Protein 9GV3 (pdb70)

Foldseek 3Di:
DDDDDDDPCVDQVNQAFDAPQLVVLLVLLCLQQDALAHEAELADDLVVVCVLLVVLVDDSDLVLSLVLVLLALVQPDLVNHYQEYEYHPSQQQDDHPVGHRSLVSCVVSNHAYEYAQWDDWDFLVPWDGPATATHGPVCRLVVLLVSVVSRHQAYEYAHEFEDDPLETGVSNLQPNLLVLLSSQSSNVNNRHAYAREYEHALADQAALVSLLVHVLSSLLNSLVNNVSNNHPQSSYEYAYEQRGHRPNNPDDDALLRSLVSRQVSCVVHPDLSNAAYAYECHPHALLSSLSNLLNNLVDPDDDNHQYAHHYYCSQQVQLSVQLSSPPVSSVVSSQSNSLSSSSRSCSSNSNHDSVCSCVSNVD/DDDDDDDPCVDQVNQADDAPLLVVLLVLLCLQLDALAHEAELADDLVVVCVLLVVLVDDSDLVLSQVLVLLALVQPPLVNQYQEYEYHPSQQQDDHPVRHRSLVSCVVSNHAYEYAQWDDWDALVPWDPPATATHGPVCSLVVLLVSVVSRHQAYEYAHEFEDDPLETGVSNLQPNLLVLLSSQSSNVNNRHAYAREYEHALADQAALVSLLVHQLSSLLNSLVNNVSNNHPQSSYEYAYEQRGGRPNNPDHDDLLRSLVSRQVSCVVHPDLSNAAYAYEQHPHALLSSLSNLLSNLVDPDDDNHQYAHHYHCSLQVQLSVQLSSDPVSSVVSSVSNSLSSSSRSCSSNSNHDSVVND/DDDDDDDPCVDQVNLADDAPLLVVLLVLLCLQLDALAHEAELADDLVVVCVLLVVLVDDSDLVLSLVLVLLALVQPDLVSQYQEYEYHPSQQQDDHPVGHRSLVSCVVSNHAYEYAQWPDWDFLVPWDPPATATHGPVCSLVVLLVSVVSRHQAYEYAHEFEDDPLETGVSNLQPNLLVLLSSQSSNVNNRHAYAREYEHALADQAALVSLLVHVLSSLQNNLVNNVSNNHPQSSYEYAYEQRGHRPNNPDHDDLLRSLVSRQVSCVVHPDLSNAAYAYECHPPALLSSLSNLLNNLVDPDDDSHQYAHHYHCSQQVQLSVQLSSDPVSSVVSSVSNSLSSSSRSCSSNSNHDSVVNVPD/DDDDDDDPCVDQVSQAFDAPLLVVLLVLLPLQLPALAHEAELADDLVVVCVLCVVLVDDSDLVLSLVLVLLALVQPPLVNHYQEYEYHPSQQQDDHPVRHRSLVSCVVSNHAYEYAQWPDWDCLVPWDPPATATHGPVCSLVVLLVSVVSRHQAYEYAHEFEDDPLETGPSNLQPNLLVLLSNQSSNVNNRHAYAREYEHALADQAALVSLLVHQLSSLQNNLVSNVSNNHPQSSYEYAYEQRGGRPNNPDHDALLRSLVSRQVSCVVHPDLSNAAYAYECHPPALLSSLSNLLNNLVDPDDDSHQYAHHYHCSLQVQLSVQLSSPPVSSVVSSVSNSLSSSSRSCSSNSRHDSVVND/DAWDKEFADEEAQQAKTKIKTADDPDQLLQFKKWKWWAAPPGDIFTAKIWWRFDPPPGIEMDGDPVQPPFWDWAADRVRRMIMIIGGRDDQVVFTFMKMWTQPDRQADVVVGGRHDDSDCVRTDNIHPTYTHGYHDD/DAWDKDFADEEAQQAKTKIKIADDPDQLLQFKKFKWWAAPPGDIFTAKIWWRFDPPPGIEMDGDPVQPPFWDWDDDRVRRMIMIIGGRDDQVPWTFMWMWTFPDQQADVVVGGTHDDRGCVRTDNIHPTHTHGYHDD/DAWDKDFADEEAQQAKTKIKTADDPDQLLQFKKWKWWAAPPGDIFTAKIWWRFDPPPGIEMDGDPVQPPFWDWHADRVRRMIMIIGGRDDQVVWTFMWMWTQPDQQADVVVGGGHDDSDCVRTDRIHPTHGHGYHDD/DAWAKDFADEEAQQAKTKIKTADDPDQLLQWKKWKWWAAVPGDIFTAKIWWRDDPPPHIEMDGDPVQPPFWDWDADRVRRMIMIIGGRDDQVVFTFMKMWTFPDRQADVVVGGTYDDSDCVRTDSIHPTHTHGYHDD

Secondary structure (DSSP, 8-state):
--EEEEEGGGSGGG-----TTHHHHHHHHHHHT-TT-EEEEE---HHHHHHHHHTTT----HHHHHHHHHHHHTBTTGGGTEEEEEE-HHHHT-B-TTSSBHHHHHHHTTPEEEEE----EEE-SSSSTT-EEE---TTHHHHHHHHHHTT--EEEEEEEE--BTTB--HHHHHHHHHHHHHHHHHHHHTT-EEEEEEEE-S-SS--HHHHHHHHHHHHHHHHHHHHHHT--GGG-EE-PPP----TTS-----HHHHHHHHHHHHHHH--TTS-EEEE--TT--HHHHHHHHHHHTT--S---SEEEEEESHHHHHHHHHHHTTSGGGHHHHHHHHHHHHHHHHHHHTT---HHHHHHHHH-/--EEEEEGGGSGGG-----TTHHHHHHHHHHHT-TT-EEEEE---HHHHHHHHHTTT----HHHHHHHHHHHHTBTTGGGTEEEEEE-HHHHT-B-TTSSBHHHHHHHTTPEEEEE----EEE-SSSSTT-EEE---TTHHHHHHHHHHTT--EEEEEEEE--BTTB--HHHHHHHHHHHHHHHHHHHHTT-EEEEEEEE---SS--HHHHHHHHHHHHHHHHHHHHHHT--GGG-EE-PPP----TTS-----HHHHHHHHHHHHHHH--TTS-EEEE--TT--HHHHHHHHHHHTT--S---SEEEEEESHHHHHHHHHHHTTSGGGHHHHHHHHHHHHHHHHHHHTT---HHHH-/--EEEEEGGGSGGG-----TTHHHHHHHHHHHT-TT-EEEEE---HHHHHHHHHTTT----HHHHHHHHHHHHTBTTGGGTEEEEEE-HHHHT-B-TTSSBHHHHHHHTTPEEEEE----EEE-SSSSTT-EEE---TTHHHHHHHHHHTT--EEEEEEEE--BTTB--HHHHHHHHHHHHHHHHHHHHTT-EEEEEEEE---SS--HHHHHHHHHHHHHHHHHHHHHHT--GGG-EE-PPP----TTS-----HHHHHHHHHHHHHHH--TTS-EEEE--TT--HHHHHHHHHHHTT--S---SEEEEEESHHHHHHHHHHHTTSGGGHHHHHHHHHHHHHHHHHHHTT---HHHHTT-/--EEEEEGGGSGGG-----TTHHHHHHHHHHHT-TT-EEEEE---HHHHHHHTTTTT----HHHHHHHHHHHHTBTTGGGTEEEEEE-HHHHT-B-TTSSBHHHHHHHTTPEEEEE----EEE-SSSSTT-EEE---TTHHHHHHHHHHTT--EEEEEEEE--BTTB--HHHHHHHHHHHHHHHHHHHHTT-EEEEEEEE---SS--HHHHHHHHHHHHHHHHHHHHHHT--GGG-EE-PPP----TTS-----HHHHHHHHHHHHHHH--TTS-EEEE--TTS-HHHHHHHHHHHTT--S---SEEEEEESHHHHHHHHHHHTTSGGGHHHHHHHHHHHHHHHHHHHTT---HHHH-/---EEE--EEE-TT--EEEEEE-SSS-GGGS-EEEEEE-TTS--EEEEEEPSPPTTT---EEE-GGGTTTEEEEEETTTTEEEEEE-S--GGG-EEEEEEEE-B--EETTTTEE---S--TTEE---S-EEEEE---/---EEE--EEE-TT--EEEEEE-SSS-GGGS-EEEEEE-TTS--EEEEEEPSPPTTT---EEE-GGGTTTEEEEEETTTTEEEEEE-S--GGG-EEEEEEEE-B--EETTTTEE---S--TTEE---S-EEEEE---/---EEE--EEE-TT--EEEEEE-SSS-GGGS-EEEEEE-TTS--EEEEEEPSPPTTT---EEE-GGGTTTEEEEEETTTTEEEEEE-S--GGG-EEEEEEEE-B--EETTTTEE------TTEE---S-EEEEE---/---EEE--EEE-TT--EEEEEE-SSS-GGGS-EEEEEE-TTS--EEEEEE---BTTTB--EEE-GGGTTTEEEEEETTTTEEEEEE-S--GGG-EEEEEEEE-B--EETTTTEE------TTEE-----EEEEE---

Sequence (1987 aa):
SRRVEVLLTQLPAYNRLKTPYEEELIETAKKMTAPGKGLLAADESTGSCSKRFAGIGLSNTAEHRRQYRALMLECAGFEQYISGVILHDETVYQRASTGETFPQLLRRRGVVPGIKTDCGLEPLVEGADGEQMTAGLDGYVKRAKKYYAVGCRFCKWRNVYKIQNGTVSEAVVRFNAETLARYAVLSQLCGLVPIVEPEVMIDGTHDIETCQRVSQHVWAEVVSSALHRHGVVWEGCLLKPNMVVPGAESGQTATAEQVAEYTVKTLARVLPPALPGVTFLSGGGGLSEVMASEYLNAMNNSPLPRPWKLTFSYARALQSSAIKAWGGKSSGVAAGRRAFMHRAKMNSLAQLGRYNRGDDDKDSQSSRRVEVLLTQLPAYNRLKTPYEEELIETAKKMTAPGKGLLAADESTGSCSKRFAGIGLSNTAEHRRQYRALMLECAGFEQYISGVILHDETVYQRASTGETFPQLLRRRGVVPGIKTDCGLEPLVEGADGEQMTAGLDGYVKRAKKYYAVGCRFCKWRNVYKIQNGTVSEAVVRFNAETLARYAVVLSQLCGLVPIVEPEVMIDGTHDIETCQRVSQHVWAEVVSSALHRHGVVWEGCLLKPNMVVPGAESGQTATAEQVAEYTVKTLARVLPPALPGVTFLSGGGGLSEVMASEYLNAMNNSPLPRPWKLTFSYARALQSSAIKAWGGKSSGVAAGRRAFMHRAKMNSLAQLGRYNRGDDDSRRVEVLLTQLPAYNRLKTPYEEELIETAKKMTAPGKGLLAADESTGSCSKRFAGIGLSNTAEHRRQYRALMLECAGFEQYISGVILHDETVYQRASTGETFPQLLRRRGVVPGIKTDCGLEPLVEGADGEQMTAGLDGYVKRAKKYYAVGCRFCKWRNVYKIQNGTVSEAVVRFNAETLARYAVVLSQLCGLVPIVEPEVMIDGTHDIETCQRVSQHVWAEVVSSALHRHGVVWEGCLLKPNMVVPGAESGQTATAEQVAEYTVKTLARVLPPALPGVTFLSGGGGLSEVMASEYLNAMNNSPLPRPWKLTFSYARALQSSAIKAWGGKSSGVAAGRRAFMHRAKMNSLAQLGRYNRGDDDKDSRRVEVLLTQLPAYNRLKTPYEEELIETAKKMTAPGKGLLAADESTGSCSKRFAGIGLSNTAEHRRQYRALMLECAGFEQYISGVILHDETVYQRASTGETFPQLLRRRGVVPGIKTDCGLEPLVEGADGEQMTAGLDGYVKRAKKYYAVGCRFCKWRNVYKIQNGTVSEAVVRFNAETLARYAVVLSQLCGLVPIVEPEVMIDGTHDIETCQRVSQHVWAEVVSSALHRHGVVWEGCLLKPNMVVPGAESGQTATAEQVAEYTVKTLARVLPPALPGVTFLSGGGGLSEVMASEYLNAMNNSPLPRPWKLTFSYARALQSSAIKAWGGKSSGVAAGRRAFMHRAKMNSLAQLGRYNRGDDDVQLQESGGGLVQPGGSLRLSCAASETALTYYAIGWFRQAPGKEREGVSCISAINSGSGARTDYADSVKGRFTISRDDAKNTVTLQMNSLEPEDTARYYCALDTTDRYDSANGRYYCTIISSDTYAYWGQGTQVTVSSHVQLQESGGGLVQPGGSLRLSCAASETALTYYAIGWFRQAPGKEREGVSCISAINSGSGARTDYADSVKGRFTISRDDAKNTVTLQMNSLEPEDTARYYCALDTTDRYDSANGRYYCTIISSDTYAYWGQGTQVTVSSHVQLQESGGGLVQPGGSLRLSCAASETALTYYAIGWFRQAPGKEREGVSCISAINSGSGARTDYADSVKGRFTISRDDAKNTVTLQMNSLEPEDTARYYCALDTTDRYDSANGRYYCTISSDTYAYWGQGTQVTVSSHVQLQESGGGLVQPGGSLRLSCAASETALTYYAIGWFRQAPGKEREGVSCISAINSGSGARTDYADSVKGRFTISRDDAKNTVTLQMNSLEPEDTARYYCALDTTDDRYDSANGRYYCTISSDTYAYWGQGTQVTVSSH

InterPro domains:
  IPR000741 Fructose-bisphosphate aldolase, class-I [PF00274] (25-372)
  IPR000741 Fructose-bisphosphate aldolase, class-I [PTHR11627] (24-372)
  IPR013785 Aldolase-type TIM barrel [G3DSA:3.20.20.70] (2-371)
  IPR029768 Fructose-bisphosphate aldolase class-I active site [PS00158] (232-242)

Organism: Trypanosoma congolense (strain IL3000) (NCBI:txid1068625)

Nearest PDB structures (foldseek):
  5o0w-assembly1_H  TM=1.004E+00  e=4.105E-25  Vicugna pacos
  6jri-assembly1_B-2  TM=8.893E-01  e=5.917E-17  Vicugna pacos
  6jri-assembly1_G-2  TM=9.246E-01  e=2.988E-16  Vicugna pacos
  4pir-assembly1_F  TM=8.706E-01  e=1.054E-14  Lama glama
  3tje-assembly1_H  TM=7.914E-01  e=2.249E-11  Homo sapiens

Solvent-accessible surface area: 71215 Å² total; per-residue (Å²): 128,163,78,34,89,0,20,24,61,2,3,14,10,15,42,58,11,189,12,121,61,46,150,69,2,41,91,4,0,126,102,0,6,28,90,6,51,0,0,0,2,0,11,14,44,58,45,40,0,55,163,33,3,76,77,38,68,25,67,52,58,51,82,47,23,52,62,1,1,12,3,1,0,10,1,4,0,0,13,40,13,1,5,0,0,0,0,32,59,40,0,1,110,26,124,5,97,13,38,12,31,0,0,91,0,0,109,60,19,59,2,7,2,0,0,40,3,19,76,30,61,77,98,1,46,11,19,4,130,32,4,51,27,2,10,2,48,42,50,2,42,134,59,0,108,111,16,43,83,58,7,0,37,0,0,12,0,73,0,1,0,68,7,37,45,14,2,5,3,27,7,0,3,73,29,0,0,39,10,0,0,7,0,0,0,10,0,0,42,1,2,0,0,0,0,0,5,0,12,3,17,35,70,19,108,14,55,9,64,15,3,5,50,0,0,32,42,0,2,14,39,0,11,17,0,1,30,75,8,4,5,0,5,37,0,0,0,2,8,0,8,5,0,12,17,4,60,112,33,80,78,119,19,65,18,122,81,0,4,93,43,0,0,54,0,0,1,18,2,0,1,2,8,1,29,0,0,0,0,12,6,31,42,20,57,26,33,65,0,0,40,21,0,24,10,0,20,90,11,136,57,52,78,46,6,76,2,1,0,1,0,26,117,2,0,0,48,44,1,11,168,42,6,15,11,130,106,100,9,41,56,51,0,19,91,20,0,17,26,8,0,18,3,0,8,27,0,13,73,16,156,19,76,110,45,77,1,65,138,51,61,147,103,126,162,76,36,89,0,20,33,55,2,3,14,11,15,44,50,8,151,9,126,63,47,147,66,2,64,88,11,0,134,95,0,5,28,91,6,61,0,0,0,2,0,11,14,46,60,43,41,0,55,160,26,4,76,80,40,69,24,65,54,58,51,81,48,22,48,62,0,1,12,3,2,0,7,1,3,0,0,21,39,31,1,6,0,0,0,0,33,60,43,0,2,93,28,131,4,91,8,37,13,23,0,0,88,0,0,108,64,22,40,3,10,2,0,0,41,4,19,74,30,62,79,96,0,48,15,17,5,128,34,6,55,28,2,9,1,51,42,50,2,42,161,65,0,112,117,14,42,83,57,7,0,38,0,0,12,0,74,0,1,1,70,8,39,40,13,2,5,3,27,7,0,3,74,31,0,0,37,10,0,0,6,0,0,0,10,0,0,41,0,2,0,0,0,0,0,5,0,14,3,23,37,68,22,104,17,51,13,63,18,4,6,58,0,0,33,39,0,2,14,42,0,10,16,0,2,34,75,9,4,5,0,5,35,0,0,0,3,8,0,9,5,0,12,15,4,58,110,31,81,76,129,19,72,19,126,88,0,3,89,47,0,0,49,0,0,1,16,2,1,1,2,8,2,34,0,0,0,0,13,9,36,63,23,56,28,34,64,0,0,47,19,0,24,12,0,20,88,13,135,56,52,76,46,6,78,2,1,0,1,0,24,131,2,0,0,36,46,1,12,170,44,8,25,6,128,94,106,9,23,15,53,0,10,91,22,0,13,64,11,0,43,10,0,8,35,0,12,73,15,161,18,78,103,56,100,16,132,129,164,78,35,91,0,24,32,34,2,2,14,10,13,43,53,10,139,11,122,63,50,152,67,2,60,82,4,0,135,107,0,5,29,90,5,55,0,0,0,2,0,9,14,44,60,49,36,0,55,157,32,2,77,78,38,69,26,67,52,58,51,82,48,23,49,65,0,1,12,4,1,0,8,1,4,0,0,11,40,14,1,6,0,0,0,0,31,60,40,0,2,112,28,129,4,97,16,38,12,23,0,0,90,0,0,108,61,19,62,3,9,3,0,0,36,4,18,74,31,61,80,95,0,46,12,17,4,129,34,5,54,27,3,10,1,51,42,44,2,43,137,62,0,108,120,13,42,84,60,6,0,39,0,0,11,0,75,0,1,1,70,7,38,41,14,2,5,3,29,7,0,2,75,30,0,0,38,9,0,0,6,0,0,0,10,0,0,41,1,2,0,0,0,0,0,5,0,14,4,22,40,70,20,106,16,57,12,66,18,4,7,34,0,0,32,42,0,2,14,42,0,11,18,0,1,31,77,10,5,5,0,5,37,0,0,0,2,9,0,8,6,0,13,15,4,58,112,32,81,77,126,19,74,18,124,88,0,4,91,46,0,0,50,0,0,1,16,3,1,2,2,10,2,35,0,0,0,0,13,7,25,44,23,56,29,34,63,0,0,37,19,0,20,12,0,19,90,10,136,56,52,76,47,6,79,2,1,0,1,0,25,114,2,0,0,48,34,0,12,159,43,6,14,13,133,104,104,8,41,56,51,0,19,117,20,0,19,40,11,0,25,9,0,9,37,0,12,71,15,159,19,79,116,40,87,2,85,153,145,132,169,91,34,84,0,24,35,54,1,4,16,10,12,44,48,15,118,10,126,56,42,137,67,1,59,80,5,0,141,111,0,5,29,91,5,61,0,0,0,2,0,9,13,44,59,50,46,0,56,162,32,2,67,80,41,68,26,65,51,60,51,82,47,22,52,64,0,0,12,3,1,0,6,2,1,1,0,28,43,32,1,5,0,0,0,0,30,58,38,0,2,90,27,130,5,89,10,37,14,23,0,0,91,0,0,112,67,20,64,3,11,2,0,0,36,4,18,75,30,60,79,98,0,46,13,18,4,129,34,5,55,29,2,10,1,51,43,51,3,50,161,63,0,118,114,13,42,84,60,8,0,40,0,0,11,0,73,0,1,0,68,7,37,40,13,2,5,4,28,7,0,4,72,28,0,0,38,9,0,0,7,0,0,0,9,0,0,51,2,1,0,0,0,0,0,5,0,12,3,24,32,69,22,105,18,57,13,66,17,3,6,45,0,0,32,40,0,1,13,41,0,9,15,0,2,33,74,10,5,4,0,4,36,0,0,0,3,7,0,7,5,0,10,14,4,59,112,30,84,74,132,16,73,20,124,86,0,4,91,46,0,0,52,0,0,1,18,2,1,1,2,8,1,33,0,0,0,0,13,8,24,47,23,54,29,34,62,0,0,44,17,0,25,11,0,20,87,12,135,56,56,78,47,6,80,2,1,0,2,0,22,114,3,0,0,45,42,1,14,161,42,7,26,12,134,97,90,9,22,13,52,0,11,86,22,0,15,67,11,0,60,8,0,9,35,0,13,72,15,158,18,77,104,56,98,17,134,77,97,2,114,8,58,35,29,31,130,31,90,59,56,26,53,24,154,0,33,0,41,16,114,93,10,28,1,46,76,8,6,0,0,0,0,17,73,18,112,92,122,152,83,73,12,0,0,0,6,0,10,87,13,114,94,95,30,31,102,60,60,39,27,118,70,0,114,86,36,6,76,5,53,30,52,41,104,155,32,30,0,22,0,49,0,58,56,1,72,65,132,2,30,1,85,0,30,0,0,1,0,10,23,10,43,37,42,41,101,87,50,78,44,70,15,31,35,55,46,124,38,13,15,26,51,4,123,11,16,75,0,41,2,49,85,206,56,82,3,82,19,60,36,30,32,120,26,111,64,56,25,57,27,157,0,37,0,44,10,94,99,22,39,1,60,83,10,5,0,0,0,1,14,69,15,114,93,123,146,80,65,12,0,0,0,6,0,13,86,13,116,97,96,29,32,104,60,60,42,25,119,68,0,117,85,38,6,78,5,51,29,50,41,102,160,32,24,0,14,0,55,0,60,56,1,72,71,129,1,30,1,85,0,30,0,0,1,0,4,16,10,43,36,37,39,101,91,48,77,50,70,14,33,32,54,43,113,22,6,8,16,51,4,139,11,15,76,0,44,3,45,81,213,100,78,2,109,20,61,34,28,30,122,29,123,63,55,25,55,28,153,0,35,0,45,16,99,106,12,29,1,49,79,10,5,0,0,0,1,16,67,13,118,91,119,151,86,70,12,0,1,0,6,0,10,83,14,113,95,96,31,30,105,59,63,41,20,120,69,0,113,86,35,7,74,5,54,29,51,43,105,156,33,24,0,20,0,46,0,59,56,1,64,71,121,1,36,0,85,0,33,0,0,2,0,14,23,9,44,35,40,39,101,89,48,80,43,74,16,32,35,56,48,125,37,12,16,28,53,5,134,10,14,76,0,41,2,40,94,213,74,87,1,116,11,59,37,30,31,132,24,127,63,59,26,61,30,146,0,38,0,44,15,98,96,32,39,0,52,73,11,5,0,0,0,0,15,72,18,105,91,123,153,90,71,12,0,0,0,7,1,14,74,68,112,91,76,41,46,109,60,59,39,18,122,69,0,116,85,37,5,73,6,49,30,52,41,101,154,37,31,0,20,0,42,0,59,57,1,71,67,130,2,26,1,85,0,29,0,0,0,0,4,11,13,41,34,38,40,100,87,48,90,31,67,14,31,45,54,47,110,23,5,6,20,56,5,127,11,15,76,0,43,2,47,54,232

Structure (mmCIF, N/CA/C/O backbone):
data_9GV3
#
_entry.id   9GV3
#
_cell.length_a   203.495
_cell.length_b   111.166
_cell.length_c   123.244
_cell.angle_alpha   90
_cell.angle_beta   90
_cell.angle_gamma   90
#
_symmetry.space_group_name_H-M   'P 21 21 2'
#
loop_
_entity.id
_entity.type
_entity.pdbx_description
1 polymer 'Fructose-bisphosphate aldolase'
2 polymer 'Nb474 mutant R53A,D125A'
3 non-polymer 'ACETATE ION'
4 non-polymer GLYCEROL
5 water water
#
loop_
_atom_site.group_PDB
_atom_site.id
_atom_site.type_symbol
_atom_site.label_atom_id
_atom_site.label_alt_id
_atom_site.label_comp_id
_atom_site.label_asym_id
_atom_site.label_entity_id
_atom_site.label_seq_id
_atom_site.pdbx_PDB_ins_code
_atom_site.Cartn_x
_atom_site.Cartn_y
_atom_site.Cartn_z
_atom_site.occupancy
_atom_site.B_iso_or_equiv
_atom_site.auth_seq_id
_atom_site.auth_comp_id
_atom_site.auth_asym_id
_atom_site.auth_atom_id
_atom_site.pdbx_PDB_model_num
ATOM 1 N N . SER A 1 2 ? -48.981 78.815 -26.427 1 86.9 2 SER A N 1
ATOM 2 C CA . SER A 1 2 ? -48.057 78.959 -27.581 1 87.665 2 SER A CA 1
ATOM 3 C C . SER A 1 2 ? -46.812 79.743 -27.151 1 78.466 2 SER A C 1
ATOM 4 O O . SER A 1 2 ? -46.56 80.871 -27.606 1 94.148 2 SER A O 1
ATOM 7 N N . ARG A 1 3 ? -46.027 79.117 -26.269 1 64.212 3 ARG A N 1
ATOM 8 C CA . ARG A 1 3 ? -44.661 79.538 -25.992 1 55.897 3 ARG A CA 1
ATOM 9 C C . ARG A 1 3 ? -43.72 78.719 -26.909 1 46.722 3 ARG A C 1
ATOM 10 O O . ARG A 1 3 ? -43.777 77.486 -26.955 1 35.329 3 ARG A O 1
ATOM 18 N N . ARG A 1 4 ? -42.901 79.427 -27.714 1 41.061 4 ARG A N 1
ATOM 19 C CA . ARG A 1 4 ? -42.108 78.826 -28.786 1 43.012 4 ARG A CA 1
ATOM 20 C C . ARG A 1 4 ? -40.64 79.213 -28.601 1 38.023 4 ARG A C 1
ATOM 21 O O . ARG A 1 4 ? -40.364 80.16 -27.877 1 35.447 4 ARG A O 1
ATOM 29 N N . VAL A 1 5 ? -39.718 78.465 -29.226 1 34.741 5 VAL A N 1
ATOM 30 C CA . VAL A 1 5 ? -38.311 78.784 -29.073 1 33.392 5 VAL A CA 1
ATOM 31 C C . VAL A 1 5 ? -37.632 78.251 -30.325 1 31.313 5 VAL A C 1
ATOM 32 O O . VAL A 1 5 ? -37.973 77.182 -30.832 1 30.596 5 VAL A O 1
ATOM 36 N N . GLU A 1 6 ? -36.61 78.962 -30.782 1 29.792 6 GLU A N 1
ATOM 37 C CA . GLU A 1 6 ? -35.87 78.479 -31.919 1 29.252 6 GLU A CA 1
ATOM 38 C C . GLU A 1 6 ? -34.708 77.59 -31.472 1 32.007 6 GLU A C 1
ATOM 39 O O . GLU A 1 6 ? -33.843 78.047 -30.749 1 34.989 6 GLU A O 1
ATOM 45 N N . VAL A 1 7 ? -34.639 76.339 -31.934 1 26.676 7 VAL A N 1
ATOM 46 C CA . VAL A 1 7 ? -33.676 75.366 -31.437 1 25.095 7 VAL A CA 1
ATOM 47 C C . VAL A 1 7 ? -32.874 74.88 -32.638 1 26.495 7 VAL A C 1
ATOM 48 O O . VAL A 1 7 ? -33.278 75.091 -33.788 1 26.965 7 VAL A O 1
ATOM 52 N N . LEU A 1 8 ? -31.739 74.225 -32.359 1 25.389 8 LEU A N 1
ATOM 53 C CA . LEU A 1 8 ? -31.017 73.522 -33.42 1 25.706 8 LEU A CA 1
ATOM 54 C C . LEU A 1 8 ? -31.755 72.247 -33.783 1 25.426 8 LEU A C 1
ATOM 55 O O . LEU A 1 8 ? -32.217 71.523 -32.865 1 22.526 8 LEU A O 1
ATOM 60 N N . LEU A 1 9 ? -31.805 71.899 -35.098 1 25.579 9 LEU A N 1
ATOM 61 C CA . LEU A 1 9 ? -32.393 70.593 -35.431 1 26.234 9 LEU A CA 1
ATOM 62 C C . LEU A 1 9 ? -31.712 69.489 -34.628 1 24.796 9 LEU A C 1
ATOM 63 O O . LEU A 1 9 ? -32.359 68.541 -34.163 1 27.384 9 LEU A O 1
ATOM 68 N N . THR A 1 10 ? -30.378 69.566 -34.479 1 23.132 10 THR A N 1
ATOM 69 C CA . THR A 1 10 ? -29.63 68.487 -33.843 1 23.225 10 THR A CA 1
ATOM 70 C C . THR A 1 10 ? -29.948 68.408 -32.342 1 21.393 10 THR A C 1
ATOM 71 O O . THR A 1 10 ? -29.478 67.482 -31.703 1 22.938 10 THR A O 1
ATOM 75 N N . GLN A 1 11 ? -30.723 69.364 -31.785 1 22.429 11 GLN A N 1
ATOM 76 C CA . GLN A 1 11 ? -31.175 69.177 -30.403 1 23.634 11 GLN A CA 1
ATOM 77 C C . GLN A 1 11 ? -32.496 68.398 -30.32 1 23.639 11 GLN A C 1
ATOM 78 O O . GLN A 1 11 ? -32.95 68.1 -29.212 1 24.501 11 GLN A O 1
ATOM 84 N N . LEU A 1 12 ? -33.104 68.076 -31.469 1 22.94 12 LEU A N 1
ATOM 85 C CA . LEU A 1 12 ? -34.393 67.384 -31.483 1 22.26 12 LEU A CA 1
ATOM 86 C C . LEU A 1 12 ? -34.125 65.896 -31.622 1 20.507 12 LEU A C 1
ATOM 87 O O . LEU A 1 12 ? -33.255 65.452 -32.386 1 19.518 12 LEU A O 1
ATOM 92 N N . PRO A 1 13 ? -34.911 65.04 -30.912 1 22.665 13 PRO A N 1
ATOM 93 C CA . PRO A 1 13 ? -34.666 63.587 -30.947 1 20.407 13 PRO A CA 1
ATOM 94 C C . PRO A 1 13 ? -34.633 62.956 -32.326 1 22.275 13 PRO A C 1
ATOM 95 O O . PRO A 1 13 ? -33.859 62.03 -32.575 1 22.874 13 PRO A O 1
ATOM 99 N N . ALA A 1 14 ? -35.483 63.451 -33.26 1 20.124 14 ALA A N 1
ATOM 100 C CA . ALA A 1 14 ? -35.552 62.744 -34.541 1 20.418 14 ALA A CA 1
ATOM 101 C C . ALA A 1 14 ? -34.308 63.071 -35.393 1 23.647 14 ALA A C 1
ATOM 102 O O . ALA A 1 14 ? -34.091 62.483 -36.458 1 22.766 14 ALA A O 1
ATOM 104 N N . TYR A 1 15 ? -33.489 64.061 -34.966 1 22.589 15 TYR A N 1
ATOM 105 C CA . TYR A 1 15 ? -32.368 64.488 -35.807 1 20.497 15 TYR A CA 1
ATOM 106 C C . TYR A 1 15 ? -31.042 64.003 -35.233 1 23.555 15 TYR A C 1
ATOM 107 O O . TYR A 1 15 ? -30.041 64.712 -35.323 1 26.371 15 TYR A O 1
ATOM 116 N N . ASN A 1 16 ? -31.019 62.799 -34.662 1 21.349 16 ASN A N 1
ATOM 117 C CA . ASN A 1 16 ? -29.859 62.357 -33.892 1 23.004 16 ASN A CA 1
ATOM 118 C C . ASN A 1 16 ? -28.874 61.617 -34.816 1 23.989 16 ASN A C 1
ATOM 119 O O . ASN A 1 16 ? -27.81 61.224 -34.377 1 24.967 16 ASN A O 1
ATOM 124 N N . ARG A 1 17 ? -29.181 61.407 -36.108 1 23.972 17 ARG A N 1
ATOM 125 C CA . ARG A 1 17 ? -28.291 60.61 -36.949 1 21.622 17 ARG A CA 1
ATOM 126 C C . ARG A 1 17 ? -26.898 61.26 -37.032 1 22.371 17 ARG A C 1
ATOM 127 O O . ARG A 1 17 ? -26.742 62.448 -37.218 1 22.935 17 ARG A O 1
ATOM 135 N N . LEU A 1 18 ? -25.837 60.455 -36.974 1 21.821 18 LEU A N 1
ATOM 136 C CA . LEU A 1 18 ? -24.486 60.984 -37.068 1 22.685 18 LEU A CA 1
ATOM 137 C C . LEU A 1 18 ? -24.298 61.687 -38.414 1 29.232 18 LEU A C 1
ATOM 138 O O . LEU A 1 18 ? -24.718 61.185 -39.471 1 24.255 18 LEU A O 1
ATOM 143 N N . LYS A 1 19 ? -23.599 62.829 -38.374 1 28.116 19 LYS A N 1
ATOM 144 C CA . LYS A 1 19 ? -23.17 63.49 -39.604 1 31.972 19 LYS A CA 1
ATOM 145 C C . LYS A 1 19 ? -21.66 63.279 -39.729 1 31.316 19 LYS A C 1
ATOM 146 O O . LYS A 1 19 ? -20.888 63.631 -38.84 1 29.677 19 LYS A O 1
ATOM 152 N N . THR A 1 20 ? -21.25 62.532 -40.734 1 24.128 20 THR A N 1
ATOM 153 C CA . THR A 1 20 ? -19.844 62.186 -40.839 1 24.939 20 THR A CA 1
ATOM 154 C C . THR A 1 20 ? -19.451 62.506 -42.271 1 25.259 20 THR A C 1
ATOM 155 O O . THR A 1 20 ? -20.216 62.206 -43.211 1 26.926 20 THR A O 1
ATOM 159 N N . PRO A 1 21 ? -18.293 63.163 -42.48 1 25.656 21 PRO A N 1
ATOM 160 C CA . PRO A 1 21 ? -17.875 63.513 -43.834 1 27.03 21 PRO A CA 1
ATOM 161 C C . PRO A 1 21 ? -17.531 62.234 -44.61 1 26.739 21 PRO A C 1
ATOM 162 O O . PRO A 1 21 ? -17.514 62.226 -45.838 1 27.68 21 PRO A O 1
ATOM 166 N N . TYR A 1 22 ? -17.406 61.085 -43.92 1 21.93 22 TYR A N 1
ATOM 167 C CA . TYR A 1 22 ? -16.988 59.87 -44.607 1 22.31 22 TYR A CA 1
ATOM 168 C C . TYR A 1 22 ? -18.186 59.032 -45.058 1 25.18 22 TYR A C 1
ATOM 169 O O . TYR A 1 22 ? -18.022 57.9 -45.509 1 22.762 22 TYR A O 1
ATOM 178 N N . GLU A 1 23 ? -19.417 59.559 -44.944 1 24.935 23 GLU A N 1
ATOM 179 C CA . GLU A 1 23 ? -20.587 58.694 -45.17 1 25.066 23 GLU A CA 1
ATOM 180 C C . GLU A 1 23 ? -20.504 57.884 -46.478 1 23.848 23 GLU A C 1
ATOM 181 O O . GLU A 1 23 ? -20.699 56.671 -46.476 1 25.661 23 GLU A O 1
ATOM 187 N N . GLU A 1 24 ? -20.232 58.552 -47.614 1 22.772 24 GLU A N 1
ATOM 188 C CA . GLU A 1 24 ? -20.254 57.824 -48.878 1 25.664 24 GLU A CA 1
ATOM 189 C C . GLU A 1 24 ? -19.125 56.79 -48.942 1 26.003 24 GLU A C 1
ATOM 190 O O . GLU A 1 24 ? -19.332 55.676 -49.466 1 25.773 24 GLU A O 1
ATOM 196 N N . GLU A 1 25 ? -17.931 57.158 -48.446 1 23.174 25 GLU A N 1
ATOM 197 C CA . GLU A 1 25 ? -16.844 56.184 -48.427 1 22.147 25 GLU A CA 1
ATOM 198 C C . GLU A 1 25 ? -17.178 54.979 -47.543 1 20.709 25 GLU A C 1
ATOM 199 O O . GLU A 1 25 ? -16.896 53.833 -47.907 1 21.61 25 GLU A O 1
ATOM 205 N N . LEU A 1 26 ? -17.786 55.199 -46.361 1 20.389 26 LEU A N 1
ATOM 206 C CA . LEU A 1 26 ? -18.159 54.067 -45.497 1 19.477 26 LEU A CA 1
ATOM 207 C C . LEU A 1 26 ? -19.124 53.114 -46.221 1 20.951 26 LEU A C 1
ATOM 208 O O . LEU A 1 26 ? -19.01 51.869 -46.172 1 18.851 26 LEU A O 1
ATOM 213 N N . ILE A 1 27 ? -20.115 53.717 -46.903 1 20.875 27 ILE A N 1
ATOM 214 C CA . ILE A 1 27 ? -21.079 52.872 -47.612 1 23.651 27 ILE A CA 1
ATOM 215 C C . ILE A 1 27 ? -20.381 52.04 -48.695 1 23.371 27 ILE A C 1
ATOM 216 O O . ILE A 1 27 ? -20.681 50.853 -48.856 1 21.667 27 ILE A O 1
ATOM 221 N N . GLU A 1 28 ? -19.425 52.663 -49.422 1 21.367 28 GLU A N 1
ATOM 222 C CA . GLU A 1 28 ? -18.708 51.967 -50.488 1 25.124 28 GLU A CA 1
ATOM 223 C C . GLU A 1 28 ? -17.811 50.865 -49.886 1 23.277 28 GLU A C 1
ATOM 224 O O . GLU A 1 28 ? -17.739 49.738 -50.395 1 22.136 28 GLU A O 1
ATOM 230 N N . THR A 1 29 ? -17.128 51.161 -48.753 1 22.218 29 THR A N 1
ATOM 231 C CA . THR A 1 29 ? -16.326 50.135 -48.123 1 20.276 29 THR A CA 1
ATOM 232 C C . THR A 1 29 ? -17.199 48.94 -47.704 1 20.906 29 THR A C 1
ATOM 233 O O . THR A 1 29 ? -16.794 47.768 -47.853 1 22.003 29 THR A O 1
ATOM 237 N N . ALA A 1 30 ? -18.357 49.215 -47.08 1 21.529 30 ALA A N 1
ATOM 238 C CA . ALA A 1 30 ? -19.179 48.11 -46.59 1 22.749 30 ALA A CA 1
ATOM 239 C C . ALA A 1 30 ? -19.67 47.266 -47.776 1 26.111 30 ALA A C 1
ATOM 240 O O . ALA A 1 30 ? -19.748 46.047 -47.654 1 23.922 30 ALA A O 1
ATOM 242 N N . LYS A 1 31 ? -19.955 47.906 -48.92 1 24.105 31 LYS A N 1
ATOM 243 C CA . LYS A 1 31 ? -20.286 47.157 -50.141 1 30.047 31 LYS A CA 1
ATOM 244 C C . LYS A 1 31 ? -19.119 46.283 -50.631 1 27.284 31 LYS A C 1
ATOM 245 O O . LYS A 1 31 ? -19.316 45.103 -50.893 1 24.987 31 LYS A O 1
ATOM 251 N N . LYS A 1 32 ? -17.894 46.821 -50.654 1 24.612 32 LYS A N 1
ATOM 252 C CA . LYS A 1 32 ? -16.733 46.012 -51.017 1 26.026 32 LYS A CA 1
ATOM 253 C C . LYS A 1 32 ? -16.536 44.84 -50.072 1 22.329 32 LYS A C 1
ATOM 254 O O . LYS A 1 32 ? -16.155 43.746 -50.531 1 22.197 32 LYS A O 1
ATOM 260 N N . MET A 1 33 ? -16.727 45.058 -48.753 1 20.732 33 MET A N 1
ATOM 261 C CA . MET A 1 33 ? -16.474 44.021 -47.763 1 19.147 33 MET A CA 1
ATOM 262 C C . MET A 1 33 ? -17.487 42.894 -47.916 1 20.844 33 MET A C 1
ATOM 263 O O . MET A 1 33 ? -17.187 41.793 -47.465 1 24.544 33 MET A O 1
ATOM 268 N N . THR A 1 34 ? -18.657 43.187 -48.504 1 19.23 34 THR A N 1
ATOM 269 C CA . THR A 1 34 ? -19.697 42.158 -48.584 1 22.298 34 THR A CA 1
ATOM 270 C C . THR A 1 34 ? -19.896 41.728 -50.048 1 23.817 34 THR A C 1
ATOM 271 O O . THR A 1 34 ? -20.943 41.169 -50.38 1 25.617 34 THR A O 1
ATOM 275 N N . ALA A 1 35 ? -18.853 41.831 -50.863 1 23.597 35 ALA A N 1
ATOM 276 C CA . ALA A 1 35 ? -18.897 41.324 -52.236 1 25.504 35 ALA A CA 1
ATOM 277 C C . ALA A 1 35 ? -19.282 39.832 -52.264 1 25.28 35 ALA A C 1
ATOM 278 O O . ALA A 1 35 ? -18.875 39.034 -51.397 1 23.028 35 ALA A O 1
ATOM 280 N N . PRO A 1 36 ? -20.094 39.407 -53.263 1 26.624 36 PRO A N 1
ATOM 281 C CA . PRO A 1 36 ? -20.518 37.992 -53.348 1 27.431 36 PRO A CA 1
ATOM 282 C C . PRO A 1 36 ? -19.31 37.044 -53.356 1 25.173 36 PRO A C 1
ATOM 283 O O . PRO A 1 36 ? -18.348 37.294 -54.066 1 23.373 36 PRO A O 1
ATOM 287 N N . GLY A 1 37 ? -19.381 35.92 -52.626 1 21.625 37 GLY A N 1
ATOM 288 C CA . GLY A 1 37 ? -18.323 34.934 -52.69 1 21.131 37 GLY A CA 1
ATOM 289 C C . GLY A 1 37 ? -17.128 35.319 -51.833 1 25.472 37 GLY A C 1
ATOM 290 O O . GLY A 1 37 ? -16.105 34.639 -51.916 1 27.065 37 GLY A O 1
ATOM 291 N N . LYS A 1 38 ? -17.235 36.401 -51.03 1 20.635 38 LYS A N 1
ATOM 292 C CA . LYS A 1 38 ? -16.061 36.795 -50.27 1 20.403 38 LYS A CA 1
ATOM 293 C C . LYS A 1 38 ? -16.421 37.058 -48.81 1 21.189 38 LYS A C 1
ATOM 294 O O . LYS A 1 38 ? -17.588 37.344 -48.494 1 22.005 38 LYS A O 1
ATOM 300 N N . GLY A 1 39 ? -15.392 36.962 -47.941 1 20.221 39 GLY A N 1
ATOM 301 C CA . GLY A 1 39 ? -15.609 37.276 -46.525 1 18.817 39 GLY A CA 1
ATOM 302 C C . GLY A 1 39 ? -14.312 37.81 -45.932 1 19.879 39 GLY A C 1
ATOM 303 O O . GLY A 1 39 ? -13.334 38.04 -46.661 1 18.467 39 GLY A O 1
ATOM 304 N N . LEU A 1 40 ? -14.248 37.938 -44.588 1 17.482 40 LEU A N 1
ATOM 305 C CA . LEU A 1 40 ? -13.075 38.56 -43.959 1 18.455 40 LEU A CA 1
ATOM 306 C C . LEU A 1 40 ? -12.196 37.485 -43.331 1 19.26 40 LEU A C 1
ATOM 307 O O . LEU A 1 40 ? -12.664 36.464 -42.802 1 19.598 40 LEU A O 1
ATOM 312 N N . LEU A 1 41 ? -10.88 37.682 -43.456 1 20.054 41 LEU A N 1
ATOM 313 C CA . LEU A 1 41 ? -9.935 36.93 -42.661 1 21.731 41 LEU A CA 1
ATOM 314 C C . LEU A 1 41 ? -9.725 37.736 -41.365 1 21.175 41 LEU A C 1
ATOM 315 O O . LEU A 1 41 ? -9.324 38.909 -41.439 1 20.722 41 LEU A O 1
ATOM 320 N N . ALA A 1 42 ? -10.064 37.163 -40.202 1 21.52 42 ALA A N 1
ATOM 321 C CA . ALA A 1 42 ? -9.808 37.858 -38.925 1 22.733 42 ALA A CA 1
ATOM 322 C C . ALA A 1 42 ? -8.423 37.424 -38.441 1 24.305 42 ALA A C 1
ATOM 323 O O . ALA A 1 42 ? -8.241 36.282 -38.008 1 27.337 42 ALA A O 1
ATOM 325 N N . ALA A 1 43 ? -7.428 38.283 -38.581 1 22.243 43 ALA A N 1
ATOM 326 C CA . ALA A 1 43 ? -6.07 37.938 -38.19 1 26.386 43 ALA A CA 1
ATOM 327 C C . ALA A 1 43 ? -5.648 38.796 -36.985 1 23.257 43 ALA A C 1
ATOM 328 O O . ALA A 1 43 ? -4.486 39.137 -36.884 1 26.522 43 ALA A O 1
ATOM 330 N N . ASP A 1 44 ? -6.59 39.164 -36.117 1 23.959 44 ASP A N 1
ATOM 331 C CA . ASP A 1 44 ? -6.349 40.169 -35.093 1 25.142 44 ASP A CA 1
ATOM 332 C C . ASP A 1 44 ? -6.09 39.573 -33.701 1 29.503 44 ASP A C 1
ATOM 333 O O . ASP A 1 44 ? -6.329 40.25 -32.675 1 27.954 44 ASP A O 1
ATOM 338 N N . GLU A 1 45 ? -5.58 38.343 -33.615 1 30.716 45 GLU A N 1
ATOM 339 C CA . GLU A 1 45 ? -5.216 37.733 -32.32 1 32.63 45 GLU A CA 1
ATOM 340 C C . GLU A 1 45 ? -4.174 38.572 -31.57 1 37.246 45 GLU A C 1
ATOM 341 O O . GLU A 1 45 ? -3.154 39.036 -32.144 1 33.46 45 GLU A O 1
ATOM 347 N N . SER A 1 46 ? -4.425 38.733 -30.256 1 36.323 46 SER A N 1
ATOM 348 C CA . SER A 1 46 ? -3.482 39.41 -29.371 1 37.623 46 SER A CA 1
ATOM 349 C C . SER A 1 46 ? -2.237 38.532 -29.262 1 38.246 46 SER A C 1
ATOM 350 O O . SER A 1 46 ? -2.285 37.351 -29.607 1 36.662 46 SER A O 1
ATOM 353 N N . THR A 1 47 ? -1.151 39.083 -28.716 1 44.286 47 THR A N 1
ATOM 354 C CA . THR A 1 47 ? 0.074 38.334 -28.451 1 52.352 47 THR A CA 1
ATOM 355 C C . THR A 1 47 ? -0.196 37.127 -27.525 1 56.525 47 THR A C 1
ATOM 356 O O . THR A 1 47 ? 0.361 36.052 -27.755 1 50.428 47 THR A O 1
ATOM 360 N N . GLY A 1 48 ? -1.116 37.256 -26.542 1 49.314 48 GLY A N 1
ATOM 361 C CA . GLY A 1 48 ? -1.599 36.153 -25.709 1 44.323 48 GLY A CA 1
ATOM 362 C C . GLY A 1 48 ? -2.303 35.028 -26.482 1 48.604 48 GLY A C 1
ATOM 363 O O . GLY A 1 48 ? -2.071 33.848 -26.207 1 49.324 48 GLY A O 1
ATOM 364 N N . SER A 1 49 ? -3.186 35.373 -27.436 1 52.586 49 SER A N 1
ATOM 365 C CA . SER A 1 49 ? -3.761 34.373 -28.343 1 53.948 49 SER A CA 1
ATOM 366 C C . SER A 1 49 ? -2.675 33.676 -29.15 1 48.145 49 SER A C 1
ATOM 367 O O . SER A 1 49 ? -2.77 32.464 -29.368 1 49.288 49 SER A O 1
ATOM 370 N N . CYS A 1 50 ? -1.668 34.443 -29.606 1 44.192 50 CYS A N 1
ATOM 371 C CA . CYS A 1 50 ? -0.6 33.857 -30.409 1 52.488 50 CYS A CA 1
ATOM 372 C C . CYS A 1 50 ? 0.15 32.754 -29.648 1 52.048 50 CYS A C 1
ATOM 373 O O . CYS A 1 50 ? 0.583 31.792 -30.278 1 47.347 50 CYS A O 1
ATOM 376 N N . SER A 1 51 ? 0.298 32.868 -28.311 1 46.205 51 SER A N 1
ATOM 377 C CA . SER A 1 51 ? 0.931 31.807 -27.523 1 50.929 51 SER A CA 1
ATOM 378 C C . SER A 1 51 ? 0.179 30.496 -27.695 1 49.548 51 SER A C 1
ATOM 379 O O . SER A 1 51 ? 0.794 29.441 -27.829 1 53.083 51 SER A O 1
ATOM 382 N N . LYS A 1 52 ? -1.159 30.6 -27.641 1 51.47 52 LYS A N 1
ATOM 383 C CA . LYS A 1 52 ? -2.061 29.47 -27.824 1 57.596 52 LYS A CA 1
ATOM 384 C C . LYS A 1 52 ? -1.939 28.912 -29.248 1 53.361 52 LYS A C 1
ATOM 385 O O . LYS A 1 52 ? -1.727 27.712 -29.409 1 57.976 52 LYS A O 1
ATOM 391 N N . ARG A 1 53 ? -2.027 29.783 -30.268 1 50.1 53 ARG A N 1
ATOM 392 C CA . ARG A 1 53 ? -1.806 29.392 -31.664 1 49.943 53 ARG A CA 1
ATOM 393 C C . ARG A 1 53 ? -0.454 28.706 -31.864 1 43.287 53 ARG A C 1
ATOM 394 O O . ARG A 1 53 ? -0.358 27.864 -32.735 1 48.051 53 ARG A O 1
ATOM 402 N N . PHE A 1 54 ? 0.595 29.104 -31.12 1 41.115 54 PHE A N 1
ATOM 403 C CA . PHE A 1 54 ? 1.959 28.685 -31.422 1 43.54 54 PHE A CA 1
ATOM 404 C C . PHE A 1 54 ? 2.35 27.495 -30.555 1 50.371 54 PHE A C 1
ATOM 405 O O . PHE A 1 54 ? 3.426 26.925 -30.75 1 49.724 54 PHE A O 1
ATOM 413 N N . ALA A 1 55 ? 1.448 27.138 -29.615 1 62.048 55 ALA A N 1
ATOM 414 C CA . ALA A 1 55 ? 1.729 26.132 -28.592 1 59.084 55 ALA A CA 1
ATOM 415 C C . ALA A 1 55 ? 1.994 24.783 -29.266 1 52.878 55 ALA A C 1
ATOM 416 O O . ALA A 1 55 ? 3.011 24.131 -29.002 1 49.279 55 ALA A O 1
ATOM 418 N N . GLY A 1 56 ? 1.109 24.432 -30.224 1 49.158 56 GLY A N 1
ATOM 419 C CA . GLY A 1 56 ? 1.168 23.194 -30.982 1 44.946 56 GLY A CA 1
ATOM 420 C C . GLY A 1 56 ? 2.435 23.076 -31.81 1 47.744 56 GLY A C 1
ATOM 421 O O . GLY A 1 56 ? 2.975 21.991 -31.947 1 49.099 56 GLY A O 1
ATOM 422 N N . ILE A 1 57 ? 2.903 24.176 -32.409 1 44.985 57 ILE A N 1
ATOM 423 C CA . ILE A 1 57 ? 3.979 24.018 -33.374 1 44.1 57 ILE A CA 1
ATOM 424 C C . ILE A 1 57 ? 5.333 24.304 -32.719 1 47.714 57 ILE A C 1
ATOM 425 O O . ILE A 1 57 ? 6.358 24.202 -33.386 1 48.001 57 ILE A O 1
ATOM 430 N N . GLY A 1 58 ? 5.332 24.689 -31.428 1 48.891 58 GLY A N 1
ATOM 431 C CA . GLY A 1 58 ? 6.557 24.984 -30.694 1 44.223 58 GLY A CA 1
ATOM 432 C C . GLY A 1 58 ? 7.288 26.206 -31.257 1 45.216 58 GLY A C 1
ATOM 433 O O . GLY A 1 58 ? 8.502 26.217 -31.336 1 44.365 58 GLY A O 1
ATOM 434 N N . LEU A 1 59 ? 6.554 27.219 -31.715 1 45.093 59 LEU A N 1
ATOM 435 C CA . LEU A 1 59 ? 7.196 28.438 -32.184 1 47.046 59 LEU A CA 1
ATOM 436 C C . LEU A 1 59 ? 7.206 29.453 -31.034 1 43.844 59 LEU A C 1
ATOM 437 O O . LEU A 1 59 ? 6.164 29.73 -30.431 1 40.72 59 LEU A O 1
ATOM 442 N N . SER A 1 60 ? 8.366 30.056 -30.746 1 48.379 60 SER A N 1
ATOM 443 C CA . SER A 1 60 ? 8.388 31.072 -29.684 1 49.318 60 SER A CA 1
ATOM 444 C C . SER A 1 60 ? 7.586 32.305 -30.1 1 42.618 60 SER A C 1
ATOM 445 O O . SER A 1 60 ? 7.581 32.712 -31.267 1 36.679 60 SER A O 1
ATOM 448 N N . ASN A 1 61 ? 6.939 32.908 -29.106 1 41.174 61 ASN A N 1
ATOM 449 C CA . ASN A 1 61 ? 6.044 34.021 -29.345 1 42.561 61 ASN A CA 1
ATOM 450 C C . ASN A 1 61 ? 6.852 35.311 -29.454 1 40.859 61 ASN A C 1
ATOM 451 O O . ASN A 1 61 ? 6.96 36.025 -28.475 1 43.342 61 ASN A O 1
ATOM 456 N N . THR A 1 62 ? 7.444 35.61 -30.612 1 37.808 62 THR A N 1
ATOM 457 C CA . THR A 1 62 ? 8.119 36.892 -30.735 1 37.734 62 THR A CA 1
ATOM 458 C C . THR A 1 62 ? 7.362 37.75 -31.76 1 39.017 62 THR A C 1
ATOM 459 O O . THR A 1 62 ? 6.542 37.223 -32.523 1 39.278 62 THR A O 1
ATOM 463 N N . ALA A 1 63 ? 7.663 39.062 -31.776 1 36.07 63 ALA A N 1
ATOM 464 C CA . ALA A 1 63 ? 7.139 39.994 -32.773 1 36.364 63 ALA A CA 1
ATOM 465 C C . ALA A 1 63 ? 7.459 39.476 -34.186 1 36.704 63 ALA A C 1
ATOM 466 O O . ALA A 1 63 ? 6.564 39.455 -35.025 1 35.379 63 ALA A O 1
ATOM 468 N N . GLU A 1 64 ? 8.712 39.023 -34.428 1 36.749 64 GLU A N 1
ATOM 469 C CA . GLU A 1 64 ? 9.122 38.519 -35.738 1 36.755 64 GLU A CA 1
ATOM 470 C C . GLU A 1 64 ? 8.333 37.258 -36.126 1 36.728 64 GLU A C 1
ATOM 471 O O . GLU A 1 64 ? 7.882 37.13 -37.271 1 35.072 64 GLU A O 1
ATOM 477 N N . HIS A 1 65 ? 8.139 36.334 -35.159 1 34.504 65 HIS A N 1
ATOM 478 C CA . HIS A 1 65 ? 7.391 35.132 -35.46 1 34.617 65 HIS A CA 1
ATOM 479 C C . HIS A 1 65 ? 5.933 35.468 -35.744 1 31.332 65 HIS A C 1
ATOM 480 O O . HIS A 1 65 ? 5.302 34.814 -36.598 1 30.881 65 HIS A O 1
ATOM 487 N N . ARG A 1 66 ? 5.365 36.437 -34.994 1 29.059 66 ARG A N 1
ATOM 488 C CA . ARG A 1 66 ? 3.996 36.829 -35.26 1 28.757 66 ARG A CA 1
ATOM 489 C C . ARG A 1 66 ? 3.896 37.43 -36.677 1 30.955 66 ARG A C 1
ATOM 490 O O . ARG A 1 66 ? 2.885 37.236 -37.38 1 33.337 66 ARG A O 1
ATOM 498 N N . ARG A 1 67 ? 4.936 38.178 -37.08 1 31.716 67 ARG A N 1
ATOM 499 C CA . ARG A 1 67 ? 4.943 38.813 -38.383 1 31.886 67 ARG A CA 1
ATOM 500 C C . ARG A 1 67 ? 4.934 37.702 -39.454 1 33.055 67 ARG A C 1
ATOM 501 O O . ARG A 1 67 ? 4.18 37.778 -40.432 1 28.098 67 ARG A O 1
ATOM 509 N N . GLN A 1 68 ? 5.751 36.657 -39.231 1 29.744 68 GLN A N 1
ATOM 510 C CA . GLN A 1 68 ? 5.855 35.569 -40.215 1 33.515 68 GLN A CA 1
ATOM 511 C C . GLN A 1 68 ? 4.537 34.794 -40.289 1 29.677 68 GLN A C 1
ATOM 512 O O . GLN A 1 68 ? 4.122 34.396 -41.371 1 32.053 68 GLN A O 1
ATOM 518 N N . TYR A 1 69 ? 3.857 34.642 -39.149 1 25.477 69 TYR A N 1
ATOM 519 C CA . TYR A 1 69 ? 2.564 33.971 -39.145 1 26.972 69 TYR A CA 1
ATOM 520 C C . TYR A 1 69 ? 1.537 34.78 -39.962 1 29.054 69 TYR A C 1
ATOM 521 O O . TYR A 1 69 ? 0.793 34.214 -40.776 1 31.239 69 TYR A O 1
ATOM 530 N N . ARG A 1 70 ? 1.491 36.114 -39.769 1 27.167 70 ARG A N 1
ATOM 531 C CA . ARG A 1 70 ? 0.592 36.908 -40.602 1 28.465 70 ARG A CA 1
ATOM 532 C C . ARG A 1 70 ? 1.044 36.863 -42.081 1 26.981 70 ARG A C 1
ATOM 533 O O . ARG A 1 70 ? 0.202 36.746 -42.972 1 26.93 70 ARG A O 1
ATOM 541 N N . ALA A 1 71 ? 2.36 36.964 -42.335 1 26.386 71 ALA A N 1
ATOM 542 C CA . ALA A 1 71 ? 2.892 36.933 -43.7 1 25.487 71 ALA A CA 1
ATOM 543 C C . ALA A 1 71 ? 2.549 35.618 -44.428 1 29.65 71 ALA A C 1
ATOM 544 O O . ALA A 1 71 ? 2.393 35.618 -45.667 1 26.721 71 ALA A O 1
ATOM 546 N N . LEU A 1 72 ? 2.485 34.49 -43.677 1 26.826 72 LEU A N 1
ATOM 547 C CA . LEU A 1 72 ? 2.131 33.208 -44.288 1 28.306 72 LEU A CA 1
ATOM 548 C C . LEU A 1 72 ? 0.849 33.421 -45.092 1 25.868 72 LEU A C 1
ATOM 549 O O . LEU A 1 72 ? 0.727 32.938 -46.229 1 24.551 72 LEU A O 1
ATOM 554 N N . MET A 1 73 ? -0.122 34.092 -44.455 1 23.782 73 MET A N 1
ATOM 555 C CA . MET A 1 73 ? -1.412 34.308 -45.092 1 24.822 73 MET A CA 1
ATOM 556 C C . MET A 1 73 ? -1.394 35.542 -46.026 1 25.92 73 MET A C 1
ATOM 557 O O . MET A 1 73 ? -1.88 35.455 -47.148 1 24.247 73 MET A O 1
ATOM 562 N N . LEU A 1 74 ? -0.83 36.673 -45.586 1 23.545 74 LEU A N 1
ATOM 563 C CA . LEU A 1 74 ? -1.002 37.937 -46.288 1 24.38 74 LEU A CA 1
ATOM 564 C C . LEU A 1 74 ? -0.135 38 -47.552 1 23.357 74 LEU A C 1
ATOM 565 O O . LEU A 1 74 ? -0.511 38.718 -48.472 1 24.981 74 LEU A O 1
ATOM 570 N N . GLU A 1 75 ? 0.994 37.287 -47.584 1 21.642 75 GLU A N 1
ATOM 571 C CA . GLU A 1 75 ? 1.832 37.286 -48.765 1 24.242 75 GLU A CA 1
ATOM 572 C C . GLU A 1 75 ? 1.533 36.099 -49.684 1 24.777 75 GLU A C 1
ATOM 573 O O . GLU A 1 75 ? 2.27 35.87 -50.659 1 25.076 75 GLU A O 1
ATOM 579 N N . CYS A 1 76 ? 0.47 35.361 -49.346 1 25.557 76 CYS A N 1
ATOM 580 C CA . CYS A 1 76 ? -0.019 34.254 -50.166 1 25.831 76 CYS A CA 1
ATOM 581 C C . CYS A 1 76 ? -0.758 34.861 -51.378 1 25.501 76 CYS A C 1
ATOM 582 O O . CYS A 1 76 ? -1.707 35.62 -51.223 1 25.156 76 CYS A O 1
ATOM 585 N N . ALA A 1 77 ? -0.316 34.557 -52.598 1 22.603 77 ALA A N 1
ATOM 586 C CA . ALA A 1 77 ? -1.015 35.014 -53.807 1 24.229 77 ALA A CA 1
ATOM 587 C C . ALA A 1 77 ? -2.428 34.436 -53.869 1 25.288 77 ALA A C 1
ATOM 588 O O . ALA A 1 77 ? -2.677 33.271 -53.509 1 24.576 77 ALA A O 1
ATOM 590 N N . GLY A 1 78 ? -3.363 35.239 -54.372 1 24.646 78 GLY A N 1
ATOM 591 C CA . GLY A 1 78 ? -4.621 34.645 -54.792 1 22.728 78 GLY A CA 1
ATOM 592 C C . GLY A 1 78 ? -5.754 34.745 -53.771 1 24.134 78 GLY A C 1
ATOM 593 O O . GLY A 1 78 ? -6.922 34.516 -54.132 1 24.006 78 GLY A O 1
ATOM 594 N N . PHE A 1 79 ? -5.464 35.092 -52.505 1 23.003 79 PHE A N 1
ATOM 595 C CA . PHE A 1 79 ? -6.53 34.987 -51.505 1 23.53 79 PHE A CA 1
ATOM 596 C C . PHE A 1 79 ? -7.61 36.06 -51.753 1 23.695 79 PHE A C 1
ATOM 597 O O . PHE A 1 79 ? -8.749 35.921 -51.316 1 20.905 79 PHE A O 1
ATOM 605 N N . GLU A 1 80 ? -7.31 37.072 -52.552 1 22.169 80 GLU A N 1
ATOM 606 C CA . GLU A 1 80 ? -8.257 38.143 -52.846 1 25.526 80 GLU A CA 1
ATOM 607 C C . GLU A 1 80 ? -9.425 37.657 -53.722 1 26.653 80 GLU A C 1
ATOM 608 O O . GLU A 1 80 ? -10.471 38.33 -53.827 1 26.352 80 GLU A O 1
ATOM 614 N N . GLN A 1 81 ? -9.325 36.429 -54.255 1 23.445 81 GLN A N 1
ATOM 615 C CA . GLN A 1 81 ? -10.479 35.826 -54.904 1 24.473 81 GLN A CA 1
ATOM 616 C C . GLN A 1 81 ? -11.565 35.526 -53.877 1 24.077 81 GLN A C 1
ATOM 617 O O . GLN A 1 81 ? -12.735 35.48 -54.237 1 23.876 81 GLN A O 1
ATOM 623 N N . TYR A 1 82 ? -11.197 35.322 -52.608 1 20.476 82 TYR A N 1
ATOM 624 C CA . TYR A 1 82 ? -12.152 34.794 -51.62 1 20.288 82 TYR A CA 1
ATOM 625 C C . TYR A 1 82 ? -12.284 35.73 -50.416 1 20.211 82 TYR A C 1
ATOM 626 O O . TYR A 1 82 ? -13.208 35.576 -49.625 1 20.657 82 TYR A O 1
ATOM 635 N N . ILE A 1 83 ? -11.345 36.681 -50.248 1 21.19 83 ILE A N 1
ATOM 636 C CA . ILE A 1 83 ? -11.259 37.486 -49.028 1 20.4 83 ILE A CA 1
ATOM 637 C C . ILE A 1 83 ? -11.45 38.945 -49.446 1 21.719 83 ILE A C 1
ATOM 638 O O . ILE A 1 83 ? -10.699 39.469 -50.292 1 20.189 83 ILE A O 1
ATOM 643 N N . SER A 1 84 ? -12.455 39.605 -48.867 1 19.402 84 SER A N 1
ATOM 644 C CA . SER A 1 84 ? -12.724 41.008 -49.209 1 21.865 84 SER A CA 1
ATOM 645 C C . SER A 1 84 ? -12.002 41.972 -48.244 1 22.647 84 SER A C 1
ATOM 646 O O . SER A 1 84 ? -11.845 43.168 -48.545 1 21.697 84 SER A O 1
ATOM 649 N N . GLY A 1 85 ? -11.616 41.492 -47.054 1 19.344 85 GLY A N 1
ATOM 650 C CA . GLY A 1 85 ? -11.054 42.402 -46.046 1 18.178 85 GLY A CA 1
ATOM 651 C C . GLY A 1 85 ? -10.289 41.57 -45.006 1 19.967 85 GLY A C 1
ATOM 652 O O . GLY A 1 85 ? -10.564 40.365 -44.861 1 21.81 85 GLY A O 1
ATOM 653 N N . VAL A 1 86 ? -9.254 42.173 -44.374 1 19.814 86 VAL A N 1
ATOM 654 C CA . VAL A 1 86 ? -8.479 41.476 -43.341 1 19.628 86 VAL A CA 1
ATOM 655 C C . VAL A 1 86 ? -8.538 42.315 -42.067 1 19.873 86 VAL A C 1
ATOM 656 O O . VAL A 1 86 ? -8.194 43.505 -42.125 1 20.012 86 VAL A O 1
ATOM 660 N N . ILE A 1 87 ? -8.963 41.717 -40.938 1 18.517 87 ILE A N 1
ATOM 661 C CA . ILE A 1 87 ? -8.891 42.4 -39.649 1 19.875 87 ILE A CA 1
ATOM 662 C C . ILE A 1 87 ? -7.484 42.2 -39.095 1 20.155 87 ILE A C 1
ATOM 663 O O . ILE A 1 87 ? -7.091 41.09 -38.742 1 19.974 87 ILE A O 1
ATOM 668 N N . LEU A 1 88 ? -6.72 43.294 -39.021 1 18.743 88 LEU A N 1
ATOM 669 C CA . LEU A 1 88 ? -5.372 43.202 -38.487 1 19.688 88 LEU A CA 1
ATOM 670 C C . LEU A 1 88 ? -5.406 43.531 -36.986 1 19.131 88 LEU A C 1
ATOM 671 O O . LEU A 1 88 ? -6.27 44.26 -36.498 1 21.208 88 LEU A O 1
ATOM 676 N N . HIS A 1 89 ? -4.379 43.041 -36.317 1 21.242 89 HIS A N 1
ATOM 677 C CA . HIS A 1 89 ? -4.019 43.484 -34.979 1 22.119 89 HIS A CA 1
ATOM 678 C C . HIS A 1 89 ? -3.157 44.746 -35.16 1 22.609 89 HIS A C 1
ATOM 679 O O . HIS A 1 89 ? -2.422 44.893 -36.143 1 22.459 89 HIS A O 1
ATOM 686 N N . ASP A 1 90 ? -3.227 45.625 -34.185 1 20.411 90 ASP A N 1
ATOM 687 C CA . ASP A 1 90 ? -2.441 46.836 -34.086 1 24.245 90 ASP A CA 1
ATOM 688 C C . ASP A 1 90 ? -0.968 46.581 -34.446 1 25.422 90 ASP A C 1
ATOM 689 O O . ASP A 1 90 ? -0.36 47.337 -35.199 1 26.919 90 ASP A O 1
ATOM 694 N N . GLU A 1 91 ? -0.348 45.517 -33.927 1 23.287 91 GLU A N 1
ATOM 695 C CA . GLU A 1 91 ? 1.074 45.36 -34.168 1 24.751 91 GLU A CA 1
ATOM 696 C C . GLU A 1 91 ? 1.322 45.128 -35.67 1 25.92 91 GLU A C 1
ATOM 697 O O . GLU A 1 91 ? 2.299 45.68 -36.22 1 27.977 91 GLU A O 1
ATOM 703 N N . THR A 1 92 ? 0.425 44.349 -36.332 1 21.878 92 THR A N 1
ATOM 704 C CA . THR A 1 92 ? 0.661 43.965 -37.736 1 22.54 92 THR A CA 1
ATOM 705 C C . THR A 1 92 ? 0.475 45.163 -38.659 1 22.988 92 THR A C 1
ATOM 706 O O . THR A 1 92 ? 1.066 45.196 -39.726 1 24.496 92 THR A O 1
ATOM 710 N N . VAL A 1 93 ? -0.405 46.104 -38.285 1 20.817 93 VAL A N 1
ATOM 711 C CA . VAL A 1 93 ? -0.649 47.284 -39.111 1 24.546 93 VAL A CA 1
ATOM 712 C C . VAL A 1 93 ? 0.67 47.997 -39.416 1 24.052 93 VAL A C 1
ATOM 713 O O . VAL A 1 93 ? 0.817 48.575 -40.472 1 26.912 93 VAL A O 1
ATOM 717 N N . TYR A 1 94 ? 1.641 47.928 -38.493 1 26.556 94 TYR A N 1
ATOM 718 C CA . TYR A 1 94 ? 2.883 48.683 -38.584 1 29.612 94 TYR A CA 1
ATOM 719 C C . TYR A 1 94 ? 4.014 47.793 -39.1 1 33.524 94 TYR A C 1
ATOM 720 O O . TYR A 1 94 ? 5.086 48.295 -39.405 1 39.978 94 TYR A O 1
ATOM 729 N N . GLN A 1 95 ? 3.757 46.49 -39.285 1 26.62 95 GLN A N 1
ATOM 730 C CA . GLN A 1 95 ? 4.825 45.617 -39.752 1 26.459 95 GLN A CA 1
ATOM 731 C C . GLN A 1 95 ? 4.904 45.663 -41.295 1 29.656 95 GLN A C 1
ATOM 732 O O . GLN A 1 95 ? 3.95 46.095 -41.972 1 29.788 95 GLN A O 1
ATOM 738 N N . ARG A 1 96 ? 6.008 45.159 -41.835 1 29.448 96 ARG A N 1
ATOM 739 C CA . ARG A 1 96 ? 6.221 45.245 -43.284 1 31.726 96 ARG A CA 1
ATOM 740 C C . ARG A 1 96 ? 6.25 43.839 -43.888 1 32.16 96 ARG A C 1
ATOM 741 O O . ARG A 1 96 ? 6.801 42.879 -43.283 1 29.686 96 ARG A O 1
ATOM 749 N N . ALA A 1 97 ? 5.672 43.756 -45.091 1 31.097 97 ALA A N 1
ATOM 750 C CA . ALA A 1 97 ? 5.759 42.568 -45.909 1 30.883 97 ALA A CA 1
ATOM 751 C C . ALA A 1 97 ? 7.136 42.49 -46.546 1 29.307 97 ALA A C 1
ATOM 752 O O . ALA A 1 97 ? 7.824 43.505 -46.688 1 30.069 97 ALA A O 1
ATOM 754 N N . SER A 1 98 ? 7.462 41.298 -47.051 1 28.323 98 SER A N 1
ATOM 755 C CA . SER A 1 98 ? 8.737 41.157 -47.72 1 30.937 98 SER A CA 1
ATOM 756 C C . SER A 1 98 ? 8.7 41.879 -49.071 1 32.554 98 SER A C 1
ATOM 757 O O . SER A 1 98 ? 9.738 42.06 -49.662 1 33.485 98 SER A O 1
ATOM 760 N N . THR A 1 99 ? 7.525 42.346 -49.529 1 30.461 99 THR A N 1
ATOM 761 C CA . THR A 1 99 ? 7.423 43.141 -50.743 1 32.816 99 THR A CA 1
ATOM 762 C C . THR A 1 99 ? 7.965 44.547 -50.472 1 36.72 99 THR A C 1
ATOM 763 O O . THR A 1 99 ? 8.119 45.296 -51.425 1 37.367 99 THR A O 1
ATOM 767 N N . GLY A 1 100 ? 8.192 44.928 -49.203 1 32.614 100 GLY A N 1
ATOM 768 C CA . GLY A 1 100 ? 8.621 46.296 -48.951 1 33.942 100 GLY A CA 1
ATOM 769 C C . GLY A 1 100 ? 7.463 47.168 -48.467 1 36.79 100 GLY A C 1
ATOM 770 O O . GLY A 1 100 ? 7.669 48.251 -47.983 1 50.62 100 GLY A O 1
ATOM 771 N N . GLU A 1 101 ? 6.225 46.692 -48.531 1 33.035 101 GLU A N 1
ATOM 772 C CA . GLU A 1 101 ? 5.101 47.553 -48.154 1 31.892 101 GLU A CA 1
ATOM 773 C C . GLU A 1 101 ? 4.703 47.319 -46.69 1 30.46 101 GLU A C 1
ATOM 774 O O . GLU A 1 101 ? 5.002 46.262 -46.114 1 29.603 101 GLU A O 1
ATOM 780 N N . THR A 1 102 ? 3.91 48.249 -46.126 1 27.277 102 THR A N 1
ATOM 781 C CA . THR A 1 102 ? 3.197 47.896 -44.89 1 29.173 102 THR A CA 1
ATOM 782 C C . THR A 1 102 ? 2.09 46.912 -45.273 1 25.759 102 THR A C 1
ATOM 783 O O . THR A 1 102 ? 1.625 46.882 -46.413 1 25.735 102 THR A O 1
ATOM 787 N N . PHE A 1 103 ? 1.649 46.103 -44.312 1 25.798 103 PHE A N 1
ATOM 788 C CA . PHE A 1 103 ? 0.542 45.202 -44.584 1 24.588 103 PHE A CA 1
ATOM 789 C C . PHE A 1 103 ? -0.687 45.932 -45.143 1 25.013 103 PHE A C 1
ATOM 790 O O . PHE A 1 103 ? -1.263 45.467 -46.136 1 25.912 103 PHE A O 1
ATOM 798 N N . PRO A 1 104 ? -1.148 47.066 -44.572 1 22.625 104 PRO A N 1
ATOM 799 C CA . PRO A 1 104 ? -2.281 47.768 -45.174 1 23.208 104 PRO A CA 1
ATOM 800 C C . PRO A 1 104 ? -2.012 48.194 -46.63 1 28.653 104 PRO A C 1
ATOM 801 O O . PRO A 1 104 ? -2.904 48.117 -47.478 1 25.433 104 PRO A O 1
ATOM 805 N N . GLN A 1 105 ? -0.783 48.585 -46.965 1 26.194 105 GLN A N 1
ATOM 806 C CA . GLN A 1 105 ? -0.52 48.971 -48.348 1 28.932 105 GLN A CA 1
ATOM 807 C C . GLN A 1 105 ? -0.587 47.747 -49.268 1 25.543 105 GLN A C 1
ATOM 808 O O . GLN A 1 105 ? -1.094 47.838 -50.404 1 25.682 105 GLN A O 1
ATOM 814 N N . LEU A 1 106 ? -0.034 46.625 -48.798 1 22.685 106 LEU A N 1
ATOM 815 C CA . LEU A 1 106 ? -0.101 45.395 -49.59 1 24.19 106 LEU A CA 1
ATOM 816 C C . LEU A 1 106 ? -1.573 45.055 -49.859 1 23.967 106 LEU A C 1
ATOM 817 O O . LEU A 1 106 ? -1.956 44.742 -51.006 1 25.283 106 LEU A O 1
ATOM 822 N N . LEU A 1 107 ? -2.419 45.134 -48.81 1 21.771 107 LEU A N 1
ATOM 823 C CA . LEU A 1 107 ? -3.833 44.79 -48.972 1 21.026 107 LEU A CA 1
ATOM 824 C C . LEU A 1 107 ? -4.516 45.726 -49.984 1 22.852 107 LEU A C 1
ATOM 825 O O . LEU A 1 107 ? -5.218 45.26 -50.882 1 24.711 107 LEU A O 1
ATOM 830 N N . ARG A 1 108 ? -4.334 47.038 -49.833 1 23.708 108 ARG A N 1
ATOM 831 C CA . ARG A 1 108 ? -4.952 48.022 -50.752 1 25.311 108 ARG A CA 1
ATOM 832 C C . ARG A 1 108 ? -4.475 47.743 -52.179 1 23.438 108 ARG A C 1
ATOM 833 O O . ARG A 1 108 ? -5.294 47.75 -53.069 1 23.179 108 ARG A O 1
ATOM 841 N N . ARG A 1 109 ? -3.179 47.474 -52.397 1 23.193 109 ARG A N 1
ATOM 842 C CA . ARG A 1 109 ? -2.77 47.184 -53.771 1 24.403 109 ARG A CA 1
ATOM 843 C C . ARG A 1 109 ? -3.561 46.021 -54.368 1 25.885 109 ARG A C 1
ATOM 844 O O . ARG A 1 109 ? -3.87 46.024 -55.584 1 24.983 109 ARG A O 1
ATOM 852 N N . ARG A 1 110 ? -3.907 45.012 -53.542 1 23.476 110 ARG A N 1
ATOM 853 C CA . ARG A 1 110 ? -4.586 43.821 -54.032 1 23.681 110 ARG A CA 1
ATOM 854 C C . ARG A 1 110 ? -6.101 43.971 -53.982 1 23.538 110 ARG A C 1
ATOM 855 O O . ARG A 1 110 ? -6.819 42.998 -54.182 1 23.882 110 ARG A O 1
ATOM 863 N N . GLY A 1 111 ? -6.591 45.18 -53.693 1 23.936 111 GLY A N 1
ATOM 864 C CA . GLY A 1 111 ? -8.03 45.421 -53.645 1 24.433 111 GLY A CA 1
ATOM 865 C C . GLY A 1 111 ? -8.722 44.827 -52.421 1 25.882 111 GLY A C 1
ATOM 866 O O . GLY A 1 111 ? -9.935 44.618 -52.449 1 25.911 111 GLY A O 1
ATOM 867 N N . VAL A 1 112 ? -7.964 44.485 -51.362 1 22.149 112 VAL A N 1
ATOM 868 C CA . VAL A 1 112 ? -8.566 43.894 -50.159 1 22.394 112 VAL A CA 1
ATOM 869 C C . VAL A 1 112 ? -8.611 45.032 -49.117 1 22.772 112 VAL A C 1
ATOM 870 O O . VAL A 1 112 ? -7.7 45.836 -49.039 1 21.631 112 VAL A O 1
ATOM 874 N N . VAL A 1 113 ? -9.712 45.148 -48.384 1 23.179 113 VAL A N 1
ATOM 875 C CA . VAL A 1 113 ? -9.859 46.286 -47.468 1 20.36 113 VAL A CA 1
ATOM 876 C C . VAL A 1 113 ? -9.065 45.983 -46.182 1 20.623 113 VAL A C 1
ATOM 877 O O . VAL A 1 113 ? -9.293 44.973 -45.551 1 20.407 113 VAL A O 1
ATOM 881 N N . PRO A 1 114 ? -8.117 46.847 -45.727 1 19.92 114 PRO A N 1
ATOM 882 C CA . PRO A 1 114 ? -7.477 46.645 -44.445 1 19.913 114 PRO A CA 1
ATOM 883 C C . PRO A 1 114 ? -8.387 47.119 -43.299 1 20.979 114 PRO A C 1
ATOM 884 O O . PRO A 1 114 ? -8.987 48.194 -43.377 1 19.972 114 PRO A O 1
ATOM 888 N N . GLY A 1 115 ? -8.479 46.299 -42.238 1 22.509 115 GLY A N 1
ATOM 889 C CA . GLY A 1 115 ? -9.206 46.742 -41.041 1 20.423 115 GLY A CA 1
ATOM 890 C C . GLY A 1 115 ? -8.368 46.524 -39.786 1 21.166 115 GLY A C 1
ATOM 891 O O . GLY A 1 115 ? -7.299 45.932 -39.861 1 20.715 115 GLY A O 1
ATOM 892 N N . ILE A 1 116 ? -8.923 46.963 -38.638 1 17.02 116 ILE A N 1
ATOM 893 C CA . ILE A 1 116 ? -8.162 46.997 -37.405 1 18.528 116 ILE A CA 1
ATOM 894 C C . ILE A 1 116 ? -9.111 46.64 -36.263 1 16.327 116 ILE A C 1
ATOM 895 O O . ILE A 1 116 ? -10.211 47.187 -36.168 1 18.027 116 ILE A O 1
ATOM 900 N N . LYS A 1 117 ? -8.639 45.786 -35.355 1 18.723 117 LYS A N 1
ATOM 901 C CA . LYS A 1 117 ? -9.385 45.566 -34.127 1 17.51 117 LYS A CA 1
ATOM 902 C C . LYS A 1 117 ? -9.08 46.75 -33.185 1 18.07 117 LYS A C 1
ATOM 903 O O . LYS A 1 117 ? -7.947 46.934 -32.807 1 19.525 117 LYS A O 1
ATOM 909 N N . THR A 1 118 ? -10.094 47.501 -32.744 1 18.111 118 THR A N 1
ATOM 910 C CA . THR A 1 118 ? -9.824 48.712 -31.975 1 18.53 118 THR A CA 1
ATOM 911 C C . THR A 1 118 ? -10.249 48.599 -30.509 1 19.991 118 THR A C 1
ATOM 912 O O . THR A 1 118 ? -10.068 49.558 -29.769 1 21.165 118 THR A O 1
ATOM 916 N N . ASP A 1 119 ? -10.836 47.48 -30.053 1 19.962 119 ASP A N 1
ATOM 917 C CA . ASP A 1 119 ? -11.209 47.419 -28.644 1 21.093 119 ASP A CA 1
ATOM 918 C C . ASP A 1 119 ? -9.952 47.182 -27.816 1 22.12 119 ASP A C 1
ATOM 919 O O . ASP A 1 119 ? -8.94 46.739 -28.351 1 18.829 119 ASP A O 1
ATOM 924 N N . CYS A 1 120 ? -10.021 47.365 -26.479 1 20.1 120 CYS A N 1
ATOM 925 C CA . CYS A 1 120 ? -8.852 47.175 -25.622 1 23.022 120 CYS A CA 1
ATOM 926 C C . CYS A 1 120 ? -9.123 46.015 -24.653 1 23.48 120 CYS A C 1
ATOM 927 O O . CYS A 1 120 ? -8.545 45.985 -23.574 1 21.848 120 CYS A O 1
ATOM 930 N N . GLY A 1 121 ? -9.983 45.069 -25.039 1 22.092 121 GLY A N 1
ATOM 931 C CA . GLY A 1 121 ? -10.033 43.826 -24.284 1 23.851 121 GLY A CA 1
ATOM 932 C C . GLY A 1 121 ? -11.176 43.772 -23.242 1 25.629 121 GLY A C 1
ATOM 933 O O . GLY A 1 121 ? -11.799 44.786 -22.896 1 23.532 121 GLY A O 1
ATOM 934 N N . LEU A 1 122 ? -11.382 42.583 -22.68 1 19.203 122 LEU A N 1
ATOM 935 C CA . LEU A 1 122 ? -12.521 42.315 -21.82 1 22.509 122 LEU A CA 1
ATOM 936 C C . LEU A 1 122 ? -12.142 42.647 -20.369 1 22.51 122 LEU A C 1
ATOM 937 O O . LEU A 1 122 ? -11.02 42.431 -19.963 1 22.879 122 LEU A O 1
ATOM 942 N N . GLU A 1 123 ? -13.104 43.144 -19.576 1 21.649 123 GLU A N 1
ATOM 943 C CA . GLU A 1 123 ? -12.826 43.345 -18.171 1 23.783 123 GLU A CA 1
ATOM 944 C C . GLU A 1 123 ? -14.085 42.924 -17.396 1 21.2 123 GLU A C 1
ATOM 945 O O . GLU A 1 123 ? -15.151 42.878 -17.996 1 19.496 123 GLU A O 1
ATOM 951 N N . PRO A 1 124 ? -14.02 42.772 -16.047 1 21.932 124 PRO A N 1
ATOM 952 C CA . PRO A 1 124 ? -15.209 42.341 -15.298 1 21.181 124 PRO A CA 1
ATOM 953 C C . PRO A 1 124 ? -16.304 43.418 -15.44 1 20.656 124 PRO A C 1
ATOM 954 O O . PRO A 1 124 ? -16.031 44.615 -15.449 1 21.3 124 PRO A O 1
ATOM 958 N N . LEU A 1 125 ? -17.545 42.991 -15.625 1 20.256 125 LEU A N 1
ATOM 959 C CA . LEU A 1 125 ? -18.651 43.935 -15.803 1 20.335 125 LEU A CA 1
ATOM 960 C C . LEU A 1 125 ? -18.943 44.66 -14.485 1 21.114 125 LEU A C 1
ATOM 961 O O . LEU A 1 125 ? -19.462 45.798 -14.507 1 20.914 125 LEU A O 1
ATOM 966 N N . VAL A 1 126 ? -18.664 43.996 -13.351 1 19.808 126 VAL A N 1
ATOM 967 C CA . VAL A 1 126 ? -18.906 44.545 -11.991 1 23.725 126 VAL A CA 1
ATOM 968 C C . VAL A 1 126 ? -20.413 44.549 -11.664 1 25.825 126 VAL A C 1
ATOM 969 O O . VAL A 1 126 ? -20.809 43.938 -10.69 1 26.844 126 VAL A O 1
ATOM 973 N N . GLU A 1 127 ? -21.264 45.159 -12.492 1 24.059 127 GLU A N 1
ATOM 974 C CA . GLU A 1 127 ? -22.72 44.993 -12.358 1 23.016 127 GLU A CA 1
ATOM 975 C C . GLU A 1 127 ? -23.103 43.577 -12.831 1 25.305 127 GLU A C 1
ATOM 976 O O . GLU A 1 127 ? -22.288 42.869 -13.394 1 25.273 127 GLU A O 1
ATOM 982 N N . GLY A 1 128 ? -24.374 43.208 -12.704 1 23.954 128 GLY A N 1
ATOM 983 C CA . GLY A 1 128 ? -24.852 41.961 -13.293 1 23.219 128 GLY A CA 1
ATOM 984 C C . GLY A 1 128 ? -24.306 40.78 -12.5 1 25.782 128 GLY A C 1
ATOM 985 O O . GLY A 1 128 ? -24.212 40.842 -11.279 1 25.499 128 GLY A O 1
ATOM 986 N N . ALA A 1 129 ? -23.968 39.683 -13.179 1 24.833 129 ALA A N 1
ATOM 987 C CA . ALA A 1 129 ? -23.686 38.424 -12.478 1 25.742 129 ALA A CA 1
ATOM 988 C C . ALA A 1 129 ? -22.212 38.117 -12.67 1 24.237 129 ALA A C 1
ATOM 989 O O . ALA A 1 129 ? -21.601 38.461 -13.696 1 22.154 129 ALA A O 1
ATOM 991 N N . ASP A 1 130 ? -21.659 37.36 -11.734 1 25.461 130 ASP A N 1
ATOM 992 C CA . ASP A 1 130 ? -20.242 37.038 -11.789 1 27.497 130 ASP A CA 1
ATOM 993 C C . ASP A 1 130 ? -19.895 36.305 -13.091 1 25.063 130 ASP A C 1
ATOM 994 O O . ASP A 1 130 ? -20.664 35.459 -13.555 1 24.497 130 ASP A O 1
ATOM 999 N N . GLY A 1 131 ? -18.78 36.692 -13.719 1 23.181 131 GLY A N 1
ATOM 1000 C CA . GLY A 1 131 ? -18.317 36.097 -14.968 1 21.378 131 GLY A CA 1
ATOM 1001 C C . GLY A 1 131 ? -18.767 36.901 -16.196 1 23.157 131 GLY A C 1
ATOM 1002 O O . GLY A 1 131 ? -18.274 36.67 -17.292 1 20.768 131 GLY A O 1
ATOM 1003 N N . GLU A 1 132 ? -19.687 37.858 -16.036 1 20.502 132 GLU A N 1
ATOM 1004 C CA . GLU A 1 132 ? -20.05 38.701 -17.165 1 21.002 132 GLU A CA 1
ATOM 1005 C C . GLU A 1 132 ? -18.958 39.748 -17.364 1 19.178 132 GLU A C 1
ATOM 1006 O O . GLU A 1 132 ? -18.325 40.133 -16.415 1 18.293 132 GLU A O 1
ATOM 1012 N N . GLN A 1 133 ? -18.788 40.202 -18.617 1 20.215 133 GLN A N 1
ATOM 1013 C CA . GLN A 1 133 ? -17.646 41.054 -18.932 1 19.558 133 GLN A CA 1
ATOM 1014 C C . GLN A 1 133 ? -18.079 42.217 -19.817 1 18.521 133 GLN A C 1
ATOM 1015 O O . GLN A 1 133 ? -18.889 42.054 -20.725 1 21.025 133 GLN A O 1
ATOM 1021 N N . MET A 1 134 ? -17.465 43.389 -19.559 1 18.082 134 MET A N 1
ATOM 1022 C CA . MET A 1 134 ? -17.602 44.493 -20.509 1 20.426 134 MET A CA 1
ATOM 1023 C C . MET A 1 134 ? -16.328 44.549 -21.38 1 18.979 134 MET A C 1
ATOM 1024 O O . MET A 1 134 ? -15.378 43.792 -21.178 1 19.501 134 MET A O 1
ATOM 1029 N N . THR A 1 135 ? -16.295 45.477 -22.326 1 19.978 135 THR A N 1
ATOM 1030 C CA . THR A 1 135 ? -15.128 45.718 -23.168 1 17.613 135 THR A CA 1
ATOM 1031 C C . THR A 1 135 ? -14.653 47.152 -23 1 19.156 135 THR A C 1
ATOM 1032 O O . THR A 1 135 ? -15.474 48.069 -23.113 1 18.781 135 THR A O 1
ATOM 1036 N N . ALA A 1 136 ? -13.325 47.313 -22.76 1 18.574 136 ALA A N 1
ATOM 1037 C CA . ALA A 1 136 ? -12.65 48.592 -22.548 1 18.675 136 ALA A CA 1
ATOM 1038 C C . ALA A 1 136 ? -12.227 49.182 -23.895 1 20.155 136 ALA A C 1
ATOM 1039 O O . ALA A 1 136 ? -12.084 48.453 -24.865 1 21.715 136 ALA A O 1
ATOM 1041 N N . GLY A 1 137 ? -11.999 50.51 -23.944 1 19.879 137 GLY A N 1
ATOM 1042 C CA . GLY A 1 137 ? -11.282 51.12 -25.044 1 18.542 137 GLY A CA 1
ATOM 1043 C C . GLY A 1 137 ? -11.903 52.392 -25.611 1 20.153 137 GLY A C 1
ATOM 1044 O O . GLY A 1 137 ? -11.339 52.939 -26.575 1 19.446 137 GLY A O 1
ATOM 1045 N N . LEU A 1 138 ? -12.994 52.943 -25.014 1 21.751 138 LEU A N 1
ATOM 1046 C CA . LEU A 1 138 ? -13.585 54.13 -25.629 1 20.636 138 LEU A CA 1
ATOM 1047 C C . LEU A 1 138 ? -12.758 55.387 -25.337 1 19.202 138 LEU A C 1
ATOM 1048 O O . LEU A 1 138 ? -12.802 56.333 -26.114 1 21.03 138 LEU A O 1
ATOM 1053 N N . ASP A 1 139 ? -12.005 55.421 -24.233 1 20.164 139 ASP A N 1
ATOM 1054 C CA . ASP A 1 139 ? -11.155 56.578 -23.969 1 19.671 139 ASP A CA 1
ATOM 1055 C C . ASP A 1 139 ? -10.055 56.659 -25.039 1 22.585 139 ASP A C 1
ATOM 1056 O O . ASP A 1 139 ? -9.338 55.676 -25.295 1 22.397 139 ASP A O 1
ATOM 1061 N N . GLY A 1 140 ? -9.892 57.854 -25.611 1 21.439 140 GLY A N 1
ATOM 1062 C CA . GLY A 1 140 ? -8.899 58.099 -26.639 1 21.196 140 GLY A CA 1
ATOM 1063 C C . GLY A 1 140 ? -9.273 57.423 -27.97 1 22.555 140 GLY A C 1
ATOM 1064 O O . GLY A 1 140 ? -8.417 57.401 -28.879 1 21.638 140 GLY A O 1
ATOM 1065 N N . TYR A 1 141 ? -10.528 56.936 -28.101 1 18.479 141 TYR A N 1
ATOM 1066 C CA . TYR A 1 141 ? -10.923 56.179 -29.288 1 19.361 141 TYR A CA 1
ATOM 1067 C C . TYR A 1 141 ? -10.76 56.997 -30.576 1 20.669 141 TYR A C 1
ATOM 1068 O O . TYR A 1 141 ? -10.246 56.493 -31.571 1 20.106 141 TYR A O 1
ATOM 1077 N N . VAL A 1 142 ? -11.214 58.241 -30.575 1 19.757 142 VAL A N 1
ATOM 1078 C CA . VAL A 1 142 ? -11.244 59.024 -31.825 1 21.49 142 VAL A CA 1
ATOM 1079 C C . VAL A 1 142 ? -9.805 59.222 -32.318 1 21.76 142 VAL A C 1
ATOM 1080 O O . VAL A 1 142 ? -9.54 59.073 -33.505 1 21.38 142 VAL A O 1
ATOM 1084 N N . LYS A 1 143 ? -8.887 59.595 -31.437 1 20.794 143 LYS A N 1
ATOM 1085 C CA . LYS A 1 143 ? -7.491 59.737 -31.844 1 24.539 143 LYS A CA 1
ATOM 1086 C C . LYS A 1 143 ? -6.927 58.416 -32.406 1 24.053 143 LYS A C 1
ATOM 1087 O O . LYS A 1 143 ? -6.213 58.405 -33.401 1 23.152 143 LYS A O 1
ATOM 1093 N N . ARG A 1 144 ? -7.248 57.283 -31.783 1 23.039 144 ARG A N 1
ATOM 1094 C CA . ARG A 1 144 ? -6.731 55.998 -32.275 1 22.044 144 ARG A CA 1
ATOM 1095 C C . ARG A 1 144 ? -7.297 55.712 -33.66 1 21.07 144 ARG A C 1
ATOM 1096 O O . ARG A 1 144 ? -6.565 55.286 -34.581 1 20.414 144 ARG A O 1
ATOM 1104 N N . ALA A 1 145 ? -8.615 55.918 -33.791 1 19.335 145 ALA A N 1
ATOM 1105 C CA . ALA A 1 145 ? -9.263 55.551 -35.042 1 21.711 145 ALA A CA 1
ATOM 1106 C C . ALA A 1 145 ? -8.748 56.424 -36.197 1 22.05 145 ALA A C 1
ATOM 1107 O O . ALA A 1 145 ? -8.523 55.91 -37.303 1 22.856 145 ALA A O 1
ATOM 1109 N N . LYS A 1 146 ? -8.541 57.722 -35.943 1 21.567 146 LYS A N 1
ATOM 1110 C CA . LYS A 1 146 ? -7.93 58.62 -36.941 1 22.906 146 LYS A CA 1
ATOM 1111 C C . LYS A 1 146 ? -6.541 58.154 -37.376 1 22.951 146 LYS A C 1
ATOM 1112 O O . LYS A 1 146 ? -6.176 58.278 -38.543 1 20.718 146 LYS A O 1
ATOM 1118 N N . LYS A 1 147 ? -5.746 57.656 -36.427 1 20.736 147 LYS A N 1
ATOM 1119 C CA . LYS A 1 147 ? -4.395 57.183 -36.759 1 20.949 147 LYS A CA 1
ATOM 1120 C C . LYS A 1 147 ? -4.469 55.946 -37.653 1 19.359 147 LYS A C 1
ATOM 1121 O O . LYS A 1 147 ? -3.692 55.834 -38.622 1 20.127 147 LYS A O 1
ATOM 1127 N N . TYR A 1 148 ? -5.413 55.035 -37.348 1 18.429 148 TYR A N 1
ATOM 1128 C CA . TYR A 1 148 ? -5.552 53.859 -38.187 1 18.161 148 TYR A CA 1
ATOM 1129 C C . TYR A 1 148 ? -6.052 54.234 -39.591 1 19.793 148 TYR A C 1
ATOM 1130 O O . TYR A 1 148 ? -5.609 53.641 -40.569 1 21.215 148 TYR A O 1
ATOM 1139 N N . TYR A 1 149 ? -6.983 55.178 -39.685 1 18.544 149 TYR A N 1
ATOM 1140 C CA . TYR A 1 149 ? -7.477 55.613 -40.988 1 20.442 149 TYR A CA 1
ATOM 1141 C C . TYR A 1 149 ? -6.316 56.198 -41.795 1 21.025 149 TYR A C 1
ATOM 1142 O O . TYR A 1 149 ? -6.179 55.932 -42.985 1 18.15 149 TYR A O 1
ATOM 1151 N N . ALA A 1 150 ? -5.427 56.943 -41.117 1 21.371 150 ALA A N 1
ATOM 1152 C CA . ALA A 1 150 ? -4.302 57.577 -41.788 1 22.186 150 ALA A CA 1
ATOM 1153 C C . ALA A 1 150 ? -3.375 56.54 -42.429 1 23.424 150 ALA A C 1
ATOM 1154 O O . ALA A 1 150 ? -2.755 56.855 -43.446 1 22.728 150 ALA A O 1
ATOM 1156 N N . VAL A 1 151 ? -3.219 55.341 -41.841 1 22.92 151 VAL A N 1
ATOM 1157 C CA . VAL A 1 151 ? -2.296 54.395 -42.439 1 23.163 151 VAL A CA 1
ATOM 1158 C C . VAL A 1 151 ? -3.065 53.449 -43.37 1 26.345 151 VAL A C 1
ATOM 1159 O O . VAL A 1 151 ? -2.484 52.453 -43.815 1 29.304 151 VAL A O 1
ATOM 1163 N N . GLY A 1 152 ? -4.374 53.69 -43.629 1 22.92 152 GLY A N 1
ATOM 1164 C CA . GLY A 1 152 ? -4.994 52.967 -44.735 1 22.302 152 GLY A CA 1
ATOM 1165 C C . GLY A 1 152 ? -6.106 52.031 -44.246 1 22.395 152 GLY A C 1
ATOM 1166 O O . GLY A 1 152 ? -6.803 51.447 -45.059 1 21.949 152 GLY A O 1
ATOM 1167 N N . CYS A 1 153 ? -6.347 51.928 -42.926 1 19.372 153 CYS A N 1
ATOM 1168 C CA . CYS A 1 153 ? -7.471 51.089 -42.51 1 20.05 153 CYS A CA 1
ATOM 1169 C C . CYS A 1 153 ? -8.788 51.799 -42.867 1 19.804 153 CYS A C 1
ATOM 1170 O O . CYS A 1 153 ? -8.884 53.047 -42.8 1 20.146 153 CYS A O 1
ATOM 1173 N N . ARG A 1 154 ? -9.791 51.01 -43.278 1 18.769 154 ARG A N 1
ATOM 1174 C CA . ARG A 1 154 ? -11.087 51.556 -43.665 1 19.925 154 ARG A CA 1
ATOM 1175 C C . ARG A 1 154 ? -12.241 50.87 -42.927 1 19.5 154 ARG A C 1
ATOM 1176 O O . ARG A 1 154 ? -13.396 51.234 -43.148 1 19.435 154 ARG A O 1
ATOM 1184 N N . PHE A 1 155 ? -11.926 49.881 -42.075 1 16.398 155 PHE A N 1
ATOM 1185 C CA . PHE A 1 155 ? -12.939 49.312 -41.193 1 16.84 155 PHE A CA 1
ATOM 1186 C C . PHE A 1 155 ? -12.291 48.875 -39.896 1 18.443 155 PHE A C 1
ATOM 1187 O O . PHE A 1 155 ? -11.068 48.846 -39.776 1 19.018 155 PHE A O 1
ATOM 1195 N N . CYS A 1 156 ? -13.123 48.655 -38.858 1 17.862 156 CYS A N 1
ATOM 1196 C CA . CYS A 1 156 ? -12.562 48.25 -37.594 1 19.375 156 CYS A CA 1
ATOM 1197 C C . CYS A 1 156 ? -13.497 47.202 -36.972 1 18.619 156 CYS A C 1
ATOM 1198 O O . CYS A 1 156 ? -14.561 46.946 -37.481 1 17.755 156 CYS A O 1
ATOM 1201 N N . LYS A 1 157 ? -13.037 46.597 -35.872 1 18.116 157 LYS A N 1
ATOM 1202 C CA . LYS A 1 157 ? -13.807 45.559 -35.228 1 17.093 157 LYS A CA 1
ATOM 1203 C C . LYS A 1 157 ? -13.699 45.781 -33.721 1 17.406 157 LYS A C 1
ATOM 1204 O O . LYS A 1 157 ? -12.636 46.082 -33.211 1 18.405 157 LYS A O 1
ATOM 1210 N N . TRP A 1 158 ? -14.803 45.544 -33.005 1 18.477 158 TRP A N 1
ATOM 1211 C CA . TRP A 1 158 ? -14.832 45.673 -31.55 1 17.479 158 TRP A CA 1
ATOM 1212 C C . TRP A 1 158 ? -15.737 44.545 -31.044 1 18.54 158 TRP A C 1
ATOM 1213 O O . TRP A 1 158 ? -16.894 44.414 -31.491 1 17.315 158 TRP A O 1
ATOM 1224 N N . ARG A 1 159 ? -15.197 43.755 -30.13 1 18.181 159 ARG A N 1
ATOM 1225 C CA . ARG A 1 159 ? -15.867 42.565 -29.656 1 17.632 159 ARG A CA 1
ATOM 1226 C C . ARG A 1 159 ? -16.401 42.806 -28.235 1 17.455 159 ARG A C 1
ATOM 1227 O O . ARG A 1 159 ? -15.623 43.121 -27.322 1 18.35 159 ARG A O 1
ATOM 1235 N N . ASN A 1 160 ? -17.71 42.59 -28.051 1 17.033 160 ASN A N 1
ATOM 1236 C CA . ASN A 1 160 ? -18.264 42.412 -26.718 1 18.614 160 ASN A CA 1
ATOM 1237 C C . ASN A 1 160 ? -18.718 40.968 -26.578 1 19.042 160 ASN A C 1
ATOM 1238 O O . ASN A 1 160 ? -19.121 40.374 -27.579 1 19.559 160 ASN A O 1
ATOM 1243 N N . VAL A 1 161 ? -18.757 40.448 -25.353 1 18.311 161 VAL A N 1
ATOM 1244 C CA . VAL A 1 161 ? -19.19 39.073 -25.161 1 18.753 161 VAL A CA 1
ATOM 1245 C C . VAL A 1 161 ? -20.332 39.018 -24.139 1 20.622 161 VAL A C 1
ATOM 1246 O O . VAL A 1 161 ? -20.414 39.851 -23.245 1 16.595 161 VAL A O 1
ATOM 1250 N N . TYR A 1 162 ? -21.168 37.969 -24.278 1 17.758 162 TYR A N 1
ATOM 1251 C CA . TYR A 1 162 ? -22.277 37.728 -23.384 1 19.472 162 TYR A CA 1
ATOM 1252 C C . TYR A 1 162 ? -22.226 36.266 -22.992 1 20.519 162 TYR A C 1
ATOM 1253 O O . TYR A 1 162 ? -22.174 35.384 -23.859 1 22.139 162 TYR A O 1
ATOM 1262 N N . LYS A 1 163 ? -22.081 36.042 -21.684 1 20.168 163 LYS A N 1
ATOM 1263 C CA . LYS A 1 163 ? -21.855 34.691 -21.209 1 20.935 163 LYS A CA 1
ATOM 1264 C C . LYS A 1 163 ? -23.189 34.176 -20.678 1 20.305 163 LYS A C 1
ATOM 1265 O O . LYS A 1 163 ? -23.64 34.627 -19.607 1 19.31 163 LYS A O 1
ATOM 1271 N N . ILE A 1 164 ? -23.723 33.154 -21.339 1 18.792 164 ILE A N 1
ATOM 1272 C CA . ILE A 1 164 ? -24.939 32.531 -20.814 1 20.348 164 ILE A CA 1
ATOM 1273 C C . ILE A 1 164 ? -24.622 31.707 -19.578 1 21.082 164 ILE A C 1
ATOM 1274 O O . ILE A 1 164 ? -23.773 30.808 -19.635 1 22.182 164 ILE A O 1
ATOM 1279 N N . GLN A 1 165 ? -25.32 32.001 -18.452 1 20.484 165 GLN A N 1
ATOM 1280 C CA . GLN A 1 165 ? -25.185 31.136 -17.286 1 23.68 165 GLN A CA 1
ATOM 1281 C C . GLN A 1 165 ? -26.608 30.836 -16.8 1 23.447 165 GLN A C 1
ATOM 1282 O O . GLN A 1 165 ? -27.431 31.756 -16.734 1 23.525 165 GLN A O 1
ATOM 1288 N N . ASN A 1 166 ? -26.891 29.567 -16.49 1 24.844 166 ASN A N 1
ATOM 1289 C CA . ASN A 1 166 ? -28.175 29.152 -15.934 1 26.735 166 ASN A CA 1
ATOM 1290 C C . ASN A 1 166 ? -29.293 29.567 -16.894 1 28.703 166 ASN A C 1
ATOM 1291 O O . ASN A 1 166 ? -30.353 30.025 -16.468 1 28.298 166 ASN A O 1
ATOM 1296 N N . GLY A 1 167 ? -29.017 29.53 -18.204 1 26.451 167 GLY A N 1
ATOM 1297 C CA . GLY A 1 167 ? -30.072 29.748 -19.163 1 23.402 167 GLY A CA 1
ATOM 1298 C C . GLY A 1 167 ? -30.363 31.218 -19.416 1 23.617 167 GLY A C 1
ATOM 1299 O O . GLY A 1 167 ? -31.328 31.496 -20.135 1 21.808 167 GLY A O 1
ATOM 1300 N N . THR A 1 168 ? -29.537 32.151 -18.882 1 19.96 168 THR A N 1
ATOM 1301 C CA . THR A 1 168 ? -29.902 33.541 -19.085 1 19.103 168 THR A CA 1
ATOM 1302 C C . THR A 1 168 ? -28.64 34.414 -18.986 1 20.503 168 THR A C 1
ATOM 1303 O O . THR A 1 168 ? -27.535 33.898 -18.79 1 20.001 168 THR A O 1
ATOM 1307 N N . VAL A 1 169 ? -28.815 35.746 -19.133 1 20.774 169 VAL A N 1
ATOM 1308 C CA . VAL A 1 169 ? -27.79 36.75 -18.91 1 21.364 169 VAL A CA 1
ATOM 1309 C C . VAL A 1 169 ? -28.463 37.887 -18.156 1 23.065 169 VAL A C 1
ATOM 1310 O O . VAL A 1 169 ? -29.682 38.031 -18.256 1 21.246 169 VAL A O 1
ATOM 1314 N N . SER A 1 170 ? -27.681 38.706 -17.426 1 23.579 170 SER A N 1
ATOM 1315 C CA . SER A 1 170 ? -28.311 39.781 -16.676 1 20.937 170 SER A CA 1
ATOM 1316 C C . SER A 1 170 ? -28.784 40.874 -17.628 1 21.906 170 SER A C 1
ATOM 1317 O O . SER A 1 170 ? -28.192 41.081 -18.715 1 20.51 170 SER A O 1
ATOM 1320 N N . GLU A 1 171 ? -29.81 41.625 -17.209 1 20.835 171 GLU A N 1
ATOM 1321 C CA . GLU A 1 171 ? -30.178 42.821 -17.963 1 23.445 171 GLU A CA 1
ATOM 1322 C C . GLU A 1 171 ? -29.016 43.83 -17.969 1 22.534 171 GLU A C 1
ATOM 1323 O O . GLU A 1 171 ? -28.873 44.579 -18.92 1 20.704 171 GLU A O 1
ATOM 1329 N N . ALA A 1 172 ? -28.244 43.89 -16.878 1 19.237 172 ALA A N 1
ATOM 1330 C CA . ALA A 1 172 ? -27.086 44.784 -16.814 1 21.04 172 ALA A CA 1
ATOM 1331 C C . ALA A 1 172 ? -26.131 44.553 -17.996 1 21.541 172 ALA A C 1
ATOM 1332 O O . ALA A 1 172 ? -25.679 45.518 -18.599 1 19.397 172 ALA A O 1
ATOM 1334 N N . VAL A 1 173 ? -25.818 43.304 -18.332 1 17.118 173 VAL A N 1
ATOM 1335 C CA . VAL A 1 173 ? -24.854 43.098 -19.417 1 16.12 173 VAL A CA 1
ATOM 1336 C C . VAL A 1 173 ? -25.509 43.403 -20.762 1 18.857 173 VAL A C 1
ATOM 1337 O O . VAL A 1 173 ? -24.856 43.918 -21.69 1 18.835 173 VAL A O 1
ATOM 1341 N N . VAL A 1 174 ? -26.8 43.052 -20.918 1 18.709 174 VAL A N 1
ATOM 1342 C CA . VAL A 1 174 ? -27.519 43.274 -22.161 1 18.15 174 VAL A CA 1
ATOM 1343 C C . VAL A 1 174 ? -27.513 44.79 -22.457 1 20.36 174 VAL A C 1
ATOM 1344 O O . VAL A 1 174 ? -27.21 45.207 -23.567 1 20.157 174 VAL A O 1
ATOM 1348 N N . ARG A 1 175 ? -27.833 45.619 -21.451 1 18.956 175 ARG A N 1
ATOM 1349 C CA . ARG A 1 175 ? -27.901 47.07 -21.672 1 19.006 175 ARG A CA 1
ATOM 1350 C C . ARG A 1 175 ? -26.489 47.649 -21.844 1 19.121 175 ARG A C 1
ATOM 1351 O O . ARG A 1 175 ? -26.237 48.393 -22.769 1 18.89 175 ARG A O 1
ATOM 1359 N N . PHE A 1 176 ? -25.55 47.301 -20.954 1 17.661 176 PHE A N 1
ATOM 1360 C CA . PHE A 1 176 ? -24.283 47.995 -20.945 1 18.707 176 PHE A CA 1
ATOM 1361 C C . PHE A 1 176 ? -23.447 47.671 -22.186 1 19.31 176 PHE A C 1
ATOM 1362 O O . PHE A 1 176 ? -22.815 48.547 -22.777 1 17.878 176 PHE A O 1
ATOM 1370 N N . ASN A 1 177 ? -23.391 46.399 -22.567 1 18.293 177 ASN A N 1
ATOM 1371 C CA . ASN A 1 177 ? -22.603 46.032 -23.739 1 18.004 177 ASN A CA 1
ATOM 1372 C C . ASN A 1 177 ? -23.241 46.584 -25.032 1 22.234 177 ASN A C 1
ATOM 1373 O O . ASN A 1 177 ? -22.528 46.933 -25.967 1 18.93 177 ASN A O 1
ATOM 1378 N N . ALA A 1 178 ? -24.578 46.636 -25.118 1 17.583 178 ALA A N 1
ATOM 1379 C CA . ALA A 1 178 ? -25.217 47.268 -26.287 1 18.529 178 ALA A CA 1
ATOM 1380 C C . ALA A 1 178 ? -24.821 48.744 -26.381 1 19.11 178 ALA A C 1
ATOM 1381 O O . ALA A 1 178 ? -24.532 49.253 -27.455 1 19.448 178 ALA A O 1
ATOM 1383 N N . GLU A 1 179 ? -24.849 49.455 -25.227 1 17.204 179 GLU A N 1
ATOM 1384 C CA . GLU A 1 179 ? -24.491 50.867 -25.204 1 18.412 179 GLU A CA 1
ATOM 1385 C C . GLU A 1 179 ? -23.039 51.044 -25.648 1 19.215 179 GLU A C 1
ATOM 1386 O O . GLU A 1 179 ? -22.758 52.015 -26.374 1 21.381 179 GLU A O 1
ATOM 1392 N N . THR A 1 180 ? -22.132 50.178 -25.152 1 17.615 180 THR A N 1
ATOM 1393 C CA . THR A 1 180 ? -20.723 50.244 -25.509 1 17.887 180 THR A CA 1
ATOM 1394 C C . THR A 1 180 ? -20.57 50.076 -27.032 1 17.062 180 THR A C 1
ATOM 1395 O O . THR A 1 180 ? -19.875 50.875 -27.662 1 16.468 180 THR A O 1
ATOM 1399 N N . LEU A 1 181 ? -21.2 49.03 -27.595 1 16.731 181 LEU A N 1
ATOM 1400 C CA . LEU A 1 181 ? -21.088 48.771 -29.031 1 18.009 181 LEU A CA 1
ATOM 1401 C C . LEU A 1 181 ? -21.649 49.933 -29.823 1 19.72 181 LEU A C 1
ATOM 1402 O O . LEU A 1 181 ? -21.07 50.296 -30.856 1 16.411 181 LEU A O 1
ATOM 1407 N N . ALA A 1 182 ? -22.806 50.481 -29.393 1 18.264 182 ALA A N 1
ATOM 1408 C CA . ALA A 1 182 ? -23.382 51.551 -30.231 1 20.355 182 ALA A CA 1
ATOM 1409 C C . ALA A 1 182 ? -22.505 52.831 -30.228 1 19.142 182 ALA A C 1
ATOM 1410 O O . ALA A 1 182 ? -22.356 53.478 -31.271 1 19.226 182 ALA A O 1
ATOM 1412 N N . ARG A 1 183 ? -21.888 53.158 -29.076 1 16.286 183 ARG A N 1
ATOM 1413 C CA . ARG A 1 183 ? -20.998 54.303 -28.964 1 17.298 183 ARG A CA 1
ATOM 1414 C C . ARG A 1 183 ? -19.73 54.066 -29.818 1 17.295 183 ARG A C 1
ATOM 1415 O O . ARG A 1 183 ? -19.275 54.956 -30.579 1 20.267 183 ARG A O 1
ATOM 1423 N N . TYR A 1 184 ? -19.17 52.845 -29.745 1 16.157 184 TYR A N 1
ATOM 1424 C CA . TYR A 1 184 ? -18.03 52.482 -30.559 1 18.047 184 TYR A CA 1
ATOM 1425 C C . TYR A 1 184 ? -18.386 52.696 -32.041 1 18.72 184 TYR A C 1
ATOM 1426 O O . TYR A 1 184 ? -17.57 53.239 -32.796 1 20.318 184 TYR A O 1
ATOM 1435 N N . ALA A 1 185 ? -19.581 52.284 -32.456 1 17.87 185 ALA A N 1
ATOM 1436 C CA . ALA A 1 185 ? -19.899 52.299 -33.891 1 17.19 185 ALA A CA 1
ATOM 1437 C C . ALA A 1 185 ? -19.945 53.749 -34.416 1 20.274 185 ALA A C 1
ATOM 1438 O O . ALA A 1 185 ? -19.431 54.039 -35.502 1 18.95 185 ALA A O 1
ATOM 1440 N N . VAL A 1 186 ? -20.575 54.663 -33.688 1 17.238 186 VAL A N 1
ATOM 1441 C CA . VAL A 1 186 ? -20.661 56.039 -34.151 1 19.915 186 VAL A CA 1
ATOM 1442 C C . VAL A 1 186 ? -19.307 56.73 -34.11 1 19.435 186 VAL A C 1
ATOM 1443 O O . VAL A 1 186 ? -18.992 57.454 -35.05 1 20.213 186 VAL A O 1
ATOM 1447 N N . LEU A 1 187 ? -18.498 56.525 -33.057 1 18.644 187 LEU A N 1
ATOM 1448 C CA . LEU A 1 187 ? -17.153 57.122 -33.055 1 19.404 187 LEU A CA 1
ATOM 1449 C C . LEU A 1 187 ? -16.306 56.583 -34.236 1 20.415 187 LEU A C 1
ATOM 1450 O O . LEU A 1 187 ? -15.573 57.343 -34.858 1 19.124 187 LEU A O 1
ATOM 1455 N N . SER A 1 188 ? -16.418 55.285 -34.536 1 17.889 188 SER A N 1
ATOM 1456 C CA . SER A 1 188 ? -15.729 54.725 -35.701 1 21.069 188 SER A CA 1
ATOM 1457 C C . SER A 1 188 ? -16.128 55.421 -37.007 1 21.832 188 SER A C 1
ATOM 1458 O O . SER A 1 188 ? -15.27 55.782 -37.835 1 18.523 188 SER A O 1
ATOM 1461 N N . GLN A 1 189 ? -17.44 55.562 -37.208 1 19.458 189 GLN A N 1
ATOM 1462 C CA . GLN A 1 189 ? -17.925 56.16 -38.457 1 21.958 189 GLN A CA 1
ATOM 1463 C C . GLN A 1 189 ? -17.482 57.622 -38.568 1 20.564 189 GLN A C 1
ATOM 1464 O O . GLN A 1 189 ? -17.164 58.096 -39.665 1 20.405 189 GLN A O 1
ATOM 1470 N N . LEU A 1 190 ? -17.442 58.332 -37.428 1 20.471 190 LEU A N 1
ATOM 1471 C CA . LEU A 1 190 ? -16.942 59.699 -37.412 1 20.381 190 LEU A CA 1
ATOM 1472 C C . LEU A 1 190 ? -15.536 59.769 -38.004 1 21.612 190 LEU A C 1
ATOM 1473 O O . LEU A 1 190 ? -15.178 60.742 -38.657 1 20.744 190 LEU A O 1
ATOM 1478 N N . CYS A 1 191 ? -14.73 58.741 -37.756 1 20.005 191 CYS A N 1
ATOM 1479 C CA . CYS A 1 191 ? -13.337 58.739 -38.115 1 20.646 191 CYS A CA 1
ATOM 1480 C C . CYS A 1 191 ? -13.085 57.978 -39.416 1 21.507 191 CYS A C 1
ATOM 1481 O O . CYS A 1 191 ? -11.926 57.803 -39.798 1 20.824 191 CYS A O 1
ATOM 1484 N N . GLY A 1 192 ? -14.147 57.584 -40.131 1 19.789 192 GLY A N 1
ATOM 1485 C CA . GLY A 1 192 ? -13.977 56.995 -41.466 1 17.942 192 GLY A CA 1
ATOM 1486 C C . GLY A 1 192 ? -13.737 55.481 -41.453 1 18.877 192 GLY A C 1
ATOM 1487 O O . GLY A 1 192 ? -13.32 54.922 -42.462 1 20.882 192 GLY A O 1
ATOM 1488 N N . LEU A 1 193 ? -13.988 54.794 -40.326 1 19.552 193 LEU A N 1
ATOM 1489 C CA . LEU A 1 193 ? -13.869 53.35 -40.28 1 16.416 193 LEU A CA 1
ATOM 1490 C C . LEU A 1 193 ? -15.266 52.708 -40.232 1 18.628 193 LEU A C 1
ATOM 1491 O O . LEU A 1 193 ? -16.046 53.006 -39.324 1 18.399 193 LEU A O 1
ATOM 1496 N N . VAL A 1 194 ? -15.568 51.78 -41.16 1 16.422 194 VAL A N 1
ATOM 1497 C CA . VAL A 1 194 ? -16.775 50.973 -41.091 1 16.893 194 VAL A CA 1
ATOM 1498 C C . VAL A 1 194 ? -16.675 50.113 -39.84 1 18.87 194 VAL A C 1
ATOM 1499 O O . VAL A 1 194 ? -15.737 49.31 -39.71 1 20.67 194 VAL A O 1
ATOM 1503 N N . PRO A 1 195 ? -17.594 50.267 -38.865 1 19.531 195 PRO A N 1
ATOM 1504 C CA . PRO A 1 195 ? -17.512 49.454 -37.648 1 19.049 195 PRO A CA 1
ATOM 1505 C C . PRO A 1 195 ? -18.13 48.067 -37.914 1 22.286 195 PRO A C 1
ATOM 1506 O O . PRO A 1 195 ? -19.282 47.943 -38.347 1 20.005 195 PRO A O 1
ATOM 1510 N N . ILE A 1 196 ? -17.366 47.034 -37.565 1 17.461 196 ILE A N 1
ATOM 1511 C CA . ILE A 1 196 ? -17.936 45.725 -37.35 1 16.79 196 ILE A CA 1
ATOM 1512 C C . ILE A 1 196 ? -18.344 45.657 -35.876 1 17.384 196 ILE A C 1
ATOM 1513 O O . ILE A 1 196 ? -17.499 45.691 -35.007 1 21.123 196 ILE A O 1
ATOM 1518 N N . VAL A 1 197 ? -19.648 45.546 -35.637 1 18.057 197 VAL A N 1
ATOM 1519 C CA . VAL A 1 197 ? -20.227 45.452 -34.293 1 18.27 197 VAL A CA 1
ATOM 1520 C C . VAL A 1 197 ? -20.331 43.956 -33.966 1 17.627 197 VAL A C 1
ATOM 1521 O O . VAL A 1 197 ? -21.081 43.235 -34.602 1 18.343 197 VAL A O 1
ATOM 1525 N N . GLU A 1 198 ? -19.543 43.477 -32.991 1 16.607 198 GLU A N 1
ATOM 1526 C CA . GLU A 1 198 ? -19.507 42.064 -32.682 1 17.018 198 GLU A CA 1
ATOM 1527 C C . GLU A 1 198 ? -20.126 41.839 -31.288 1 16.096 198 GLU A C 1
ATOM 1528 O O . GLU A 1 198 ? -19.439 42.055 -30.28 1 17.756 198 GLU A O 1
ATOM 1534 N N . PRO A 1 199 ? -21.425 41.448 -31.182 1 17.288 199 PRO A N 1
ATOM 1535 C CA . PRO A 1 199 ? -22.02 41.084 -29.879 1 17.409 199 PRO A CA 1
ATOM 1536 C C . PRO A 1 199 ? -22.018 39.564 -29.83 1 18.705 199 PRO A C 1
ATOM 1537 O O . PRO A 1 199 ? -22.926 38.907 -30.339 1 22.226 199 PRO A O 1
ATOM 1541 N N . GLU A 1 200 ? -20.975 38.997 -29.252 1 18.139 200 GLU A N 1
ATOM 1542 C CA . GLU A 1 200 ? -20.824 37.551 -29.339 1 17.691 200 GLU A CA 1
ATOM 1543 C C . GLU A 1 200 ? -21.496 36.884 -28.122 1 20.044 200 GLU A C 1
ATOM 1544 O O . GLU A 1 200 ? -21.03 37.007 -26.973 1 19.449 200 GLU A O 1
ATOM 1550 N N . VAL A 1 201 ? -22.594 36.177 -28.374 1 20.009 201 VAL A N 1
ATOM 1551 C CA . VAL A 1 201 ? -23.141 35.29 -27.336 1 20.547 201 VAL A CA 1
ATOM 1552 C C . VAL A 1 201 ? -22.289 34.04 -27.363 1 19.327 201 VAL A C 1
ATOM 1553 O O . VAL A 1 201 ? -22.258 33.344 -28.386 1 20.476 201 VAL A O 1
ATOM 1557 N N . MET A 1 202 ? -21.585 33.759 -26.266 1 17.994 202 MET A N 1
ATOM 1558 C CA . MET A 1 202 ? -20.487 32.814 -26.374 1 20.206 202 MET A CA 1
ATOM 1559 C C . MET A 1 202 ? -21.025 31.383 -26.372 1 22.695 202 MET A C 1
ATOM 1560 O O . MET A 1 202 ? -22.054 31.06 -25.759 1 20.13 202 MET A O 1
ATOM 1565 N N . ILE A 1 203 ? -20.301 30.503 -27.073 1 21.291 203 ILE A N 1
ATOM 1566 C CA . ILE A 1 203 ? -20.653 29.086 -27.148 1 20.723 203 ILE A CA 1
ATOM 1567 C C . ILE A 1 203 ? -20.372 28.373 -25.828 1 22.884 203 ILE A C 1
ATOM 1568 O O . ILE A 1 203 ? -20.92 27.308 -25.533 1 25.929 203 ILE A O 1
ATOM 1573 N N . ASP A 1 204 ? -19.514 28.937 -24.97 1 23.758 204 ASP A N 1
ATOM 1574 C CA . ASP A 1 204 ? -19.146 28.246 -23.721 1 28.835 204 ASP A CA 1
ATOM 1575 C C . ASP A 1 204 ? -20.378 28.011 -22.845 1 29.22 204 ASP A C 1
ATOM 1576 O O . ASP A 1 204 ? -21.213 28.92 -22.663 1 28.774 204 ASP A O 1
ATOM 1581 N N . GLY A 1 205 ? -20.476 26.806 -22.291 1 24.853 205 GLY A N 1
ATOM 1582 C CA . GLY A 1 205 ? -21.571 26.574 -21.348 1 25.356 205 GLY A CA 1
ATOM 1583 C C . GLY A 1 205 ? -22.453 25.416 -21.792 1 23.318 205 GLY A C 1
ATOM 1584 O O . GLY A 1 205 ? -22.217 24.742 -22.813 1 23.308 205 GLY A O 1
ATOM 1585 N N . THR A 1 206 ? -23.455 25.162 -20.958 1 22.775 206 THR A N 1
ATOM 1586 C CA . THR A 1 206 ? -24.219 23.926 -21.041 1 25.147 206 THR A CA 1
ATOM 1587 C C . THR A 1 206 ? -25.588 24.27 -21.67 1 25.046 206 THR A C 1
ATOM 1588 O O . THR A 1 206 ? -26.425 23.405 -21.702 1 25.566 206 THR A O 1
ATOM 1592 N N . HIS A 1 207 ? -25.818 25.486 -22.17 1 22.075 207 HIS A N 1
ATOM 1593 C CA . HIS A 1 207 ? -27.14 25.863 -22.659 1 22.044 207 HIS A CA 1
ATOM 1594 C C . HIS A 1 207 ? -27.444 25.19 -24.002 1 25.018 207 HIS A C 1
ATOM 1595 O O . HIS A 1 207 ? -26.533 24.84 -24.757 1 23.793 207 HIS A O 1
ATOM 1602 N N . ASP A 1 208 ? -28.734 24.964 -24.288 1 23.266 208 ASP A N 1
ATOM 1603 C CA . ASP A 1 208 ? -29.127 24.351 -25.555 1 23.118 208 ASP A CA 1
ATOM 1604 C C . ASP A 1 208 ? -29.365 25.42 -26.636 1 22.758 208 ASP A C 1
ATOM 1605 O O . ASP A 1 208 ? -29.235 26.636 -26.4 1 21.513 208 ASP A O 1
ATOM 1610 N N . ILE A 1 209 ? -29.726 24.977 -27.855 1 21.652 209 ILE A N 1
ATOM 1611 C CA . ILE A 1 209 ? -29.806 25.919 -28.98 1 20.126 209 ILE A CA 1
ATOM 1612 C C . ILE A 1 209 ? -31.031 26.841 -28.812 1 21.691 209 ILE A C 1
ATOM 1613 O O . ILE A 1 209 ? -30.984 27.986 -29.22 1 22.666 209 ILE A O 1
ATOM 1618 N N . GLU A 1 210 ? -32.111 26.342 -28.179 1 22.612 210 GLU A N 1
ATOM 1619 C CA . GLU A 1 210 ? -33.261 27.168 -27.852 1 23.846 210 GLU A CA 1
ATOM 1620 C C . GLU A 1 210 ? -32.851 28.336 -26.946 1 22.088 210 GLU A C 1
ATOM 1621 O O . GLU A 1 210 ? -33.308 29.483 -27.137 1 22.091 210 GLU A O 1
ATOM 1627 N N . THR A 1 211 ? -32.044 28.054 -25.91 1 19.632 211 THR A N 1
ATOM 1628 C CA . THR A 1 211 ? -31.567 29.116 -25.026 1 21.148 211 THR A CA 1
ATOM 1629 C C . THR A 1 211 ? -30.678 30.087 -25.792 1 20.439 211 THR A C 1
ATOM 1630 O O . THR A 1 211 ? -30.814 31.316 -25.636 1 19.095 211 THR A O 1
ATOM 1634 N N . CYS A 1 212 ? -29.765 29.556 -26.619 1 18.852 212 CYS A N 1
ATOM 1635 C CA . CYS A 1 212 ? -28.908 30.464 -27.39 1 17.832 212 CYS A CA 1
ATOM 1636 C C . CYS A 1 212 ? -29.806 31.379 -28.254 1 20.34 212 CYS A C 1
ATOM 1637 O O . CYS A 1 212 ? -29.505 32.554 -28.401 1 19.955 212 CYS A O 1
ATOM 1640 N N . GLN A 1 213 ? -30.878 30.843 -28.884 1 19.368 213 GLN A N 1
ATOM 1641 C CA . GLN A 1 213 ? -31.759 31.618 -29.736 1 18.815 213 GLN A CA 1
ATOM 1642 C C . GLN A 1 213 ? -32.382 32.761 -28.923 1 17.265 213 GLN A C 1
ATOM 1643 O O . GLN A 1 213 ? -32.35 33.906 -29.377 1 19.144 213 GLN A O 1
ATOM 1649 N N . ARG A 1 214 ? -32.975 32.446 -27.751 1 18.445 214 ARG A N 1
ATOM 1650 C CA . ARG A 1 214 ? -33.697 33.453 -27.002 1 18.198 214 ARG A CA 1
ATOM 1651 C C . ARG A 1 214 ? -32.726 34.538 -26.536 1 19.911 214 ARG A C 1
ATOM 1652 O O . ARG A 1 214 ? -33.032 35.725 -26.624 1 20.361 214 ARG A O 1
ATOM 1660 N N . VAL A 1 215 ? -31.583 34.123 -25.959 1 19.267 215 VAL A N 1
ATOM 1661 C CA . VAL A 1 215 ? -30.602 35.1 -25.478 1 18.65 215 VAL A CA 1
ATOM 1662 C C . VAL A 1 215 ? -30.019 35.921 -26.636 1 20.293 215 VAL A C 1
ATOM 1663 O O . VAL A 1 215 ? -29.956 37.153 -26.532 1 18.236 215 VAL A O 1
ATOM 1667 N N . SER A 1 216 ? -29.717 35.278 -27.785 1 15.84 216 SER A N 1
ATOM 1668 C CA . SER A 1 216 ? -29.172 36.034 -28.924 1 16.845 216 SER A CA 1
ATOM 1669 C C . SER A 1 216 ? -30.168 37.048 -29.428 1 16.159 216 SER A C 1
ATOM 1670 O O . SER A 1 216 ? -29.82 38.199 -29.733 1 19.252 216 SER A O 1
ATOM 1673 N N . GLN A 1 217 ? -31.44 36.652 -29.507 1 18.567 217 GLN A N 1
ATOM 1674 C CA . GLN A 1 217 ? -32.426 37.573 -30.043 1 18.322 217 GLN A CA 1
ATOM 1675 C C . GLN A 1 217 ? -32.525 38.802 -29.116 1 20.395 217 GLN A C 1
ATOM 1676 O O . GLN A 1 217 ? -32.58 39.962 -29.537 1 17.835 217 GLN A O 1
ATOM 1682 N N . HIS A 1 218 ? -32.515 38.543 -27.818 1 19.128 218 HIS A N 1
ATOM 1683 C CA . HIS A 1 218 ? -32.697 39.602 -26.83 1 17.424 218 HIS A CA 1
ATOM 1684 C C . HIS A 1 218 ? -31.47 40.519 -26.825 1 18.148 218 HIS A C 1
ATOM 1685 O O . HIS A 1 218 ? -31.577 41.737 -26.785 1 17.881 218 HIS A O 1
ATOM 1692 N N . VAL A 1 219 ? -30.264 39.945 -26.83 1 18.915 219 VAL A N 1
ATOM 1693 C CA . VAL A 1 219 ? -29.024 40.725 -26.825 1 18.525 219 VAL A CA 1
ATOM 1694 C C . VAL A 1 219 ? -28.934 41.577 -28.107 1 19.59 219 VAL A C 1
ATOM 1695 O O . VAL A 1 219 ? -28.622 42.786 -28.057 1 18.876 219 VAL A O 1
ATOM 1699 N N . TRP A 1 220 ? -29.177 40.957 -29.266 1 17.648 220 TRP A N 1
ATOM 1700 C CA . TRP A 1 220 ? -29.029 41.665 -30.552 1 16.888 220 TRP A CA 1
ATOM 1701 C C . TRP A 1 220 ? -30.096 42.739 -30.728 1 17.355 220 TRP A C 1
ATOM 1702 O O . TRP A 1 220 ? -29.785 43.81 -31.281 1 17.209 220 TRP A O 1
ATOM 1713 N N . ALA A 1 221 ? -31.339 42.464 -30.289 1 16.664 221 ALA A N 1
ATOM 1714 C CA . ALA A 1 221 ? -32.37 43.514 -30.344 1 16.376 221 ALA A CA 1
ATOM 1715 C C . ALA A 1 221 ? -31.933 44.75 -29.544 1 16.977 221 ALA A C 1
ATOM 1716 O O . ALA A 1 221 ? -32.153 45.871 -30.024 1 16.455 221 ALA A O 1
ATOM 1718 N N . GLU A 1 222 ? -31.313 44.559 -28.386 1 16.782 222 GLU A N 1
ATOM 1719 C CA . GLU A 1 222 ? -30.866 45.697 -27.597 1 16.646 222 GLU A CA 1
ATOM 1720 C C . GLU A 1 222 ? -29.69 46.426 -28.286 1 16.509 222 GLU A C 1
ATOM 1721 O O . GLU A 1 222 ? -29.625 47.666 -28.273 1 16.978 222 GLU A O 1
ATOM 1727 N N . VAL A 1 223 ? -28.772 45.685 -28.908 1 17.195 223 VAL A N 1
ATOM 1728 C CA . VAL A 1 223 ? -27.713 46.321 -29.691 1 17.133 223 VAL A CA 1
ATOM 1729 C C . VAL A 1 223 ? -28.334 47.207 -30.79 1 19.265 223 VAL A C 1
ATOM 1730 O O . VAL A 1 223 ? -27.909 48.335 -30.999 1 18.131 223 VAL A O 1
ATOM 1734 N N . VAL A 1 224 ? -29.34 46.695 -31.508 1 18.989 224 VAL A N 1
ATOM 1735 C CA . VAL A 1 224 ? -29.987 47.461 -32.573 1 18.446 224 VAL A CA 1
ATOM 1736 C C . VAL A 1 224 ? -30.663 48.71 -31.993 1 18.226 224 VAL A C 1
ATOM 1737 O O . VAL A 1 224 ? -30.527 49.795 -32.551 1 15.228 224 VAL A O 1
ATOM 1741 N N . SER A 1 225 ? -31.395 48.565 -30.861 1 16.745 225 SER A N 1
ATOM 1742 C CA A SER A 1 225 ? -32.014 49.711 -30.211 0.5 18.097 225 SER A CA 1
ATOM 1743 C CA B SER A 1 225 ? -32.019 49.708 -30.212 0.5 17.564 225 SER A CA 1
ATOM 1744 C C . SER A 1 225 ? -30.976 50.779 -29.872 1 18.18 225 SER A C 1
ATOM 1745 O O . SER A 1 225 ? -31.195 51.973 -30.073 1 20.226 225 SER A O 1
ATOM 1750 N N . ALA A 1 226 ? -29.848 50.362 -29.301 1 16.799 226 ALA A N 1
ATOM 1751 C CA . ALA A 1 226 ? -28.79 51.298 -28.921 1 18.408 226 ALA A CA 1
ATOM 1752 C C . ALA A 1 226 ? -28.207 51.976 -30.167 1 17.322 226 ALA A C 1
ATOM 1753 O O . ALA A 1 226 ? -27.836 53.133 -30.122 1 19.219 226 ALA A O 1
ATOM 1755 N N . LEU A 1 227 ? -28.015 51.221 -31.259 1 17.864 227 LEU A N 1
ATOM 1756 C CA . LEU A 1 227 ? -27.546 51.797 -32.525 1 18.169 227 LEU A CA 1
ATOM 1757 C C . LEU A 1 227 ? -28.492 52.89 -33.009 1 18.221 227 LEU A C 1
ATOM 1758 O O . LEU A 1 227 ? -28.009 53.954 -33.425 1 18.1 227 LEU A O 1
ATOM 1763 N N . HIS A 1 228 ? -29.83 52.671 -32.913 1 17.358 228 HIS A N 1
ATOM 1764 C CA . HIS A 1 228 ? -30.759 53.744 -33.274 1 19.359 228 HIS A CA 1
ATOM 1765 C C . HIS A 1 228 ? -30.555 54.961 -32.37 1 18.888 228 HIS A C 1
ATOM 1766 O O . HIS A 1 228 ? -30.524 56.113 -32.84 1 21.448 228 HIS A O 1
ATOM 1773 N N . ARG A 1 229 ? -30.472 54.723 -31.058 1 17.256 229 ARG A N 1
ATOM 1774 C CA . ARG A 1 229 ? -30.364 55.837 -30.108 1 18.557 229 ARG A CA 1
ATOM 1775 C C . ARG A 1 229 ? -29.086 56.652 -30.363 1 20.439 229 ARG A C 1
ATOM 1776 O O . ARG A 1 229 ? -29.077 57.857 -30.171 1 20.715 229 ARG A O 1
ATOM 1784 N N . HIS A 1 230 ? -27.954 56.007 -30.685 1 19.09 230 HIS A N 1
ATOM 1785 C CA . HIS A 1 230 ? -26.697 56.738 -30.875 1 19.413 230 HIS A CA 1
ATOM 1786 C C . HIS A 1 230 ? -26.566 57.302 -32.292 1 21.174 230 HIS A C 1
ATOM 1787 O O . HIS A 1 230 ? -25.632 58.069 -32.542 1 22.859 230 HIS A O 1
ATOM 1794 N N . GLY A 1 231 ? -27.477 56.96 -33.199 1 19.502 231 GLY A N 1
ATOM 1795 C CA . GLY A 1 231 ? -27.506 57.619 -34.501 1 19.581 231 GLY A CA 1
ATOM 1796 C C . GLY A 1 231 ? -26.534 57.008 -35.531 1 19.679 231 GLY A C 1
ATOM 1797 O O . GLY A 1 231 ? -26.06 57.734 -36.406 1 21.563 231 GLY A O 1
ATOM 1798 N N . VAL A 1 232 ? -26.342 55.689 -35.531 1 18.449 232 VAL A N 1
ATOM 1799 C CA . VAL A 1 232 ? -25.446 55.028 -36.487 1 17.866 232 VAL A CA 1
ATOM 1800 C C . VAL A 1 232 ? -25.969 55.237 -37.928 1 20.038 232 VAL A C 1
ATOM 1801 O O . VAL A 1 232 ? -27.176 55.349 -38.174 1 19.115 232 VAL A O 1
ATOM 1805 N N . VAL A 1 233 ? -25.03 55.327 -38.885 1 17.19 233 VAL A N 1
ATOM 1806 C CA . VAL A 1 233 ? -25.336 55.234 -40.313 1 17.583 233 VAL A CA 1
ATOM 1807 C C . VAL A 1 233 ? -25.436 53.745 -40.636 1 20.596 233 VAL A C 1
ATOM 1808 O O . VAL A 1 233 ? -24.42 53.047 -40.752 1 20.245 233 VAL A O 1
ATOM 1812 N N . TRP A 1 234 ? -26.679 53.241 -40.715 1 19.422 234 TRP A N 1
ATOM 1813 C CA . TRP A 1 234 ? -26.941 51.813 -40.871 1 20.974 234 TRP A CA 1
ATOM 1814 C C . TRP A 1 234 ? -26.223 51.243 -42.081 1 21.178 234 TRP A C 1
ATOM 1815 O O . TRP A 1 234 ? -25.765 50.129 -42.052 1 20.904 234 TRP A O 1
ATOM 1826 N N . GLU A 1 235 ? -26.212 52.013 -43.167 1 20.412 235 GLU A N 1
ATOM 1827 C CA . GLU A 1 235 ? -25.746 51.537 -44.452 1 22.434 235 GLU A CA 1
ATOM 1828 C C . GLU A 1 235 ? -24.232 51.415 -44.447 1 21.82 235 GLU A C 1
ATOM 1829 O O . GLU A 1 235 ? -23.696 50.872 -45.41 1 20.18 235 GLU A O 1
ATOM 1835 N N . GLY A 1 236 ? -23.562 51.915 -43.399 1 20.89 236 GLY A N 1
ATOM 1836 C CA . GLY A 1 236 ? -22.102 51.878 -43.364 1 18.705 236 GLY A CA 1
ATOM 1837 C C . GLY A 1 236 ? -21.627 51.138 -42.105 1 19.522 236 GLY A C 1
ATOM 1838 O O . GLY A 1 236 ? -20.583 51.49 -41.555 1 19.741 236 GLY A O 1
ATOM 1839 N N . CYS A 1 237 ? -22.355 50.095 -41.702 1 18.443 237 CYS A N 1
ATOM 1840 C CA . CYS A 1 237 ? -22.107 49.369 -40.451 1 21.359 237 CYS A CA 1
ATOM 1841 C C . CYS A 1 237 ? -22.241 47.865 -40.79 1 21.946 237 CYS A C 1
ATOM 1842 O O . CYS A 1 237 ? -23.013 47.508 -41.702 1 24.643 237 CYS A O 1
ATOM 1845 N N . LEU A 1 238 ? -21.536 46.965 -40.096 1 17.669 238 LEU A N 1
ATOM 1846 C CA . LEU A 1 238 ? -21.706 45.533 -40.289 1 18.642 238 LEU A CA 1
ATOM 1847 C C . LEU A 1 238 ? -21.898 44.866 -38.921 1 19.045 238 LEU A C 1
ATOM 1848 O O . LEU A 1 238 ? -21.495 45.424 -37.886 1 20.915 238 LEU A O 1
ATOM 1853 N N . LEU A 1 239 ? -22.515 43.681 -38.919 1 16.874 239 LEU A N 1
ATOM 1854 C CA . LEU A 1 239 ? -22.678 42.941 -37.67 1 18.235 239 LEU A CA 1
ATOM 1855 C C . LEU A 1 239 ? -21.849 41.682 -37.77 1 18.286 239 LEU A C 1
ATOM 1856 O O . LEU A 1 239 ? -21.881 41.019 -38.813 1 18.86 239 LEU A O 1
ATOM 1861 N N . LYS A 1 240 ? -21.12 41.359 -36.694 1 18.216 240 LYS A N 1
ATOM 1862 C CA . LYS A 1 240 ? -20.394 40.095 -36.572 1 16.033 240 LYS A CA 1
ATOM 1863 C C . LYS A 1 240 ? -20.939 39.311 -35.375 1 17.049 240 LYS A C 1
ATOM 1864 O O . LYS A 1 240 ? -20.441 39.415 -34.241 1 18.935 240 LYS A O 1
ATOM 1870 N N . PRO A 1 241 ? -22.048 38.565 -35.547 1 20.277 241 PRO A N 1
ATOM 1871 C CA . PRO A 1 241 ? -22.654 37.807 -34.461 1 19.426 241 PRO A CA 1
ATOM 1872 C C . PRO A 1 241 ? -22.177 36.363 -34.423 1 21.714 241 PRO A C 1
ATOM 1873 O O . PRO A 1 241 ? -21.595 35.857 -35.391 1 20.861 241 PRO A O 1
ATOM 1877 N N . ASN A 1 242 ? -22.462 35.708 -33.291 1 18.529 242 ASN A N 1
ATOM 1878 C CA . ASN A 1 242 ? -22.404 34.249 -33.181 1 18.415 242 ASN A CA 1
ATOM 1879 C C . ASN A 1 242 ? -23.509 33.678 -34.083 1 19.244 242 ASN A C 1
ATOM 1880 O O . ASN A 1 242 ? -24.573 34.289 -34.306 1 19.329 242 ASN A O 1
ATOM 1885 N N . MET A 1 243 ? -23.254 32.472 -34.61 1 20.584 243 MET A N 1
ATOM 1886 C CA . MET A 1 243 ? -24.363 31.669 -35.112 1 20.057 243 MET A CA 1
ATOM 1887 C C . MET A 1 243 ? -25.132 31.165 -33.885 1 21.273 243 MET A C 1
ATOM 1888 O O . MET A 1 243 ? -24.574 31.126 -32.767 1 18.728 243 MET A O 1
ATOM 1893 N N . VAL A 1 244 ? -26.415 30.819 -34.066 1 17.488 244 VAL A N 1
ATOM 1894 C CA . VAL A 1 244 ? -27.19 30.281 -32.949 1 18.515 244 VAL A CA 1
ATOM 1895 C C . VAL A 1 244 ? -26.976 28.761 -32.942 1 20.054 244 VAL A C 1
ATOM 1896 O O . VAL A 1 244 ? -27.418 28.085 -33.85 1 20.902 244 VAL A O 1
ATOM 1900 N N . VAL A 1 245 ? -26.246 28.245 -31.942 1 21.484 245 VAL A N 1
ATOM 1901 C CA . VAL A 1 245 ? -25.836 26.845 -31.884 1 20.033 245 VAL A CA 1
ATOM 1902 C C . VAL A 1 245 ? -25.976 26.396 -30.424 1 23.509 245 VAL A C 1
ATOM 1903 O O . VAL A 1 245 ? -26.043 27.234 -29.515 1 21.756 245 VAL A O 1
ATOM 1907 N N . PRO A 1 246 ? -25.984 25.072 -30.149 1 23.304 246 PRO A N 1
ATOM 1908 C CA . PRO A 1 246 ? -25.961 24.579 -28.765 1 19.912 246 PRO A CA 1
ATOM 1909 C C . PRO A 1 246 ? -24.652 24.995 -28.115 1 20.395 246 PRO A C 1
ATOM 1910 O O . PRO A 1 246 ? -23.634 25.088 -28.784 1 21.477 246 PRO A O 1
ATOM 1914 N N . GLY A 1 247 ? -24.673 25.202 -26.79 1 20.354 247 GLY A N 1
ATOM 1915 C CA . GLY A 1 247 ? -23.466 25.434 -26.033 1 21.695 247 GLY A CA 1
ATOM 1916 C C . GLY A 1 247 ? -22.506 24.243 -26.143 1 23.939 247 GLY A C 1
ATOM 1917 O O . GLY A 1 247 ? -22.937 23.091 -26.29 1 23.013 247 GLY A O 1
ATOM 1918 N N . ALA A 1 248 ? -21.217 24.546 -25.982 1 20.472 248 ALA A N 1
ATOM 1919 C CA . ALA A 1 248 ? -20.134 23.602 -26.214 1 24.461 248 ALA A CA 1
ATOM 1920 C C . ALA A 1 248 ? -20.202 22.432 -25.244 1 24.92 248 ALA A C 1
ATOM 1921 O O . ALA A 1 248 ? -19.717 21.388 -25.585 1 26.234 248 ALA A O 1
ATOM 1923 N N . GLU A 1 249 ? -20.753 22.609 -24.043 1 23.177 249 GLU A N 1
ATOM 1924 C CA . GLU A 1 249 ? -20.813 21.505 -23.107 1 26.431 249 GLU A CA 1
ATOM 1925 C C . GLU A 1 249 ? -22.286 21.075 -22.951 1 23.226 249 GLU A C 1
ATOM 1926 O O . GLU A 1 249 ? -22.659 20.433 -21.974 1 24.881 249 GLU A O 1
ATOM 1932 N N . SER A 1 250 ? -23.169 21.431 -23.899 1 23.249 250 SER A N 1
ATOM 1933 C CA . SER A 1 250 ? -24.587 21.07 -23.724 1 22.095 250 SER A CA 1
ATOM 1934 C C . SER A 1 250 ? -24.805 19.604 -24.088 1 22.292 250 SER A C 1
ATOM 1935 O O . SER A 1 250 ? -25.757 19.01 -23.603 1 24.953 250 SER A O 1
ATOM 1938 N N . GLY A 1 251 ? -23.962 19.071 -24.966 1 22.693 251 GLY A N 1
ATOM 1939 C CA . GLY A 1 251 ? -24.144 17.714 -25.478 1 24.146 251 GLY A CA 1
ATOM 1940 C C . GLY A 1 251 ? -25.204 17.641 -26.586 1 24.662 251 GLY A C 1
ATOM 1941 O O . GLY A 1 251 ? -25.481 16.531 -27.063 1 24.441 251 GLY A O 1
ATOM 1942 N N . GLN A 1 252 ? -25.781 18.778 -27.025 1 24.168 252 GLN A N 1
ATOM 1943 C CA . GLN A 1 252 ? -26.96 18.678 -27.876 1 22.93 252 GLN A CA 1
ATOM 1944 C C . GLN A 1 252 ? -26.586 18.569 -29.36 1 22.876 252 GLN A C 1
ATOM 1945 O O . GLN A 1 252 ? -25.784 19.35 -29.845 1 23.167 252 GLN A O 1
ATOM 1951 N N . THR A 1 253 ? -27.243 17.664 -30.114 1 24.346 253 THR A N 1
ATOM 1952 C CA . THR A 1 253 ? -27.064 17.612 -31.568 1 24.329 253 THR A CA 1
ATOM 1953 C C . THR A 1 253 ? -27.733 18.798 -32.251 1 25.973 253 THR A C 1
ATOM 1954 O O . THR A 1 253 ? -28.848 19.198 -31.906 1 24.441 253 THR A O 1
ATOM 1958 N N . ALA A 1 254 ? -27.124 19.304 -33.299 1 23.443 254 ALA A N 1
ATOM 1959 C CA . ALA A 1 254 ? -27.832 20.257 -34.148 1 24.753 254 ALA A CA 1
ATOM 1960 C C . ALA A 1 254 ? -27.213 20.099 -35.52 1 28.228 254 ALA A C 1
ATOM 1961 O O . ALA A 1 254 ? -26.001 19.989 -35.621 1 35.579 254 ALA A O 1
ATOM 1963 N N . THR A 1 255 ? -28.041 20.035 -36.547 1 24.97 255 THR A N 1
ATOM 1964 C CA . THR A 1 255 ? -27.534 19.92 -37.915 1 24.342 255 THR A CA 1
ATOM 1965 C C . THR A 1 255 ? -27.287 21.326 -38.443 1 24.374 255 THR A C 1
ATOM 1966 O O . THR A 1 255 ? -27.786 22.325 -37.907 1 22.506 255 THR A O 1
ATOM 1970 N N . ALA A 1 256 ? -26.587 21.396 -39.587 1 22.346 256 ALA A N 1
ATOM 1971 C CA . ALA A 1 256 ? -26.335 22.661 -40.238 1 21.388 256 ALA A CA 1
ATOM 1972 C C . ALA A 1 256 ? -27.668 23.35 -40.578 1 21.653 256 ALA A C 1
ATOM 1973 O O . ALA A 1 256 ? -27.799 24.558 -40.46 1 22.294 256 ALA A O 1
ATOM 1975 N N . GLU A 1 257 ? -28.656 22.598 -41.025 1 23.188 257 GLU A N 1
ATOM 1976 C CA . GLU A 1 257 ? -29.935 23.173 -41.412 1 23.189 257 GLU A CA 1
ATOM 1977 C C . GLU A 1 257 ? -30.665 23.771 -40.214 1 22.234 257 GLU A C 1
ATOM 1978 O O . GLU A 1 257 ? -31.298 24.813 -40.335 1 23.174 257 GLU A O 1
ATOM 1984 N N . GLN A 1 258 ? -30.57 23.108 -39.044 1 22.608 258 GLN A N 1
ATOM 1985 C CA . GLN A 1 258 ? -31.193 23.659 -37.839 1 23.074 258 GLN A CA 1
ATOM 1986 C C . GLN A 1 258 ? -30.465 24.941 -37.412 1 21.775 258 GLN A C 1
ATOM 1987 O O . GLN A 1 258 ? -31.112 25.924 -37.044 1 21.398 258 GLN A O 1
ATOM 1993 N N . VAL A 1 259 ? -29.128 24.932 -37.414 1 21.263 259 VAL A N 1
ATOM 1994 C CA . VAL A 1 259 ? -28.368 26.145 -37.065 1 21.043 259 VAL A CA 1
ATOM 1995 C C . VAL A 1 259 ? -28.77 27.306 -37.969 1 21.233 259 VAL A C 1
ATOM 1996 O O . VAL A 1 259 ? -28.981 28.428 -37.48 1 18.79 259 VAL A O 1
ATOM 2000 N N . ALA A 1 260 ? -28.909 27.038 -39.283 1 21.244 260 ALA A N 1
ATOM 2001 C CA . ALA A 1 260 ? -29.224 28.096 -40.224 1 21.107 260 ALA A CA 1
ATOM 2002 C C . ALA A 1 260 ? -30.627 28.639 -39.913 1 21.305 260 ALA A C 1
ATOM 2003 O O . ALA A 1 260 ? -30.874 29.84 -39.935 1 21.748 260 ALA A O 1
ATOM 2005 N N . GLU A 1 261 ? -31.571 27.738 -39.667 1 21.367 261 GLU A N 1
ATOM 2006 C CA . GLU A 1 261 ? -32.93 28.147 -39.419 1 20.589 261 GLU A CA 1
ATOM 2007 C C . GLU A 1 261 ? -33.018 28.974 -38.106 1 23.196 261 GLU A C 1
ATOM 2008 O O . GLU A 1 261 ? -33.632 30.06 -38.096 1 22.459 261 GLU A O 1
ATOM 2014 N N . TYR A 1 262 ? -32.398 28.478 -37.011 1 19.524 262 TYR A N 1
ATOM 2015 C CA . TYR A 1 262 ? -32.418 29.253 -35.787 1 19.314 262 TYR A CA 1
ATOM 2016 C C . TYR A 1 262 ? -31.69 30.594 -35.954 1 21.072 262 TYR A C 1
ATOM 2017 O O . TYR A 1 262 ? -32.104 31.587 -35.342 1 24.087 262 TYR A O 1
ATOM 2026 N N . THR A 1 263 ? -30.56 30.626 -36.682 1 18.625 263 THR A N 1
ATOM 2027 C CA . THR A 1 263 ? -29.756 31.862 -36.78 1 17.521 263 THR A CA 1
ATOM 2028 C C . THR A 1 263 ? -30.489 32.884 -37.624 1 18.871 263 THR A C 1
ATOM 2029 O O . THR A 1 263 ? -30.614 34.059 -37.24 1 18.964 263 THR A O 1
ATOM 2033 N N . VAL A 1 264 ? -30.934 32.452 -38.812 1 17.928 264 VAL A N 1
ATOM 2034 C CA . VAL A 1 264 ? -31.532 33.383 -39.748 1 18.315 264 VAL A CA 1
ATOM 2035 C C . VAL A 1 264 ? -32.86 33.903 -39.209 1 18.944 264 VAL A C 1
ATOM 2036 O O . VAL A 1 264 ? -33.149 35.094 -39.337 1 23.166 264 VAL A O 1
ATOM 2040 N N . LYS A 1 265 ? -33.669 33.043 -38.585 1 19.928 265 LYS A N 1
ATOM 2041 C CA . LYS A 1 265 ? -34.914 33.532 -38.02 1 20.383 265 LYS A CA 1
ATOM 2042 C C . LYS A 1 265 ? -34.639 34.592 -36.955 1 19.622 265 LYS A C 1
ATOM 2043 O O . LYS A 1 265 ? -35.421 35.53 -36.807 1 21.047 265 LYS A O 1
ATOM 2049 N N . THR A 1 266 ? -33.562 34.425 -36.18 1 20.336 266 THR A N 1
ATOM 2050 C CA . THR A 1 266 ? -33.275 35.382 -35.092 1 18.369 266 THR A CA 1
ATOM 2051 C C . THR A 1 266 ? -32.831 36.724 -35.717 1 20.61 266 THR A C 1
ATOM 2052 O O . THR A 1 266 ? -33.314 37.798 -35.311 1 18.535 266 THR A O 1
ATOM 2056 N N . LEU A 1 267 ? -31.918 36.666 -36.7 1 18.519 267 LEU A N 1
ATOM 2057 C CA . LEU A 1 267 ? -31.441 37.888 -37.376 1 21.128 267 LEU A CA 1
ATOM 2058 C C . LEU A 1 267 ? -32.63 38.602 -38.029 1 19.312 267 LEU A C 1
ATOM 2059 O O . LEU A 1 267 ? -32.707 39.825 -37.989 1 19.093 267 LEU A O 1
ATOM 2064 N N . ALA A 1 268 ? -33.527 37.819 -38.661 1 19.375 268 ALA A N 1
ATOM 2065 C CA . ALA A 1 268 ? -34.639 38.415 -39.395 1 19.258 268 ALA A CA 1
ATOM 2066 C C . ALA A 1 268 ? -35.566 39.143 -38.414 1 18.515 268 ALA A C 1
ATOM 2067 O O . ALA A 1 268 ? -36.218 40.082 -38.831 1 21.554 268 ALA A O 1
ATOM 2069 N N . ARG A 1 269 ? -35.593 38.742 -37.127 1 19.117 269 ARG A N 1
ATOM 2070 C CA . ARG A 1 269 ? -36.492 39.406 -36.181 1 19.26 269 ARG A CA 1
ATOM 2071 C C . ARG A 1 269 ? -35.957 40.748 -35.711 1 18.756 269 ARG A C 1
ATOM 2072 O O . ARG A 1 269 ? -36.738 41.572 -35.186 1 21.478 269 ARG A O 1
ATOM 2080 N N . VAL A 1 270 ? -34.654 40.983 -35.857 1 19.096 270 VAL A N 1
ATOM 2081 C CA . VAL A 1 270 ? -34.056 42.124 -35.141 1 17.106 270 VAL A CA 1
ATOM 2082 C C . VAL A 1 270 ? -33.306 43.09 -36.054 1 19.081 270 VAL A C 1
ATOM 2083 O O . VAL A 1 270 ? -33.144 44.239 -35.673 1 19.351 270 VAL A O 1
ATOM 2087 N N . LEU A 1 271 ? -32.798 42.622 -37.214 1 19.187 271 LEU A N 1
ATOM 2088 C CA . LEU A 1 271 ? -31.683 43.363 -37.834 1 18.055 271 LEU A CA 1
ATOM 2089 C C . LEU A 1 271 ? -32.187 44.144 -39.034 1 17.704 271 LEU A C 1
ATOM 2090 O O . LEU A 1 271 ? -32.587 43.549 -40.027 1 21.464 271 LEU A O 1
ATOM 2095 N N . PRO A 1 272 ? -32.161 45.497 -39.029 1 17.928 272 PRO A N 1
ATOM 2096 C CA . PRO A 1 272 ? -32.667 46.274 -40.181 1 17.74 272 PRO A CA 1
ATOM 2097 C C . PRO A 1 272 ? -31.99 45.854 -41.51 1 17.577 272 PRO A C 1
ATOM 2098 O O . PRO A 1 272 ? -30.783 45.643 -41.604 1 18.894 272 PRO A O 1
ATOM 2102 N N . PRO A 1 273 ? -32.781 45.727 -42.575 1 18.831 273 PRO A N 1
ATOM 2103 C CA . PRO A 1 273 ? -32.241 45.369 -43.889 1 20.226 273 PRO A CA 1
ATOM 2104 C C . PRO A 1 273 ? -31.283 46.402 -44.466 1 21.316 273 PRO A C 1
ATOM 2105 O O . PRO A 1 273 ? -30.583 46.078 -45.427 1 22.134 273 PRO A O 1
ATOM 2109 N N . ALA A 1 274 ? -31.25 47.63 -43.921 1 19.67 274 ALA A N 1
ATOM 2110 C CA . ALA A 1 274 ? -30.317 48.635 -44.464 1 20.617 274 ALA A CA 1
ATOM 2111 C C . ALA A 1 274 ? -28.875 48.24 -44.131 1 23.177 274 ALA A C 1
ATOM 2112 O O . ALA A 1 274 ? -27.94 48.691 -44.805 1 20.708 274 ALA A O 1
ATOM 2114 N N . LEU A 1 275 ? -28.687 47.415 -43.073 1 21.544 275 LEU A N 1
ATOM 2115 C CA . LEU A 1 275 ? -27.357 47.003 -42.715 1 20.282 275 LEU A CA 1
ATOM 2116 C C . LEU A 1 275 ? -26.842 46.039 -43.788 1 22.428 275 LEU A C 1
ATOM 2117 O O . LEU A 1 275 ? -27.502 45.032 -44.08 1 25.345 275 LEU A O 1
ATOM 2122 N N . PRO A 1 276 ? -25.728 46.334 -44.476 1 21.741 276 PRO A N 1
ATOM 2123 C CA . PRO A 1 276 ? -25.378 45.584 -45.69 1 23.261 276 PRO A CA 1
ATOM 2124 C C . PRO A 1 276 ? -24.968 44.133 -45.488 1 24.014 276 PRO A C 1
ATOM 2125 O O . PRO A 1 276 ? -25.086 43.306 -46.396 1 24.447 276 PRO A O 1
ATOM 2129 N N . GLY A 1 277 ? -24.443 43.785 -44.297 1 22.499 277 GLY A N 1
ATOM 2130 C CA . GLY A 1 277 ? -23.938 42.426 -44.217 1 21.154 277 GLY A CA 1
ATOM 2131 C C . GLY A 1 277 ? -23.713 41.964 -42.788 1 22.393 277 GLY A C 1
ATOM 2132 O O . GLY A 1 277 ? -23.534 42.772 -41.873 1 21.254 277 GLY A O 1
ATOM 2133 N N . VAL A 1 278 ? -23.723 40.636 -42.643 1 19.254 278 VAL A N 1
ATOM 2134 C CA . VAL A 1 278 ? -23.454 39.951 -41.406 1 18.578 278 VAL A CA 1
ATOM 2135 C C . VAL A 1 278 ? -22.211 39.085 -41.713 1 21.711 278 VAL A C 1
ATOM 2136 O O . VAL A 1 278 ? -22.228 38.282 -42.642 1 21.035 278 VAL A O 1
ATOM 2140 N N . THR A 1 279 ? -21.166 39.202 -40.889 1 19.539 279 THR A N 1
ATOM 2141 C CA . THR A 1 279 ? -19.918 38.464 -41.083 1 20.305 279 THR A CA 1
ATOM 2142 C C . THR A 1 279 ? -19.762 37.608 -39.831 1 20.35 279 THR A C 1
ATOM 2143 O O . THR A 1 279 ? -19.319 38.128 -38.789 1 20.419 279 THR A O 1
ATOM 2147 N N . PHE A 1 280 ? -20.175 36.337 -39.923 1 18.577 280 PHE A N 1
ATOM 2148 C CA . PHE A 1 280 ? -20.256 35.478 -38.745 1 20.557 280 PHE A CA 1
ATOM 2149 C C . PHE A 1 280 ? -18.862 35.235 -38.182 1 22.175 280 PHE A C 1
ATOM 2150 O O . PHE A 1 280 ? -17.924 34.965 -38.914 1 19.773 280 PHE A O 1
ATOM 2158 N N . LEU A 1 281 ? -18.766 35.207 -36.847 1 20.502 281 LEU A N 1
ATOM 2159 C CA . LEU A 1 281 ? -17.57 34.69 -36.184 1 19.307 281 LEU A CA 1
ATOM 2160 C C . LEU A 1 281 ? -17.648 33.166 -36.126 1 20.641 281 LEU A C 1
ATOM 2161 O O . LEU A 1 281 ? -18.722 32.584 -36.143 1 21.059 281 LEU A O 1
ATOM 2166 N N . SER A 1 282 ? -16.49 32.512 -36.068 1 23.263 282 SER A N 1
ATOM 2167 C CA . SER A 1 282 ? -16.493 31.054 -36.1 1 26.193 282 SER A CA 1
ATOM 2168 C C . SER A 1 282 ? -16.315 30.493 -34.684 1 30.59 282 SER A C 1
ATOM 2169 O O . SER A 1 282 ? -16.528 29.322 -34.519 1 32.454 282 SER A O 1
ATOM 2172 N N A GLY A 1 283 ? -15.851 31.308 -33.724 0.5 28.481 283 GLY A N 1
ATOM 2173 N N B GLY A 1 283 ? -15.844 31.316 -33.727 0.5 26.311 283 GLY A N 1
ATOM 2174 C CA A GLY A 1 283 ? -15.824 31 -32.292 0.5 30.001 283 GLY A CA 1
ATOM 2175 C CA B GLY A 1 283 ? -15.887 30.983 -32.303 0.5 25.233 283 GLY A CA 1
ATOM 2176 C C A GLY A 1 283 ? -16.385 29.638 -31.869 0.5 27.605 283 GLY A C 1
ATOM 2177 C C B GLY A 1 283 ? -15.415 29.559 -32.05 0.5 21.682 283 GLY A C 1
ATOM 2178 O O A GLY A 1 283 ? -17.603 29.486 -31.647 0.5 32.423 283 GLY A O 1
ATOM 2179 O O B GLY A 1 283 ? -14.291 29.214 -32.372 0.5 22.673 283 GLY A O 1
ATOM 2180 N N A GLY A 1 284 ? -15.474 28.664 -31.729 0.5 27.772 284 GLY A N 1
ATOM 2181 N N B GLY A 1 284 ? -16.306 28.714 -31.537 0.5 22.387 284 GLY A N 1
ATOM 2182 C CA A GLY A 1 284 ? -15.793 27.365 -31.142 0.5 26.649 284 GLY A CA 1
ATOM 2183 C CA B GLY A 1 284 ? -15.898 27.375 -31.122 0.5 24.311 284 GLY A CA 1
ATOM 2184 C C . GLY A 1 284 ? -16.197 26.332 -32.196 1 27.946 284 GLY A C 1
ATOM 2185 O O . GLY A 1 284 ? -16.287 25.175 -31.921 1 29.592 284 GLY A O 1
ATOM 2186 N N . LEU A 1 285 ? -16.395 26.735 -33.455 1 25.779 285 LEU A N 1
ATOM 2187 C CA . LEU A 1 285 ? -16.746 25.732 -34.467 1 27.74 285 LEU A CA 1
ATOM 2188 C C . LEU A 1 285 ? -15.463 25.192 -35.066 1 25.736 285 LEU A C 1
ATOM 2189 O O . LEU A 1 285 ? -14.501 25.936 -35.122 1 27.844 285 LEU A O 1
ATOM 2194 N N . SER A 1 286 ? -15.436 23.95 -35.537 1 26.409 286 SER A N 1
ATOM 2195 C CA . SER A 1 286 ? -14.309 23.453 -36.326 1 23.01 286 SER A CA 1
ATOM 2196 C C . SER A 1 286 ? -14.246 24.167 -37.686 1 24.899 286 SER A C 1
ATOM 2197 O O . SER A 1 286 ? -15.22 24.787 -38.12 1 25.926 286 SER A O 1
ATOM 2200 N N . GLU A 1 287 ? -13.126 24.08 -38.385 1 23.189 287 GLU A N 1
ATOM 2201 C CA . GLU A 1 287 ? -12.984 24.615 -39.741 1 24.913 287 GLU A CA 1
ATOM 2202 C C . GLU A 1 287 ? -14.142 24.168 -40.651 1 25.995 287 GLU A C 1
ATOM 2203 O O . GLU A 1 287 ? -14.722 24.958 -41.368 1 24.767 287 GLU A O 1
ATOM 2209 N N . VAL A 1 288 ? -14.408 22.861 -40.689 1 23.761 288 VAL A N 1
ATOM 2210 C CA . VAL A 1 288 ? -15.417 22.307 -41.575 1 24.59 288 VAL A CA 1
ATOM 2211 C C . VAL A 1 288 ? -16.819 22.736 -41.16 1 23.154 288 VAL A C 1
ATOM 2212 O O . VAL A 1 288 ? -17.634 23.115 -41.999 1 23.344 288 VAL A O 1
ATOM 2216 N N . MET A 1 289 ? -17.095 22.755 -39.853 1 21.541 289 MET A N 1
ATOM 2217 C CA . MET A 1 289 ? -18.423 23.141 -39.401 1 23.847 289 MET A CA 1
ATOM 2218 C C . MET A 1 289 ? -18.666 24.598 -39.74 1 23.804 289 MET A C 1
ATOM 2219 O O . MET A 1 289 ? -19.786 24.983 -40.122 1 24.107 289 MET A O 1
ATOM 2224 N N . ALA A 1 290 ? -17.617 25.431 -39.623 1 21.704 290 ALA A N 1
ATOM 2225 C CA . ALA A 1 290 ? -17.838 26.836 -39.954 1 22.054 290 ALA A CA 1
ATOM 2226 C C . ALA A 1 290 ? -18.289 26.998 -41.418 1 22.693 290 ALA A C 1
ATOM 2227 O O . ALA A 1 290 ? -19.069 27.903 -41.757 1 21.23 290 ALA A O 1
ATOM 2229 N N . SER A 1 291 ? -17.717 26.183 -42.302 1 21.513 291 SER A N 1
ATOM 2230 C CA . SER A 1 291 ? -18.099 26.217 -43.724 1 23.923 291 SER A CA 1
ATOM 2231 C C . SER A 1 291 ? -19.502 25.609 -43.898 1 22.076 291 SER A C 1
ATOM 2232 O O . SER A 1 291 ? -20.335 26.188 -44.572 1 21.866 291 SER A O 1
ATOM 2235 N N . GLU A 1 292 ? -19.775 24.454 -43.299 1 23.088 292 GLU A N 1
ATOM 2236 C CA . GLU A 1 292 ? -21.085 23.811 -43.441 1 23.861 292 GLU A CA 1
ATOM 2237 C C . GLU A 1 292 ? -22.215 24.734 -42.959 1 22.178 292 GLU A C 1
ATOM 2238 O O . GLU A 1 292 ? -23.278 24.848 -43.606 1 21.043 292 GLU A O 1
ATOM 2244 N N . TYR A 1 293 ? -21.981 25.417 -41.83 1 20.203 293 TYR A N 1
ATOM 2245 C CA . TYR A 1 293 ? -23.045 26.207 -41.225 1 20.576 293 TYR A CA 1
ATOM 2246 C C . TYR A 1 293 ? -23.315 27.45 -42.082 1 22.464 293 TYR A C 1
ATOM 2247 O O . TYR A 1 293 ? -24.491 27.803 -42.312 1 20.531 293 TYR A O 1
ATOM 2256 N N . LEU A 1 294 ? -22.223 28.115 -42.545 1 20.487 294 LEU A N 1
ATOM 2257 C CA . LEU A 1 294 ? -22.427 29.302 -43.383 1 20.345 294 LEU A CA 1
ATOM 2258 C C . LEU A 1 294 ? -23.158 28.893 -44.663 1 21.04 294 LEU A C 1
ATOM 2259 O O . LEU A 1 294 ? -24.057 29.587 -45.148 1 20.921 294 LEU A O 1
ATOM 2264 N N . ASN A 1 295 ? -22.756 27.726 -45.208 1 17.822 295 ASN A N 1
ATOM 2265 C CA . ASN A 1 295 ? -23.396 27.273 -46.452 1 21.334 295 ASN A CA 1
ATOM 2266 C C . ASN A 1 295 ? -24.909 27.091 -46.229 1 22.205 295 ASN A C 1
ATOM 2267 O O . ASN A 1 295 ? -25.722 27.415 -47.108 1 22.907 295 ASN A O 1
ATOM 2272 N N . ALA A 1 296 ? -25.292 26.473 -45.088 1 21.845 296 ALA A N 1
ATOM 2273 C CA . ALA A 1 296 ? -26.72 26.282 -44.832 1 23.28 296 ALA A CA 1
ATOM 2274 C C . ALA A 1 296 ? -27.461 27.638 -44.681 1 21.576 296 ALA A C 1
ATOM 2275 O O . ALA A 1 296 ? -28.614 27.798 -45.112 1 23.236 296 ALA A O 1
ATOM 2277 N N . MET A 1 297 ? -26.821 28.665 -44.119 1 19.118 297 MET A N 1
ATOM 2278 C CA . MET A 1 297 ? -27.507 29.947 -44.056 1 21.723 297 MET A CA 1
ATOM 2279 C C . MET A 1 297 ? -27.799 30.493 -45.443 1 22.702 297 MET A C 1
ATOM 2280 O O . MET A 1 297 ? -28.857 31.097 -45.669 1 22.998 297 MET A O 1
ATOM 2285 N N . ASN A 1 298 ? -26.86 30.243 -46.369 1 20.403 298 ASN A N 1
ATOM 2286 C CA . ASN A 1 298 ? -26.998 30.708 -47.742 1 22.765 298 ASN A CA 1
ATOM 2287 C C . ASN A 1 298 ? -27.85 29.736 -48.556 1 23.278 298 ASN A C 1
ATOM 2288 O O . ASN A 1 298 ? -27.93 29.871 -49.78 1 22.706 298 ASN A O 1
ATOM 2293 N N . ASN A 1 299 ? -28.532 28.803 -47.882 1 20.751 299 ASN A N 1
ATOM 2294 C CA . ASN A 1 299 ? -29.546 27.992 -48.545 1 26.618 299 ASN A CA 1
ATOM 2295 C C . ASN A 1 299 ? -30.869 28.112 -47.8 1 25.759 299 ASN A C 1
ATOM 2296 O O . ASN A 1 299 ? -31.788 27.37 -48.086 1 24.652 299 ASN A O 1
ATOM 2301 N N . SER A 1 300 ? -30.959 29.007 -46.821 1 26.246 300 SER A N 1
ATOM 2302 C CA . SER A 1 300 ? -32.175 29.11 -46.013 1 25.745 300 SER A CA 1
ATOM 2303 C C . SER A 1 300 ? -33.291 29.756 -46.84 1 27.245 300 SER A C 1
ATOM 2304 O O . SER A 1 300 ? -33.067 30.747 -47.535 1 26.278 300 SER A O 1
ATOM 2307 N N . PRO A 1 301 ? -34.555 29.28 -46.749 1 28.023 301 PRO A N 1
ATOM 2308 C CA . PRO A 1 301 ? -35.674 29.991 -47.388 1 29.047 301 PRO A CA 1
ATOM 2309 C C . PRO A 1 301 ? -36.181 31.191 -46.562 1 28.603 301 PRO A C 1
ATOM 2310 O O . PRO A 1 301 ? -37.129 31.846 -46.999 1 29.548 301 PRO A O 1
ATOM 2314 N N . LEU A 1 302 ? -35.619 31.463 -45.346 1 24.746 302 LEU A N 1
ATOM 2315 C CA . LEU A 1 302 ? -36.118 32.563 -44.514 1 25.249 302 LEU A CA 1
ATOM 2316 C C . LEU A 1 302 ? -35.602 33.922 -45.048 1 27.839 302 LEU A C 1
ATOM 2317 O O . LEU A 1 302 ? -34.7 33.973 -45.904 1 25.32 302 LEU A O 1
ATOM 2322 N N . PRO A 1 303 ? -36.181 35.063 -44.593 1 26.923 303 PRO A N 1
ATOM 2323 C CA . PRO A 1 303 ? -35.758 36.383 -45.072 1 27.566 303 PRO A CA 1
ATOM 2324 C C . PRO A 1 303 ? -34.322 36.636 -44.672 1 26.629 303 PRO A C 1
ATOM 2325 O O . PRO A 1 303 ? -33.988 36.489 -43.507 1 26.495 303 PRO A O 1
ATOM 2329 N N . ARG A 1 304 ? -33.48 37.03 -45.629 1 21.484 304 ARG A N 1
ATOM 2330 C CA . ARG A 1 304 ? -32.096 37.33 -45.325 1 23.294 304 ARG A CA 1
ATOM 2331 C C . ARG A 1 304 ? -31.597 38.402 -46.293 1 24.554 304 ARG A C 1
ATOM 2332 O O . ARG A 1 304 ? -30.828 38.131 -47.202 1 23.575 304 ARG A O 1
ATOM 2340 N N . PRO A 1 305 ? -32.053 39.651 -46.16 1 23.207 305 PRO A N 1
ATOM 2341 C CA . PRO A 1 305 ? -31.709 40.677 -47.136 1 25.776 305 PRO A CA 1
ATOM 2342 C C . PRO A 1 305 ? -30.234 41.077 -47.104 1 23.654 305 PRO A C 1
ATOM 2343 O O . PRO A 1 305 ? -29.733 41.605 -48.073 1 26.683 305 PRO A O 1
ATOM 2347 N N . TRP A 1 306 ? -29.56 40.941 -45.972 1 22.103 306 TRP A N 1
ATOM 2348 C CA . TRP A 1 306 ? -28.176 41.372 -45.824 1 19.993 306 TRP A CA 1
ATOM 2349 C C . TRP A 1 306 ? -27.337 40.195 -46.363 1 22.736 306 TRP A C 1
ATOM 2350 O O . TRP A 1 306 ? -27.784 39.026 -46.345 1 22.753 306 TRP A O 1
ATOM 2361 N N . LYS A 1 307 ? -26.118 40.492 -46.828 1 21.84 307 LYS A N 1
ATOM 2362 C CA . LYS A 1 307 ? -25.201 39.404 -47.159 1 23.306 307 LYS A CA 1
ATOM 2363 C C . LYS A 1 307 ? -24.859 38.619 -45.898 1 20.616 307 LYS A C 1
ATOM 2364 O O . LYS A 1 307 ? -24.635 39.193 -44.834 1 21.045 307 LYS A O 1
ATOM 2370 N N . LEU A 1 308 ? -24.815 37.29 -46.031 1 17.79 308 LEU A N 1
ATOM 2371 C CA . LEU A 1 308 ? -24.403 36.431 -44.932 1 18.683 308 LEU A CA 1
ATOM 2372 C C . LEU A 1 308 ? -23.054 35.839 -45.322 1 21.792 308 LEU A C 1
ATOM 2373 O O . LEU A 1 308 ? -22.974 35.045 -46.271 1 21.002 308 LEU A O 1
ATOM 2378 N N . THR A 1 309 ? -21.992 36.254 -44.603 1 18.697 309 THR A N 1
ATOM 2379 C CA . THR A 1 309 ? -20.678 35.784 -44.986 1 21.14 309 THR A CA 1
ATOM 2380 C C . THR A 1 309 ? -19.918 35.487 -43.701 1 20.09 309 THR A C 1
ATOM 2381 O O . THR A 1 309 ? -20.527 35.31 -42.64 1 20.88 309 THR A O 1
ATOM 2385 N N . PHE A 1 310 ? -18.598 35.424 -43.79 1 19.38 310 PHE A N 1
ATOM 2386 C CA . PHE A 1 310 ? -17.757 34.958 -42.7 1 18.046 310 PHE A CA 1
ATOM 2387 C C . PHE A 1 310 ? -16.768 36.069 -42.339 1 20.147 310 PHE A C 1
ATOM 2388 O O . PHE A 1 310 ? -16.431 36.917 -43.165 1 19.657 310 PHE A O 1
ATOM 2396 N N . SER A 1 311 ? -16.373 36.089 -41.07 1 21.642 311 SER A N 1
ATOM 2397 C CA . SER A 1 311 ? -15.228 36.819 -40.574 1 21.082 311 SER A CA 1
ATOM 2398 C C . SER A 1 311 ? -14.501 35.861 -39.626 1 21.597 311 SER A C 1
ATOM 2399 O O . SER A 1 311 ? -14.789 35.808 -38.416 1 22.307 311 SER A O 1
ATOM 2402 N N . TYR A 1 312 ? -13.65 35.016 -40.204 1 22.771 312 TYR A N 1
ATOM 2403 C CA . TYR A 1 312 ? -13.193 33.798 -39.536 1 21.726 312 TYR A CA 1
ATOM 2404 C C . TYR A 1 312 ? -11.728 33.931 -39.177 1 21.166 312 TYR A C 1
ATOM 2405 O O . TYR A 1 312 ? -10.936 34.478 -39.974 1 21.687 312 TYR A O 1
ATOM 2414 N N . ALA A 1 313 ? -11.397 33.456 -37.962 1 22.253 313 ALA A N 1
ATOM 2415 C CA . ALA A 1 313 ? -10.017 33.453 -37.495 1 22.276 313 ALA A CA 1
ATOM 2416 C C . ALA A 1 313 ? -9.488 32.017 -37.575 1 22.723 313 ALA A C 1
ATOM 2417 O O . ALA A 1 313 ? -8.965 31.583 -38.618 1 22.685 313 ALA A O 1
ATOM 2419 N N . ARG A 1 314 ? -9.659 31.25 -36.489 1 24.45 314 ARG A N 1
ATOM 2420 C CA . ARG A 1 314 ? -9.192 29.862 -36.463 1 27.06 314 ARG A CA 1
ATOM 2421 C C . ARG A 1 314 ? -9.804 29.056 -37.614 1 24.33 314 ARG A C 1
ATOM 2422 O O . ARG A 1 314 ? -9.179 28.119 -38.1 1 25.596 314 ARG A O 1
ATOM 2430 N N . ALA A 1 315 ? -11.066 29.34 -37.971 1 18.978 315 ALA A N 1
ATOM 2431 C CA . ALA A 1 315 ? -11.702 28.524 -39.001 1 24.412 315 ALA A CA 1
ATOM 2432 C C . ALA A 1 315 ? -11.024 28.704 -40.369 1 25.95 315 ALA A C 1
ATOM 2433 O O . ALA A 1 315 ? -11.275 27.903 -41.293 1 27.813 315 ALA A O 1
ATOM 2435 N N . LEU A 1 316 ? -10.17 29.738 -40.527 1 23.865 316 LEU A N 1
ATOM 2436 C CA . LEU A 1 316 ? -9.412 29.91 -41.764 1 21.747 316 LEU A CA 1
ATOM 2437 C C . LEU A 1 316 ? -7.958 29.472 -41.568 1 25.294 316 LEU A C 1
ATOM 2438 O O . LEU A 1 316 ? -7.272 29.243 -42.561 1 24.845 316 LEU A O 1
ATOM 2443 N N . GLN A 1 317 ? -7.457 29.45 -40.319 1 23.923 317 GLN A N 1
ATOM 2444 C CA . GLN A 1 317 ? -6.026 29.374 -40.103 1 24.479 317 GLN A CA 1
ATOM 2445 C C . GLN A 1 317 ? -5.536 28.092 -39.411 1 26.667 317 GLN A C 1
ATOM 2446 O O . GLN A 1 317 ? -4.316 27.857 -39.43 1 29.744 317 GLN A O 1
ATOM 2452 N N . SER A 1 318 ? -6.415 27.278 -38.76 1 24.571 318 SER A N 1
ATOM 2453 C CA . SER A 1 318 ? -5.899 26.166 -37.96 1 24.477 318 SER A CA 1
ATOM 2454 C C . SER A 1 318 ? -5.053 25.193 -38.773 1 26.784 318 SER A C 1
ATOM 2455 O O . SER A 1 318 ? -3.956 24.822 -38.35 1 27.228 318 SER A O 1
ATOM 2458 N N . SER A 1 319 ? -5.607 24.66 -39.856 1 25.09 319 SER A N 1
ATOM 2459 C CA . SER A 1 319 ? -4.819 23.748 -40.696 1 29.5 319 SER A CA 1
ATOM 2460 C C . SER A 1 319 ? -3.561 24.425 -41.236 1 27.828 319 SER A C 1
ATOM 2461 O O . SER A 1 319 ? -2.534 23.764 -41.374 1 27.531 319 SER A O 1
ATOM 2464 N N . ALA A 1 320 ? -3.663 25.726 -41.561 1 27.362 320 ALA A N 1
ATOM 2465 C CA . ALA A 1 320 ? -2.546 26.402 -42.192 1 27.541 320 ALA A CA 1
ATOM 2466 C C . ALA A 1 320 ? -1.382 26.485 -41.209 1 28.351 320 ALA A C 1
ATOM 2467 O O . ALA A 1 320 ? -0.24 26.215 -41.584 1 27.813 320 ALA A O 1
ATOM 2469 N N . ILE A 1 321 ? -1.682 26.835 -39.94 1 29.435 321 ILE A N 1
ATOM 2470 C CA . ILE A 1 321 ? -0.653 26.971 -38.912 1 30.095 321 ILE A CA 1
ATOM 2471 C C . ILE A 1 321 ? 0.013 25.621 -38.704 1 29.157 321 ILE A C 1
ATOM 2472 O O . ILE A 1 321 ? 1.228 25.536 -38.605 1 32.091 321 ILE A O 1
ATOM 2477 N N . LYS A 1 322 ? -0.813 24.571 -38.618 1 28.584 322 LYS A N 1
ATOM 2478 C CA . LYS A 1 322 ? -0.294 23.239 -38.356 1 33.298 322 LYS A CA 1
ATOM 2479 C C . LYS A 1 322 ? 0.641 22.804 -39.487 1 32.276 322 LYS A C 1
ATOM 2480 O O . LYS A 1 322 ? 1.72 22.234 -39.241 1 33.743 322 LYS A O 1
ATOM 2486 N N . ALA A 1 323 ? 0.24 23.045 -40.754 1 27.888 323 ALA A N 1
ATOM 2487 C CA . ALA A 1 323 ? 1.045 22.594 -41.878 1 28.979 323 ALA A CA 1
ATOM 2488 C C . ALA A 1 323 ? 2.31 23.448 -41.987 1 29.546 323 ALA A C 1
ATOM 2489 O O . ALA A 1 323 ? 3.333 22.978 -42.452 1 33.075 323 ALA A O 1
ATOM 2491 N N . TRP A 1 324 ? 2.215 24.727 -41.651 1 27.914 324 TRP A N 1
ATOM 2492 C CA . TRP A 1 324 ? 3.37 25.599 -41.674 1 30.074 324 TRP A CA 1
ATOM 2493 C C . TRP A 1 324 ? 4.395 25.133 -40.65 1 32.907 324 TRP A C 1
ATOM 2494 O O . TRP A 1 324 ? 5.591 25.075 -40.941 1 36.394 324 TRP A O 1
ATOM 2505 N N . GLY A 1 325 ? 3.929 24.906 -39.419 1 34.507 325 GLY A N 1
ATOM 2506 C CA . GLY A 1 325 ? 4.809 24.416 -38.363 1 34.577 325 GLY A CA 1
ATOM 2507 C C . GLY A 1 325 ? 5.826 25.469 -37.915 1 36.399 325 GLY A C 1
ATOM 2508 O O . GLY A 1 325 ? 6.822 25.118 -37.291 1 35.504 325 GLY A O 1
ATOM 2509 N N . GLY A 1 326 ? 5.62 26.729 -38.32 1 34.36 326 GLY A N 1
ATOM 2510 C CA . GLY A 1 326 ? 6.504 27.816 -37.94 1 36.526 326 GLY A CA 1
ATOM 2511 C C . GLY A 1 326 ? 7.814 27.845 -38.725 1 37.191 326 GLY A C 1
ATOM 2512 O O . GLY A 1 326 ? 8.695 28.6 -38.364 1 35.402 326 GLY A O 1
ATOM 2513 N N . LYS A 1 327 ? 7.922 27.076 -39.819 1 37.647 327 LYS A N 1
ATOM 2514 C CA . LYS A 1 327 ? 9.177 26.875 -40.522 1 43.23 327 LYS A CA 1
ATOM 2515 C C . LYS A 1 327 ? 9.045 27.388 -41.951 1 43.754 327 LYS A C 1
ATOM 2516 O O . LYS A 1 327 ? 7.988 27.276 -42.564 1 39.168 327 LYS A O 1
ATOM 2522 N N . SER A 1 328 ? 10.139 27.913 -42.507 1 41.602 328 SER A N 1
ATOM 2523 C CA . SER A 1 328 ? 10.053 28.376 -43.888 1 46.578 328 SER A CA 1
ATOM 2524 C C . SER A 1 328 ? 9.773 27.203 -44.854 1 39.809 328 SER A C 1
ATOM 2525 O O . SER A 1 328 ? 9.064 27.358 -45.848 1 41.243 328 SER A O 1
ATOM 2528 N N . SER A 1 329 ? 10.191 25.991 -44.493 1 34.608 329 SER A N 1
ATOM 2529 C CA . SER A 1 329 ? 9.898 24.841 -45.319 1 37.117 329 SER A CA 1
ATOM 2530 C C . SER A 1 329 ? 8.416 24.442 -45.282 1 36.938 329 SER A C 1
ATOM 2531 O O . SER A 1 329 ? 7.995 23.632 -46.084 1 37.431 329 SER A O 1
ATOM 2534 N N . GLY A 1 330 ? 7.604 24.97 -44.347 1 34.275 330 GLY A N 1
ATOM 2535 C CA . GLY A 1 330 ? 6.201 24.588 -44.323 1 32.457 330 GLY A CA 1
ATOM 2536 C C . GLY A 1 330 ? 5.331 25.667 -44.964 1 31.8 330 GLY A C 1
ATOM 2537 O O . GLY A 1 330 ? 4.115 25.562 -44.944 1 32.428 330 GLY A O 1
ATOM 2538 N N . VAL A 1 331 ? 5.95 26.703 -45.551 1 32.184 331 VAL A N 1
ATOM 2539 C CA . VAL A 1 331 ? 5.181 27.819 -46.093 1 31.874 331 VAL A CA 1
ATOM 2540 C C . VAL A 1 331 ? 4.236 27.331 -47.193 1 30.835 331 VAL A C 1
ATOM 2541 O O . VAL A 1 331 ? 3.054 27.693 -47.223 1 27.952 331 VAL A O 1
ATOM 2545 N N . ALA A 1 332 ? 4.746 26.473 -48.078 1 30.571 332 ALA A N 1
ATOM 2546 C CA . ALA A 1 332 ? 3.931 26.016 -49.196 1 30.376 332 ALA A CA 1
ATOM 2547 C C . ALA A 1 332 ? 2.712 25.239 -48.701 1 30.431 332 ALA A C 1
ATOM 2548 O O . ALA A 1 332 ? 1.586 25.521 -49.136 1 31.021 332 ALA A O 1
ATOM 2550 N N . ALA A 1 333 ? 2.941 24.246 -47.828 1 30.652 333 ALA A N 1
ATOM 2551 C CA . ALA A 1 333 ? 1.836 23.449 -47.284 1 34.025 333 ALA A CA 1
ATOM 2552 C C . ALA A 1 333 ? 0.85 24.355 -46.502 1 30.979 333 ALA A C 1
ATOM 2553 O O . ALA A 1 333 ? -0.364 24.182 -46.597 1 27.949 333 ALA A O 1
ATOM 2555 N N . GLY A 1 334 ? 1.36 25.335 -45.735 1 26.931 334 GLY A N 1
ATOM 2556 C CA . GLY A 1 334 ? 0.47 26.175 -44.954 1 26.188 334 GLY A CA 1
ATOM 2557 C C . GLY A 1 334 ? -0.413 27.024 -45.882 1 26.584 334 GLY A C 1
ATOM 2558 O O . GLY A 1 334 ? -1.618 27.148 -45.639 1 24.882 334 GLY A O 1
ATOM 2559 N N . ARG A 1 335 ? 0.174 27.505 -47.012 1 26.031 335 ARG A N 1
ATOM 2560 C CA . ARG A 1 335 ? -0.581 28.334 -47.934 1 25.03 335 ARG A CA 1
ATOM 2561 C C . ARG A 1 335 ? -1.657 27.489 -48.616 1 24.44 335 ARG A C 1
ATOM 2562 O O . ARG A 1 335 ? -2.765 27.97 -48.85 1 25.796 335 ARG A O 1
ATOM 2570 N N . ARG A 1 336 ? -1.318 26.25 -48.967 1 24.03 336 ARG A N 1
ATOM 2571 C CA . ARG A 1 336 ? -2.301 25.399 -49.602 1 27.276 336 ARG A CA 1
ATOM 2572 C C . ARG A 1 336 ? -3.49 25.2 -48.661 1 26.282 336 ARG A C 1
ATOM 2573 O O . ARG A 1 336 ? -4.641 25.221 -49.085 1 26.134 336 ARG A O 1
ATOM 2581 N N . ALA A 1 337 ? -3.219 24.983 -47.361 1 25.811 337 ALA A N 1
ATOM 2582 C CA . ALA A 1 337 ? -4.324 24.731 -46.446 1 24.658 337 ALA A CA 1
ATOM 2583 C C . ALA A 1 337 ? -5.155 25.996 -46.273 1 24.85 337 ALA A C 1
ATOM 2584 O O . ALA A 1 337 ? -6.394 25.911 -46.218 1 22.828 337 ALA A O 1
ATOM 2586 N N . PHE A 1 338 ? -4.468 27.156 -46.178 1 20.757 338 PHE A N 1
ATOM 2587 C CA . PHE A 1 338 ? -5.218 28.371 -46.008 1 21.57 338 PHE A CA 1
ATOM 2588 C C . PHE A 1 338 ? -6.11 28.619 -47.24 1 20.521 338 PHE A C 1
ATOM 2589 O O . PHE A 1 338 ? -7.293 28.971 -47.11 1 20.696 338 PHE A O 1
ATOM 2597 N N . MET A 1 339 ? -5.523 28.479 -48.435 1 21.835 339 MET A N 1
ATOM 2598 C CA . MET A 1 339 ? -6.268 28.774 -49.654 1 21.824 339 MET A CA 1
ATOM 2599 C C . MET A 1 339 ? -7.432 27.797 -49.826 1 23.263 339 MET A C 1
ATOM 2600 O O . MET A 1 339 ? -8.508 28.181 -50.305 1 24.137 339 MET A O 1
ATOM 2605 N N . HIS A 1 340 ? -7.219 26.526 -49.445 1 23.448 340 HIS A N 1
ATOM 2606 C CA . HIS A 1 340 ? -8.333 25.59 -49.466 1 25.713 340 HIS A CA 1
ATOM 2607 C C . HIS A 1 340 ? -9.52 26.063 -48.589 1 25.493 340 HIS A C 1
ATOM 2608 O O . HIS A 1 340 ? -10.682 26.076 -49.018 1 22.385 340 HIS A O 1
ATOM 2615 N N . ARG A 1 341 ? -9.237 26.48 -47.34 1 24.214 341 ARG A N 1
ATOM 2616 C CA . ARG A 1 341 ? -10.319 26.882 -46.449 1 22.89 341 ARG A CA 1
ATOM 2617 C C . ARG A 1 341 ? -10.953 28.175 -46.977 1 23.229 341 ARG A C 1
ATOM 2618 O O . ARG A 1 341 ? -12.161 28.34 -46.839 1 24.659 341 ARG A O 1
ATOM 2626 N N . ALA A 1 342 ? -10.142 29.086 -47.563 1 20.519 342 ALA A N 1
ATOM 2627 C CA . ALA A 1 342 ? -10.711 30.359 -48.03 1 21.111 342 ALA A CA 1
ATOM 2628 C C . ALA A 1 342 ? -11.708 30.04 -49.161 1 22.175 342 ALA A C 1
ATOM 2629 O O . ALA A 1 342 ? -12.803 30.589 -49.204 1 22.594 342 ALA A O 1
ATOM 2631 N N . LYS A 1 343 ? -11.316 29.113 -50.051 1 21.615 343 LYS A N 1
ATOM 2632 C CA . LYS A 1 343 ? -12.15 28.692 -51.165 1 22.579 343 LYS A CA 1
ATOM 2633 C C . LYS A 1 343 ? -13.435 28.039 -50.642 1 21.688 343 LYS A C 1
ATOM 2634 O O . LYS A 1 343 ? -14.526 28.324 -51.156 1 20.068 343 LYS A O 1
ATOM 2640 N N . MET A 1 344 ? -13.308 27.124 -49.651 1 19.892 344 MET A N 1
ATOM 2641 C CA . MET A 1 344 ? -14.524 26.495 -49.111 1 19.923 344 MET A CA 1
ATOM 2642 C C . MET A 1 344 ? -15.508 27.531 -48.553 1 20.964 344 MET A C 1
ATOM 2643 O O . MET A 1 344 ? -16.716 27.392 -48.708 1 21.336 344 MET A O 1
ATOM 2648 N N . ASN A 1 345 ? -14.992 28.567 -47.86 1 19.723 345 ASN A N 1
ATOM 2649 C CA . ASN A 1 345 ? -15.847 29.554 -47.234 1 19.041 345 ASN A CA 1
ATOM 2650 C C . ASN A 1 345 ? -16.435 30.49 -48.301 1 20.11 345 ASN A C 1
ATOM 2651 O O . ASN A 1 345 ? -17.567 30.953 -48.168 1 21.644 345 ASN A O 1
ATOM 2656 N N . SER A 1 346 ? -15.657 30.773 -49.362 1 19.488 346 SER A N 1
ATOM 2657 C CA . SER A 1 346 ? -16.203 31.504 -50.49 1 23.828 346 SER A CA 1
ATOM 2658 C C . SER A 1 346 ? -17.407 30.753 -51.107 1 24.723 346 SER A C 1
ATOM 2659 O O . SER A 1 346 ? -18.466 31.32 -51.336 1 20.807 346 SER A O 1
ATOM 2662 N N . LEU A 1 347 ? -17.255 29.459 -51.344 1 20.674 347 LEU A N 1
ATOM 2663 C CA . LEU A 1 347 ? -18.337 28.635 -51.842 1 23.397 347 LEU A CA 1
ATOM 2664 C C . LEU A 1 347 ? -19.523 28.646 -50.874 1 25.087 347 LEU A C 1
ATOM 2665 O O . LEU A 1 347 ? -20.687 28.7 -51.301 1 25.065 347 LEU A O 1
ATOM 2670 N N . ALA A 1 348 ? -19.23 28.538 -49.569 1 23.449 348 ALA A N 1
ATOM 2671 C CA . ALA A 1 348 ? -20.289 28.55 -48.551 1 22.223 348 ALA A CA 1
ATOM 2672 C C . ALA A 1 348 ? -21.085 29.872 -48.595 1 22.474 348 ALA A C 1
ATOM 2673 O O . ALA A 1 348 ? -22.32 29.872 -48.462 1 22.126 348 ALA A O 1
ATOM 2675 N N . GLN A 1 349 ? -20.411 30.993 -48.853 1 19.657 349 GLN A N 1
ATOM 2676 C CA . GLN A 1 349 ? -21.123 32.273 -48.901 1 21.567 349 GLN A CA 1
ATOM 2677 C C . GLN A 1 349 ? -22.134 32.208 -50.07 1 23.217 349 GLN A C 1
ATOM 2678 O O . GLN A 1 349 ? -23.234 32.778 -50.036 1 20.37 349 GLN A O 1
ATOM 2684 N N . LEU A 1 350 ? -21.733 31.512 -51.134 1 21.648 350 LEU A N 1
ATOM 2685 C CA . LEU A 1 350 ? -22.531 31.372 -52.341 1 22.564 350 LEU A CA 1
ATOM 2686 C C . LEU A 1 350 ? -23.592 30.268 -52.169 1 27.134 350 LEU A C 1
ATOM 2687 O O . LEU A 1 350 ? -24.416 30.074 -53.065 1 28.224 350 LEU A O 1
ATOM 2692 N N . GLY A 1 351 ? -23.568 29.514 -51.077 1 22.436 351 GLY A N 1
ATOM 2693 C CA . GLY A 1 351 ? -24.515 28.415 -50.923 1 23.19 351 GLY A CA 1
ATOM 2694 C C . GLY A 1 351 ? -24.133 27.192 -51.772 1 26.615 351 GLY A C 1
ATOM 2695 O O . GLY A 1 351 ? -24.924 26.259 -51.921 1 25.313 351 GLY A O 1
ATOM 2696 N N . ARG A 1 352 ? -22.872 27.139 -52.232 1 23.631 352 ARG A N 1
ATOM 2697 C CA . ARG A 1 352 ? -22.485 26.073 -53.162 1 26.061 352 ARG A CA 1
ATOM 2698 C C . ARG A 1 352 ? -21.39 25.193 -52.541 1 24.793 352 ARG A C 1
ATOM 2699 O O . ARG A 1 352 ? -20.699 24.482 -53.254 1 24.849 352 ARG A O 1
ATOM 2707 N N . TYR A 1 353 ? -21.171 25.281 -51.222 1 24.122 353 TYR A N 1
ATOM 2708 C CA . TYR A 1 353 ? -20.139 24.454 -50.615 1 23.461 353 TYR A CA 1
ATOM 2709 C C . TYR A 1 353 ? -20.596 22.997 -50.596 1 26.966 353 TYR A C 1
ATOM 2710 O O . TYR A 1 353 ? -21.792 22.717 -50.486 1 28.474 353 TYR A O 1
ATOM 2719 N N . ASN A 1 354 ? -19.63 22.067 -50.654 1 27.828 354 ASN A N 1
ATOM 2720 C CA . ASN A 1 354 ? -19.887 20.645 -50.701 1 31.523 354 ASN A CA 1
ATOM 2721 C C . ASN A 1 354 ? -18.928 19.947 -49.733 1 30.762 354 ASN A C 1
ATOM 2722 O O . ASN A 1 354 ? -17.722 19.881 -49.951 1 31.488 354 ASN A O 1
ATOM 2727 N N . ARG A 1 355 ? -19.453 19.335 -48.675 1 30.906 355 ARG A N 1
ATOM 2728 C CA . ARG A 1 355 ? -18.62 18.688 -47.66 1 27.279 355 ARG A CA 1
ATOM 2729 C C . ARG A 1 355 ? -17.741 17.588 -48.291 1 28.778 355 ARG A C 1
ATOM 2730 O O . ARG A 1 355 ? -16.598 17.407 -47.885 1 28.52 355 ARG A O 1
ATOM 2738 N N . GLY A 1 356 ? -18.267 16.838 -49.26 1 30.868 356 GLY A N 1
ATOM 2739 C CA . GLY A 1 356 ? -17.522 15.732 -49.874 1 34.136 356 GLY A CA 1
ATOM 2740 C C . GLY A 1 356 ? -16.297 16.271 -50.619 1 33.672 356 GLY A C 1
ATOM 2741 O O . GLY A 1 356 ? -15.188 15.693 -50.551 1 34.511 356 GLY A O 1
ATOM 2742 N N . ASP A 1 357 ? -16.475 17.416 -51.288 1 33.161 357 ASP A N 1
ATOM 2743 C CA . ASP A 1 357 ? -15.339 18.024 -51.963 1 36.337 357 ASP A CA 1
ATOM 2744 C C . ASP A 1 357 ? -14.349 18.593 -50.961 1 33.286 357 ASP A C 1
ATOM 2745 O O . ASP A 1 357 ? -13.152 18.496 -51.184 1 34.446 357 ASP A O 1
ATOM 2750 N N . ASP A 1 358 ? -14.862 19.064 -49.831 1 27.558 358 ASP A N 1
ATOM 2751 C CA . ASP A 1 358 ? -13.989 19.581 -48.784 1 30.686 358 ASP A CA 1
ATOM 2752 C C . ASP A 1 358 ? -13.051 18.477 -48.288 1 32.802 358 ASP A C 1
ATOM 2753 O O . ASP A 1 358 ? -11.847 18.659 -48.257 1 35.29 358 ASP A O 1
ATOM 2758 N N . ASP A 1 359 ? -13.617 17.324 -47.933 1 29.74 359 ASP A N 1
ATOM 2759 C CA . ASP A 1 359 ? -12.891 16.195 -47.396 1 30.674 359 ASP A CA 1
ATOM 2760 C C . ASP A 1 359 ? -11.917 15.654 -48.446 1 34.419 359 ASP A C 1
ATOM 2761 O O . ASP A 1 359 ? -10.804 15.231 -48.094 1 33.531 359 ASP A O 1
ATOM 2766 N N . LYS A 1 360 ? -12.342 15.654 -49.729 1 34.785 360 LYS A N 1
ATOM 2767 C CA . LYS A 1 360 ? -11.512 15.072 -50.81 1 38.428 360 LYS A CA 1
ATOM 2768 C C . LYS A 1 360 ? -10.267 15.938 -50.975 1 36.557 360 LYS A C 1
ATOM 2769 O O . LYS A 1 360 ? -9.134 15.459 -50.998 1 37.482 360 LYS A O 1
ATOM 2775 N N . ASP A 1 361 ? -10.498 17.246 -51.062 1 39.25 361 ASP A N 1
ATOM 2776 C CA . ASP A 1 361 ? -9.468 18.159 -51.506 1 41.252 361 ASP A CA 1
ATOM 2777 C C . ASP A 1 361 ? -8.521 18.444 -50.357 1 49.638 361 ASP A C 1
ATOM 2778 O O . ASP A 1 361 ? -7.355 18.729 -50.61 1 55.171 361 ASP A O 1
ATOM 2783 N N . SER A 1 362 ? -9.024 18.47 -49.108 1 47.752 362 SER A N 1
ATOM 2784 C CA . SER A 1 362 ? -8.04 18.703 -48.062 1 50.192 362 SER A CA 1
ATOM 2785 C C . SER A 1 362 ? -7.32 17.366 -47.789 1 60.152 362 SER A C 1
ATOM 2786 O O . SER A 1 362 ? -6.17 17.345 -47.359 1 58.834 362 SER A O 1
ATOM 2789 N N . GLN A 1 363 ? -7.965 16.226 -48.112 1 60.653 363 GLN A N 1
ATOM 2790 C CA . GLN A 1 363 ? -7.296 14.927 -48.028 1 60.907 363 GLN A CA 1
ATOM 2791 C C . GLN A 1 363 ? -6.022 14.911 -48.897 1 63.442 363 GLN A C 1
ATOM 2792 O O . GLN A 1 363 ? -5.108 14.152 -48.61 1 60.403 363 GLN A O 1
ATOM 2798 N N . SER A 1 364 ? -5.936 15.792 -49.911 1 73.082 364 SER A N 1
ATOM 2799 C CA . SER A 1 364 ? -4.727 16.105 -50.676 1 74.175 364 SER A CA 1
ATOM 2800 C C . SER A 1 364 ? -3.99 17.321 -50.072 1 70.119 364 SER A C 1
ATOM 2801 O O . SER A 1 364 ? -3.879 17.394 -48.814 1 58.954 364 SER A O 1
ATOM 2804 N N . SER B 1 2 ? -23.439 33.28 -4.323 1 85.602 2 SER B N 1
ATOM 2805 C CA . SER B 1 2 ? -24.069 32.163 -5.071 1 91.732 2 SER B CA 1
ATOM 2806 C C . SER B 1 2 ? -25.384 31.764 -4.388 1 85.513 2 SER B C 1
ATOM 2807 O O . SER B 1 2 ? -25.588 30.619 -3.97 1 103.457 2 SER B O 1
ATOM 2810 N N . ARG B 1 3 ? -26.274 32.754 -4.267 1 67.858 3 ARG B N 1
ATOM 2811 C CA . ARG B 1 3 ? -27.681 32.552 -3.946 1 54.655 3 ARG B CA 1
ATOM 2812 C C . ARG B 1 3 ? -28.469 32.414 -5.276 1 43.438 3 ARG B C 1
ATOM 2813 O O . ARG B 1 3 ? -28.328 33.233 -6.191 1 31.848 3 ARG B O 1
ATOM 2821 N N . ARG B 1 4 ? -29.206 31.298 -5.426 1 37.431 4 ARG B N 1
ATOM 2822 C CA . ARG B 1 4 ? -29.872 30.892 -6.664 1 40.334 4 ARG B CA 1
ATOM 2823 C C . ARG B 1 4 ? -31.352 30.62 -6.358 1 37.902 4 ARG B C 1
ATOM 2824 O O . ARG B 1 4 ? -31.722 30.46 -5.207 1 38.342 4 ARG B O 1
ATOM 2832 N N . VAL B 1 5 ? -32.208 30.573 -7.366 1 32.039 5 VAL B N 1
ATOM 2833 C CA . VAL B 1 5 ? -33.629 30.389 -7.169 1 34.029 5 VAL B CA 1
ATOM 2834 C C . VAL B 1 5 ? -34.167 29.795 -8.466 1 30.089 5 VAL B C 1
ATOM 2835 O O . VAL B 1 5 ? -33.731 30.151 -9.554 1 26.558 5 VAL B O 1
ATOM 2839 N N . GLU B 1 6 ? -35.153 28.925 -8.37 1 29.565 6 GLU B N 1
ATOM 2840 C CA . GLU B 1 6 ? -35.785 28.44 -9.584 1 30.949 6 GLU B CA 1
ATOM 2841 C C . GLU B 1 6 ? -36.928 29.352 -10.036 1 30.536 6 GLU B C 1
ATOM 2842 O O . GLU B 1 6 ? -37.848 29.594 -9.275 1 32.878 6 GLU B O 1
ATOM 2848 N N . VAL B 1 7 ? -36.905 29.825 -11.28 1 25.177 7 VAL B N 1
ATOM 2849 C CA . VAL B 1 7 ? -37.894 30.779 -11.761 1 26.199 7 VAL B CA 1
ATOM 2850 C C . VAL B 1 7 ? -38.577 30.15 -12.97 1 27.544 7 VAL B C 1
ATOM 2851 O O . VAL B 1 7 ? -38.066 29.173 -13.557 1 27.086 7 VAL B O 1
ATOM 2855 N N . LEU B 1 8 ? -39.707 30.733 -13.373 1 25.345 8 LEU B N 1
ATOM 2856 C CA . LEU B 1 8 ? -40.328 30.39 -14.648 1 24.556 8 LEU B CA 1
ATOM 2857 C C . LEU B 1 8 ? -39.51 31.019 -15.779 1 25.35 8 LEU B C 1
ATOM 2858 O O . LEU B 1 8 ? -39.088 32.197 -15.664 1 22.289 8 LEU B O 1
ATOM 2863 N N . LEU B 1 9 ? -39.324 30.289 -16.897 1 23.839 9 LEU B N 1
ATOM 2864 C CA . LEU B 1 9 ? -38.691 30.939 -18.051 1 24.706 9 LEU B CA 1
ATOM 2865 C C . LEU B 1 9 ? -39.407 32.237 -18.401 1 23.955 9 LEU B C 1
ATOM 2866 O O . LEU B 1 9 ? -38.751 33.235 -18.745 1 25.002 9 LEU B O 1
ATOM 2871 N N . THR B 1 10 ? -40.758 32.237 -18.365 1 24.098 10 THR B N 1
ATOM 2872 C CA . THR B 1 10 ? -41.503 33.437 -18.785 1 23.832 10 THR B CA 1
ATOM 2873 C C . THR B 1 10 ? -41.294 34.608 -17.804 1 23.807 10 THR B C 1
ATOM 2874 O O . THR B 1 10 ? -41.756 35.708 -18.074 1 23.128 10 THR B O 1
ATOM 2878 N N . GLN B 1 11 ? -40.59 34.407 -16.685 1 22.564 11 GLN B N 1
ATOM 2879 C CA . GLN B 1 11 ? -40.22 35.535 -15.833 1 22.304 11 GLN B CA 1
ATOM 2880 C C . GLN B 1 11 ? -38.876 36.164 -16.244 1 23.421 11 GLN B C 1
ATOM 2881 O O . GLN B 1 11 ? -38.498 37.173 -15.679 1 22.819 11 GLN B O 1
ATOM 2887 N N . LEU B 1 12 ? -38.175 35.569 -17.232 1 22.502 12 LEU B N 1
ATOM 2888 C CA . LEU B 1 12 ? -36.874 36.048 -17.652 1 21.622 12 LEU B CA 1
ATOM 2889 C C . LEU B 1 12 ? -37.077 36.994 -18.831 1 19.972 12 LEU B C 1
ATOM 2890 O O . LEU B 1 12 ? -37.859 36.713 -19.744 1 20.275 12 LEU B O 1
ATOM 2895 N N . PRO B 1 13 ? -36.311 38.116 -18.878 1 21.444 13 PRO B N 1
ATOM 2896 C CA . PRO B 1 13 ? -36.443 39.075 -19.98 1 20.186 13 PRO B CA 1
ATOM 2897 C C . PRO B 1 13 ? -36.35 38.515 -21.401 1 20.427 13 PRO B C 1
ATOM 2898 O O . PRO B 1 13 ? -37.153 38.918 -22.301 1 21.797 13 PRO B O 1
ATOM 2902 N N . ALA B 1 14 ? -35.482 37.505 -21.6 1 21.326 14 ALA B N 1
ATOM 2903 C CA . ALA B 1 14 ? -35.278 37.017 -22.982 1 21.955 14 ALA B CA 1
ATOM 2904 C C . ALA B 1 14 ? -36.461 36.144 -23.421 1 23.219 14 ALA B C 1
ATOM 2905 O O . ALA B 1 14 ? -36.581 35.781 -24.604 1 24.103 14 ALA B O 1
ATOM 2907 N N . TYR B 1 15 ? -37.362 35.79 -22.512 1 22.591 15 TYR B N 1
ATOM 2908 C CA . TYR B 1 15 ? -38.436 34.863 -22.88 1 22.672 15 TYR B CA 1
ATOM 2909 C C . TYR B 1 15 ? -39.792 35.592 -22.897 1 25.254 15 TYR B C 1
ATOM 2910 O O . TYR B 1 15 ? -40.806 35.025 -22.479 1 27.919 15 TYR B O 1
ATOM 2919 N N . ASN B 1 16 ? -39.827 36.811 -23.428 1 24.283 16 ASN B N 1
ATOM 2920 C CA . ASN B 1 16 ? -41.047 37.606 -23.372 1 24.344 16 ASN B CA 1
ATOM 2921 C C . ASN B 1 16 ? -41.92 37.343 -24.596 1 24.63 16 ASN B C 1
ATOM 2922 O O . ASN B 1 16 ? -43.003 37.912 -24.695 1 25.733 16 ASN B O 1
ATOM 2927 N N . ARG B 1 17 ? -41.502 36.52 -25.571 1 23.735 17 ARG B N 1
ATOM 2928 C CA . ARG B 1 17 ? -42.296 36.436 -26.801 1 23.972 17 ARG B CA 1
ATOM 2929 C C . ARG B 1 17 ? -43.717 35.885 -26.509 1 26.577 17 ARG B C 1
ATOM 2930 O O . ARG B 1 17 ? -43.897 34.926 -25.77 1 23.691 17 ARG B O 1
ATOM 2938 N N . LEU B 1 18 ? -44.754 36.469 -27.114 1 23.129 18 LEU B N 1
ATOM 2939 C CA . LEU B 1 18 ? -46.101 35.952 -26.912 1 24.585 18 LEU B CA 1
ATOM 2940 C C . LEU B 1 18 ? -46.205 34.461 -27.3 1 25.785 18 LEU B C 1
ATOM 2941 O O . LEU B 1 18 ? -45.722 34.02 -28.358 1 24.392 18 LEU B O 1
ATOM 2946 N N . LYS B 1 19 ? -46.938 33.706 -26.478 1 28.501 19 LYS B N 1
ATOM 2947 C CA . LYS B 1 19 ? -47.319 32.337 -26.811 1 37.457 19 LYS B CA 1
ATOM 2948 C C . LYS B 1 19 ? -48.804 32.346 -27.163 1 38.679 19 LYS B C 1
ATOM 2949 O O . LYS B 1 19 ? -49.658 32.75 -26.354 1 36.188 19 LYS B O 1
ATOM 2955 N N . THR B 1 20 ? -49.117 32.05 -28.415 1 31.652 20 THR B N 1
ATOM 2956 C CA . THR B 1 20 ? -50.519 32.104 -28.807 1 30.236 20 THR B CA 1
ATOM 2957 C C . THR B 1 20 ? -50.765 30.813 -29.569 1 31.903 20 THR B C 1
ATOM 2958 O O . THR B 1 20 ? -49.942 30.391 -30.391 1 27.781 20 THR B O 1
ATOM 2962 N N . PRO B 1 21 ? -51.893 30.131 -29.319 1 38.017 21 PRO B N 1
ATOM 2963 C CA . PRO B 1 21 ? -52.162 28.883 -30.046 1 35.407 21 PRO B CA 1
ATOM 2964 C C . PRO B 1 21 ? -52.491 29.204 -31.516 1 29.964 21 PRO B C 1
ATOM 2965 O O . PRO B 1 21 ? -52.424 28.325 -32.357 1 31.68 21 PRO B O 1
ATOM 2969 N N . TYR B 1 22 ? -52.688 30.489 -31.878 1 26.774 22 TYR B N 1
ATOM 2970 C CA . TYR B 1 22 ? -52.999 30.817 -33.272 1 23.482 22 TYR B CA 1
ATOM 2971 C C . TYR B 1 22 ? -51.743 31.086 -34.108 1 25.183 22 TYR B C 1
ATOM 2972 O O . TYR B 1 22 ? -51.848 31.482 -35.267 1 22.844 22 TYR B O 1
ATOM 2981 N N . GLU B 1 23 ? -50.544 30.868 -33.564 1 26.224 23 GLU B N 1
ATOM 2982 C CA . GLU B 1 23 ? -49.341 31.346 -34.243 1 28.169 23 GLU B CA 1
ATOM 2983 C C . GLU B 1 23 ? -49.259 30.89 -35.712 1 26.016 23 GLU B C 1
ATOM 2984 O O . GLU B 1 23 ? -49.051 31.677 -36.618 1 24.668 23 GLU B O 1
ATOM 2990 N N . GLU B 1 24 ? -49.433 29.592 -35.981 1 24.942 24 GLU B N 1
ATOM 2991 C CA . GLU B 1 24 ? -49.325 29.087 -37.329 1 27.67 24 GLU B CA 1
ATOM 2992 C C . GLU B 1 24 ? -50.4 29.703 -38.233 1 28.368 24 GLU B C 1
ATOM 2993 O O . GLU B 1 24 ? -50.135 30.05 -39.406 1 28.156 24 GLU B O 1
ATOM 2999 N N . GLU B 1 25 ? -51.636 29.793 -37.727 1 25.664 25 GLU B N 1
ATOM 3000 C CA . GLU B 1 25 ? -52.674 30.399 -38.551 1 24.386 25 GLU B CA 1
ATOM 3001 C C . GLU B 1 25 ? -52.379 31.886 -38.828 1 22.991 25 GLU B C 1
ATOM 3002 O O . GLU B 1 25 ? -52.647 32.378 -39.939 1 24.833 25 GLU B O 1
ATOM 3008 N N . LEU B 1 26 ? -51.817 32.635 -37.85 1 20.803 26 LEU B N 1
ATOM 3009 C CA . LEU B 1 26 ? -51.532 34.046 -38.072 1 19.938 26 LEU B CA 1
ATOM 3010 C C . LEU B 1 26 ? -50.51 34.175 -39.199 1 21.521 26 LEU B C 1
ATOM 3011 O O . LEU B 1 26 ? -50.603 35.066 -40.043 1 22.107 26 LEU B O 1
ATOM 3016 N N . ILE B 1 27 ? -49.5 33.293 -39.181 1 21.179 27 ILE B N 1
ATOM 3017 C CA . ILE B 1 27 ? -48.439 33.394 -40.156 1 21.961 27 ILE B CA 1
ATOM 3018 C C . ILE B 1 27 ? -49.024 33.097 -41.535 1 25.506 27 ILE B C 1
ATOM 3019 O O . ILE B 1 27 ? -48.673 33.788 -42.498 1 24.485 27 ILE B O 1
ATOM 3024 N N . GLU B 1 28 ? -49.922 32.092 -41.623 1 27.182 28 GLU B N 1
ATOM 3025 C CA . GLU B 1 28 ? -50.567 31.739 -42.878 1 27.677 28 GLU B CA 1
ATOM 3026 C C . GLU B 1 28 ? -51.444 32.898 -43.373 1 23.489 28 GLU B C 1
ATOM 3027 O O . GLU B 1 28 ? -51.418 33.233 -44.577 1 24.01 28 GLU B O 1
ATOM 3033 N N . THR B 1 29 ? -52.231 33.516 -42.466 1 21.801 29 THR B N 1
ATOM 3034 C CA . THR B 1 29 ? -53.032 34.654 -42.873 1 24.748 29 THR B CA 1
ATOM 3035 C C . THR B 1 29 ? -52.141 35.78 -43.435 1 24.547 29 THR B C 1
ATOM 3036 O O . THR B 1 29 ? -52.487 36.426 -44.445 1 21.969 29 THR B O 1
ATOM 3040 N N . ALA B 1 30 ? -51.037 36.087 -42.722 1 23.846 30 ALA B N 1
ATOM 3041 C CA . ALA B 1 30 ? -50.216 37.237 -43.14 1 23.498 30 ALA B CA 1
ATOM 3042 C C . ALA B 1 30 ? -49.642 36.949 -44.543 1 25.701 30 ALA B C 1
ATOM 3043 O O . ALA B 1 30 ? -49.547 37.842 -45.376 1 29.491 30 ALA B O 1
ATOM 3045 N N . LYS B 1 31 ? -49.328 35.688 -44.821 1 23.949 31 LYS B N 1
ATOM 3046 C CA . LYS B 1 31 ? -48.851 35.287 -46.134 1 28.583 31 LYS B CA 1
ATOM 3047 C C . LYS B 1 31 ? -49.955 35.45 -47.179 1 31.087 31 LYS B C 1
ATOM 3048 O O . LYS B 1 31 ? -49.706 36.02 -48.245 1 30.548 31 LYS B O 1
ATOM 3054 N N . LYS B 1 32 ? -51.191 35.007 -46.882 1 28.741 32 LYS B N 1
ATOM 3055 C CA . LYS B 1 32 ? -52.28 35.222 -47.838 1 28.927 32 LYS B CA 1
ATOM 3056 C C . LYS B 1 32 ? -52.507 36.713 -48.124 1 28.549 32 LYS B C 1
ATOM 3057 O O . LYS B 1 32 ? -52.785 37.095 -49.256 1 24.429 32 LYS B O 1
ATOM 3063 N N . MET B 1 33 ? -52.46 37.559 -47.078 1 24.112 33 MET B N 1
ATOM 3064 C CA . MET B 1 33 ? -52.713 38.987 -47.214 1 24.438 33 MET B CA 1
ATOM 3065 C C . MET B 1 33 ? -51.652 39.66 -48.096 1 26.18 33 MET B C 1
ATOM 3066 O O . MET B 1 33 ? -51.932 40.7 -48.725 1 27.089 33 MET B O 1
ATOM 3071 N N . THR B 1 34 ? -50.467 39.071 -48.164 1 23.511 34 THR B N 1
ATOM 3072 C CA . THR B 1 34 ? -49.378 39.713 -48.895 1 27.662 34 THR B CA 1
ATOM 3073 C C . THR B 1 34 ? -49.044 38.917 -50.178 1 27.477 34 THR B C 1
ATOM 3074 O O . THR B 1 34 ? -47.954 39.07 -50.703 1 26.524 34 THR B O 1
ATOM 3078 N N . ALA B 1 35 ? -50.008 38.159 -50.712 1 25.308 35 ALA B N 1
ATOM 3079 C CA . ALA B 1 35 ? -49.86 37.451 -51.975 1 25.335 35 ALA B CA 1
ATOM 3080 C C . ALA B 1 35 ? -49.401 38.399 -53.079 1 27.06 35 ALA B C 1
ATOM 3081 O O . ALA B 1 35 ? -49.812 39.572 -53.154 1 26.303 35 ALA B O 1
ATOM 3083 N N . PRO B 1 36 ? -48.499 37.944 -53.975 1 28.567 36 PRO B N 1
ATOM 3084 C CA . PRO B 1 36 ? -48.012 38.805 -55.069 1 29.565 36 PRO B CA 1
ATOM 3085 C C . PRO B 1 36 ? -49.194 39.387 -55.876 1 28.636 36 PRO B C 1
ATOM 3086 O O . PRO B 1 36 ? -50.13 38.666 -56.233 1 29.602 36 PRO B O 1
ATOM 3090 N N . GLY B 1 37 ? -49.134 40.685 -56.189 1 26.309 37 GLY B N 1
ATOM 3091 C CA . GLY B 1 37 ? -50.132 41.244 -57.087 1 25.869 37 GLY B CA 1
ATOM 3092 C C . GLY B 1 37 ? -51.397 41.622 -56.321 1 25.69 37 GLY B C 1
ATOM 3093 O O . GLY B 1 37 ? -52.386 42.014 -56.928 1 29.038 37 GLY B O 1
ATOM 3094 N N . LYS B 1 38 ? -51.394 41.523 -54.982 1 25.787 38 LYS B N 1
ATOM 3095 C CA . LYS B 1 38 ? -52.608 41.809 -54.228 1 23.931 38 LYS B CA 1
ATOM 3096 C C . LYS B 1 38 ? -52.327 42.797 -53.104 1 24.844 38 LYS B C 1
ATOM 3097 O O . LYS B 1 38 ? -51.186 42.86 -52.613 1 25.039 38 LYS B O 1
ATOM 3103 N N . GLY B 1 39 ? -53.388 43.502 -52.689 1 22.368 39 GLY B N 1
ATOM 3104 C CA . GLY B 1 39 ? -53.311 44.377 -51.54 1 24.366 39 GLY B CA 1
ATOM 3105 C C . GLY B 1 39 ? -54.666 44.407 -50.823 1 27.712 39 GLY B C 1
ATOM 3106 O O . GLY B 1 39 ? -55.601 43.661 -51.19 1 24.924 39 GLY B O 1
ATOM 3107 N N . LEU B 1 40 ? -54.82 45.311 -49.835 1 22.064 40 LEU B N 1
ATOM 3108 C CA . LEU B 1 40 ? -56.052 45.35 -49.058 1 22.665 40 LEU B CA 1
ATOM 3109 C C . LEU B 1 40 ? -56.954 46.495 -49.522 1 24.406 40 LEU B C 1
ATOM 3110 O O . LEU B 1 40 ? -56.493 47.574 -49.895 1 22.27 40 LEU B O 1
ATOM 3115 N N . LEU B 1 41 ? -58.264 46.248 -49.482 1 21.815 41 LEU B N 1
ATOM 3116 C CA . LEU B 1 41 ? -59.227 47.334 -49.571 1 22.286 41 LEU B CA 1
ATOM 3117 C C . LEU B 1 41 ? -59.532 47.756 -48.125 1 24.714 41 LEU B C 1
ATOM 3118 O O . LEU B 1 41 ? -59.988 46.942 -47.326 1 24.888 41 LEU B O 1
ATOM 3123 N N . ALA B 1 42 ? -59.273 49.032 -47.794 1 26.368 42 ALA B N 1
ATOM 3124 C CA . ALA B 1 42 ? -59.661 49.545 -46.478 1 29.018 42 ALA B CA 1
ATOM 3125 C C . ALA B 1 42 ? -61.079 50.116 -46.618 1 27.595 42 ALA B C 1
ATOM 3126 O O . ALA B 1 42 ? -61.264 51.177 -47.209 1 33.677 42 ALA B O 1
ATOM 3128 N N . ALA B 1 43 ? -62.089 49.389 -46.121 1 26.545 43 ALA B N 1
ATOM 3129 C CA . ALA B 1 43 ? -63.464 49.858 -46.251 1 26.478 43 ALA B CA 1
ATOM 3130 C C . ALA B 1 43 ? -64.027 50.181 -44.862 1 30.187 43 ALA B C 1
ATOM 3131 O O . ALA B 1 43 ? -65.229 49.995 -44.617 1 29.542 43 ALA B O 1
ATOM 3133 N N . ASP B 1 44 ? -63.157 50.63 -43.933 1 30.946 44 ASP B N 1
ATOM 3134 C CA . ASP B 1 44 ? -63.543 50.713 -42.52 1 33.218 44 ASP B CA 1
ATOM 3135 C C . ASP B 1 44 ? -63.86 52.168 -42.099 1 39.776 44 ASP B C 1
ATOM 3136 O O . ASP B 1 44 ? -63.758 52.483 -40.904 1 35.287 44 ASP B O 1
ATOM 3141 N N . GLU B 1 45 ? -64.287 53.049 -43.036 1 38.992 45 GLU B N 1
ATOM 3142 C CA . GLU B 1 45 ? -64.788 54.383 -42.678 1 42.802 45 GLU B CA 1
ATOM 3143 C C . GLU B 1 45 ? -65.923 54.321 -41.635 1 43.031 45 GLU B C 1
ATOM 3144 O O . GLU B 1 45 ? -66.907 53.548 -41.754 1 40.087 45 GLU B O 1
ATOM 3150 N N . SER B 1 46 ? -65.785 55.173 -40.6 1 42.787 46 SER B N 1
ATOM 3151 C CA . SER B 1 46 ? -66.827 55.38 -39.594 1 45.584 46 SER B CA 1
ATOM 3152 C C . SER B 1 46 ? -68.029 56.017 -40.318 1 51.245 46 SER B C 1
ATOM 3153 O O . SER B 1 46 ? -67.917 56.522 -41.452 1 44.542 46 SER B O 1
ATOM 3156 N N . THR B 1 47 ? -69.179 56.038 -39.634 1 53.464 47 THR B N 1
ATOM 3157 C CA . THR B 1 47 ? -70.382 56.678 -40.154 1 60.154 47 THR B CA 1
ATOM 3158 C C . THR B 1 47 ? -70.128 58.168 -40.472 1 61.152 47 THR B C 1
ATOM 3159 O O . THR B 1 47 ? -70.596 58.65 -41.515 1 57.483 47 THR B O 1
ATOM 3163 N N . GLY B 1 48 ? -69.315 58.874 -39.643 1 52.596 48 GLY B N 1
ATOM 3164 C CA . GLY B 1 48 ? -68.855 60.239 -39.905 1 54.261 48 GLY B CA 1
ATOM 3165 C C . GLY B 1 48 ? -68.048 60.403 -41.201 1 55.921 48 GLY B C 1
ATOM 3166 O O . GLY B 1 48 ? -68.255 61.364 -41.948 1 54.228 48 GLY B O 1
ATOM 3167 N N . SER B 1 49 ? -67.088 59.491 -41.454 1 57.301 49 SER B N 1
ATOM 3168 C CA . SER B 1 49 ? -66.379 59.475 -42.731 1 56.277 49 SER B CA 1
ATOM 3169 C C . SER B 1 49 ? -67.338 59.272 -43.908 1 65.408 49 SER B C 1
ATOM 3170 O O . SER B 1 49 ? -67.152 59.904 -44.962 1 61.666 49 SER B O 1
ATOM 3173 N N . CYS B 1 50 ? -68.337 58.377 -43.733 1 54.437 50 CYS B N 1
ATOM 3174 C CA . CYS B 1 50 ? -69.29 58.138 -44.807 1 50.645 50 CYS B CA 1
ATOM 3175 C C . CYS B 1 50 ? -70.021 59.419 -45.244 1 56.803 50 CYS B C 1
ATOM 3176 O O . CYS B 1 50 ? -70.318 59.552 -46.433 1 53.613 50 CYS B O 1
ATOM 3179 N N . SER B 1 51 ? -70.317 60.353 -44.319 1 62.594 51 SER B N 1
ATOM 3180 C CA . SER B 1 51 ? -70.993 61.589 -44.737 1 66.951 51 SER B CA 1
ATOM 3181 C C . SER B 1 51 ? -70.111 62.394 -45.688 1 69.454 51 SER B C 1
ATOM 3182 O O . SER B 1 51 ? -70.637 62.97 -46.64 1 66.741 51 SER B O 1
ATOM 3185 N N . LYS B 1 52 ? -68.793 62.388 -45.424 1 67.775 52 LYS B N 1
ATOM 3186 C CA . LYS B 1 52 ? -67.799 63.006 -46.299 1 69.698 52 LYS B CA 1
ATOM 3187 C C . LYS B 1 52 ? -67.771 62.305 -47.668 1 64.735 52 LYS B C 1
ATOM 3188 O O . LYS B 1 52 ? -67.89 62.963 -48.706 1 58.84 52 LYS B O 1
ATOM 3194 N N . ARG B 1 53 ? -67.648 60.968 -47.667 1 56.121 53 ARG B N 1
ATOM 3195 C CA . ARG B 1 53 ? -67.706 60.182 -48.892 1 50.86 53 ARG B CA 1
ATOM 3196 C C . ARG B 1 53 ? -68.994 60.432 -49.686 1 53.224 53 ARG B C 1
ATOM 3197 O O . ARG B 1 53 ? -68.957 60.335 -50.918 1 52.997 53 ARG B O 1
ATOM 3205 N N . PHE B 1 54 ? -70.129 60.707 -49.006 1 49.772 54 PHE B N 1
ATOM 3206 C CA . PHE B 1 54 ? -71.423 60.744 -49.68 1 52.129 54 PHE B CA 1
ATOM 3207 C C . PHE B 1 54 ? -71.795 62.176 -50.049 1 63.445 54 PHE B C 1
ATOM 3208 O O . PHE B 1 54 ? -72.833 62.399 -50.697 1 60.234 54 PHE B O 1
ATOM 3216 N N . ALA B 1 55 ? -70.956 63.132 -49.6 1 66.172 55 ALA B N 1
ATOM 3217 C CA . ALA B 1 55 ? -71.26 64.558 -49.71 1 68.238 55 ALA B CA 1
ATOM 3218 C C . ALA B 1 55 ? -71.429 64.944 -51.183 1 61.679 55 ALA B C 1
ATOM 3219 O O . ALA B 1 55 ? -72.421 65.557 -51.559 1 65.703 55 ALA B O 1
ATOM 3221 N N . GLY B 1 56 ? -70.474 64.518 -52.023 1 63.87 56 GLY B N 1
ATOM 3222 C CA . GLY B 1 56 ? -70.455 64.851 -53.444 1 56.606 56 GLY B CA 1
ATOM 3223 C C . GLY B 1 56 ? -71.619 64.21 -54.198 1 60.084 56 GLY B C 1
ATOM 3224 O O . GLY B 1 56 ? -72.147 64.824 -55.106 1 61.202 56 GLY B O 1
ATOM 3225 N N . ILE B 1 57 ? -72.053 62.998 -53.823 1 59.967 57 ILE B N 1
ATOM 3226 C CA . ILE B 1 57 ? -73.06 62.341 -54.644 1 59.482 57 ILE B CA 1
ATOM 3227 C C . ILE B 1 57 ? -74.463 62.589 -54.087 1 60.607 57 ILE B C 1
ATOM 3228 O O . ILE B 1 57 ? -75.42 62.096 -54.669 1 62.292 57 ILE B O 1
ATOM 3233 N N . GLY B 1 58 ? -74.569 63.299 -52.945 1 61.283 58 GLY B N 1
ATOM 3234 C CA . GLY B 1 58 ? -75.84 63.593 -52.292 1 58.063 58 GLY B CA 1
ATOM 3235 C C . GLY B 1 58 ? -76.6 62.325 -51.871 1 64.983 58 GLY B C 1
ATOM 3236 O O . GLY B 1 58 ? -77.816 62.24 -52.033 1 65.966 58 GLY B O 1
ATOM 3237 N N . LEU B 1 59 ? -75.885 61.299 -51.38 1 57.027 59 LEU B N 1
ATOM 3238 C CA . LEU B 1 59 ? -76.569 60.123 -50.84 1 54.596 59 LEU B CA 1
ATOM 3239 C C . LEU B 1 59 ? -76.738 60.306 -49.326 1 53.437 59 LEU B C 1
ATOM 3240 O O . LEU B 1 59 ? -75.775 60.636 -48.636 1 50.355 59 LEU B O 1
ATOM 3245 N N . SER B 1 60 ? -77.942 60.106 -48.785 1 57.13 60 SER B N 1
ATOM 3246 C CA . SER B 1 60 ? -78.101 60.243 -47.332 1 58.59 60 SER B CA 1
ATOM 3247 C C . SER B 1 60 ? -77.329 59.148 -46.575 1 56.811 60 SER B C 1
ATOM 3248 O O . SER B 1 60 ? -77.224 58.004 -47.012 1 50.012 60 SER B O 1
ATOM 3251 N N . ASN B 1 61 ? -76.806 59.525 -45.415 1 56.493 61 ASN B N 1
ATOM 3252 C CA . ASN B 1 61 ? -75.969 58.65 -44.619 1 60.082 61 ASN B CA 1
ATOM 3253 C C . ASN B 1 61 ? -76.824 57.709 -43.774 1 56.909 61 ASN B C 1
ATOM 3254 O O . ASN B 1 61 ? -77.036 57.977 -42.609 1 52.02 61 ASN B O 1
ATOM 3259 N N . THR B 1 62 ? -77.325 56.612 -44.347 1 58.325 62 THR B N 1
ATOM 3260 C CA . THR B 1 62 ? -78.075 55.674 -43.52 1 55.371 62 THR B CA 1
ATOM 3261 C C . THR B 1 62 ? -77.307 54.359 -43.437 1 53.379 62 THR B C 1
ATOM 3262 O O . THR B 1 62 ? -76.398 54.143 -44.242 1 51.799 62 THR B O 1
ATOM 3266 N N . ALA B 1 63 ? -77.704 53.479 -42.495 1 49.702 63 ALA B N 1
ATOM 3267 C CA . ALA B 1 63 ? -77.15 52.133 -42.395 1 43.206 63 ALA B CA 1
ATOM 3268 C C . ALA B 1 63 ? -77.323 51.39 -43.733 1 47.886 63 ALA B C 1
ATOM 3269 O O . ALA B 1 63 ? -76.384 50.769 -44.219 1 49.775 63 ALA B O 1
ATOM 3271 N N . GLU B 1 64 ? -78.502 51.502 -44.367 1 49.651 64 GLU B N 1
ATOM 3272 C CA . GLU B 1 64 ? -78.771 50.851 -45.64 1 47.514 64 GLU B CA 1
ATOM 3273 C C . GLU B 1 64 ? -77.883 51.401 -46.764 1 48.316 64 GLU B C 1
ATOM 3274 O O . GLU B 1 64 ? -77.335 50.639 -47.582 1 44.125 64 GLU B O 1
ATOM 3280 N N . HIS B 1 65 ? -77.715 52.724 -46.8 1 49.563 65 HIS B N 1
ATOM 3281 C CA . HIS B 1 65 ? -76.871 53.322 -47.828 1 52.023 65 HIS B CA 1
ATOM 3282 C C . HIS B 1 65 ? -75.41 52.942 -47.608 1 47.1 65 HIS B C 1
ATOM 3283 O O . HIS B 1 65 ? -74.665 52.75 -48.567 1 46.11 65 HIS B O 1
ATOM 3290 N N . ARG B 1 66 ? -74.992 52.841 -46.348 1 43.386 66 ARG B N 1
ATOM 3291 C CA . ARG B 1 66 ? -73.627 52.398 -46.058 1 40.449 66 ARG B CA 1
ATOM 3292 C C . ARG B 1 66 ? -73.435 50.97 -46.563 1 41.411 66 ARG B C 1
ATOM 3293 O O . ARG B 1 66 ? -72.367 50.63 -47.096 1 42.034 66 ARG B O 1
ATOM 3301 N N . ARG B 1 67 ? -74.485 50.153 -46.388 1 42.428 67 ARG B N 1
ATOM 3302 C CA . ARG B 1 67 ? -74.427 48.763 -46.802 1 41.143 67 ARG B CA 1
ATOM 3303 C C . ARG B 1 67 ? -74.273 48.724 -48.333 1 39.98 67 ARG B C 1
ATOM 3304 O O . ARG B 1 67 ? -73.453 47.979 -48.867 1 38.1 67 ARG B O 1
ATOM 3312 N N . GLN B 1 68 ? -75.029 49.568 -49.04 1 40.964 68 GLN B N 1
ATOM 3313 C CA . GLN B 1 68 ? -75 49.596 -50.505 1 45.182 68 GLN B CA 1
ATOM 3314 C C . GLN B 1 68 ? -73.651 50.104 -51.02 1 45.779 68 GLN B C 1
ATOM 3315 O O . GLN B 1 68 ? -73.12 49.599 -52.013 1 44.189 68 GLN B O 1
ATOM 3321 N N . TYR B 1 69 ? -73.055 51.063 -50.305 1 38.959 69 TYR B N 1
ATOM 3322 C CA . TYR B 1 69 ? -71.732 51.519 -50.69 1 41.199 69 TYR B CA 1
ATOM 3323 C C . TYR B 1 69 ? -70.694 50.399 -50.505 1 39.037 69 TYR B C 1
ATOM 3324 O O . TYR B 1 69 ? -69.843 50.196 -51.364 1 36.238 69 TYR B O 1
ATOM 3333 N N . ARG B 1 70 ? -70.743 49.668 -49.38 1 42.342 70 ARG B N 1
ATOM 3334 C CA . ARG B 1 70 ? -69.87 48.503 -49.211 1 39.463 70 ARG B CA 1
ATOM 3335 C C . ARG B 1 70 ? -70.173 47.456 -50.291 1 36.538 70 ARG B C 1
ATOM 3336 O O . ARG B 1 70 ? -69.246 46.884 -50.867 1 42.059 70 ARG B O 1
ATOM 3344 N N . ALA B 1 71 ? -71.452 47.207 -50.579 1 35.086 71 ALA B N 1
ATOM 3345 C CA . ALA B 1 71 ? -71.856 46.221 -51.578 1 36.857 71 ALA B CA 1
ATOM 3346 C C . ALA B 1 71 ? -71.327 46.59 -52.975 1 43.047 71 ALA B C 1
ATOM 3347 O O . ALA B 1 71 ? -71.009 45.703 -53.771 1 42.882 71 ALA B O 1
ATOM 3349 N N . LEU B 1 72 ? -71.252 47.889 -53.301 1 39.532 72 LEU B N 1
ATOM 3350 C CA . LEU B 1 72 ? -70.718 48.312 -54.585 1 35.809 72 LEU B CA 1
ATOM 3351 C C . LEU B 1 72 ? -69.386 47.618 -54.796 1 36.389 72 LEU B C 1
ATOM 3352 O O . LEU B 1 72 ? -69.131 47.082 -55.879 1 35.192 72 LEU B O 1
ATOM 3357 N N . MET B 1 73 ? -68.533 47.646 -53.763 1 31.868 73 MET B N 1
ATOM 3358 C CA . MET B 1 73 ? -67.208 47.07 -53.864 1 33.285 73 MET B CA 1
ATOM 3359 C C . MET B 1 73 ? -67.202 45.573 -53.547 1 31.084 73 MET B C 1
ATOM 3360 O O . MET B 1 73 ? -66.568 44.806 -54.296 1 33.243 73 MET B O 1
ATOM 3365 N N . LEU B 1 74 ? -67.909 45.137 -52.491 1 31.013 74 LEU B N 1
ATOM 3366 C CA . LEU B 1 74 ? -67.729 43.761 -51.99 1 30.984 74 LEU B CA 1
ATOM 3367 C C . LEU B 1 74 ? -68.513 42.779 -52.866 1 32.987 74 LEU B C 1
ATOM 3368 O O . LEU B 1 74 ? -68.107 41.617 -52.952 1 33.686 74 LEU B O 1
ATOM 3373 N N . GLU B 1 75 ? -69.585 43.226 -53.526 1 33.573 75 GLU B N 1
ATOM 3374 C CA . GLU B 1 75 ? -70.345 42.34 -54.416 1 36.93 75 GLU B CA 1
ATOM 3375 C C . GLU B 1 75 ? -69.891 42.488 -55.874 1 40.216 75 GLU B C 1
ATOM 3376 O O . GLU B 1 75 ? -70.543 41.98 -56.785 1 37.947 75 GLU B O 1
ATOM 3382 N N . CYS B 1 76 ? -68.765 43.186 -56.072 1 35.556 76 CYS B N 1
ATOM 3383 C CA . CYS B 1 76 ? -68.13 43.363 -57.361 1 33.582 76 CYS B CA 1
ATOM 3384 C C . CYS B 1 76 ? -67.437 42.064 -57.755 1 33.118 76 CYS B C 1
ATOM 3385 O O . CYS B 1 76 ? -66.549 41.613 -57.06 1 38.34 76 CYS B O 1
ATOM 3388 N N . ALA B 1 77 ? -67.879 41.374 -58.806 1 31.189 77 ALA B N 1
ATOM 3389 C CA . ALA B 1 77 ? -67.22 40.17 -59.3 1 33.651 77 ALA B CA 1
ATOM 3390 C C . ALA B 1 77 ? -65.751 40.445 -59.647 1 33.85 77 ALA B C 1
ATOM 3391 O O . ALA B 1 77 ? -65.419 41.486 -60.225 1 35.028 77 ALA B O 1
ATOM 3393 N N . GLY B 1 78 ? -64.855 39.505 -59.328 1 30.824 78 GLY B N 1
ATOM 3394 C CA . GLY B 1 78 ? -63.511 39.559 -59.856 1 31.074 78 GLY B CA 1
ATOM 3395 C C . GLY B 1 78 ? -62.502 40.339 -58.991 1 28.77 78 GLY B C 1
ATOM 3396 O O . GLY B 1 78 ? -61.313 40.265 -59.277 1 27.445 78 GLY B O 1
ATOM 3397 N N . PHE B 1 79 ? -62.935 41.084 -57.952 1 30.494 79 PHE B N 1
ATOM 3398 C CA . PHE B 1 79 ? -61.986 41.908 -57.229 1 28.257 79 PHE B CA 1
ATOM 3399 C C . PHE B 1 79 ? -60.939 41.053 -56.5 1 28.394 79 PHE B C 1
ATOM 3400 O O . PHE B 1 79 ? -59.82 41.537 -56.223 1 26.439 79 PHE B O 1
ATOM 3408 N N . GLU B 1 80 ? -61.26 39.761 -56.28 1 26.199 80 GLU B N 1
ATOM 3409 C CA . GLU B 1 80 ? -60.349 38.881 -55.558 1 27.5 80 GLU B CA 1
ATOM 3410 C C . GLU B 1 80 ? -59.081 38.579 -56.364 1 28.573 80 GLU B C 1
ATOM 3411 O O . GLU B 1 80 ? -58.099 38.079 -55.817 1 30.645 80 GLU B O 1
ATOM 3417 N N . GLN B 1 81 ? -59.044 38.959 -57.642 1 28.528 81 GLN B N 1
ATOM 3418 C CA . GLN B 1 81 ? -57.807 38.867 -58.408 1 28.014 81 GLN B CA 1
ATOM 3419 C C . GLN B 1 81 ? -56.781 39.87 -57.873 1 29.981 81 GLN B C 1
ATOM 3420 O O . GLN B 1 81 ? -55.597 39.652 -58.068 1 32.03 81 GLN B O 1
ATOM 3426 N N . TYR B 1 82 ? -57.219 40.964 -57.246 1 24.93 82 TYR B N 1
ATOM 3427 C CA . TYR B 1 82 ? -56.324 42.073 -56.911 1 24.243 82 TYR B CA 1
ATOM 3428 C C . TYR B 1 82 ? -56.339 42.382 -55.418 1 23.614 82 TYR B C 1
ATOM 3429 O O . TYR B 1 82 ? -55.456 43.091 -54.93 1 25.292 82 TYR B O 1
ATOM 3438 N N . ILE B 1 83 ? -57.345 41.872 -54.692 1 25.047 83 ILE B N 1
ATOM 3439 C CA . ILE B 1 83 ? -57.568 42.237 -53.297 1 24.562 83 ILE B CA 1
ATOM 3440 C C . ILE B 1 83 ? -57.419 40.96 -52.468 1 26.012 83 ILE B C 1
ATOM 3441 O O . ILE B 1 83 ? -58.145 39.981 -52.693 1 24.458 83 ILE B O 1
ATOM 3446 N N . SER B 1 84 ? -56.482 40.989 -51.49 1 23.838 84 SER B N 1
ATOM 3447 C CA . SER B 1 84 ? -56.268 39.798 -50.666 1 25.034 84 SER B CA 1
ATOM 3448 C C . SER B 1 84 ? -57.077 39.857 -49.375 1 24.132 84 SER B C 1
ATOM 3449 O O . SER B 1 84 ? -57.275 38.84 -48.707 1 23.801 84 SER B O 1
ATOM 3452 N N . GLY B 1 85 ? -57.467 41.07 -48.958 1 25.078 85 GLY B N 1
ATOM 3453 C CA . GLY B 1 85 ? -58.151 41.208 -47.664 1 22.335 85 GLY B CA 1
ATOM 3454 C C . GLY B 1 85 ? -58.942 42.521 -47.67 1 23.304 85 GLY B C 1
ATOM 3455 O O . GLY B 1 85 ? -58.602 43.442 -48.417 1 25.066 85 GLY B O 1
ATOM 3456 N N . VAL B 1 86 ? -60.018 42.584 -46.889 1 24.478 86 VAL B N 1
ATOM 3457 C CA . VAL B 1 86 ? -60.842 43.774 -46.761 1 22.894 86 VAL B CA 1
ATOM 3458 C C . VAL B 1 86 ? -60.929 44.157 -45.282 1 22.744 86 VAL B C 1
ATOM 3459 O O . VAL B 1 86 ? -61.311 43.315 -44.472 1 25.057 86 VAL B O 1
ATOM 3463 N N . ILE B 1 87 ? -60.576 45.407 -44.944 1 24.043 87 ILE B N 1
ATOM 3464 C CA . ILE B 1 87 ? -60.774 45.93 -43.587 1 23.177 87 ILE B CA 1
ATOM 3465 C C . ILE B 1 87 ? -62.219 46.419 -43.491 1 23.804 87 ILE B C 1
ATOM 3466 O O . ILE B 1 87 ? -62.6 47.404 -44.122 1 23.97 87 ILE B O 1
ATOM 3471 N N . LEU B 1 88 ? -63.031 45.726 -42.704 1 20.315 88 LEU B N 1
ATOM 3472 C CA . LEU B 1 88 ? -64.403 46.148 -42.504 1 22.852 88 LEU B CA 1
ATOM 3473 C C . LEU B 1 88 ? -64.506 47.039 -41.261 1 25.222 88 LEU B C 1
ATOM 3474 O O . LEU B 1 88 ? -63.705 46.946 -40.339 1 23.607 88 LEU B O 1
ATOM 3479 N N . HIS B 1 89 ? -65.55 47.854 -41.261 1 27.054 89 HIS B N 1
ATOM 3480 C CA . HIS B 1 89 ? -66.067 48.51 -40.09 1 27.26 89 HIS B CA 1
ATOM 3481 C C . HIS B 1 89 ? -66.924 47.501 -39.314 1 28.087 89 HIS B C 1
ATOM 3482 O O . HIS B 1 89 ? -67.57 46.637 -39.905 1 26.579 89 HIS B O 1
ATOM 3489 N N . ASP B 1 90 ? -66.968 47.651 -37.99 1 24.55 90 ASP B N 1
ATOM 3490 C CA . ASP B 1 90 ? -67.808 46.876 -37.08 1 26.728 90 ASP B CA 1
ATOM 3491 C C . ASP B 1 90 ? -69.24 46.721 -37.621 1 29.716 90 ASP B C 1
ATOM 3492 O O . ASP B 1 90 ? -69.787 45.611 -37.613 1 29.652 90 ASP B O 1
ATOM 3497 N N . GLU B 1 91 ? -69.858 47.801 -38.131 1 29.046 91 GLU B N 1
ATOM 3498 C CA . GLU B 1 91 ? -71.248 47.707 -38.581 1 31.635 91 GLU B CA 1
ATOM 3499 C C . GLU B 1 91 ? -71.351 46.699 -39.729 1 31.331 91 GLU B C 1
ATOM 3500 O O . GLU B 1 91 ? -72.288 45.889 -39.786 1 35.388 91 GLU B O 1
ATOM 3506 N N . THR B 1 92 ? -70.382 46.751 -40.667 1 31.228 92 THR B N 1
ATOM 3507 C CA . THR B 1 92 ? -70.476 45.946 -41.89 1 28.695 92 THR B CA 1
ATOM 3508 C C . THR B 1 92 ? -70.232 44.477 -41.588 1 28.417 92 THR B C 1
ATOM 3509 O O . THR B 1 92 ? -70.69 43.633 -42.336 1 32.712 92 THR B O 1
ATOM 3513 N N . VAL B 1 93 ? -69.44 44.15 -40.552 1 27.76 93 VAL B N 1
ATOM 3514 C CA . VAL B 1 93 ? -69.166 42.765 -40.192 1 26.862 93 VAL B CA 1
ATOM 3515 C C . VAL B 1 93 ? -70.482 41.994 -40.031 1 29.127 93 VAL B C 1
ATOM 3516 O O . VAL B 1 93 ? -70.53 40.805 -40.315 1 30.741 93 VAL B O 1
ATOM 3520 N N . TYR B 1 94 ? -71.55 42.679 -39.58 1 28.257 94 TYR B N 1
ATOM 3521 C CA . TYR B 1 94 ? -72.794 42.02 -39.217 1 33.734 94 TYR B CA 1
ATOM 3522 C C . TYR B 1 94 ? -73.824 42.239 -40.322 1 38.228 94 TYR B C 1
ATOM 3523 O O . TYR B 1 94 ? -74.899 41.674 -40.222 1 38.084 94 TYR B O 1
ATOM 3532 N N . GLN B 1 95 ? -73.5 43.026 -41.357 1 33.183 95 GLN B N 1
ATOM 3533 C CA . GLN B 1 95 ? -74.472 43.25 -42.414 1 36.748 95 GLN B CA 1
ATOM 3534 C C . GLN B 1 95 ? -74.434 42.092 -43.41 1 33.906 95 GLN B C 1
ATOM 3535 O O . GLN B 1 95 ? -73.453 41.372 -43.48 1 32.781 95 GLN B O 1
ATOM 3541 N N . ARG B 1 96 ? -75.491 41.966 -44.215 1 33.207 96 ARG B N 1
ATOM 3542 C CA . ARG B 1 96 ? -75.597 40.914 -45.195 1 33.895 96 ARG B CA 1
ATOM 3543 C C . ARG B 1 96 ? -75.505 41.492 -46.595 1 32.692 96 ARG B C 1
ATOM 3544 O O . ARG B 1 96 ? -76.093 42.518 -46.891 1 34.626 96 ARG B O 1
ATOM 3552 N N . ALA B 1 97 ? -74.789 40.776 -47.463 1 33.615 97 ALA B N 1
ATOM 3553 C CA . ALA B 1 97 ? -74.763 41.043 -48.901 1 32.494 97 ALA B CA 1
ATOM 3554 C C . ALA B 1 97 ? -76.102 40.6 -49.476 1 36.76 97 ALA B C 1
ATOM 3555 O O . ALA B 1 97 ? -76.878 39.826 -48.871 1 35.622 97 ALA B O 1
ATOM 3557 N N . SER B 1 98 ? -76.362 41.034 -50.701 1 38.15 98 SER B N 1
ATOM 3558 C CA . SER B 1 98 ? -77.601 40.6 -51.312 1 37.973 98 SER B CA 1
ATOM 3559 C C . SER B 1 98 ? -77.501 39.111 -51.677 1 35.044 98 SER B C 1
ATOM 3560 O O . SER B 1 98 ? -78.474 38.527 -52.054 1 36.254 98 SER B O 1
ATOM 3563 N N . THR B 1 99 ? -76.33 38.475 -51.551 1 33.713 99 THR B N 1
ATOM 3564 C CA . THR B 1 99 ? -76.205 37.029 -51.71 1 33.063 99 THR B CA 1
ATOM 3565 C C . THR B 1 99 ? -76.861 36.288 -50.534 1 33.786 99 THR B C 1
ATOM 3566 O O . THR B 1 99 ? -76.99 35.073 -50.574 1 33.665 99 THR B O 1
ATOM 3570 N N . GLY B 1 100 ? -77.192 37.003 -49.441 1 33.174 100 GLY B N 1
ATOM 3571 C CA . GLY B 1 100 ? -77.761 36.366 -48.266 1 33.863 100 GLY B CA 1
ATOM 3572 C C . GLY B 1 100 ? -76.699 36.129 -47.183 1 33.895 100 GLY B C 1
ATOM 3573 O O . GLY B 1 100 ? -77.029 35.878 -46.025 1 33.1 100 GLY B O 1
ATOM 3574 N N . GLU B 1 101 ? -75.417 36.234 -47.547 1 32.308 101 GLU B N 1
ATOM 3575 C CA . GLU B 1 101 ? -74.335 35.956 -46.616 1 33.073 101 GLU B CA 1
ATOM 3576 C C . GLU B 1 101 ? -73.972 37.226 -45.846 1 32.352 101 GLU B C 1
ATOM 3577 O O . GLU B 1 101 ? -74.182 38.343 -46.341 1 29.409 101 GLU B O 1
ATOM 3583 N N . THR B 1 102 ? -73.376 37.057 -44.641 1 30.844 102 THR B N 1
ATOM 3584 C CA . THR B 1 102 ? -72.711 38.182 -44.014 1 29.97 102 THR B CA 1
ATOM 3585 C C . THR B 1 102 ? -71.502 38.533 -44.877 1 27.781 102 THR B C 1
ATOM 3586 O O . THR B 1 102 ? -70.959 37.68 -45.586 1 27.308 102 THR B O 1
ATOM 3590 N N . PHE B 1 103 ? -71.073 39.79 -44.812 1 27.006 103 PHE B N 1
ATOM 3591 C CA . PHE B 1 103 ? -69.905 40.191 -45.575 1 27.302 103 PHE B CA 1
ATOM 3592 C C . PHE B 1 103 ? -68.705 39.299 -45.275 1 28.17 103 PHE B C 1
ATOM 3593 O O . PHE B 1 103 ? -68.041 38.877 -46.219 1 28.332 103 PHE B O 1
ATOM 3601 N N . PRO B 1 104 ? -68.341 38.965 -44.003 1 26.548 104 PRO B N 1
ATOM 3602 C CA . PRO B 1 104 ? -67.236 38.021 -43.782 1 24.719 104 PRO B CA 1
ATOM 3603 C C . PRO B 1 104 ? -67.432 36.689 -44.476 1 24.316 104 PRO B C 1
ATOM 3604 O O . PRO B 1 104 ? -66.483 36.14 -45.018 1 26.082 104 PRO B O 1
ATOM 3608 N N . GLN B 1 105 ? -68.654 36.155 -44.508 1 25.416 105 GLN B N 1
ATOM 3609 C CA . GLN B 1 105 ? -68.847 34.866 -45.175 1 25.103 105 GLN B CA 1
ATOM 3610 C C . GLN B 1 105 ? -68.662 35.009 -46.694 1 25.607 105 GLN B C 1
ATOM 3611 O O . GLN B 1 105 ? -68.112 34.118 -47.37 1 24.332 105 GLN B O 1
ATOM 3617 N N . LEU B 1 106 ? -69.159 36.117 -47.254 1 25.151 106 LEU B N 1
ATOM 3618 C CA . LEU B 1 106 ? -68.989 36.396 -48.677 1 25.626 106 LEU B CA 1
ATOM 3619 C C . LEU B 1 106 ? -67.496 36.435 -48.993 1 28.867 106 LEU B C 1
ATOM 3620 O O . LEU B 1 106 ? -67.042 35.796 -49.961 1 26.61 106 LEU B O 1
ATOM 3625 N N . LEU B 1 107 ? -66.723 37.151 -48.147 1 27.506 107 LEU B N 1
ATOM 3626 C CA . LEU B 1 107 ? -65.283 37.28 -48.371 1 26.818 107 LEU B CA 1
ATOM 3627 C C . LEU B 1 107 ? -64.603 35.909 -48.36 1 27.346 107 LEU B C 1
ATOM 3628 O O . LEU B 1 107 ? -63.827 35.596 -49.273 1 26.043 107 LEU B O 1
ATOM 3633 N N . ARG B 1 108 ? -64.887 35.109 -47.326 1 24.928 108 ARG B N 1
ATOM 3634 C CA . ARG B 1 108 ? -64.267 33.792 -47.174 1 29.539 108 ARG B CA 1
ATOM 3635 C C . ARG B 1 108 ? -64.624 32.933 -48.383 1 28.255 108 ARG B C 1
ATOM 3636 O O . ARG B 1 108 ? -63.759 32.259 -48.899 1 32.002 108 ARG B O 1
ATOM 3644 N N . ARG B 1 109 ? -65.881 32.918 -48.836 1 26.08 109 ARG B N 1
ATOM 3645 C CA . ARG B 1 109 ? -66.197 32.12 -50.012 1 28.159 109 ARG B CA 1
ATOM 3646 C C . ARG B 1 109 ? -65.293 32.493 -51.196 1 29.482 109 ARG B C 1
ATOM 3647 O O . ARG B 1 109 ? -64.893 31.633 -51.968 1 28.992 109 ARG B O 1
ATOM 3655 N N . ARG B 1 110 ? -64.936 33.786 -51.328 1 30.143 110 ARG B N 1
ATOM 3656 C CA . ARG B 1 110 ? -64.178 34.257 -52.475 1 30.771 110 ARG B CA 1
ATOM 3657 C C . ARG B 1 110 ? -62.667 34.188 -52.223 1 30.219 110 ARG B C 1
ATOM 3658 O O . ARG B 1 110 ? -61.876 34.637 -53.046 1 28.653 110 ARG B O 1
ATOM 3666 N N . GLY B 1 111 ? -62.261 33.615 -51.09 1 27.05 111 GLY B N 1
ATOM 3667 C CA . GLY B 1 111 ? -60.843 33.49 -50.794 1 27.585 111 GLY B CA 1
ATOM 3668 C C . GLY B 1 111 ? -60.226 34.827 -50.342 1 30.317 111 GLY B C 1
ATOM 3669 O O . GLY B 1 111 ? -59.019 34.921 -50.294 1 33.883 111 GLY B O 1
ATOM 3670 N N . VAL B 1 112 ? -61.029 35.837 -49.952 1 27.233 112 VAL B N 1
ATOM 3671 C CA . VAL B 1 112 ? -60.489 37.099 -49.476 1 25.08 112 VAL B CA 1
ATOM 3672 C C . VAL B 1 112 ? -60.541 37.073 -47.938 1 28.506 112 VAL B C 1
ATOM 3673 O O . VAL B 1 112 ? -61.505 36.572 -47.347 1 25.605 112 VAL B O 1
ATOM 3677 N N . VAL B 1 113 ? -59.495 37.588 -47.275 1 26.579 113 VAL B N 1
ATOM 3678 C CA . VAL B 1 113 ? -59.455 37.521 -45.825 1 24.27 113 VAL B CA 1
ATOM 3679 C C . VAL B 1 113 ? -60.328 38.648 -45.264 1 23.033 113 VAL B C 1
ATOM 3680 O O . VAL B 1 113 ? -60.13 39.807 -45.585 1 23.683 113 VAL B O 1
ATOM 3684 N N . PRO B 1 114 ? -61.338 38.378 -44.404 1 24.442 114 PRO B N 1
ATOM 3685 C CA . PRO B 1 114 ? -62.056 39.457 -43.731 1 22.339 114 PRO B CA 1
ATOM 3686 C C . PRO B 1 114 ? -61.218 40.004 -42.549 1 22.258 114 PRO B C 1
ATOM 3687 O O . PRO B 1 114 ? -60.665 39.246 -41.754 1 20.91 114 PRO B O 1
ATOM 3691 N N . GLY B 1 115 ? -61.143 41.334 -42.441 1 23.752 115 GLY B N 1
ATOM 3692 C CA . GLY B 1 115 ? -60.517 41.959 -41.282 1 22.909 115 GLY B CA 1
ATOM 3693 C C . GLY B 1 115 ? -61.421 43.042 -40.713 1 24.054 115 GLY B C 1
ATOM 3694 O O . GLY B 1 115 ? -62.468 43.336 -41.298 1 26.033 115 GLY B O 1
ATOM 3695 N N . ILE B 1 116 ? -61.009 43.605 -39.563 1 23.691 116 ILE B N 1
ATOM 3696 C CA . ILE B 1 116 ? -61.878 44.465 -38.8 1 23.394 116 ILE B CA 1
ATOM 3697 C C . ILE B 1 116 ? -61.008 45.579 -38.216 1 21.794 116 ILE B C 1
ATOM 3698 O O . ILE B 1 116 ? -59.937 45.307 -37.668 1 23.873 116 ILE B O 1
ATOM 3703 N N . LYS B 1 117 ? -61.509 46.817 -38.273 1 23.267 117 LYS B N 1
ATOM 3704 C CA . LYS B 1 117 ? -60.83 47.927 -37.627 1 20.315 117 LYS B CA 1
ATOM 3705 C C . LYS B 1 117 ? -61.251 47.842 -36.146 1 21.302 117 LYS B C 1
ATOM 3706 O O . LYS B 1 117 ? -62.43 47.954 -35.842 1 20.593 117 LYS B O 1
ATOM 3712 N N . THR B 1 118 ? -60.295 47.703 -35.219 1 22.814 118 THR B N 1
ATOM 3713 C CA . THR B 1 118 ? -60.649 47.438 -33.815 1 21.759 118 THR B CA 1
ATOM 3714 C C . THR B 1 118 ? -60.358 48.624 -32.905 1 22.884 118 THR B C 1
ATOM 3715 O O . THR B 1 118 ? -60.659 48.536 -31.718 1 24.263 118 THR B O 1
ATOM 3719 N N . ASP B 1 119 ? -59.751 49.724 -33.394 1 23.159 119 ASP B N 1
ATOM 3720 C CA . ASP B 1 119 ? -59.477 50.842 -32.485 1 22.92 119 ASP B CA 1
ATOM 3721 C C . ASP B 1 119 ? -60.78 51.6 -32.233 1 21.88 119 ASP B C 1
ATOM 3722 O O . ASP B 1 119 ? -61.743 51.456 -32.989 1 21.667 119 ASP B O 1
ATOM 3727 N N . CYS B 1 120 ? -60.812 52.467 -31.202 1 24.09 120 CYS B N 1
ATOM 3728 C CA . CYS B 1 120 ? -62.008 53.223 -30.855 1 25.24 120 CYS B CA 1
ATOM 3729 C C . CYS B 1 120 ? -61.76 54.713 -31.083 1 25.65 120 CYS B C 1
ATOM 3730 O O . CYS B 1 120 ? -62.415 55.528 -30.46 1 24.934 120 CYS B O 1
ATOM 3733 N N . GLY B 1 121 ? -60.851 55.081 -31.991 1 24.573 121 GLY B N 1
ATOM 3734 C CA . GLY B 1 121 ? -60.798 56.474 -32.445 1 25.023 121 GLY B CA 1
ATOM 3735 C C . GLY B 1 121 ? -59.777 57.334 -31.695 1 25.964 121 GLY B C 1
ATOM 3736 O O . GLY B 1 121 ? -59.185 56.927 -30.678 1 23.281 121 GLY B O 1
ATOM 3737 N N . LEU B 1 122 ? -59.592 58.554 -32.196 1 25.984 122 LEU B N 1
ATOM 3738 C CA . LEU B 1 122 ? -58.491 59.421 -31.739 1 27.261 122 LEU B CA 1
ATOM 3739 C C . LEU B 1 122 ? -58.981 60.247 -30.568 1 25.829 122 LEU B C 1
ATOM 3740 O O . LEU B 1 122 ? -60.125 60.656 -30.545 1 25.716 122 LEU B O 1
ATOM 3745 N N . GLU B 1 123 ? -58.105 60.546 -29.607 1 25.745 123 GLU B N 1
ATOM 3746 C CA . GLU B 1 123 ? -58.497 61.489 -28.564 1 26.629 123 GLU B CA 1
ATOM 3747 C C . GLU B 1 123 ? -57.278 62.362 -28.229 1 21.482 123 GLU B C 1
ATOM 3748 O O . GLU B 1 123 ? -56.154 61.972 -28.585 1 21.136 123 GLU B O 1
ATOM 3754 N N . PRO B 1 124 ? -57.435 63.466 -27.455 1 22.334 124 PRO B N 1
ATOM 3755 C CA . PRO B 1 124 ? -56.301 64.34 -27.127 1 21.469 124 PRO B CA 1
ATOM 3756 C C . PRO B 1 124 ? -55.264 63.522 -26.361 1 24.713 124 PRO B C 1
ATOM 3757 O O . PRO B 1 124 ? -55.609 62.711 -25.482 1 24.382 124 PRO B O 1
ATOM 3761 N N . LEU B 1 125 ? -53.987 63.681 -26.71 1 21.666 125 LEU B N 1
ATOM 3762 C CA . LEU B 1 125 ? -52.928 62.977 -26.029 1 21.716 125 LEU B CA 1
ATOM 3763 C C . LEU B 1 125 ? -52.805 63.489 -24.581 1 21.651 125 LEU B C 1
ATOM 3764 O O . LEU B 1 125 ? -52.353 62.717 -23.695 1 22.787 125 LEU B O 1
ATOM 3769 N N . VAL B 1 126 ? -53.136 64.762 -24.352 1 20.008 126 VAL B N 1
ATOM 3770 C CA . VAL B 1 126 ? -52.991 65.395 -23.032 1 21.999 126 VAL B CA 1
ATOM 3771 C C . VAL B 1 126 ? -51.52 65.714 -22.72 1 23.422 126 VAL B C 1
ATOM 3772 O O . VAL B 1 126 ? -51.153 66.881 -22.557 1 25.902 126 VAL B O 1
ATOM 3776 N N . GLU B 1 127 ? -50.645 64.686 -22.679 1 23.694 127 GLU B N 1
ATOM 3777 C CA . GLU B 1 127 ? -49.218 64.969 -22.605 1 24.072 127 GLU B CA 1
ATOM 3778 C C . GLU B 1 127 ? -48.728 65.541 -23.963 1 24.933 127 GLU B C 1
ATOM 3779 O O . GLU B 1 127 ? -49.473 65.583 -24.949 1 25.561 127 GLU B O 1
ATOM 3785 N N . GLY B 1 128 ? -47.472 65.948 -24.062 1 23.388 128 GLY B N 1
ATOM 3786 C CA . GLY B 1 128 ? -46.931 66.31 -25.363 1 22.523 128 GLY B CA 1
ATOM 3787 C C . GLY B 1 128 ? -47.483 67.684 -25.749 1 23.311 128 GLY B C 1
ATOM 3788 O O . GLY B 1 128 ? -47.704 68.514 -24.891 1 21.859 128 GLY B O 1
ATOM 3789 N N . ALA B 1 129 ? -47.671 67.918 -27.047 1 23.206 129 ALA B N 1
ATOM 3790 C CA . ALA B 1 129 ? -47.967 69.279 -27.523 1 26.427 129 ALA B CA 1
ATOM 3791 C C . ALA B 1 129 ? -49.407 69.342 -28.002 1 24.682 129 ALA B C 1
ATOM 3792 O O . ALA B 1 129 ? -50.001 68.329 -28.405 1 23.49 129 ALA B O 1
ATOM 3794 N N . ASP B 1 130 ? -49.961 70.54 -28.022 1 26.726 130 ASP B N 1
ATOM 3795 C CA . ASP B 1 130 ? -51.34 70.69 -28.481 1 28.794 130 ASP B CA 1
ATOM 3796 C C . ASP B 1 130 ? -51.522 70.155 -29.92 1 28.813 130 ASP B C 1
ATOM 3797 O O . ASP B 1 130 ? -50.657 70.304 -30.788 1 26.923 130 ASP B O 1
ATOM 3802 N N . GLY B 1 131 ? -52.628 69.427 -30.149 1 27.616 131 GLY B N 1
ATOM 3803 C CA . GLY B 1 131 ? -52.955 68.848 -31.442 1 25.478 131 GLY B CA 1
ATOM 3804 C C . GLY B 1 131 ? -52.507 67.397 -31.537 1 24.536 131 GLY B C 1
ATOM 3805 O O . GLY B 1 131 ? -52.891 66.702 -32.482 1 28.085 131 GLY B O 1
ATOM 3806 N N . GLU B 1 132 ? -51.64 66.92 -30.617 1 22.32 132 GLU B N 1
ATOM 3807 C CA . GLU B 1 132 ? -51.217 65.535 -30.726 1 21.715 132 GLU B CA 1
ATOM 3808 C C . GLU B 1 132 ? -52.3 64.631 -30.143 1 22.326 132 GLU B C 1
ATOM 3809 O O . GLU B 1 132 ? -53.042 65.07 -29.254 1 22.493 132 GLU B O 1
ATOM 3815 N N . GLN B 1 133 ? -52.385 63.385 -30.656 1 20.34 133 GLN B N 1
ATOM 3816 C CA . GLN B 1 133 ? -53.524 62.535 -30.363 1 22.619 133 GLN B CA 1
ATOM 3817 C C . GLN B 1 133 ? -53.076 61.127 -30.034 1 20.711 133 GLN B C 1
ATOM 3818 O O . GLN B 1 133 ? -52.198 60.565 -30.688 1 23.079 133 GLN B O 1
ATOM 3824 N N . MET B 1 134 ? -53.751 60.525 -29.05 1 19.763 134 MET B N 1
ATOM 3825 C CA . MET B 1 134 ? -53.612 59.084 -28.84 1 20.129 134 MET B CA 1
ATOM 3826 C C . MET B 1 134 ? -54.824 58.359 -29.45 1 22.349 134 MET B C 1
ATOM 3827 O O . MET B 1 134 ? -55.753 58.982 -29.984 1 21.648 134 MET B O 1
ATOM 3832 N N . THR B 1 135 ? -54.79 57.029 -29.4 1 20.102 135 THR B N 1
ATOM 3833 C CA . THR B 1 135 ? -55.893 56.211 -29.885 1 21.89 135 THR B CA 1
ATOM 3834 C C . THR B 1 135 ? -56.427 55.368 -28.72 1 20.724 135 THR B C 1
ATOM 3835 O O . THR B 1 135 ? -55.649 54.669 -28.051 1 22.108 135 THR B O 1
ATOM 3839 N N . ALA B 1 136 ? -57.746 55.412 -28.552 1 19.138 136 ALA B N 1
ATOM 3840 C CA . ALA B 1 136 ? -58.458 54.682 -27.501 1 22.463 136 ALA B CA 1
ATOM 3841 C C . ALA B 1 136 ? -58.823 53.277 -28 1 21.584 136 ALA B C 1
ATOM 3842 O O . ALA B 1 136 ? -58.879 53.038 -29.211 1 22.512 136 ALA B O 1
ATOM 3844 N N . GLY B 1 137 ? -59.12 52.37 -27.047 1 22.515 137 GLY B N 1
ATOM 3845 C CA . GLY B 1 137 ? -59.787 51.125 -27.392 1 22.487 137 GLY B CA 1
ATOM 3846 C C . GLY B 1 137 ? -59.231 49.862 -26.758 1 21.581 137 GLY B C 1
ATOM 3847 O O . GLY B 1 137 ? -59.771 48.801 -27.058 1 23.367 137 GLY B O 1
ATOM 3848 N N . LEU B 1 138 ? -58.226 49.944 -25.863 1 20.052 138 LEU B N 1
ATOM 3849 C CA . LEU B 1 138 ? -57.685 48.692 -25.341 1 22.253 138 LEU B CA 1
ATOM 3850 C C . LEU B 1 138 ? -58.605 48.061 -24.292 1 24.411 138 LEU B C 1
ATOM 3851 O O . LEU B 1 138 ? -58.536 46.837 -24.116 1 22.834 138 LEU B O 1
ATOM 3856 N N . ASP B 1 139 ? -59.419 48.85 -23.574 1 20.891 139 ASP B N 1
ATOM 3857 C CA . ASP B 1 139 ? -60.316 48.256 -22.591 1 22.226 139 ASP B CA 1
ATOM 3858 C C . ASP B 1 139 ? -61.367 47.402 -23.322 1 24.779 139 ASP B C 1
ATOM 3859 O O . ASP B 1 139 ? -61.996 47.864 -24.29 1 23.858 139 ASP B O 1
ATOM 3864 N N . GLY B 1 140 ? -61.538 46.155 -22.829 1 23.607 140 GLY B N 1
ATOM 3865 C CA . GLY B 1 140 ? -62.488 45.214 -23.386 1 23.257 140 GLY B CA 1
ATOM 3866 C C . GLY B 1 140 ? -62.005 44.653 -24.728 1 23.691 140 GLY B C 1
ATOM 3867 O O . GLY B 1 140 ? -62.789 44.004 -25.428 1 23.294 140 GLY B O 1
ATOM 3868 N N . TYR B 1 141 ? -60.735 44.901 -25.085 1 22.536 141 TYR B N 1
ATOM 3869 C CA . TYR B 1 141 ? -60.194 44.547 -26.402 1 24.941 141 TYR B CA 1
ATOM 3870 C C . TYR B 1 141 ? -60.296 43.035 -26.643 1 22.566 141 TYR B C 1
ATOM 3871 O O . TYR B 1 141 ? -60.704 42.601 -27.727 1 22.076 141 TYR B O 1
ATOM 3880 N N . VAL B 1 142 ? -59.91 42.23 -25.645 1 20.048 142 VAL B N 1
ATOM 3881 C CA . VAL B 1 142 ? -59.83 40.793 -25.876 1 20.932 142 VAL B CA 1
ATOM 3882 C C . VAL B 1 142 ? -61.225 40.249 -26.188 1 25.061 142 VAL B C 1
ATOM 3883 O O . VAL B 1 142 ? -61.386 39.432 -27.097 1 22.644 142 VAL B O 1
ATOM 3887 N N . LYS B 1 143 ? -62.241 40.665 -25.41 1 25.053 143 LYS B N 1
ATOM 3888 C CA . LYS B 1 143 ? -63.596 40.213 -25.681 1 26.61 143 LYS B CA 1
ATOM 3889 C C . LYS B 1 143 ? -64.034 40.616 -27.098 1 27.724 143 LYS B C 1
ATOM 3890 O O . LYS B 1 143 ? -64.641 39.8 -27.802 1 24.95 143 LYS B O 1
ATOM 3896 N N . ARG B 1 144 ? -63.706 41.848 -27.529 1 24.089 144 ARG B N 1
ATOM 3897 C CA . ARG B 1 144 ? -64.14 42.3 -28.844 1 25.712 144 ARG B CA 1
ATOM 3898 C C . ARG B 1 144 ? -63.445 41.437 -29.907 1 24.251 144 ARG B C 1
ATOM 3899 O O . ARG B 1 144 ? -64.061 41.015 -30.884 1 22.04 144 ARG B O 1
ATOM 3907 N N . ALA B 1 145 ? -62.113 41.284 -29.766 1 22.643 145 ALA B N 1
ATOM 3908 C CA . ALA B 1 145 ? -61.335 40.605 -30.8 1 22.897 145 ALA B CA 1
ATOM 3909 C C . ALA B 1 145 ? -61.77 39.148 -30.932 1 25.359 145 ALA B C 1
ATOM 3910 O O . ALA B 1 145 ? -61.865 38.611 -32.045 1 23.481 145 ALA B O 1
ATOM 3912 N N . LYS B 1 146 ? -62.068 38.477 -29.785 1 23.914 146 LYS B N 1
ATOM 3913 C CA . LYS B 1 146 ? -62.516 37.089 -29.872 1 26.765 146 LYS B CA 1
ATOM 3914 C C . LYS B 1 146 ? -63.866 36.994 -30.583 1 27.258 146 LYS B C 1
ATOM 3915 O O . LYS B 1 146 ? -64.106 36.013 -31.291 1 27.075 146 LYS B O 1
ATOM 3921 N N . LYS B 1 147 ? -64.749 37.995 -30.391 1 25.209 147 LYS B N 1
ATOM 3922 C CA . LYS B 1 147 ? -66.051 37.98 -31.051 1 26.988 147 LYS B CA 1
ATOM 3923 C C . LYS B 1 147 ? -65.856 38.155 -32.561 1 24.887 147 LYS B C 1
ATOM 3924 O O . LYS B 1 147 ? -66.525 37.491 -33.349 1 24.158 147 LYS B O 1
ATOM 3930 N N . TYR B 1 148 ? -64.916 39.027 -32.97 1 21.565 148 TYR B N 1
ATOM 3931 C CA . TYR B 1 148 ? -64.679 39.209 -34.394 1 23.386 148 TYR B CA 1
ATOM 3932 C C . TYR B 1 148 ? -64.087 37.945 -35.005 1 23.034 148 TYR B C 1
ATOM 3933 O O . TYR B 1 148 ? -64.445 37.587 -36.119 1 24.137 148 TYR B O 1
ATOM 3942 N N . TYR B 1 149 ? -63.158 37.291 -34.311 1 22.947 149 TYR B N 1
ATOM 3943 C CA . TYR B 1 149 ? -62.602 36.037 -34.807 1 24.154 149 TYR B CA 1
ATOM 3944 C C . TYR B 1 149 ? -63.721 35.006 -34.972 1 25.059 149 TYR B C 1
ATOM 3945 O O . TYR B 1 149 ? -63.777 34.301 -35.984 1 25.518 149 TYR B O 1
ATOM 3954 N N . ALA B 1 150 ? -64.641 34.958 -34.013 1 24.286 150 ALA B N 1
ATOM 3955 C CA . ALA B 1 150 ? -65.732 33.994 -34.053 1 26.358 150 ALA B CA 1
ATOM 3956 C C . ALA B 1 150 ? -66.658 34.215 -35.246 1 27.795 150 ALA B C 1
ATOM 3957 O O . ALA B 1 150 ? -67.251 33.247 -35.679 1 27.261 150 ALA B O 1
ATOM 3959 N N . VAL B 1 151 ? -66.791 35.42 -35.804 1 26.487 151 VAL B N 1
ATOM 3960 C CA . VAL B 1 151 ? -67.655 35.559 -36.979 1 31.532 151 VAL B CA 1
ATOM 3961 C C . VAL B 1 151 ? -66.805 35.514 -38.255 1 34.849 151 VAL B C 1
ATOM 3962 O O . VAL B 1 151 ? -67.306 35.854 -39.327 1 32.092 151 VAL B O 1
ATOM 3966 N N . GLY B 1 152 ? -65.504 35.175 -38.164 1 29.178 152 GLY B N 1
ATOM 3967 C CA . GLY B 1 152 ? -64.744 34.907 -39.385 1 27.224 152 GLY B CA 1
ATOM 3968 C C . GLY B 1 152 ? -63.638 35.937 -39.68 1 25.338 152 GLY B C 1
ATOM 3969 O O . GLY B 1 152 ? -62.874 35.746 -40.639 1 21.999 152 GLY B O 1
ATOM 3970 N N . CYS B 1 153 ? -63.484 36.997 -38.875 1 22.582 153 CYS B N 1
ATOM 3971 C CA . CYS B 1 153 ? -62.349 37.894 -39.125 1 22.082 153 CYS B CA 1
ATOM 3972 C C . CYS B 1 153 ? -61.026 37.2 -38.779 1 23.777 153 CYS B C 1
ATOM 3973 O O . CYS B 1 153 ? -60.96 36.435 -37.815 1 21.546 153 CYS B O 1
ATOM 3976 N N . ARG B 1 154 ? -59.974 37.493 -39.547 1 22.073 154 ARG B N 1
ATOM 3977 C CA . ARG B 1 154 ? -58.675 36.875 -39.349 1 23.335 154 ARG B CA 1
ATOM 3978 C C . ARG B 1 154 ? -57.551 37.913 -39.276 1 20.58 154 ARG B C 1
ATOM 3979 O O . ARG B 1 154 ? -56.405 37.537 -39.046 1 22.294 154 ARG B O 1
ATOM 3987 N N . PHE B 1 155 ? -57.885 39.196 -39.439 1 20.643 155 PHE B N 1
ATOM 3988 C CA . PHE B 1 155 ? -56.906 40.253 -39.216 1 19.754 155 PHE B CA 1
ATOM 3989 C C . PHE B 1 155 ? -57.629 41.494 -38.703 1 21.193 155 PHE B C 1
ATOM 3990 O O . PHE B 1 155 ? -58.858 41.56 -38.759 1 23.954 155 PHE B O 1
ATOM 3998 N N . CYS B 1 156 ? -56.879 42.436 -38.111 1 20.763 156 CYS B N 1
ATOM 3999 C CA . CYS B 1 156 ? -57.507 43.657 -37.631 1 20.304 156 CYS B CA 1
ATOM 4000 C C . CYS B 1 156 ? -56.597 44.832 -37.958 1 19.204 156 CYS B C 1
ATOM 4001 O O . CYS B 1 156 ? -55.464 44.647 -38.436 1 20.7 156 CYS B O 1
ATOM 4004 N N . LYS B 1 157 ? -57.1 46.046 -37.687 1 19.427 157 LYS B N 1
ATOM 4005 C CA . LYS B 1 157 ? -56.347 47.239 -38.018 1 19.384 157 LYS B CA 1
ATOM 4006 C C . LYS B 1 157 ? -56.558 48.239 -36.893 1 19.668 157 LYS B C 1
ATOM 4007 O O . LYS B 1 157 ? -57.682 48.391 -36.41 1 21.426 157 LYS B O 1
ATOM 4013 N N . TRP B 1 158 ? -55.479 48.953 -36.506 1 19.929 158 TRP B N 1
ATOM 4014 C CA . TRP B 1 158 ? -55.576 49.981 -35.475 1 20.276 158 TRP B CA 1
ATOM 4015 C C . TRP B 1 158 ? -54.664 51.136 -35.894 1 20.29 158 TRP B C 1
ATOM 4016 O O . TRP B 1 158 ? -53.479 50.929 -36.169 1 21.182 158 TRP B O 1
ATOM 4027 N N . ARG B 1 159 ? -55.232 52.34 -35.912 1 19.755 159 ARG B N 1
ATOM 4028 C CA . ARG B 1 159 ? -54.556 53.492 -36.439 1 21.094 159 ARG B CA 1
ATOM 4029 C C . ARG B 1 159 ? -54.156 54.425 -35.268 1 21.501 159 ARG B C 1
ATOM 4030 O O . ARG B 1 159 ? -55 54.851 -34.487 1 21.077 159 ARG B O 1
ATOM 4038 N N . ASN B 1 160 ? -52.868 54.775 -35.211 1 18.865 160 ASN B N 1
ATOM 4039 C CA . ASN B 1 160 ? -52.402 55.905 -34.39 1 19.602 160 ASN B CA 1
ATOM 4040 C C . ASN B 1 160 ? -51.856 56.959 -35.346 1 20.615 160 ASN B C 1
ATOM 4041 O O . ASN B 1 160 ? -51.343 56.622 -36.416 1 18.876 160 ASN B O 1
ATOM 4046 N N . VAL B 1 161 ? -51.944 58.237 -34.952 1 18.925 161 VAL B N 1
ATOM 4047 C CA . VAL B 1 161 ? -51.44 59.273 -35.858 1 20.599 161 VAL B CA 1
ATOM 4048 C C . VAL B 1 161 ? -50.401 60.124 -35.123 1 21.455 161 VAL B C 1
ATOM 4049 O O . VAL B 1 161 ? -50.421 60.245 -33.907 1 20.376 161 VAL B O 1
ATOM 4053 N N . TYR B 1 162 ? -49.539 60.754 -35.925 1 20.151 162 TYR B N 1
ATOM 4054 C CA . TYR B 1 162 ? -48.492 61.617 -35.438 1 20.412 162 TYR B CA 1
ATOM 4055 C C . TYR B 1 162 ? -48.539 62.862 -36.312 1 23.006 162 TYR B C 1
ATOM 4056 O O . TYR B 1 162 ? -48.489 62.785 -37.544 1 23.71 162 TYR B O 1
ATOM 4065 N N . LYS B 1 163 ? -48.703 63.994 -35.659 1 20.234 163 LYS B N 1
ATOM 4066 C CA . LYS B 1 163 ? -48.86 65.233 -36.388 1 23.933 163 LYS B CA 1
ATOM 4067 C C . LYS B 1 163 ? -47.543 65.999 -36.324 1 22.952 163 LYS B C 1
ATOM 4068 O O . LYS B 1 163 ? -47.203 66.547 -35.248 1 20.935 163 LYS B O 1
ATOM 4074 N N . ILE B 1 164 ? -46.88 66.149 -37.48 1 21.403 164 ILE B N 1
ATOM 4075 C CA . ILE B 1 164 ? -45.693 67.006 -37.506 1 21.221 164 ILE B CA 1
ATOM 4076 C C . ILE B 1 164 ? -46.084 68.483 -37.33 1 22.249 164 ILE B C 1
ATOM 4077 O O . ILE B 1 164 ? -46.893 69.015 -38.092 1 23.14 164 ILE B O 1
ATOM 4082 N N . GLN B 1 165 ? -45.475 69.165 -36.348 1 22.707 165 GLN B N 1
ATOM 4083 C CA . GLN B 1 165 ? -45.657 70.591 -36.191 1 25.36 165 GLN B CA 1
ATOM 4084 C C . GLN B 1 165 ? -44.271 71.159 -35.925 1 26.843 165 GLN B C 1
ATOM 4085 O O . GLN B 1 165 ? -43.536 70.58 -35.122 1 24.756 165 GLN B O 1
ATOM 4091 N N . ASN B 1 166 ? -43.901 72.261 -36.62 1 26.331 166 ASN B N 1
ATOM 4092 C CA . ASN B 1 166 ? -42.634 72.931 -36.418 1 26.526 166 ASN B CA 1
ATOM 4093 C C . ASN B 1 166 ? -41.515 71.926 -36.631 1 27.86 166 ASN B C 1
ATOM 4094 O O . ASN B 1 166 ? -40.529 71.923 -35.883 1 27.33 166 ASN B O 1
ATOM 4099 N N . GLY B 1 167 ? -41.697 71.01 -37.609 1 24.885 167 GLY B N 1
ATOM 4100 C CA . GLY B 1 167 ? -40.574 70.14 -37.948 1 25.605 167 GLY B CA 1
ATOM 4101 C C . GLY B 1 167 ? -40.397 68.947 -36.994 1 27.081 167 GLY B C 1
ATOM 4102 O O . GLY B 1 167 ? -39.461 68.17 -37.158 1 27.696 167 GLY B O 1
ATOM 4103 N N . THR B 1 168 ? -41.317 68.724 -36.052 1 23.774 168 THR B N 1
ATOM 4104 C CA . THR B 1 168 ? -41.04 67.667 -35.075 1 22.153 168 THR B CA 1
ATOM 4105 C C . THR B 1 168 ? -42.362 67.151 -34.481 1 22.703 168 THR B C 1
ATOM 4106 O O . THR B 1 168 ? -43.459 67.643 -34.81 1 21.493 168 THR B O 1
ATOM 4110 N N . VAL B 1 169 ? -42.251 66.204 -33.536 1 21.979 169 VAL B N 1
ATOM 4111 C CA . VAL B 1 169 ? -43.354 65.673 -32.741 1 22.533 169 VAL B CA 1
ATOM 4112 C C . VAL B 1 169 ? -42.768 65.472 -31.337 1 24.699 169 VAL B C 1
ATOM 4113 O O . VAL B 1 169 ? -41.549 65.382 -31.181 1 25.482 169 VAL B O 1
ATOM 4117 N N . SER B 1 170 ? -43.608 65.489 -30.304 1 22.905 170 SER B N 1
ATOM 4118 C CA . SER B 1 170 ? -43.09 65.369 -28.945 1 22.007 170 SER B CA 1
ATOM 4119 C C . SER B 1 170 ? -42.573 63.941 -28.707 1 21.645 170 SER B C 1
ATOM 4120 O O . SER B 1 170 ? -43.063 62.985 -29.289 1 21.246 170 SER B O 1
ATOM 4123 N N . GLU B 1 171 ? -41.609 63.792 -27.791 1 21.823 171 GLU B N 1
ATOM 4124 C CA . GLU B 1 171 ? -41.243 62.447 -27.356 1 21.484 171 GLU B CA 1
ATOM 4125 C C . GLU B 1 171 ? -42.421 61.764 -26.669 1 22.875 171 GLU B C 1
ATOM 4126 O O . GLU B 1 171 ? -42.524 60.523 -26.739 1 20.664 171 GLU B O 1
ATOM 4132 N N . ALA B 1 172 ? -43.299 62.537 -25.988 1 20.841 172 ALA B N 1
ATOM 4133 C CA . ALA B 1 172 ? -44.472 61.931 -25.351 1 23.259 172 ALA B CA 1
ATOM 4134 C C . ALA B 1 172 ? -45.315 61.153 -26.38 1 24.31 172 ALA B C 1
ATOM 4135 O O . ALA B 1 172 ? -45.753 60.064 -26.087 1 22.761 172 ALA B O 1
ATOM 4137 N N . VAL B 1 173 ? -45.574 61.733 -27.561 1 21.028 173 VAL B N 1
ATOM 4138 C CA . VAL B 1 173 ? -46.424 61.033 -28.525 1 20.822 173 VAL B CA 1
ATOM 4139 C C . VAL B 1 173 ? -45.663 59.851 -29.154 1 17.763 173 VAL B C 1
ATOM 4140 O O . VAL B 1 173 ? -46.254 58.778 -29.414 1 18.451 173 VAL B O 1
ATOM 4144 N N . VAL B 1 174 ? -44.348 60.011 -29.342 1 17.543 174 VAL B N 1
ATOM 4145 C CA . VAL B 1 174 ? -43.548 58.944 -29.963 1 20.701 174 VAL B CA 1
ATOM 4146 C C . VAL B 1 174 ? -43.607 57.701 -29.051 1 19.189 174 VAL B C 1
ATOM 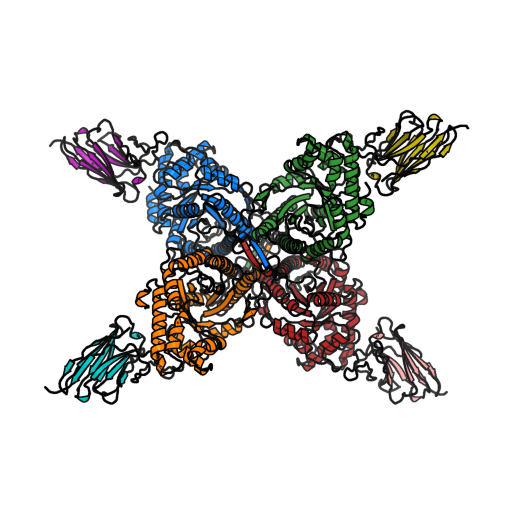4147 O O . VAL B 1 174 ? -43.84 56.571 -29.511 1 19.05 174 VAL B O 1
ATOM 4151 N N . ARG B 1 175 ? -43.408 57.912 -27.744 1 18.304 175 ARG B N 1
ATOM 4152 C CA . ARG B 1 175 ? -43.406 56.8 -26.787 1 18.91 175 ARG B CA 1
ATOM 4153 C C . ARG B 1 175 ? -44.817 56.251 -26.591 1 19.902 175 ARG B C 1
ATOM 4154 O O . ARG B 1 175 ? -45.019 55.04 -26.679 1 21.408 175 ARG B O 1
ATOM 4162 N N . PHE B 1 176 ? -45.792 57.123 -26.342 1 17.203 176 PHE B N 1
ATOM 4163 C CA . PHE B 1 176 ? -47.078 56.606 -25.893 1 18.207 176 PHE B CA 1
ATOM 4164 C C . PHE B 1 176 ? -47.808 55.89 -27.059 1 22.632 176 PHE B C 1
ATOM 4165 O O . PHE B 1 176 ? -48.433 54.839 -26.87 1 18.922 176 PHE B O 1
ATOM 4173 N N . ASN B 1 177 ? -47.771 56.459 -28.28 1 17.186 177 ASN B N 1
ATOM 4174 C CA . ASN B 1 177 ? -48.432 55.801 -29.393 1 17.975 177 ASN B CA 1
ATOM 4175 C C . ASN B 1 177 ? -47.753 54.477 -29.772 1 18.931 177 ASN B C 1
ATOM 4176 O O . ASN B 1 177 ? -48.445 53.533 -30.137 1 18.21 177 ASN B O 1
ATOM 4181 N N . ALA B 1 178 ? -46.414 54.397 -29.693 1 17.82 178 ALA B N 1
ATOM 4182 C CA . ALA B 1 178 ? -45.718 53.136 -29.938 1 19.131 178 ALA B CA 1
ATOM 4183 C C . ALA B 1 178 ? -46.156 52.064 -28.936 1 19.168 178 ALA B C 1
ATOM 4184 O O . ALA B 1 178 ? -46.408 50.912 -29.298 1 17.835 178 ALA B O 1
ATOM 4186 N N . GLU B 1 179 ? -46.26 52.453 -27.651 1 19.557 179 GLU B N 1
ATOM 4187 C CA . GLU B 1 179 ? -46.669 51.52 -26.582 1 19.544 179 GLU B CA 1
ATOM 4188 C C . GLU B 1 179 ? -48.085 51.042 -26.852 1 20.172 179 GLU B C 1
ATOM 4189 O O . GLU B 1 179 ? -48.364 49.862 -26.634 1 19.687 179 GLU B O 1
ATOM 4195 N N . THR B 1 180 ? -48.991 51.962 -27.243 1 19.189 180 THR B N 1
ATOM 4196 C CA . THR B 1 180 ? -50.379 51.592 -27.559 1 18.512 180 THR B CA 1
ATOM 4197 C C . THR B 1 180 ? -50.408 50.575 -28.707 1 17.485 180 THR B C 1
ATOM 4198 O O . THR B 1 180 ? -51.089 49.55 -28.622 1 18.383 180 THR B O 1
ATOM 4202 N N . LEU B 1 181 ? -49.711 50.885 -29.819 1 18.45 181 LEU B N 1
ATOM 4203 C CA . LEU B 1 181 ? -49.701 49.981 -30.975 1 18.572 181 LEU B CA 1
ATOM 4204 C C . LEU B 1 181 ? -49.122 48.617 -30.597 1 16.979 181 LEU B C 1
ATOM 4205 O O . LEU B 1 181 ? -49.615 47.593 -31.041 1 19.009 181 LEU B O 1
ATOM 4210 N N . ALA B 1 182 ? -48.086 48.588 -29.753 1 17.211 182 ALA B N 1
ATOM 4211 C CA . ALA B 1 182 ? -47.455 47.282 -29.481 1 18.324 182 ALA B CA 1
ATOM 4212 C C . ALA B 1 182 ? -48.396 46.431 -28.616 1 20.596 182 ALA B C 1
ATOM 4213 O O . ALA B 1 182 ? -48.46 45.216 -28.788 1 20.995 182 ALA B O 1
ATOM 4215 N N . ARG B 1 183 ? -49.103 47.065 -27.648 1 18.019 183 ARG B N 1
ATOM 4216 C CA . ARG B 1 183 ? -50.049 46.359 -26.787 1 17.886 183 ARG B CA 1
ATOM 4217 C C . ARG B 1 183 ? -51.225 45.823 -27.629 1 20.283 183 ARG B C 1
ATOM 4218 O O . ARG B 1 183 ? -51.632 44.644 -27.517 1 18.316 183 ARG B O 1
ATOM 4226 N N . TYR B 1 184 ? -51.761 46.693 -28.511 1 19.737 184 TYR B N 1
ATOM 4227 C CA . TYR B 1 184 ? -52.786 46.268 -29.464 1 19.949 184 TYR B CA 1
ATOM 4228 C C . TYR B 1 184 ? -52.322 45.052 -30.267 1 18.691 184 TYR B C 1
ATOM 4229 O O . TYR B 1 184 ? -53.071 44.092 -30.428 1 20.835 184 TYR B O 1
ATOM 4238 N N . ALA B 1 185 ? -51.088 45.062 -30.753 1 19.247 185 ALA B N 1
ATOM 4239 C CA . ALA B 1 185 ? -50.645 43.978 -31.633 1 22.203 185 ALA B CA 1
ATOM 4240 C C . ALA B 1 185 ? -50.628 42.622 -30.896 1 22.714 185 ALA B C 1
ATOM 4241 O O . ALA B 1 185 ? -51.067 41.608 -31.445 1 19.669 185 ALA B O 1
ATOM 4243 N N . VAL B 1 186 ? -50.105 42.583 -29.645 1 20.777 186 VAL B N 1
ATOM 4244 C CA A VAL B 1 186 ? -50.011 41.316 -28.947 0.5 19.614 186 VAL B CA 1
ATOM 4245 C CA B VAL B 1 186 ? -50.008 41.321 -28.931 0.5 22.106 186 VAL B CA 1
ATOM 4246 C C . VAL B 1 186 ? -51.403 40.829 -28.504 1 21.955 186 VAL B C 1
ATOM 4247 O O . VAL B 1 186 ? -51.688 39.638 -28.551 1 20.184 186 VAL B O 1
ATOM 4254 N N . LEU B 1 187 ? -52.286 41.727 -28.075 1 19.937 187 LEU B N 1
ATOM 4255 C CA . LEU B 1 187 ? -53.643 41.31 -27.703 1 21.235 187 LEU B CA 1
ATOM 4256 C C . LEU B 1 187 ? -54.381 40.759 -28.943 1 20.768 187 LEU B C 1
ATOM 4257 O O . LEU B 1 187 ? -55.114 39.772 -28.841 1 20.478 187 LEU B O 1
ATOM 4262 N N . SER B 1 188 ? -54.197 41.404 -30.112 1 18.711 188 SER B N 1
ATOM 4263 C CA . SER B 1 188 ? -54.783 40.887 -31.342 1 19.495 188 SER B CA 1
ATOM 4264 C C . SER B 1 188 ? -54.312 39.456 -31.615 1 18.579 188 SER B C 1
ATOM 4265 O O . SER B 1 188 ? -55.121 38.567 -31.975 1 19.839 188 SER B O 1
ATOM 4268 N N . GLN B 1 189 ? -53.003 39.257 -31.538 1 18.347 189 GLN B N 1
ATOM 4269 C CA . GLN B 1 189 ? -52.462 37.921 -31.869 1 19.402 189 GLN B CA 1
ATOM 4270 C C . GLN B 1 189 ? -52.963 36.857 -30.886 1 20.262 189 GLN B C 1
ATOM 4271 O O . GLN B 1 189 ? -53.19 35.72 -31.27 1 19.566 189 GLN B O 1
ATOM 4277 N N . LEU B 1 190 ? -53.117 37.209 -29.605 1 18.598 190 LEU B N 1
ATOM 4278 C CA . LEU B 1 190 ? -53.65 36.284 -28.612 1 21.904 190 LEU B CA 1
ATOM 4279 C C . LEU B 1 190 ? -55.028 35.785 -29.061 1 23.289 190 LEU B C 1
ATOM 4280 O O . LEU B 1 190 ? -55.378 34.65 -28.81 1 24.464 190 LEU B O 1
ATOM 4285 N N . CYS B 1 191 ? -55.803 36.643 -29.73 1 23.374 191 CYS B N 1
ATOM 4286 C CA . CYS B 1 191 ? -57.173 36.3 -30.068 1 22.66 191 CYS B CA 1
ATOM 4287 C C . CYS B 1 191 ? -57.264 35.822 -31.521 1 23.669 191 CYS B C 1
ATOM 4288 O O . CYS B 1 191 ? -58.375 35.648 -32.018 1 25.551 191 CYS B O 1
ATOM 4291 N N . GLY B 1 192 ? -56.125 35.622 -32.204 1 21.4 192 GLY B N 1
ATOM 4292 C CA . GLY B 1 192 ? -56.157 35.01 -33.537 1 19.582 192 GLY B CA 1
ATOM 4293 C C . GLY B 1 192 ? -56.356 36.022 -34.684 1 21.136 192 GLY B C 1
ATOM 4294 O O . GLY B 1 192 ? -56.642 35.626 -35.82 1 23.249 192 GLY B O 1
ATOM 4295 N N . LEU B 1 193 ? -56.165 37.323 -34.432 1 20.813 193 LEU B N 1
ATOM 4296 C CA . LEU B 1 193 ? -56.199 38.303 -35.523 1 20.867 193 LEU B CA 1
ATOM 4297 C C . LEU B 1 193 ? -54.777 38.788 -35.858 1 21.739 193 LEU B C 1
ATOM 4298 O O . LEU B 1 193 ? -54.061 39.273 -34.966 1 22.397 193 LEU B O 1
ATOM 4303 N N . VAL B 1 194 ? -54.38 38.732 -37.127 1 20.007 194 VAL B N 1
ATOM 4304 C CA . VAL B 1 194 ? -53.152 39.366 -37.581 1 17.683 194 VAL B CA 1
ATOM 4305 C C . VAL B 1 194 ? -53.308 40.859 -37.412 1 18.987 194 VAL B C 1
ATOM 4306 O O . VAL B 1 194 ? -54.247 41.455 -37.974 1 22.968 194 VAL B O 1
ATOM 4310 N N . PRO B 1 195 ? -52.492 41.521 -36.557 1 20.333 195 PRO B N 1
ATOM 4311 C CA . PRO B 1 195 ? -52.607 42.977 -36.392 1 18.674 195 PRO B CA 1
ATOM 4312 C C . PRO B 1 195 ? -51.92 43.729 -37.544 1 20.494 195 PRO B C 1
ATOM 4313 O O . PRO B 1 195 ? -50.747 43.505 -37.856 1 22.226 195 PRO B O 1
ATOM 4317 N N . ILE B 1 196 ? -52.654 44.648 -38.133 1 21.868 196 ILE B N 1
ATOM 4318 C CA . ILE B 1 196 ? -52.043 45.673 -38.976 1 20.57 196 ILE B CA 1
ATOM 4319 C C . ILE B 1 196 ? -51.748 46.868 -38.058 1 19.501 196 ILE B C 1
ATOM 4320 O O . ILE B 1 196 ? -52.678 47.478 -37.484 1 20.399 196 ILE B O 1
ATOM 4325 N N . VAL B 1 197 ? -50.46 47.148 -37.88 1 19.093 197 VAL B N 1
ATOM 4326 C CA . VAL B 1 197 ? -49.994 48.235 -37.028 1 19.039 197 VAL B CA 1
ATOM 4327 C C . VAL B 1 197 ? -49.874 49.483 -37.904 1 20.921 197 VAL B C 1
ATOM 4328 O O . VAL B 1 197 ? -49.019 49.497 -38.778 1 19.508 197 VAL B O 1
ATOM 4332 N N . GLU B 1 198 ? -50.734 50.494 -37.69 1 18.105 198 GLU B N 1
ATOM 4333 C CA . GLU B 1 198 ? -50.703 51.671 -38.53 1 19.438 198 GLU B CA 1
ATOM 4334 C C . GLU B 1 198 ? -50.201 52.888 -37.731 1 19.409 198 GLU B C 1
ATOM 4335 O O . GLU B 1 198 ? -50.979 53.484 -36.97 1 21.312 198 GLU B O 1
ATOM 4341 N N . PRO B 1 199 ? -48.901 53.277 -37.828 1 18.67 199 PRO B N 1
ATOM 4342 C CA . PRO B 1 199 ? -48.406 54.505 -37.202 1 19.018 199 PRO B CA 1
ATOM 4343 C C . PRO B 1 199 ? -48.327 55.535 -38.349 1 19.668 199 PRO B C 1
ATOM 4344 O O . PRO B 1 199 ? -47.322 55.634 -39.079 1 19.618 199 PRO B O 1
ATOM 4348 N N . GLU B 1 200 ? -49.395 56.311 -38.513 1 17.191 200 GLU B N 1
ATOM 4349 C CA . GLU B 1 200 ? -49.456 57.223 -39.635 1 19.384 200 GLU B CA 1
ATOM 4350 C C . GLU B 1 200 ? -48.837 58.584 -39.259 1 20.581 200 GLU B C 1
ATOM 4351 O O . GLU B 1 200 ? -49.406 59.335 -38.468 1 21.212 200 GLU B O 1
ATOM 4357 N N . VAL B 1 201 ? -47.706 58.916 -39.882 1 19.962 201 VAL B N 1
ATOM 4358 C CA . VAL B 1 201 ? -47.199 60.283 -39.814 1 20.873 201 VAL B CA 1
ATOM 4359 C C . VAL B 1 201 ? -47.988 61.075 -40.862 1 24.519 201 VAL B C 1
ATOM 4360 O O . VAL B 1 201 ? -47.933 60.776 -42.067 1 22.033 201 VAL B O 1
ATOM 4364 N N . MET B 1 202 ? -48.761 62.061 -40.411 1 23.475 202 MET B N 1
ATOM 4365 C CA . MET B 1 202 ? -49.775 62.627 -41.283 1 23.078 202 MET B CA 1
ATOM 4366 C C . MET B 1 202 ? -49.141 63.601 -42.282 1 26.027 202 MET B C 1
ATOM 4367 O O . MET B 1 202 ? -48.142 64.297 -41.972 1 21.412 202 MET B O 1
ATOM 4372 N N . ILE B 1 203 ? -49.787 63.694 -43.465 1 24.8 203 ILE B N 1
ATOM 4373 C CA . ILE B 1 203 ? -49.323 64.574 -44.521 1 28.065 203 ILE B CA 1
ATOM 4374 C C . ILE B 1 203 ? -49.568 66.047 -44.216 1 27.586 203 ILE B C 1
ATOM 4375 O O . ILE B 1 203 ? -48.967 66.943 -44.812 1 26.327 203 ILE B O 1
ATOM 4380 N N . ASP B 1 204 ? -50.474 66.337 -43.289 1 31.745 204 ASP B N 1
ATOM 4381 C CA . ASP B 1 204 ? -50.83 67.734 -43.014 1 34.791 204 ASP B CA 1
ATOM 4382 C C . ASP B 1 204 ? -49.636 68.577 -42.574 1 31.312 204 ASP B C 1
ATOM 4383 O O . ASP B 1 204 ? -48.861 68.185 -41.722 1 28.993 204 ASP B O 1
ATOM 4388 N N . GLY B 1 205 ? -49.502 69.75 -43.166 1 28.451 205 GLY B N 1
ATOM 4389 C CA . GLY B 1 205 ? -48.588 70.767 -42.694 1 24.971 205 GLY B CA 1
ATOM 4390 C C . GLY B 1 205 ? -47.652 71.194 -43.809 1 29.78 205 GLY B C 1
ATOM 4391 O O . GLY B 1 205 ? -47.786 70.751 -44.97 1 30.946 205 GLY B O 1
ATOM 4392 N N . THR B 1 206 ? -46.691 72.057 -43.43 1 30.044 206 THR B N 1
ATOM 4393 C CA . THR B 1 206 ? -45.868 72.699 -44.434 1 31.067 206 THR B CA 1
ATOM 4394 C C . THR B 1 206 ? -44.479 72.059 -44.467 1 33.005 206 THR B C 1
ATOM 4395 O O . THR B 1 206 ? -43.579 72.586 -45.105 1 35.438 206 THR B O 1
ATOM 4399 N N . HIS B 1 207 ? -44.283 70.913 -43.812 1 28.145 207 HIS B N 1
ATOM 4400 C CA . HIS B 1 207 ? -42.947 70.325 -43.74 1 28.09 207 HIS B CA 1
ATOM 4401 C C . HIS B 1 207 ? -42.534 69.748 -45.093 1 27.22 207 HIS B C 1
ATOM 4402 O O . HIS B 1 207 ? -43.368 69.418 -45.922 1 28.739 207 HIS B O 1
ATOM 4409 N N . ASP B 1 208 ? -41.224 69.599 -45.307 1 27.055 208 ASP B N 1
ATOM 4410 C CA . ASP B 1 208 ? -40.709 69.032 -46.551 1 27.252 208 ASP B CA 1
ATOM 4411 C C . ASP B 1 208 ? -40.482 67.508 -46.409 1 26.515 208 ASP B C 1
ATOM 4412 O O . ASP B 1 208 ? -40.699 66.895 -45.354 1 22.681 208 ASP B O 1
ATOM 4417 N N . ILE B 1 209 ? -40.01 66.874 -47.487 1 25.395 209 ILE B N 1
ATOM 4418 C CA . ILE B 1 209 ? -39.887 65.417 -47.466 1 27.141 209 ILE B CA 1
ATOM 4419 C C . ILE B 1 209 ? -38.783 64.949 -46.514 1 26.072 209 ILE B C 1
ATOM 4420 O O . ILE B 1 209 ? -38.879 63.888 -45.914 1 24.457 209 ILE B O 1
ATOM 4425 N N . GLU B 1 210 ? -37.712 65.729 -46.398 1 26.951 210 GLU B N 1
ATOM 4426 C CA . GLU B 1 210 ? -36.65 65.455 -45.44 1 28.766 210 GLU B CA 1
ATOM 4427 C C . GLU B 1 210 ? -37.21 65.391 -44.018 1 26.802 210 GLU B C 1
ATOM 4428 O O . GLU B 1 210 ? -36.818 64.52 -43.23 1 23.05 210 GLU B O 1
ATOM 4434 N N . THR B 1 211 ? -38.068 66.354 -43.642 1 25.168 211 THR B N 1
ATOM 4435 C CA . THR B 1 211 ? -38.66 66.33 -42.312 1 23.14 211 THR B CA 1
ATOM 4436 C C . THR B 1 211 ? -39.538 65.102 -42.145 1 22.152 211 THR B C 1
ATOM 4437 O O . THR B 1 211 ? -39.496 64.417 -41.109 1 20.553 211 THR B O 1
ATOM 4441 N N . CYS B 1 212 ? -40.365 64.799 -43.163 1 23.402 212 CYS B N 1
ATOM 4442 C CA . CYS B 1 212 ? -41.174 63.581 -43.073 1 20.263 212 CYS B CA 1
ATOM 4443 C C . CYS B 1 212 ? -40.285 62.346 -42.85 1 23.802 212 CYS B C 1
ATOM 4444 O O . CYS B 1 212 ? -40.65 61.45 -42.066 1 21.262 212 CYS B O 1
ATOM 4447 N N . GLN B 1 213 ? -39.14 62.252 -43.563 1 21.732 213 GLN B N 1
ATOM 4448 C CA . GLN B 1 213 ? -38.259 61.102 -43.452 1 21.802 213 GLN B CA 1
ATOM 4449 C C . GLN B 1 213 ? -37.744 61.001 -41.993 1 21.135 213 GLN B C 1
ATOM 4450 O O . GLN B 1 213 ? -37.772 59.917 -41.403 1 19.774 213 GLN B O 1
ATOM 4456 N N . ARG B 1 214 ? -37.272 62.122 -41.418 1 21.485 214 ARG B N 1
ATOM 4457 C CA . ARG B 1 214 ? -36.65 62.059 -40.107 1 23.469 214 ARG B CA 1
ATOM 4458 C C . ARG B 1 214 ? -37.698 61.684 -39.066 1 22.419 214 ARG B C 1
ATOM 4459 O O . ARG B 1 214 ? -37.405 60.848 -38.195 1 20.985 214 ARG B O 1
ATOM 4467 N N . VAL B 1 215 ? -38.881 62.328 -39.144 1 19.04 215 VAL B N 1
ATOM 4468 C CA . VAL B 1 215 ? -39.924 62.051 -38.154 1 21.686 215 VAL B CA 1
ATOM 4469 C C . VAL B 1 215 ? -40.422 60.6 -38.318 1 21.562 215 VAL B C 1
ATOM 4470 O O . VAL B 1 215 ? -40.531 59.863 -37.334 1 17.948 215 VAL B O 1
ATOM 4474 N N . SER B 1 216 ? -40.645 60.148 -39.589 1 21.505 216 SER B N 1
ATOM 4475 C CA . SER B 1 216 ? -41.112 58.772 -39.818 1 20.784 216 SER B CA 1
ATOM 4476 C C . SER B 1 216 ? -40.108 57.754 -39.273 1 19.047 216 SER B C 1
ATOM 4477 O O . SER B 1 216 ? -40.474 56.764 -38.657 1 19.955 216 SER B O 1
ATOM 4480 N N . GLN B 1 217 ? -38.836 57.987 -39.518 1 20.743 217 GLN B N 1
ATOM 4481 C CA . GLN B 1 217 ? -37.822 57.03 -39.083 1 22.746 217 GLN B CA 1
ATOM 4482 C C . GLN B 1 217 ? -37.846 56.912 -37.556 1 20.891 217 GLN B C 1
ATOM 4483 O O . GLN B 1 217 ? -37.856 55.813 -36.992 1 19.45 217 GLN B O 1
ATOM 4489 N N . HIS B 1 218 ? -37.946 58.062 -36.899 1 18.803 218 HIS B N 1
ATOM 4490 C CA . HIS B 1 218 ? -37.898 58.113 -35.435 1 18.187 218 HIS B CA 1
ATOM 4491 C C . HIS B 1 218 ? -39.157 57.443 -34.874 1 20.239 218 HIS B C 1
ATOM 4492 O O . HIS B 1 218 ? -39.09 56.653 -33.93 1 19.829 218 HIS B O 1
ATOM 4499 N N . VAL B 1 219 ? -40.331 57.799 -35.395 1 19.613 219 VAL B N 1
ATOM 4500 C CA . VAL B 1 219 ? -41.594 57.251 -34.903 1 19.803 219 VAL B CA 1
ATOM 4501 C C . VAL B 1 219 ? -41.605 55.723 -35.102 1 19.864 219 VAL B C 1
ATOM 4502 O O . VAL B 1 219 ? -41.978 54.944 -34.203 1 19.426 219 VAL B O 1
ATOM 4506 N N . TRP B 1 220 ? -41.261 55.258 -36.317 1 17.783 220 TRP B N 1
ATOM 4507 C CA . TRP B 1 220 ? -41.391 53.833 -36.611 1 17.71 220 TRP B CA 1
ATOM 4508 C C . TRP B 1 220 ? -40.332 53.005 -35.857 1 18.264 220 TRP B C 1
ATOM 4509 O O . TRP B 1 220 ? -40.576 51.848 -35.492 1 18.281 220 TRP B O 1
ATOM 4520 N N . ALA B 1 221 ? -39.116 53.535 -35.696 1 19.51 221 ALA B N 1
ATOM 4521 C CA . ALA B 1 221 ? -38.125 52.844 -34.857 1 19.599 221 ALA B CA 1
ATOM 4522 C C . ALA B 1 221 ? -38.671 52.591 -33.44 1 18.617 221 ALA B C 1
ATOM 4523 O O . ALA B 1 221 ? -38.416 51.519 -32.879 1 17.954 221 ALA B O 1
ATOM 4525 N N . GLU B 1 222 ? -39.397 53.562 -32.887 1 18.55 222 GLU B N 1
ATOM 4526 C CA . GLU B 1 222 ? -39.902 53.378 -31.531 1 19.334 222 GLU B CA 1
ATOM 4527 C C . GLU B 1 222 ? -41.063 52.367 -31.552 1 18.826 222 GLU B C 1
ATOM 4528 O O . GLU B 1 222 ? -41.211 51.561 -30.625 1 17.701 222 GLU B O 1
ATOM 4534 N N . VAL B 1 223 ? -41.894 52.372 -32.608 1 17.547 223 VAL B N 1
ATOM 4535 C CA . VAL B 1 223 ? -42.924 51.339 -32.737 1 19.499 223 VAL B CA 1
ATOM 4536 C C . VAL B 1 223 ? -42.278 49.931 -32.733 1 17.167 223 VAL B C 1
ATOM 4537 O O . VAL B 1 223 ? -42.74 49.023 -32.024 1 16.581 223 VAL B O 1
ATOM 4541 N N . VAL B 1 224 ? -41.222 49.759 -33.522 1 15.331 224 VAL B N 1
ATOM 4542 C CA . VAL B 1 224 ? -40.503 48.491 -33.575 1 16.562 224 VAL B CA 1
ATOM 4543 C C . VAL B 1 224 ? -39.93 48.124 -32.19 1 19.894 224 VAL B C 1
ATOM 4544 O O . VAL B 1 224 ? -40.067 46.976 -31.762 1 18.308 224 VAL B O 1
ATOM 4548 N N . SER B 1 225 ? -39.303 49.094 -31.487 1 18.618 225 SER B N 1
ATOM 4549 C CA A SER B 1 225 ? -38.762 48.83 -30.162 0.5 19.622 225 SER B CA 1
ATOM 4550 C CA B SER B 1 225 ? -38.755 48.832 -30.163 0.5 18.068 225 SER B CA 1
ATOM 4551 C C . SER B 1 225 ? -39.864 48.349 -29.218 1 20.725 225 SER B C 1
ATOM 4552 O O . SER B 1 225 ? -39.673 47.393 -28.455 1 20.888 225 SER B O 1
ATOM 4557 N N . ALA B 1 226 ? -41.015 49.044 -29.223 1 17.952 226 ALA B N 1
ATOM 4558 C CA . ALA B 1 226 ? -42.132 48.647 -28.359 1 19.005 226 ALA B CA 1
ATOM 4559 C C . ALA B 1 226 ? -42.63 47.233 -28.732 1 19.064 226 ALA B C 1
ATOM 4560 O O . ALA B 1 226 ? -43.047 46.476 -27.87 1 18.351 226 ALA B O 1
ATOM 4562 N N . LEU B 1 227 ? -42.716 46.909 -30.025 1 16.769 227 LEU B N 1
ATOM 4563 C CA . LEU B 1 227 ? -43.136 45.576 -30.447 1 17.725 227 LEU B CA 1
ATOM 4564 C C . LEU B 1 227 ? -42.172 44.512 -29.907 1 20.449 227 LEU B C 1
ATOM 4565 O O . LEU B 1 227 ? -42.635 43.464 -29.434 1 19.006 227 LEU B O 1
ATOM 4570 N N . HIS B 1 228 ? -40.832 44.779 -29.881 1 17.546 228 HIS B N 1
ATOM 4571 C CA . HIS B 1 228 ? -39.932 43.806 -29.261 1 18.707 228 HIS B CA 1
ATOM 4572 C C . HIS B 1 228 ? -40.265 43.69 -27.764 1 19.057 228 HIS B C 1
ATOM 4573 O O . HIS B 1 228 ? -40.31 42.604 -27.22 1 21.958 228 HIS B O 1
ATOM 4580 N N . ARG B 1 229 ? -40.451 44.834 -27.082 1 17.596 229 ARG B N 1
ATOM 4581 C CA . ARG B 1 229 ? -40.658 44.81 -25.629 1 17.66 229 ARG B CA 1
ATOM 4582 C C . ARG B 1 229 ? -41.943 44.047 -25.274 1 20.512 229 ARG B C 1
ATOM 4583 O O . ARG B 1 229 ? -42.004 43.394 -24.24 1 23.927 229 ARG B O 1
ATOM 4591 N N . HIS B 1 230 ? -43.021 44.183 -26.062 1 18.1 230 HIS B N 1
ATOM 4592 C CA . HIS B 1 230 ? -44.277 43.526 -25.76 1 20.828 230 HIS B CA 1
ATOM 4593 C C . HIS B 1 230 ? -44.319 42.091 -26.269 1 18.479 230 HIS B C 1
ATOM 4594 O O . HIS B 1 230 ? -45.256 41.379 -25.928 1 22.581 230 HIS B O 1
ATOM 4601 N N . GLY B 1 231 ? -43.336 41.662 -27.065 1 21.317 231 GLY B N 1
ATOM 4602 C CA . GLY B 1 231 ? -43.203 40.258 -27.438 1 19.854 231 GLY B CA 1
ATOM 4603 C C . GLY B 1 231 ? -44.083 39.88 -28.642 1 22.26 231 GLY B C 1
ATOM 4604 O O . GLY B 1 231 ? -44.557 38.763 -28.69 1 20.748 231 GLY B O 1
ATOM 4605 N N . VAL B 1 232 ? -44.239 40.766 -29.658 1 21.471 232 VAL B N 1
ATOM 4606 C CA . VAL B 1 232 ? -45.044 40.443 -30.823 1 19.811 232 VAL B CA 1
ATOM 4607 C C . VAL B 1 232 ? -44.46 39.213 -31.548 1 18.84 232 VAL B C 1
ATOM 4608 O O . VAL B 1 232 ? -43.246 38.975 -31.547 1 17.962 232 VAL B O 1
ATOM 4612 N N . VAL B 1 233 ? -45.334 38.423 -32.181 1 18.638 233 VAL B N 1
ATOM 4613 C CA . VAL B 1 233 ? -44.87 37.403 -33.128 1 19.922 233 VAL B CA 1
ATOM 4614 C C . VAL B 1 233 ? -44.647 38.126 -34.469 1 19.702 233 VAL B C 1
ATOM 4615 O O . VAL B 1 233 ? -45.624 38.503 -35.171 1 19.338 233 VAL B O 1
ATOM 4619 N N . TRP B 1 234 ? -43.366 38.396 -34.787 1 19.414 234 TRP B N 1
ATOM 4620 C CA . TRP B 1 234 ? -43.078 39.296 -35.915 1 19.932 234 TRP B CA 1
ATOM 4621 C C . TRP B 1 234 ? -43.641 38.729 -37.21 1 22.039 234 TRP B C 1
ATOM 4622 O O . TRP B 1 234 ? -44.054 39.469 -38.082 1 21.258 234 TRP B O 1
ATOM 4633 N N . GLU B 1 235 ? -43.569 37.394 -37.34 1 21.116 235 GLU B N 1
ATOM 4634 C CA . GLU B 1 235 ? -43.907 36.743 -38.597 1 24.757 235 GLU B CA 1
ATOM 4635 C C . GLU B 1 235 ? -45.406 36.8 -38.829 1 21.805 235 GLU B C 1
ATOM 4636 O O . GLU B 1 235 ? -45.844 36.397 -39.893 1 23.594 235 GLU B O 1
ATOM 4642 N N . GLY B 1 236 ? -46.182 37.254 -37.826 1 23.404 236 GLY B N 1
ATOM 4643 C CA . GLY B 1 236 ? -47.636 37.252 -37.923 1 21.223 236 GLY B CA 1
ATOM 4644 C C . GLY B 1 236 ? -48.202 38.659 -37.745 1 22.168 236 GLY B C 1
ATOM 4645 O O . GLY B 1 236 ? -49.309 38.81 -37.225 1 20.606 236 GLY B O 1
ATOM 4646 N N . CYS B 1 237 ? -47.44 39.682 -38.17 1 19.915 237 CYS B N 1
ATOM 4647 C CA . CYS B 1 237 ? -47.775 41.081 -37.938 1 21.16 237 CYS B CA 1
ATOM 4648 C C . CYS B 1 237 ? -47.608 41.814 -39.298 1 20.741 237 CYS B C 1
ATOM 4649 O O . CYS B 1 237 ? -46.724 41.445 -40.073 1 21.125 237 CYS B O 1
ATOM 4652 N N . LEU B 1 238 ? -48.34 42.904 -39.556 1 20.171 238 LEU B N 1
ATOM 4653 C CA . LEU B 1 238 ? -48.047 43.727 -40.738 1 19.83 238 LEU B CA 1
ATOM 4654 C C . LEU B 1 238 ? -47.917 45.193 -40.318 1 20.713 238 LEU B C 1
ATOM 4655 O O . LEU B 1 238 ? -48.474 45.582 -39.301 1 20.501 238 LEU B O 1
ATOM 4660 N N . LEU B 1 239 ? -47.27 46.018 -41.163 1 20.701 239 LEU B N 1
ATOM 4661 C CA . LEU B 1 239 ? -47.182 47.441 -40.873 1 21.632 239 LEU B CA 1
ATOM 4662 C C . LEU B 1 239 ? -47.97 48.174 -41.949 1 23.044 239 LEU B C 1
ATOM 4663 O O . LEU B 1 239 ? -47.838 47.835 -43.125 1 22.07 239 LEU B O 1
ATOM 4668 N N . LYS B 1 240 ? -48.767 49.177 -41.543 1 20.724 240 LYS B N 1
ATOM 4669 C CA . LYS B 1 240 ? -49.428 50.064 -42.483 1 19.002 240 LYS B CA 1
ATOM 4670 C C . LYS B 1 240 ? -48.937 51.513 -42.249 1 22.517 240 LYS B C 1
ATOM 4671 O O . LYS B 1 240 ? -49.522 52.289 -41.45 1 21.868 240 LYS B O 1
ATOM 4677 N N . PRO B 1 241 ? -47.814 51.925 -42.88 1 20.971 241 PRO B N 1
ATOM 4678 C CA . PRO B 1 241 ? -47.246 53.27 -42.634 1 21.293 241 PRO B CA 1
ATOM 4679 C C . PRO B 1 241 ? -47.655 54.25 -43.723 1 22.82 241 PRO B C 1
ATOM 4680 O O . PRO B 1 241 ? -48.113 53.821 -44.789 1 24.264 241 PRO B O 1
ATOM 4684 N N . ASN B 1 242 ? -47.45 55.564 -43.449 1 20.632 242 ASN B N 1
ATOM 4685 C CA . ASN B 1 242 ? -47.423 56.588 -44.507 1 20.087 242 ASN B CA 1
ATOM 4686 C C . ASN B 1 242 ? -46.208 56.325 -45.433 1 21.033 242 ASN B C 1
ATOM 4687 O O . ASN B 1 242 ? -45.168 55.738 -45.032 1 20.723 242 ASN B O 1
ATOM 4692 N N . MET B 1 243 ? -46.346 56.694 -46.706 1 19.44 243 MET B N 1
ATOM 4693 C CA . MET B 1 243 ? -45.178 56.913 -47.525 1 21.404 243 MET B CA 1
ATOM 4694 C C . MET B 1 243 ? -44.503 58.21 -47.063 1 23.633 243 MET B C 1
ATOM 4695 O O . MET B 1 243 ? -45.145 59.067 -46.438 1 23.142 243 MET B O 1
ATOM 4700 N N . VAL B 1 244 ? -43.196 58.343 -47.355 1 23.031 244 VAL B N 1
ATOM 4701 C CA . VAL B 1 244 ? -42.481 59.554 -46.986 1 20.833 244 VAL B CA 1
ATOM 4702 C C . VAL B 1 244 ? -42.601 60.544 -48.136 1 23.092 244 VAL B C 1
ATOM 4703 O O . VAL B 1 244 ? -42.033 60.318 -49.223 1 22.766 244 VAL B O 1
ATOM 4707 N N . VAL B 1 245 ? -43.369 61.629 -47.912 1 24.688 245 VAL B N 1
ATOM 4708 C CA . VAL B 1 245 ? -43.692 62.594 -48.963 1 26.513 245 VAL B CA 1
ATOM 4709 C C . VAL B 1 245 ? -43.632 63.995 -48.363 1 25.461 245 VAL B C 1
ATOM 4710 O O . VAL B 1 245 ? -43.669 64.145 -47.132 1 24.707 245 VAL B O 1
ATOM 4714 N N . PRO B 1 246 ? -43.574 65.066 -49.199 1 25.04 246 PRO B N 1
ATOM 4715 C CA . PRO B 1 246 ? -43.662 66.433 -48.663 1 25.105 246 PRO B CA 1
ATOM 4716 C C . PRO B 1 246 ? -45.027 66.64 -47.998 1 22.996 246 PRO B C 1
ATOM 4717 O O . PRO B 1 246 ? -46.011 66.033 -48.389 1 25.014 246 PRO B O 1
ATOM 4721 N N . GLY B 1 247 ? -45.097 67.565 -47.059 1 26.011 247 GLY B N 1
ATOM 4722 C CA . GLY B 1 247 ? -46.363 67.92 -46.445 1 26.785 247 GLY B CA 1
ATOM 4723 C C . GLY B 1 247 ? -47.291 68.588 -47.45 1 29.437 247 GLY B C 1
ATOM 4724 O O . GLY B 1 247 ? -46.848 69.216 -48.425 1 31.338 247 GLY B O 1
ATOM 4725 N N . ALA B 1 248 ? -48.593 68.452 -47.183 1 34.579 248 ALA B N 1
ATOM 4726 C CA . ALA B 1 248 ? -49.643 68.836 -48.129 1 36.081 248 ALA B CA 1
ATOM 4727 C C . ALA B 1 248 ? -49.638 70.333 -48.39 1 34.285 248 ALA B C 1
ATOM 4728 O O . ALA B 1 248 ? -50.076 70.749 -49.432 1 36.091 248 ALA B O 1
ATOM 4730 N N . GLU B 1 249 ? -49.168 71.144 -47.453 1 34.57 249 GLU B N 1
ATOM 4731 C CA . GLU B 1 249 ? -49.168 72.584 -47.643 1 34.51 249 GLU B CA 1
ATOM 4732 C C . GLU B 1 249 ? -47.725 73.057 -47.83 1 34.664 249 GLU B C 1
ATOM 4733 O O . GLU B 1 249 ? -47.456 74.23 -47.661 1 34.659 249 GLU B O 1
ATOM 4739 N N . SER B 1 250 ? -46.776 72.153 -48.151 1 33.829 250 SER B N 1
ATOM 4740 C CA . SER B 1 250 ? -45.372 72.585 -48.223 1 34.42 250 SER B CA 1
ATOM 4741 C C . SER B 1 250 ? -45.104 73.356 -49.516 1 36.296 250 SER B C 1
ATOM 4742 O O . SER B 1 250 ? -44.148 74.109 -49.58 1 36.491 250 SER B O 1
ATOM 4745 N N . GLY B 1 251 ? -45.878 73.081 -50.563 1 38.37 251 GLY B N 1
ATOM 4746 C CA . GLY B 1 251 ? -45.544 73.582 -51.894 1 42.942 251 GLY B CA 1
ATOM 4747 C C . GLY B 1 251 ? -44.331 72.874 -52.532 1 48.958 251 GLY B C 1
ATOM 4748 O O . GLY B 1 251 ? -43.825 73.349 -53.545 1 47.193 251 GLY B O 1
ATOM 4749 N N . GLN B 1 252 ? -43.818 71.785 -51.927 1 40.812 252 GLN B N 1
ATOM 4750 C CA . GLN B 1 252 ? -42.711 71.046 -52.498 1 40.87 252 GLN B CA 1
ATOM 4751 C C . GLN B 1 252 ? -43.332 69.865 -53.252 1 41.96 252 GLN B C 1
ATOM 4752 O O . GLN B 1 252 ? -44.345 69.309 -52.83 1 44.237 252 GLN B O 1
ATOM 4758 N N . THR B 1 253 ? -42.787 69.495 -54.415 1 44.331 253 THR B N 1
ATOM 4759 C CA . THR B 1 253 ? -43.272 68.282 -55.095 1 45.267 253 THR B CA 1
ATOM 4760 C C . THR B 1 253 ? -42.138 67.26 -55.114 1 41.977 253 THR B C 1
ATOM 4761 O O . THR B 1 253 ? -40.966 67.643 -54.963 1 39.865 253 THR B O 1
ATOM 4765 N N . ALA B 1 254 ? -42.487 65.965 -55.111 1 35.427 254 ALA B N 1
ATOM 4766 C CA . ALA B 1 254 ? -41.417 64.987 -55.194 1 32.476 254 ALA B CA 1
ATOM 4767 C C . ALA B 1 254 ? -41.759 64.066 -56.352 1 32.927 254 ALA B C 1
ATOM 4768 O O . ALA B 1 254 ? -42.943 63.842 -56.538 1 32.428 254 ALA B O 1
ATOM 4770 N N . THR B 1 255 ? -40.77 63.49 -57.05 1 30.321 255 THR B N 1
ATOM 4771 C CA . THR B 1 255 ? -41.085 62.48 -58.06 1 29.65 255 THR B CA 1
ATOM 4772 C C . THR B 1 255 ? -41.4 61.135 -57.399 1 29.687 255 THR B C 1
ATOM 4773 O O . THR B 1 255 ? -41.056 60.903 -56.232 1 29.46 255 THR B O 1
ATOM 4777 N N . ALA B 1 256 ? -41.993 60.227 -58.179 1 28.7 256 ALA B N 1
ATOM 4778 C CA . ALA B 1 256 ? -42.253 58.877 -57.693 1 26.278 256 ALA B CA 1
ATOM 4779 C C . ALA B 1 256 ? -40.961 58.204 -57.229 1 27.741 256 ALA B C 1
ATOM 4780 O O . ALA B 1 256 ? -40.948 57.525 -56.188 1 21.798 256 ALA B O 1
ATOM 4782 N N . GLU B 1 257 ? -39.875 58.402 -57.986 1 29.282 257 GLU B N 1
ATOM 4783 C CA . GLU B 1 257 ? -38.595 57.776 -57.672 1 31.489 257 GLU B CA 1
ATOM 4784 C C . GLU B 1 257 ? -38.06 58.319 -56.336 1 29.503 257 GLU B C 1
ATOM 4785 O O . GLU B 1 257 ? -37.471 57.558 -55.555 1 27.486 257 GLU B O 1
ATOM 4791 N N . GLN B 1 258 ? -38.244 59.622 -56.089 1 29.213 258 GLN B N 1
ATOM 4792 C CA . GLN B 1 258 ? -37.761 60.203 -54.831 1 28.755 258 GLN B CA 1
ATOM 4793 C C . GLN B 1 258 ? -38.574 59.67 -53.665 1 25.862 258 GLN B C 1
ATOM 4794 O O . GLN B 1 258 ? -38.017 59.312 -52.629 1 26.758 258 GLN B O 1
ATOM 4800 N N . VAL B 1 259 ? -39.898 59.648 -53.809 1 24.5 259 VAL B N 1
ATOM 4801 C CA . VAL B 1 259 ? -40.749 59.095 -52.739 1 25.096 259 VAL B CA 1
ATOM 4802 C C . VAL B 1 259 ? -40.351 57.659 -52.398 1 25.11 259 VAL B C 1
ATOM 4803 O O . VAL B 1 259 ? -40.254 57.299 -51.207 1 25.323 259 VAL B O 1
ATOM 4807 N N . ALA B 1 260 ? -40.095 56.852 -53.444 1 25.742 260 ALA B N 1
ATOM 4808 C CA . ALA B 1 260 ? -39.75 55.449 -53.233 1 26.807 260 ALA B CA 1
ATOM 4809 C C . ALA B 1 260 ? -38.424 55.365 -52.476 1 25.108 260 ALA B C 1
ATOM 4810 O O . ALA B 1 260 ? -38.266 54.564 -51.565 1 26.44 260 ALA B O 1
ATOM 4812 N N . GLU B 1 261 ? -37.458 56.176 -52.906 1 25.615 261 GLU B N 1
ATOM 4813 C CA . GLU B 1 261 ? -36.151 56.126 -52.278 1 25.262 261 GLU B CA 1
ATOM 4814 C C . GLU B 1 261 ? -36.238 56.552 -50.803 1 24.59 261 GLU B C 1
ATOM 4815 O O . GLU B 1 261 ? -35.714 55.856 -49.933 1 22.415 261 GLU B O 1
ATOM 4821 N N . TYR B 1 262 ? -36.889 57.699 -50.533 1 22.277 262 TYR B N 1
ATOM 4822 C CA . TYR B 1 262 ? -37.029 58.107 -49.138 1 23.235 262 TYR B CA 1
ATOM 4823 C C . TYR B 1 262 ? -37.826 57.105 -48.297 1 22.278 262 TYR B C 1
ATOM 4824 O O . TYR B 1 262 ? -37.519 56.936 -47.103 1 22.794 262 TYR B O 1
ATOM 4833 N N . THR B 1 263 ? -38.884 56.499 -48.862 1 20.811 263 THR B N 1
ATOM 4834 C CA . THR B 1 263 ? -39.749 55.611 -48.077 1 22.597 263 THR B CA 1
ATOM 4835 C C . THR B 1 263 ? -39.004 54.307 -47.775 1 21.932 263 THR B C 1
ATOM 4836 O O . THR B 1 263 ? -38.963 53.833 -46.638 1 20.451 263 THR B O 1
ATOM 4840 N N . VAL B 1 264 ? -38.445 53.705 -48.828 1 21.562 264 VAL B N 1
ATOM 4841 C CA . VAL B 1 264 ? -37.845 52.387 -48.666 1 22.139 264 VAL B CA 1
ATOM 4842 C C . VAL B 1 264 ? -36.571 52.494 -47.814 1 24.793 264 VAL B C 1
ATOM 4843 O O . VAL B 1 264 ? -36.338 51.606 -46.993 1 21.67 264 VAL B O 1
ATOM 4847 N N . LYS B 1 265 ? -35.75 53.558 -47.992 1 23.93 265 LYS B N 1
ATOM 4848 C CA . LYS B 1 265 ? -34.553 53.649 -47.166 1 23.719 265 LYS B CA 1
ATOM 4849 C C . LYS B 1 265 ? -34.969 53.764 -45.704 1 22.647 265 LYS B C 1
ATOM 4850 O O . LYS B 1 265 ? -34.243 53.262 -44.855 1 22.882 265 LYS B O 1
ATOM 4856 N N . THR B 1 266 ? -36.076 54.466 -45.403 1 18.089 266 THR B N 1
ATOM 4857 C CA . THR B 1 266 ? -36.516 54.634 -44.03 1 18.957 266 THR B CA 1
ATOM 4858 C C . THR B 1 266 ? -36.966 53.276 -43.456 1 19.072 266 THR B C 1
ATOM 4859 O O . THR B 1 266 ? -36.561 52.894 -42.349 1 18.037 266 THR B O 1
ATOM 4863 N N . LEU B 1 267 ? -37.826 52.561 -44.184 1 17.284 267 LEU B N 1
ATOM 4864 C CA . LEU B 1 267 ? -38.278 51.242 -43.716 1 19.108 267 LEU B CA 1
ATOM 4865 C C . LEU B 1 267 ? -37.059 50.315 -43.532 1 20.156 267 LEU B C 1
ATOM 4866 O O . LEU B 1 267 ? -37.034 49.517 -42.575 1 22.045 267 LEU B O 1
ATOM 4871 N N . ALA B 1 268 ? -36.088 50.371 -44.463 1 16.547 268 ALA B N 1
ATOM 4872 C CA . ALA B 1 268 ? -34.956 49.449 -44.38 1 18.098 268 ALA B CA 1
ATOM 4873 C C . ALA B 1 268 ? -34.112 49.735 -43.128 1 20.933 268 ALA B C 1
ATOM 4874 O O . ALA B 1 268 ? -33.438 48.817 -42.644 1 21.056 268 ALA B O 1
ATOM 4876 N N . ARG B 1 269 ? -34.176 50.966 -42.594 1 19.393 269 ARG B N 1
ATOM 4877 C CA . ARG B 1 269 ? -33.38 51.297 -41.425 1 20.404 269 ARG B CA 1
ATOM 4878 C C . ARG B 1 269 ? -34.018 50.788 -40.136 1 20.32 269 ARG B C 1
ATOM 4879 O O . ARG B 1 269 ? -33.316 50.708 -39.128 1 19.988 269 ARG B O 1
ATOM 4887 N N . VAL B 1 270 ? -35.295 50.421 -40.155 1 20.138 270 VAL B N 1
ATOM 4888 C CA . VAL B 1 270 ? -35.986 50.189 -38.871 1 19.084 270 VAL B CA 1
ATOM 4889 C C . VAL B 1 270 ? -36.723 48.846 -38.829 1 20.704 270 VAL B C 1
ATOM 4890 O O . VAL B 1 270 ? -36.946 48.342 -37.726 1 19.977 270 VAL B O 1
ATOM 4894 N N . LEU B 1 271 ? -37.167 48.293 -39.98 1 18.578 271 LEU B N 1
ATOM 4895 C CA . LEU B 1 271 ? -38.224 47.287 -39.937 1 18.507 271 LEU B CA 1
ATOM 4896 C C . LEU B 1 271 ? -37.647 45.872 -40.075 1 18.432 271 LEU B C 1
ATOM 4897 O O . LEU B 1 271 ? -37.11 45.524 -41.114 1 18.529 271 LEU B O 1
ATOM 4902 N N . PRO B 1 272 ? -37.774 44.973 -39.081 1 19.246 272 PRO B N 1
ATOM 4903 C CA . PRO B 1 272 ? -37.192 43.623 -39.181 1 17.86 272 PRO B CA 1
ATOM 4904 C C . PRO B 1 272 ? -37.697 42.881 -40.417 1 20.47 272 PRO B C 1
ATOM 4905 O O . PRO B 1 272 ? -38.883 42.92 -40.766 1 19.974 272 PRO B O 1
ATOM 4909 N N . PRO B 1 273 ? -36.795 42.193 -41.159 1 20.526 273 PRO B N 1
ATOM 4910 C CA . PRO B 1 273 ? -37.209 41.44 -42.34 1 20.633 273 PRO B CA 1
ATOM 4911 C C . PRO B 1 273 ? -38.196 40.303 -42.029 1 22.263 273 PRO B C 1
ATOM 4912 O O . PRO B 1 273 ? -38.765 39.748 -42.926 1 21.435 273 PRO B O 1
ATOM 4916 N N . ALA B 1 274 ? -38.337 39.901 -40.773 1 22.889 274 ALA B N 1
ATOM 4917 C CA . ALA B 1 274 ? -39.27 38.806 -40.439 1 23.249 274 ALA B CA 1
ATOM 4918 C C . ALA B 1 274 ? -40.713 39.273 -40.629 1 21.374 274 ALA B C 1
ATOM 4919 O O . ALA B 1 274 ? -41.603 38.466 -40.794 1 22.047 274 ALA B O 1
ATOM 4921 N N . LEU B 1 275 ? -40.963 40.584 -40.495 1 21.751 275 LEU B N 1
ATOM 4922 C CA . LEU B 1 275 ? -42.296 41.121 -40.723 1 22.029 275 LEU B CA 1
ATOM 4923 C C . LEU B 1 275 ? -42.666 40.929 -42.207 1 25.599 275 LEU B C 1
ATOM 4924 O O . LEU B 1 275 ? -41.926 41.326 -43.111 1 22.863 275 LEU B O 1
ATOM 4929 N N . PRO B 1 276 ? -43.76 40.197 -42.513 1 26.814 276 PRO B N 1
ATOM 4930 C CA . PRO B 1 276 ? -43.977 39.721 -43.898 1 25.808 276 PRO B CA 1
ATOM 4931 C C . PRO B 1 276 ? -44.379 40.792 -44.903 1 26.4 276 PRO B C 1
ATOM 4932 O O . PRO B 1 276 ? -44.127 40.655 -46.085 1 24.152 276 PRO B O 1
ATOM 4936 N N . GLY B 1 277 ? -44.927 41.922 -44.452 1 23.361 277 GLY B N 1
ATOM 4937 C CA . GLY B 1 277 ? -45.422 42.841 -45.467 1 23.613 277 GLY B CA 1
ATOM 4938 C C . GLY B 1 277 ? -45.768 44.212 -44.9 1 22.892 277 GLY B C 1
ATOM 4939 O O . GLY B 1 277 ? -46.081 44.377 -43.73 1 22.582 277 GLY B O 1
ATOM 4940 N N . VAL B 1 278 ? -45.653 45.212 -45.759 1 21.113 278 VAL B N 1
ATOM 4941 C CA . VAL B 1 278 ? -46.023 46.593 -45.495 1 22.177 278 VAL B CA 1
ATOM 4942 C C . VAL B 1 278 ? -47.197 46.902 -46.435 1 24.028 278 VAL B C 1
ATOM 4943 O O . VAL B 1 278 ? -47.08 46.718 -47.646 1 22.457 278 VAL B O 1
ATOM 4947 N N . THR B 1 279 ? -48.291 47.421 -45.881 1 20.851 279 THR B N 1
ATOM 4948 C CA . THR B 1 279 ? -49.481 47.753 -46.676 1 22.275 279 THR B CA 1
ATOM 4949 C C . THR B 1 279 ? -49.696 49.254 -46.522 1 24.44 279 THR B C 1
ATOM 4950 O O . THR B 1 279 ? -50.257 49.698 -45.509 1 24.709 279 THR B O 1
ATOM 4954 N N . PHE B 1 280 ? -49.165 50.027 -47.47 1 21.731 280 PHE B N 1
ATOM 4955 C CA . PHE B 1 280 ? -49.148 51.489 -47.372 1 21.089 280 PHE B CA 1
ATOM 4956 C C . PHE B 1 280 ? -50.574 52.055 -47.331 1 20.98 280 PHE B C 1
ATOM 4957 O O . PHE B 1 280 ? -51.445 51.641 -48.089 1 23.352 280 PHE B O 1
ATOM 4965 N N . LEU B 1 281 ? -50.783 53.059 -46.479 1 18.937 281 LEU B N 1
ATOM 4966 C CA . LEU B 1 281 ? -51.979 53.874 -46.53 1 24.118 281 LEU B CA 1
ATOM 4967 C C . LEU B 1 281 ? -51.778 54.954 -47.602 1 27.619 281 LEU B C 1
ATOM 4968 O O . LEU B 1 281 ? -50.641 55.337 -47.921 1 25.808 281 LEU B O 1
ATOM 4973 N N . SER B 1 282 ? -52.892 55.437 -48.184 1 28.881 282 SER B N 1
ATOM 4974 C CA . SER B 1 282 ? -52.753 56.37 -49.294 1 31.028 282 SER B CA 1
ATOM 4975 C C . SER B 1 282 ? -52.943 57.8 -48.82 1 34.186 282 SER B C 1
ATOM 4976 O O . SER B 1 282 ? -52.582 58.714 -49.55 1 41.444 282 SER B O 1
ATOM 4979 N N A GLY B 1 283 ? -53.579 57.99 -47.657 0.5 35.902 283 GLY B N 1
ATOM 4980 N N B GLY B 1 283 ? -53.593 57.966 -47.657 0.5 32.401 283 GLY B N 1
ATOM 4981 C CA A GLY B 1 283 ? -53.713 59.266 -46.954 0.5 39.868 283 GLY B CA 1
ATOM 4982 C CA B GLY B 1 283 ? -53.757 59.265 -47.021 0.5 31.965 283 GLY B CA 1
ATOM 4983 C C A GLY B 1 283 ? -53.256 60.531 -47.695 0.5 40.821 283 GLY B C 1
ATOM 4984 C C B GLY B 1 283 ? -54.167 60.331 -48.036 0.5 30.747 283 GLY B C 1
ATOM 4985 O O A GLY B 1 283 ? -52.13 60.999 -47.486 0.5 50.512 283 GLY B O 1
ATOM 4986 O O B GLY B 1 283 ? -55.18 60.205 -48.716 0.5 28.331 283 GLY B O 1
ATOM 4987 N N A GLY B 1 284 ? -54.155 61.109 -48.513 0.5 39.936 284 GLY B N 1
ATOM 4988 N N B GLY B 1 284 ? -53.319 61.349 -48.188 0.5 31.491 284 GLY B N 1
ATOM 4989 C CA A GLY B 1 284 ? -53.928 62.423 -49.085 0.5 40.524 284 GLY B CA 1
ATOM 4990 C CA B GLY B 1 284 ? -53.685 62.497 -49.001 0.5 35.742 284 GLY B CA 1
ATOM 4991 C C A GLY B 1 284 ? -53.28 62.361 -50.466 0.5 39.346 284 GLY B C 1
ATOM 4992 C C B GLY B 1 284 ? -53.241 62.377 -50.46 0.5 37.03 284 GLY B C 1
ATOM 4993 O O A GLY B 1 284 ? -53.155 63.371 -51.123 0.5 42.201 284 GLY B O 1
ATOM 4994 O O B GLY B 1 284 ? -53.209 63.374 -51.152 0.5 40.699 284 GLY B O 1
ATOM 4995 N N . LEU B 1 285 ? -52.867 61.184 -50.925 1 37.96 285 LEU B N 1
ATOM 4996 C CA . LEU B 1 285 ? -52.329 61.101 -52.291 1 37.283 285 LEU B CA 1
ATOM 4997 C C . LEU B 1 285 ? -53.505 60.951 -53.25 1 35.946 285 LEU B C 1
ATOM 4998 O O . LEU B 1 285 ? -54.509 60.384 -52.866 1 39.786 285 LEU B O 1
ATOM 5003 N N . SER B 1 286 ? -53.393 61.402 -54.493 1 30.947 286 SER B N 1
ATOM 5004 C CA . SER B 1 286 ? -54.414 61.109 -55.494 1 31.489 286 SER B CA 1
ATOM 5005 C C . SER B 1 286 ? -54.413 59.605 -55.845 1 32.844 286 SER B C 1
ATOM 5006 O O . SER B 1 286 ? -53.477 58.853 -55.523 1 31.228 286 SER B O 1
ATOM 5009 N N . GLU B 1 287 ? -55.482 59.157 -56.51 1 32.789 287 GLU B N 1
ATOM 5010 C CA . GLU B 1 287 ? -55.553 57.784 -57.008 1 38.012 287 GLU B CA 1
ATOM 5011 C C . GLU B 1 287 ? -54.304 57.379 -57.8 1 33.999 287 GLU B C 1
ATOM 5012 O O . GLU B 1 287 ? -53.733 56.308 -57.57 1 29.655 287 GLU B O 1
ATOM 5018 N N . VAL B 1 288 ? -53.933 58.217 -58.776 1 33.621 288 VAL B N 1
ATOM 5019 C CA . VAL B 1 288 ? -52.817 57.914 -59.652 1 31.75 288 VAL B CA 1
ATOM 5020 C C . VAL B 1 288 ? -51.494 57.954 -58.879 1 30.999 288 VAL B C 1
ATOM 5021 O O . VAL B 1 288 ? -50.644 57.075 -59.064 1 34.479 288 VAL B O 1
ATOM 5025 N N . MET B 1 289 ? -51.305 58.938 -57.997 1 29.529 289 MET B N 1
ATOM 5026 C CA . MET B 1 289 ? -50.036 59.016 -57.283 1 31.931 289 MET B CA 1
ATOM 5027 C C . MET B 1 289 ? -49.887 57.79 -56.393 1 32.75 289 MET B C 1
ATOM 5028 O O . MET B 1 289 ? -48.782 57.239 -56.29 1 31.133 289 MET B O 1
ATOM 5033 N N . ALA B 1 290 ? -51.018 57.296 -55.824 1 29.134 290 ALA B N 1
ATOM 5034 C CA . ALA B 1 290 ? -50.874 56.142 -54.94 1 27.582 290 ALA B CA 1
ATOM 5035 C C . ALA B 1 290 ? -50.338 54.941 -55.729 1 27.737 290 ALA B C 1
ATOM 5036 O O . ALA B 1 290 ? -49.62 54.106 -55.185 1 29.776 290 ALA B O 1
ATOM 5038 N N . SER B 1 291 ? -50.783 54.803 -56.985 1 26.853 291 SER B N 1
ATOM 5039 C CA . SER B 1 291 ? -50.33 53.727 -57.864 1 29.516 291 SER B CA 1
ATOM 5040 C C . SER B 1 291 ? -48.885 53.972 -58.304 1 28.789 291 SER B C 1
ATOM 5041 O O . SER B 1 291 ? -48.062 53.056 -58.217 1 31.551 291 SER B O 1
ATOM 5044 N N . GLU B 1 292 ? -48.576 55.195 -58.769 1 30.34 292 GLU B N 1
ATOM 5045 C CA . GLU B 1 292 ? -47.226 55.477 -59.254 1 30.996 292 GLU B CA 1
ATOM 5046 C C . GLU B 1 292 ? -46.189 55.287 -58.148 1 29.383 292 GLU B C 1
ATOM 5047 O O . GLU B 1 292 ? -45.109 54.75 -58.398 1 28.375 292 GLU B O 1
ATOM 5053 N N . TYR B 1 293 ? -46.535 55.699 -56.918 1 29.261 293 TYR B N 1
ATOM 5054 C CA . TYR B 1 293 ? -45.562 55.65 -55.837 1 27.447 293 TYR B CA 1
ATOM 5055 C C . TYR B 1 293 ? -45.312 54.199 -55.428 1 24.637 293 TYR B C 1
ATOM 5056 O O . TYR B 1 293 ? -44.176 53.793 -55.215 1 24.871 293 TYR B O 1
ATOM 5065 N N . LEU B 1 294 ? -46.386 53.42 -55.316 1 24.229 294 LEU B N 1
ATOM 5066 C CA . LEU B 1 294 ? -46.227 52.02 -54.955 1 23.501 294 LEU B CA 1
ATOM 5067 C C . LEU B 1 294 ? -45.405 51.294 -56.02 1 22.009 294 LEU B C 1
ATOM 5068 O O . LEU B 1 294 ? -44.501 50.504 -55.709 1 23.619 294 LEU B O 1
ATOM 5073 N N . ASN B 1 295 ? -45.653 51.643 -57.281 1 23.752 295 ASN B N 1
ATOM 5074 C CA . ASN B 1 295 ? -44.924 50.995 -58.357 1 24.286 295 ASN B CA 1
ATOM 5075 C C . ASN B 1 295 ? -43.424 51.328 -58.251 1 26.924 295 ASN B C 1
ATOM 5076 O O . ASN B 1 295 ? -42.554 50.464 -58.509 1 26.116 295 ASN B O 1
ATOM 5081 N N . ALA B 1 296 ? -43.093 52.605 -57.961 1 25.219 296 ALA B N 1
ATOM 5082 C CA . ALA B 1 296 ? -41.689 52.991 -57.827 1 27.999 296 ALA B CA 1
ATOM 5083 C C . ALA B 1 296 ? -41.026 52.224 -56.669 1 26.039 296 ALA B C 1
ATOM 5084 O O . ALA B 1 296 ? -39.862 51.805 -56.758 1 25.621 296 ALA B O 1
ATOM 5086 N N . MET B 1 297 ? -41.77 51.97 -55.593 1 26.895 297 MET B N 1
ATOM 5087 C CA . MET B 1 297 ? -41.16 51.193 -54.516 1 26.62 297 MET B CA 1
ATOM 5088 C C . MET B 1 297 ? -40.814 49.784 -54.935 1 27.146 297 MET B C 1
ATOM 5089 O O . MET B 1 297 ? -39.786 49.26 -54.522 1 25.093 297 MET B O 1
ATOM 5094 N N . ASN B 1 298 ? -41.65 49.232 -55.795 1 24.31 298 ASN B N 1
ATOM 5095 C CA . ASN B 1 298 ? -41.459 47.879 -56.275 1 26.002 298 ASN B CA 1
ATOM 5096 C C . ASN B 1 298 ? -40.49 47.876 -57.472 1 29.967 298 ASN B C 1
ATOM 5097 O O . ASN B 1 298 ? -40.321 46.836 -58.102 1 29.685 298 ASN B O 1
ATOM 5102 N N . ASN B 1 299 ? -39.819 49.01 -57.736 1 29.278 299 ASN B N 1
ATOM 5103 C CA . ASN B 1 299 ? -38.709 49.022 -58.678 1 28.724 299 ASN B CA 1
ATOM 5104 C C . ASN B 1 299 ? -37.453 49.56 -57.983 1 30.214 299 ASN B C 1
ATOM 5105 O O . ASN B 1 299 ? -36.46 49.813 -58.631 1 28.009 299 ASN B O 1
ATOM 5110 N N . SER B 1 300 ? -37.495 49.762 -56.658 1 28.971 300 SER B N 1
ATOM 5111 C CA . SER B 1 300 ? -36.365 50.36 -55.958 1 26.676 300 SER B CA 1
ATOM 5112 C C . SER B 1 300 ? -35.206 49.353 -55.903 1 29.397 300 SER B C 1
ATOM 5113 O O . SER B 1 300 ? -35.429 48.167 -55.583 1 27.268 300 SER B O 1
ATOM 5116 N N . PRO B 1 301 ? -33.94 49.807 -56.102 1 29.512 301 PRO B N 1
ATOM 5117 C CA . PRO B 1 301 ? -32.79 48.943 -55.861 1 29.027 301 PRO B CA 1
ATOM 5118 C C . PRO B 1 301 ? -32.43 48.803 -54.378 1 27.612 301 PRO B C 1
ATOM 5119 O O . PRO B 1 301 ? -31.56 48.022 -54.081 1 30.159 301 PRO B O 1
ATOM 5123 N N . LEU B 1 302 ? -33.077 49.517 -53.445 1 26.995 302 LEU B N 1
ATOM 5124 C CA . LEU B 1 302 ? -32.763 49.414 -52.003 1 25.454 302 LEU B CA 1
ATOM 5125 C C . LEU B 1 302 ? -33.273 48.099 -51.4 1 27.776 302 LEU B C 1
ATOM 5126 O O . LEU B 1 302 ? -34.107 47.388 -51.99 1 24.851 302 LEU B O 1
ATOM 5131 N N . PRO B 1 303 ? -32.746 47.666 -50.222 1 32.801 303 PRO B N 1
ATOM 5132 C CA . PRO B 1 303 ? -33.199 46.407 -49.615 1 28.331 303 PRO B CA 1
ATOM 5133 C C . PRO B 1 303 ? -34.682 46.537 -49.242 1 27.209 303 PRO B C 1
ATOM 5134 O O . PRO B 1 303 ? -35.111 47.515 -48.613 1 26.263 303 PRO B O 1
ATOM 5138 N N . ARG B 1 304 ? -35.475 45.537 -49.633 1 25.977 304 ARG B N 1
ATOM 5139 C CA . ARG B 1 304 ? -36.903 45.566 -49.317 1 25.211 304 ARG B CA 1
ATOM 5140 C C . ARG B 1 304 ? -37.379 44.124 -49.183 1 22.77 304 ARG B C 1
ATOM 5141 O O . ARG B 1 304 ? -38.08 43.617 -50.013 1 24.278 304 ARG B O 1
ATOM 5149 N N . PRO B 1 305 ? -37.033 43.433 -48.088 1 23.194 305 PRO B N 1
ATOM 5150 C CA . PRO B 1 305 ? -37.344 42 -47.989 1 24.167 305 PRO B CA 1
ATOM 5151 C C . PRO B 1 305 ? -38.844 41.748 -47.788 1 25.531 305 PRO B C 1
ATOM 5152 O O . PRO B 1 305 ? -39.329 40.685 -48.139 1 25.676 305 PRO B O 1
ATOM 5156 N N . TRP B 1 306 ? -39.585 42.707 -47.219 1 25.311 306 TRP B N 1
ATOM 5157 C CA . TRP B 1 306 ? -41 42.52 -46.929 1 22.254 306 TRP B CA 1
ATOM 5158 C C . TRP B 1 306 ? -41.739 42.837 -48.209 1 24.055 306 TRP B C 1
ATOM 5159 O O . TRP B 1 306 ? -41.245 43.62 -49.022 1 25.119 306 TRP B O 1
ATOM 5170 N N . LYS B 1 307 ? -42.939 42.256 -48.383 1 25.04 307 LYS B N 1
ATOM 5171 C CA . LYS B 1 307 ? -43.772 42.665 -49.515 1 23.653 307 LYS B CA 1
ATOM 5172 C C . LYS B 1 307 ? -44.189 44.116 -49.305 1 22.778 307 LYS B C 1
ATOM 5173 O O . LYS B 1 307 ? -44.495 44.555 -48.185 1 21.812 307 LYS B O 1
ATOM 5179 N N . LEU B 1 308 ? -44.151 44.886 -50.387 1 20.674 308 LEU B N 1
ATOM 5180 C CA . LEU B 1 308 ? -44.625 46.264 -50.342 1 21.793 308 LEU B CA 1
ATOM 5181 C C . LEU B 1 308 ? -45.912 46.305 -51.172 1 22.142 308 LEU B C 1
ATOM 5182 O O . LEU B 1 308 ? -45.871 46.114 -52.4 1 23.953 308 LEU B O 1
ATOM 5187 N N . THR B 1 309 ? -47.039 46.566 -50.478 1 21.709 309 THR B N 1
ATOM 5188 C CA . THR B 1 309 ? -48.304 46.549 -51.184 1 24.636 309 THR B CA 1
ATOM 5189 C C . THR B 1 309 ? -49.149 47.694 -50.624 1 27.39 309 THR B C 1
ATOM 5190 O O . THR B 1 309 ? -48.617 48.615 -50.008 1 24.061 309 THR B O 1
ATOM 5194 N N . PHE B 1 310 ? -50.471 47.639 -50.862 1 27.474 310 PHE B N 1
ATOM 5195 C CA . PHE B 1 310 ? -51.335 48.773 -50.571 1 23.993 310 PHE B CA 1
ATOM 5196 C C . PHE B 1 310 ? -52.405 48.311 -49.587 1 25.376 310 PHE B C 1
ATOM 5197 O O . PHE B 1 310 ? -52.709 47.124 -49.511 1 23.685 310 PHE B O 1
ATOM 5205 N N . SER B 1 311 ? -52.888 49.261 -48.781 1 23.848 311 SER B N 1
ATOM 5206 C CA . SER B 1 311 ? -54.102 49.109 -48.005 1 24.2 311 SER B CA 1
ATOM 5207 C C . SER B 1 311 ? -54.85 50.427 -48.186 1 26.344 311 SER B C 1
ATOM 5208 O O . SER B 1 311 ? -54.668 51.395 -47.418 1 25.867 311 SER B O 1
ATOM 5211 N N . TYR B 1 312 ? -55.578 50.495 -49.316 1 24.575 312 TYR B N 1
ATOM 5212 C CA . TYR B 1 312 ? -56.058 51.775 -49.814 1 27.975 312 TYR B CA 1
ATOM 5213 C C . TYR B 1 312 ? -57.569 51.898 -49.587 1 28.638 312 TYR B C 1
ATOM 5214 O O . TYR B 1 312 ? -58.326 50.907 -49.693 1 25.584 312 TYR B O 1
ATOM 5223 N N . ALA B 1 313 ? -57.966 53.113 -49.185 1 29.701 313 ALA B N 1
ATOM 5224 C CA . ALA B 1 313 ? -59.36 53.482 -49.077 1 29.526 313 ALA B CA 1
ATOM 5225 C C . ALA B 1 313 ? -59.699 54.416 -50.258 1 31.882 313 ALA B C 1
ATOM 5226 O O . ALA B 1 313 ? -60.125 53.942 -51.313 1 33.122 313 ALA B O 1
ATOM 5228 N N . ARG B 1 314 ? -59.508 55.737 -50.128 1 31.486 314 ARG B N 1
ATOM 5229 C CA . ARG B 1 314 ? -59.958 56.658 -51.175 1 31.647 314 ARG B CA 1
ATOM 5230 C C . ARG B 1 314 ? -59.219 56.372 -52.477 1 29.145 314 ARG B C 1
ATOM 5231 O O . ARG B 1 314 ? -59.732 56.624 -53.568 1 29.711 314 ARG B O 1
ATOM 5239 N N . ALA B 1 315 ? -57.965 55.907 -52.386 1 28.032 315 ALA B N 1
ATOM 5240 C CA . ALA B 1 315 ? -57.191 55.673 -53.603 1 30.153 315 ALA B CA 1
ATOM 5241 C C . ALA B 1 315 ? -57.762 54.515 -54.42 1 31.711 315 ALA B C 1
ATOM 5242 O O . ALA B 1 315 ? -57.394 54.372 -55.59 1 34.908 315 ALA B O 1
ATOM 5244 N N . LEU B 1 316 ? -58.627 53.671 -53.805 1 30.586 316 LEU B N 1
ATOM 5245 C CA . LEU B 1 316 ? -59.329 52.646 -54.561 1 30.91 316 LEU B CA 1
ATOM 5246 C C . LEU B 1 316 ? -60.761 53.095 -54.89 1 34.712 316 LEU B C 1
ATOM 5247 O O . LEU B 1 316 ? -61.337 52.57 -55.828 1 34.867 316 LEU B O 1
ATOM 5252 N N . GLN B 1 317 ? -61.339 54.05 -54.149 1 32.218 317 GLN B N 1
ATOM 5253 C CA . GLN B 1 317 ? -62.791 54.242 -54.17 1 36.488 317 GLN B CA 1
ATOM 5254 C C . GLN B 1 317 ? -63.245 55.567 -54.794 1 36.305 317 GLN B C 1
ATOM 5255 O O . GLN B 1 317 ? -64.418 55.669 -55.11 1 36.378 317 GLN B O 1
ATOM 5261 N N . SER B 1 318 ? -62.393 56.608 -54.917 1 37.967 318 SER B N 1
ATOM 5262 C CA . SER B 1 318 ? -62.901 57.945 -55.278 1 35.881 318 SER B CA 1
ATOM 5263 C C . SER B 1 318 ? -63.612 57.938 -56.61 1 33.737 318 SER B C 1
ATOM 5264 O O . SER B 1 318 ? -64.721 58.448 -56.697 1 40.523 318 SER B O 1
ATOM 5267 N N . SER B 1 319 ? -62.941 57.463 -57.663 1 34.129 319 SER B N 1
ATOM 5268 C CA . SER B 1 319 ? -63.593 57.431 -58.968 1 38.59 319 SER B CA 1
ATOM 5269 C C . SER B 1 319 ? -64.838 56.546 -58.94 1 39.52 319 SER B C 1
ATOM 5270 O O . SER B 1 319 ? -65.828 56.845 -59.629 1 39.387 319 SER B O 1
ATOM 5273 N N . ALA B 1 320 ? -64.747 55.432 -58.199 1 34.384 320 ALA B N 1
ATOM 5274 C CA . ALA B 1 320 ? -65.837 54.464 -58.146 1 34.001 320 ALA B CA 1
ATOM 5275 C C . ALA B 1 320 ? -67.099 55.127 -57.575 1 34.098 320 ALA B C 1
ATOM 5276 O O . ALA B 1 320 ? -68.168 54.972 -58.14 1 35.336 320 ALA B O 1
ATOM 5278 N N . ILE B 1 321 ? -66.953 55.868 -56.465 1 32.937 321 ILE B N 1
ATOM 5279 C CA . ILE B 1 321 ? -68.076 56.493 -55.793 1 37.142 321 ILE B CA 1
ATOM 5280 C C . ILE B 1 321 ? -68.696 57.526 -56.732 1 39.857 321 ILE B C 1
ATOM 5281 O O . ILE B 1 321 ? -69.913 57.618 -56.861 1 41.436 321 ILE B O 1
ATOM 5286 N N . LYS B 1 322 ? -67.839 58.296 -57.394 1 39.593 322 LYS B N 1
ATOM 5287 C CA . LYS B 1 322 ? -68.327 59.319 -58.302 1 43.971 322 LYS B CA 1
ATOM 5288 C C . LYS B 1 322 ? -69.143 58.694 -59.452 1 45.236 322 LYS B C 1
ATOM 5289 O O . LYS B 1 322 ? -70.218 59.175 -59.809 1 42.063 322 LYS B O 1
ATOM 5295 N N . ALA B 1 323 ? -68.633 57.616 -60.062 1 40.736 323 ALA B N 1
ATOM 5296 C CA . ALA B 1 323 ? -69.321 56.987 -61.194 1 40.056 323 ALA B CA 1
ATOM 5297 C C . ALA B 1 323 ? -70.59 56.281 -60.704 1 39.936 323 ALA B C 1
ATOM 5298 O O . ALA B 1 323 ? -71.576 56.218 -61.423 1 41.074 323 ALA B O 1
ATOM 5300 N N . TRP B 1 324 ? -70.559 55.723 -59.49 1 39.068 324 TRP B N 1
ATOM 5301 C CA . TRP B 1 324 ? -71.747 55.098 -58.919 1 41.099 324 TRP B CA 1
ATOM 5302 C C . TRP B 1 324 ? -72.863 56.123 -58.724 1 44.389 324 TRP B C 1
ATOM 5303 O O . TRP B 1 324 ? -74.024 55.891 -59.101 1 43.244 324 TRP B O 1
ATOM 5314 N N . GLY B 1 325 ? -72.507 57.233 -58.058 1 45.848 325 GLY B N 1
ATOM 5315 C CA . GLY B 1 325 ? -73.48 58.293 -57.841 1 47.028 325 GLY B CA 1
ATOM 5316 C C . GLY B 1 325 ? -74.557 57.897 -56.835 1 45.014 325 GLY B C 1
ATOM 5317 O O . GLY B 1 325 ? -75.574 58.564 -56.757 1 47 325 GLY B O 1
ATOM 5318 N N . GLY B 1 326 ? -74.363 56.792 -56.106 1 45.977 326 GLY B N 1
ATOM 5319 C CA . GLY B 1 326 ? -75.322 56.313 -55.116 1 46.326 326 GLY B CA 1
ATOM 5320 C C . GLY B 1 326 ? -76.558 55.647 -55.73 1 51.975 326 GLY B C 1
ATOM 5321 O O . GLY B 1 326 ? -77.498 55.365 -54.998 1 50.563 326 GLY B O 1
ATOM 5322 N N . LYS B 1 327 ? -76.533 55.333 -57.034 1 48.918 327 LYS B N 1
ATOM 5323 C CA . LYS B 1 327 ? -77.716 54.873 -57.745 1 54.586 327 LYS B CA 1
ATOM 5324 C C . LYS B 1 327 ? -77.48 53.473 -58.313 1 51.772 327 LYS B C 1
ATOM 5325 O O . LYS B 1 327 ? -76.367 53.146 -58.725 1 48.473 327 LYS B O 1
ATOM 5331 N N . SER B 1 328 ? -78.543 52.673 -58.403 1 50.935 328 SER B N 1
ATOM 5332 C CA . SER B 1 328 ? -78.324 51.327 -58.913 1 52.782 328 SER B CA 1
ATOM 5333 C C . SER B 1 328 ? -77.909 51.356 -60.395 1 50.776 328 SER B C 1
ATOM 5334 O O . SER B 1 328 ? -77.093 50.537 -60.843 1 48 328 SER B O 1
ATOM 5337 N N . SER B 1 329 ? -78.337 52.385 -61.137 1 46.151 329 SER B N 1
ATOM 5338 C CA . SER B 1 329 ? -77.893 52.512 -62.515 1 45.816 329 SER B CA 1
ATOM 5339 C C . SER B 1 329 ? -76.402 52.866 -62.657 1 44.527 329 SER B C 1
ATOM 5340 O O . SER B 1 329 ? -75.871 52.801 -63.752 1 47.762 329 SER B O 1
ATOM 5343 N N . GLY B 1 330 ? -75.707 53.286 -61.595 1 44.169 330 GLY B N 1
ATOM 5344 C CA . GLY B 1 330 ? -74.292 53.613 -61.73 1 42.485 330 GLY B CA 1
ATOM 5345 C C . GLY B 1 330 ? -73.398 52.476 -61.232 1 38.924 330 GLY B C 1
ATOM 5346 O O . GLY B 1 330 ? -72.172 52.608 -61.18 1 37.018 330 GLY B O 1
ATOM 5347 N N . VAL B 1 331 ? -74.012 51.358 -60.835 1 37.859 331 VAL B N 1
ATOM 5348 C CA . VAL B 1 331 ? -73.256 50.281 -60.206 1 36.751 331 VAL B CA 1
ATOM 5349 C C . VAL B 1 331 ? -72.179 49.756 -61.163 1 37.543 331 VAL B C 1
ATOM 5350 O O . VAL B 1 331 ? -71.008 49.612 -60.771 1 35.859 331 VAL B O 1
ATOM 5354 N N . ALA B 1 332 ? -72.567 49.562 -62.434 1 36.154 332 ALA B N 1
ATOM 5355 C CA . ALA B 1 332 ? -71.638 48.976 -63.38 1 37.319 332 ALA B CA 1
ATOM 5356 C C . ALA B 1 332 ? -70.43 49.9 -63.59 1 36.955 332 ALA B C 1
ATOM 5357 O O . ALA B 1 332 ? -69.301 49.45 -63.531 1 35.155 332 ALA B O 1
ATOM 5359 N N . ALA B 1 333 ? -70.678 51.179 -63.876 1 38.365 333 ALA B N 1
ATOM 5360 C CA . ALA B 1 333 ? -69.621 52.166 -64.092 1 36.022 333 ALA B CA 1
ATOM 5361 C C . ALA B 1 333 ? -68.769 52.321 -62.817 1 35.766 333 ALA B C 1
ATOM 5362 O O . ALA B 1 333 ? -67.559 52.44 -62.898 1 35.693 333 ALA B O 1
ATOM 5364 N N . GLY B 1 334 ? -69.368 52.278 -61.626 1 33.109 334 GLY B N 1
ATOM 5365 C CA . GLY B 1 334 ? -68.583 52.412 -60.394 1 32.427 334 GLY B CA 1
ATOM 5366 C C . GLY B 1 334 ? -67.646 51.225 -60.238 1 32.813 334 GLY B C 1
ATOM 5367 O O . GLY B 1 334 ? -66.488 51.372 -59.894 1 32.353 334 GLY B O 1
ATOM 5368 N N . ARG B 1 335 ? -68.146 50.026 -60.503 1 32.289 335 ARG B N 1
ATOM 5369 C CA . ARG B 1 335 ? -67.322 48.827 -60.409 1 31.048 335 ARG B CA 1
ATOM 5370 C C . ARG B 1 335 ? -66.232 48.837 -61.479 1 30.599 335 ARG B C 1
ATOM 5371 O O . ARG B 1 335 ? -65.144 48.383 -61.206 1 30.757 335 ARG B O 1
ATOM 5379 N N . ARG B 1 336 ? -66.499 49.33 -62.696 1 31.922 336 ARG B N 1
ATOM 5380 C CA . ARG B 1 336 ? -65.444 49.404 -63.684 1 34.17 336 ARG B CA 1
ATOM 5381 C C . ARG B 1 336 ? -64.318 50.318 -63.165 1 35.164 336 ARG B C 1
ATOM 5382 O O . ARG B 1 336 ? -63.146 49.996 -63.321 1 30.888 336 ARG B O 1
ATOM 5390 N N . ALA B 1 337 ? -64.663 51.441 -62.52 1 32.881 337 ALA B N 1
ATOM 5391 C CA . ALA B 1 337 ? -63.647 52.347 -62.011 1 34.079 337 ALA B CA 1
ATOM 5392 C C . ALA B 1 337 ? -62.907 51.695 -60.84 1 34.561 337 ALA B C 1
ATOM 5393 O O . ALA B 1 337 ? -61.677 51.794 -60.722 1 32.614 337 ALA B O 1
ATOM 5395 N N . PHE B 1 338 ? -63.644 50.995 -59.967 1 31.972 338 PHE B N 1
ATOM 5396 C CA . PHE B 1 338 ? -62.988 50.345 -58.857 1 28.739 338 PHE B CA 1
ATOM 5397 C C . PHE B 1 338 ? -62.019 49.278 -59.377 1 29.033 338 PHE B C 1
ATOM 5398 O O . PHE B 1 338 ? -60.881 49.183 -58.914 1 28.521 338 PHE B O 1
ATOM 5406 N N . MET B 1 339 ? -62.489 48.442 -60.3 1 27.479 339 MET B N 1
ATOM 5407 C CA . MET B 1 339 ? -61.681 47.342 -60.809 1 28.734 339 MET B CA 1
ATOM 5408 C C . MET B 1 339 ? -60.475 47.881 -61.572 1 28.043 339 MET B C 1
ATOM 5409 O O . MET B 1 339 ? -59.393 47.298 -61.521 1 28.971 339 MET B O 1
ATOM 5414 N N . HIS B 1 340 ? -60.626 48.991 -62.279 1 29.886 340 HIS B N 1
ATOM 5415 C CA . HIS B 1 340 ? -59.452 49.602 -62.925 1 30.676 340 HIS B CA 1
ATOM 5416 C C . HIS B 1 340 ? -58.386 49.997 -61.877 1 28.252 340 HIS B C 1
ATOM 5417 O O . HIS B 1 340 ? -57.212 49.659 -62.029 1 28.835 340 HIS B O 1
ATOM 5424 N N . ARG B 1 341 ? -58.778 50.672 -60.8 1 27.114 341 ARG B N 1
ATOM 5425 C CA . ARG B 1 341 ? -57.812 51.085 -59.764 1 27.926 341 ARG B CA 1
ATOM 5426 C C . ARG B 1 341 ? -57.204 49.85 -59.093 1 27.339 341 ARG B C 1
ATOM 5427 O O . ARG B 1 341 ? -56.019 49.826 -58.773 1 27.206 341 ARG B O 1
ATOM 5435 N N . ALA B 1 342 ? -58.013 48.797 -58.853 1 27.613 342 ALA B N 1
ATOM 5436 C CA . ALA B 1 342 ? -57.511 47.62 -58.156 1 25.93 342 ALA B CA 1
ATOM 5437 C C . ALA B 1 342 ? -56.451 46.975 -59.047 1 27.426 342 ALA B C 1
ATOM 5438 O O . ALA B 1 342 ? -55.393 46.571 -58.555 1 29.101 342 ALA B O 1
ATOM 5440 N N . LYS B 1 343 ? -56.723 46.897 -60.356 1 27.649 343 LYS B N 1
ATOM 5441 C CA . LYS B 1 343 ? -55.773 46.33 -61.308 1 28.724 343 LYS B CA 1
ATOM 5442 C C . LYS B 1 343 ? -54.508 47.205 -61.362 1 27.411 343 LYS B C 1
ATOM 5443 O O . LYS B 1 343 ? -53.409 46.68 -61.39 1 29.421 343 LYS B O 1
ATOM 5449 N N . MET B 1 344 ? -54.624 48.528 -61.424 1 27.064 344 MET B N 1
ATOM 5450 C CA . MET B 1 344 ? -53.421 49.38 -61.439 1 28.026 344 MET B CA 1
ATOM 5451 C C . MET B 1 344 ? -52.557 49.125 -60.195 1 28.557 344 MET B C 1
ATOM 5452 O O . MET B 1 344 ? -51.332 49.101 -60.283 1 28.044 344 MET B O 1
ATOM 5457 N N . ASN B 1 345 ? -53.18 48.972 -59.014 1 28.762 345 ASN B N 1
ATOM 5458 C CA . ASN B 1 345 ? -52.451 48.803 -57.764 1 27.224 345 ASN B CA 1
ATOM 5459 C C . ASN B 1 345 ? -51.864 47.401 -57.702 1 26.586 345 ASN B C 1
ATOM 5460 O O . ASN B 1 345 ? -50.783 47.209 -57.146 1 27.232 345 ASN B O 1
ATOM 5465 N N . SER B 1 346 ? -52.574 46.419 -58.247 1 24.438 346 SER B N 1
ATOM 5466 C CA . SER B 1 346 ? -52.059 45.084 -58.362 1 25.144 346 SER B CA 1
ATOM 5467 C C . SER B 1 346 ? -50.776 45.076 -59.218 1 25.75 346 SER B C 1
ATOM 5468 O O . SER B 1 346 ? -49.745 44.508 -58.832 1 24.261 346 SER B O 1
ATOM 5471 N N . LEU B 1 347 ? -50.808 45.74 -60.386 1 25.674 347 LEU B N 1
ATOM 5472 C CA . LEU B 1 347 ? -49.639 45.867 -61.218 1 26.191 347 LEU B CA 1
ATOM 5473 C C . LEU B 1 347 ? -48.53 46.634 -60.473 1 27.526 347 LEU B C 1
ATOM 5474 O O . LEU B 1 347 ? -47.358 46.275 -60.586 1 28.318 347 LEU B O 1
ATOM 5479 N N . ALA B 1 348 ? -48.895 47.703 -59.747 1 25.537 348 ALA B N 1
ATOM 5480 C CA . ALA B 1 348 ? -47.922 48.485 -58.97 1 27.331 348 ALA B CA 1
ATOM 5481 C C . ALA B 1 348 ? -47.218 47.596 -57.933 1 26.848 348 ALA B C 1
ATOM 5482 O O . ALA B 1 348 ? -46.009 47.725 -57.732 1 26.38 348 ALA B O 1
ATOM 5484 N N . GLN B 1 349 ? -47.941 46.644 -57.326 1 27.918 349 GLN B N 1
ATOM 5485 C CA . GLN B 1 349 ? -47.328 45.78 -56.323 1 24.584 349 GLN B CA 1
ATOM 5486 C C . GLN B 1 349 ? -46.232 44.975 -57.01 1 26.742 349 GLN B C 1
ATOM 5487 O O . GLN B 1 349 ? -45.167 44.697 -56.421 1 26.984 349 GLN B O 1
ATOM 5493 N N . LEU B 1 350 ? -46.502 44.591 -58.262 1 24.732 350 LEU B N 1
ATOM 5494 C CA . LEU B 1 350 ? -45.571 43.77 -59.038 1 28.299 350 LEU B CA 1
ATOM 5495 C C . LEU B 1 350 ? -44.467 44.62 -59.677 1 29.796 350 LEU B C 1
ATOM 5496 O O . LEU B 1 350 ? -43.631 44.058 -60.365 1 29.508 350 LEU B O 1
ATOM 5501 N N . GLY B 1 351 ? -44.544 45.955 -59.579 1 26.342 351 GLY B N 1
ATOM 5502 C CA . GLY B 1 351 ? -43.568 46.814 -60.225 1 26.947 351 GLY B CA 1
ATOM 5503 C C . GLY B 1 351 ? -43.813 46.954 -61.717 1 31.24 351 GLY B C 1
ATOM 5504 O O . GLY B 1 351 ? -42.944 47.463 -62.451 1 30.898 351 GLY B O 1
ATOM 5505 N N . ARG B 1 352 ? -45.02 46.605 -62.165 1 29.237 352 ARG B N 1
ATOM 5506 C CA . ARG B 1 352 ? -45.247 46.568 -63.621 1 29.955 352 ARG B CA 1
ATOM 5507 C C . ARG B 1 352 ? -46.359 47.545 -63.99 1 30.441 352 ARG B C 1
ATOM 5508 O O . ARG B 1 352 ? -46.968 47.41 -65.032 1 32.934 352 ARG B O 1
ATOM 5516 N N . TYR B 1 353 ? -46.67 48.511 -63.126 1 29.06 353 TYR B N 1
ATOM 5517 C CA . TYR B 1 353 ? -47.684 49.508 -63.445 1 29.29 353 TYR B CA 1
ATOM 5518 C C . TYR B 1 353 ? -47.148 50.431 -64.542 1 34.631 353 TYR B C 1
ATOM 5519 O O . TYR B 1 353 ? -45.938 50.717 -64.607 1 38.9 353 TYR B O 1
ATOM 5528 N N . ASN B 1 354 ? -48.065 50.904 -65.383 1 33.218 354 ASN B N 1
ATOM 5529 C CA . ASN B 1 354 ? -47.719 51.754 -66.512 1 39.57 354 ASN B CA 1
ATOM 5530 C C . ASN B 1 354 ? -48.642 52.98 -66.481 1 37.521 354 ASN B C 1
ATOM 5531 O O . ASN B 1 354 ? -49.839 52.879 -66.761 1 35.999 354 ASN B O 1
ATOM 5536 N N . ARG B 1 355 ? -48.074 54.144 -66.199 1 37.495 355 ARG B N 1
ATOM 5537 C CA . ARG B 1 355 ? -48.827 55.388 -66.089 1 38.985 355 ARG B CA 1
ATOM 5538 C C . ARG B 1 355 ? -49.645 55.675 -67.358 1 38.868 355 ARG B C 1
ATOM 5539 O O . ARG B 1 355 ? -50.745 56.215 -67.271 1 37.803 355 ARG B O 1
ATOM 5547 N N . GLY B 1 356 ? -49.104 55.34 -68.537 1 36.979 356 GLY B N 1
ATOM 5548 C CA . GLY B 1 356 ? -49.767 55.683 -69.781 1 39.168 356 GLY B CA 1
ATOM 5549 C C . GLY B 1 356 ? -51.012 54.82 -69.937 1 45.665 356 GLY B C 1
ATOM 5550 O O . GLY B 1 356 ? -52.022 55.267 -70.462 1 46.202 356 GLY B O 1
ATOM 5551 N N . ASP B 1 357 ? -50.96 53.58 -69.442 1 46.044 357 ASP B N 1
ATOM 5552 C CA . ASP B 1 357 ? -52.155 52.737 -69.462 1 50.61 357 ASP B CA 1
ATOM 5553 C C . ASP B 1 357 ? -53.182 53.265 -68.468 1 51.823 357 ASP B C 1
ATOM 5554 O O . ASP B 1 357 ? -54.361 53.102 -68.646 1 53.817 357 ASP B O 1
ATOM 5559 N N . ASP B 1 358 ? -52.73 53.909 -67.406 1 55.427 358 ASP B N 1
ATOM 5560 C CA . ASP B 1 358 ? -53.623 54.387 -66.371 1 54.616 358 ASP B CA 1
ATOM 5561 C C . ASP B 1 358 ? -54.499 55.482 -66.949 1 54.125 358 ASP B C 1
ATOM 5562 O O . ASP B 1 358 ? -55.715 55.387 -66.867 1 64.63 358 ASP B O 1
ATOM 5567 N N . ASP B 1 359 ? -53.877 56.476 -67.579 1 57.68 359 ASP B N 1
ATOM 5568 C CA . ASP B 1 359 ? -54.557 57.367 -68.507 1 72.704 359 ASP B CA 1
ATOM 5569 C C . ASP B 1 359 ? -54.646 56.77 -69.927 1 67.708 359 ASP B C 1
ATOM 5570 O O . ASP B 1 359 ? -55.741 56.245 -70.272 1 65.179 359 ASP B O 1
ATOM 5575 N N . SER C 1 2 ? -45.296 25.785 -17.707 1 92.453 2 SER C N 1
ATOM 5576 C CA . SER C 1 2 ? -44.518 25.799 -16.438 1 94.797 2 SER C CA 1
ATOM 5577 C C . SER C 1 2 ? -43.15 25.131 -16.647 1 86.31 2 SER C C 1
ATOM 5578 O O . SER C 1 2 ? -42.837 24.1 -16.049 1 102.975 2 SER C O 1
ATOM 5581 N N . ARG C 1 3 ? -42.361 25.706 -17.563 1 66.76 3 ARG C N 1
ATOM 5582 C CA . ARG C 1 3 ? -40.947 25.376 -17.756 1 59.868 3 ARG C CA 1
ATOM 5583 C C . ARG C 1 3 ? -40.126 26.356 -16.878 1 47.987 3 ARG C C 1
ATOM 5584 O O . ARG C 1 3 ? -40.36 27.584 -16.87 1 37.568 3 ARG C O 1
ATOM 5592 N N . ARG C 1 4 ? -39.24 25.791 -16.031 1 41.965 4 ARG C N 1
ATOM 5593 C CA . ARG C 1 4 ? -38.559 26.525 -14.957 1 45.617 4 ARG C CA 1
ATOM 5594 C C . ARG C 1 4 ? -37.044 26.36 -15.124 1 43.563 4 ARG C C 1
ATOM 5595 O O . ARG C 1 4 ? -36.609 25.455 -15.821 1 43.96 4 ARG C O 1
ATOM 5603 N N . VAL C 1 5 ? -36.244 27.182 -14.464 1 33.922 5 VAL C N 1
ATOM 5604 C CA . VAL C 1 5 ? -34.805 27.08 -14.579 1 34.184 5 VAL C CA 1
ATOM 5605 C C . VAL C 1 5 ? -34.246 27.716 -13.31 1 32.045 5 VAL C C 1
ATOM 5606 O O . VAL C 1 5 ? -34.728 28.757 -12.828 1 30.35 5 VAL C O 1
ATOM 5610 N N . GLU C 1 6 ? -33.195 27.125 -12.783 1 30.07 6 GLU C N 1
ATOM 5611 C CA . GLU C 1 6 ? -32.516 27.767 -11.665 1 31.453 6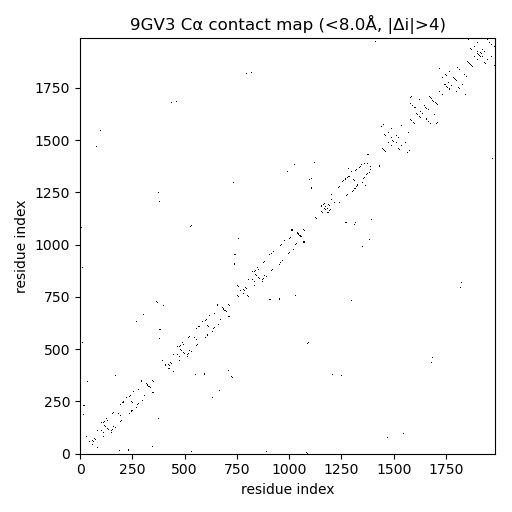 GLU C CA 1
ATOM 5612 C C . GLU C 1 6 ? -31.484 28.826 -12.109 1 28.492 6 GLU C C 1
ATOM 5613 O O . GLU C 1 6 ? -30.636 28.52 -12.94 1 29.833 6 GLU C O 1
ATOM 5619 N N . VAL C 1 7 ? -31.557 30.051 -11.608 1 26.275 7 VAL C N 1
ATOM 5620 C CA . VAL C 1 7 ? -30.69 31.14 -12.018 1 24.794 7 VAL C CA 1
ATOM 5621 C C . VAL C 1 7 ? -30.052 31.724 -10.768 1 25.179 7 VAL C C 1
ATOM 5622 O O . VAL C 1 7 ? -30.524 31.48 -9.622 1 28.149 7 VAL C O 1
ATOM 5626 N N . LEU C 1 8 ? -29.043 32.574 -10.962 1 23.948 8 LEU C N 1
ATOM 5627 C CA . LEU C 1 8 ? -28.496 33.364 -9.859 1 25.293 8 LEU C CA 1
ATOM 5628 C C . LEU C 1 8 ? -29.427 34.526 -9.567 1 24.993 8 LEU C C 1
ATOM 5629 O O . LEU C 1 8 ? -29.925 35.154 -10.506 1 23.711 8 LEU C O 1
ATOM 5634 N N . LEU C 1 9 ? -29.601 34.874 -8.267 1 23.517 9 LEU C N 1
ATOM 5635 C CA . LEU C 1 9 ? -30.374 36.086 -7.979 1 23.253 9 LEU C CA 1
ATOM 5636 C C . LEU C 1 9 ? -29.794 37.259 -8.74 1 23.16 9 LEU C C 1
ATOM 5637 O O . LEU C 1 9 ? -30.541 38.116 -9.229 1 23.461 9 LEU C O 1
ATOM 5642 N N . THR C 1 10 ? -28.459 37.372 -8.804 1 24.242 10 THR C N 1
ATOM 5643 C CA . THR C 1 10 ? -27.825 38.542 -9.421 1 21.529 10 THR C CA 1
ATOM 5644 C C . THR C 1 10 ? -28.077 38.563 -10.943 1 21.584 10 THR C C 1
ATOM 5645 O O . THR C 1 10 ? -27.748 39.541 -11.582 1 22.254 10 THR C O 1
ATOM 5649 N N . GLN C 1 11 ? -28.692 37.506 -11.531 1 22.117 11 GLN C N 1
ATOM 5650 C CA . GLN C 1 11 ? -29.142 37.623 -12.917 1 21.662 11 GLN C CA 1
ATOM 5651 C C . GLN C 1 11 ? -30.552 38.205 -13.053 1 23.616 11 GLN C C 1
ATOM 5652 O O . GLN C 1 11 ? -31.004 38.461 -14.17 1 26.056 11 GLN C O 1
ATOM 5658 N N . LEU C 1 12 ? -31.254 38.447 -11.931 1 23.642 12 LEU C N 1
ATOM 5659 C CA . LEU C 1 12 ? -32.63 38.936 -11.962 1 23.509 12 LEU C CA 1
ATOM 5660 C C . LEU C 1 12 ? -32.635 40.438 -11.825 1 23.633 12 LEU C C 1
ATOM 5661 O O . LEU C 1 12 ? -31.853 41.004 -11.058 1 22.859 12 LEU C O 1
ATOM 5666 N N . PRO C 1 13 ? -33.524 41.151 -12.568 1 24.81 13 PRO C N 1
ATOM 5667 C CA . PRO C 1 13 ? -33.485 42.625 -12.559 1 23.059 13 PRO C CA 1
ATOM 5668 C C . PRO C 1 13 ? -33.579 43.277 -11.181 1 21.236 13 PRO C C 1
ATOM 5669 O O . PRO C 1 13 ? -32.974 44.324 -10.919 1 20.217 13 PRO C O 1
ATOM 5673 N N . ALA C 1 14 ? -34.362 42.675 -10.277 1 21.484 14 ALA C N 1
ATOM 5674 C CA . ALA C 1 14 ? -34.599 43.36 -8.995 1 22.866 14 ALA C CA 1
ATOM 5675 C C . ALA C 1 14 ? -33.366 43.233 -8.098 1 23.241 14 ALA C C 1
ATOM 5676 O O . ALA C 1 14 ? -33.275 43.878 -7.048 1 23.971 14 ALA C O 1
ATOM 5678 N N . TYR C 1 15 ? -32.395 42.391 -8.479 1 21.255 15 TYR C N 1
ATOM 5679 C CA . TYR C 1 15 ? -31.267 42.137 -7.591 1 21.783 15 TYR C CA 1
ATOM 5680 C C . TYR C 1 15 ? -30.002 42.798 -8.143 1 25.286 15 TYR C C 1
ATOM 5681 O O . TYR C 1 15 ? -28.908 42.244 -8.025 1 26.873 15 TYR C O 1
ATOM 5690 N N . ASN C 1 16 ? -30.139 43.987 -8.757 1 23.082 16 ASN C N 1
ATOM 5691 C CA . ASN C 1 16 ? -29.009 44.588 -9.466 1 23.028 16 ASN C CA 1
ATOM 5692 C C . ASN C 1 16 ? -28.146 45.408 -8.499 1 25.184 16 ASN C C 1
ATOM 5693 O O . ASN C 1 16 ? -27.129 45.94 -8.924 1 24.45 16 ASN C O 1
ATOM 5698 N N . ARG C 1 17 ? -28.544 45.577 -7.212 1 22.828 17 ARG C N 1
ATOM 5699 C CA . ARG C 1 17 ? -27.786 46.49 -6.361 1 23.681 17 ARG C CA 1
ATOM 5700 C C . ARG C 1 17 ? -26.313 46.064 -6.244 1 26.217 17 ARG C C 1
ATOM 5701 O O . ARG C 1 17 ? -25.991 44.89 -6.022 1 24.902 17 ARG C O 1
ATOM 5709 N N . LEU C 1 18 ? -25.383 47.032 -6.322 1 23.513 18 LEU C N 1
ATOM 5710 C CA . LEU C 1 18 ? -23.975 46.687 -6.16 1 24.257 18 LEU C CA 1
ATOM 5711 C C . LEU C 1 18 ? -23.72 46.031 -4.799 1 29.324 18 LEU C C 1
ATOM 5712 O O . LEU C 1 18 ? -24.188 46.497 -3.772 1 25.887 18 LEU C O 1
ATOM 5717 N N . LYS C 1 19 ? -22.861 45.014 -4.798 1 27.91 19 LYS C N 1
ATOM 5718 C CA . LYS C 1 19 ? -22.36 44.427 -3.568 1 34.828 19 LYS C CA 1
ATOM 5719 C C . LYS C 1 19 ? -20.893 44.812 -3.452 1 36.804 19 LYS C C 1
ATOM 5720 O O . LYS C 1 19 ? -20.08 44.515 -4.327 1 34.613 19 LYS C O 1
ATOM 5726 N N . THR C 1 20 ? -20.597 45.622 -2.449 1 29.663 20 THR C N 1
ATOM 5727 C CA . THR C 1 20 ? -19.257 46.137 -2.29 1 30.992 20 THR C CA 1
ATOM 5728 C C . THR C 1 20 ? -18.901 45.887 -0.843 1 29.738 20 THR C C 1
ATOM 5729 O O . THR C 1 20 ? -19.713 46.122 0.069 1 35.253 20 THR C O 1
ATOM 5733 N N . PRO C 1 21 ? -17.686 45.363 -0.567 1 33.943 21 PRO C N 1
ATOM 5734 C CA . PRO C 1 21 ? -17.304 45.092 0.834 1 31.179 21 PRO C CA 1
ATOM 5735 C C . PRO C 1 21 ? -17.113 46.426 1.573 1 29.668 21 PRO C C 1
ATOM 5736 O O . PRO C 1 21 ? -17.106 46.472 2.779 1 33.266 21 PRO C O 1
ATOM 5740 N N . TYR C 1 22 ? -17.107 47.571 0.855 1 28.867 22 TYR C N 1
ATOM 5741 C CA . TYR C 1 22 ? -16.895 48.854 1.512 1 28.832 22 TYR C CA 1
ATOM 5742 C C . TYR C 1 22 ? -18.199 49.503 1.952 1 28.738 22 TYR C C 1
ATOM 5743 O O . TYR C 1 22 ? -18.182 50.619 2.431 1 28.669 22 TYR C O 1
ATOM 5752 N N . GLU C 1 23 ? -19.34 48.836 1.786 1 27.973 23 GLU C N 1
ATOM 5753 C CA . GLU C 1 23 ? -20.617 49.506 2.009 1 30.619 23 GLU C CA 1
ATOM 5754 C C . GLU C 1 23 ? -20.686 50.279 3.341 1 29.754 23 GLU C C 1
ATOM 5755 O O . GLU C 1 23 ? -21.03 51.458 3.333 1 28.545 23 GLU C O 1
ATOM 5761 N N . GLU C 1 24 ? -20.352 49.647 4.479 1 29.675 24 GLU C N 1
ATOM 5762 C CA . GLU C 1 24 ? -20.484 50.374 5.739 1 34.3 24 GLU C CA 1
ATOM 5763 C C . GLU C 1 24 ? -19.526 51.57 5.794 1 29.324 24 GLU C C 1
ATOM 5764 O O . GLU C 1 24 ? -19.88 52.632 6.324 1 28.182 24 GLU C O 1
ATOM 5770 N N . GLU C 1 25 ? -18.279 51.381 5.334 1 27.79 25 GLU C N 1
ATOM 5771 C CA . GLU C 1 25 ? -17.333 52.481 5.353 1 27.727 25 GLU C CA 1
ATOM 5772 C C . GLU C 1 25 ? -17.8 53.628 4.452 1 26.792 25 GLU C C 1
ATOM 5773 O O . GLU C 1 25 ? -17.646 54.783 4.828 1 25.203 25 GLU C O 1
ATOM 5779 N N . LEU C 1 26 ? -18.374 53.33 3.259 1 25.175 26 LEU C N 1
ATOM 5780 C CA . LEU C 1 26 ? -18.86 54.37 2.367 1 24.183 26 LEU C CA 1
ATOM 5781 C C . LEU C 1 26 ? -19.93 55.187 3.08 1 23.111 26 LEU C C 1
ATOM 5782 O O . LEU C 1 26 ? -19.948 56.415 3.028 1 25.187 26 LEU C O 1
ATOM 5787 N N . ILE C 1 27 ? -20.837 54.495 3.739 1 26.537 27 ILE C N 1
ATOM 5788 C CA . ILE C 1 27 ? -21.923 55.178 4.432 1 26.78 27 ILE C CA 1
ATOM 5789 C C . ILE C 1 27 ? -21.388 56.076 5.539 1 27.378 27 ILE C C 1
ATOM 5790 O O . ILE C 1 27 ? -21.844 57.212 5.696 1 24.285 27 ILE C O 1
ATOM 5795 N N . GLU C 1 28 ? -20.381 55.59 6.291 1 26.549 28 GLU C N 1
ATOM 5796 C CA . GLU C 1 28 ? -19.757 56.361 7.364 1 29.572 28 GLU C CA 1
ATOM 5797 C C . GLU C 1 28 ? -19.023 57.575 6.774 1 27.798 28 GLU C C 1
ATOM 5798 O O . GLU C 1 28 ? -19.157 58.686 7.292 1 28.206 28 GLU C O 1
ATOM 5804 N N . THR C 1 29 ? -18.268 57.383 5.665 1 25.423 29 THR C N 1
ATOM 5805 C CA . THR C 1 29 ? -17.601 58.525 5.051 1 24.563 29 THR C CA 1
ATOM 5806 C C . THR C 1 29 ? -18.622 59.586 4.608 1 23.148 29 THR C C 1
ATOM 5807 O O . THR C 1 29 ? -18.397 60.791 4.78 1 21.67 29 THR C O 1
ATOM 5811 N N . ALA C 1 30 ? -19.735 59.143 3.963 1 23.327 30 ALA C N 1
ATOM 5812 C CA . ALA C 1 30 ? -20.686 60.114 3.431 1 26.225 30 ALA C CA 1
ATOM 5813 C C . ALA C 1 30 ? -21.289 60.935 4.586 1 25.691 30 ALA C C 1
ATOM 5814 O O . ALA C 1 30 ? -21.505 62.147 4.463 1 29.194 30 ALA C O 1
ATOM 5816 N N . LYS C 1 31 ? -21.473 60.287 5.726 1 25.364 31 LYS C N 1
ATOM 5817 C CA . LYS C 1 31 ? -21.981 60.971 6.917 1 30.096 31 LYS C CA 1
ATOM 5818 C C . LYS C 1 31 ? -20.932 61.966 7.434 1 34.843 31 LYS C C 1
ATOM 5819 O O . LYS C 1 31 ? -21.282 63.114 7.756 1 28.217 31 LYS C O 1
ATOM 5825 N N . LYS C 1 32 ? -19.649 61.557 7.515 1 28.335 32 LYS C N 1
ATOM 5826 C CA . LYS C 1 32 ? -18.614 62.504 7.96 1 29.528 32 LYS C CA 1
ATOM 5827 C C . LYS C 1 32 ? -18.524 63.703 6.999 1 25.407 32 LYS C C 1
ATOM 5828 O O . LYS C 1 32 ? -18.323 64.806 7.455 1 25.683 32 LYS C O 1
ATOM 5834 N N . MET C 1 33 ? -18.652 63.479 5.67 1 26.659 33 MET C N 1
ATOM 5835 C CA . MET C 1 33 ? -18.526 64.541 4.697 1 24.485 33 MET C CA 1
ATOM 5836 C C . MET C 1 33 ? -19.666 65.549 4.834 1 23.126 33 MET C C 1
ATOM 5837 O O . MET C 1 33 ? -19.503 66.681 4.43 1 25.945 33 MET C O 1
ATOM 5842 N N . THR C 1 34 ? -20.812 65.124 5.376 1 23.699 34 THR C N 1
ATOM 5843 C CA . THR C 1 34 ? -21.979 66.002 5.44 1 25.02 34 THR C CA 1
ATOM 5844 C C . THR C 1 34 ? -22.273 66.384 6.899 1 27.146 34 THR C C 1
ATOM 5845 O O . THR C 1 34 ? -23.427 66.736 7.239 1 28.164 34 THR C O 1
ATOM 5849 N N . ALA C 1 35 ? -21.231 66.381 7.753 1 25.474 35 ALA C N 1
ATOM 5850 C CA . ALA C 1 35 ? -21.418 66.793 9.147 1 25.906 35 ALA C CA 1
ATOM 5851 C C . ALA C 1 35 ? -21.972 68.223 9.197 1 27.94 35 ALA C C 1
ATOM 5852 O O . ALA C 1 35 ? -21.666 69.081 8.339 1 27.212 35 ALA C O 1
ATOM 5854 N N . PRO C 1 36 ? -22.884 68.531 10.158 1 29.577 36 PRO C N 1
ATOM 5855 C CA . PRO C 1 36 ? -23.455 69.878 10.257 1 24.609 36 PRO C CA 1
ATOM 5856 C C . PRO C 1 36 ? -22.362 70.954 10.318 1 26.423 36 PRO C C 1
ATOM 5857 O O . PRO C 1 36 ? -21.363 70.817 11.041 1 25.054 36 PRO C O 1
ATOM 5861 N N . GLY C 1 37 ? -22.578 72.08 9.611 1 27.574 37 GLY C N 1
ATOM 5862 C CA . GLY C 1 37 ? -21.648 73.194 9.698 1 24.715 37 GLY C CA 1
ATOM 5863 C C . GLY C 1 37 ? -20.411 72.98 8.827 1 25.565 37 GLY C C 1
ATOM 5864 O O . GLY C 1 37 ? -19.471 73.765 8.941 1 27.701 37 GLY C O 1
ATOM 5865 N N . LYS C 1 38 ? -20.378 71.908 8.019 1 22.26 38 LYS C N 1
ATOM 5866 C CA . LYS C 1 38 ? -19.162 71.635 7.253 1 24.282 38 LYS C CA 1
ATOM 5867 C C . LYS C 1 38 ? -19.467 71.353 5.779 1 23.303 38 LYS C C 1
ATOM 5868 O O . LYS C 1 38 ? -20.579 70.926 5.433 1 25.079 38 LYS C O 1
ATOM 5874 N N . GLY C 1 39 ? -18.47 71.623 4.937 1 23.567 39 GLY C N 1
ATOM 5875 C CA . GLY C 1 39 ? -18.593 71.317 3.507 1 22.381 39 GLY C CA 1
ATOM 5876 C C . GLY C 1 39 ? -17.226 70.945 2.931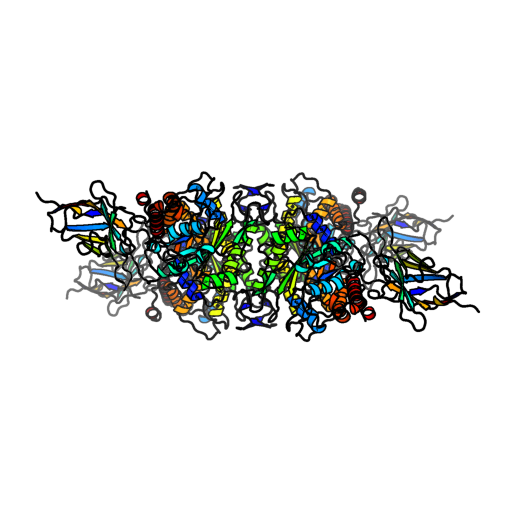 1 25.385 39 GLY C C 1
ATOM 5877 O O . GLY C 1 39 ? -16.244 70.837 3.681 1 24.657 39 GLY C O 1
ATOM 5878 N N . LEU C 1 40 ? -17.134 70.799 1.608 1 20.55 40 LEU C N 1
ATOM 5879 C CA . LEU C 1 40 ? -15.882 70.39 0.987 1 22.333 40 LEU C CA 1
ATOM 5880 C C . LEU C 1 40 ? -15.151 71.58 0.389 1 23.328 40 LEU C C 1
ATOM 5881 O O . LEU C 1 40 ? -15.775 72.471 -0.221 1 25.7 40 LEU C O 1
ATOM 5886 N N . LEU C 1 41 ? -13.823 71.559 0.514 1 22.916 41 LEU C N 1
ATOM 5887 C CA . LEU C 1 41 ? -13.001 72.429 -0.315 1 25.32 41 LEU C CA 1
ATOM 5888 C C . LEU C 1 41 ? -12.676 71.659 -1.606 1 25.497 41 LEU C C 1
ATOM 5889 O O . LEU C 1 41 ? -12.111 70.569 -1.526 1 23.017 41 LEU C O 1
ATOM 5894 N N . ALA C 1 42 ? -13.03 72.232 -2.759 1 24.707 42 ALA C N 1
ATOM 5895 C CA . ALA C 1 42 ? -12.659 71.608 -4.031 1 26.409 42 ALA C CA 1
ATOM 5896 C C . ALA C 1 42 ? -11.335 72.208 -4.473 1 28.336 42 ALA C C 1
ATOM 5897 O O . ALA C 1 42 ? -11.318 73.341 -4.922 1 34.904 42 ALA C O 1
ATOM 5899 N N . ALA C 1 43 ? -10.221 71.484 -4.312 1 26.145 43 ALA C N 1
ATOM 5900 C CA . ALA C 1 43 ? -8.924 72.042 -4.7 1 27.606 43 ALA C CA 1
ATOM 5901 C C . ALA C 1 43 ? -8.357 71.259 -5.881 1 29.143 43 ALA C C 1
ATOM 5902 O O . ALA C 1 43 ? -7.144 71.078 -5.968 1 35.661 43 ALA C O 1
ATOM 5904 N N . ASP C 1 44 ? -9.226 70.727 -6.736 1 24.957 44 ASP C N 1
ATOM 5905 C CA . ASP C 1 44 ? -8.824 69.739 -7.747 1 29.463 44 ASP C CA 1
ATOM 5906 C C . ASP C 1 44 ? -8.643 70.352 -9.138 1 32.142 44 ASP C C 1
ATOM 5907 O O . ASP C 1 44 ? -8.711 69.615 -10.114 1 35.73 44 ASP C O 1
ATOM 5912 N N . GLU C 1 45 ? -8.365 71.657 -9.26 1 34.258 45 GLU C N 1
ATOM 5913 C CA . GLU C 1 45 ? -8.081 72.282 -10.561 1 38.859 45 GLU C CA 1
ATOM 5914 C C . GLU C 1 45 ? -6.913 71.594 -11.295 1 45.408 45 GLU C C 1
ATOM 5915 O O . GLU C 1 45 ? -5.832 71.318 -10.733 1 39.775 45 GLU C O 1
ATOM 5921 N N . SER C 1 46 ? -7.144 71.342 -12.606 1 47.47 46 SER C N 1
ATOM 5922 C CA . SER C 1 46 ? -6.126 70.79 -13.481 1 48.277 46 SER C CA 1
ATOM 5923 C C . SER C 1 46 ? -5.005 71.821 -13.613 1 51.601 46 SER C C 1
ATOM 5924 O O . SER C 1 46 ? -5.22 72.991 -13.274 1 54.703 46 SER C O 1
ATOM 5927 N N . THR C 1 47 ? -3.854 71.417 -14.186 1 52.986 47 THR C N 1
ATOM 5928 C CA . THR C 1 47 ? -2.76 72.36 -14.436 1 55.867 47 THR C CA 1
ATOM 5929 C C . THR C 1 47 ? -3.214 73.505 -15.369 1 54.317 47 THR C C 1
ATOM 5930 O O . THR C 1 47 ? -2.837 74.655 -15.151 1 57.135 47 THR C O 1
ATOM 5934 N N . GLY C 1 48 ? -4.096 73.215 -16.347 1 61.609 48 GLY C N 1
ATOM 5935 C CA . GLY C 1 48 ? -4.745 74.213 -17.197 1 60.822 48 GLY C CA 1
ATOM 5936 C C . GLY C 1 48 ? -5.616 75.232 -16.436 1 66.942 48 GLY C C 1
ATOM 5937 O O . GLY C 1 48 ? -5.58 76.437 -16.726 1 64.607 48 GLY C O 1
ATOM 5938 N N . SER C 1 49 ? -6.435 74.762 -15.479 1 65.987 49 SER C N 1
ATOM 5939 C CA . SER C 1 49 ? -7.162 75.675 -14.595 1 63.883 49 SER C CA 1
ATOM 5940 C C . SER C 1 49 ? -6.204 76.549 -13.786 1 60.918 49 SER C C 1
ATOM 5941 O O . SER C 1 49 ? -6.485 77.738 -13.597 1 64.448 49 SER C O 1
ATOM 5944 N N . CYS C 1 50 ? -5.092 75.957 -13.308 1 61.297 50 CYS C N 1
ATOM 5945 C CA . CYS C 1 50 ? -4.129 76.719 -12.519 1 53.949 50 CYS C CA 1
ATOM 5946 C C . CYS C 1 50 ? -3.565 77.913 -13.294 1 60.679 50 CYS C C 1
ATOM 5947 O O . CYS C 1 50 ? -3.295 78.938 -12.672 1 57.707 50 CYS C O 1
ATOM 5950 N N . SER C 1 51 ? -3.385 77.801 -14.628 1 60.384 51 SER C N 1
ATOM 5951 C CA . SER C 1 51 ? -2.911 78.919 -15.441 1 61.488 51 SER C CA 1
ATOM 5952 C C . SER C 1 51 ? -3.854 80.106 -15.301 1 64.004 51 SER C C 1
ATOM 5953 O O . SER C 1 51 ? -3.402 81.244 -15.179 1 58.411 51 SER C O 1
ATOM 5956 N N . LYS C 1 52 ? -5.16 79.805 -15.362 1 63.902 52 LYS C N 1
ATOM 5957 C CA . LYS C 1 52 ? -6.216 80.796 -15.215 1 70.445 52 LYS C CA 1
ATOM 5958 C C . LYS C 1 52 ? -6.198 81.386 -13.798 1 77.286 52 LYS C C 1
ATOM 5959 O O . LYS C 1 52 ? -6.161 82.612 -13.659 1 70.334 52 LYS C O 1
ATOM 5965 N N . ARG C 1 53 ? -6.172 80.521 -12.757 1 70.26 53 ARG C N 1
ATOM 5966 C CA . ARG C 1 53 ? -6.043 80.965 -11.371 1 64.6 53 ARG C CA 1
ATOM 5967 C C . ARG C 1 53 ? -4.814 81.846 -11.153 1 61.367 53 ARG C C 1
ATOM 5968 O O . ARG C 1 53 ? -4.867 82.717 -10.291 1 62.608 53 ARG C O 1
ATOM 5976 N N . PHE C 1 54 ? -3.706 81.599 -11.885 1 58.369 54 PHE C N 1
ATOM 5977 C CA . PHE C 1 54 ? -2.439 82.249 -11.576 1 58.054 54 PHE C CA 1
ATOM 5978 C C . PHE C 1 54 ? -2.236 83.465 -12.463 1 61.572 54 PHE C C 1
ATOM 5979 O O . PHE C 1 54 ? -1.278 84.211 -12.252 1 63.27 54 PHE C O 1
ATOM 5987 N N . ALA C 1 55 ? -3.146 83.641 -13.445 1 64.195 55 ALA C N 1
ATOM 5988 C CA . ALA C 1 55 ? -2.993 84.657 -14.486 1 64.013 55 ALA C CA 1
ATOM 5989 C C . ALA C 1 55 ? -2.981 86.046 -13.833 1 64.039 55 ALA C C 1
ATOM 5990 O O . ALA C 1 55 ? -2.095 86.848 -14.107 1 64.109 55 ALA C O 1
ATOM 5992 N N . GLY C 1 56 ? -3.922 86.283 -12.902 1 70.324 56 GLY C N 1
ATOM 5993 C CA . GLY C 1 56 ? -4.08 87.539 -12.187 1 60.585 56 GLY C CA 1
ATOM 5994 C C . GLY C 1 56 ? -2.88 87.874 -11.316 1 57.829 56 GLY C C 1
ATOM 5995 O O . GLY C 1 56 ? -2.504 89.028 -11.225 1 68.625 56 GLY C O 1
ATOM 5996 N N . ILE C 1 57 ? -2.259 86.888 -10.674 1 58.937 57 ILE C N 1
ATOM 5997 C CA . ILE C 1 57 ? -1.205 87.242 -9.724 1 55.593 57 ILE C CA 1
ATOM 5998 C C . ILE C 1 57 ? 0.175 87.151 -10.378 1 55.275 57 ILE C C 1
ATOM 5999 O O . ILE C 1 57 ? 1.168 87.426 -9.718 1 50.471 57 ILE C O 1
ATOM 6004 N N . GLY C 1 58 ? 0.237 86.721 -11.645 1 61.507 58 GLY C N 1
ATOM 6005 C CA . GLY C 1 58 ? 1.497 86.578 -12.371 1 63.369 58 GLY C CA 1
ATOM 6006 C C . GLY C 1 58 ? 2.405 85.511 -11.756 1 67.635 58 GLY C C 1
ATOM 6007 O O . GLY C 1 58 ? 3.61 85.701 -11.667 1 70.042 58 GLY C O 1
ATOM 6008 N N . LEU C 1 59 ? 1.822 84.401 -11.287 1 67.36 59 LEU C N 1
ATOM 6009 C CA . LEU C 1 59 ? 2.641 83.301 -10.795 1 68.424 59 LEU C CA 1
ATOM 6010 C C . LEU C 1 59 ? 2.847 82.29 -11.926 1 63.816 59 LEU C C 1
ATOM 6011 O O . LEU C 1 59 ? 1.876 81.853 -12.54 1 64.738 59 LEU C O 1
ATOM 6016 N N . SER C 1 60 ? 4.093 81.884 -12.202 1 62.681 60 SER C N 1
ATOM 6017 C CA . SER C 1 60 ? 4.3 80.878 -13.245 1 60.117 60 SER C CA 1
ATOM 6018 C C . SER C 1 60 ? 3.72 79.525 -12.83 1 57.289 60 SER C C 1
ATOM 6019 O O . SER C 1 60 ? 3.756 79.14 -11.665 1 58.571 60 SER C O 1
ATOM 6022 N N . ASN C 1 61 ? 3.177 78.808 -13.806 1 57.847 61 ASN C N 1
ATOM 6023 C CA . ASN C 1 61 ? 2.469 77.565 -13.553 1 55.65 61 ASN C CA 1
ATOM 6024 C C . ASN C 1 61 ? 3.465 76.417 -13.409 1 54.409 61 ASN C C 1
ATOM 6025 O O . ASN C 1 61 ? 3.685 75.699 -14.359 1 62.896 61 ASN C O 1
ATOM 6030 N N . THR C 1 62 ? 4.089 76.234 -12.254 1 56.356 62 THR C N 1
ATOM 6031 C CA . THR C 1 62 ? 4.974 75.085 -12.096 1 56.656 62 THR C CA 1
ATOM 6032 C C . THR C 1 62 ? 4.369 74.115 -11.076 1 55.235 62 THR C C 1
ATOM 6033 O O . THR C 1 62 ? 3.468 74.505 -10.328 1 54.173 62 THR C O 1
ATOM 6037 N N . ALA C 1 63 ? 4.877 72.87 -11.049 1 50.506 63 ALA C N 1
ATOM 6038 C CA . ALA C 1 63 ? 4.499 71.876 -10.053 1 53.369 63 ALA C CA 1
ATOM 6039 C C . ALA C 1 63 ? 4.722 72.44 -8.637 1 51.999 63 ALA C C 1
ATOM 6040 O O . ALA C 1 63 ? 3.842 72.318 -7.778 1 50.027 63 ALA C O 1
ATOM 6042 N N . GLU C 1 64 ? 5.871 73.115 -8.417 1 49.928 64 GLU C N 1
ATOM 6043 C CA . GLU C 1 64 ? 6.19 73.689 -7.116 1 51.374 64 GLU C CA 1
ATOM 6044 C C . GLU C 1 64 ? 5.207 74.812 -6.731 1 51.878 64 GLU C C 1
ATOM 6045 O O . GLU C 1 64 ? 4.732 74.873 -5.581 1 48.221 64 GLU C O 1
ATOM 6051 N N . HIS C 1 65 ? 4.896 75.686 -7.701 1 47.469 65 HIS C N 1
ATOM 6052 C CA . HIS C 1 65 ? 3.968 76.774 -7.439 1 46.675 65 HIS C CA 1
ATOM 6053 C C . HIS C 1 65 ? 2.573 76.226 -7.15 1 44.31 65 HIS C C 1
ATOM 6054 O O . HIS C 1 65 ? 1.853 76.785 -6.32 1 42.959 65 HIS C O 1
ATOM 6061 N N . ARG C 1 66 ? 2.176 75.157 -7.866 1 40.905 66 ARG C N 1
ATOM 6062 C CA . ARG C 1 66 ? 0.877 74.547 -7.62 1 39.101 66 ARG C CA 1
ATOM 6063 C C . ARG C 1 66 ? 0.851 73.981 -6.2 1 39.903 66 ARG C C 1
ATOM 6064 O O . ARG C 1 66 ? -0.176 74.059 -5.515 1 42.524 66 ARG C O 1
ATOM 6072 N N . ARG C 1 67 ? 1.987 73.406 -5.767 1 40.515 67 ARG C N 1
ATOM 6073 C CA . ARG C 1 67 ? 2.075 72.808 -4.45 1 42.581 67 ARG C CA 1
ATOM 6074 C C . ARG C 1 67 ? 1.887 73.926 -3.417 1 44.014 67 ARG C C 1
ATOM 6075 O O . ARG C 1 67 ? 1.159 73.759 -2.441 1 42.765 67 ARG C O 1
ATOM 6083 N N . GLN C 1 68 ? 2.538 75.082 -3.642 1 49.845 68 GLN C N 1
ATOM 6084 C CA . GLN C 1 68 ? 2.475 76.189 -2.688 1 47.66 68 GLN C CA 1
ATOM 6085 C C . GLN C 1 68 ? 1.061 76.774 -2.631 1 44.685 68 GLN C C 1
ATOM 6086 O O . GLN C 1 68 ? 0.575 77.148 -1.563 1 42.064 68 GLN C O 1
ATOM 6092 N N . TYR C 1 69 ? 0.373 76.8 -3.774 1 41.901 69 TYR C N 1
ATOM 6093 C CA . TYR C 1 69 ? -1.008 77.261 -3.794 1 42.957 69 TYR C CA 1
ATOM 6094 C C . TYR C 1 69 ? -1.906 76.329 -2.969 1 39.945 69 TYR C C 1
ATOM 6095 O O . TYR C 1 69 ? -2.731 76.795 -2.17 1 38.33 69 TYR C O 1
ATOM 6104 N N . ARG C 1 70 ? -1.756 75.007 -3.162 1 36.265 70 ARG C N 1
ATOM 6105 C CA . ARG C 1 70 ? -2.501 74.078 -2.334 1 35.065 70 ARG C CA 1
ATOM 6106 C C . ARG C 1 70 ? -2.091 74.223 -0.852 1 35.518 70 ARG C C 1
ATOM 6107 O O . ARG C 1 70 ? -2.955 74.194 0.036 1 39.124 70 ARG C O 1
ATOM 6115 N N . ALA C 1 71 ? -0.779 74.363 -0.595 1 33.727 71 ALA C N 1
ATOM 6116 C CA . ALA C 1 71 ? -0.275 74.487 0.783 1 35.978 71 ALA C CA 1
ATOM 6117 C C . ALA C 1 71 ? -0.841 75.736 1.493 1 41.448 71 ALA C C 1
ATOM 6118 O O . ALA C 1 71 ? -1.031 75.718 2.716 1 44.251 71 ALA C O 1
ATOM 6120 N N . LEU C 1 72 ? -1.061 76.839 0.748 1 39.545 72 LEU C N 1
ATOM 6121 C CA . LEU C 1 72 ? -1.641 78.042 1.328 1 40.413 72 LEU C CA 1
ATOM 6122 C C . LEU C 1 72 ? -2.887 77.642 2.113 1 37.897 72 LEU C C 1
ATOM 6123 O O . LEU C 1 72 ? -3.102 78.115 3.225 1 35.892 72 LEU C O 1
ATOM 6128 N N . MET C 1 73 ? -3.718 76.787 1.514 1 33.568 73 MET C N 1
ATOM 6129 C CA . MET C 1 73 ? -4.973 76.394 2.114 1 34.375 73 MET C CA 1
ATOM 6130 C C . MET C 1 73 ? -4.788 75.198 3.051 1 33.679 73 MET C C 1
ATOM 6131 O O . MET C 1 73 ? -5.306 75.229 4.167 1 34.336 73 MET C O 1
ATOM 6136 N N . LEU C 1 74 ? -4.052 74.155 2.623 1 30.713 74 LEU C N 1
ATOM 6137 C CA . LEU C 1 74 ? -4.044 72.888 3.342 1 30.249 74 LEU C CA 1
ATOM 6138 C C . LEU C 1 74 ? -3.179 72.981 4.606 1 31.021 74 LEU C C 1
ATOM 6139 O O . LEU C 1 74 ? -3.431 72.223 5.543 1 33.713 74 LEU C O 1
ATOM 6144 N N . GLU C 1 75 ? -2.164 73.857 4.61 1 31.084 75 GLU C N 1
ATOM 6145 C CA . GLU C 1 75 ? -1.335 73.998 5.807 1 36.599 75 GLU C CA 1
ATOM 6146 C C . GLU C 1 75 ? -1.822 75.132 6.699 1 35.962 75 GLU C C 1
ATOM 6147 O O . GLU C 1 75 ? -1.143 75.494 7.669 1 37.971 75 GLU C O 1
ATOM 6153 N N . CYS C 1 76 ? -2.998 75.675 6.361 1 33.208 76 CYS C N 1
ATOM 6154 C CA . CYS C 1 76 ? -3.652 76.699 7.17 1 35.672 76 CYS C CA 1
ATOM 6155 C C . CYS C 1 76 ? -4.278 75.998 8.399 1 35.433 76 CYS C C 1
ATOM 6156 O O . CYS C 1 76 ? -5.101 75.097 8.241 1 35.078 76 CYS C O 1
ATOM 6159 N N . ALA C 1 77 ? -3.881 76.383 9.62 1 33.715 77 ALA C N 1
ATOM 6160 C CA . ALA C 1 77 ? -4.499 75.859 10.843 1 34.477 77 ALA C CA 1
ATOM 6161 C C . ALA C 1 77 ? -5.999 76.169 10.889 1 32.777 77 ALA C C 1
ATOM 6162 O O . ALA C 1 77 ? -6.43 77.264 10.534 1 34.019 77 ALA C O 1
ATOM 6164 N N . GLY C 1 78 ? -6.8 75.22 11.386 1 33.097 78 GLY C N 1
ATOM 6165 C CA . GLY C 1 78 ? -8.144 75.578 11.808 1 31.843 78 GLY C CA 1
ATOM 6166 C C . GLY C 1 78 ? -9.238 75.329 10.773 1 31.539 78 GLY C C 1
ATOM 6167 O O . GLY C 1 78 ? -10.418 75.355 11.13 1 30.939 78 GLY C O 1
ATOM 6168 N N . PHE C 1 79 ? -8.892 75.047 9.498 1 30.538 79 PHE C N 1
ATOM 6169 C CA . PHE C 1 79 ? -9.962 74.959 8.503 1 30.102 79 PHE C CA 1
ATOM 6170 C C . PHE C 1 79 ? -10.858 73.742 8.745 1 29.4 79 PHE C C 1
ATOM 6171 O O . PHE C 1 79 ? -12.002 73.719 8.308 1 28.558 79 PHE C O 1
ATOM 6179 N N . GLU C 1 80 ? -10.4 72.768 9.536 1 29.467 80 GLU C N 1
ATOM 6180 C CA . GLU C 1 80 ? -11.188 71.578 9.827 1 28.795 80 GLU C CA 1
ATOM 6181 C C . GLU C 1 80 ? -12.397 71.872 10.716 1 28.109 80 GLU C C 1
ATOM 6182 O O . GLU C 1 80 ? -13.307 71.032 10.833 1 27.678 80 GLU C O 1
ATOM 6188 N N . GLN C 1 81 ? -12.47 73.09 11.278 1 29.446 81 GLN C N 1
ATOM 6189 C CA . GLN C 1 81 ? -13.704 73.525 11.927 1 30.455 81 GLN C CA 1
ATOM 6190 C C . GLN C 1 81 ? -14.838 73.613 10.893 1 29.718 81 GLN C C 1
ATOM 6191 O O . GLN C 1 81 ? -16.003 73.477 11.247 1 30.164 81 GLN C O 1
ATOM 6197 N N . TYR C 1 82 ? -14.509 73.912 9.626 1 25.226 82 TYR C N 1
ATOM 6198 C CA . TYR C 1 82 ? -15.548 74.254 8.65 1 25.594 82 TYR C CA 1
ATOM 6199 C C . TYR C 1 82 ? -15.58 73.304 7.441 1 25.63 82 TYR C C 1
ATOM 6200 O O . TYR C 1 82 ? -16.533 73.313 6.66 1 24.975 82 TYR C O 1
ATOM 6209 N N . ILE C 1 83 ? -14.505 72.532 7.265 1 25.193 83 ILE C N 1
ATOM 6210 C CA . ILE C 1 83 ? -14.291 71.728 6.07 1 25.687 83 ILE C CA 1
ATOM 6211 C C . ILE C 1 83 ? -14.255 70.256 6.488 1 25.098 83 ILE C C 1
ATOM 6212 O O . ILE C 1 83 ? -13.443 69.862 7.321 1 26.796 83 ILE C O 1
ATOM 6217 N N . SER C 1 84 ? -15.145 69.441 5.885 1 26.779 84 SER C N 1
ATOM 6218 C CA . SER C 1 84 ? -15.21 68.025 6.24 1 24.625 84 SER C CA 1
ATOM 6219 C C . SER C 1 84 ? -14.327 67.184 5.295 1 27.069 84 SER C C 1
ATOM 6220 O O . SER C 1 84 ? -13.99 66.059 5.618 1 25.647 84 SER C O 1
ATOM 6223 N N . GLY C 1 85 ? -14.027 67.699 4.088 1 24.837 85 GLY C N 1
ATOM 6224 C CA . GLY C 1 85 ? -13.3 66.901 3.108 1 23.303 85 GLY C CA 1
ATOM 6225 C C . GLY C 1 85 ? -12.674 67.821 2.075 1 24.321 85 GLY C C 1
ATOM 6226 O O . GLY C 1 85 ? -13.155 68.958 1.899 1 22.917 85 GLY C O 1
ATOM 6227 N N . VAL C 1 86 ? -11.573 67.357 1.459 1 22.973 86 VAL C N 1
ATOM 6228 C CA . VAL C 1 86 ? -10.914 68.156 0.44 1 24.289 86 VAL C CA 1
ATOM 6229 C C . VAL C 1 86 ? -10.805 67.302 -0.843 1 26.795 86 VAL C C 1
ATOM 6230 O O . VAL C 1 86 ? -10.303 66.183 -0.784 1 23.145 86 VAL C O 1
ATOM 6234 N N . ILE C 1 87 ? -11.288 67.831 -1.982 1 22.822 87 ILE C N 1
ATOM 6235 C CA . ILE C 1 87 ? -11.083 67.186 -3.264 1 22.828 87 ILE C CA 1
ATOM 6236 C C . ILE C 1 87 ? -9.71 67.578 -3.794 1 23.614 87 ILE C C 1
ATOM 6237 O O . ILE C 1 87 ? -9.451 68.748 -4.123 1 25.997 87 ILE C O 1
ATOM 6242 N N . LEU C 1 88 ? -8.81 66.58 -3.862 1 24.927 88 LEU C N 1
ATOM 6243 C CA . LEU C 1 88 ? -7.478 66.845 -4.373 1 24.713 88 LEU C CA 1
ATOM 6244 C C . LEU C 1 88 ? -7.408 66.501 -5.859 1 25.22 88 LEU C C 1
ATOM 6245 O O . LEU C 1 88 ? -8.152 65.67 -6.366 1 20.94 88 LEU C O 1
ATOM 6250 N N . HIS C 1 89 ? -6.458 67.158 -6.522 1 25.504 89 HIS C N 1
ATOM 6251 C CA . HIS C 1 89 ? -6.009 66.77 -7.851 1 28.141 89 HIS C CA 1
ATOM 6252 C C . HIS C 1 89 ? -4.995 65.644 -7.681 1 28.533 89 HIS C C 1
ATOM 6253 O O . HIS C 1 89 ? -4.276 65.586 -6.684 1 27.895 89 HIS C O 1
ATOM 6260 N N . ASP C 1 90 ? -4.93 64.76 -8.685 1 31.285 90 ASP C N 1
ATOM 6261 C CA . ASP C 1 90 ? -3.978 63.662 -8.747 1 29.31 90 ASP C CA 1
ATOM 6262 C C . ASP C 1 90 ? -2.564 64.102 -8.339 1 32.301 90 ASP C C 1
ATOM 6263 O O . ASP C 1 90 ? -1.885 63.44 -7.537 1 34.819 90 ASP C O 1
ATOM 6268 N N . GLU C 1 91 ? -2.083 65.234 -8.859 1 32.097 91 GLU C N 1
ATOM 6269 C CA . GLU C 1 91 ? -0.711 65.627 -8.584 1 33.865 91 GLU C CA 1
ATOM 6270 C C . GLU C 1 91 ? -0.526 65.892 -7.084 1 38.531 91 GLU C C 1
ATOM 6271 O O . GLU C 1 91 ? 0.493 65.494 -6.488 1 36.193 91 GLU C O 1
ATOM 6277 N N . THR C 1 92 ? -1.533 66.539 -6.462 1 35.594 92 THR C N 1
ATOM 6278 C CA . THR C 1 92 ? -1.409 66.969 -5.066 1 33.338 92 THR C CA 1
ATOM 6279 C C . THR C 1 92 ? -1.444 65.767 -4.117 1 35.014 92 THR C C 1
ATOM 6280 O O . THR C 1 92 ? -0.883 65.838 -3.028 1 35.593 92 THR C O 1
ATOM 6284 N N . VAL C 1 93 ? -2.158 64.684 -4.488 1 29.981 93 VAL C N 1
ATOM 6285 C CA . VAL C 1 93 ? -2.256 63.513 -3.622 1 30.216 93 VAL C CA 1
ATOM 6286 C C . VAL C 1 93 ? -0.852 63.013 -3.249 1 33.802 93 VAL C C 1
ATOM 6287 O O . VAL C 1 93 ? -0.664 62.446 -2.178 1 32.902 93 VAL C O 1
ATOM 6291 N N . TYR C 1 94 ? 0.135 63.217 -4.14 1 31.419 94 TYR C N 1
ATOM 6292 C CA . TYR C 1 94 ? 1.456 62.633 -3.941 1 37.729 94 TYR C CA 1
ATOM 6293 C C . TYR C 1 94 ? 2.437 63.687 -3.461 1 39.909 94 TYR C C 1
ATOM 6294 O O . TYR C 1 94 ? 3.53 63.285 -3.085 1 41.022 94 TYR C O 1
ATOM 6303 N N . GLN C 1 95 ? 2 64.956 -3.367 1 37.284 95 GLN C N 1
ATOM 6304 C CA . GLN C 1 95 ? 2.908 66.006 -2.951 1 37.536 95 GLN C CA 1
ATOM 6305 C C . GLN C 1 95 ? 3.006 66.017 -1.424 1 38.544 95 GLN C C 1
ATOM 6306 O O . GLN C 1 95 ? 2.13 65.484 -0.745 1 37.296 95 GLN C O 1
ATOM 6312 N N . ARG C 1 96 ? 4.042 66.69 -0.902 1 39.449 96 ARG C N 1
ATOM 6313 C CA . ARG C 1 96 ? 4.277 66.723 0.534 1 42.487 96 ARG C CA 1
ATOM 6314 C C . ARG C 1 96 ? 4.081 68.133 1.057 1 42.349 96 ARG C C 1
ATOM 6315 O O . ARG C 1 96 ? 4.509 69.123 0.41 1 39.11 96 ARG C O 1
ATOM 6323 N N . ALA C 1 97 ? 3.454 68.172 2.247 1 40.545 97 ALA C N 1
ATOM 6324 C CA . ALA C 1 97 ? 3.344 69.404 3.026 1 41.555 97 ALA C CA 1
ATOM 6325 C C . ALA C 1 97 ? 4.701 69.689 3.654 1 44.862 97 ALA C C 1
ATOM 6326 O O . ALA C 1 97 ? 5.563 68.804 3.785 1 42.75 97 ALA C O 1
ATOM 6328 N N . SER C 1 98 ? 4.885 70.934 4.081 1 47.14 98 SER C N 1
ATOM 6329 C CA . SER C 1 98 ? 6.141 71.279 4.72 1 50.019 98 SER C CA 1
ATOM 6330 C C . SER C 1 98 ? 6.249 70.589 6.089 1 48.496 98 SER C C 1
ATOM 6331 O O . SER C 1 98 ? 7.326 70.559 6.652 1 50.798 98 SER C O 1
ATOM 6334 N N . THR C 1 99 ? 5.175 69.95 6.584 1 46.4 99 THR C N 1
ATOM 6335 C CA . THR C 1 99 ? 5.247 69.137 7.791 1 46.894 99 THR C CA 1
ATOM 6336 C C . THR C 1 99 ? 6.007 67.834 7.539 1 49.115 99 THR C C 1
ATOM 6337 O O . THR C 1 99 ? 6.235 67.067 8.471 1 53.199 99 THR C O 1
ATOM 6341 N N . GLY C 1 100 ? 6.288 67.502 6.278 1 50.942 100 GLY C N 1
ATOM 6342 C CA . GLY C 1 100 ? 6.898 66.22 5.974 1 49.397 100 GLY C CA 1
ATOM 6343 C C . GLY C 1 100 ? 5.868 65.206 5.483 1 53.674 100 GLY C C 1
ATOM 6344 O O . GLY C 1 100 ? 6.253 64.235 4.852 1 60.647 100 GLY C O 1
ATOM 6345 N N . GLU C 1 101 ? 4.557 65.424 5.716 1 52.315 101 GLU C N 1
ATOM 6346 C CA . GLU C 1 101 ? 3.608 64.366 5.352 1 48.511 101 GLU C CA 1
ATOM 6347 C C . GLU C 1 101 ? 3.034 64.575 3.956 1 44.188 101 GLU C C 1
ATOM 6348 O O . GLU C 1 101 ? 3.148 65.665 3.37 1 45.449 101 GLU C O 1
ATOM 6354 N N . THR C 1 102 ? 2.419 63.522 3.407 1 40.751 102 THR C N 1
ATOM 6355 C CA . THR C 1 102 ? 1.668 63.715 2.159 1 37.925 102 THR C CA 1
ATOM 6356 C C . THR C 1 102 ? 0.406 64.495 2.505 1 37.215 102 THR C C 1
ATOM 6357 O O . THR C 1 102 ? -0.081 64.415 3.629 1 36.286 102 THR C O 1
ATOM 6361 N N . PHE C 1 103 ? -0.138 65.234 1.543 1 33.511 103 PHE C N 1
ATOM 6362 C CA . PHE C 1 103 ? -1.376 65.949 1.8 1 33.133 103 PHE C CA 1
ATOM 6363 C C . PHE C 1 103 ? -2.472 65.015 2.324 1 35.767 103 PHE C C 1
ATOM 6364 O O . PHE C 1 103 ? -3.14 65.378 3.286 1 33.306 103 PHE C O 1
ATOM 6372 N N . PRO C 1 104 ? -2.742 63.807 1.747 1 31.973 104 PRO C N 1
ATOM 6373 C CA . PRO C 1 104 ? -3.758 62.92 2.326 1 30.172 104 PRO C CA 1
ATOM 6374 C C . PRO C 1 104 ? -3.463 62.589 3.783 1 32.759 104 PRO C C 1
ATOM 6375 O O . PRO C 1 104 ? -4.397 62.554 4.574 1 33.505 104 PRO C O 1
ATOM 6379 N N . GLN C 1 105 ? -2.18 62.368 4.134 1 34.131 105 GLN C N 1
ATOM 6380 C CA . GLN C 1 105 ? -1.87 62.051 5.526 1 36.127 105 GLN C CA 1
ATOM 6381 C C . GLN C 1 105 ? -2.169 63.254 6.429 1 32.365 105 GLN C C 1
ATOM 6382 O O . GLN C 1 105 ? -2.66 63.093 7.524 1 32.611 105 GLN C O 1
ATOM 6388 N N . LEU C 1 106 ? -1.779 64.451 5.988 1 32.372 106 LEU C N 1
ATOM 6389 C CA . LEU C 1 106 ? -2.036 65.677 6.737 1 34.895 106 LEU C CA 1
ATOM 6390 C C . LEU C 1 106 ? -3.546 65.788 6.991 1 35.924 106 LEU C C 1
ATOM 6391 O O . LEU C 1 106 ? -3.964 66.036 8.117 1 33.908 106 LEU C O 1
ATOM 6396 N N . LEU C 1 107 ? -4.364 65.566 5.945 1 31.656 107 LEU C N 1
ATOM 6397 C CA . LEU C 1 107 ? -5.823 65.652 6.067 1 33.265 107 LEU C CA 1
ATOM 6398 C C . LEU C 1 107 ? -6.35 64.65 7.103 1 33.678 107 LEU C C 1
ATOM 6399 O O . LEU C 1 107 ? -7.118 65.004 7.984 1 31.312 107 LEU C O 1
ATOM 6404 N N . ARG C 1 108 ? -5.949 63.39 6.983 1 32.302 108 ARG C N 1
ATOM 6405 C CA . ARG C 1 108 ? -6.383 62.335 7.888 1 35.038 108 ARG C CA 1
ATOM 6406 C C . ARG C 1 108 ? -5.968 62.683 9.309 1 32.292 108 ARG C C 1
ATOM 6407 O O . ARG C 1 108 ? -6.771 62.532 10.201 1 33.229 108 ARG C O 1
ATOM 6415 N N . ARG C 1 109 ? -4.738 63.13 9.541 1 31.51 109 ARG C N 1
ATOM 6416 C CA . ARG C 1 109 ? -4.377 63.509 10.902 1 32.373 109 ARG C CA 1
ATOM 6417 C C . ARG C 1 109 ? -5.363 64.552 11.469 1 33.161 109 ARG C C 1
ATOM 6418 O O . ARG C 1 109 ? -5.663 64.541 12.656 1 35.35 109 ARG C O 1
ATOM 6426 N N . ARG C 1 110 ? -5.868 65.48 10.639 1 33.463 110 ARG C N 1
ATOM 6427 C CA . ARG C 1 110 ? -6.714 66.569 11.105 1 32.352 110 ARG C CA 1
ATOM 6428 C C . ARG C 1 110 ? -8.19 66.189 11.046 1 33.292 110 ARG C C 1
ATOM 6429 O O . ARG C 1 110 ? -9.047 67.049 11.236 1 32.955 110 ARG C O 1
ATOM 6437 N N . GLY C 1 111 ? -8.489 64.909 10.773 1 30.489 111 GLY C N 1
ATOM 6438 C CA . GLY C 1 111 ? -9.851 64.426 10.763 1 28.847 111 GLY C CA 1
ATOM 6439 C C . GLY C 1 111 ? -10.625 64.863 9.502 1 31.756 111 GLY C C 1
ATOM 6440 O O . GLY C 1 111 ? -11.833 64.836 9.527 1 32.906 111 GLY C O 1
ATOM 6441 N N . VAL C 1 112 ? -9.964 65.313 8.433 1 27.467 112 VAL C N 1
ATOM 6442 C CA . VAL C 1 112 ? -10.617 65.781 7.225 1 26.709 112 VAL C CA 1
ATOM 6443 C C . VAL C 1 112 ? -10.512 64.648 6.196 1 28.321 112 VAL C C 1
ATOM 6444 O O . VAL C 1 112 ? -9.471 64.007 6.101 1 28.888 112 VAL C O 1
ATOM 6448 N N . VAL C 1 113 ? -11.592 64.381 5.454 1 25.625 113 VAL C N 1
ATOM 6449 C CA . VAL C 1 113 ? -11.594 63.225 4.555 1 26.034 113 VAL C CA 1
ATOM 6450 C C . VAL C 1 113 ? -10.838 63.597 3.278 1 24.568 113 VAL C C 1
ATOM 6451 O O . VAL C 1 113 ? -11.18 64.565 2.65 1 26.775 113 VAL C O 1
ATOM 6455 N N . PRO C 1 114 ? -9.774 62.873 2.847 1 27.282 114 PRO C N 1
ATOM 6456 C CA . PRO C 1 114 ? -9.124 63.168 1.55 1 27.003 114 PRO C CA 1
ATOM 6457 C C . PRO C 1 114 ? -9.987 62.585 0.408 1 25.708 114 PRO C C 1
ATOM 6458 O O . PRO C 1 114 ? -10.454 61.436 0.494 1 23.917 114 PRO C O 1
ATOM 6462 N N . GLY C 1 115 ? -10.21 63.383 -0.65 1 25.106 115 GLY C N 1
ATOM 6463 C CA . GLY C 1 115 ? -10.846 62.83 -1.834 1 22.669 115 GLY C CA 1
ATOM 6464 C C . GLY C 1 115 ? -10.037 63.177 -3.076 1 24.507 115 GLY C C 1
ATOM 6465 O O . GLY C 1 115 ? -9.06 63.922 -2.983 1 24.873 115 GLY C O 1
ATOM 6466 N N . ILE C 1 116 ? -10.494 62.682 -4.247 1 22.517 116 ILE C N 1
ATOM 6467 C CA . ILE C 1 116 ? -9.689 62.775 -5.45 1 23.115 116 ILE C CA 1
ATOM 6468 C C . ILE C 1 116 ? -10.662 62.964 -6.617 1 21.676 116 ILE C C 1
ATOM 6469 O O . ILE C 1 116 ? -11.679 62.27 -6.729 1 22.578 116 ILE C O 1
ATOM 6474 N N . LYS C 1 117 ? -10.308 63.877 -7.513 1 21.117 117 LYS C N 1
ATOM 6475 C CA . LYS C 1 117 ? -11.044 64.027 -8.741 1 20.523 117 LYS C CA 1
ATOM 6476 C C . LYS C 1 117 ? -10.549 62.915 -9.689 1 22.548 117 LYS C C 1
ATOM 6477 O O . LYS C 1 117 ? -9.39 62.913 -10.033 1 23.306 117 LYS C O 1
ATOM 6483 N N . THR C 1 118 ? -11.435 62.026 -10.15 1 20.975 118 THR C N 1
ATOM 6484 C CA . THR C 1 118 ? -11.011 60.87 -10.917 1 21.791 118 THR C CA 1
ATOM 6485 C C . THR C 1 118 ? -11.424 60.943 -12.395 1 23.456 118 THR C C 1
ATOM 6486 O O . THR C 1 118 ? -11.056 60.033 -13.144 1 25.905 118 THR C O 1
ATOM 6490 N N . ASP C 1 119 ? -12.152 61.978 -12.841 1 20.853 119 ASP C N 1
ATOM 6491 C CA . ASP C 1 119 ? -12.497 62.024 -14.262 1 21.078 119 ASP C CA 1
ATOM 6492 C C . ASP C 1 119 ? -11.278 62.465 -15.068 1 21.888 119 ASP C C 1
ATOM 6493 O O . ASP C 1 119 ? -10.352 63.046 -14.51 1 20.774 119 ASP C O 1
ATOM 6498 N N . CYS C 1 120 ? -11.287 62.255 -16.396 1 21.189 120 CYS C N 1
ATOM 6499 C CA . CYS C 1 120 ? -10.161 62.63 -17.241 1 22.081 120 CYS C CA 1
ATOM 6500 C C . CYS C 1 120 ? -10.568 63.757 -18.193 1 23.932 120 CYS C C 1
ATOM 6501 O O . CYS C 1 120 ? -9.991 63.882 -19.278 1 23.223 120 CYS C O 1
ATOM 6504 N N . GLY C 1 121 ? -11.524 64.596 -17.796 1 21.975 121 GLY C N 1
ATOM 6505 C CA . GLY C 1 121 ? -11.784 65.832 -18.512 1 21.77 121 GLY C CA 1
ATOM 6506 C C . GLY C 1 121 ? -12.886 65.723 -19.58 1 22.398 121 GLY C C 1
ATOM 6507 O O . GLY C 1 121 ? -13.355 64.628 -19.958 1 24.238 121 GLY C O 1
ATOM 6508 N N . LEU C 1 122 ? -13.236 66.871 -20.152 1 23.42 122 LEU C N 1
ATOM 6509 C CA . LEU C 1 122 ? -14.358 66.978 -21.076 1 24.156 122 LEU C CA 1
ATOM 6510 C C . LEU C 1 122 ? -13.892 66.701 -22.502 1 24.145 122 LEU C C 1
ATOM 6511 O O . LEU C 1 122 ? -12.804 67.105 -22.885 1 22.935 122 LEU C O 1
ATOM 6516 N N . GLU C 1 123 ? -14.728 66.048 -23.318 1 23.382 123 GLU C N 1
ATOM 6517 C CA . GLU C 1 123 ? -14.404 65.939 -24.73 1 25.259 123 GLU C CA 1
ATOM 6518 C C . GLU C 1 123 ? -15.69 66.11 -25.545 1 22.109 123 GLU C C 1
ATOM 6519 O O . GLU C 1 123 ? -16.782 66.038 -24.968 1 21.68 123 GLU C O 1
ATOM 6525 N N . PRO C 1 124 ? -15.618 66.352 -26.874 1 22.973 124 PRO C N 1
ATOM 6526 C CA . PRO C 1 124 ? -16.826 66.536 -27.697 1 24.506 124 PRO C CA 1
ATOM 6527 C C . PRO C 1 124 ? -17.742 65.311 -27.551 1 22.313 124 PRO C C 1
ATOM 6528 O O . PRO C 1 124 ? -17.272 64.16 -27.556 1 21.901 124 PRO C O 1
ATOM 6532 N N . LEU C 1 125 ? -19.039 65.555 -27.404 1 20.591 125 LEU C N 1
ATOM 6533 C CA . LEU C 1 125 ? -19.998 64.46 -27.274 1 22.925 125 LEU C CA 1
ATOM 6534 C C . LEU C 1 125 ? -20.128 63.713 -28.617 1 23.981 125 LEU C C 1
ATOM 6535 O O . LEU C 1 125 ? -20.478 62.545 -28.62 1 22.238 125 LEU C O 1
ATOM 6540 N N . VAL C 1 126 ? -19.919 64.423 -29.734 1 20.905 126 VAL C N 1
ATOM 6541 C CA . VAL C 1 126 ? -20.063 63.895 -31.101 1 23.238 126 VAL C CA 1
ATOM 6542 C C . VAL C 1 126 ? -21.548 63.738 -31.462 1 25.546 126 VAL C C 1
ATOM 6543 O O . VAL C 1 126 ? -22.004 64.306 -32.447 1 25.601 126 VAL C O 1
ATOM 6547 N N . GLU C 1 127 ? -22.318 62.929 -30.71 1 23.45 127 GLU C N 1
ATOM 6548 C CA . GLU C 1 127 ? -23.77 62.868 -30.858 1 23.963 127 GLU C CA 1
ATOM 6549 C C . GLU C 1 127 ? -24.378 64.177 -30.356 1 27.332 127 GLU C C 1
ATOM 6550 O O . GLU C 1 127 ? -23.684 65.015 -29.754 1 23.709 127 GLU C O 1
ATOM 6556 N N . GLY C 1 128 ? -25.685 64.374 -30.575 1 25.978 128 GLY C N 1
ATOM 6557 C CA . GLY C 1 128 ? -26.331 65.516 -29.95 1 25.641 128 GLY C CA 1
ATOM 6558 C C . GLY C 1 128 ? -25.916 66.773 -30.723 1 26.471 128 GLY C C 1
ATOM 6559 O O . GLY C 1 128 ? -25.751 66.727 -31.936 1 25.377 128 GLY C O 1
ATOM 6560 N N . ALA C 1 129 ? -25.792 67.901 -30.021 1 25.965 129 ALA C N 1
ATOM 6561 C CA . ALA C 1 129 ? -25.702 69.189 -30.703 1 25.344 129 ALA C CA 1
ATOM 6562 C C . ALA C 1 129 ? -24.301 69.74 -30.454 1 24.154 129 ALA C C 1
ATOM 6563 O O . ALA C 1 129 ? -23.633 69.447 -29.477 1 21.491 129 ALA C O 1
ATOM 6565 N N . ASP C 1 130 ? -23.866 70.587 -31.366 1 27.891 130 ASP C N 1
ATOM 6566 C CA . ASP C 1 130 ? -22.542 71.179 -31.276 1 28.166 130 ASP C CA 1
ATOM 6567 C C . ASP C 1 130 ? -22.358 71.93 -29.935 1 28.327 130 ASP C C 1
ATOM 6568 O O . ASP C 1 130 ? -23.274 72.597 -29.451 1 25.305 130 ASP C O 1
ATOM 6573 N N . GLY C 1 131 ? -21.187 71.747 -29.306 1 25.565 131 GLY C N 1
ATOM 6574 C CA . GLY C 1 131 ? -20.852 72.348 -28.031 1 24.433 131 GLY C CA 1
ATOM 6575 C C . GLY C 1 131 ? -21.201 71.45 -26.84 1 25.967 131 GLY C C 1
ATOM 6576 O O . GLY C 1 131 ? -20.813 71.722 -25.688 1 23.974 131 GLY C O 1
ATOM 6577 N N . GLU C 1 132 ? -21.946 70.348 -27.074 1 23.441 132 GLU C N 1
ATOM 6578 C CA . GLU C 1 132 ? -22.205 69.429 -25.969 1 20.738 132 GLU C CA 1
ATOM 6579 C C . GLU C 1 132 ? -20.99 68.559 -25.746 1 18.174 132 GLU C C 1
ATOM 6580 O O . GLU C 1 132 ? -20.275 68.298 -26.717 1 18.818 132 GLU C O 1
ATOM 6586 N N . GLN C 1 133 ? -20.792 68.127 -24.501 1 16.628 133 GLN C N 1
ATOM 6587 C CA . GLN C 1 133 ? -19.549 67.471 -24.145 1 20.258 133 GLN C CA 1
ATOM 6588 C C . GLN C 1 133 ? -19.837 66.275 -23.248 1 20.307 133 GLN C C 1
ATOM 6589 O O . GLN C 1 133 ? -20.689 66.31 -22.336 1 18.238 133 GLN C O 1
ATOM 6595 N N . MET C 1 134 ? -19.065 65.22 -23.477 1 21.991 134 MET C N 1
ATOM 6596 C CA . MET C 1 134 ? -19.04 64.1 -22.548 1 19.829 134 MET C CA 1
ATOM 6597 C C . MET C 1 134 ? -17.795 64.208 -21.657 1 20.218 134 MET C C 1
ATOM 6598 O O . MET C 1 134 ? -16.959 65.105 -21.803 1 22.213 134 MET C O 1
ATOM 6603 N N . THR C 1 135 ? -17.659 63.284 -20.715 1 20.281 135 THR C N 1
ATOM 6604 C CA . THR C 1 135 ? -16.507 63.226 -19.821 1 21.1 135 THR C CA 1
ATOM 6605 C C . THR C 1 135 ? -15.837 61.86 -20 1 19.862 135 THR C C 1
ATOM 6606 O O . THR C 1 135 ? -16.531 60.826 -19.896 1 19.241 135 THR C O 1
ATOM 6610 N N . ALA C 1 136 ? -14.511 61.893 -20.185 1 19.328 136 ALA C N 1
ATOM 6611 C CA . ALA C 1 136 ? -13.653 60.725 -20.402 1 21.235 136 ALA C CA 1
ATOM 6612 C C . ALA C 1 136 ? -13.187 60.173 -19.047 1 21.282 136 ALA C C 1
ATOM 6613 O O . ALA C 1 136 ? -13.161 60.924 -18.072 1 22.533 136 ALA C O 1
ATOM 6615 N N . GLY C 1 137 ? -12.806 58.883 -19.013 1 21.558 137 GLY C N 1
ATOM 6616 C CA . GLY C 1 137 ? -11.993 58.396 -17.909 1 22.538 137 GLY C CA 1
ATOM 6617 C C . GLY C 1 137 ? -12.385 57.028 -17.327 1 20.143 137 GLY C C 1
ATOM 6618 O O . GLY C 1 137 ? -11.758 56.592 -16.367 1 22.539 137 GLY C O 1
ATOM 6619 N N . LEU C 1 138 ? -13.365 56.333 -17.87 1 19.539 138 LEU C N 1
ATOM 6620 C CA . LEU C 1 138 ? -13.761 55.043 -17.293 1 21.268 138 LEU C CA 1
ATOM 6621 C C . LEU C 1 138 ? -12.744 53.929 -17.593 1 21.835 138 LEU C C 1
ATOM 6622 O O . LEU C 1 138 ? -12.655 52.977 -16.845 1 22.707 138 LEU C O 1
ATOM 6627 N N . ASP C 1 139 ? -11.969 54.027 -18.676 1 19.729 139 ASP C N 1
ATOM 6628 C CA . ASP C 1 139 ? -10.936 53.027 -18.925 1 21.452 139 ASP C CA 1
ATOM 6629 C C . ASP C 1 139 ? -9.847 53.082 -17.855 1 23.061 139 ASP C C 1
ATOM 6630 O O . ASP C 1 139 ? -9.323 54.16 -17.56 1 21.555 139 ASP C O 1
ATOM 6635 N N . GLY C 1 140 ? -9.513 51.916 -17.305 1 21.186 140 GLY C N 1
ATOM 6636 C CA . GLY C 1 140 ? -8.572 51.784 -16.216 1 21.907 140 GLY C CA 1
ATOM 6637 C C . GLY C 1 140 ? -9.071 52.421 -14.906 1 23.635 140 GLY C C 1
ATOM 6638 O O . GLY C 1 140 ? -8.281 52.559 -13.978 1 24.186 140 GLY C O 1
ATOM 6639 N N . TYR C 1 141 ? -10.37 52.705 -14.784 1 21.015 141 TYR C N 1
ATOM 6640 C CA . TYR C 1 141 ? -10.9 53.408 -13.626 1 20.97 141 TYR C CA 1
ATOM 6641 C C . TYR C 1 141 ? -10.647 52.613 -12.328 1 24.043 141 TYR C C 1
ATOM 6642 O O . TYR C 1 141 ? -10.204 53.168 -11.326 1 21.897 141 TYR C O 1
ATOM 6651 N N . VAL C 1 142 ? -10.943 51.307 -12.34 1 24.153 142 VAL C N 1
ATOM 6652 C CA . VAL C 1 142 ? -10.869 50.499 -11.13 1 25.023 142 VAL C CA 1
ATOM 6653 C C . VAL C 1 142 ? -9.435 50.508 -10.615 1 25.755 142 VAL C C 1
ATOM 6654 O O . VAL C 1 142 ? -9.211 50.646 -9.421 1 28.34 142 VAL C O 1
ATOM 6658 N N . LYS C 1 143 ? -8.46 50.28 -11.507 1 23.793 143 LYS C N 1
ATOM 6659 C CA . LYS C 1 143 ? -7.079 50.314 -11.068 1 25.129 143 LYS C CA 1
ATOM 6660 C C . LYS C 1 143 ? -6.721 51.667 -10.44 1 23.791 143 LYS C C 1
ATOM 6661 O O . LYS C 1 143 ? -6.044 51.74 -9.388 1 24.833 143 LYS C O 1
ATOM 6667 N N . ARG C 1 144 ? -7.143 52.763 -11.062 1 23.032 144 ARG C N 1
ATOM 6668 C CA . ARG C 1 144 ? -6.785 54.097 -10.546 1 22.572 144 ARG C CA 1
ATOM 6669 C C . ARG C 1 144 ? -7.439 54.261 -9.169 1 23.421 144 ARG C C 1
ATOM 6670 O O . ARG C 1 144 ? -6.837 54.791 -8.233 1 26.078 144 ARG C O 1
ATOM 6678 N N . ALA C 1 145 ? -8.737 53.917 -9.068 1 24.364 145 ALA C N 1
ATOM 6679 C CA . ALA C 1 145 ? -9.479 54.17 -7.828 1 24.972 145 ALA C CA 1
ATOM 6680 C C . ALA C 1 145 ? -8.875 53.356 -6.678 1 27.287 145 ALA C C 1
ATOM 6681 O O . ALA C 1 145 ? -8.803 53.846 -5.543 1 26.965 145 ALA C O 1
ATOM 6683 N N . LYS C 1 146 ? -8.476 52.098 -6.935 1 24.646 146 LYS C N 1
ATOM 6684 C CA . LYS C 1 146 ? -7.84 51.278 -5.899 1 27.16 146 LYS C CA 1
ATOM 6685 C C . LYS C 1 146 ? -6.519 51.908 -5.409 1 28.715 146 LYS C C 1
ATOM 6686 O O . LYS C 1 146 ? -6.2 51.86 -4.216 1 31.114 146 LYS C O 1
ATOM 6692 N N . LYS C 1 147 ? -5.744 52.496 -6.336 1 25.986 147 LYS C N 1
ATOM 6693 C CA . LYS C 1 147 ? -4.509 53.171 -5.968 1 25.969 147 LYS C CA 1
ATOM 6694 C C . LYS C 1 147 ? -4.801 54.387 -5.091 1 28.293 147 LYS C C 1
ATOM 6695 O O . LYS C 1 147 ? -4.086 54.626 -4.114 1 32.157 147 LYS C O 1
ATOM 6701 N N . TYR C 1 148 ? -5.872 55.148 -5.418 1 26.333 148 TYR C N 1
ATOM 6702 C CA . TYR C 1 148 ? -6.178 56.306 -4.597 1 26.168 148 TYR C CA 1
ATOM 6703 C C . TYR C 1 148 ? -6.649 55.875 -3.209 1 25.626 148 TYR C C 1
ATOM 6704 O O . TYR C 1 148 ? -6.292 56.521 -2.22 1 28.289 148 TYR C O 1
ATOM 6713 N N . TYR C 1 149 ? -7.468 54.819 -3.125 1 26.809 149 TYR C N 1
ATOM 6714 C CA . TYR C 1 149 ? -7.914 54.338 -1.825 1 28.479 149 TYR C CA 1
ATOM 6715 C C . TYR C 1 149 ? -6.689 53.924 -0.993 1 31.865 149 TYR C C 1
ATOM 6716 O O . TYR C 1 149 ? -6.593 54.228 0.199 1 33.081 149 TYR C O 1
ATOM 6725 N N . ALA C 1 150 ? -5.709 53.289 -1.642 1 30.914 150 ALA C N 1
ATOM 6726 C CA . ALA C 1 150 ? -4.521 52.816 -0.935 1 30.781 150 ALA C CA 1
ATOM 6727 C C . ALA C 1 150 ? -3.715 53.966 -0.353 1 32.105 150 ALA C C 1
ATOM 6728 O O . ALA C 1 150 ? -3.02 53.764 0.615 1 35.175 150 ALA C O 1
ATOM 6730 N N . VAL C 1 151 ? -3.726 55.171 -0.929 1 32.901 151 VAL C N 1
ATOM 6731 C CA . VAL C 1 151 ? -2.948 56.256 -0.32 1 33.351 151 VAL C CA 1
ATOM 6732 C C . VAL C 1 151 ? -3.824 57.079 0.633 1 31.574 151 VAL C C 1
ATOM 6733 O O . VAL C 1 151 ? -3.401 58.151 1.036 1 34.584 151 VAL C O 1
ATOM 6737 N N . GLY C 1 152 ? -5.0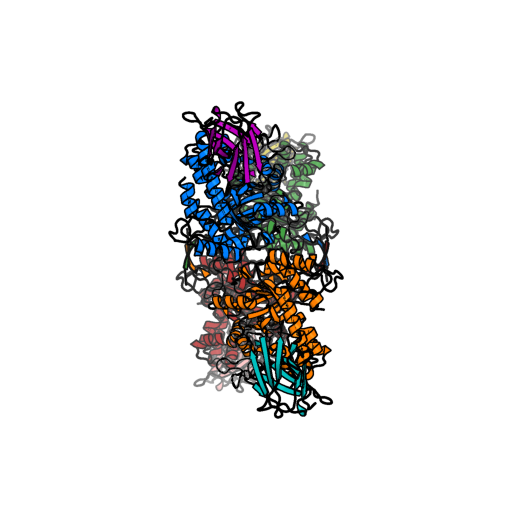8 56.649 0.899 1 31.34 152 GLY C N 1
ATOM 6738 C CA . GLY C 1 152 ? -5.852 57.311 1.944 1 28.507 152 GLY C CA 1
ATOM 6739 C C . GLY C 1 152 ? -7.074 58.063 1.435 1 28.155 152 GLY C C 1
ATOM 6740 O O . GLY C 1 152 ? -7.868 58.546 2.242 1 30.181 152 GLY C O 1
ATOM 6741 N N . CYS C 1 153 ? -7.308 58.13 0.101 1 27.165 153 CYS C N 1
ATOM 6742 C CA . CYS C 1 153 ? -8.54 58.786 -0.343 1 25.225 153 CYS C CA 1
ATOM 6743 C C . CYS C 1 153 ? -9.751 57.919 0.007 1 24.123 153 CYS C C 1
ATOM 6744 O O . CYS C 1 153 ? -9.682 56.691 -0.042 1 23.959 153 CYS C O 1
ATOM 6747 N N . ARG C 1 154 ? -10.873 58.559 0.363 1 23.02 154 ARG C N 1
ATOM 6748 C CA . ARG C 1 154 ? -12.076 57.828 0.737 1 21.726 154 ARG C CA 1
ATOM 6749 C C . ARG C 1 154 ? -13.3 58.352 0 1 21.272 154 ARG C C 1
ATOM 6750 O O . ARG C 1 154 ? -14.385 57.803 0.184 1 23.272 154 ARG C O 1
ATOM 6758 N N . PHE C 1 155 ? -13.115 59.36 -0.87 1 21.886 155 PHE C N 1
ATOM 6759 C CA . PHE C 1 155 ? -14.189 59.778 -1.746 1 19.931 155 PHE C CA 1
ATOM 6760 C C . PHE C 1 155 ? -13.594 60.304 -3.048 1 20.214 155 PHE C C 1
ATOM 6761 O O . PHE C 1 155 ? -12.391 60.501 -3.134 1 19.423 155 PHE C O 1
ATOM 6769 N N . CYS C 1 156 ? -14.424 60.408 -4.102 1 20.792 156 CYS C N 1
ATOM 6770 C CA . CYS C 1 156 ? -13.91 60.899 -5.378 1 22.363 156 CYS C CA 1
ATOM 6771 C C . CYS C 1 156 ? -14.953 61.831 -6.004 1 21.307 156 CYS C C 1
ATOM 6772 O O . CYS C 1 156 ? -16.088 61.933 -5.528 1 20.357 156 CYS C O 1
ATOM 6775 N N . LYS C 1 157 ? -14.559 62.468 -7.106 1 23.348 157 LYS C N 1
ATOM 6776 C CA . LYS C 1 157 ? -15.459 63.409 -7.755 1 23.815 157 LYS C CA 1
ATOM 6777 C C . LYS C 1 157 ? -15.305 63.243 -9.264 1 21.311 157 LYS C C 1
ATOM 6778 O O . LYS C 1 157 ? -14.181 63.105 -9.754 1 20.748 157 LYS C O 1
ATOM 6784 N N . TRP C 1 158 ? -16.438 63.325 -9.994 1 18.301 158 TRP C N 1
ATOM 6785 C CA . TRP C 1 158 ? -16.391 63.252 -11.458 1 19.291 158 TRP C CA 1
ATOM 6786 C C . TRP C 1 158 ? -17.427 64.249 -11.994 1 17.828 158 TRP C C 1
ATOM 6787 O O . TRP C 1 158 ? -18.612 64.204 -11.585 1 19.661 158 TRP C O 1
ATOM 6798 N N . ARG C 1 159 ? -16.987 65.105 -12.909 1 20.057 159 ARG C N 1
ATOM 6799 C CA . ARG C 1 159 ? -17.827 66.177 -13.393 1 19.633 159 ARG C CA 1
ATOM 6800 C C . ARG C 1 159 ? -18.292 65.875 -14.828 1 18.432 159 ARG C C 1
ATOM 6801 O O . ARG C 1 159 ? -17.465 65.678 -15.719 1 19.084 159 ARG C O 1
ATOM 6809 N N . ASN C 1 160 ? -19.612 65.926 -15.048 1 18.161 160 ASN C N 1
ATOM 6810 C CA . ASN C 1 160 ? -20.149 66.021 -16.41 1 18.532 160 ASN C CA 1
ATOM 6811 C C . ASN C 1 160 ? -20.851 67.374 -16.515 1 19.71 160 ASN C C 1
ATOM 6812 O O . ASN C 1 160 ? -21.389 67.89 -15.529 1 20.551 160 ASN C O 1
ATOM 6817 N N . VAL C 1 161 ? -20.939 67.915 -17.735 1 19.156 161 VAL C N 1
ATOM 6818 C CA . VAL C 1 161 ? -21.571 69.198 -17.913 1 20.604 161 VAL C CA 1
ATOM 6819 C C . VAL C 1 161 ? -22.679 69.088 -18.949 1 21.62 161 VAL C C 1
ATOM 6820 O O . VAL C 1 161 ? -22.619 68.257 -19.859 1 20.716 161 VAL C O 1
ATOM 6824 N N . TYR C 1 162 ? -23.641 70.014 -18.833 1 18.546 162 TYR C N 1
ATOM 6825 C CA . TYR C 1 162 ? -24.729 70.105 -19.793 1 19.807 162 TYR C CA 1
ATOM 6826 C C . TYR C 1 162 ? -24.884 71.568 -20.172 1 20.414 162 TYR C C 1
ATOM 6827 O O . TYR C 1 162 ? -25.019 72.448 -19.293 1 21.994 162 TYR C O 1
ATOM 6836 N N . LYS C 1 163 ? -24.79 71.829 -21.466 1 20.4 163 LYS C N 1
ATOM 6837 C CA . LYS C 1 163 ? -24.803 73.182 -21.922 1 22.02 163 LYS C CA 1
ATOM 6838 C C . LYS C 1 163 ? -26.188 73.493 -22.48 1 23.609 163 LYS C C 1
ATOM 6839 O O . LYS C 1 163 ? -26.527 72.997 -23.556 1 25.371 163 LYS C O 1
ATOM 6845 N N . ILE C 1 164 ? -26.905 74.415 -21.831 1 20.84 164 ILE C N 1
ATOM 6846 C CA . ILE C 1 164 ? -28.173 74.881 -22.348 1 19.994 164 ILE C CA 1
ATOM 6847 C C . ILE C 1 164 ? -27.924 75.761 -23.566 1 24.513 164 ILE C C 1
ATOM 6848 O O . ILE C 1 164 ? -27.226 76.782 -23.489 1 22.136 164 ILE C O 1
ATOM 6853 N N . GLN C 1 165 ? -28.565 75.416 -24.708 1 21.87 165 GLN C N 1
ATOM 6854 C CA . GLN C 1 165 ? -28.521 76.295 -25.854 1 21.737 165 GLN C CA 1
ATOM 6855 C C . GLN C 1 165 ? -29.949 76.342 -26.372 1 22.999 165 GLN C C 1
ATOM 6856 O O . GLN C 1 165 ? -30.591 75.283 -26.45 1 25.405 165 GLN C O 1
ATOM 6862 N N . ASN C 1 166 ? -30.452 77.548 -26.667 1 25.675 166 ASN C N 1
ATOM 6863 C CA . ASN C 1 166 ? -31.777 77.738 -27.256 1 23.869 166 ASN C CA 1
ATOM 6864 C C . ASN C 1 166 ? -32.792 77.13 -26.302 1 25.584 166 ASN C C 1
ATOM 6865 O O . ASN C 1 166 ? -33.765 76.494 -26.742 1 27.186 166 ASN C O 1
ATOM 6870 N N . GLY C 1 167 ? -32.543 77.21 -24.981 1 23.959 167 GLY C N 1
ATOM 6871 C CA . GLY C 1 167 ? -33.582 76.778 -24.069 1 20.217 167 GLY C CA 1
ATOM 6872 C C . GLY C 1 167 ? -33.636 75.269 -23.875 1 23.843 167 GLY C C 1
ATOM 6873 O O . GLY C 1 167 ? -34.529 74.793 -23.154 1 24.395 167 GLY C O 1
ATOM 6874 N N . THR C 1 168 ? -32.636 74.498 -24.376 1 22.471 168 THR C N 1
ATOM 6875 C CA . THR C 1 168 ? -32.778 73.051 -24.211 1 19.965 168 THR C CA 1
ATOM 6876 C C . THR C 1 168 ? -31.395 72.395 -24.282 1 21.872 168 THR C C 1
ATOM 6877 O O . THR C 1 168 ? -30.382 73.082 -24.439 1 21.192 168 THR C O 1
ATOM 6881 N N . VAL C 1 169 ? -31.363 71.055 -24.143 1 20.83 169 VAL C N 1
ATOM 6882 C CA . VAL C 1 169 ? -30.183 70.226 -24.346 1 21.918 169 VAL C CA 1
ATOM 6883 C C . VAL C 1 169 ? -30.661 68.999 -25.127 1 23.787 169 VAL C C 1
ATOM 6884 O O . VAL C 1 169 ? -31.858 68.677 -25.105 1 23.226 169 VAL C O 1
ATOM 6888 N N . SER C 1 170 ? -29.755 68.322 -25.847 1 20.706 170 SER C N 1
ATOM 6889 C CA . SER C 1 170 ? -30.189 67.186 -26.646 1 23.128 170 SER C CA 1
ATOM 6890 C C . SER C 1 170 ? -30.563 66.02 -25.709 1 21.492 170 SER C C 1
ATOM 6891 O O . SER C 1 170 ? -30.003 65.885 -24.613 1 19.117 170 SER C O 1
ATOM 6894 N N . GLU C 1 171 ? -31.458 65.139 -26.172 1 20.905 171 GLU C N 1
ATOM 6895 C CA . GLU C 1 171 ? -31.652 63.897 -25.43 1 21.974 171 GLU C CA 1
ATOM 6896 C C . GLU C 1 171 ? -30.363 63.066 -25.402 1 19.866 171 GLU C C 1
ATOM 6897 O O . GLU C 1 171 ? -30.145 62.334 -24.44 1 19.423 171 GLU C O 1
ATOM 6903 N N . ALA C 1 172 ? -29.559 63.127 -26.467 1 18.584 172 ALA C N 1
ATOM 6904 C CA . ALA C 1 172 ? -28.292 62.404 -26.511 1 22.137 172 ALA C CA 1
ATOM 6905 C C . ALA C 1 172 ? -27.429 62.753 -25.29 1 23.475 172 ALA C C 1
ATOM 6906 O O . ALA C 1 172 ? -26.865 61.862 -24.68 1 21.736 172 ALA C O 1
ATOM 6908 N N . VAL C 1 173 ? -27.295 64.054 -24.949 1 20.111 173 VAL C N 1
ATOM 6909 C CA . VAL C 1 173 ? -26.412 64.387 -23.831 1 18.414 173 VAL C CA 1
ATOM 6910 C C . VAL C 1 173 ? -27.065 63.992 -22.501 1 22.236 173 VAL C C 1
ATOM 6911 O O . VAL C 1 173 ? -26.36 63.557 -21.556 1 22.429 173 VAL C O 1
ATOM 6915 N N . VAL C 1 174 ? -28.4 64.14 -22.399 1 18.206 174 VAL C N 1
ATOM 6916 C CA . VAL C 1 174 ? -29.095 63.793 -21.172 1 19.695 174 VAL C CA 1
ATOM 6917 C C . VAL C 1 174 ? -28.864 62.311 -20.865 1 21.049 174 VAL C C 1
ATOM 6918 O O . VAL C 1 174 ? -28.538 61.953 -19.718 1 18.977 174 VAL C O 1
ATOM 6922 N N . ARG C 1 175 ? -29.032 61.437 -21.893 1 19.191 175 ARG C N 1
ATOM 6923 C CA . ARG C 1 175 ? -28.877 59.998 -21.676 1 19.41 175 ARG C CA 1
ATOM 6924 C C . ARG C 1 175 ? -27.409 59.653 -21.447 1 18.612 175 ARG C C 1
ATOM 6925 O O . ARG C 1 175 ? -27.097 58.958 -20.494 1 17.317 175 ARG C O 1
ATOM 6933 N N . PHE C 1 176 ? -26.515 60.119 -22.329 1 17.314 176 PHE C N 1
ATOM 6934 C CA . PHE C 1 176 ? -25.149 59.618 -22.3 1 18.088 176 PHE C CA 1
ATOM 6935 C C . PHE C 1 176 ? -24.403 60.081 -21.027 1 18.973 176 PHE C C 1
ATOM 6936 O O . PHE C 1 176 ? -23.667 59.319 -20.411 1 18.17 176 PHE C O 1
ATOM 6944 N N . ASN C 1 177 ? -24.58 61.339 -20.622 1 16.155 177 ASN C N 1
ATOM 6945 C CA . ASN C 1 177 ? -23.866 61.81 -19.424 1 18.236 177 ASN C CA 1
ATOM 6946 C C . ASN C 1 177 ? -24.449 61.164 -18.161 1 19.285 177 ASN C C 1
ATOM 6947 O O . ASN C 1 177 ? -23.708 60.89 -17.204 1 20.544 177 ASN C O 1
ATOM 6952 N N . ALA C 1 178 ? -25.763 60.907 -18.122 1 16.921 178 ALA C N 1
ATOM 6953 C CA . ALA C 1 178 ? -26.33 60.176 -16.958 1 17.866 178 ALA C CA 1
ATOM 6954 C C . ALA C 1 178 ? -25.739 58.762 -16.854 1 18.126 178 ALA C C 1
ATOM 6955 O O . ALA C 1 178 ? -25.392 58.302 -15.766 1 17.556 178 ALA C O 1
ATOM 6957 N N . GLU C 1 179 ? -25.607 58.094 -18.005 1 17.887 179 GLU C N 1
ATOM 6958 C CA . GLU C 1 179 ? -25.055 56.744 -18.048 1 19.353 179 GLU C CA 1
ATOM 6959 C C . GLU C 1 179 ? -23.608 56.767 -17.576 1 20.105 179 GLU C C 1
ATOM 6960 O O . GLU C 1 179 ? -23.202 55.852 -16.849 1 18.739 179 GLU C O 1
ATOM 6966 N N . THR C 1 180 ? -22.821 57.769 -18.044 1 18.522 180 THR C N 1
ATOM 6967 C CA . THR C 1 180 ? -21.423 57.904 -17.613 1 17.612 180 THR C CA 1
ATOM 6968 C C . THR C 1 180 ? -21.37 58.064 -16.091 1 20.139 180 THR C C 1
ATOM 6969 O O . THR C 1 180 ? -20.576 57.38 -15.411 1 19.205 180 THR C O 1
ATOM 6973 N N . LEU C 1 181 ? -22.161 58.993 -15.542 1 19.131 181 LEU C N 1
ATOM 6974 C CA . LEU C 1 181 ? -22.107 59.281 -14.105 1 18.872 181 LEU C CA 1
ATOM 6975 C C . LEU C 1 181 ? -22.508 58.035 -13.317 1 19.227 181 LEU C C 1
ATOM 6976 O O . LEU C 1 181 ? -21.929 57.738 -12.277 1 18.807 181 LEU C O 1
ATOM 6981 N N . ALA C 1 182 ? -23.532 57.307 -13.78 1 18.055 182 ALA C N 1
ATOM 6982 C CA . ALA C 1 182 ? -24 56.169 -13.006 1 19.1 182 ALA C CA 1
ATOM 6983 C C . ALA C 1 182 ? -22.952 55.031 -12.987 1 19.915 182 ALA C C 1
ATOM 6984 O O . ALA C 1 182 ? -22.752 54.392 -11.932 1 19.513 182 ALA C O 1
ATOM 6986 N N . ARG C 1 183 ? -22.257 54.822 -14.119 1 19.06 183 ARG C N 1
ATOM 6987 C CA . ARG C 1 183 ? -21.187 53.825 -14.216 1 21.01 183 ARG C CA 1
ATOM 6988 C C . ARG C 1 183 ? -19.985 54.231 -13.326 1 20.916 183 ARG C C 1
ATOM 6989 O O . ARG C 1 183 ? -19.448 53.44 -12.545 1 18.266 183 ARG C O 1
ATOM 6997 N N . TYR C 1 184 ? -19.607 55.509 -13.398 1 18.797 184 TYR C N 1
ATOM 6998 C CA . TYR C 1 184 ? -18.579 56.042 -12.51 1 20.024 184 TYR C CA 1
ATOM 6999 C C . TYR C 1 184 ? -18.934 55.788 -11.059 1 19.604 184 TYR C C 1
ATOM 7000 O O . TYR C 1 184 ? -18.07 55.372 -10.286 1 21.995 184 TYR C O 1
ATOM 7009 N N . ALA C 1 185 ? -20.197 56.031 -10.669 1 18.789 185 ALA C N 1
ATOM 7010 C CA . ALA C 1 185 ? -20.556 55.942 -9.26 1 20.561 185 ALA C CA 1
ATOM 7011 C C . ALA C 1 185 ? -20.366 54.501 -8.736 1 20.932 185 ALA C C 1
ATOM 7012 O O . ALA C 1 185 ? -19.847 54.292 -7.641 1 20.49 185 ALA C O 1
ATOM 7014 N N . VAL C 1 186 ? -20.811 53.492 -9.501 1 20.018 186 VAL C N 1
ATOM 7015 C CA A VAL C 1 186 ? -20.753 52.126 -9.019 0.5 18.922 186 VAL C CA 1
ATOM 7016 C CA B VAL C 1 186 ? -20.76 52.113 -9.056 0.5 20.548 186 VAL C CA 1
ATOM 7017 C C . VAL C 1 186 ? -19.314 51.627 -9.034 1 21.892 186 VAL C C 1
ATOM 7018 O O . VAL C 1 186 ? -18.909 50.951 -8.101 1 21.583 186 VAL C O 1
ATOM 7025 N N . LEU C 1 187 ? -18.51 51.99 -10.061 1 20.022 187 LEU C N 1
ATOM 7026 C CA . LEU C 1 187 ? -17.098 51.588 -10.013 1 21.75 187 LEU C CA 1
ATOM 7027 C C . LEU C 1 187 ? -16.398 52.2 -8.79 1 19.403 187 LEU C C 1
ATOM 7028 O O . LEU C 1 187 ? -15.57 51.545 -8.173 1 20.233 187 LEU C O 1
ATOM 7033 N N . SER C 1 188 ? -16.685 53.48 -8.481 1 19.75 188 SER C N 1
ATOM 7034 C CA . SER C 1 188 ? -16.082 54.118 -7.336 1 20.322 188 SER C CA 1
ATOM 7035 C C . SER C 1 188 ? -16.431 53.358 -6.057 1 21.776 188 SER C C 1
ATOM 7036 O O . SER C 1 188 ? -15.555 53.119 -5.188 1 24.685 188 SER C O 1
ATOM 7039 N N . GLN C 1 189 ? -17.719 53.02 -5.887 1 20.871 189 GLN C N 1
ATOM 7040 C CA . GLN C 1 189 ? -18.132 52.333 -4.661 1 21.081 189 GLN C CA 1
ATOM 7041 C C . GLN C 1 189 ? -17.472 50.965 -4.531 1 21.202 189 GLN C C 1
ATOM 7042 O O . GLN C 1 189 ? -17.166 50.537 -3.429 1 21.076 189 GLN C O 1
ATOM 7048 N N . LEU C 1 190 ? -17.29 50.263 -5.652 1 21.853 190 LEU C N 1
ATOM 7049 C CA . LEU C 1 190 ? -16.605 48.968 -5.674 1 23.909 190 LEU C CA 1
ATOM 7050 C C . LEU C 1 190 ? -15.218 49.127 -5.054 1 26.768 190 LEU C C 1
ATOM 7051 O O . LEU C 1 190 ? -14.738 48.226 -4.373 1 25.437 190 LEU C O 1
ATOM 7056 N N . CYS C 1 191 ? -14.582 50.279 -5.287 1 23.167 191 CYS C N 1
ATOM 7057 C CA . CYS C 1 191 ? -13.197 50.445 -4.894 1 24.057 191 CYS C CA 1
ATOM 7058 C C . CYS C 1 191 ? -13.085 51.184 -3.558 1 24.025 191 CYS C C 1
ATOM 7059 O O . CYS C 1 191 ? -11.974 51.51 -3.136 1 24.784 191 CYS C O 1
ATOM 7062 N N . GLY C 1 192 ? -14.21 51.46 -2.9 1 23.427 192 GLY C N 1
ATOM 7063 C CA . GLY C 1 192 ? -14.153 52.047 -1.564 1 22.462 192 GLY C CA 1
ATOM 7064 C C . GLY C 1 192 ? -14.151 53.576 -1.561 1 23.982 192 GLY C C 1
ATOM 7065 O O . GLY C 1 192 ? -13.877 54.173 -0.535 1 24.611 192 GLY C O 1
ATOM 7066 N N . LEU C 1 193 ? -14.459 54.222 -2.684 1 20.991 193 LEU C N 1
ATOM 7067 C CA . LEU C 1 193 ? -14.562 55.686 -2.693 1 24.291 193 LEU C CA 1
ATOM 7068 C C . LEU C 1 193 ? -16.034 56.12 -2.785 1 22.837 193 LEU C C 1
ATOM 7069 O O . LEU C 1 193 ? -16.734 55.708 -3.723 1 21.818 193 LEU C O 1
ATOM 7074 N N . VAL C 1 194 ? -16.482 56.983 -1.86 1 22.912 194 VAL C N 1
ATOM 7075 C CA . VAL C 1 194 ? -17.795 57.598 -1.965 1 20.846 194 VAL C CA 1
ATOM 7076 C C . VAL C 1 194 ? -17.775 58.482 -3.217 1 20.727 194 VAL C C 1
ATOM 7077 O O . VAL C 1 194 ? -16.944 59.399 -3.319 1 21.671 194 VAL C O 1
ATOM 7081 N N . PRO C 1 195 ? -18.635 58.199 -4.235 1 21.295 195 PRO C N 1
ATOM 7082 C CA . PRO C 1 195 ? -18.678 59.042 -5.424 1 18.175 195 PRO C CA 1
ATOM 7083 C C . PRO C 1 195 ? -19.476 60.321 -5.173 1 19.502 195 PRO C C 1
ATOM 7084 O O . PRO C 1 195 ? -20.622 60.285 -4.724 1 21.255 195 PRO C O 1
ATOM 7088 N N . ILE C 1 196 ? -18.844 61.453 -5.502 1 19.863 196 ILE C N 1
ATOM 7089 C CA . ILE C 1 196 ? -19.605 62.688 -5.701 1 21.367 196 ILE C CA 1
ATOM 7090 C C . ILE C 1 196 ? -19.998 62.736 -7.179 1 20.165 196 ILE C C 1
ATOM 7091 O O . ILE C 1 196 ? -19.11 62.835 -8.051 1 19.461 196 ILE C O 1
ATOM 7096 N N . VAL C 1 197 ? -21.31 62.65 -7.429 1 18.422 197 VAL C N 1
ATOM 7097 C CA . VAL C 1 197 ? -21.826 62.649 -8.804 1 20.167 197 VAL C CA 1
ATOM 7098 C C . VAL C 1 197 ? -22.146 64.112 -9.17 1 19.714 197 VAL C C 1
ATOM 7099 O O . VAL C 1 197 ? -23.025 64.693 -8.567 1 20.923 197 VAL C O 1
ATOM 7103 N N . GLU C 1 198 ? -21.407 64.698 -10.12 1 16.476 198 GLU C N 1
ATOM 7104 C CA . GLU C 1 198 ? -21.557 66.107 -10.403 1 18.399 198 GLU C CA 1
ATOM 7105 C C . GLU C 1 198 ? -22.165 66.288 -11.819 1 19.775 198 GLU C C 1
ATOM 7106 O O . GLU C 1 198 ? -21.425 66.169 -12.823 1 18.979 198 GLU C O 1
ATOM 7112 N N . PRO C 1 199 ? -23.497 66.5 -11.949 1 19.891 199 PRO C N 1
ATOM 7113 C CA . PRO C 1 199 ? -24.121 66.776 -13.251 1 19.717 199 PRO C CA 1
ATOM 7114 C C . PRO C 1 199 ? -24.364 68.278 -13.302 1 20.214 199 PRO C C 1
ATOM 7115 O O . PRO C 1 199 ? -25.389 68.778 -12.853 1 20.851 199 PRO C O 1
ATOM 7119 N N . GLU C 1 200 ? -23.4 68.998 -13.874 1 21.162 200 GLU C N 1
ATOM 7120 C CA . GLU C 1 200 ? -23.496 70.45 -13.785 1 21.273 200 GLU C CA 1
ATOM 7121 C C . GLU C 1 200 ? -24.229 70.999 -15.007 1 18.42 200 GLU C C 1
ATOM 7122 O O . GLU C 1 200 ? -23.703 70.979 -16.142 1 20.574 200 GLU C O 1
ATOM 7128 N N . VAL C 1 201 ? -25.426 71.535 -14.798 1 18.9 201 VAL C N 1
ATOM 7129 C CA . VAL C 1 201 ? -26.079 72.341 -15.824 1 20.643 201 VAL C CA 1
ATOM 7130 C C . VAL C 1 201 ? -25.415 73.71 -15.774 1 23.533 201 VAL C C 1
ATOM 7131 O O . VAL C 1 201 ? -25.502 74.405 -14.761 1 22.775 201 VAL C O 1
ATOM 7135 N N . MET C 1 202 ? -24.72 74.099 -16.855 1 22.532 202 MET C N 1
ATOM 7136 C CA . MET C 1 202 ? -23.826 75.233 -16.742 1 25.083 202 MET C CA 1
ATOM 7137 C C . MET C 1 202 ? -24.612 76.549 -16.775 1 26.41 202 MET C C 1
ATOM 7138 O O . MET C 1 202 ? -25.67 76.675 -17.401 1 22.853 202 MET C O 1
ATOM 7143 N N . ILE C 1 203 ? -24.037 77.564 -16.136 1 24.713 203 ILE C N 1
ATOM 7144 C CA . ILE C 1 203 ? -24.632 78.888 -16.05 1 25.887 203 ILE C CA 1
ATOM 7145 C C . ILE C 1 203 ? -24.505 79.654 -17.368 1 28.016 203 ILE C C 1
ATOM 7146 O O . ILE C 1 203 ? -25.209 80.633 -17.613 1 27.817 203 ILE C O 1
ATOM 7151 N N . ASP C 1 204 ? -23.606 79.209 -18.258 1 30.222 204 ASP C N 1
ATOM 7152 C CA . ASP C 1 204 ? -23.336 79.954 -19.481 1 31.745 204 ASP C CA 1
ATOM 7153 C C . ASP C 1 204 ? -24.598 80.056 -20.342 1 31.548 204 ASP C C 1
ATOM 7154 O O . ASP C 1 204 ? -25.309 79.065 -20.547 1 28.23 204 ASP C O 1
ATOM 7159 N N . GLY C 1 205 ? -24.871 81.25 -20.85 1 26.474 205 GLY C N 1
ATOM 7160 C CA . GLY C 1 205 ? -25.946 81.39 -21.806 1 30.09 205 GLY C CA 1
ATOM 7161 C C . GLY C 1 205 ? -26.942 82.464 -21.385 1 30.281 205 GLY C C 1
ATOM 7162 O O . GLY C 1 205 ? -26.814 83.081 -20.326 1 27.649 205 GLY C O 1
ATOM 7163 N N . THR C 1 206 ? -27.953 82.662 -22.251 1 30.256 206 THR C N 1
ATOM 7164 C CA . THR C 1 206 ? -28.909 83.723 -22.058 1 28.968 206 THR C CA 1
ATOM 7165 C C . THR C 1 206 ? -30.217 83.151 -21.5 1 29.265 206 THR C C 1
ATOM 7166 O O . THR C 1 206 ? -31.197 83.887 -21.452 1 29.141 206 THR C O 1
ATOM 7170 N N . HIS C 1 207 ? -30.257 81.877 -21.072 1 26.594 207 HIS C N 1
ATOM 7171 C CA . HIS C 1 207 ? -31.507 81.317 -20.564 1 26.508 207 HIS C CA 1
ATOM 7172 C C . HIS C 1 207 ? -31.918 81.95 -19.221 1 26.584 207 HIS C C 1
ATOM 7173 O O . HIS C 1 207 ? -31.086 82.428 -18.453 1 26.114 207 HIS C O 1
ATOM 7180 N N . ASP C 1 208 ? -33.226 81.917 -18.929 1 27.012 208 ASP C N 1
ATOM 7181 C CA . ASP C 1 208 ? -33.731 82.392 -17.65 1 26.136 208 ASP C CA 1
ATOM 7182 C C . ASP C 1 208 ? -33.782 81.265 -16.607 1 24.647 208 ASP C C 1
ATOM 7183 O O . ASP C 1 208 ? -33.481 80.114 -16.895 1 22.303 208 ASP C O 1
ATOM 7188 N N . ILE C 1 209 ? -34.173 81.61 -15.383 1 21.765 209 ILE C N 1
ATOM 7189 C CA . ILE C 1 209 ? -34.137 80.649 -14.288 1 22.494 209 ILE C CA 1
ATOM 7190 C C . ILE C 1 209 ? -35.205 79.551 -14.492 1 23.627 209 ILE C C 1
ATOM 7191 O O . ILE C 1 209 ? -35 78.405 -14.111 1 21.767 209 ILE C O 1
ATOM 7196 N N . GLU C 1 210 ? -36.361 79.894 -15.064 1 22.507 210 GLU C N 1
ATOM 7197 C CA . GLU C 1 210 ? -37.339 78.873 -15.427 1 26.938 210 GLU C CA 1
ATOM 7198 C C . GLU C 1 210 ? -36.725 77.807 -16.36 1 26.764 210 GLU C C 1
ATOM 7199 O O . GLU C 1 210 ? -36.994 76.61 -16.212 1 21.766 210 GLU C O 1
ATOM 7205 N N . THR C 1 211 ? -35.95 78.232 -17.381 1 24.765 211 THR C N 1
ATOM 7206 C CA . THR C 1 211 ? -35.315 77.267 -18.276 1 22.663 211 THR C CA 1
ATOM 7207 C C . THR C 1 211 ? -34.292 76.434 -17.507 1 24.896 211 THR C C 1
ATOM 7208 O O . THR C 1 211 ? -34.206 75.217 -17.676 1 22.893 211 THR C O 1
ATOM 7212 N N . CYS C 1 212 ? -33.464 77.099 -16.67 1 22.176 212 CYS C N 1
ATOM 7213 C CA . CYS C 1 212 ? -32.535 76.331 -15.833 1 22.648 212 CYS C CA 1
ATOM 7214 C C . CYS C 1 212 ? -33.285 75.251 -15.009 1 21.194 212 CYS C C 1
ATOM 7215 O O . CYS C 1 212 ? -32.805 74.128 -14.88 1 22.175 212 CYS C O 1
ATOM 7218 N N . GLN C 1 213 ? -34.444 75.612 -14.41 1 19.122 213 GLN C N 1
ATOM 7219 C CA . GLN C 1 213 ? -35.213 74.701 -13.595 1 20.251 213 GLN C CA 1
ATOM 7220 C C . GLN C 1 213 ? -35.64 73.484 -14.441 1 20.603 213 GLN C C 1
ATOM 7221 O O . GLN C 1 213 ? -35.476 72.338 -14.014 1 20.627 213 GLN C O 1
ATOM 7227 N N . ARG C 1 214 ? -36.215 73.738 -15.621 1 20.847 214 ARG C N 1
ATOM 7228 C CA . ARG C 1 214 ? -36.751 72.655 -16.436 1 21.571 214 ARG C CA 1
ATOM 7229 C C . ARG C 1 214 ? -35.628 71.711 -16.847 1 20.682 214 ARG C C 1
ATOM 7230 O O . ARG C 1 214 ? -35.778 70.492 -16.776 1 20.12 214 ARG C O 1
ATOM 7238 N N . VAL C 1 215 ? -34.546 72.283 -17.378 1 20.172 215 VAL C N 1
ATOM 7239 C CA . VAL C 1 215 ? -33.439 71.48 -17.855 1 18.599 215 VAL C CA 1
ATOM 7240 C C . VAL C 1 215 ? -32.784 70.726 -16.681 1 21.268 215 VAL C C 1
ATOM 7241 O O . VAL C 1 215 ? -32.516 69.525 -16.79 1 19.561 215 VAL C O 1
ATOM 7245 N N . SER C 1 216 ? -32.549 71.403 -15.538 1 19.63 216 SER C N 1
ATOM 7246 C CA . SER C 1 216 ? -31.955 70.725 -14.366 1 19.195 216 SER C CA 1
ATOM 7247 C C . SER C 1 216 ? -32.827 69.555 -13.909 1 19.27 216 SER C C 1
ATOM 7248 O O . SER C 1 216 ? -32.326 68.487 -13.596 1 19.839 216 SER C O 1
ATOM 7251 N N . GLN C 1 217 ? -34.143 69.775 -13.834 1 19.867 217 GLN C N 1
ATOM 7252 C CA . GLN C 1 217 ? -34.997 68.698 -13.331 1 19.399 217 GLN C CA 1
ATOM 7253 C C . GLN C 1 217 ? -34.902 67.493 -14.291 1 20.263 217 GLN C C 1
ATOM 7254 O O . GLN C 1 217 ? -34.765 66.355 -13.863 1 19.363 217 GLN C O 1
ATOM 7260 N N . HIS C 1 218 ? -34.9 67.759 -15.599 1 17.548 218 HIS C N 1
ATOM 7261 C CA . HIS C 1 218 ? -34.876 66.711 -16.608 1 18.367 218 HIS C CA 1
ATOM 7262 C C . HIS C 1 218 ? -33.532 65.973 -16.583 1 18.775 218 HIS C C 1
ATOM 7263 O O . HIS C 1 218 ? -33.483 64.737 -16.6 1 18.421 218 HIS C O 1
ATOM 7270 N N . VAL C 1 219 ? -32.423 66.722 -16.541 1 17.947 219 VAL C N 1
ATOM 7271 C CA . VAL C 1 219 ? -31.084 66.126 -16.502 1 18.307 219 VAL C CA 1
ATOM 7272 C C . VAL C 1 219 ? -30.91 65.286 -15.221 1 19.006 219 VAL C C 1
ATOM 7273 O O . VAL C 1 219 ? -30.434 64.141 -15.277 1 19.754 219 VAL C O 1
ATOM 7277 N N . TRP C 1 220 ? -31.279 65.856 -14.061 1 16.857 220 TRP C N 1
ATOM 7278 C CA . TRP C 1 220 ? -31.049 65.161 -12.788 1 17.429 220 TRP C CA 1
ATOM 7279 C C . TRP C 1 220 ? -31.968 63.939 -12.645 1 19.972 220 TRP C C 1
ATOM 7280 O O . TRP C 1 220 ? -31.544 62.921 -12.074 1 18.959 220 TRP C O 1
ATOM 7291 N N . ALA C 1 221 ? -33.225 64.028 -13.146 1 16.83 221 ALA C N 1
ATOM 7292 C CA . ALA C 1 221 ? -34.079 62.839 -13.062 1 18.417 221 ALA C CA 1
ATOM 7293 C C . ALA C 1 221 ? -33.457 61.681 -13.849 1 17.471 221 ALA C C 1
ATOM 7294 O O . ALA C 1 221 ? -33.503 60.553 -13.398 1 18.381 221 ALA C O 1
ATOM 7296 N N . GLU C 1 222 ? -32.838 61.942 -14.99 1 17.829 222 GLU C N 1
ATOM 7297 C CA . GLU C 1 222 ? -32.22 60.876 -15.773 1 17.631 222 GLU C CA 1
ATOM 7298 C C . GLU C 1 222 ? -30.952 60.372 -15.076 1 17.24 222 GLU C C 1
ATOM 7299 O O . GLU C 1 222 ? -30.711 59.163 -15.085 1 18.602 222 GLU C O 1
ATOM 7305 N N . VAL C 1 223 ? -30.17 61.256 -14.437 1 16.628 223 VAL C N 1
ATOM 7306 C CA . VAL C 1 223 ? -29.039 60.773 -13.596 1 16.789 223 VAL C CA 1
ATOM 7307 C C . VAL C 1 223 ? -29.56 59.789 -12.531 1 19.137 223 VAL C C 1
ATOM 7308 O O . VAL C 1 223 ? -28.987 58.73 -12.315 1 17.413 223 VAL C O 1
ATOM 7312 N N . VAL C 1 224 ? -30.669 60.137 -11.86 1 17.312 224 VAL C N 1
ATOM 7313 C CA . VAL C 1 224 ? -31.208 59.289 -10.809 1 17.637 224 VAL C CA 1
ATOM 7314 C C . VAL C 1 224 ? -31.671 57.939 -11.392 1 18.537 224 VAL C C 1
ATOM 7315 O O . VAL C 1 224 ? -31.403 56.894 -10.83 1 18.096 224 VAL C O 1
ATOM 7319 N N . SER C 1 225 ? -32.35 57.975 -12.558 1 18.548 225 SER C N 1
ATOM 7320 C CA A SER C 1 225 ? -32.816 56.771 -13.225 0.5 22.653 225 SER C CA 1
ATOM 7321 C CA B SER C 1 225 ? -32.821 56.777 -13.23 0.5 21.061 225 SER C CA 1
ATOM 7322 C C . SER C 1 225 ? -31.629 55.861 -13.546 1 20.526 225 SER C C 1
ATOM 7323 O O . SER C 1 225 ? -31.678 54.654 -13.317 1 19.977 225 SER C O 1
ATOM 7328 N N . ALA C 1 226 ? -30.559 56.455 -14.088 1 20.067 226 ALA C N 1
ATOM 7329 C CA . ALA C 1 226 ? -29.371 55.676 -14.438 1 22.084 226 ALA C CA 1
ATOM 7330 C C . ALA C 1 226 ? -28.728 55.082 -13.16 1 19.444 226 ALA C C 1
ATOM 7331 O O . ALA C 1 226 ? -28.191 53.999 -13.192 1 20.04 226 ALA C O 1
ATOM 7333 N N . LEU C 1 227 ? -28.646 55.849 -12.067 1 18.783 227 LEU C N 1
ATOM 7334 C CA . LEU C 1 227 ? -28.11 55.34 -10.813 1 19.612 227 LEU C CA 1
ATOM 7335 C C . LEU C 1 227 ? -28.927 54.133 -10.332 1 18.305 227 LEU C C 1
ATOM 7336 O O . LEU C 1 227 ? -28.311 53.152 -9.904 1 19.812 227 LEU C O 1
ATOM 7341 N N . HIS C 1 228 ? -30.275 54.163 -10.415 1 18.12 228 HIS C N 1
ATOM 7342 C CA . HIS C 1 228 ? -31.034 52.958 -10.078 1 22.281 228 HIS C CA 1
ATOM 7343 C C . HIS C 1 228 ? -30.655 51.792 -11.01 1 22.506 228 HIS C C 1
ATOM 7344 O O . HIS C 1 228 ? -30.453 50.675 -10.532 1 21.368 228 HIS C O 1
ATOM 7351 N N . ARG C 1 229 ? -30.594 52.04 -12.33 1 18.352 229 ARG C N 1
ATOM 7352 C CA . ARG C 1 229 ? -30.31 50.969 -13.284 1 22.432 229 ARG C CA 1
ATOM 7353 C C . ARG C 1 229 ? -28.923 50.344 -13.027 1 23.379 229 ARG C C 1
ATOM 7354 O O . ARG C 1 229 ? -28.777 49.146 -13.153 1 22.419 229 ARG C O 1
ATOM 7362 N N . HIS C 1 230 ? -27.898 51.13 -12.675 1 19.826 230 HIS C N 1
ATOM 7363 C CA . HIS C 1 230 ? -26.561 50.593 -12.459 1 19.118 230 HIS C CA 1
ATOM 7364 C C . HIS C 1 230 ? -26.374 50.086 -11.024 1 19.913 230 HIS C C 1
ATOM 7365 O O . HIS C 1 230 ? -25.37 49.433 -10.737 1 26.426 230 HIS C O 1
ATOM 7372 N N . GLY C 1 231 ? -27.345 50.283 -10.128 1 20.967 231 GLY C N 1
ATOM 7373 C CA . GLY C 1 231 ? -27.342 49.562 -8.848 1 19.51 231 GLY C CA 1
ATOM 7374 C C . GLY C 1 231 ? -26.527 50.317 -7.769 1 22.373 231 GLY C C 1
ATOM 7375 O O . GLY C 1 231 ? -25.954 49.668 -6.889 1 22.833 231 GLY C O 1
ATOM 7376 N N . VAL C 1 232 ? -26.515 51.657 -7.77 1 20.728 232 VAL C N 1
ATOM 7377 C CA . VAL C 1 232 ? -25.747 52.433 -6.788 1 20.101 232 VAL C CA 1
ATOM 7378 C C . VAL C 1 232 ? -26.218 52.139 -5.364 1 21.278 232 VAL C C 1
ATOM 7379 O O . VAL C 1 232 ? -27.376 51.858 -5.133 1 23.874 232 VAL C O 1
ATOM 7383 N N . VAL C 1 233 ? -25.299 52.201 -4.402 1 20.626 233 VAL C N 1
ATOM 7384 C CA . VAL C 1 233 ? -25.664 52.185 -2.977 1 21.281 233 VAL C CA 1
ATOM 7385 C C . VAL C 1 233 ? -25.998 53.632 -2.637 1 20.652 233 VAL C C 1
ATOM 7386 O O . VAL C 1 233 ? -25.078 54.468 -2.49 1 19.302 233 VAL C O 1
ATOM 7390 N N . TRP C 1 234 ? -27.311 53.944 -2.589 1 20.68 234 TRP C N 1
ATOM 7391 C CA . TRP C 1 234 ? -27.762 55.319 -2.448 1 22.439 234 TRP C CA 1
ATOM 7392 C C . TRP C 1 234 ? -27.18 55.982 -1.197 1 22.746 234 TRP C C 1
ATOM 7393 O O . TRP C 1 234 ? -26.849 57.15 -1.185 1 23.589 234 TRP C O 1
ATOM 7404 N N . GLU C 1 235 ? -27.099 55.237 -0.135 1 19.564 235 GLU C N 1
ATOM 7405 C CA . GLU C 1 235 ? -26.715 55.727 1.174 1 23.207 235 GLU C CA 1
ATOM 7406 C C . GLU C 1 235 ? -25.238 56.098 1.2 1 24.428 235 GLU C C 1
ATOM 7407 O O . GLU C 1 235 ? -24.78 56.679 2.193 1 24.397 235 GLU C O 1
ATOM 7413 N N . GLY C 1 236 ? -24.469 55.691 0.182 1 22.377 236 GLY C N 1
ATOM 7414 C CA . GLY C 1 236 ? -23.044 55.945 0.147 1 20.515 236 GLY C CA 1
ATOM 7415 C C . GLY C 1 236 ? -22.638 56.767 -1.073 1 22.073 236 GLY C C 1
ATOM 7416 O O . GLY C 1 236 ? -21.526 56.598 -1.603 1 22.891 236 GLY C O 1
ATOM 7417 N N . CYS C 1 237 ? -23.518 57.687 -1.496 1 22.324 237 CYS C N 1
ATOM 7418 C CA . CYS C 1 237 ? -23.34 58.456 -2.734 1 21.624 237 CYS C CA 1
ATOM 7419 C C . CYS C 1 237 ? -23.664 59.919 -2.38 1 21.752 237 CYS C C 1
ATOM 7420 O O . CYS C 1 237 ? -24.501 60.16 -1.486 1 24.726 237 CYS C O 1
ATOM 7423 N N . LEU C 1 238 ? -23.084 60.899 -3.074 1 21.478 238 LEU C N 1
ATOM 7424 C CA . LEU C 1 238 ? -23.431 62.31 -2.879 1 22.128 238 LEU C CA 1
ATOM 7425 C C . LEU C 1 238 ? -23.691 62.941 -4.245 1 23.31 238 LEU C C 1
ATOM 7426 O O . LEU C 1 238 ? -23.166 62.479 -5.252 1 21.229 238 LEU C O 1
ATOM 7431 N N . LEU C 1 239 ? -24.462 64.006 -4.278 1 19.831 239 LEU C N 1
ATOM 7432 C CA . LEU C 1 239 ? -24.701 64.714 -5.533 1 20.469 239 LEU C CA 1
ATOM 7433 C C . LEU C 1 239 ? -24.034 66.087 -5.405 1 22.621 239 LEU C C 1
ATOM 7434 O O . LEU C 1 239 ? -24.169 66.701 -4.352 1 21.418 239 LEU C O 1
ATOM 7439 N N . LYS C 1 240 ? -23.371 66.543 -6.462 1 21.938 240 LYS C N 1
ATOM 7440 C CA . LYS C 1 240 ? -22.845 67.896 -6.57 1 20.99 240 LYS C CA 1
ATOM 7441 C C . LYS C 1 240 ? -23.482 68.6 -7.778 1 20.758 240 LYS C C 1
ATOM 7442 O O . LYS C 1 240 ? -22.952 68.58 -8.902 1 20.875 240 LYS C O 1
ATOM 7448 N N . PRO C 1 241 ? -24.685 69.189 -7.615 1 20.395 241 PRO C N 1
ATOM 7449 C CA . PRO C 1 241 ? -25.389 69.832 -8.719 1 20.426 241 PRO C CA 1
ATOM 7450 C C . PRO C 1 241 ? -25.124 71.34 -8.733 1 22.468 241 PRO C C 1
ATOM 7451 O O . PRO C 1 241 ? -24.612 71.894 -7.754 1 20.022 241 PRO C O 1
ATOM 7455 N N . ASN C 1 242 ? -25.494 71.978 -9.849 1 20.851 242 ASN C N 1
ATOM 7456 C CA . ASN C 1 242 ? -25.632 73.423 -9.953 1 22.614 242 ASN C CA 1
ATOM 7457 C C . ASN C 1 242 ? -26.82 73.827 -9.092 1 21.975 242 ASN C C 1
ATOM 7458 O O . ASN C 1 242 ? -27.764 73.056 -8.873 1 22.427 242 ASN C O 1
ATOM 7463 N N . MET C 1 243 ? -26.753 75.043 -8.557 1 19.755 243 MET C N 1
ATOM 7464 C CA . MET C 1 243 ? -27.982 75.694 -8.114 1 22.255 243 MET C CA 1
ATOM 7465 C C . MET C 1 243 ? -28.784 76.109 -9.351 1 21.535 243 MET C C 1
ATOM 7466 O O . MET C 1 243 ? -28.193 76.282 -10.43 1 21.159 243 MET C O 1
ATOM 7471 N N . VAL C 1 244 ? -30.112 76.266 -9.196 1 21.423 244 VAL C N 1
ATOM 7472 C CA . VAL C 1 244 ? -30.939 76.706 -10.31 1 20.818 244 VAL C CA 1
ATOM 7473 C C . VAL C 1 244 ? -30.961 78.234 -10.292 1 22.565 244 VAL C C 1
ATOM 7474 O O . VAL C 1 244 ? -31.54 78.831 -9.377 1 21.411 244 VAL C O 1
ATOM 7478 N N . VAL C 1 245 ? -30.308 78.876 -11.281 1 20.978 245 VAL C N 1
ATOM 7479 C CA . VAL C 1 245 ? -30.138 80.333 -11.326 1 22.438 245 VAL C CA 1
ATOM 7480 C C . VAL C 1 245 ? -30.309 80.783 -12.782 1 26.599 245 VAL C C 1
ATOM 7481 O O . VAL C 1 245 ? -30.23 79.936 -13.709 1 26.749 245 VAL C O 1
ATOM 7485 N N . PRO C 1 246 ? -30.507 82.092 -13.04 1 24.989 246 PRO C N 1
ATOM 7486 C CA . PRO C 1 246 ? -30.566 82.604 -14.425 1 27.313 246 PRO C CA 1
ATOM 7487 C C . PRO C 1 246 ? -29.205 82.393 -15.091 1 25.516 246 PRO C C 1
ATOM 7488 O O . PRO C 1 246 ? -28.179 82.41 -14.422 1 23.797 246 PRO C O 1
ATOM 7492 N N . GLY C 1 247 ? -29.203 82.289 -16.412 1 23.853 247 GLY C N 1
ATOM 7493 C CA . GLY C 1 247 ? -27.941 82.187 -17.118 1 25.327 247 GLY C CA 1
ATOM 7494 C C . GLY C 1 247 ? -27.159 83.496 -17.021 1 28.544 247 GLY C C 1
ATOM 7495 O O . GLY C 1 247 ? -27.749 84.607 -16.843 1 29.681 247 GLY C O 1
ATOM 7496 N N . ALA C 1 248 ? -25.832 83.346 -17.175 1 27.732 248 ALA C N 1
ATOM 7497 C CA . ALA C 1 248 ? -24.911 84.45 -16.887 1 32.163 248 ALA C CA 1
ATOM 7498 C C . ALA C 1 248 ? -25.086 85.59 -17.868 1 32.079 248 ALA C C 1
ATOM 7499 O O . ALA C 1 248 ? -24.746 86.702 -17.548 1 35.849 248 ALA C O 1
ATOM 7501 N N . GLU C 1 249 ? -25.565 85.338 -19.084 1 31.281 249 GLU C N 1
ATOM 7502 C CA . GLU C 1 249 ? -25.726 86.413 -20.055 1 32.595 249 GLU C CA 1
ATOM 7503 C C . GLU C 1 249 ? -27.215 86.714 -20.222 1 30.522 249 GLU C C 1
ATOM 7504 O O . GLU C 1 249 ? -27.575 87.332 -21.213 1 32.695 249 GLU C O 1
ATOM 7510 N N . SER C 1 250 ? -28.088 86.261 -19.296 1 30.595 250 SER C N 1
ATOM 7511 C CA . SER C 1 250 ? -29.525 86.429 -19.511 1 30.664 250 SER C CA 1
ATOM 7512 C C . SER C 1 250 ? -29.938 87.879 -19.254 1 33.438 250 SER C C 1
ATOM 7513 O O . SER C 1 250 ? -30.951 88.311 -19.763 1 32.545 250 SER C O 1
ATOM 7516 N N . GLY C 1 251 ? -29.193 88.599 -18.403 1 39.465 251 GLY C N 1
ATOM 7517 C CA . GLY C 1 251 ? -29.623 89.884 -17.866 1 37.024 251 GLY C CA 1
ATOM 7518 C C . GLY C 1 251 ? -30.802 89.771 -16.884 1 44.038 251 GLY C C 1
ATOM 7519 O O . GLY C 1 251 ? -31.386 90.781 -16.539 1 38.318 251 GLY C O 1
ATOM 7520 N N . GLN C 1 252 ? -31.18 88.56 -16.442 1 36.996 252 GLN C N 1
ATOM 7521 C CA . GLN C 1 252 ? -32.221 88.388 -15.44 1 39.173 252 GLN C CA 1
ATOM 7522 C C . GLN C 1 252 ? -31.516 88.189 -14.095 1 38.032 252 GLN C C 1
ATOM 7523 O O . GLN C 1 252 ? -30.433 87.638 -14.002 1 34.822 252 GLN C O 1
ATOM 7529 N N . THR C 1 253 ? -32.078 88.707 -13.004 1 35.196 253 THR C N 1
ATOM 7530 C CA . THR C 1 253 ? -31.504 88.476 -11.679 1 33.971 253 THR C CA 1
ATOM 7531 C C . THR C 1 253 ? -32.521 87.689 -10.858 1 34.943 253 THR C C 1
ATOM 7532 O O . THR C 1 253 ? -33.704 87.611 -11.233 1 34.132 253 THR C O 1
ATOM 7536 N N . ALA C 1 254 ? -32.06 87.023 -9.794 1 29.512 254 ALA C N 1
ATOM 7537 C CA . ALA C 1 254 ? -32.988 86.315 -8.935 1 29.858 254 ALA C CA 1
ATOM 7538 C C . ALA C 1 254 ? -32.536 86.613 -7.509 1 29.284 254 ALA C C 1
ATOM 7539 O O . ALA C 1 254 ? -31.334 86.706 -7.323 1 35.678 254 ALA C O 1
ATOM 7541 N N . THR C 1 255 ? -33.435 86.639 -6.516 1 25.896 255 THR C N 1
ATOM 7542 C CA . THR C 1 255 ? -33.01 86.813 -5.125 1 25.138 255 THR C CA 1
ATOM 7543 C C . THR C 1 255 ? -32.532 85.463 -4.584 1 27.563 255 THR C C 1
ATOM 7544 O O . THR C 1 255 ? -32.827 84.395 -5.167 1 26.748 255 THR C O 1
ATOM 7548 N N . ALA C 1 256 ? -31.826 85.498 -3.444 1 24.311 256 ALA C N 1
ATOM 7549 C CA . ALA C 1 256 ? -31.393 84.269 -2.787 1 24.744 256 ALA C CA 1
ATOM 7550 C C . ALA C 1 256 ? -32.595 83.361 -2.495 1 25.007 256 ALA C C 1
ATOM 7551 O O . ALA C 1 256 ? -32.52 82.157 -2.655 1 24.185 256 ALA C O 1
ATOM 7553 N N . GLU C 1 257 ? -33.72 83.95 -2.072 1 26.116 257 GLU C N 1
ATOM 7554 C CA . GLU C 1 257 ? -34.878 83.148 -1.7 1 27.931 257 GLU C CA 1
ATOM 7555 C C . GLU C 1 257 ? -35.468 82.476 -2.936 1 25.723 257 GLU C C 1
ATOM 7556 O O . GLU C 1 257 ? -35.952 81.351 -2.84 1 25.883 257 GLU C O 1
ATOM 7562 N N . GLN C 1 258 ? -35.465 83.162 -4.085 1 24.742 258 GLN C N 1
ATOM 7563 C CA . GLN C 1 258 ? -35.976 82.547 -5.312 1 22.94 258 GLN C CA 1
ATOM 7564 C C . GLN C 1 258 ? -35.058 81.433 -5.783 1 21.565 258 GLN C C 1
ATOM 7565 O O . GLN C 1 258 ? -35.535 80.36 -6.166 1 27.207 258 GLN C O 1
ATOM 7571 N N . VAL C 1 259 ? -33.756 81.66 -5.764 1 21.826 259 VAL C N 1
ATOM 7572 C CA . VAL C 1 259 ? -32.794 80.594 -6.102 1 24.059 259 VAL C CA 1
ATOM 7573 C C . VAL C 1 259 ? -33.017 79.353 -5.23 1 22.108 259 VAL C C 1
ATOM 7574 O O . VAL C 1 259 ? -33.04 78.214 -5.751 1 22.434 259 VAL C O 1
ATOM 7578 N N . ALA C 1 260 ? -33.203 79.596 -3.912 1 21.199 260 ALA C N 1
ATOM 7579 C CA . ALA C 1 260 ? -33.357 78.463 -2.982 1 22.035 260 ALA C CA 1
ATOM 7580 C C . ALA C 1 260 ? -34.647 77.707 -3.331 1 23.211 260 ALA C C 1
ATOM 7581 O O . ALA C 1 260 ? -34.704 76.487 -3.305 1 24.402 260 ALA C O 1
ATOM 7583 N N . GLU C 1 261 ? -35.713 78.457 -3.591 1 23.865 261 GLU C N 1
ATOM 7584 C CA . GLU C 1 261 ? -36.984 77.833 -3.865 1 26.676 261 GLU C CA 1
ATOM 7585 C C . GLU C 1 261 ? -36.922 77.024 -5.175 1 24.93 261 GLU C C 1
ATOM 7586 O O . GLU C 1 261 ? -37.375 75.877 -5.203 1 23.849 261 GLU C O 1
ATOM 7592 N N . TYR C 1 262 ? -36.394 77.607 -6.257 1 22.264 262 TYR C N 1
ATOM 7593 C CA . TYR C 1 262 ? -36.286 76.858 -7.497 1 21.508 262 TYR C CA 1
ATOM 7594 C C . TYR C 1 262 ? -35.362 75.632 -7.335 1 23.536 262 TYR C C 1
ATOM 7595 O O . TYR C 1 262 ? -35.608 74.621 -7.978 1 22.093 262 TYR C O 1
ATOM 7604 N N . THR C 1 263 ? -34.253 75.761 -6.592 1 20.251 263 THR C N 1
ATOM 7605 C CA . THR C 1 263 ? -33.279 74.685 -6.485 1 21.314 263 THR C CA 1
ATOM 7606 C C . THR C 1 263 ? -33.869 73.551 -5.647 1 23.156 263 THR C C 1
ATOM 7607 O O . THR C 1 263 ? -33.815 72.374 -6.028 1 20.814 263 THR C O 1
ATOM 7611 N N . VAL C 1 264 ? -34.432 73.881 -4.492 1 20.69 264 VAL C N 1
ATOM 7612 C CA . VAL C 1 264 ? -34.842 72.835 -3.547 1 19.045 264 VAL C CA 1
ATOM 7613 C C . VAL C 1 264 ? -36.1 72.162 -4.101 1 21.906 264 VAL C C 1
ATOM 7614 O O . VAL C 1 264 ? -36.231 70.947 -4.006 1 22.866 264 VAL C O 1
ATOM 7618 N N . LYS C 1 265 ? -37.01 72.926 -4.726 1 21.825 265 LYS C N 1
ATOM 7619 C CA . LYS C 1 265 ? -38.178 72.281 -5.313 1 22.005 265 LYS C CA 1
ATOM 7620 C C . LYS C 1 265 ? -37.738 71.275 -6.394 1 21.239 265 LYS C C 1
ATOM 7621 O O . LYS C 1 265 ? -38.39 70.256 -6.56 1 24.721 265 LYS C O 1
ATOM 7627 N N . THR C 1 266 ? -36.691 71.592 -7.153 1 19.696 266 THR C N 1
ATOM 7628 C CA . THR C 1 266 ? -36.223 70.729 -8.229 1 21.96 266 THR C CA 1
ATOM 7629 C C . THR C 1 266 ? -35.627 69.451 -7.619 1 19.981 266 THR C C 1
ATOM 7630 O O . THR C 1 266 ? -35.941 68.338 -8.058 1 19.418 266 THR C O 1
ATOM 7634 N N . LEU C 1 267 ? -34.739 69.605 -6.631 1 16.533 267 LEU C N 1
ATOM 7635 C CA . LEU C 1 267 ? -34.122 68.44 -5.988 1 17.534 267 LEU C CA 1
ATOM 7636 C C . LEU C 1 267 ? -35.211 67.574 -5.372 1 19.564 267 LEU C C 1
ATOM 7637 O O . LEU C 1 267 ? -35.108 66.352 -5.41 1 18.849 267 LEU C O 1
ATOM 7642 N N . ALA C 1 268 ? -36.228 68.201 -4.749 1 18.758 268 ALA C N 1
ATOM 7643 C CA . ALA C 1 268 ? -37.247 67.448 -4.045 1 19.615 268 ALA C CA 1
ATOM 7644 C C . ALA C 1 268 ? -38.057 66.614 -5.048 1 22.631 268 ALA C C 1
ATOM 7645 O O . ALA C 1 268 ? -38.64 65.615 -4.654 1 20.856 268 ALA C O 1
ATOM 7647 N N . ARG C 1 269 ? -38.107 67.038 -6.322 1 20.026 269 ARG C N 1
ATOM 7648 C CA . ARG C 1 269 ? -38.874 66.272 -7.308 1 21.109 269 ARG C CA 1
ATOM 7649 C C . ARG C 1 269 ? -38.152 65.014 -7.778 1 20.542 269 ARG C C 1
ATOM 7650 O O . ARG C 1 269 ? -38.795 64.141 -8.369 1 21.199 269 ARG C O 1
ATOM 7658 N N . VAL C 1 270 ? -36.828 64.93 -7.576 1 18.241 270 VAL C N 1
ATOM 7659 C CA . VAL C 1 270 ? -36.058 63.913 -8.294 1 21.316 270 VAL C CA 1
ATOM 7660 C C . VAL C 1 270 ? -35.197 63.049 -7.356 1 21.298 270 VAL C C 1
ATOM 7661 O O . VAL C 1 270 ? -34.832 61.937 -7.748 1 18.925 270 VAL C O 1
ATOM 7665 N N . LEU C 1 271 ? -34.758 63.588 -6.206 1 19.195 271 LEU C N 1
ATOM 7666 C CA . LEU C 1 271 ? -33.594 63.012 -5.533 1 19.33 271 LEU C CA 1
ATOM 7667 C C . LEU C 1 271 ? -34.029 62.152 -4.35 1 20.346 271 LEU C C 1
ATOM 7668 O O . LEU C 1 271 ? -34.572 62.685 -3.355 1 19.724 271 LEU C O 1
ATOM 7673 N N . PRO C 1 272 ? -33.801 60.817 -4.36 1 19.869 272 PRO C N 1
ATOM 7674 C CA . PRO C 1 272 ? -34.189 59.96 -3.227 1 19.432 272 PRO C CA 1
ATOM 7675 C C . PRO C 1 272 ? -33.661 60.481 -1.88 1 20.459 272 PRO C C 1
ATOM 7676 O O . PRO C 1 272 ? -32.507 60.881 -1.749 1 20.226 272 PRO C O 1
ATOM 7680 N N . PRO C 1 273 ? -34.505 60.499 -0.835 1 20.169 273 PRO C N 1
ATOM 7681 C CA . PRO C 1 273 ? -34.068 60.9 0.503 1 21.786 273 PRO C CA 1
ATOM 7682 C C . PRO C 1 273 ? -32.984 59.981 1.088 1 25.07 273 PRO C C 1
ATOM 7683 O O . PRO C 1 273 ? -32.374 60.371 2.068 1 25.275 273 PRO C O 1
ATOM 7687 N N . ALA C 1 274 ? -32.754 58.78 0.516 1 21.968 274 ALA C N 1
ATOM 7688 C CA . ALA C 1 274 ? -31.703 57.932 1.058 1 25.494 274 ALA C CA 1
ATOM 7689 C C . ALA C 1 274 ? -30.319 58.539 0.781 1 23.295 274 ALA C C 1
ATOM 7690 O O . ALA C 1 274 ? -29.347 58.205 1.449 1 23.106 274 ALA C O 1
ATOM 7692 N N . LEU C 1 275 ? -30.211 59.335 -0.285 1 19.768 275 LEU C N 1
ATOM 7693 C CA . LEU C 1 275 ? -28.931 59.984 -0.579 1 22.054 275 LEU C CA 1
ATOM 7694 C C . LEU C 1 275 ? -28.595 60.996 0.529 1 25.998 275 LEU C C 1
ATOM 7695 O O . LEU C 1 275 ? -29.412 61.855 0.866 1 26.081 275 LEU C O 1
ATOM 7700 N N . PRO C 1 276 ? -27.463 60.844 1.252 1 26.006 276 PRO C N 1
ATOM 7701 C CA . PRO C 1 276 ? -27.264 61.615 2.5 1 26.357 276 PRO C CA 1
ATOM 7702 C C . PRO C 1 276 ? -27.01 63.112 2.279 1 25.257 276 PRO C C 1
ATOM 7703 O O . PRO C 1 276 ? -27.253 63.898 3.178 1 24.89 276 PRO C O 1
ATOM 7707 N N . GLY C 1 277 ? -26.575 63.541 1.082 1 24.227 277 GLY C N 1
ATOM 7708 C CA . GLY C 1 277 ? -26.22 64.958 1.042 1 22.885 277 GLY C CA 1
ATOM 7709 C C . GLY C 1 277 ? -25.978 65.468 -0.379 1 22.062 277 GLY C C 1
ATOM 7710 O O . GLY C 1 277 ? -25.676 64.695 -1.312 1 19.882 277 GLY C O 1
ATOM 7711 N N . VAL C 1 278 ? -26.205 66.776 -0.528 1 19.602 278 VAL C N 1
ATOM 7712 C CA . VAL C 1 278 ? -25.981 67.502 -1.76 1 19.68 278 VAL C CA 1
ATOM 7713 C C . VAL C 1 278 ? -24.894 68.534 -1.455 1 24.632 278 VAL C C 1
ATOM 7714 O O . VAL C 1 278 ? -25.046 69.339 -0.513 1 24.586 278 VAL C O 1
ATOM 7718 N N . THR C 1 279 ? -23.808 68.535 -2.247 1 19.878 279 THR C N 1
ATOM 7719 C CA . THR C 1 279 ? -22.706 69.464 -2.043 1 21.388 279 THR C CA 1
ATOM 7720 C C . THR C 1 279 ? -22.651 70.361 -3.264 1 23.434 279 THR C C 1
ATOM 7721 O O . THR C 1 279 ? -22.105 69.941 -4.3 1 23.986 279 THR C O 1
ATOM 7725 N N . PHE C 1 280 ? -23.298 71.53 -3.169 1 21.829 280 PHE C N 1
ATOM 7726 C CA . PHE C 1 280 ? -23.476 72.386 -4.334 1 22.549 280 PHE C CA 1
ATOM 7727 C C . PHE C 1 280 ? -22.13 72.873 -4.868 1 23.017 280 PHE C C 1
ATOM 7728 O O . PHE C 1 280 ? -21.236 73.225 -4.115 1 19.698 280 PHE C O 1
ATOM 7736 N N . LEU C 1 281 ? -22.043 72.957 -6.199 1 20.393 281 LEU C N 1
ATOM 7737 C CA . LEU C 1 281 ? -20.904 73.584 -6.84 1 22.376 281 LEU C CA 1
ATOM 7738 C C . LEU C 1 281 ? -21.171 75.085 -6.939 1 26.368 281 LEU C C 1
ATOM 7739 O O . LEU C 1 281 ? -22.345 75.491 -6.937 1 24.909 281 LEU C O 1
ATOM 7744 N N . SER C 1 282 ? -20.094 75.894 -7.01 1 22.338 282 SER C N 1
ATOM 7745 C CA . SER C 1 282 ? -20.332 77.333 -6.999 1 32.35 282 SER C CA 1
ATOM 7746 C C . SER C 1 282 ? -20.351 77.911 -8.423 1 33.976 282 SER C C 1
ATOM 7747 O O . SER C 1 282 ? -20.908 78.966 -8.655 1 31.453 282 SER C O 1
ATOM 7750 N N A GLY C 1 283 ? -19.693 77.203 -9.355 0.5 29.512 283 GLY C N 1
ATOM 7751 N N B GLY C 1 283 ? -19.665 77.226 -9.348 0.5 31.778 283 GLY C N 1
ATOM 7752 C CA A GLY C 1 283 ? -19.73 77.545 -10.77 0.5 27.687 283 GLY C CA 1
ATOM 7753 C CA B GLY C 1 283 ? -19.539 77.566 -10.761 0.5 32.905 283 GLY C CA 1
ATOM 7754 C C A GLY C 1 283 ? -19.466 79.028 -10.974 0.5 27.118 283 GLY C C 1
ATOM 7755 C C B GLY C 1 283 ? -20.196 78.86 -11.252 0.5 32.274 283 GLY C C 1
ATOM 7756 O O A GLY C 1 283 ? -18.426 79.525 -10.561 0.5 26.217 283 GLY C O 1
ATOM 7757 O O B GLY C 1 283 ? -21.335 78.848 -11.744 0.5 42.222 283 GLY C O 1
ATOM 7758 N N A GLY C 1 284 ? -20.441 79.731 -11.554 0.5 27.473 284 GLY C N 1
ATOM 7759 N N B GLY C 1 284 ? -19.451 79.973 -11.201 0.5 30.056 284 GLY C N 1
ATOM 7760 C CA A GLY C 1 284 ? -20.243 81.112 -11.967 0.5 29.034 284 GLY C CA 1
ATOM 7761 C CA B GLY C 1 284 ? -19.939 81.178 -11.861 0.5 30.258 284 GLY C CA 1
ATOM 7762 C C . GLY C 1 284 ? -20.657 82.11 -10.883 1 33.342 284 GLY C C 1
ATOM 7763 O O . GLY C 1 284 ? -20.868 83.271 -11.187 1 36.118 284 GLY C O 1
ATOM 7764 N N . LEU C 1 285 ? -20.895 81.656 -9.641 1 27.198 285 LEU C N 1
ATOM 7765 C CA . LEU C 1 285 ? -21.421 82.579 -8.649 1 27.291 285 LEU C CA 1
ATOM 7766 C C . LEU C 1 285 ? -20.255 83.322 -8.019 1 27.797 285 LEU C C 1
ATOM 7767 O O . LEU C 1 285 ? -19.177 82.761 -7.935 1 28.286 285 LEU C O 1
ATOM 7772 N N . SER C 1 286 ? -20.461 84.556 -7.56 1 27.259 286 SER C N 1
ATOM 7773 C CA . SER C 1 286 ? -19.472 85.236 -6.723 1 28.424 286 SER C CA 1
ATOM 7774 C C . SER C 1 286 ? -19.319 84.515 -5.366 1 26.46 286 SER C C 1
ATOM 7775 O O . SER C 1 286 ? -20.175 83.724 -4.957 1 26.71 286 SER C O 1
ATOM 7778 N N . GLU C 1 287 ? -18.226 84.829 -4.664 1 27.277 287 GLU C N 1
ATOM 7779 C CA . GLU C 1 287 ? -17.986 84.325 -3.312 1 30.437 287 GLU C CA 1
ATOM 7780 C C . GLU C 1 287 ? -19.198 84.531 -2.402 1 28.71 287 GLU C C 1
ATOM 7781 O O . GLU C 1 287 ? -19.633 83.597 -1.708 1 29.462 287 GLU C O 1
ATOM 7787 N N . VAL C 1 288 ? -19.678 85.775 -2.339 1 29.762 288 VAL C N 1
ATOM 7788 C CA . VAL C 1 288 ? -20.766 86.101 -1.432 1 28.428 288 VAL C CA 1
ATOM 7789 C C . VAL C 1 288 ? -22.064 85.439 -1.903 1 26.965 288 VAL C C 1
ATOM 7790 O O . VAL C 1 288 ? -22.825 84.939 -1.07 1 27.378 288 VAL C O 1
ATOM 7794 N N . MET C 1 289 ? -22.355 85.421 -3.22 1 26.533 289 MET C N 1
ATOM 7795 C CA . MET C 1 289 ? -23.615 84.818 -3.623 1 28.503 289 MET C CA 1
ATOM 7796 C C . MET C 1 289 ? -23.606 83.314 -3.311 1 26.183 289 MET C C 1
ATOM 7797 O O . MET C 1 289 ? -24.636 82.73 -2.915 1 26.74 289 MET C O 1
ATOM 7802 N N . ALA C 1 290 ? -22.434 82.674 -3.422 1 26.259 290 ALA C N 1
ATOM 7803 C CA . ALA C 1 290 ? -22.407 81.246 -3.105 1 26.67 290 ALA C CA 1
ATOM 7804 C C . ALA C 1 290 ? -22.803 81.006 -1.624 1 25.148 290 ALA C C 1
ATOM 7805 O O . ALA C 1 290 ? -23.439 79.987 -1.275 1 24.759 290 ALA C O 1
ATOM 7807 N N . SER C 1 291 ? -22.371 81.908 -0.735 1 25.012 291 SER C N 1
ATOM 7808 C CA . SER C 1 291 ? -22.749 81.815 0.686 1 25.363 291 SER C CA 1
ATOM 7809 C C . SER C 1 291 ? -24.228 82.183 0.86 1 25.691 291 SER C C 1
ATOM 7810 O O . SER C 1 291 ? -24.951 81.452 1.549 1 23.869 291 SER C O 1
ATOM 7813 N N . GLU C 1 292 ? -24.686 83.297 0.22 1 21.78 292 GLU C N 1
ATOM 7814 C CA . GLU C 1 292 ? -26.056 83.707 0.449 1 24.458 292 GLU C CA 1
ATOM 7815 C C . GLU C 1 292 ? -27.053 82.673 -0.045 1 23.195 292 GLU C C 1
ATOM 7816 O O . GLU C 1 292 ? -28.088 82.435 0.619 1 23.152 292 GLU C O 1
ATOM 7822 N N . TYR C 1 293 ? -26.731 82.019 -1.202 1 25.11 293 TYR C N 1
ATOM 7823 C CA . TYR C 1 293 ? -27.705 81.097 -1.786 1 23.805 293 TYR C CA 1
ATOM 7824 C C . TYR C 1 293 ? -27.766 79.842 -0.921 1 23.404 293 TYR C C 1
ATOM 7825 O O . TYR C 1 293 ? -28.843 79.308 -0.673 1 24.354 293 TYR C O 1
ATOM 7834 N N . LEU C 1 294 ? -26.6 79.339 -0.501 1 23.367 294 LEU C N 1
ATOM 7835 C CA . LEU C 1 294 ? -26.617 78.13 0.336 1 21.018 294 LEU C CA 1
ATOM 7836 C C . LEU C 1 294 ? -27.368 78.42 1.638 1 21.717 294 LEU C C 1
ATOM 7837 O O . LEU C 1 294 ? -28.166 77.6 2.123 1 22.325 294 LEU C O 1
ATOM 7842 N N . ASN C 1 295 ? -27.167 79.63 2.187 1 20.389 295 ASN C N 1
ATOM 7843 C CA . ASN C 1 295 ? -27.85 79.966 3.427 1 23.142 295 ASN C CA 1
ATOM 7844 C C . ASN C 1 295 ? -29.385 79.929 3.222 1 25.317 295 ASN C C 1
ATOM 7845 O O . ASN C 1 295 ? -30.157 79.469 4.086 1 25.764 295 ASN C O 1
ATOM 7850 N N . ALA C 1 296 ? -29.846 80.515 2.098 1 26.352 296 ALA C N 1
ATOM 7851 C CA . ALA C 1 296 ? -31.281 80.529 1.822 1 25.691 296 ALA C CA 1
ATOM 7852 C C . ALA C 1 296 ? -31.834 79.085 1.634 1 23.191 296 ALA C C 1
ATOM 7853 O O . ALA C 1 296 ? -32.942 78.751 2.065 1 23.28 296 ALA C O 1
ATOM 7855 N N . MET C 1 297 ? -31.036 78.173 1.092 1 23.686 297 MET C N 1
ATOM 7856 C CA . MET C 1 297 ? -31.549 76.816 0.981 1 24.11 297 MET C CA 1
ATOM 7857 C C . MET C 1 297 ? -31.741 76.183 2.352 1 24.695 297 MET C C 1
ATOM 7858 O O . MET C 1 297 ? -32.672 75.412 2.519 1 23.685 297 MET C O 1
ATOM 7863 N N . ASN C 1 298 ? -30.858 76.518 3.274 1 22.413 298 ASN C N 1
ATOM 7864 C CA . ASN C 1 298 ? -30.904 75.999 4.624 1 23.299 298 ASN C CA 1
ATOM 7865 C C . ASN C 1 298 ? -31.895 76.815 5.459 1 26.468 298 ASN C C 1
ATOM 7866 O O . ASN C 1 298 ? -31.928 76.598 6.657 1 26.358 298 ASN C O 1
ATOM 7871 N N . ASN C 1 299 ? -32.7 77.681 4.819 1 26.071 299 ASN C N 1
ATOM 7872 C CA . ASN C 1 299 ? -33.829 78.29 5.501 1 26.495 299 ASN C CA 1
ATOM 7873 C C . ASN C 1 299 ? -35.109 77.984 4.731 1 29.214 299 ASN C C 1
ATOM 7874 O O . ASN C 1 299 ? -36.127 78.596 4.991 1 29.966 299 ASN C O 1
ATOM 7879 N N . SER C 1 300 ? -35.059 77.133 3.701 1 27.231 300 SER C N 1
ATOM 7880 C CA . SER C 1 300 ? -36.235 76.87 2.877 1 26.345 300 SER C CA 1
ATOM 7881 C C . SER C 1 300 ? -37.267 76.063 3.659 1 27.748 300 SER C C 1
ATOM 7882 O O . SER C 1 300 ? -36.911 75.078 4.285 1 33.076 300 SER C O 1
ATOM 7885 N N . PRO C 1 301 ? -38.577 76.359 3.574 1 29.922 301 PRO C N 1
ATOM 7886 C CA . PRO C 1 301 ? -39.581 75.469 4.183 1 31.209 301 PRO C CA 1
ATOM 7887 C C . PRO C 1 301 ? -39.939 74.257 3.297 1 29.895 301 PRO C C 1
ATOM 7888 O O . PRO C 1 301 ? -40.787 73.491 3.666 1 33.652 301 PRO C O 1
ATOM 7892 N N . LEU C 1 302 ? -39.348 74.083 2.104 1 28.225 302 LEU C N 1
ATOM 7893 C CA . LEU C 1 302 ? -39.643 72.939 1.229 1 28.072 302 LEU C CA 1
ATOM 7894 C C . LEU C 1 302 ? -38.961 71.656 1.762 1 29.737 302 LEU C C 1
ATOM 7895 O O . LEU C 1 302 ? -38.087 71.694 2.668 1 27.289 302 LEU C O 1
ATOM 7900 N N . PRO C 1 303 ? -39.396 70.459 1.299 1 29.167 303 PRO C N 1
ATOM 7901 C CA . PRO C 1 303 ? -38.799 69.201 1.787 1 27.716 303 PRO C CA 1
ATOM 7902 C C . PRO C 1 303 ? -37.337 69.173 1.36 1 24.568 303 PRO C C 1
ATOM 7903 O O . PRO C 1 303 ? -37.019 69.368 0.176 1 24.563 303 PRO C O 1
ATOM 7907 N N . ARG C 1 304 ? -36.448 68.901 2.312 1 22.729 304 ARG C N 1
ATOM 7908 C CA . ARG C 1 304 ? -35.041 68.801 2.019 1 25.01 304 ARG C CA 1
ATOM 7909 C C . ARG C 1 304 ? -34.432 67.808 3.008 1 27.952 304 ARG C C 1
ATOM 7910 O O . ARG C 1 304 ? -33.727 68.177 3.945 1 25.497 304 ARG C O 1
ATOM 7918 N N . PRO C 1 305 ? -34.703 66.496 2.849 1 24.831 305 PRO C N 1
ATOM 7919 C CA . PRO C 1 305 ? -34.241 65.529 3.854 1 28.435 305 PRO C CA 1
ATOM 7920 C C . PRO C 1 305 ? -32.714 65.332 3.776 1 28.143 305 PRO C C 1
ATOM 7921 O O . PRO C 1 305 ? -32.139 64.878 4.747 1 27.867 305 PRO C O 1
ATOM 7925 N N . TRP C 1 306 ? -32.051 65.617 2.643 1 22.091 306 TRP C N 1
ATOM 7926 C CA . TRP C 1 306 ? -30.611 65.406 2.528 1 24.037 306 TRP C CA 1
ATOM 7927 C C . TRP C 1 306 ? -29.944 66.657 3.104 1 25.615 306 TRP C C 1
ATOM 7928 O O . TRP C 1 306 ? -30.552 67.741 3.105 1 23.878 306 TRP C O 1
ATOM 7939 N N . LYS C 1 307 ? -28.706 66.52 3.59 1 22.622 307 LYS C N 1
ATOM 7940 C CA . LYS C 1 307 ? -27.96 67.719 3.984 1 22.199 307 LYS C CA 1
ATOM 7941 C C . LYS C 1 307 ? -27.66 68.56 2.745 1 22.759 307 LYS C C 1
ATOM 7942 O O . LYS C 1 307 ? -27.395 68.049 1.637 1 22.535 307 LYS C O 1
ATOM 7948 N N . LEU C 1 308 ? -27.792 69.874 2.905 1 21.71 308 LEU C N 1
ATOM 7949 C CA . LEU C 1 308 ? -27.49 70.79 1.808 1 21.093 308 LEU C CA 1
ATOM 7950 C C . LEU C 1 308 ? -26.221 71.547 2.219 1 23.784 308 LEU C C 1
ATOM 7951 O O . LEU C 1 308 ? -26.242 72.296 3.199 1 24.194 308 LEU C O 1
ATOM 7956 N N . THR C 1 309 ? -25.105 71.309 1.492 1 21.753 309 THR C N 1
ATOM 7957 C CA . THR C 1 309 ? -23.865 71.954 1.906 1 21.456 309 THR C CA 1
ATOM 7958 C C . THR C 1 309 ? -23.127 72.369 0.64 1 22.587 309 THR C C 1
ATOM 7959 O O . THR C 1 309 ? -23.756 72.467 -0.424 1 23.03 309 THR C O 1
ATOM 7963 N N . PHE C 1 310 ? -21.822 72.65 0.756 1 23.651 310 PHE C N 1
ATOM 7964 C CA . PHE C 1 310 ? -21.056 73.214 -0.334 1 21.96 310 PHE C CA 1
ATOM 7965 C C . PHE C 1 310 ? -19.914 72.281 -0.695 1 21.99 310 PHE C C 1
ATOM 7966 O O . PHE C 1 310 ? -19.456 71.506 0.135 1 22.578 310 PHE C O 1
ATOM 7974 N N . SER C 1 311 ? -19.532 72.336 -1.99 1 22.936 311 SER C N 1
ATOM 7975 C CA . SER C 1 311 ? -18.268 71.81 -2.454 1 21.618 311 SER C CA 1
ATOM 7976 C C . SER C 1 311 ? -17.703 72.87 -3.385 1 23.888 311 SER C C 1
ATOM 7977 O O . SER C 1 311 ? -18.012 72.909 -4.617 1 27.639 311 SER C O 1
ATOM 7980 N N . TYR C 1 312 ? -16.983 73.836 -2.781 1 26.695 312 TYR C N 1
ATOM 7981 C CA . TYR C 1 312 ? -16.679 75.101 -3.467 1 25.331 312 TYR C CA 1
ATOM 7982 C C . TYR C 1 312 ? -15.201 75.153 -3.808 1 25.409 312 TYR C C 1
ATOM 7983 O O . TYR C 1 312 ? -14.338 74.73 -2.991 1 26.069 312 TYR C O 1
ATOM 7992 N N . ALA C 1 313 ? -14.93 75.644 -5.025 1 24.553 313 ALA C N 1
ATOM 7993 C CA . ALA C 1 313 ? -13.562 75.889 -5.471 1 26.479 313 ALA C CA 1
ATOM 7994 C C . ALA C 1 313 ? -13.286 77.389 -5.435 1 28.058 313 ALA C C 1
ATOM 7995 O O . ALA C 1 313 ? -12.835 77.916 -4.412 1 29.092 313 ALA C O 1
ATOM 7997 N N . ARG C 1 314 ? -13.612 78.108 -6.523 1 29.302 314 ARG C N 1
ATOM 7998 C CA . ARG C 1 314 ? -13.353 79.541 -6.575 1 34.581 314 ARG C CA 1
ATOM 7999 C C . ARG C 1 314 ? -14.069 80.257 -5.425 1 29.823 314 ARG C C 1
ATOM 8000 O O . ARG C 1 314 ? -13.605 81.275 -4.961 1 32.597 314 ARG C O 1
ATOM 8008 N N . ALA C 1 315 ? -15.259 79.774 -5.023 1 30.098 315 ALA C N 1
ATOM 8009 C CA . ALA C 1 315 ? -16.014 80.497 -3.998 1 29.006 315 ALA C CA 1
ATOM 8010 C C . ALA C 1 315 ? -15.315 80.42 -2.632 1 29.038 315 ALA C C 1
ATOM 8011 O O . ALA C 1 315 ? -15.672 81.167 -1.722 1 26.895 315 ALA C O 1
ATOM 8013 N N . LEU C 1 316 ? -14.327 79.513 -2.485 1 30.011 316 LEU C N 1
ATOM 8014 C CA . LEU C 1 316 ? -13.521 79.463 -1.265 1 29.67 316 LEU C CA 1
ATOM 8015 C C . LEU C 1 316 ? -12.167 80.143 -1.477 1 33.175 316 LEU C C 1
ATOM 8016 O O . LEU C 1 316 ? -11.529 80.529 -0.508 1 32.544 316 LEU C O 1
ATOM 8021 N N . GLN C 1 317 ? -11.697 80.243 -2.731 1 32.524 317 GLN C N 1
ATOM 8022 C CA . GLN C 1 317 ? -10.284 80.536 -2.956 1 33.853 317 GLN C CA 1
ATOM 8023 C C . GLN C 1 317 ? -10.009 81.886 -3.636 1 35.065 317 GLN C C 1
ATOM 8024 O O . GLN C 1 317 ? -8.842 82.302 -3.617 1 35.185 317 GLN C O 1
ATOM 8030 N N . SER C 1 318 ? -11.004 82.536 -4.297 1 31.306 318 SER C N 1
ATOM 8031 C CA . SER C 1 318 ? -10.661 83.713 -5.116 1 33.226 318 SER C CA 1
ATOM 8032 C C . SER C 1 318 ? -9.986 84.801 -4.304 1 35.911 318 SER C C 1
ATOM 8033 O O . SER C 1 318 ? -8.942 85.295 -4.723 1 38.321 318 SER C O 1
ATOM 8036 N N . SER C 1 319 ? -10.627 85.246 -3.22 1 34.183 319 SER C N 1
ATOM 8037 C CA . SER C 1 319 ? -10.001 86.271 -2.39 1 39.097 319 SER C CA 1
ATOM 8038 C C . SER C 1 319 ? -8.638 85.826 -1.869 1 37.073 319 SER C C 1
ATOM 8039 O O . SER C 1 319 ? -7.722 86.641 -1.755 1 36.229 319 SER C O 1
ATOM 8042 N N . ALA C 1 320 ? -8.548 84.561 -1.489 1 31.566 320 ALA C N 1
ATOM 8043 C CA . ALA C 1 320 ? -7.34 84.053 -0.861 1 34.319 320 ALA C CA 1
ATOM 8044 C C . ALA C 1 320 ? -6.162 84.125 -1.858 1 33.868 320 ALA C C 1
ATOM 8045 O O . ALA C 1 320 ? -5.083 84.573 -1.491 1 33.766 320 ALA C O 1
ATOM 8047 N N . ILE C 1 321 ? -6.39 83.725 -3.12 1 35.106 321 ILE C N 1
ATOM 8048 C CA . ILE C 1 321 ? -5.323 83.745 -4.123 1 37.412 321 ILE C CA 1
ATOM 8049 C C . ILE C 1 321 ? -4.885 85.183 -4.363 1 40.818 321 ILE C C 1
ATOM 8050 O O . ILE C 1 321 ? -3.689 85.483 -4.458 1 43.259 321 ILE C O 1
ATOM 8055 N N . LYS C 1 322 ? -5.878 86.075 -4.478 1 41.261 322 LYS C N 1
ATOM 8056 C CA . LYS C 1 322 ? -5.576 87.479 -4.734 1 48.702 322 LYS C CA 1
ATOM 8057 C C . LYS C 1 322 ? -4.737 88.079 -3.596 1 47.025 322 LYS C C 1
ATOM 8058 O O . LYS C 1 322 ? -3.776 88.805 -3.831 1 46.09 322 LYS C O 1
ATOM 8064 N N . ALA C 1 323 ? -5.093 87.785 -2.342 1 45.227 323 ALA C N 1
ATOM 8065 C CA . ALA C 1 323 ? -4.381 88.346 -1.19 1 42.836 323 ALA C CA 1
ATOM 8066 C C . ALA C 1 323 ? -2.997 87.709 -1.075 1 43.64 323 ALA C C 1
ATOM 8067 O O . ALA C 1 323 ? -2.034 88.351 -0.658 1 44.722 323 ALA C O 1
ATOM 8069 N N . TRP C 1 324 ? -2.904 86.417 -1.404 1 42.83 324 TRP C N 1
ATOM 8070 C CA . TRP C 1 324 ? -1.615 85.733 -1.359 1 44.867 324 TRP C CA 1
ATOM 8071 C C . TRP C 1 324 ? -0.648 86.348 -2.377 1 46.041 324 TRP C C 1
ATOM 8072 O O . TRP C 1 324 ? 0.516 86.602 -2.082 1 47.915 324 TRP C O 1
ATOM 8083 N N . GLY C 1 325 ? -1.128 86.511 -3.616 1 47.377 325 GLY C N 1
ATOM 8084 C CA . GLY C 1 325 ? -0.308 87.134 -4.643 1 48.188 325 GLY C CA 1
ATOM 8085 C C . GLY C 1 325 ? 0.832 86.217 -5.092 1 49.644 325 GLY C C 1
ATOM 8086 O O . GLY C 1 325 ? 1.746 86.691 -5.745 1 54.426 325 GLY C O 1
ATOM 8087 N N . GLY C 1 326 ? 0.82 84.937 -4.672 1 49.951 326 GLY C N 1
ATOM 8088 C CA . GLY C 1 326 ? 1.876 83.988 -5.02 1 54.263 326 GLY C CA 1
ATOM 8089 C C . GLY C 1 326 ? 3.17 84.185 -4.237 1 52.674 326 GLY C C 1
ATOM 8090 O O . GLY C 1 326 ? 4.157 83.57 -4.583 1 56.475 326 GLY C O 1
ATOM 8091 N N . LYS C 1 327 ? 3.152 84.991 -3.177 1 56.216 327 LYS C N 1
ATOM 8092 C CA . LYS C 1 327 ? 4.368 85.398 -2.483 1 62.095 327 LYS C CA 1
ATOM 8093 C C . LYS C 1 327 ? 4.298 84.944 -1.026 1 62.087 327 LYS C C 1
ATOM 8094 O O . LYS C 1 327 ? 3.222 84.905 -0.417 1 57.531 327 LYS C O 1
ATOM 8100 N N . SER C 1 328 ? 5.464 84.629 -0.445 1 56.537 328 SER C N 1
ATOM 8101 C CA . SER C 1 328 ? 5.443 84.162 0.928 1 55.471 328 SER C CA 1
ATOM 8102 C C . SER C 1 328 ? 4.939 85.271 1.885 1 51.995 328 SER C C 1
ATOM 8103 O O . SER C 1 328 ? 4.248 85.013 2.87 1 49.163 328 SER C O 1
ATOM 8106 N N . SER C 1 329 ? 5.159 86.532 1.526 1 51.405 329 SER C N 1
ATOM 8107 C CA . SER C 1 329 ? 4.675 87.635 2.341 1 54.136 329 SER C CA 1
ATOM 8108 C C . SER C 1 329 ? 3.146 87.778 2.283 1 52.308 329 SER C C 1
ATOM 8109 O O . SER C 1 329 ? 2.588 88.521 3.074 1 56.046 329 SER C O 1
ATOM 8112 N N . GLY C 1 330 ? 2.448 87.12 1.346 1 47.383 330 GLY C N 1
ATOM 8113 C CA . GLY C 1 330 ? 1.003 87.261 1.296 1 46.124 330 GLY C CA 1
ATOM 8114 C C . GLY C 1 330 ? 0.297 86.071 1.961 1 45.478 330 GLY C C 1
ATOM 8115 O O . GLY C 1 330 ? -0.936 85.987 1.93 1 46.623 330 GLY C O 1
ATOM 8116 N N . VAL C 1 331 ? 1.077 85.153 2.562 1 43.99 331 VAL C N 1
ATOM 8117 C CA . VAL C 1 331 ? 0.486 83.923 3.077 1 43.693 331 VAL C CA 1
ATOM 8118 C C . VAL C 1 331 ? -0.527 84.24 4.184 1 42.489 331 VAL C C 1
ATOM 8119 O O . VAL C 1 331 ? -1.634 83.702 4.208 1 40.221 331 VAL C O 1
ATOM 8123 N N . ALA C 1 332 ? -0.168 85.177 5.06 1 43.487 332 ALA C N 1
ATOM 8124 C CA . ALA C 1 332 ? -1.033 85.522 6.173 1 42.528 332 ALA C CA 1
ATOM 8125 C C . ALA C 1 332 ? -2.38 86.046 5.669 1 39.548 332 ALA C C 1
ATOM 8126 O O . ALA C 1 332 ? -3.432 85.577 6.102 1 39.419 332 ALA C O 1
ATOM 8128 N N . ALA C 1 333 ? -2.34 87.057 4.786 1 39.521 333 ALA C N 1
ATOM 8129 C CA . ALA C 1 333 ? -3.549 87.658 4.245 1 39.241 333 ALA C CA 1
ATOM 8130 C C . ALA C 1 333 ? -4.351 86.617 3.444 1 38.924 333 ALA C C 1
ATOM 8131 O O . ALA C 1 333 ? -5.566 86.587 3.52 1 39.28 333 ALA C O 1
ATOM 8133 N N . GLY C 1 334 ? -3.684 85.719 2.691 1 39.274 334 GLY C N 1
ATOM 8134 C CA . GLY C 1 334 ? -4.407 84.718 1.918 1 33.536 334 GLY C CA 1
ATOM 8135 C C . GLY C 1 334 ? -5.177 83.769 2.853 1 32.049 334 GLY C C 1
ATOM 8136 O O . GLY C 1 334 ? -6.344 83.419 2.61 1 31.748 334 GLY C O 1
ATOM 8137 N N . ARG C 1 335 ? -4.525 83.367 3.952 1 34.118 335 ARG C N 1
ATOM 8138 C CA . ARG C 1 335 ? -5.116 82.456 4.92 1 34.621 335 ARG C CA 1
ATOM 8139 C C . ARG C 1 335 ? -6.309 83.117 5.599 1 34.085 335 ARG C C 1
ATOM 8140 O O . ARG C 1 335 ? -7.347 82.477 5.81 1 35.346 335 ARG C O 1
ATOM 8148 N N . ARG C 1 336 ? -6.158 84.406 5.933 1 35.471 336 ARG C N 1
ATOM 8149 C CA . ARG C 1 336 ? -7.263 85.096 6.58 1 35.916 336 ARG C CA 1
ATOM 8150 C C . ARG C 1 336 ? -8.476 85.099 5.655 1 35.198 336 ARG C C 1
ATOM 8151 O O . ARG C 1 336 ? -9.604 84.887 6.112 1 34.556 336 ARG C O 1
ATOM 8159 N N . ALA C 1 337 ? -8.243 85.35 4.346 1 34.029 337 ALA C N 1
ATOM 8160 C CA . ALA C 1 337 ? -9.358 85.42 3.415 1 32.615 337 ALA C CA 1
ATOM 8161 C C . ALA C 1 337 ? -10.003 84.041 3.256 1 30.474 337 ALA C C 1
ATOM 8162 O O . ALA C 1 337 ? -11.218 83.918 3.202 1 27.915 337 ALA C O 1
ATOM 8164 N N . PHE C 1 338 ? -9.168 83.01 3.176 1 30.131 338 PHE C N 1
ATOM 8165 C CA . PHE C 1 338 ? -9.726 81.691 3.003 1 28.714 338 PHE C CA 1
ATOM 8166 C C . PHE C 1 338 ? -10.553 81.316 4.23 1 27.126 338 PHE C C 1
ATOM 8167 O O . PHE C 1 338 ? -11.661 80.759 4.117 1 27.913 338 PHE C O 1
ATOM 8175 N N . MET C 1 339 ? -9.985 81.526 5.414 1 28.554 339 MET C N 1
ATOM 8176 C CA . MET C 1 339 ? -10.678 81.131 6.639 1 29.344 339 MET C CA 1
ATOM 8177 C C . MET C 1 339 ? -11.994 81.886 6.806 1 27.918 339 MET C C 1
ATOM 8178 O O . MET C 1 339 ? -12.997 81.326 7.254 1 27.582 339 MET C O 1
ATOM 8183 N N . HIS C 1 340 ? -11.98 83.179 6.453 1 30.323 340 HIS C N 1
ATOM 8184 C CA . HIS C 1 340 ? -13.234 83.918 6.424 1 30.203 340 HIS C CA 1
ATOM 8185 C C . HIS C 1 340 ? -14.316 83.266 5.545 1 28.227 340 HIS C C 1
ATOM 8186 O O . HIS C 1 340 ? -15.465 83.065 5.965 1 29.058 340 HIS C O 1
ATOM 8193 N N . ARG C 1 341 ? -13.972 82.896 4.307 1 29.231 341 ARG C N 1
ATOM 8194 C CA . ARG C 1 341 ? -14.939 82.278 3.409 1 28.195 341 ARG C CA 1
ATOM 8195 C C . ARG C 1 341 ? -15.403 80.921 3.95 1 27.736 341 ARG C C 1
ATOM 8196 O O . ARG C 1 341 ? -16.588 80.555 3.818 1 28.91 341 ARG C O 1
ATOM 8204 N N . ALA C 1 342 ? -14.472 80.148 4.536 1 25.464 342 ALA C N 1
ATOM 8205 C CA . ALA C 1 342 ? -14.844 78.829 5.022 1 25.39 342 ALA C CA 1
ATOM 8206 C C . ALA C 1 342 ? -15.859 79.006 6.166 1 23.287 342 ALA C C 1
ATOM 8207 O O . ALA C 1 342 ? -16.857 78.291 6.25 1 25.494 342 ALA C O 1
ATOM 8209 N N . LYS C 1 343 ? -15.605 79.984 7.033 1 25.449 343 LYS C N 1
ATOM 8210 C CA . LYS C 1 343 ? -16.514 80.288 8.15 1 25.157 343 LYS C CA 1
ATOM 8211 C C . LYS C 1 343 ? -17.886 80.717 7.622 1 24.491 343 LYS C C 1
ATOM 8212 O O . LYS C 1 343 ? -18.931 80.278 8.125 1 24.358 343 LYS C O 1
ATOM 8218 N N . MET C 1 344 ? -17.901 81.615 6.623 1 25.806 344 MET C N 1
ATOM 8219 C CA . MET C 1 344 ? -19.188 82.056 6.089 1 25.946 344 MET C CA 1
ATOM 8220 C C . MET C 1 344 ? -20.007 80.874 5.547 1 23.884 344 MET C C 1
ATOM 8221 O O . MET C 1 344 ? -21.243 80.809 5.698 1 24.743 344 MET C O 1
ATOM 8226 N N . ASN C 1 345 ? -19.339 79.94 4.841 1 24.114 345 ASN C N 1
ATOM 8227 C CA . ASN C 1 345 ? -20.036 78.814 4.217 1 22.563 345 ASN C CA 1
ATOM 8228 C C . ASN C 1 345 ? -20.458 77.802 5.279 1 23.467 345 ASN C C 1
ATOM 8229 O O . ASN C 1 345 ? -21.508 77.173 5.14 1 21.911 345 ASN C O 1
ATOM 8234 N N . SER C 1 346 ? -19.646 77.66 6.343 1 23.732 346 SER C N 1
ATOM 8235 C CA . SER C 1 346 ? -20.052 76.858 7.486 1 25.403 346 SER C CA 1
ATOM 8236 C C . SER C 1 346 ? -21.36 77.37 8.088 1 23.439 346 SER C C 1
ATOM 8237 O O . SER C 1 346 ? -22.32 76.602 8.314 1 22.336 346 SER C O 1
ATOM 8240 N N . LEU C 1 347 ? -21.415 78.691 8.31 1 24.17 347 LEU C N 1
ATOM 8241 C CA . LEU C 1 347 ? -22.63 79.312 8.834 1 24.823 347 LEU C CA 1
ATOM 8242 C C . LEU C 1 347 ? -23.814 79.112 7.86 1 26.525 347 LEU C C 1
ATOM 8243 O O . LEU C 1 347 ? -24.951 78.866 8.282 1 26.562 347 LEU C O 1
ATOM 8248 N N . ALA C 1 348 ? -23.548 79.261 6.554 1 23.827 348 ALA C N 1
ATOM 8249 C CA . ALA C 1 348 ? -24.592 79.108 5.532 1 23.611 348 ALA C CA 1
ATOM 8250 C C . ALA C 1 348 ? -25.15 77.689 5.562 1 24.63 348 ALA C C 1
ATOM 8251 O O . ALA C 1 348 ? -26.359 77.498 5.406 1 26.773 348 ALA C O 1
ATOM 8253 N N . GLN C 1 349 ? -24.285 76.676 5.827 1 24.475 349 GLN C N 1
ATOM 8254 C CA . GLN C 1 349 ? -24.795 75.309 5.887 1 24.389 349 GLN C CA 1
ATOM 8255 C C . GLN C 1 349 ? -25.839 75.219 7.009 1 24.111 349 GLN C C 1
ATOM 8256 O O . GLN C 1 349 ? -26.843 74.498 6.903 1 23.946 349 GLN C O 1
ATOM 8262 N N . LEU C 1 350 ? -25.551 75.938 8.101 1 27.836 350 LEU C N 1
ATOM 8263 C CA . LEU C 1 350 ? -26.401 75.921 9.282 1 27.769 350 LEU C CA 1
ATOM 8264 C C . LEU C 1 350 ? -27.611 76.846 9.109 1 29.36 350 LEU C C 1
ATOM 8265 O O . LEU C 1 350 ? -28.421 76.897 10.01 1 29.15 350 LEU C O 1
ATOM 8270 N N . GLY C 1 351 ? -27.679 77.642 8.037 1 26.056 351 GLY C N 1
ATOM 8271 C CA . GLY C 1 351 ? -28.776 78.592 7.881 1 24.932 351 GLY C CA 1
ATOM 8272 C C . GLY C 1 351 ? -28.593 79.841 8.759 1 28.461 351 GLY C C 1
ATOM 8273 O O . GLY C 1 351 ? -29.516 80.639 8.928 1 28.218 351 GLY C O 1
ATOM 8274 N N . ARG C 1 352 ? -27.371 80.085 9.225 1 26.956 352 ARG C N 1
ATOM 8275 C CA . ARG C 1 352 ? -27.14 81.175 10.174 1 29.167 352 ARG C CA 1
ATOM 8276 C C . ARG C 1 352 ? -26.182 82.212 9.575 1 30.834 352 ARG C C 1
ATOM 8277 O O . ARG C 1 352 ? -25.614 83.007 10.305 1 30.36 352 ARG C O 1
ATOM 8285 N N . TYR C 1 353 ? -25.959 82.188 8.247 1 27.004 353 TYR C N 1
ATOM 8286 C CA . TYR C 1 353 ? -25.068 83.158 7.639 1 27.953 353 TYR C CA 1
ATOM 8287 C C . TYR C 1 353 ? -25.726 84.536 7.656 1 32.41 353 TYR C C 1
ATOM 8288 O O . TYR C 1 353 ? -26.947 84.647 7.549 1 35.734 353 TYR C O 1
ATOM 8297 N N . ASN C 1 354 ? -24.918 85.577 7.754 1 32.804 354 ASN C N 1
ATOM 8298 C CA . ASN C 1 354 ? -25.394 86.949 7.83 1 35.538 354 ASN C CA 1
ATOM 8299 C C . ASN C 1 354 ? -24.569 87.776 6.837 1 35.167 354 ASN C C 1
ATOM 8300 O O . ASN C 1 354 ? -23.363 88.009 7.029 1 36.766 354 ASN C O 1
ATOM 8305 N N . ARG C 1 355 ? -25.219 88.255 5.782 1 39.382 355 ARG C N 1
ATOM 8306 C CA . ARG C 1 355 ? -24.555 89.033 4.731 1 40.143 355 ARG C CA 1
ATOM 8307 C C . ARG C 1 355 ? -23.799 90.246 5.308 1 40.021 355 ARG C C 1
ATOM 8308 O O . ARG C 1 355 ? -22.717 90.594 4.829 1 39.303 355 ARG C O 1
ATOM 8316 N N . GLY C 1 356 ? -24.364 90.892 6.333 1 37.009 356 GLY C N 1
ATOM 8317 C CA . GLY C 1 356 ? -23.786 92.105 6.919 1 39.945 356 GLY C CA 1
ATOM 8318 C C . GLY C 1 356 ? -22.446 91.772 7.567 1 42.688 356 GLY C C 1
ATOM 8319 O O . GLY C 1 356 ? -21.474 92.514 7.455 1 42.526 356 GLY C O 1
ATOM 8320 N N . ASP C 1 357 ? -22.378 90.595 8.195 1 40.996 357 ASP C N 1
ATOM 8321 C CA . ASP C 1 357 ? -21.132 90.179 8.81 1 46.046 357 ASP C CA 1
ATOM 8322 C C . ASP C 1 357 ? -20.106 89.839 7.734 1 45.904 357 ASP C C 1
ATOM 8323 O O . ASP C 1 357 ? -18.919 90.037 7.924 1 46.901 357 ASP C O 1
ATOM 8328 N N . ASP C 1 358 ? -20.576 89.338 6.605 1 42.345 358 ASP C N 1
ATOM 8329 C CA . ASP C 1 358 ? -19.68 88.952 5.537 1 47.54 358 ASP C CA 1
ATOM 8330 C C . ASP C 1 358 ? -18.98 90.193 5.01 1 51.831 358 ASP C C 1
ATOM 8331 O O . ASP C 1 358 ? -17.751 90.229 4.974 1 59.921 358 ASP C O 1
ATOM 8336 N N . ASP C 1 359 ? -19.776 91.173 4.566 1 60.55 359 ASP C N 1
ATOM 8337 C CA . ASP C 1 359 ? -19.249 92.114 3.59 1 85.921 359 ASP C CA 1
ATOM 8338 C C . ASP C 1 359 ? -18.325 93.107 4.319 1 101.116 359 ASP C C 1
ATOM 8339 O O . ASP C 1 359 ? -17.91 94.101 3.725 1 126.513 359 ASP C O 1
ATOM 8344 N N . LYS C 1 360 ? -17.959 92.792 5.582 1 93 360 LYS C N 1
ATOM 8345 C CA . LYS C 1 360 ? -17.169 93.627 6.482 1 101.193 360 LYS C CA 1
ATOM 8346 C C . LYS C 1 360 ? -15.791 94.034 5.939 1 130.85 360 LYS C C 1
ATOM 8347 O O . LYS C 1 360 ? -15.492 95.227 5.866 1 135.129 360 LYS C O 1
ATOM 8353 N N . ASP C 1 361 ? -14.932 93.051 5.622 1 138.238 361 ASP C N 1
ATOM 8354 C CA . ASP C 1 361 ? -13.541 93.227 5.207 1 113.613 361 ASP C CA 1
ATOM 8355 C C . ASP C 1 361 ? -13.469 93.777 3.78 1 108.551 361 ASP C C 1
ATOM 8356 O O . ASP C 1 361 ? -13.236 94.995 3.679 1 115.47 361 ASP C O 1
ATOM 8361 N N . SER D 1 2 ? -25.885 74.441 -38.08 1 97.55 2 SER D N 1
ATOM 8362 C CA . SER D 1 2 ? -26.713 75.571 -37.586 1 101.402 2 SER D CA 1
ATOM 8363 C C . SER D 1 2 ? -27.941 75.721 -38.492 1 98.274 2 SER D C 1
ATOM 8364 O O . SER D 1 2 ? -28.248 76.815 -38.98 1 115.782 2 SER D O 1
ATOM 8367 N N . ARG D 1 3 ? -28.648 74.596 -38.71 1 67.42 3 ARG D N 1
ATOM 8368 C CA . ARG D 1 3 ? -30.026 74.629 -39.201 1 57.347 3 ARG D CA 1
ATOM 8369 C C . ARG D 1 3 ? -30.967 74.612 -37.969 1 43.282 3 ARG D C 1
ATOM 8370 O O . ARG D 1 3 ? -30.843 73.775 -37.072 1 32.792 3 ARG D O 1
ATOM 8378 N N . ARG D 1 4 ? -31.878 75.598 -37.886 1 39.276 4 ARG D N 1
ATOM 8379 C CA . ARG D 1 4 ? -32.678 75.878 -36.691 1 38.135 4 ARG D CA 1
ATOM 8380 C C . ARG D 1 4 ? -34.161 75.816 -37.056 1 38.274 4 ARG D C 1
ATOM 8381 O O . ARG D 1 4 ? -34.504 75.826 -38.235 1 36.566 4 ARG D O 1
ATOM 8389 N N . VAL D 1 5 ? -35.031 75.695 -36.07 1 30.576 5 VAL D N 1
ATOM 8390 C CA . VAL D 1 5 ? -36.455 75.657 -36.339 1 32.356 5 VAL D CA 1
ATOM 8391 C C . VAL D 1 5 ? -37.103 76.171 -35.062 1 29.832 5 VAL D C 1
ATOM 8392 O O . VAL D 1 5 ? -36.681 75.865 -33.94 1 28.438 5 VAL D O 1
ATOM 8396 N N . GLU D 1 6 ? -38.191 76.903 -35.214 1 30.034 6 GLU D N 1
ATOM 8397 C CA . GLU D 1 6 ? -38.918 77.302 -34.015 1 29.869 6 GLU D CA 1
ATOM 8398 C C . GLU D 1 6 ? -39.959 76.256 -33.644 1 29.499 6 GLU D C 1
ATOM 8399 O O . GLU D 1 6 ? -40.796 75.907 -34.47 1 30.452 6 GLU D O 1
ATOM 8405 N N . VAL D 1 7 ? -39.934 75.757 -32.399 1 25.702 7 VAL D N 1
ATOM 8406 C CA . VAL D 1 7 ? -40.811 74.7 -31.973 1 26.942 7 VAL D CA 1
ATOM 8407 C C . VAL D 1 7 ? -41.582 75.217 -30.76 1 28.867 7 VAL D C 1
ATOM 8408 O O . VAL D 1 7 ? -41.228 76.26 -30.166 1 28.264 7 VAL D O 1
ATOM 8412 N N . LEU D 1 8 ? -42.613 74.469 -30.37 1 26.027 8 LEU D N 1
ATOM 8413 C CA . LEU D 1 8 ? -43.282 74.709 -29.102 1 25.631 8 LEU D CA 1
ATOM 8414 C C . LEU D 1 8 ? -42.389 74.183 -27.966 1 27.202 8 LEU D C 1
ATOM 8415 O O . LEU D 1 8 ? -41.852 73.076 -28.073 1 26.119 8 LEU D O 1
ATOM 8420 N N . LEU D 1 9 ? -42.322 74.906 -26.835 1 24.478 9 LEU D N 1
ATOM 8421 C CA . LEU D 1 9 ? -41.722 74.35 -25.635 1 26.287 9 LEU D CA 1
ATOM 8422 C C . LEU D 1 9 ? -42.257 72.963 -25.343 1 24.393 9 LEU D C 1
ATOM 8423 O O . LEU D 1 9 ? -41.468 72.073 -24.974 1 25.391 9 LEU D O 1
ATOM 8428 N N . THR D 1 10 ? -43.583 72.772 -25.45 1 23.93 10 THR D N 1
ATOM 8429 C CA . THR D 1 10 ? -44.176 71.479 -25.065 1 23.957 10 THR D CA 1
ATOM 8430 C C . THR D 1 10 ? -43.769 70.369 -26.047 1 23.766 10 THR D C 1
ATOM 8431 O O . THR D 1 10 ? -44.107 69.228 -25.817 1 26.936 10 THR D O 1
ATOM 8435 N N . GLN D 1 11 ? -43.056 70.684 -27.139 1 23.541 11 GLN D N 1
ATOM 8436 C CA . GLN D 1 11 ? -42.493 69.619 -27.969 1 22.706 11 GLN D CA 1
ATOM 8437 C C . GLN D 1 11 ? -41.097 69.176 -27.527 1 23.562 11 GLN D C 1
ATOM 8438 O O . GLN D 1 11 ? -40.564 68.189 -28.053 1 23.354 11 GLN D O 1
ATOM 8444 N N . LEU D 1 12 ? -40.543 69.846 -26.505 1 23.237 12 LEU D N 1
ATOM 8445 C CA . LEU D 1 12 ? -39.222 69.528 -26.01 1 23.755 12 LEU D CA 1
ATOM 8446 C C . LEU D 1 12 ? -39.36 68.608 -24.815 1 21.509 12 LEU D C 1
ATOM 8447 O O . LEU D 1 12 ? -40.21 68.826 -23.929 1 20.447 12 LEU D O 1
ATOM 8452 N N . PRO D 1 13 ? -38.45 67.607 -24.701 1 24.338 13 PRO D N 1
ATOM 8453 C CA . PRO D 1 13 ? -38.513 66.656 -23.573 1 23.817 13 PRO D CA 1
ATOM 8454 C C . PRO D 1 13 ? -38.542 67.246 -22.173 1 23.234 13 PRO D C 1
ATOM 8455 O O . PRO D 1 13 ? -39.236 66.747 -21.303 1 22.697 13 PRO D O 1
ATOM 8459 N N . ALA D 1 14 ? -37.814 68.365 -21.961 1 22.093 14 ALA D N 1
ATOM 8460 C CA . ALA D 1 14 ? -37.719 68.852 -20.571 1 20.679 14 ALA D CA 1
ATOM 8461 C C . ALA D 1 14 ? -39.022 69.574 -20.177 1 21.508 14 ALA D C 1
ATOM 8462 O O . ALA D 1 14 ? -39.18 69.959 -19.008 1 22.566 14 ALA D O 1
ATOM 8464 N N . TYR D 1 15 ? -39.921 69.81 -21.134 1 20.698 15 TYR D N 1
ATOM 8465 C CA . TYR D 1 15 ? -41.098 70.624 -20.843 1 21.355 15 TYR D CA 1
ATOM 8466 C C . TYR D 1 15 ? -42.357 69.765 -20.817 1 25.747 15 TYR D C 1
ATOM 8467 O O . TYR D 1 15 ? -43.432 70.207 -21.223 1 28.426 15 TYR D O 1
ATOM 8476 N N . ASN D 1 16 ? -42.246 68.527 -20.326 1 23.802 16 ASN D N 1
ATOM 8477 C CA . ASN D 1 16 ? -43.34 67.58 -20.401 1 27.543 16 ASN D CA 1
ATOM 8478 C C . ASN D 1 16 ? -44.263 67.715 -19.164 1 26.358 16 ASN D C 1
ATOM 8479 O O . ASN D 1 16 ? -45.254 66.995 -19.077 1 30.937 16 ASN D O 1
ATOM 8484 N N . ARG D 1 17 ? -43.977 68.575 -18.174 1 27.259 17 ARG D N 1
ATOM 8485 C CA . ARG D 1 17 ? -44.796 68.569 -16.956 1 25.591 17 ARG D CA 1
ATOM 8486 C C . ARG D 1 17 ? -46.277 68.879 -17.238 1 23.65 17 ARG D C 1
ATOM 8487 O O . ARG D 1 17 ? -46.605 69.759 -17.997 1 22.736 17 ARG D O 1
ATOM 8495 N N . LEU D 1 18 ? -47.225 68.154 -16.639 1 22.16 18 LEU D N 1
ATOM 8496 C CA . LEU D 1 18 ? -48.635 68.492 -16.83 1 25.122 18 LEU D CA 1
ATOM 8497 C C . LEU D 1 18 ? -48.922 69.953 -16.412 1 26.31 18 LEU D C 1
ATOM 8498 O O . LEU D 1 18 ? -48.51 70.393 -15.341 1 26.1 18 LEU D O 1
ATOM 8503 N N . LYS D 1 19 ? -49.723 70.663 -17.198 1 25.644 19 LYS D N 1
ATOM 8504 C CA . LYS D 1 19 ? -50.209 71.982 -16.843 1 30.465 19 LYS D CA 1
ATOM 8505 C C . LYS D 1 19 ? -51.699 71.859 -16.578 1 34.035 19 LYS D C 1
ATOM 8506 O O . LYS D 1 19 ? -52.461 71.428 -17.443 1 33.526 19 LYS D O 1
ATOM 8512 N N . THR D 1 20 ? -52.098 72.039 -15.33 1 30.565 20 THR D N 1
ATOM 8513 C CA . THR D 1 20 ? -53.484 71.766 -14.975 1 30.832 20 THR D CA 1
ATOM 8514 C C . THR D 1 20 ? -53.921 72.981 -14.154 1 33.359 20 THR D C 1
ATOM 8515 O O . THR D 1 20 ? -53.171 73.458 -13.285 1 31.166 20 THR D O 1
ATOM 8519 N N . PRO D 1 21 ? -55.101 73.561 -14.441 1 34.471 21 PRO D N 1
ATOM 8520 C CA . PRO D 1 21 ? -55.545 74.744 -13.68 1 31.563 21 PRO D CA 1
ATOM 8521 C C . PRO D 1 21 ? -55.898 74.301 -12.239 1 29.923 21 PRO D C 1
ATOM 8522 O O . PRO D 1 21 ? -56.02 75.112 -11.348 1 31.6 21 PRO D O 1
ATOM 8526 N N . TYR D 1 22 ? -55.918 73 -11.942 1 23.49 22 TYR D N 1
ATOM 8527 C CA . TYR D 1 22 ? -56.242 72.543 -10.598 1 24.062 22 TYR D CA 1
ATOM 8528 C C . TYR D 1 22 ? -55.01 72.427 -9.692 1 25.77 22 TYR D C 1
ATOM 8529 O O . TYR D 1 22 ? -55.132 71.987 -8.549 1 24.292 22 TYR D O 1
ATOM 8538 N N . GLU D 1 23 ? -53.822 72.818 -10.165 1 24.504 23 GLU D N 1
ATOM 8539 C CA . GLU D 1 23 ? -52.61 72.48 -9.396 1 24.612 23 GLU D CA 1
ATOM 8540 C C . GLU D 1 23 ? -52.699 72.906 -7.92 1 26.075 23 GLU D C 1
ATOM 8541 O O . GLU D 1 23 ? -52.394 72.146 -7.034 1 23.442 23 GLU D O 1
ATOM 8547 N N . GLU D 1 24 ? -53.068 74.163 -7.637 1 24.553 24 GLU D N 1
ATOM 8548 C CA . GLU D 1 24 ? -53.107 74.647 -6.264 1 26.99 24 GLU D CA 1
ATOM 8549 C C . GLU D 1 24 ? -54.115 73.851 -5.43 1 24.766 24 GLU D C 1
ATOM 8550 O O . GLU D 1 24 ? -53.841 73.488 -4.256 1 23.776 24 GLU D O 1
ATOM 8556 N N . GLU D 1 25 ? -55.316 73.62 -6.004 1 23.478 25 GLU D N 1
ATOM 8557 C CA . GLU D 1 25 ? -56.286 72.805 -5.29 1 22.13 25 GLU D CA 1
ATOM 8558 C C . GLU D 1 25 ? -55.78 71.371 -5.028 1 22.36 25 GLU D C 1
ATOM 8559 O O . GLU D 1 25 ? -56 70.823 -3.956 1 21.808 25 GLU D O 1
ATOM 8565 N N . LEU D 1 26 ? -55.104 70.757 -5.995 1 21.04 26 LEU D N 1
ATOM 8566 C CA . LEU D 1 26 ? -54.565 69.391 -5.796 1 22.207 26 LEU D CA 1
ATOM 8567 C C . LEU D 1 26 ? -53.582 69.359 -4.632 1 20.372 26 LEU D C 1
ATOM 8568 O O . LEU D 1 26 ? -53.629 68.457 -3.771 1 22.217 26 LEU D O 1
ATOM 8573 N N . ILE D 1 27 ? -52.678 70.343 -4.615 1 20.046 27 ILE D N 1
ATOM 8574 C CA . ILE D 1 27 ? -51.711 70.415 -3.531 1 21.597 27 ILE D CA 1
ATOM 8575 C C . ILE D 1 27 ? -52.407 70.574 -2.179 1 23.875 27 ILE D C 1
ATOM 8576 O O . ILE D 1 27 ? -52.018 69.92 -1.202 1 23.774 27 ILE D O 1
ATOM 8581 N N . GLU D 1 28 ? -53.455 71.421 -2.117 1 23.362 28 GLU D N 1
ATOM 8582 C CA . GLU D 1 28 ? -54.2 71.657 -0.875 1 24.62 28 GLU D CA 1
ATOM 8583 C C . GLU D 1 28 ? -54.932 70.374 -0.462 1 23.002 28 GLU D C 1
ATOM 8584 O O . GLU D 1 28 ? -54.93 70.006 0.722 1 24.98 28 GLU D O 1
ATOM 8590 N N . THR D 1 29 ? -55.545 69.672 -1.416 1 20.428 29 THR D N 1
ATOM 8591 C CA . THR D 1 29 ? -56.231 68.433 -1.071 1 22.389 29 THR D CA 1
ATOM 8592 C C . THR D 1 29 ? -55.244 67.412 -0.501 1 24.472 29 THR D C 1
ATOM 8593 O O . THR D 1 29 ? -55.557 66.728 0.507 1 23.629 29 THR D O 1
ATOM 8597 N N . ALA D 1 30 ? -54.055 67.281 -1.154 1 22.912 30 ALA D N 1
ATOM 8598 C CA . ALA D 1 30 ? -53.087 66.291 -0.691 1 23.476 30 ALA D CA 1
ATOM 8599 C C . ALA D 1 30 ? -52.671 66.614 0.762 1 22.029 30 ALA D C 1
ATOM 8600 O O . ALA D 1 30 ? -52.497 65.741 1.589 1 23.054 30 ALA D O 1
ATOM 8602 N N . LYS D 1 31 ? -52.562 67.893 1.088 1 23.882 31 LYS D N 1
ATOM 8603 C CA . LYS D 1 31 ? -52.213 68.341 2.436 1 28.168 31 LYS D CA 1
ATOM 8604 C C . LYS D 1 31 ? -53.337 67.99 3.41 1 27.169 31 LYS D C 1
ATOM 8605 O O . LYS D 1 31 ? -53.079 67.418 4.477 1 28.008 31 LYS D O 1
ATOM 8611 N N . LYS D 1 32 ? -54.595 68.277 3.054 1 24.438 32 LYS D N 1
ATOM 8612 C CA . LYS D 1 32 ? -55.7 67.887 3.942 1 25.845 32 LYS D CA 1
ATOM 8613 C C . LYS D 1 32 ? -55.74 66.366 4.167 1 24.281 32 LYS D C 1
ATOM 8614 O O . LYS D 1 32 ? -56.043 65.907 5.282 1 26.114 32 LYS D O 1
ATOM 8620 N N . MET D 1 33 ? -55.505 65.574 3.116 1 22.031 33 MET D N 1
ATOM 8621 C CA . MET D 1 33 ? -55.585 64.122 3.206 1 22.467 33 MET D CA 1
ATOM 8622 C C . MET D 1 33 ? -54.498 63.567 4.119 1 27.628 33 MET D C 1
ATOM 8623 O O . MET D 1 33 ? -54.674 62.459 4.66 1 26.431 33 MET D O 1
ATOM 8628 N N . THR D 1 34 ? -53.4 64.312 4.279 1 22.876 34 THR D N 1
ATOM 8629 C CA . THR D 1 34 ? -52.282 63.791 5.071 1 27.537 34 THR D CA 1
ATOM 8630 C C . THR D 1 34 ? -52.147 64.576 6.384 1 26.166 34 THR D C 1
ATOM 8631 O O . THR D 1 34 ? -51.072 64.622 6.968 1 28.669 34 THR D O 1
ATOM 8635 N N . ALA D 1 35 ? -53.245 65.161 6.869 1 22.831 35 ALA D N 1
ATOM 8636 C CA . ALA D 1 35 ? -53.266 65.837 8.163 1 25.113 35 ALA D CA 1
ATOM 8637 C C . ALA D 1 35 ? -52.744 64.912 9.265 1 24.213 35 ALA D C 1
ATOM 8638 O O . ALA D 1 35 ? -53.013 63.716 9.269 1 22.979 35 ALA D O 1
ATOM 8640 N N . PRO D 1 36 ? -51.974 65.459 10.236 1 26.051 36 PRO D N 1
ATOM 8641 C CA . PRO D 1 36 ? -51.448 64.655 11.348 1 26.776 36 PRO D CA 1
ATOM 8642 C C . PRO D 1 36 ? -52.541 63.886 12.074 1 25.288 36 PRO D C 1
ATOM 8643 O O . PRO D 1 36 ? -53.608 64.443 12.361 1 22.539 36 PRO D O 1
ATOM 8647 N N . GLY D 1 37 ? -52.268 62.607 12.367 1 25.239 37 GLY D N 1
ATOM 8648 C CA . GLY D 1 37 ? -53.176 61.795 13.165 1 23.209 37 GLY D CA 1
ATOM 8649 C C . GLY D 1 37 ? -54.381 61.339 12.354 1 23.071 37 GLY D C 1
ATOM 8650 O O . GLY D 1 37 ? -55.34 60.848 12.942 1 24.103 37 GLY D O 1
ATOM 8651 N N . LYS D 1 38 ? -54.352 61.522 11.026 1 21.691 38 LYS D N 1
ATOM 8652 C CA . LYS D 1 38 ? -55.488 61.038 10.243 1 24.029 38 LYS D CA 1
ATOM 8653 C C . LYS D 1 38 ? -55.001 60.181 9.057 1 25.671 38 LYS D C 1
ATOM 8654 O O . LYS D 1 38 ? -53.834 60.273 8.601 1 21.651 38 LYS D O 1
ATOM 8660 N N . GLY D 1 39 ? -55.934 59.373 8.532 1 21.027 39 GLY D N 1
ATOM 8661 C CA . GLY D 1 39 ? -55.637 58.587 7.339 1 23.185 39 GLY D CA 1
ATOM 8662 C C . GLY D 1 39 ? -56.931 58.356 6.545 1 22.684 39 GLY D C 1
ATOM 8663 O O . GLY D 1 39 ? -57.993 58.907 6.885 1 21.821 39 GLY D O 1
ATOM 8664 N N . LEU D 1 40 ? -56.876 57.495 5.519 1 19.786 40 LEU D N 1
ATOM 8665 C CA . LEU D 1 40 ? -58.057 57.291 4.681 1 20.075 40 LEU D CA 1
ATOM 8666 C C . LEU D 1 40 ? -58.778 56.004 5.062 1 19.492 40 LEU D C 1
ATOM 8667 O O . LEU D 1 40 ? -58.138 54.991 5.41 1 19.792 40 LEU D O 1
ATOM 8672 N N . LEU D 1 41 ? -60.1 56.054 4.928 1 20.17 41 LEU D N 1
ATOM 8673 C CA . LEU D 1 41 ? -60.863 54.813 4.985 1 20.296 41 LEU D CA 1
ATOM 8674 C C . LEU D 1 41 ? -61.066 54.402 3.513 1 24.015 41 LEU D C 1
ATOM 8675 O O . LEU D 1 41 ? -61.625 55.17 2.732 1 22.543 41 LEU D O 1
ATOM 8680 N N . ALA D 1 42 ? -60.63 53.188 3.144 1 22.946 42 ALA D N 1
ATOM 8681 C CA . ALA D 1 42 ? -60.884 52.685 1.788 1 22.484 42 ALA D CA 1
ATOM 8682 C C . ALA D 1 42 ? -62.215 51.938 1.801 1 25.834 42 ALA D C 1
ATOM 8683 O O . ALA D 1 42 ? -62.278 50.831 2.361 1 29.812 42 ALA D O 1
ATOM 8685 N N . ALA D 1 43 ? -63.3 52.565 1.292 1 21.188 43 ALA D N 1
ATOM 8686 C CA . ALA D 1 43 ? -64.588 51.874 1.332 1 21.617 43 ALA D CA 1
ATOM 8687 C C . ALA D 1 43 ? -65.037 51.584 -0.117 1 24.573 43 ALA D C 1
ATOM 8688 O O . ALA D 1 43 ? -66.216 51.599 -0.408 1 25.139 43 ALA D O 1
ATOM 8690 N N . ASP D 1 44 ? -64.083 51.311 -1.019 1 21.911 44 ASP D N 1
ATOM 8691 C CA . ASP D 1 44 ? -64.352 51.28 -2.445 1 24.614 44 ASP D CA 1
ATOM 8692 C C . ASP D 1 44 ? -64.489 49.871 -3.019 1 28.441 44 ASP D C 1
ATOM 8693 O O . ASP D 1 44 ? -64.3 49.716 -4.233 1 25.648 44 ASP D O 1
ATOM 8698 N N . GLU D 1 45 ? -64.874 48.868 -2.197 1 25.524 45 GLU D N 1
ATOM 8699 C CA . GLU D 1 45 ? -65.065 47.503 -2.7 1 29.052 45 GLU D CA 1
ATOM 8700 C C . GLU D 1 45 ? -66.118 47.446 -3.81 1 28.6 45 GLU D C 1
ATOM 8701 O O . GLU D 1 45 ? -67.214 48.019 -3.695 1 24.076 45 GLU D O 1
ATOM 8707 N N . SER D 1 46 ? -65.787 46.753 -4.922 1 29.361 46 SER D N 1
ATOM 8708 C CA . SER D 1 46 ? -66.717 46.54 -6.02 1 32.622 46 SER D CA 1
ATOM 8709 C C . SER D 1 46 ? -67.859 45.67 -5.497 1 34.226 46 SER D C 1
ATOM 8710 O O . SER D 1 46 ? -67.709 45.07 -4.411 1 34.189 46 SER D O 1
ATOM 8713 N N . THR D 1 47 ? -68.942 45.509 -6.285 1 38.638 47 THR D N 1
ATOM 8714 C CA . THR D 1 47 ? -70.043 44.622 -5.883 1 43.459 47 THR D CA 1
ATOM 8715 C C . THR D 1 47 ? -69.56 43.18 -5.61 1 45.939 47 THR D C 1
ATOM 8716 O O . THR D 1 47 ? -69.992 42.572 -4.618 1 43.571 47 THR D O 1
ATOM 8720 N N . GLY D 1 48 ? -68.598 42.672 -6.423 1 40.957 48 GLY D N 1
ATOM 8721 C CA . GLY D 1 48 ? -67.983 41.365 -6.206 1 36.711 48 GLY D CA 1
ATOM 8722 C C . GLY D 1 48 ? -67.177 41.271 -4.897 1 43.022 48 GLY D C 1
ATOM 8723 O O . GLY D 1 48 ? -67.244 40.245 -4.212 1 42.468 48 GLY D O 1
ATOM 8724 N N . SER D 1 49 ? -66.378 42.303 -4.552 1 37.669 49 SER D N 1
ATOM 8725 C CA . SER D 1 49 ? -65.749 42.337 -3.236 1 39.553 49 SER D CA 1
ATOM 8726 C C . SER D 1 49 ? -66.787 42.337 -2.113 1 36.351 49 SER D C 1
ATOM 8727 O O . SER D 1 49 ? -66.54 41.703 -1.087 1 40.04 49 SER D O 1
ATOM 8730 N N . CYS D 1 50 ? -67.916 43.048 -2.282 1 33.716 50 CYS D N 1
ATOM 8731 C CA . CYS D 1 50 ? -68.948 43.059 -1.239 1 32.011 50 CYS D CA 1
ATOM 8732 C C . CYS D 1 50 ? -69.456 41.654 -0.91 1 30.357 50 CYS D C 1
ATOM 8733 O O . CYS D 1 50 ? -69.774 41.4 0.259 1 31.904 50 CYS D O 1
ATOM 8736 N N . SER D 1 51 ? -69.554 40.755 -1.907 1 30.399 51 SER D N 1
ATOM 8737 C CA . SER D 1 51 ? -69.969 39.373 -1.656 1 36.835 51 SER D CA 1
ATOM 8738 C C . SER D 1 51 ? -69.03 38.701 -0.66 1 31.003 51 SER D C 1
ATOM 8739 O O . SER D 1 51 ? -69.482 37.952 0.198 1 38.223 51 SER D O 1
ATOM 8742 N N . LYS D 1 52 ? -67.728 38.953 -0.853 1 33.811 52 LYS D N 1
ATOM 8743 C CA . LYS D 1 52 ? -66.662 38.482 0.011 1 37.059 52 LYS D CA 1
ATOM 8744 C C . LYS D 1 52 ? -66.813 39.085 1.41 1 34.583 52 LYS D C 1
ATOM 8745 O O . LYS D 1 52 ? -66.826 38.361 2.405 1 32.879 52 LYS D O 1
ATOM 8751 N N . ARG D 1 53 ? -66.953 40.408 1.498 1 33.128 53 ARG D N 1
ATOM 8752 C CA . ARG D 1 53 ? -67.179 41.072 2.783 1 28.861 53 ARG D CA 1
ATOM 8753 C C . ARG D 1 53 ? -68.432 40.557 3.481 1 29.726 53 ARG D C 1
ATOM 8754 O O . ARG D 1 53 ? -68.473 40.585 4.713 1 32.897 53 ARG D O 1
ATOM 8762 N N . PHE D 1 54 ? -69.467 40.131 2.729 1 27.968 54 PHE D N 1
ATOM 8763 C CA . PHE D 1 54 ? -70.753 39.766 3.322 1 30.213 54 PHE D CA 1
ATOM 8764 C C . PHE D 1 54 ? -70.822 38.257 3.593 1 32.038 54 PHE D C 1
ATOM 8765 O O . PHE D 1 54 ? -71.832 37.77 4.11 1 31.806 54 PHE D O 1
ATOM 8773 N N . ALA D 1 55 ? -69.781 37.528 3.168 1 34.441 55 ALA D N 1
ATOM 8774 C CA . ALA D 1 55 ? -69.818 36.055 3.159 1 37.845 55 ALA D CA 1
ATOM 8775 C C . ALA D 1 55 ? -70.023 35.501 4.582 1 41.956 55 ALA D C 1
ATOM 8776 O O . ALA D 1 55 ? -70.882 34.635 4.787 1 41.078 55 ALA D O 1
ATOM 8778 N N . GLY D 1 56 ? -69.279 36.064 5.567 1 37.57 56 GLY D N 1
ATOM 8779 C CA . GLY D 1 56 ? -69.396 35.612 6.956 1 39.74 56 GLY D CA 1
ATOM 8780 C C . GLY D 1 56 ? -70.757 35.945 7.579 1 44.055 56 GLY D C 1
ATOM 8781 O O . GLY D 1 56 ? -71.32 35.185 8.336 1 40.675 56 GLY D O 1
ATOM 8782 N N . ILE D 1 57 ? -71.323 37.105 7.252 1 40.851 57 ILE D N 1
ATOM 8783 C CA . ILE D 1 57 ? -72.484 37.565 7.986 1 36.786 57 ILE D CA 1
ATOM 8784 C C . ILE D 1 57 ? -73.776 37.175 7.274 1 40.011 57 ILE D C 1
ATOM 8785 O O . ILE D 1 57 ? -74.858 37.442 7.81 1 39.167 57 ILE D O 1
ATOM 8790 N N . GLY D 1 58 ? -73.647 36.559 6.072 1 44.679 58 GLY D N 1
ATOM 8791 C CA . GLY D 1 58 ? -74.776 36.055 5.302 1 43.147 58 GLY D CA 1
ATOM 8792 C C . GLY D 1 58 ? -75.734 37.173 4.898 1 43.343 58 GLY D C 1
ATOM 8793 O O . GLY D 1 58 ? -76.935 36.995 4.932 1 50.815 58 GLY D O 1
ATOM 8794 N N . LEU D 1 59 ? -75.229 38.379 4.596 1 34.75 59 LEU D N 1
ATOM 8795 C CA . LEU D 1 59 ? -76.084 39.443 4.127 1 32.556 59 LEU D CA 1
ATOM 8796 C C . LEU D 1 59 ? -76.147 39.37 2.579 1 30.749 59 LEU D C 1
ATOM 8797 O O . LEU D 1 59 ? -75.124 39.259 1.916 1 30.452 59 LEU D O 1
ATOM 8802 N N . SER D 1 60 ? -77.347 39.45 1.995 1 30.933 60 SER D N 1
ATOM 8803 C CA . SER D 1 60 ? -77.451 39.404 0.543 1 35.55 60 SER D CA 1
ATOM 8804 C C . SER D 1 60 ? -76.849 40.668 -0.078 1 35.273 60 SER D C 1
ATOM 8805 O O . SER D 1 60 ? -76.929 41.777 0.458 1 36.475 60 SER D O 1
ATOM 8808 N N . ASN D 1 61 ? -76.239 40.491 -1.226 1 31.907 61 ASN D N 1
ATOM 8809 C CA . ASN D 1 61 ? -75.459 41.521 -1.864 1 34.296 61 ASN D CA 1
ATOM 8810 C C . ASN D 1 61 ? -76.409 42.383 -2.704 1 34.099 61 ASN D C 1
ATOM 8811 O O . ASN D 1 61 ? -76.509 42.182 -3.904 1 34.549 61 ASN D O 1
ATOM 8816 N N . THR D 1 62 ? -77.127 43.321 -2.095 1 30.82 62 THR D N 1
ATOM 8817 C CA . THR D 1 62 ? -77.97 44.197 -2.9 1 32.212 62 THR D CA 1
ATOM 8818 C C . THR D 1 62 ? -77.417 45.627 -2.804 1 32.74 62 THR D C 1
ATOM 8819 O O . THR D 1 62 ? -76.613 45.921 -1.911 1 27.463 62 THR D O 1
ATOM 8823 N N . ALA D 1 63 ? -77.884 46.515 -3.702 1 32.193 63 ALA D N 1
ATOM 8824 C CA . ALA D 1 63 ? -77.535 47.938 -3.65 1 30.351 63 ALA D CA 1
ATOM 8825 C C . ALA D 1 63 ? -77.909 48.513 -2.285 1 28.026 63 ALA D C 1
ATOM 8826 O O . ALA D 1 63 ? -77.105 49.209 -1.698 1 30.255 63 ALA D O 1
ATOM 8828 N N . GLU D 1 64 ? -79.1 48.178 -1.753 1 29.456 64 GLU D N 1
ATOM 8829 C CA . GLU D 1 64 ? -79.529 48.689 -0.443 1 30.577 64 GLU D CA 1
ATOM 8830 C C . GLU D 1 64 ? -78.64 48.174 0.709 1 33.188 64 GLU D C 1
ATOM 8831 O O . GLU D 1 64 ? -78.242 48.944 1.607 1 32.13 64 GLU D O 1
ATOM 8837 N N . HIS D 1 65 ? -78.257 46.89 0.65 1 30.26 65 HIS D N 1
ATOM 8838 C CA . HIS D 1 65 ? -77.388 46.361 1.692 1 30.489 65 HIS D CA 1
ATOM 8839 C C . HIS D 1 65 ? -75.987 46.965 1.606 1 29.537 65 HIS D C 1
ATOM 8840 O O . HIS D 1 65 ? -75.325 47.184 2.638 1 29.314 65 HIS D O 1
ATOM 8847 N N . ARG D 1 66 ? -75.524 47.217 0.377 1 28.304 66 ARG D N 1
ATOM 8848 C CA . ARG D 1 66 ? -74.236 47.88 0.223 1 29.483 66 ARG D CA 1
ATOM 8849 C C . ARG D 1 66 ? -74.308 49.294 0.801 1 28.271 66 ARG D C 1
ATOM 8850 O O . ARG D 1 66 ? -73.335 49.783 1.375 1 24.587 66 ARG D O 1
ATOM 8858 N N . ARG D 1 67 ? -75.474 49.936 0.645 1 29.522 67 ARG D N 1
ATOM 8859 C CA . ARG D 1 67 ? -75.647 51.297 1.12 1 26.236 67 ARG D CA 1
ATOM 8860 C C . ARG D 1 67 ? -75.557 51.271 2.656 1 27.342 67 ARG D C 1
ATOM 8861 O O . ARG D 1 67 ? -74.885 52.114 3.268 1 25.973 67 ARG D O 1
ATOM 8869 N N . GLN D 1 68 ? -76.194 50.262 3.271 1 25.809 68 GLN D N 1
ATOM 8870 C CA . GLN D 1 68 ? -76.211 50.147 4.726 1 26.734 68 GLN D CA 1
ATOM 8871 C C . GLN D 1 68 ? -74.82 49.838 5.259 1 26.475 68 GLN D C 1
ATOM 8872 O O . GLN D 1 68 ? -74.431 50.356 6.302 1 27.918 68 GLN D O 1
ATOM 8878 N N . TYR D 1 69 ? -74.05 49.022 4.533 1 24.498 69 TYR D N 1
ATOM 8879 C CA . TYR D 1 69 ? -72.679 48.732 4.929 1 25.123 69 TYR D CA 1
ATOM 8880 C C . TYR D 1 69 ? -71.844 50.016 4.893 1 25.06 69 TYR D C 1
ATOM 8881 O O . TYR D 1 69 ? -71.071 50.291 5.823 1 24.68 69 TYR D O 1
ATOM 8890 N N . ARG D 1 70 ? -71.947 50.811 3.813 1 22.788 70 ARG D N 1
ATOM 8891 C CA . ARG D 1 70 ? -71.195 52.077 3.806 1 21.974 70 ARG D CA 1
ATOM 8892 C C . ARG D 1 70 ? -71.735 53.01 4.915 1 24.217 70 ARG D C 1
ATOM 8893 O O . ARG D 1 70 ? -70.931 53.682 5.584 1 27.152 70 ARG D O 1
ATOM 8901 N N . ALA D 1 71 ? -73.07 53.067 5.115 1 23.307 71 ALA D N 1
ATOM 8902 C CA . ALA D 1 71 ? -73.662 53.923 6.156 1 23.295 71 ALA D CA 1
ATOM 8903 C C . ALA D 1 71 ? -73.163 53.531 7.566 1 25.841 71 ALA D C 1
ATOM 8904 O O . ALA D 1 71 ? -73.014 54.39 8.439 1 25.928 71 ALA D O 1
ATOM 8906 N N . LEU D 1 72 ? -72.93 52.237 7.816 1 24.208 72 LEU D N 1
ATOM 8907 C CA . LEU D 1 72 ? -72.378 51.806 9.086 1 22.789 72 LEU D CA 1
ATOM 8908 C C . LEU D 1 72 ? -71.162 52.671 9.432 1 23.046 72 LEU D C 1
ATOM 8909 O O . LEU D 1 72 ? -71.012 53.114 10.572 1 24.284 72 LEU D O 1
ATOM 8914 N N . MET D 1 73 ? -70.281 52.887 8.475 1 22.245 73 MET D N 1
ATOM 8915 C CA . MET D 1 73 ? -69.058 53.649 8.705 1 22.253 73 MET D CA 1
ATOM 8916 C C . MET D 1 73 ? -69.28 55.148 8.482 1 25.682 73 MET D C 1
ATOM 8917 O O . MET D 1 73 ? -68.847 55.959 9.312 1 26.116 73 MET D O 1
ATOM 8922 N N . LEU D 1 74 ? -69.976 55.536 7.396 1 22.19 74 LEU D N 1
ATOM 8923 C CA . LEU D 1 74 ? -70.01 56.949 7.012 1 23.358 74 LEU D CA 1
ATOM 8924 C C . LEU D 1 74 ? -70.972 57.744 7.867 1 24.253 74 LEU D C 1
ATOM 8925 O O . LEU D 1 74 ? -70.786 58.965 8.004 1 23.722 74 LEU D O 1
ATOM 8930 N N . GLU D 1 75 ? -71.988 57.077 8.442 1 26.056 75 GLU D N 1
ATOM 8931 C CA . GLU D 1 75 ? -72.915 57.812 9.329 1 23.89 75 GLU D CA 1
ATOM 8932 C C . GLU D 1 75 ? -72.52 57.66 10.798 1 25.684 75 GLU D C 1
ATOM 8933 O O . GLU D 1 75 ? -73.297 57.993 11.682 1 26.568 75 GLU D O 1
ATOM 8939 N N . CYS D 1 76 ? -71.322 57.11 11.039 1 24.502 76 CYS D N 1
ATOM 8940 C CA . CYS D 1 76 ? -70.797 56.908 12.371 1 25.003 76 CYS D CA 1
ATOM 8941 C C . CYS D 1 76 ? -70.322 58.262 12.918 1 25.287 76 CYS D C 1
ATOM 8942 O O . CYS D 1 76 ? -69.473 58.906 12.31 1 24.553 76 CYS D O 1
ATOM 8945 N N . ALA D 1 77 ? -70.888 58.722 14.043 1 23.3 77 ALA D N 1
ATOM 8946 C CA . ALA D 1 77 ? -70.474 60.005 14.648 1 23.111 77 ALA D CA 1
ATOM 8947 C C . ALA D 1 77 ? -68.988 59.978 15.018 1 24.304 77 ALA D C 1
ATOM 8948 O O . ALA D 1 77 ? -68.505 58.969 15.524 1 25.612 77 ALA D O 1
ATOM 8950 N N . GLY D 1 78 ? -68.234 61.071 14.766 1 25.84 78 GLY D N 1
ATOM 8951 C CA . GLY D 1 78 ? -66.893 61.128 15.353 1 23.887 78 GLY D CA 1
ATOM 8952 C C . GLY D 1 78 ? -65.75 60.592 14.482 1 24.685 78 GLY D C 1
ATOM 8953 O O . GLY D 1 78 ? -64.603 60.815 14.84 1 23.612 78 GLY D O 1
ATOM 8954 N N . PHE D 1 79 ? -66.03 59.887 13.355 1 21.839 79 PHE D N 1
ATOM 8955 C CA . PHE D 1 79 ? -64.923 59.224 12.668 1 25.611 79 PHE D CA 1
ATOM 8956 C C . PHE D 1 79 ? -63.955 60.258 12.037 1 25.177 79 PHE D C 1
ATOM 8957 O O . PHE D 1 79 ? -62.781 59.958 11.811 1 26.278 79 PHE D O 1
ATOM 8965 N N . GLU D 1 80 ? -64.436 61.495 11.854 1 22.017 80 GLU D N 1
ATOM 8966 C CA . GLU D 1 80 ? -63.634 62.533 11.209 1 24.509 80 GLU D CA 1
ATOM 8967 C C . GLU D 1 80 ? -62.498 63.011 12.124 1 22.298 80 GLU D C 1
ATOM 8968 O O . GLU D 1 80 ? -61.601 63.715 11.676 1 25.311 80 GLU D O 1
ATOM 8974 N N . GLN D 1 81 ? -62.501 62.598 13.404 1 23.432 81 GLN D N 1
ATOM 8975 C CA . GLN D 1 81 ? -61.339 62.809 14.25 1 22.94 81 GLN D CA 1
ATOM 8976 C C . GLN D 1 81 ? -60.144 62.036 13.716 1 24.081 81 GLN D C 1
ATOM 8977 O O . GLN D 1 81 ? -58.999 62.439 13.974 1 22.166 81 GLN D O 1
ATOM 8983 N N . TYR D 1 82 ? -60.378 60.922 12.997 1 21.839 82 TYR D N 1
ATOM 8984 C CA . TYR D 1 82 ? -59.275 60.024 12.664 1 22.453 82 TYR D CA 1
ATOM 8985 C C . TYR D 1 82 ? -59.156 59.835 11.149 1 21.394 82 TYR D C 1
ATOM 8986 O O . TYR D 1 82 ? -58.146 59.309 10.703 1 21.605 82 TYR D O 1
ATOM 8995 N N . ILE D 1 83 ? -60.189 60.207 10.39 1 20.896 83 ILE D N 1
ATOM 8996 C CA . ILE D 1 83 ? -60.237 59.911 8.953 1 21.396 83 ILE D CA 1
ATOM 8997 C C . ILE D 1 83 ? -60.236 61.239 8.185 1 23.444 83 ILE D C 1
ATOM 8998 O O . ILE D 1 83 ? -61.101 62.087 8.416 1 22.502 83 ILE D O 1
ATOM 9003 N N . SER D 1 84 ? -59.257 61.431 7.306 1 21.072 84 SER D N 1
ATOM 9004 C CA . SER D 1 84 ? -59.161 62.683 6.531 1 22.285 84 SER D CA 1
ATOM 9005 C C . SER D 1 84 ? -59.896 62.562 5.195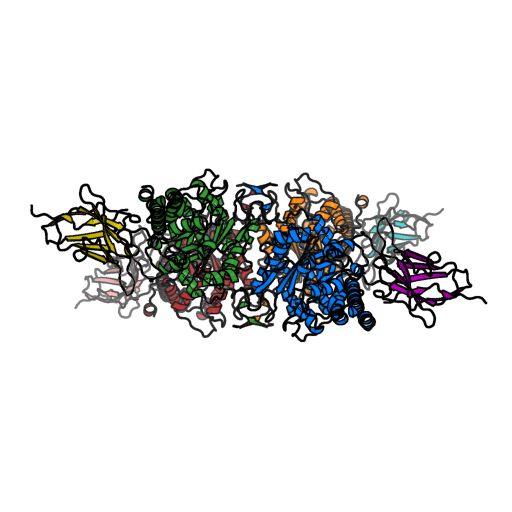 1 21.639 84 SER D C 1
ATOM 9006 O O . SER D 1 84 ? -60.214 63.585 4.596 1 22.449 84 SER D O 1
ATOM 9009 N N . GLY D 1 85 ? -60.107 61.326 4.696 1 20.6 85 GLY D N 1
ATOM 9010 C CA . GLY D 1 85 ? -60.689 61.146 3.37 1 20.968 85 GLY D CA 1
ATOM 9011 C C . GLY D 1 85 ? -61.267 59.719 3.274 1 22.514 85 GLY D C 1
ATOM 9012 O O . GLY D 1 85 ? -60.841 58.84 4.013 1 21.14 85 GLY D O 1
ATOM 9013 N N . VAL D 1 86 ? -62.272 59.512 2.41 1 22.628 86 VAL D N 1
ATOM 9014 C CA . VAL D 1 86 ? -62.912 58.209 2.233 1 19.07 86 VAL D CA 1
ATOM 9015 C C . VAL D 1 86 ? -62.886 57.906 0.742 1 21.187 86 VAL D C 1
ATOM 9016 O O . VAL D 1 86 ? -63.356 58.719 -0.069 1 23.642 86 VAL D O 1
ATOM 9020 N N . ILE D 1 87 ? -62.303 56.747 0.386 1 20.892 87 ILE D N 1
ATOM 9021 C CA . ILE D 1 87 ? -62.364 56.271 -1.005 1 20.354 87 ILE D CA 1
ATOM 9022 C C . ILE D 1 87 ? -63.717 55.578 -1.212 1 19.915 87 ILE D C 1
ATOM 9023 O O . ILE D 1 87 ? -63.948 54.537 -0.645 1 23.671 87 ILE D O 1
ATOM 9028 N N . LEU D 1 88 ? -64.578 56.153 -2.038 1 19.987 88 LEU D N 1
ATOM 9029 C CA . LEU D 1 88 ? -65.869 55.58 -2.309 1 19.935 88 LEU D CA 1
ATOM 9030 C C . LEU D 1 88 ? -65.795 54.728 -3.579 1 21.299 88 LEU D C 1
ATOM 9031 O O . LEU D 1 88 ? -64.966 54.953 -4.465 1 19.23 88 LEU D O 1
ATOM 9036 N N . HIS D 1 89 ? -66.733 53.782 -3.661 1 22.162 89 HIS D N 1
ATOM 9037 C CA . HIS D 1 89 ? -67.05 53.118 -4.917 1 21.914 89 HIS D CA 1
ATOM 9038 C C . HIS D 1 89 ? -68.033 54.014 -5.683 1 21.69 89 HIS D C 1
ATOM 9039 O O . HIS D 1 89 ? -68.808 54.762 -5.098 1 21.9 89 HIS D O 1
ATOM 9046 N N . ASP D 1 90 ? -67.97 53.931 -7.011 1 19.753 90 ASP D N 1
ATOM 9047 C CA . ASP D 1 90 ? -68.851 54.594 -7.946 1 20.995 90 ASP D CA 1
ATOM 9048 C C . ASP D 1 90 ? -70.308 54.572 -7.466 1 25.099 90 ASP D C 1
ATOM 9049 O O . ASP D 1 90 ? -70.99 55.597 -7.467 1 26.595 90 ASP D O 1
ATOM 9054 N N . GLU D 1 91 ? -70.82 53.42 -7.036 1 23.143 91 GLU D N 1
ATOM 9055 C CA . GLU D 1 91 ? -72.236 53.331 -6.722 1 26.081 91 GLU D CA 1
ATOM 9056 C C . GLU D 1 91 ? -72.561 54.241 -5.517 1 28.053 91 GLU D C 1
ATOM 9057 O O . GLU D 1 91 ? -73.612 54.902 -5.507 1 24.389 91 GLU D O 1
ATOM 9063 N N . THR D 1 92 ? -71.651 54.263 -4.523 1 22.542 92 THR D N 1
ATOM 9064 C CA . THR D 1 92 ? -71.906 54.965 -3.271 1 23.534 92 THR D CA 1
ATOM 9065 C C . THR D 1 92 ? -71.854 56.478 -3.484 1 22.946 92 THR D C 1
ATOM 9066 O O . THR D 1 92 ? -72.504 57.212 -2.746 1 23.345 92 THR D O 1
ATOM 9070 N N . VAL D 1 93 ? -71.067 56.956 -4.465 1 22.984 93 VAL D N 1
ATOM 9071 C CA . VAL D 1 93 ? -71.028 58.389 -4.77 1 23.105 93 VAL D CA 1
ATOM 9072 C C . VAL D 1 93 ? -72.44 58.948 -4.972 1 25.587 93 VAL D C 1
ATOM 9073 O O . VAL D 1 93 ? -72.691 60.128 -4.687 1 26.253 93 VAL D O 1
ATOM 9077 N N . TYR D 1 94 ? -73.363 58.144 -5.517 1 24.124 94 TYR D N 1
ATOM 9078 C CA . TYR D 1 94 ? -74.684 58.627 -5.911 1 24.967 94 TYR D CA 1
ATOM 9079 C C . TYR D 1 94 ? -75.716 58.216 -4.865 1 27.851 94 TYR D C 1
ATOM 9080 O O . TYR D 1 94 ? -76.868 58.603 -4.978 1 26.569 94 TYR D O 1
ATOM 9089 N N . GLN D 1 95 ? -75.309 57.454 -3.829 1 22.938 95 GLN D N 1
ATOM 9090 C CA . GLN D 1 95 ? -76.329 57.021 -2.889 1 23.846 95 GLN D CA 1
ATOM 9091 C C . GLN D 1 95 ? -76.508 58.082 -1.803 1 25.704 95 GLN D C 1
ATOM 9092 O O . GLN D 1 95 ? -75.626 58.907 -1.62 1 25.585 95 GLN D O 1
ATOM 9098 N N . ARG D 1 96 ? -77.59 57.991 -1.026 1 26.221 96 ARG D N 1
ATOM 9099 C CA . ARG D 1 96 ? -77.885 58.972 -0.014 1 26.05 96 ARG D CA 1
ATOM 9100 C C . ARG D 1 96 ? -77.787 58.358 1.374 1 29.724 96 ARG D C 1
ATOM 9101 O O . ARG D 1 96 ? -78.247 57.243 1.616 1 27.031 96 ARG D O 1
ATOM 9109 N N . ALA D 1 97 ? -77.267 59.159 2.305 1 27.529 97 ALA D N 1
ATOM 9110 C CA . ALA D 1 97 ? -77.272 58.854 3.723 1 27.531 97 ALA D CA 1
ATOM 9111 C C . ALA D 1 97 ? -78.677 59.063 4.272 1 28.739 97 ALA D C 1
ATOM 9112 O O . ALA D 1 97 ? -79.543 59.702 3.657 1 28.698 97 ALA D O 1
ATOM 9114 N N . SER D 1 98 ? -78.884 58.574 5.491 1 28.053 98 SER D N 1
ATOM 9115 C CA . SER D 1 98 ? -80.167 58.801 6.115 1 29.584 98 SER D CA 1
ATOM 9116 C C . SER D 1 98 ? -80.331 60.277 6.481 1 29.908 98 SER D C 1
ATOM 9117 O O . SER D 1 98 ? -81.438 60.697 6.783 1 30.021 98 SER D O 1
ATOM 9120 N N . THR D 1 99 ? -79.287 61.096 6.367 1 29.186 99 THR D N 1
ATOM 9121 C CA . THR D 1 99 ? -79.414 62.537 6.565 1 28.62 99 THR D CA 1
ATOM 9122 C C . THR D 1 99 ? -80.143 63.168 5.381 1 32.934 99 THR D C 1
ATOM 9123 O O . THR D 1 99 ? -80.509 64.333 5.462 1 31.194 99 THR D O 1
ATOM 9127 N N . GLY D 1 100 ? -80.305 62.44 4.259 1 30.453 100 GLY D N 1
ATOM 9128 C CA . GLY D 1 100 ? -80.88 63.075 3.079 1 31.574 100 GLY D CA 1
ATOM 9129 C C . GLY D 1 100 ? -79.8 63.504 2.071 1 31.067 100 GLY D C 1
ATOM 9130 O O . GLY D 1 100 ? -80.085 63.662 0.875 1 29.576 100 GLY D O 1
ATOM 9131 N N . GLU D 1 101 ? -78.54 63.644 2.508 1 27.642 101 GLU D N 1
ATOM 9132 C CA . GLU D 1 101 ? -77.459 64.038 1.601 1 28.273 101 GLU D CA 1
ATOM 9133 C C . GLU D 1 101 ? -76.891 62.848 0.796 1 28.115 101 GLU D C 1
ATOM 9134 O O . GLU D 1 101 ? -76.985 61.695 1.223 1 24.578 101 GLU D O 1
ATOM 9140 N N . THR D 1 102 ? -76.247 63.156 -0.337 1 26.485 102 THR D N 1
ATOM 9141 C CA . THR D 1 102 ? -75.396 62.16 -0.969 1 27.594 102 THR D CA 1
ATOM 9142 C C . THR D 1 102 ? -74.186 61.937 -0.061 1 23.126 102 THR D C 1
ATOM 9143 O O . THR D 1 102 ? -73.805 62.823 0.726 1 24.486 102 THR D O 1
ATOM 9147 N N . PHE D 1 103 ? -73.579 60.746 -0.161 1 22.761 103 PHE D N 1
ATOM 9148 C CA . PHE D 1 103 ? -72.422 60.502 0.7 1 23.007 103 PHE D CA 1
ATOM 9149 C C . PHE D 1 103 ? -71.316 61.547 0.46 1 23.397 103 PHE D C 1
ATOM 9150 O O . PHE D 1 103 ? -70.716 61.988 1.427 1 24.635 103 PHE D O 1
ATOM 9158 N N . PRO D 1 104 ? -70.963 61.98 -0.779 1 22.75 104 PRO D N 1
ATOM 9159 C CA . PRO D 1 104 ? -69.967 63.053 -0.943 1 24.633 104 PRO D CA 1
ATOM 9160 C C . PRO D 1 104 ? -70.374 64.337 -0.195 1 24.465 104 PRO D C 1
ATOM 9161 O O . PRO D 1 104 ? -69.518 64.987 0.405 1 25.714 104 PRO D O 1
ATOM 9165 N N . GLN D 1 105 ? -71.666 64.678 -0.178 1 24.075 105 GLN D N 1
ATOM 9166 C CA . GLN D 1 105 ? -72.081 65.898 0.521 1 25.336 105 GLN D CA 1
ATOM 9167 C C . GLN D 1 105 ? -71.913 65.714 2.028 1 24.519 105 GLN D C 1
ATOM 9168 O O . GLN D 1 105 ? -71.531 66.656 2.747 1 25.152 105 GLN D O 1
ATOM 9174 N N . LEU D 1 106 ? -72.295 64.519 2.529 1 23.028 106 LEU D N 1
ATOM 9175 C CA . LEU D 1 106 ? -72.159 64.254 3.951 1 22.451 106 LEU D CA 1
ATOM 9176 C C . LEU D 1 106 ? -70.678 64.409 4.327 1 22.89 106 LEU D C 1
ATOM 9177 O O . LEU D 1 106 ? -70.354 65.045 5.335 1 23.717 106 LEU D O 1
ATOM 9182 N N . LEU D 1 107 ? -69.772 63.829 3.518 1 19.913 107 LEU D N 1
ATOM 9183 C CA . LEU D 1 107 ? -68.337 63.927 3.794 1 21.339 107 LEU D CA 1
ATOM 9184 C C . LEU D 1 107 ? -67.846 65.388 3.847 1 22.333 107 LEU D C 1
ATOM 9185 O O . LEU D 1 107 ? -67.182 65.792 4.808 1 24.578 107 LEU D O 1
ATOM 9190 N N . ARG D 1 108 ? -68.192 66.167 2.809 1 21.365 108 ARG D N 1
ATOM 9191 C CA . ARG D 1 108 ? -67.795 67.586 2.764 1 25.886 108 ARG D CA 1
ATOM 9192 C C . ARG D 1 108 ? -68.315 68.323 4.008 1 26.697 108 ARG D C 1
ATOM 9193 O O . ARG D 1 108 ? -67.572 69.07 4.634 1 24.448 108 ARG D O 1
ATOM 9201 N N . ARG D 1 109 ? -69.588 68.124 4.391 1 26.418 109 ARG D N 1
ATOM 9202 C CA . ARG D 1 109 ? -70.061 68.825 5.583 1 26.176 109 ARG D CA 1
ATOM 9203 C C . ARG D 1 109 ? -69.187 68.494 6.818 1 29.782 109 ARG D C 1
ATOM 9204 O O . ARG D 1 109 ? -68.916 69.34 7.667 1 28.794 109 ARG D O 1
ATOM 9212 N N . ARG D 1 110 ? -68.681 67.268 6.923 1 24.332 110 ARG D N 1
ATOM 9213 C CA . ARG D 1 110 ? -67.92 66.837 8.094 1 23.78 110 ARG D CA 1
ATOM 9214 C C . ARG D 1 110 ? -66.432 67.108 7.947 1 25.835 110 ARG D C 1
ATOM 9215 O O . ARG D 1 110 ? -65.656 66.686 8.804 1 26.813 110 ARG D O 1
ATOM 9223 N N . GLY D 1 111 ? -66.031 67.835 6.896 1 25.76 111 GLY D N 1
ATOM 9224 C CA . GLY D 1 111 ? -64.623 68.169 6.73 1 23.858 111 GLY D CA 1
ATOM 9225 C C . GLY D 1 111 ? -63.8 66.981 6.165 1 26.915 111 GLY D C 1
ATOM 9226 O O . GLY D 1 111 ? -62.585 66.97 6.303 1 29.928 111 GLY D O 1
ATOM 9227 N N . VAL D 1 112 ? -64.426 65.906 5.672 1 22.63 112 VAL D N 1
ATOM 9228 C CA . VAL D 1 112 ? -63.715 64.721 5.172 1 21.324 112 VAL D CA 1
ATOM 9229 C C . VAL D 1 112 ? -63.648 64.827 3.642 1 23.091 112 VAL D C 1
ATOM 9230 O O . VAL D 1 112 ? -64.622 65.25 3.008 1 22.539 112 VAL D O 1
ATOM 9234 N N . VAL D 1 113 ? -62.478 64.554 3.055 1 21.681 113 VAL D N 1
ATOM 9235 C CA . VAL D 1 113 ? -62.365 64.633 1.588 1 22.021 113 VAL D CA 1
ATOM 9236 C C . VAL D 1 113 ? -63.05 63.434 0.916 1 20.42 113 VAL D C 1
ATOM 9237 O O . VAL D 1 113 ? -62.721 62.305 1.215 1 22.107 113 VAL D O 1
ATOM 9241 N N . PRO D 1 114 ? -64.017 63.611 -0.025 1 22.822 114 PRO D N 1
ATOM 9242 C CA . PRO D 1 114 ? -64.571 62.47 -0.779 1 20.595 114 PRO D CA 1
ATOM 9243 C C . PRO D 1 114 ? -63.593 62.077 -1.896 1 21.927 114 PRO D C 1
ATOM 9244 O O . PRO D 1 114 ? -63.074 62.951 -2.629 1 22.496 114 PRO D O 1
ATOM 9248 N N . GLY D 1 115 ? -63.349 60.779 -2.034 1 19.196 115 GLY D N 1
ATOM 9249 C CA . GLY D 1 115 ? -62.557 60.286 -3.16 1 20.447 115 GLY D CA 1
ATOM 9250 C C . GLY D 1 115 ? -63.279 59.128 -3.834 1 21.959 115 GLY D C 1
ATOM 9251 O O . GLY D 1 115 ? -64.293 58.656 -3.311 1 24.204 115 GLY D O 1
ATOM 9252 N N . ILE D 1 116 ? -62.694 58.624 -4.937 1 20.876 116 ILE D N 1
ATOM 9253 C CA . ILE D 1 116 ? -63.412 57.689 -5.79 1 19.865 116 ILE D CA 1
ATOM 9254 C C . ILE D 1 116 ? -62.359 56.732 -6.365 1 21.658 116 ILE D C 1
ATOM 9255 O O . ILE D 1 116 ? -61.307 57.145 -6.847 1 21.568 116 ILE D O 1
ATOM 9260 N N . LYS D 1 117 ? -62.666 55.437 -6.345 1 20.046 117 LYS D N 1
ATOM 9261 C CA . LYS D 1 117 ? -61.821 54.475 -7.003 1 21.436 117 LYS D CA 1
ATOM 9262 C C . LYS D 1 117 ? -62.2 54.532 -8.492 1 22.639 117 LYS D C 1
ATOM 9263 O O . LYS D 1 117 ? -63.339 54.259 -8.845 1 22.727 117 LYS D O 1
ATOM 9269 N N . THR D 1 118 ? -61.213 54.826 -9.363 1 19.036 118 THR D N 1
ATOM 9270 C CA . THR D 1 118 ? -61.534 55.02 -10.765 1 20.323 118 THR D CA 1
ATOM 9271 C C . THR D 1 118 ? -61.008 53.887 -11.65 1 21.003 118 THR D C 1
ATOM 9272 O O . THR D 1 118 ? -61.272 53.937 -12.852 1 22.003 118 THR D O 1
ATOM 9276 N N . ASP D 1 119 ? -60.298 52.882 -11.132 1 19.233 119 ASP D N 1
ATOM 9277 C CA . ASP D 1 119 ? -59.86 51.798 -12.011 1 19.962 119 ASP D CA 1
ATOM 9278 C C . ASP D 1 119 ? -61.047 50.887 -12.321 1 21.767 119 ASP D C 1
ATOM 9279 O O . ASP D 1 119 ? -62.034 50.898 -11.597 1 24.183 119 ASP D O 1
ATOM 9284 N N . CYS D 1 120 ? -60.97 50.054 -13.371 1 20.954 120 CYS D N 1
ATOM 9285 C CA . CYS D 1 120 ? -62.059 49.141 -13.733 1 23.299 120 CYS D CA 1
ATOM 9286 C C . CYS D 1 120 ? -61.599 47.697 -13.521 1 24.521 120 CYS D C 1
ATOM 9287 O O . CYS D 1 120 ? -62.07 46.832 -14.191 1 28.719 120 CYS D O 1
ATOM 9290 N N . GLY D 1 121 ? -60.682 47.43 -12.585 1 23.652 121 GLY D N 1
ATOM 9291 C CA . GLY D 1 121 ? -60.45 46.06 -12.141 1 23.914 121 GLY D CA 1
ATOM 9292 C C . GLY D 1 121 ? -59.245 45.383 -12.822 1 24.555 121 GLY D C 1
ATOM 9293 O O . GLY D 1 121 ? -58.694 45.86 -13.827 1 21.381 121 GLY D O 1
ATOM 9294 N N . LEU D 1 122 ? -58.903 44.202 -12.309 1 20.756 122 LEU D N 1
ATOM 9295 C CA . LEU D 1 122 ? -57.692 43.492 -12.734 1 23.369 122 LEU D CA 1
ATOM 9296 C C . LEU D 1 122 ? -58.034 42.598 -13.918 1 25.337 122 LEU D C 1
ATOM 9297 O O . LEU D 1 122 ? -59.097 42.012 -13.934 1 26.258 122 LEU D O 1
ATOM 9302 N N . GLU D 1 123 ? -57.113 42.434 -14.88 1 23.784 123 GLU D N 1
ATOM 9303 C CA . GLU D 1 123 ? -57.337 41.467 -15.944 1 23.472 123 GLU D CA 1
ATOM 9304 C C . GLU D 1 123 ? -55.991 40.77 -16.21 1 22.39 123 GLU D C 1
ATOM 9305 O O . GLU D 1 123 ? -54.953 41.287 -15.787 1 22.62 123 GLU D O 1
ATOM 9311 N N . PRO D 1 124 ? -55.953 39.651 -16.964 1 22.575 124 PRO D N 1
ATOM 9312 C CA . PRO D 1 124 ? -54.676 38.958 -17.229 1 22.148 124 PRO D CA 1
ATOM 9313 C C . PRO D 1 124 ? -53.712 39.9 -17.948 1 21.616 124 PRO D C 1
ATOM 9314 O O . PRO D 1 124 ? -54.107 40.664 -18.818 1 21.65 124 PRO D O 1
ATOM 9318 N N . LEU D 1 125 ? -52.45 39.875 -17.561 1 21.19 125 LEU D N 1
ATOM 9319 C CA . LEU D 1 125 ? -51.449 40.713 -18.198 1 21.704 125 LEU D CA 1
ATOM 9320 C C . LEU D 1 125 ? -51.203 40.232 -19.639 1 21.242 125 LEU D C 1
ATOM 9321 O O . LEU D 1 125 ? -50.802 41.04 -20.501 1 22.327 125 LEU D O 1
ATOM 9326 N N . VAL D 1 126 ? -51.342 38.934 -19.884 1 19.354 126 VAL D N 1
ATOM 9327 C CA . VAL D 1 126 ? -51.098 38.3 -21.191 1 24.051 126 VAL D CA 1
ATOM 9328 C C . VAL D 1 126 ? -49.581 38.206 -21.486 1 24.5 126 VAL D C 1
ATOM 9329 O O . VAL D 1 126 ? -49.063 37.124 -21.729 1 24.46 126 VAL D O 1
ATOM 9333 N N . GLU D 1 127 ? -48.862 39.316 -21.463 1 21.606 127 GLU D N 1
ATOM 9334 C CA . GLU D 1 127 ? -47.403 39.29 -21.499 1 23.409 127 GLU D CA 1
ATOM 9335 C C . GLU D 1 127 ? -46.883 38.753 -20.152 1 23.786 127 GLU D C 1
ATOM 9336 O O . GLU D 1 127 ? -47.632 38.622 -19.194 1 22.853 127 GLU D O 1
ATOM 9342 N N . GLY D 1 128 ? -45.571 38.542 -20.03 1 23.845 128 GLY D N 1
ATOM 9343 C CA . GLY D 1 128 ? -45.046 38.288 -18.698 1 22.25 128 GLY D CA 1
ATOM 9344 C C . GLY D 1 128 ? -45.425 36.853 -18.316 1 22.807 128 GLY D C 1
ATOM 9345 O O . GLY D 1 128 ? -45.469 35.979 -19.164 1 22.464 128 GLY D O 1
ATOM 9346 N N . ALA D 1 129 ? -45.628 36.607 -17.002 1 22.677 129 ALA D N 1
ATOM 9347 C CA . ALA D 1 129 ? -45.713 35.238 -16.525 1 27.322 129 ALA D CA 1
ATOM 9348 C C . ALA D 1 129 ? -47.156 34.974 -16.101 1 28.233 129 ALA D C 1
ATOM 9349 O O . ALA D 1 129 ? -47.929 35.886 -15.734 1 22.548 129 ALA D O 1
ATOM 9351 N N . ASP D 1 130 ? -47.502 33.698 -16.118 1 28.902 130 ASP D N 1
ATOM 9352 C CA . ASP D 1 130 ? -48.839 33.312 -15.691 1 32.123 130 ASP D CA 1
ATOM 9353 C C . ASP D 1 130 ? -49.188 33.826 -14.29 1 25.99 130 ASP D C 1
ATOM 9354 O O . ASP D 1 130 ? -48.351 33.79 -13.388 1 27.612 130 ASP D O 1
ATOM 9359 N N . GLY D 1 131 ? -50.4 34.369 -14.127 1 23.703 131 GLY D N 1
ATOM 9360 C CA . GLY D 1 131 ? -50.878 34.873 -12.846 1 23.38 131 GLY D CA 1
ATOM 9361 C C . GLY D 1 131 ? -50.642 36.38 -12.697 1 25.191 131 GLY D C 1
ATOM 9362 O O . GLY D 1 131 ? -51.176 37.011 -11.747 1 22.612 131 GLY D O 1
ATOM 9363 N N . GLU D 1 132 ? -49.791 36.985 -13.566 1 22.344 132 GLU D N 1
ATOM 9364 C CA . GLU D 1 132 ? -49.608 38.437 -13.453 1 23.524 132 GLU D CA 1
ATOM 9365 C C . GLU D 1 132 ? -50.818 39.144 -14.051 1 19.787 132 GLU D C 1
ATOM 9366 O O . GLU D 1 132 ? -51.434 38.609 -14.977 1 18.022 132 GLU D O 1
ATOM 9372 N N . GLN D 1 133 ? -51.089 40.362 -13.571 1 20.172 133 GLN D N 1
ATOM 9373 C CA . GLN D 1 133 ? -52.324 41.05 -13.922 1 19.661 133 GLN D CA 1
ATOM 9374 C C . GLN D 1 133 ? -52.059 42.511 -14.23 1 20.414 133 GLN D C 1
ATOM 9375 O O . GLN D 1 133 ? -51.305 43.194 -13.525 1 21.556 133 GLN D O 1
ATOM 9381 N N . MET D 1 134 ? -52.788 43.023 -15.243 1 19.818 134 MET D N 1
ATOM 9382 C CA . MET D 1 134 ? -52.796 44.477 -15.449 1 19.85 134 MET D CA 1
ATOM 9383 C C . MET D 1 134 ? -54.127 45.021 -14.885 1 21.959 134 MET D C 1
ATOM 9384 O O . MET D 1 134 ? -54.995 44.267 -14.418 1 22.872 134 MET D O 1
ATOM 9389 N N . THR D 1 135 ? -54.301 46.334 -14.93 1 19.834 135 THR D N 1
ATOM 9390 C CA . THR D 1 135 ? -55.538 46.987 -14.504 1 20.534 135 THR D CA 1
ATOM 9391 C C . THR D 1 135 ? -56.13 47.767 -15.687 1 22.235 135 THR D C 1
ATOM 9392 O O . THR D 1 135 ? -55.417 48.562 -16.316 1 20.657 135 THR D O 1
ATOM 9396 N N . ALA D 1 136 ? -57.445 47.612 -15.887 1 20.05 136 ALA D N 1
ATOM 9397 C CA . ALA D 1 136 ? -58.218 48.208 -16.977 1 22.219 136 ALA D CA 1
ATOM 9398 C C . ALA D 1 136 ? -58.779 49.548 -16.5 1 21.066 136 ALA D C 1
ATOM 9399 O O . ALA D 1 136 ? -58.927 49.751 -15.306 1 19.19 136 ALA D O 1
ATOM 9401 N N . GLY D 1 137 ? -59.116 50.454 -17.445 1 22.105 137 GLY D N 1
ATOM 9402 C CA . GLY D 1 137 ? -60.021 51.563 -17.137 1 19.537 137 GLY D CA 1
ATOM 9403 C C . GLY D 1 137 ? -59.605 52.908 -17.725 1 20.667 137 GLY D C 1
ATOM 9404 O O . GLY D 1 137 ? -60.269 53.893 -17.424 1 20.362 137 GLY D O 1
ATOM 9405 N N . LEU D 1 138 ? -58.56 52.977 -18.586 1 19.409 138 LEU D N 1
ATOM 9406 C CA . LEU D 1 138 ? -58.154 54.313 -19.025 1 20.394 138 LEU D CA 1
ATOM 9407 C C . LEU D 1 138 ? -59.097 54.812 -20.147 1 22.063 138 LEU D C 1
ATOM 9408 O O . LEU D 1 138 ? -59.225 56.008 -20.377 1 21.405 138 LEU D O 1
ATOM 9413 N N . ASP D 1 139 ? -59.759 53.905 -20.88 1 21.069 139 ASP D N 1
ATOM 9414 C CA . ASP D 1 139 ? -60.741 54.343 -21.855 1 25.684 139 ASP D CA 1
ATOM 9415 C C . ASP D 1 139 ? -61.909 55.083 -21.176 1 25.067 139 ASP D C 1
ATOM 9416 O O . ASP D 1 139 ? -62.479 54.585 -20.201 1 23.865 139 ASP D O 1
ATOM 9421 N N . GLY D 1 140 ? -62.24 56.259 -21.736 1 24.354 140 GLY D N 1
ATOM 9422 C CA . GLY D 1 140 ? -63.274 57.14 -21.215 1 26.068 140 GLY D CA 1
ATOM 9423 C C . GLY D 1 140 ? -62.921 57.778 -19.853 1 24.777 140 GLY D C 1
ATOM 9424 O O . GLY D 1 140 ? -63.818 58.334 -19.207 1 23.271 140 GLY D O 1
ATOM 9425 N N . TYR D 1 141 ? -61.651 57.693 -19.439 1 22.091 141 TYR D N 1
ATOM 9426 C CA . TYR D 1 141 ? -61.234 58.072 -18.083 1 23.345 141 TYR D CA 1
ATOM 9427 C C . TYR D 1 141 ? -61.573 59.551 -17.82 1 24.678 141 TYR D C 1
ATOM 9428 O O . TYR D 1 141 ? -62.082 59.895 -16.762 1 24.573 141 TYR D O 1
ATOM 9437 N N . VAL D 1 142 ? -61.254 60.439 -18.76 1 21.993 142 VAL D N 1
ATOM 9438 C CA . VAL D 1 142 ? -61.385 61.862 -18.517 1 23.768 142 VAL D CA 1
ATOM 9439 C C . VAL D 1 142 ? -62.856 62.206 -18.272 1 24.252 142 VAL D C 1
ATOM 9440 O O . VAL D 1 142 ? -63.153 62.959 -17.368 1 25.707 142 VAL D O 1
ATOM 9444 N N . LYS D 1 143 ? -63.768 61.698 -19.091 1 24.483 143 LYS D N 1
ATOM 9445 C CA . LYS D 1 143 ? -65.188 61.947 -18.876 1 26.589 143 LYS D CA 1
ATOM 9446 C C . LYS D 1 143 ? -65.622 61.46 -17.479 1 30.222 143 LYS D C 1
ATOM 9447 O O . LYS D 1 143 ? -66.366 62.165 -16.778 1 25.459 143 LYS D O 1
ATOM 9453 N N . ARG D 1 144 ? -65.161 60.269 -17.06 1 23.752 144 ARG D N 1
ATOM 9454 C CA . ARG D 1 144 ? -65.593 59.747 -15.769 1 22.589 144 ARG D CA 1
ATOM 9455 C C . ARG D 1 144 ? -65.045 60.666 -14.667 1 23.607 144 ARG D C 1
ATOM 9456 O O . ARG D 1 144 ? -65.762 60.987 -13.699 1 21.937 144 ARG D O 1
ATOM 9464 N N . ALA D 1 145 ? -63.737 61.012 -14.776 1 22.033 145 ALA D N 1
ATOM 9465 C CA . ALA D 1 145 ? -63.088 61.757 -13.701 1 21.925 145 ALA D CA 1
ATOM 9466 C C . ALA D 1 145 ? -63.724 63.139 -13.558 1 23.366 145 ALA D C 1
ATOM 9467 O O . ALA D 1 145 ? -63.921 63.61 -12.418 1 22.658 145 ALA D O 1
ATOM 9469 N N . LYS D 1 146 ? -64.049 63.785 -14.686 1 21.454 146 LYS D N 1
ATOM 9470 C CA . LYS D 1 146 ? -64.72 65.093 -14.644 1 22.67 146 LYS D CA 1
ATOM 9471 C C . LYS D 1 146 ? -66.068 64.993 -13.945 1 24.776 146 LYS D C 1
ATOM 9472 O O . LYS D 1 146 ? -66.476 65.918 -13.243 1 23.504 146 LYS D O 1
ATOM 9478 N N . LYS D 1 147 ? -66.818 63.922 -14.208 1 24.098 147 LYS D N 1
ATOM 9479 C CA . LYS D 1 147 ? -68.121 63.744 -13.575 1 27.721 147 LYS D CA 1
ATOM 9480 C C . LYS D 1 147 ? -67.966 63.554 -12.062 1 24.423 147 LYS D C 1
ATOM 9481 O O . LYS D 1 147 ? -68.719 64.124 -11.293 1 23.707 147 LYS D O 1
ATOM 9487 N N . TYR D 1 148 ? -66.951 62.797 -11.624 1 21.599 148 TYR D N 1
ATOM 9488 C CA . TYR D 1 148 ? -66.71 62.624 -10.196 1 19.941 148 TYR D CA 1
ATOM 9489 C C . TYR D 1 148 ? -66.338 63.958 -9.55 1 21.349 148 TYR D C 1
ATOM 9490 O O . TYR D 1 148 ? -66.82 64.256 -8.44 1 22.921 148 TYR D O 1
ATOM 9499 N N . TYR D 1 149 ? -65.459 64.723 -10.204 1 18.779 149 TYR D N 1
ATOM 9500 C CA . TYR D 1 149 ? -65.09 66.017 -9.663 1 22.436 149 TYR D CA 1
ATOM 9501 C C . TYR D 1 149 ? -66.345 66.896 -9.508 1 24.95 149 TYR D C 1
ATOM 9502 O O . TYR D 1 149 ? -66.532 67.558 -8.486 1 24.574 149 TYR D O 1
ATOM 9511 N N . ALA D 1 150 ? -67.221 66.86 -10.507 1 23.538 150 ALA D N 1
ATOM 9512 C CA . ALA D 1 150 ? -68.414 67.693 -10.491 1 22.765 150 ALA D CA 1
ATOM 9513 C C . ALA D 1 150 ? -69.343 67.361 -9.338 1 29.396 150 ALA D C 1
ATOM 9514 O O . ALA D 1 150 ? -70.057 68.243 -8.864 1 33.161 150 ALA D O 1
ATOM 9516 N N . VAL D 1 151 ? -69.377 66.118 -8.841 1 27.808 151 VAL D N 1
ATOM 9517 C CA . VAL D 1 151 ? -70.264 65.838 -7.713 1 29.61 151 VAL D CA 1
ATOM 9518 C C . VAL D 1 151 ? -69.485 65.928 -6.391 1 30.856 151 VAL D C 1
ATOM 9519 O O . VAL D 1 151 ? -70.006 65.488 -5.351 1 28.502 151 VAL D O 1
ATOM 9523 N N . GLY D 1 152 ? -68.224 66.425 -6.408 1 25.611 152 GLY D N 1
ATOM 9524 C CA . GLY D 1 152 ? -67.579 66.769 -5.142 1 24.802 152 GLY D CA 1
ATOM 9525 C C . GLY D 1 152 ? -66.395 65.856 -4.78 1 24.977 152 GLY D C 1
ATOM 9526 O O . GLY D 1 152 ? -65.722 66.121 -3.797 1 24.776 152 GLY D O 1
ATOM 9527 N N . CYS D 1 153 ? -66.067 64.836 -5.586 1 20.433 153 CYS D N 1
ATOM 9528 C CA . CYS D 1 153 ? -64.814 64.105 -5.312 1 21.742 153 CYS D CA 1
ATOM 9529 C C . CYS D 1 153 ? -63.59 64.966 -5.61 1 21.715 153 CYS D C 1
ATOM 9530 O O . CYS D 1 153 ? -63.598 65.791 -6.547 1 22.712 153 CYS D O 1
ATOM 9533 N N . ARG D 1 154 ? -62.537 64.807 -4.811 1 19.826 154 ARG D N 1
ATOM 9534 C CA . ARG D 1 154 ? -61.331 65.623 -4.952 1 21.242 154 ARG D CA 1
ATOM 9535 C C . ARG D 1 154 ? -60.077 64.768 -4.968 1 19.963 154 ARG D C 1
ATOM 9536 O O . ARG D 1 154 ? -58.987 65.317 -5.148 1 21.125 154 ARG D O 1
ATOM 9544 N N . PHE D 1 155 ? -60.235 63.43 -4.841 1 18.4 155 PHE D N 1
ATOM 9545 C CA . PHE D 1 155 ? -59.094 62.542 -5.053 1 19.845 155 PHE D CA 1
ATOM 9546 C C . PHE D 1 155 ? -59.61 61.216 -5.61 1 19.66 155 PHE D C 1
ATOM 9547 O O . PHE D 1 155 ? -60.814 60.971 -5.625 1 20.264 155 PHE D O 1
ATOM 9555 N N . CYS D 1 156 ? -58.705 60.387 -6.171 1 19.901 156 CYS D N 1
ATOM 9556 C CA . CYS D 1 156 ? -59.144 59.113 -6.711 1 18.334 156 CYS D CA 1
ATOM 9557 C C . CYS D 1 156 ? -58.087 58.061 -6.369 1 20.842 156 CYS D C 1
ATOM 9558 O O . CYS D 1 156 ? -57.007 58.395 -5.853 1 18.693 156 CYS D O 1
ATOM 9561 N N . LYS D 1 157 ? -58.398 56.81 -6.713 1 18.374 157 LYS D N 1
ATOM 9562 C CA . LYS D 1 157 ? -57.508 55.723 -6.353 1 20.949 157 LYS D CA 1
ATOM 9563 C C . LYS D 1 157 ? -57.519 54.718 -7.515 1 20.04 157 LYS D C 1
ATOM 9564 O O . LYS D 1 157 ? -58.563 54.42 -8.054 1 21.08 157 LYS D O 1
ATOM 9570 N N . TRP D 1 158 ? -56.332 54.187 -7.869 1 20.96 158 TRP D N 1
ATOM 9571 C CA . TRP D 1 158 ? -56.219 53.167 -8.902 1 19.227 158 TRP D CA 1
ATOM 9572 C C . TRP D 1 158 ? -55.203 52.122 -8.452 1 17.419 158 TRP D C 1
ATOM 9573 O O . TRP D 1 158 ? -54.087 52.497 -8.093 1 18.253 158 TRP D O 1
ATOM 9584 N N . ARG D 1 159 ? -55.615 50.841 -8.474 1 17.735 159 ARG D N 1
ATOM 9585 C CA . ARG D 1 159 ? -54.771 49.802 -7.915 1 18.744 159 ARG D CA 1
ATOM 9586 C C . ARG D 1 159 ? -54.204 48.935 -9.043 1 16.076 159 ARG D C 1
ATOM 9587 O O . ARG D 1 159 ? -54.947 48.391 -9.863 1 19.941 159 ARG D O 1
ATOM 9595 N N . ASN D 1 160 ? -52.889 48.785 -9.075 1 19.217 160 ASN D N 1
ATOM 9596 C CA . ASN D 1 160 ? -52.229 47.725 -9.861 1 21.231 160 ASN D CA 1
ATOM 9597 C C . ASN D 1 160 ? -51.587 46.752 -8.879 1 22.355 160 ASN D C 1
ATOM 9598 O O . ASN D 1 160 ? -51.187 47.166 -7.783 1 22.223 160 ASN D O 1
ATOM 9603 N N . VAL D 1 161 ? -51.424 45.493 -9.29 1 19.153 161 VAL D N 1
ATOM 9604 C CA . VAL D 1 161 ? -50.854 44.521 -8.366 1 20.605 161 VAL D CA 1
ATOM 9605 C C . VAL D 1 161 ? -49.68 43.814 -9.059 1 22.054 161 VAL D C 1
ATOM 9606 O O . VAL D 1 161 ? -49.621 43.688 -10.314 1 20.025 161 VAL D O 1
ATOM 9610 N N . TYR D 1 162 ? -48.795 43.281 -8.205 1 19.931 162 TYR D N 1
ATOM 9611 C CA . TYR D 1 162 ? -47.599 42.626 -8.676 1 21.24 162 TYR D CA 1
ATOM 9612 C C . TYR D 1 162 ? -47.431 41.38 -7.817 1 24.442 162 TYR D C 1
ATOM 9613 O O . TYR D 1 162 ? -47.449 41.437 -6.585 1 23.084 162 TYR D O 1
ATOM 9622 N N . LYS D 1 163 ? -47.371 40.227 -8.479 1 20.5 163 LYS D N 1
ATOM 9623 C CA . LYS D 1 163 ? -47.417 38.997 -7.721 1 23.485 163 LYS D CA 1
ATOM 9624 C C . LYS D 1 163 ? -46.019 38.433 -7.738 1 23.377 163 LYS D C 1
ATOM 9625 O O . LYS D 1 163 ? -45.55 37.992 -8.807 1 24.004 163 LYS D O 1
ATOM 9631 N N . ILE D 1 164 ? -45.396 38.353 -6.548 1 22.877 164 ILE D N 1
ATOM 9632 C CA . ILE D 1 164 ? -44.102 37.687 -6.473 1 23.043 164 ILE D CA 1
ATOM 9633 C C . ILE D 1 164 ? -44.269 36.177 -6.68 1 24.934 164 ILE D C 1
ATOM 9634 O O . ILE D 1 164 ? -45.02 35.522 -5.951 1 25.368 164 ILE D O 1
ATOM 9639 N N . GLN D 1 165 ? -43.552 35.604 -7.66 1 22.285 165 GLN D N 1
ATOM 9640 C CA . GLN D 1 165 ? -43.535 34.147 -7.802 1 22.916 165 GLN D CA 1
ATOM 9641 C C . GLN D 1 165 ? -42.075 33.771 -8.021 1 25.603 165 GLN D C 1
ATOM 9642 O O . GLN D 1 165 ? -41.387 34.458 -8.779 1 26.475 165 GLN D O 1
ATOM 9648 N N . ASN D 1 166 ? -41.588 32.763 -7.282 1 24.956 166 ASN D N 1
ATOM 9649 C CA . ASN D 1 166 ? -40.231 32.278 -7.394 1 26.501 166 ASN D CA 1
ATOM 9650 C C . ASN D 1 166 ? -39.276 33.431 -7.122 1 28.244 166 ASN D C 1
ATOM 9651 O O . ASN D 1 166 ? -38.233 33.539 -7.792 1 25.635 166 ASN D O 1
ATOM 9656 N N . GLY D 1 167 ? -39.635 34.332 -6.217 1 23.104 167 GLY D N 1
ATOM 9657 C CA . GLY D 1 167 ? -38.647 35.332 -5.832 1 23.311 167 GLY D CA 1
ATOM 9658 C C . GLY D 1 167 ? -38.585 36.529 -6.79 1 23.562 167 GLY D C 1
ATOM 9659 O O . GLY D 1 167 ? -37.727 37.407 -6.622 1 24.617 167 GLY D O 1
ATOM 9660 N N . THR D 1 168 ? -39.486 36.615 -7.787 1 22.155 168 THR D N 1
ATOM 9661 C CA . THR D 1 168 ? -39.309 37.671 -8.774 1 21.309 168 THR D CA 1
ATOM 9662 C C . THR D 1 168 ? -40.656 38.009 -9.416 1 22.043 168 THR D C 1
ATOM 9663 O O . THR D 1 168 ? -41.68 37.409 -9.072 1 19.807 168 THR D O 1
ATOM 9667 N N . VAL D 1 169 ? -40.649 38.99 -10.337 1 21.9 169 VAL D N 1
ATOM 9668 C CA . VAL D 1 169 ? -41.79 39.363 -11.157 1 20.215 169 VAL D CA 1
ATOM 9669 C C . VAL D 1 169 ? -41.216 39.614 -12.568 1 23.121 169 VAL D C 1
ATOM 9670 O O . VAL D 1 169 ? -40.021 39.889 -12.691 1 22.078 169 VAL D O 1
ATOM 9674 N N . SER D 1 170 ? -42.047 39.55 -13.613 1 19.732 170 SER D N 1
ATOM 9675 C CA . SER D 1 170 ? -41.51 39.721 -14.939 1 22.027 170 SER D CA 1
ATOM 9676 C C . SER D 1 170 ? -41.172 41.197 -15.166 1 22.289 170 SER D C 1
ATOM 9677 O O . SER D 1 170 ? -41.818 42.097 -14.595 1 20.784 170 SER D O 1
ATOM 9680 N N . GLU D 1 171 ? -40.206 41.462 -16.059 1 22.24 171 GLU D N 1
ATOM 9681 C CA . GLU D 1 171 ? -40.002 42.845 -16.506 1 26.209 171 GLU D CA 1
ATOM 9682 C C . GLU D 1 171 ? -41.257 43.407 -17.174 1 22.991 171 GLU D C 1
ATOM 9683 O O . GLU D 1 171 ? -41.507 44.62 -17.095 1 22.519 171 GLU D O 1
ATOM 9689 N N . ALA D 1 172 ? -41.989 42.536 -17.878 1 20.537 172 ALA D N 1
ATOM 9690 C CA . ALA D 1 172 ? -43.225 42.954 -18.549 1 22.793 172 ALA D CA 1
ATOM 9691 C C . ALA D 1 172 ? -44.193 43.606 -17.573 1 23.324 172 ALA D C 1
ATOM 9692 O O . ALA D 1 172 ? -44.77 44.644 -17.89 1 21.198 172 ALA D O 1
ATOM 9694 N N . VAL D 1 173 ? -44.395 42.995 -16.384 1 20.914 173 VAL D N 1
ATOM 9695 C CA . VAL D 1 173 ? -45.368 43.562 -15.472 1 20.986 173 VAL D CA 1
ATOM 9696 C C . VAL D 1 173 ? -44.812 44.85 -14.853 1 20.768 173 VAL D C 1
ATOM 9697 O O . VAL D 1 173 ? -45.568 45.821 -14.6 1 20.125 173 VAL D O 1
ATOM 9701 N N . VAL D 1 174 ? -43.5 44.867 -14.572 1 20.152 174 VAL D N 1
ATOM 9702 C CA . VAL D 1 174 ? -42.86 46.021 -13.939 1 18.546 174 VAL D CA 1
ATOM 9703 C C . VAL D 1 174 ? -43.079 47.249 -14.847 1 21.843 174 VAL D C 1
ATOM 9704 O O . VAL D 1 174 ? -43.479 48.322 -14.37 1 19.954 174 VAL D O 1
ATOM 9708 N N . ARG D 1 175 ? -42.802 47.107 -16.138 1 21.111 175 ARG D N 1
ATOM 9709 C CA . ARG D 1 175 ? -42.908 48.213 -17.075 1 20.946 175 ARG D CA 1
ATOM 9710 C C . ARG D 1 175 ? -44.376 48.553 -17.34 1 20.188 175 ARG D C 1
ATOM 9711 O O . ARG D 1 175 ? -44.739 49.738 -17.306 1 20.046 175 ARG D O 1
ATOM 9719 N N . PHE D 1 176 ? -45.221 47.546 -17.612 1 19.228 176 PHE D N 1
ATOM 9720 C CA . PHE D 1 176 ? -46.568 47.853 -18.111 1 19.783 176 PHE D CA 1
ATOM 9721 C C . PHE D 1 176 ? -47.422 48.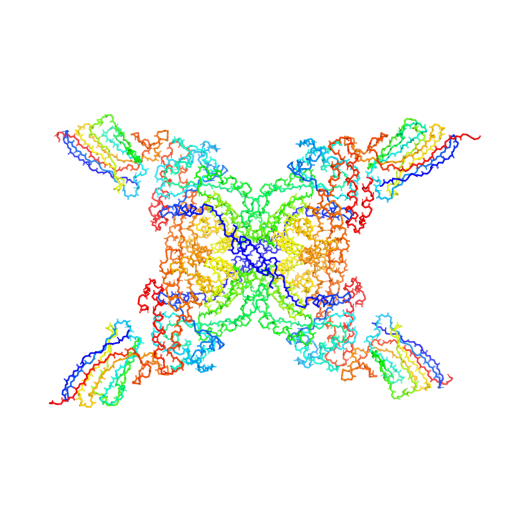485 -16.996 1 21.43 176 PHE D C 1
ATOM 9722 O O . PHE D 1 176 ? -48.177 49.419 -17.221 1 19.356 176 PHE D O 1
ATOM 9730 N N . ASN D 1 177 ? -47.345 47.925 -15.787 1 18.716 177 ASN D N 1
ATOM 9731 C CA . ASN D 1 177 ? -48.15 48.451 -14.686 1 18.988 177 ASN D CA 1
ATOM 9732 C C . ASN D 1 177 ? -47.662 49.848 -14.271 1 19.636 177 ASN D C 1
ATOM 9733 O O . ASN D 1 177 ? -48.494 50.691 -13.914 1 19.483 177 ASN D O 1
ATOM 9738 N N . ALA D 1 178 ? -46.341 50.094 -14.285 1 19.046 178 ALA D N 1
ATOM 9739 C CA . ALA D 1 178 ? -45.837 51.451 -14.019 1 19.716 178 ALA D CA 1
ATOM 9740 C C . ALA D 1 178 ? -46.385 52.457 -15.042 1 20.723 178 ALA D C 1
ATOM 9741 O O . ALA D 1 178 ? -46.812 53.544 -14.669 1 19.59 178 ALA D O 1
ATOM 9743 N N . GLU D 1 179 ? -46.38 52.088 -16.348 1 19.549 179 GLU D N 1
ATOM 9744 C CA . GLU D 1 179 ? -46.883 52.964 -17.4 1 20.282 179 GLU D CA 1
ATOM 9745 C C . GLU D 1 179 ? -48.356 53.253 -17.159 1 20.299 179 GLU D C 1
ATOM 9746 O O . GLU D 1 179 ? -48.793 54.375 -17.416 1 19.227 179 GLU D O 1
ATOM 9752 N N . THR D 1 180 ? -49.14 52.207 -16.806 1 19.357 180 THR D N 1
ATOM 9753 C CA . THR D 1 180 ? -50.562 52.363 -16.546 1 19.007 180 THR D CA 1
ATOM 9754 C C . THR D 1 180 ? -50.774 53.366 -15.407 1 18.687 180 THR D C 1
ATOM 9755 O O . THR D 1 180 ? -51.588 54.288 -15.528 1 19.36 180 THR D O 1
ATOM 9759 N N . LEU D 1 181 ? -50.088 53.156 -14.273 1 17.717 181 LEU D N 1
ATOM 9760 C CA . LEU D 1 181 ? -50.249 54.02 -13.11 1 16.222 181 LEU D CA 1
ATOM 9761 C C . LEU D 1 181 ? -49.848 55.445 -13.476 1 18.012 181 LEU D C 1
ATOM 9762 O O . LEU D 1 181 ? -50.503 56.407 -13.029 1 20.043 181 LEU D O 1
ATOM 9767 N N . ALA D 1 182 ? -48.769 55.614 -14.274 1 18.169 182 ALA D N 1
ATOM 9768 C CA . ALA D 1 182 ? -48.33 56.993 -14.526 1 18.364 182 ALA D CA 1
ATOM 9769 C C . ALA D 1 182 ? -49.348 57.756 -15.403 1 19.498 182 ALA D C 1
ATOM 9770 O O . ALA D 1 182 ? -49.579 58.952 -15.211 1 20.01 182 ALA D O 1
ATOM 9772 N N . ARG D 1 183 ? -49.934 57.06 -16.394 1 20.585 183 ARG D N 1
ATOM 9773 C CA . ARG D 1 183 ? -50.95 57.616 -17.278 1 18.956 183 ARG D CA 1
ATOM 9774 C C . ARG D 1 183 ? -52.206 57.97 -16.482 1 19.947 183 ARG D C 1
ATOM 9775 O O . ARG D 1 183 ? -52.76 59.071 -16.615 1 18.065 183 ARG D O 1
ATOM 9783 N N . TYR D 1 184 ? -52.65 57.039 -15.618 1 17.898 184 TYR D N 1
ATOM 9784 C CA . TYR D 1 184 ? -53.762 57.319 -14.739 1 20.218 184 TYR D CA 1
ATOM 9785 C C . TYR D 1 184 ? -53.496 58.574 -13.918 1 20.98 184 TYR D C 1
ATOM 9786 O O . TYR D 1 184 ? -54.399 59.413 -13.782 1 21.206 184 TYR D O 1
ATOM 9795 N N . ALA D 1 185 ? -52.281 58.738 -13.374 1 19.337 185 ALA D N 1
ATOM 9796 C CA . ALA D 1 185 ? -52.042 59.838 -12.444 1 20.56 185 ALA D CA 1
ATOM 9797 C C . ALA D 1 185 ? -52.194 61.188 -13.155 1 21.908 185 ALA D C 1
ATOM 9798 O O . ALA D 1 185 ? -52.771 62.132 -12.62 1 20.276 185 ALA D O 1
ATOM 9800 N N . VAL D 1 186 ? -51.658 61.296 -14.401 1 20.214 186 VAL D N 1
ATOM 9801 C CA A VAL D 1 186 ? -51.692 62.577 -15.078 0.5 20.891 186 VAL D CA 1
ATOM 9802 C CA B VAL D 1 186 ? -51.683 62.542 -15.148 0.5 21.976 186 VAL D CA 1
ATOM 9803 C C . VAL D 1 186 ? -53.108 62.895 -15.558 1 20.329 186 VAL D C 1
ATOM 9804 O O . VAL D 1 186 ? -53.527 64.054 -15.455 1 20.38 186 VAL D O 1
ATOM 9811 N N . LEU D 1 187 ? -53.837 61.888 -16.045 1 20.912 187 LEU D N 1
ATOM 9812 C CA . LEU D 1 187 ? -55.233 62.121 -16.409 1 22.036 187 LEU D CA 1
ATOM 9813 C C . LEU D 1 187 ? -56.075 62.567 -15.212 1 19.122 187 LEU D C 1
ATOM 9814 O O . LEU D 1 187 ? -56.93 63.456 -15.337 1 20.113 187 LEU D O 1
ATOM 9819 N N . SER D 1 188 ? -55.855 61.933 -14.056 1 18.405 188 SER D N 1
ATOM 9820 C CA . SER D 1 188 ? -56.567 62.343 -12.833 1 18.246 188 SER D CA 1
ATOM 9821 C C . SER D 1 188 ? -56.301 63.82 -12.508 1 18.673 188 SER D C 1
ATOM 9822 O O . SER D 1 188 ? -57.223 64.567 -12.172 1 18.827 188 SER D O 1
ATOM 9825 N N . GLN D 1 189 ? -55.02 64.207 -12.524 1 18.843 189 GLN D N 1
ATOM 9826 C CA . GLN D 1 189 ? -54.681 65.586 -12.148 1 19.541 189 GLN D CA 1
ATOM 9827 C C . GLN D 1 189 ? -55.291 66.583 -13.125 1 22.5 189 GLN D C 1
ATOM 9828 O O . GLN D 1 189 ? -55.686 67.698 -12.722 1 21.991 189 GLN D O 1
ATOM 9834 N N . LEU D 1 190 ? -55.319 66.207 -14.43 1 20.261 190 LEU D N 1
ATOM 9835 C CA . LEU D 1 190 ? -55.936 67.082 -15.422 1 20.333 190 LEU D CA 1
ATOM 9836 C C . LEU D 1 190 ? -57.386 67.389 -15.031 1 22.354 190 LEU D C 1
ATOM 9837 O O . LEU D 1 190 ? -57.885 68.453 -15.335 1 22.88 190 LEU D O 1
ATOM 9842 N N . CYS D 1 191 ? -58.07 66.422 -14.413 1 21.783 191 CYS D N 1
ATOM 9843 C CA . CYS D 1 191 ? -59.476 66.567 -14.146 1 23.511 191 CYS D CA 1
ATOM 9844 C C . CYS D 1 191 ? -59.712 67.014 -12.686 1 24.03 191 CYS D C 1
ATOM 9845 O O . CYS D 1 191 ? -60.858 67.023 -12.235 1 24.204 191 CYS D O 1
ATOM 9848 N N . GLY D 1 192 ? -58.66 67.37 -11.958 1 20.789 192 GLY D N 1
ATOM 9849 C CA . GLY D 1 192 ? -58.822 67.938 -10.617 1 22.869 192 GLY D CA 1
ATOM 9850 C C . GLY D 1 192 ? -58.919 66.893 -9.493 1 23.44 192 GLY D C 1
ATOM 9851 O O . GLY D 1 192 ? -59.316 67.237 -8.369 1 21.789 192 GLY D O 1
ATOM 9852 N N . LEU D 1 193 ? -58.512 65.635 -9.751 1 20.847 193 LEU D N 1
ATOM 9853 C CA . LEU D 1 193 ? -58.5 64.649 -8.678 1 19.94 193 LEU D CA 1
ATOM 9854 C C . LEU D 1 193 ? -57.047 64.328 -8.297 1 23.025 193 LEU D C 1
ATOM 9855 O O . LEU D 1 193 ? -56.21 63.973 -9.165 1 22.659 193 LEU D O 1
ATOM 9860 N N . VAL D 1 194 ? -56.733 64.398 -6.989 1 20.933 194 VAL D N 1
ATOM 9861 C CA . VAL D 1 194 ? -55.43 63.955 -6.514 1 18.834 194 VAL D CA 1
ATOM 9862 C C . VAL D 1 194 ? -55.377 62.437 -6.723 1 20.023 194 VAL D C 1
ATOM 9863 O O . VAL D 1 194 ? -56.226 61.735 -6.183 1 20.185 194 VAL D O 1
ATOM 9867 N N . PRO D 1 195 ? -54.418 61.907 -7.526 1 18.605 195 PRO D N 1
ATOM 9868 C CA . PRO D 1 195 ? -54.304 60.479 -7.721 1 18.004 195 PRO D CA 1
ATOM 9869 C C . PRO D 1 195 ? -53.591 59.808 -6.558 1 19.634 195 PRO D C 1
ATOM 9870 O O . PRO D 1 195 ? -52.484 60.202 -6.173 1 21.142 195 PRO D O 1
ATOM 9874 N N . ILE D 1 196 ? -54.252 58.782 -6.002 1 19.724 196 ILE D N 1
ATOM 9875 C CA . ILE D 1 196 ? -53.518 57.838 -5.178 1 19.815 196 ILE D CA 1
ATOM 9876 C C . ILE D 1 196 ? -53.016 56.736 -6.126 1 20.81 196 ILE D C 1
ATOM 9877 O O . ILE D 1 196 ? -53.835 56.014 -6.715 1 21.486 196 ILE D O 1
ATOM 9882 N N . VAL D 1 197 ? -51.695 56.642 -6.261 1 19.389 197 VAL D N 1
ATOM 9883 C CA . VAL D 1 197 ? -51.046 55.661 -7.131 1 21.134 197 VAL D CA 1
ATOM 9884 C C . VAL D 1 197 ? -50.784 54.438 -6.242 1 20.826 197 VAL D C 1
ATOM 9885 O O . VAL D 1 197 ? -49.949 54.521 -5.303 1 18.322 197 VAL D O 1
ATOM 9889 N N . GLU D 1 198 ? -51.431 53.308 -6.56 1 21.246 198 GLU D N 1
ATOM 9890 C CA . GLU D 1 198 ? -51.277 52.151 -5.662 1 19.196 198 GLU D CA 1
ATOM 9891 C C . GLU D 1 198 ? -50.593 51.016 -6.428 1 21.671 198 GLU D C 1
ATOM 9892 O O . GLU D 1 198 ? -51.235 50.314 -7.24 1 20.922 198 GLU D O 1
ATOM 9898 N N . PRO D 1 199 ? -49.253 50.832 -6.264 1 25.11 199 PRO D N 1
ATOM 9899 C CA . PRO D 1 199 ? -48.558 49.675 -6.849 1 20.18 199 PRO D CA 1
ATOM 9900 C C . PRO D 1 199 ? -48.39 48.651 -5.747 1 19.632 199 PRO D C 1
ATOM 9901 O O . PRO D 1 199 ? -47.431 48.722 -4.947 1 21.391 199 PRO D O 1
ATOM 9905 N N . GLU D 1 200 ? -49.349 47.722 -5.671 1 18.86 200 GLU D N 1
ATOM 9906 C CA . GLU D 1 200 ? -49.323 46.8 -4.544 1 18.254 200 GLU D CA 1
ATOM 9907 C C . GLU D 1 200 ? -48.491 45.553 -4.88 1 18.189 200 GLU D C 1
ATOM 9908 O O . GLU D 1 200 ? -48.921 44.72 -5.701 1 18.18 200 GLU D O 1
ATOM 9914 N N . VAL D 1 201 ? -47.337 45.397 -4.22 1 18.491 201 VAL D N 1
ATOM 9915 C CA . VAL D 1 201 ? -46.637 44.113 -4.273 1 22.033 201 VAL D CA 1
ATOM 9916 C C . VAL D 1 201 ? -47.327 43.184 -3.278 1 23.721 201 VAL D C 1
ATOM 9917 O O . VAL D 1 201 ? -47.342 43.471 -2.088 1 21.605 201 VAL D O 1
ATOM 9921 N N . MET D 1 202 ? -47.933 42.087 -3.761 1 22.077 202 MET D N 1
ATOM 9922 C CA . MET D 1 202 ? -48.875 41.366 -2.916 1 24.072 202 MET D CA 1
ATOM 9923 C C . MET D 1 202 ? -48.138 40.508 -1.888 1 25.656 202 MET D C 1
ATOM 9924 O O . MET D 1 202 ? -47.029 40.005 -2.12 1 23.797 202 MET D O 1
ATOM 9929 N N . ILE D 1 203 ? -48.804 40.289 -0.748 1 26.302 203 ILE D N 1
ATOM 9930 C CA . ILE D 1 203 ? -48.281 39.484 0.332 1 28.638 203 ILE D CA 1
ATOM 9931 C C . ILE D 1 203 ? -48.288 37.983 -0.003 1 29.246 203 ILE D C 1
ATOM 9932 O O . ILE D 1 203 ? -47.581 37.172 0.612 1 28.097 203 ILE D O 1
ATOM 9937 N N . ASP D 1 204 ? -49.122 37.575 -0.969 1 31.071 204 ASP D N 1
ATOM 9938 C CA . ASP D 1 204 ? -49.309 36.148 -1.225 1 32.001 204 ASP D CA 1
ATOM 9939 C C . ASP D 1 204 ? -47.973 35.493 -1.619 1 33.047 204 ASP D C 1
ATOM 9940 O O . ASP D 1 204 ? -47.191 36.025 -2.452 1 29.361 204 ASP D O 1
ATOM 9945 N N . GLY D 1 205 ? -47.723 34.322 -1.061 1 24.67 205 GLY D N 1
ATOM 9946 C CA . GLY D 1 205 ? -46.587 33.533 -1.494 1 29.533 205 GLY D CA 1
ATOM 9947 C C . GLY D 1 205 ? -45.656 33.19 -0.338 1 29.801 205 GLY D C 1
ATOM 9948 O O . GLY D 1 205 ? -45.898 33.585 0.814 1 31.201 205 GLY D O 1
ATOM 9949 N N . THR D 1 206 ? -44.583 32.458 -0.674 1 31.482 206 THR D N 1
ATOM 9950 C CA . THR D 1 206 ? -43.712 31.928 0.353 1 30.134 206 THR D CA 1
ATOM 9951 C C . THR D 1 206 ? -42.428 32.76 0.439 1 30.615 206 THR D C 1
ATOM 9952 O O . THR D 1 206 ? -41.52 32.369 1.162 1 30.535 206 THR D O 1
ATOM 9956 N N . HIS D 1 207 ? -42.349 33.905 -0.255 1 27.53 207 HIS D N 1
ATOM 9957 C CA . HIS D 1 207 ? -41.134 34.698 -0.231 1 27.671 207 HIS D CA 1
ATOM 9958 C C . HIS D 1 207 ? -40.876 35.329 1.143 1 26.766 207 HIS D C 1
ATOM 9959 O O . HIS D 1 207 ? -41.789 35.554 1.947 1 27.52 207 HIS D O 1
ATOM 9966 N N . ASP D 1 208 ? -39.595 35.622 1.422 1 26.073 208 ASP D N 1
ATOM 9967 C CA . ASP D 1 208 ? -39.232 36.261 2.686 1 27.162 208 ASP D CA 1
ATOM 9968 C C . ASP D 1 208 ? -39.213 37.8 2.541 1 25.861 208 ASP D C 1
ATOM 9969 O O . ASP D 1 208 ? -39.457 38.37 1.465 1 23.293 208 ASP D O 1
ATOM 9974 N N . ILE D 1 209 ? -38.867 38.482 3.635 1 24.026 209 ILE D N 1
ATOM 9975 C CA . ILE D 1 209 ? -38.973 39.933 3.646 1 23.276 209 ILE D CA 1
ATOM 9976 C C . ILE D 1 209 ? -37.902 40.57 2.749 1 22.043 209 ILE D C 1
ATOM 9977 O O . ILE D 1 209 ? -38.135 41.602 2.141 1 21.713 209 ILE D O 1
ATOM 9982 N N . GLU D 1 210 ? -36.73 39.964 2.674 1 23.943 210 GLU D N 1
ATOM 9983 C CA . GLU D 1 210 ? -35.668 40.402 1.777 1 25.399 210 GLU D CA 1
ATOM 9984 C C . GLU D 1 210 ? -36.177 40.387 0.329 1 25.251 210 GLU D C 1
ATOM 9985 O O . GLU D 1 210 ? -35.885 41.319 -0.424 1 26.116 210 GLU D O 1
ATOM 9991 N N . THR D 1 211 ? -36.871 39.314 -0.084 1 23.565 211 THR D N 1
ATOM 9992 C CA . THR D 1 211 ? -37.422 39.262 -1.435 1 26.932 211 THR D CA 1
ATOM 9993 C C . THR D 1 211 ? -38.448 40.368 -1.64 1 25.521 211 THR D C 1
ATOM 9994 O O . THR D 1 211 ? -38.453 41.036 -2.69 1 21.122 211 THR D O 1
ATOM 9998 N N . CYS D 1 212 ? -39.359 40.537 -0.662 1 21.62 212 CYS D N 1
ATOM 9999 C CA . CYS D 1 212 ? -40.331 41.606 -0.786 1 22.293 212 CYS D CA 1
ATOM 10000 C C . CYS D 1 212 ? -39.611 42.968 -0.957 1 21.098 212 CYS D C 1
ATOM 10001 O O . CYS D 1 212 ? -40.043 43.79 -1.748 1 23.225 212 CYS D O 1
ATOM 10004 N N . GLN D 1 213 ? -38.531 43.215 -0.198 1 20.827 213 GLN D N 1
ATOM 10005 C CA . GLN D 1 213 ? -37.793 44.465 -0.268 1 24.446 213 GLN D CA 1
ATOM 10006 C C . GLN D 1 213 ? -37.257 44.663 -1.701 1 23.135 213 GLN D C 1
ATOM 10007 O O . GLN D 1 213 ? -37.432 45.737 -2.265 1 20.136 213 GLN D O 1
ATOM 10013 N N . ARG D 1 214 ? -36.583 43.63 -2.268 1 21.352 214 ARG D N 1
ATOM 10014 C CA . ARG D 1 214 ? -35.924 43.809 -3.551 1 22.419 214 ARG D CA 1
ATOM 10015 C C . ARG D 1 214 ? -36.986 44.026 -4.642 1 21.72 214 ARG D C 1
ATOM 10016 O O . ARG D 1 214 ? -36.821 44.914 -5.493 1 20.095 214 ARG D O 1
ATOM 10024 N N . VAL D 1 215 ? -38.078 43.237 -4.616 1 18.778 215 VAL D N 1
ATOM 10025 C CA . VAL D 1 215 ? -39.113 43.383 -5.629 1 19.766 215 VAL D CA 1
ATOM 10026 C C . VAL D 1 215 ? -39.826 44.742 -5.478 1 21.807 215 VAL D C 1
ATOM 10027 O O . VAL D 1 215 ? -40.05 45.462 -6.464 1 19.5 215 VAL D O 1
ATOM 10031 N N . SER D 1 216 ? -40.115 45.151 -4.227 1 20.983 216 SER D N 1
ATOM 10032 C CA . SER D 1 216 ? -40.816 46.416 -3.998 1 22.415 216 SER D CA 1
ATOM 10033 C C . SER D 1 216 ? -39.953 47.584 -4.487 1 21.856 216 SER D C 1
ATOM 10034 O O . SER D 1 216 ? -40.446 48.509 -5.13 1 21.636 216 SER D O 1
ATOM 10037 N N . GLN D 1 217 ? -38.665 47.535 -4.175 1 20.343 217 GLN D N 1
ATOM 10038 C CA . GLN D 1 217 ? -37.8 48.632 -4.577 1 20.339 217 GLN D CA 1
ATOM 10039 C C . GLN D 1 217 ? -37.802 48.744 -6.113 1 21.221 217 GLN D C 1
ATOM 10040 O O . GLN D 1 217 ? -37.958 49.839 -6.693 1 20.789 217 GLN D O 1
ATOM 10046 N N . HIS D 1 218 ? -37.701 47.603 -6.777 1 20.036 218 HIS D N 1
ATOM 10047 C CA . HIS D 1 218 ? -37.609 47.588 -8.228 1 19.744 218 HIS D CA 1
ATOM 10048 C C . HIS D 1 218 ? -38.928 48.062 -8.863 1 19.819 218 HIS D C 1
ATOM 10049 O O . HIS D 1 218 ? -38.948 48.865 -9.793 1 20.265 218 HIS D O 1
ATOM 10056 N N . VAL D 1 219 ? -40.064 47.552 -8.379 1 18.033 219 VAL D N 1
ATOM 10057 C CA . VAL D 1 219 ? -41.384 47.934 -8.885 1 19.578 219 VAL D CA 1
ATOM 10058 C C . VAL D 1 219 ? -41.624 49.448 -8.705 1 21.946 219 VAL D C 1
ATOM 10059 O O . VAL D 1 219 ? -42.033 50.17 -9.65 1 20.182 219 VAL D O 1
ATOM 10063 N N . TRP D 1 220 ? -41.388 49.939 -7.483 1 20.295 220 TRP D N 1
ATOM 10064 C CA . TRP D 1 220 ? -41.688 51.342 -7.163 1 20.145 220 TRP D CA 1
ATOM 10065 C C . TRP D 1 220 ? -40.712 52.311 -7.869 1 18.453 220 TRP D C 1
ATOM 10066 O O . TRP D 1 220 ? -41.133 53.391 -8.278 1 20.668 220 TRP D O 1
ATOM 10077 N N . ALA D 1 221 ? -39.44 51.919 -8.055 1 17.698 221 ALA D N 1
ATOM 10078 C CA . ALA D 1 221 ? -38.535 52.777 -8.822 1 19.282 221 ALA D CA 1
ATOM 10079 C C . ALA D 1 221 ? -39.042 52.966 -10.258 1 18.466 221 ALA D C 1
ATOM 10080 O O . ALA D 1 221 ? -38.972 54.069 -10.795 1 20.563 221 ALA D O 1
ATOM 10082 N N . GLU D 1 222 ? -39.595 51.901 -10.865 1 18.9 222 GLU D N 1
ATOM 10083 C CA . GLU D 1 222 ? -40.094 52.036 -12.228 1 20.213 222 GLU D CA 1
ATOM 10084 C C . GLU D 1 222 ? -41.399 52.877 -12.23 1 20.919 222 GLU D C 1
ATOM 10085 O O . GLU D 1 222 ? -41.641 53.653 -13.171 1 18.245 222 GLU D O 1
ATOM 10091 N N . VAL D 1 223 ? -42.253 52.747 -11.213 1 17.487 223 VAL D N 1
ATOM 10092 C CA . VAL D 1 223 ? -43.429 53.626 -11.122 1 19.898 223 VAL D CA 1
ATOM 10093 C C . VAL D 1 223 ? -42.974 55.105 -11.078 1 18.396 223 VAL D C 1
ATOM 10094 O O . VAL D 1 223 ? -43.514 55.958 -11.779 1 19.824 223 VAL D O 1
ATOM 10098 N N . VAL D 1 224 ? -41.979 55.407 -10.242 1 16.809 224 VAL D N 1
ATOM 10099 C CA . VAL D 1 224 ? -41.437 56.746 -10.141 1 17.94 224 VAL D CA 1
ATOM 10100 C C . VAL D 1 224 ? -40.91 57.229 -11.507 1 17.879 224 VAL D C 1
ATOM 10101 O O . VAL D 1 224 ? -41.202 58.348 -11.933 1 19.791 224 VAL D O 1
ATOM 10105 N N . SER D 1 225 ? -40.124 56.402 -12.187 1 18.996 225 SER D N 1
ATOM 10106 C CA A SER D 1 225 ? -39.587 56.721 -13.502 0.5 19.468 225 SER D CA 1
ATOM 10107 C CA B SER D 1 225 ? -39.576 56.748 -13.487 0.5 18 225 SER D CA 1
ATOM 10108 C C . SER D 1 225 ? -40.714 57.059 -14.476 1 19.474 225 SER D C 1
ATOM 10109 O O . SER D 1 225 ? -40.633 58.042 -15.227 1 19.978 225 SER D O 1
ATOM 10114 N N . ALA D 1 226 ? -41.758 56.21 -14.512 1 17.993 226 ALA D N 1
ATOM 10115 C CA . ALA D 1 226 ? -42.88 56.435 -15.413 1 19.23 226 ALA D CA 1
ATOM 10116 C C . ALA D 1 226 ? -43.598 57.759 -15.063 1 19.092 226 ALA D C 1
ATOM 10117 O O . ALA D 1 226 ? -44.081 58.468 -15.934 1 17.618 226 ALA D O 1
ATOM 10119 N N . LEU D 1 227 ? -43.792 58.047 -13.766 1 17.704 227 LEU D N 1
ATOM 10120 C CA . LEU D 1 227 ? -44.397 59.302 -13.347 1 16.869 227 LEU D CA 1
ATOM 10121 C C . LEU D 1 227 ? -43.573 60.51 -13.845 1 18.609 227 LEU D C 1
ATOM 10122 O O . LEU D 1 227 ? -44.153 61.5 -14.291 1 20.32 227 LEU D O 1
ATOM 10127 N N . HIS D 1 228 ? -42.219 60.441 -13.789 1 18.404 228 HIS D N 1
ATOM 10128 C CA . HIS D 1 228 ? -41.434 61.528 -14.4 1 22.089 228 HIS D CA 1
ATOM 10129 C C . HIS D 1 228 ? -41.719 61.632 -15.909 1 20.928 228 HIS D C 1
ATOM 10130 O O . HIS D 1 228 ? -41.896 62.724 -16.452 1 22.386 228 HIS D O 1
ATOM 10137 N N . ARG D 1 229 ? -41.704 60.479 -16.59 1 18.568 229 ARG D N 1
ATOM 10138 C CA . ARG D 1 229 ? -41.88 60.496 -18.047 1 20.653 229 ARG D CA 1
ATOM 10139 C C . ARG D 1 229 ? -43.241 61.097 -18.436 1 19.454 229 ARG D C 1
ATOM 10140 O O . ARG D 1 229 ? -43.337 61.742 -19.471 1 20.342 229 ARG D O 1
ATOM 10148 N N . HIS D 1 230 ? -44.317 60.788 -17.711 1 18.737 230 HIS D N 1
ATOM 10149 C CA . HIS D 1 230 ? -45.638 61.295 -18.05 1 19.407 230 HIS D CA 1
ATOM 10150 C C . HIS D 1 230 ? -45.888 62.716 -17.509 1 20.178 230 HIS D C 1
ATOM 10151 O O . HIS D 1 230 ? -46.905 63.29 -17.844 1 21.965 230 HIS D O 1
ATOM 10158 N N . GLY D 1 231 ? -45.006 63.27 -16.676 1 18.977 231 GLY D N 1
ATOM 10159 C CA . GLY D 1 231 ? -45.104 64.67 -16.287 1 22.502 231 GLY D CA 1
ATOM 10160 C C . GLY D 1 231 ? -46.073 64.919 -15.095 1 22.148 231 GLY D C 1
ATOM 10161 O O . GLY D 1 231 ? -46.731 65.958 -15.04 1 22.417 231 GLY D O 1
ATOM 10162 N N . VAL D 1 232 ? -46.144 64.02 -14.115 1 21.386 232 VAL D N 1
ATOM 10163 C CA . VAL D 1 232 ? -46.994 64.202 -12.949 1 24.025 232 VAL D CA 1
ATOM 10164 C C . VAL D 1 232 ? -46.59 65.461 -12.167 1 21.933 232 VAL D C 1
ATOM 10165 O O . VAL D 1 232 ? -45.418 65.844 -12.164 1 19.301 232 VAL D O 1
ATOM 10169 N N . VAL D 1 233 ? -47.593 66.136 -11.57 1 18.454 233 VAL D N 1
ATOM 10170 C CA . VAL D 1 233 ? -47.316 67.149 -10.571 1 20.747 233 VAL D CA 1
ATOM 10171 C C . VAL D 1 233 ? -47.045 66.413 -9.25 1 20.211 233 VAL D C 1
ATOM 10172 O O . VAL D 1 233 ? -47.989 65.932 -8.585 1 20.009 233 VAL D O 1
ATOM 10176 N N . TRP D 1 234 ? -45.755 66.291 -8.902 1 20.489 234 TRP D N 1
ATOM 10177 C CA . TRP D 1 234 ? -45.353 65.488 -7.744 1 20.089 234 TRP D CA 1
ATOM 10178 C C . TRP D 1 234 ? -46.053 65.929 -6.475 1 22.9 234 TRP D C 1
ATOM 10179 O O . TRP D 1 234 ? -46.42 65.109 -5.626 1 19.949 234 TRP D O 1
ATOM 10190 N N . GLU D 1 235 ? -46.178 67.244 -6.31 1 21.16 235 GLU D N 1
ATOM 10191 C CA . GLU D 1 235 ? -46.675 67.826 -5.075 1 22.015 235 GLU D CA 1
ATOM 10192 C C . GLU D 1 235 ? -48.174 67.57 -4.925 1 22.797 235 GLU D C 1
ATOM 10193 O O . GLU D 1 235 ? -48.715 67.847 -3.872 1 24.336 235 GLU D O 1
ATOM 10199 N N . GLY D 1 236 ? -48.835 67.063 -5.972 1 21.718 236 GLY D N 1
ATOM 10200 C CA . GLY D 1 236 ? -50.264 66.832 -5.889 1 22.058 236 GLY D CA 1
ATOM 10201 C C . GLY D 1 236 ? -50.642 65.372 -6.13 1 19.63 236 GLY D C 1
ATOM 10202 O O . GLY D 1 236 ? -51.703 65.09 -6.682 1 20.237 236 GLY D O 1
ATOM 10203 N N . CYS D 1 237 ? -49.78 64.442 -5.671 1 21.67 237 CYS D N 1
ATOM 10204 C CA . CYS D 1 237 ? -49.892 63.019 -5.939 1 20.419 237 CYS D CA 1
ATOM 10205 C C . CYS D 1 237 ? -49.64 62.287 -4.613 1 21.025 237 CYS D C 1
ATOM 10206 O O . CYS D 1 237 ? -48.88 62.772 -3.777 1 23.488 237 CYS D O 1
ATOM 10209 N N . LEU D 1 238 ? -50.253 61.107 -4.381 1 20.894 238 LEU D N 1
ATOM 10210 C CA . LEU D 1 238 ? -49.939 60.295 -3.207 1 20.105 238 LEU D CA 1
ATOM 10211 C C . LEU D 1 238 ? -49.58 58.866 -3.655 1 21.08 238 LEU D C 1
ATOM 10212 O O . LEU D 1 238 ? -49.993 58.424 -4.722 1 20.878 238 LEU D O 1
ATOM 10217 N N . LEU D 1 239 ? -48.869 58.139 -2.81 1 20.992 239 LEU D N 1
ATOM 10218 C CA . LEU D 1 239 ? -48.528 56.758 -3.114 1 22.316 239 LEU D CA 1
ATOM 10219 C C . LEU D 1 239 ? -49.223 55.887 -2.068 1 24.036 239 LEU D C 1
ATOM 10220 O O . LEU D 1 239 ? -49.197 56.212 -0.883 1 22.951 239 LEU D O 1
ATOM 10225 N N . LYS D 1 240 ? -49.822 54.779 -2.533 1 20.324 240 LYS D N 1
ATOM 10226 C CA . LYS D 1 240 ? -50.418 53.786 -1.647 1 19.261 240 LYS D CA 1
ATOM 10227 C C . LYS D 1 240 ? -49.703 52.438 -1.883 1 17.149 240 LYS D C 1
ATOM 10228 O O . LYS D 1 240 ? -50.148 51.628 -2.679 1 21.004 240 LYS D O 1
ATOM 10234 N N . PRO D 1 241 ? -48.529 52.209 -1.257 1 21.06 241 PRO D N 1
ATOM 10235 C CA . PRO D 1 241 ? -47.761 50.965 -1.475 1 20.372 241 PRO D CA 1
ATOM 10236 C C . PRO D 1 241 ? -48.101 49.933 -0.399 1 21.152 241 PRO D C 1
ATOM 10237 O O . PRO D 1 241 ? -48.675 50.263 0.656 1 21.079 241 PRO D O 1
ATOM 10241 N N . ASN D 1 242 ? -47.67 48.684 -0.65 1 21.301 242 ASN D N 1
ATOM 10242 C CA . ASN D 1 242 ? -47.565 47.666 0.397 1 21.639 242 ASN D CA 1
ATOM 10243 C C . ASN D 1 242 ? -46.452 48.079 1.372 1 21.364 242 ASN D C 1
ATOM 10244 O O . ASN D 1 242 ? -45.505 48.785 1.01 1 18.738 242 ASN D O 1
ATOM 10249 N N . MET D 1 243 ? -46.593 47.633 2.628 1 19.081 243 MET D N 1
ATOM 10250 C CA . MET D 1 243 ? -45.449 47.602 3.514 1 20.949 243 MET D CA 1
ATOM 10251 C C . MET D 1 243 ? -44.55 46.456 3.029 1 22.479 243 MET D C 1
ATOM 10252 O O . MET D 1 243 ? -45.048 45.5 2.409 1 21.976 243 MET D O 1
ATOM 10257 N N . VAL D 1 244 ? -43.25 46.517 3.381 1 21.832 244 VAL D N 1
ATOM 10258 C CA . VAL D 1 244 ? -42.356 45.408 3.067 1 21.454 244 VAL D CA 1
ATOM 10259 C C . VAL D 1 244 ? -42.395 44.391 4.218 1 24.004 244 VAL D C 1
ATOM 10260 O O . VAL D 1 244 ? -41.946 44.703 5.321 1 21.539 244 VAL D O 1
ATOM 10264 N N . VAL D 1 245 ? -42.997 43.205 3.963 1 26.241 245 VAL D N 1
ATOM 10265 C CA . VAL D 1 245 ? -43.219 42.197 5.009 1 24.993 245 VAL D CA 1
ATOM 10266 C C . VAL D 1 245 ? -42.929 40.822 4.419 1 25.238 245 VAL D C 1
ATOM 10267 O O . VAL D 1 245 ? -42.864 40.68 3.178 1 27.022 245 VAL D O 1
ATOM 10271 N N . PRO D 1 246 ? -42.743 39.775 5.255 1 24.528 246 PRO D N 1
ATOM 10272 C CA . PRO D 1 246 ? -42.61 38.401 4.727 1 27.288 246 PRO D CA 1
ATOM 10273 C C . PRO D 1 246 ? -43.889 38.011 3.987 1 24.582 246 PRO D C 1
ATOM 10274 O O . PRO D 1 246 ? -44.974 38.447 4.359 1 24.674 246 PRO D O 1
ATOM 10278 N N . GLY D 1 247 ? -43.767 37.087 3.039 1 26.107 247 GLY D N 1
ATOM 10279 C CA . GLY D 1 247 ? -44.938 36.551 2.377 1 28.127 247 GLY D CA 1
ATOM 10280 C C . GLY D 1 247 ? -45.817 35.769 3.343 1 30.052 247 GLY D C 1
ATOM 10281 O O . GLY D 1 247 ? -45.321 35.198 4.335 1 26.957 247 GLY D O 1
ATOM 10282 N N . ALA D 1 248 ? -47.116 35.72 3.002 1 29.273 248 ALA D N 1
ATOM 10283 C CA . ALA D 1 248 ? -48.117 35.191 3.925 1 33.647 248 ALA D CA 1
ATOM 10284 C C . ALA D 1 248 ? -47.903 33.698 4.184 1 33.199 248 ALA D C 1
ATOM 10285 O O . ALA D 1 248 ? -48.296 33.207 5.214 1 35.204 248 ALA D O 1
ATOM 10287 N N . GLU D 1 249 ? -47.305 32.968 3.257 1 35.195 249 GLU D N 1
ATOM 10288 C CA . GLU D 1 249 ? -47.103 31.542 3.426 1 36.896 249 GLU D CA 1
ATOM 10289 C C . GLU D 1 249 ? -45.617 31.267 3.662 1 36.633 249 GLU D C 1
ATOM 10290 O O . GLU D 1 249 ? -45.18 30.111 3.483 1 36.506 249 GLU D O 1
ATOM 10296 N N . SER D 1 250 ? -44.824 32.303 4.026 1 32.896 250 SER D N 1
ATOM 10297 C CA . SER D 1 250 ? -43.378 32.07 4.144 1 34.51 250 SER D CA 1
ATOM 10298 C C . SER D 1 250 ? -43.048 31.304 5.422 1 36.294 250 SER D C 1
ATOM 10299 O O . SER D 1 250 ? -41.998 30.705 5.507 1 40.132 250 SER D O 1
ATOM 10302 N N . GLY D 1 251 ? -43.906 31.433 6.444 1 39.471 251 GLY D N 1
ATOM 10303 C CA . GLY D 1 251 ? -43.585 30.939 7.771 1 44.143 251 GLY D CA 1
ATOM 10304 C C . GLY D 1 251 ? -42.556 31.811 8.5 1 48.576 251 GLY D C 1
ATOM 10305 O O . GLY D 1 251 ? -42.08 31.413 9.55 1 44.375 251 GLY D O 1
ATOM 10306 N N . GLN D 1 252 ? -42.186 32.975 7.956 1 40.965 252 GLN D N 1
ATOM 10307 C CA . GLN D 1 252 ? -41.209 33.857 8.569 1 40.35 252 GLN D CA 1
ATOM 10308 C C . GLN D 1 252 ? -42.041 34.938 9.252 1 39.587 252 GLN D C 1
ATOM 10309 O O . GLN D 1 252 ? -43.096 35.368 8.747 1 42.74 252 GLN D O 1
ATOM 10315 N N . THR D 1 253 ? -41.626 35.386 10.439 1 40.972 253 THR D N 1
ATOM 10316 C CA . THR D 1 253 ? -42.257 36.585 11.012 1 45.37 253 THR D CA 1
ATOM 10317 C C . THR D 1 253 ? -41.202 37.676 11.1 1 48.037 253 THR D C 1
ATOM 10318 O O . THR D 1 253 ? -40.006 37.411 11.048 1 53.429 253 THR D O 1
ATOM 10322 N N . ALA D 1 254 ? -41.659 38.91 11.174 1 37.756 254 ALA D N 1
ATOM 10323 C CA . ALA D 1 254 ? -40.73 40.021 11.29 1 34.518 254 ALA D CA 1
ATOM 10324 C C . ALA D 1 254 ? -41.284 40.867 12.435 1 31.039 254 ALA D C 1
ATOM 10325 O O . ALA D 1 254 ? -42.495 40.953 12.53 1 33.282 254 ALA D O 1
ATOM 10327 N N . THR D 1 255 ? -40.444 41.565 13.188 1 29.037 255 THR D N 1
ATOM 10328 C CA . THR D 1 255 ? -40.955 42.49 14.2 1 30.529 255 THR D CA 1
ATOM 10329 C C . THR D 1 255 ? -41.447 43.778 13.521 1 33.695 255 THR D C 1
ATOM 10330 O O . THR D 1 255 ? -41.132 44.057 12.337 1 29.167 255 THR D O 1
ATOM 10334 N N . ALA D 1 256 ? -42.201 44.572 14.287 1 27.788 256 ALA D N 1
ATOM 10335 C CA . ALA D 1 256 ? -42.687 45.841 13.759 1 30.335 256 ALA D CA 1
ATOM 10336 C C . ALA D 1 256 ? -41.492 46.72 13.374 1 27.736 256 ALA D C 1
ATOM 10337 O O . ALA D 1 256 ? -41.529 47.395 12.348 1 26.949 256 ALA D O 1
ATOM 10339 N N . GLU D 1 257 ? -40.43 46.704 14.189 1 27.888 257 GLU D N 1
ATOM 10340 C CA . GLU D 1 257 ? -39.261 47.532 13.923 1 29.747 257 GLU D CA 1
ATOM 10341 C C . GLU D 1 257 ? -38.576 47.067 12.622 1 28.232 257 GLU D C 1
ATOM 10342 O O . GLU D 1 257 ? -38.076 47.902 11.867 1 25.934 257 GLU D O 1
ATOM 10348 N N . GLN D 1 258 ? -38.553 45.75 12.353 1 25.856 258 GLN D N 1
ATOM 10349 C CA . GLN D 1 258 ? -37.954 45.282 11.107 1 27.113 258 GLN D CA 1
ATOM 10350 C C . GLN D 1 258 ? -38.78 45.669 9.903 1 23.678 258 GLN D C 1
ATOM 10351 O O . GLN D 1 258 ? -38.231 46.115 8.909 1 24.447 258 GLN D O 1
ATOM 10357 N N . VAL D 1 259 ? -40.103 45.509 9.989 1 23.882 259 VAL D N 1
ATOM 10358 C CA . VAL D 1 259 ? -40.968 45.95 8.897 1 23.453 259 VAL D CA 1
ATOM 10359 C C . VAL D 1 259 ? -40.763 47.443 8.604 1 24.078 259 VAL D C 1
ATOM 10360 O O . VAL D 1 259 ? -40.669 47.858 7.439 1 23.279 259 VAL D O 1
ATOM 10364 N N . ALA D 1 260 ? -40.676 48.256 9.668 1 23.304 260 ALA D N 1
ATOM 10365 C CA . ALA D 1 260 ? -40.501 49.699 9.497 1 24.247 260 ALA D CA 1
ATOM 10366 C C . ALA D 1 260 ? -39.166 49.99 8.81 1 24.953 260 ALA D C 1
ATOM 10367 O O . ALA D 1 260 ? -39.093 50.813 7.906 1 25.802 260 ALA D O 1
ATOM 10369 N N . GLU D 1 261 ? -38.115 49.284 9.241 1 25.459 261 GLU D N 1
ATOM 10370 C CA . GLU D 1 261 ? -36.799 49.536 8.686 1 26.22 261 GLU D CA 1
ATOM 10371 C C . GLU D 1 261 ? -36.77 49.139 7.214 1 24.941 261 GLU D C 1
ATOM 10372 O O . GLU D 1 261 ? -36.319 49.913 6.371 1 28.424 261 GLU D O 1
ATOM 10378 N N . TYR D 1 262 ? -37.253 47.932 6.894 1 23.05 262 TYR D N 1
ATOM 10379 C CA . TYR D 1 262 ? -37.275 47.516 5.503 1 23.373 262 TYR D CA 1
ATOM 10380 C C . TYR D 1 262 ? -38.165 48.431 4.646 1 25.367 262 TYR D C 1
ATOM 10381 O O . TYR D 1 262 ? -37.839 48.66 3.472 1 25.316 262 TYR D O 1
ATOM 10390 N N . THR D 1 263 ? -39.33 48.854 5.17 1 20.992 263 THR D N 1
ATOM 10391 C CA . THR D 1 263 ? -40.274 49.631 4.359 1 21.886 263 THR D CA 1
ATOM 10392 C C . THR D 1 263 ? -39.695 51.032 4.103 1 21.268 263 THR D C 1
ATOM 10393 O O . THR D 1 263 ? -39.653 51.526 2.962 1 21.565 263 THR D O 1
ATOM 10397 N N . VAL D 1 264 ? -39.262 51.677 5.19 1 21.564 264 VAL D N 1
ATOM 10398 C CA . VAL D 1 264 ? -38.821 53.053 5.071 1 22.477 264 VAL D CA 1
ATOM 10399 C C . VAL D 1 264 ? -37.54 53.151 4.234 1 23.107 264 VAL D C 1
ATOM 10400 O O . VAL D 1 264 ? -37.384 54.081 3.416 1 22.505 264 VAL D O 1
ATOM 10404 N N . LYS D 1 265 ? -36.582 52.233 4.451 1 24.762 265 LYS D N 1
ATOM 10405 C CA . LYS D 1 265 ? -35.363 52.271 3.652 1 21.108 265 LYS D CA 1
ATOM 10406 C C . LYS D 1 265 ? -35.689 52.121 2.172 1 21.579 265 LYS D C 1
ATOM 10407 O O . LYS D 1 265 ? -35.021 52.725 1.338 1 25.237 265 LYS D O 1
ATOM 10413 N N . THR D 1 266 ? -36.708 51.304 1.827 1 21.801 266 THR D N 1
ATOM 10414 C CA . THR D 1 266 ? -37.07 51.109 0.437 1 21.458 266 THR D CA 1
ATOM 10415 C C . THR D 1 266 ? -37.658 52.394 -0.15 1 21.793 266 THR D C 1
ATOM 10416 O O . THR D 1 266 ? -37.271 52.835 -1.252 1 21.036 266 THR D O 1
ATOM 10420 N N . LEU D 1 267 ? -38.649 52.973 0.552 1 18.909 267 LEU D N 1
ATOM 10421 C CA . LEU D 1 267 ? -39.272 54.219 0.087 1 18.956 267 LEU D CA 1
ATOM 10422 C C . LEU D 1 267 ? -38.185 55.306 -0.044 1 18.798 267 LEU D C 1
ATOM 10423 O O . LEU D 1 267 ? -38.222 56.078 -0.987 1 19.529 267 LEU D O 1
ATOM 10428 N N . ALA D 1 268 ? -37.248 55.381 0.91 1 17.778 268 ALA D N 1
ATOM 10429 C CA . ALA D 1 268 ? -36.237 56.45 0.867 1 20.058 26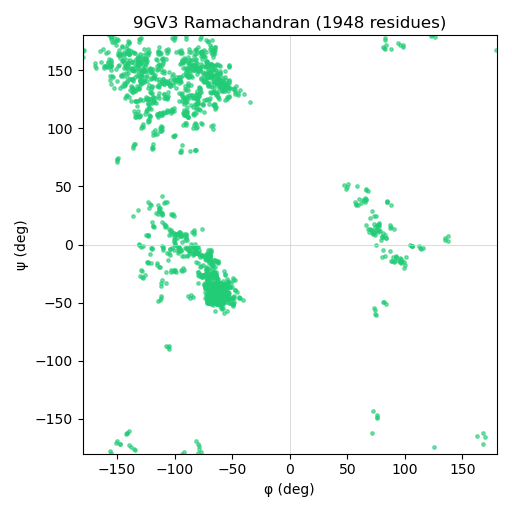8 ALA D CA 1
ATOM 10430 C C . ALA D 1 268 ? -35.322 56.289 -0.364 1 23.05 268 ALA D C 1
ATOM 10431 O O . ALA D 1 268 ? -34.729 57.268 -0.806 1 20.406 268 ALA D O 1
ATOM 10433 N N . ARG D 1 269 ? -35.198 55.07 -0.919 1 17.575 269 ARG D N 1
ATOM 10434 C CA . ARG D 1 269 ? -34.295 54.889 -2.049 1 20.555 269 ARG D CA 1
ATOM 10435 C C . ARG D 1 269 ? -34.963 55.325 -3.354 1 21.628 269 ARG D C 1
ATOM 10436 O O . ARG D 1 269 ? -34.248 55.47 -4.366 1 22.929 269 ARG D O 1
ATOM 10444 N N . VAL D 1 270 ? -36.3 55.492 -3.36 1 20.08 270 VAL D N 1
ATOM 10445 C CA . VAL D 1 270 ? -36.966 55.63 -4.665 1 20.751 270 VAL D CA 1
ATOM 10446 C C . VAL D 1 270 ? -37.868 56.873 -4.73 1 21.102 270 VAL D C 1
ATOM 10447 O O . VAL D 1 270 ? -38.138 57.348 -5.831 1 21.171 270 VAL D O 1
ATOM 10451 N N . LEU D 1 271 ? -38.417 57.343 -3.575 1 22.637 271 LEU D N 1
ATOM 10452 C CA . LEU D 1 271 ? -39.61 58.181 -3.658 1 19.221 271 LEU D CA 1
ATOM 10453 C C . LEU D 1 271 ? -39.232 59.658 -3.466 1 18.61 271 LEU D C 1
ATOM 10454 O O . LEU D 1 271 ? -38.773 60.036 -2.401 1 20.166 271 LEU D O 1
ATOM 10459 N N . PRO D 1 272 ? -39.429 60.543 -4.473 1 18.497 272 PRO D N 1
ATOM 10460 C CA . PRO D 1 272 ? -39.095 61.959 -4.314 1 21.857 272 PRO D CA 1
ATOM 10461 C C . PRO D 1 272 ? -39.737 62.583 -3.075 1 19.326 272 PRO D C 1
ATOM 10462 O O . PRO D 1 272 ? -40.92 62.374 -2.818 1 21.425 272 PRO D O 1
ATOM 10466 N N . PRO D 1 273 ? -38.973 63.364 -2.305 1 20.889 273 PRO D N 1
ATOM 10467 C CA . PRO D 1 273 ? -39.517 64.076 -1.151 1 21.443 273 PRO D CA 1
ATOM 10468 C C . PRO D 1 273 ? -40.603 65.102 -1.512 1 22.861 273 PRO D C 1
ATOM 10469 O O . PRO D 1 273 ? -41.295 65.572 -0.615 1 21.365 273 PRO D O 1
ATOM 10473 N N . ALA D 1 274 ? -40.759 65.472 -2.797 1 21.497 274 ALA D N 1
ATOM 10474 C CA . ALA D 1 274 ? -41.83 66.404 -3.141 1 21.161 274 ALA D CA 1
ATOM 10475 C C . ALA D 1 274 ? -43.2 65.732 -2.985 1 24.808 274 ALA D C 1
ATOM 10476 O O . ALA D 1 274 ? -44.211 66.423 -2.863 1 22.997 274 ALA D O 1
ATOM 10478 N N . LEU D 1 275 ? -43.242 64.396 -3.127 1 19.012 275 LEU D N 1
ATOM 10479 C CA . LEU D 1 275 ? -44.51 63.7 -2.973 1 23.649 275 LEU D CA 1
ATOM 10480 C C . LEU D 1 275 ? -44.974 63.828 -1.519 1 25.79 275 LEU D C 1
ATOM 10481 O O . LEU D 1 275 ? -44.218 63.519 -0.572 1 24.912 275 LEU D O 1
ATOM 10486 N N . PRO D 1 276 ? -46.168 64.415 -1.263 1 22.56 276 PRO D N 1
ATOM 10487 C CA . PRO D 1 276 ? -46.525 64.799 0.111 1 21.371 276 PRO D CA 1
ATOM 10488 C C . PRO D 1 276 ? -46.766 63.632 1.08 1 21.218 276 PRO D C 1
ATOM 10489 O O . PRO D 1 276 ? -46.585 63.786 2.294 1 23.301 276 PRO D O 1
ATOM 10493 N N . GLY D 1 277 ? -47.155 62.459 0.585 1 18.701 277 GLY D N 1
ATOM 10494 C CA . GLY D 1 277 ? -47.529 61.462 1.586 1 21.706 277 GLY D CA 1
ATOM 10495 C C . GLY D 1 277 ? -47.702 60.062 0.992 1 24.903 277 GLY D C 1
ATOM 10496 O O . GLY D 1 277 ? -47.922 59.878 -0.212 1 23.467 277 GLY D O 1
ATOM 10497 N N . VAL D 1 278 ? -47.539 59.067 1.882 1 22.01 278 VAL D N 1
ATOM 10498 C CA . VAL D 1 278 ? -47.692 57.664 1.588 1 20.905 278 VAL D CA 1
ATOM 10499 C C . VAL D 1 278 ? -48.837 57.169 2.478 1 20.974 278 VAL D C 1
ATOM 10500 O O . VAL D 1 278 ? -48.805 57.361 3.681 1 20.235 278 VAL D O 1
ATOM 10504 N N . THR D 1 279 ? -49.844 56.524 1.866 1 18.51 279 THR D N 1
ATOM 10505 C CA . THR D 1 279 ? -50.991 55.988 2.591 1 21.967 279 THR D CA 1
ATOM 10506 C C . THR D 1 279 ? -50.95 54.481 2.389 1 20.024 279 THR D C 1
ATOM 10507 O O . THR D 1 279 ? -51.389 53.981 1.333 1 20.487 279 THR D O 1
ATOM 10511 N N . PHE D 1 280 ? -50.354 53.784 3.355 1 19.985 280 PHE D N 1
ATOM 10512 C CA . PHE D 1 280 ? -50.116 52.348 3.212 1 21.313 280 PHE D CA 1
ATOM 10513 C C . PHE D 1 280 ? -51.431 51.584 3.113 1 22.857 280 PHE D C 1
ATOM 10514 O O . PHE D 1 280 ? -52.374 51.836 3.873 1 22.311 280 PHE D O 1
ATOM 10522 N N . LEU D 1 281 ? -51.461 50.57 2.234 1 19.398 281 LEU D N 1
ATOM 10523 C CA . LEU D 1 281 ? -52.54 49.594 2.231 1 21.092 281 LEU D CA 1
ATOM 10524 C C . LEU D 1 281 ? -52.26 48.548 3.317 1 22.18 281 LEU D C 1
ATOM 10525 O O . LEU D 1 281 ? -51.112 48.324 3.708 1 25.921 281 LEU D O 1
ATOM 10530 N N . SER D 1 282 ? -53.293 47.876 3.803 1 22.359 282 SER D N 1
ATOM 10531 C CA . SER D 1 282 ? -53.08 46.899 4.871 1 27.041 282 SER D CA 1
ATOM 10532 C C . SER D 1 282 ? -53.012 45.481 4.315 1 29.273 282 SER D C 1
ATOM 10533 O O . SER D 1 282 ? -52.494 44.592 4.974 1 34.897 282 SER D O 1
ATOM 10536 N N A GLY D 1 283 ? -53.593 45.272 3.124 0.5 31.145 283 GLY D N 1
ATOM 10537 N N B GLY D 1 283 ? -53.558 45.284 3.109 0.5 28.188 283 GLY D N 1
ATOM 10538 C CA A GLY D 1 283 ? -53.61 44.031 2.365 0.5 32.557 283 GLY D CA 1
ATOM 10539 C CA B GLY D 1 283 ? -53.319 44.038 2.397 0.5 26.211 283 GLY D CA 1
ATOM 10540 C C A GLY D 1 283 ? -53 42.799 3.031 0.5 33.207 283 GLY D C 1
ATOM 10541 C C B GLY D 1 283 ? -53.719 42.85 3.27 0.5 25.221 283 GLY D C 1
ATOM 10542 O O A GLY D 1 283 ? -51.842 42.482 2.781 0.5 40.769 283 GLY D O 1
ATOM 10543 O O B GLY D 1 283 ? -54.815 42.823 3.828 0.5 27.696 283 GLY D O 1
ATOM 10544 N N A GLY D 1 284 ? -53.809 42.065 3.801 0.5 32.472 284 GLY D N 1
ATOM 10545 N N B GLY D 1 284 ? -52.812 41.889 3.44 0.5 26.857 284 GLY D N 1
ATOM 10546 C CA A GLY D 1 284 ? -53.41 40.757 4.296 0.5 31.139 284 GLY D CA 1
ATOM 10547 C CA B GLY D 1 284 ? -53.189 40.714 4.217 0.5 28.858 284 GLY D CA 1
ATOM 10548 C C . GLY D 1 284 ? -52.783 40.823 5.685 1 32.263 284 GLY D C 1
ATOM 10549 O O . GLY D 1 284 ? -52.637 39.798 6.317 1 33.922 284 GLY D O 1
ATOM 10550 N N . LEU D 1 285 ? -52.483 42.03 6.205 1 26.609 285 LEU D N 1
ATOM 10551 C CA . LEU D 1 285 ? -52.064 42.094 7.604 1 28.792 285 LEU D CA 1
ATOM 10552 C C . LEU D 1 285 ? -53.298 42.024 8.52 1 28.474 285 LEU D C 1
ATOM 10553 O O . LEU D 1 285 ? -54.358 42.431 8.093 1 27.716 285 LEU D O 1
ATOM 10558 N N . SER D 1 286 ? -53.172 41.511 9.75 1 26.654 286 SER D N 1
ATOM 10559 C CA . SER D 1 286 ? -54.26 41.629 10.718 1 27.277 286 SER D CA 1
ATOM 10560 C C . SER D 1 286 ? -54.478 43.101 11.11 1 26.366 286 SER D C 1
ATOM 10561 O O . SER D 1 286 ? -53.637 43.999 10.851 1 25.404 286 SER D O 1
ATOM 10564 N N . GLU D 1 287 ? -55.673 43.382 11.678 1 27.283 287 GLU D N 1
ATOM 10565 C CA . GLU D 1 287 ? -55.998 44.715 12.211 1 27.472 287 GLU D CA 1
ATOM 10566 C C . GLU D 1 287 ? -54.891 45.256 13.107 1 27.184 287 GLU D C 1
ATOM 10567 O O . GLU D 1 287 ? -54.473 46.404 12.934 1 23.72 287 GLU D O 1
ATOM 10573 N N . VAL D 1 288 ? -54.434 44.441 14.076 1 28.13 288 VAL D N 1
ATOM 10574 C CA . VAL D 1 288 ? -53.43 44.883 15.029 1 27.114 288 VAL D CA 1
ATOM 10575 C C . VAL D 1 288 ? -52.081 45.124 14.355 1 27.809 288 VAL D C 1
ATOM 10576 O O . VAL D 1 288 ? -51.404 46.129 14.64 1 29.016 288 VAL D O 1
ATOM 10580 N N . MET D 1 289 ? -51.677 44.219 13.433 1 26.475 289 MET D N 1
ATOM 10581 C CA . MET D 1 289 ? -50.365 44.385 12.847 1 28.49 289 MET D CA 1
ATOM 10582 C C . MET D 1 289 ? -50.373 45.649 12.008 1 24.716 289 MET D C 1
ATOM 10583 O O . MET D 1 289 ? -49.363 46.375 11.971 1 24.97 289 MET D O 1
ATOM 10588 N N . ALA D 1 290 ? -51.503 45.93 11.343 1 23.13 290 ALA D N 1
ATOM 10589 C CA . ALA D 1 290 ? -51.502 47.145 10.513 1 26.1 290 ALA D CA 1
ATOM 10590 C C . ALA D 1 290 ? -51.242 48.405 11.371 1 27.228 290 ALA D C 1
ATOM 10591 O O . ALA D 1 290 ? -50.629 49.362 10.889 1 26.206 290 ALA D O 1
ATOM 10593 N N . SER D 1 291 ? -51.778 48.422 12.605 1 24.722 291 SER D N 1
ATOM 10594 C CA . SER D 1 291 ? -51.563 49.528 13.528 1 27.483 291 SER D CA 1
ATOM 10595 C C . SER D 1 291 ? -50.117 49.513 14.059 1 26.925 291 SER D C 1
ATOM 10596 O O . SER D 1 291 ? -49.448 50.536 14.041 1 26.198 291 SER D O 1
ATOM 10599 N N . GLU D 1 292 ? -49.622 48.33 14.49 1 23.368 292 GLU D N 1
ATOM 10600 C CA . GLU D 1 292 ? -48.269 48.26 15.023 1 25.437 292 GLU D CA 1
ATOM 10601 C C . GLU D 1 292 ? -47.217 48.637 13.972 1 24.948 292 GLU D C 1
ATOM 10602 O O . GLU D 1 292 ? -46.225 49.298 14.306 1 24.082 292 GLU D O 1
ATOM 10608 N N . TYR D 1 293 ? -47.423 48.222 12.714 1 21.567 293 TYR D N 1
ATOM 10609 C CA . TYR D 1 293 ? -46.392 48.462 11.711 1 22.676 293 TYR D CA 1
ATOM 10610 C C . TYR D 1 293 ? -46.383 49.941 11.337 1 23.208 293 TYR D C 1
ATOM 10611 O O . TYR D 1 293 ? -45.297 50.544 11.195 1 24.004 293 TYR D O 1
ATOM 10620 N N . LEU D 1 294 ? -47.571 50.539 11.201 1 24.022 294 LEU D N 1
ATOM 10621 C CA . LEU D 1 294 ? -47.605 51.973 10.893 1 23.396 294 LEU D CA 1
ATOM 10622 C C . LEU D 1 294 ? -46.954 52.766 12.019 1 23.349 294 LEU D C 1
ATOM 10623 O O . LEU D 1 294 ? -46.181 53.712 11.78 1 23.833 294 LEU D O 1
ATOM 10628 N N . ASN D 1 295 ? -47.202 52.314 13.264 1 23.457 295 ASN D N 1
ATOM 10629 C CA . ASN D 1 295 ? -46.641 53.012 14.413 1 22.786 295 ASN D CA 1
ATOM 10630 C C . ASN D 1 295 ? -45.117 52.959 14.355 1 25.204 295 ASN D C 1
ATOM 10631 O O . ASN D 1 295 ? -44.429 53.939 14.68 1 24.324 295 ASN D O 1
ATOM 10636 N N . ALA D 1 296 ? -44.565 51.773 14.04 1 22.612 296 ALA D N 1
ATOM 10637 C CA . ALA D 1 296 ? -43.107 51.652 13.996 1 23.705 296 ALA D CA 1
ATOM 10638 C C . ALA D 1 296 ? -42.512 52.531 12.863 1 23.687 296 ALA D C 1
ATOM 10639 O O . ALA D 1 296 ? -41.445 53.138 12.999 1 26.282 296 ALA D O 1
ATOM 10641 N N . MET D 1 297 ? -43.228 52.703 11.756 1 21.932 297 MET D N 1
ATOM 10642 C CA . MET D 1 297 ? -42.7 53.606 10.734 1 24.6 297 MET D CA 1
ATOM 10643 C C . MET D 1 297 ? -42.642 55.046 11.202 1 24.657 297 MET D C 1
ATOM 10644 O O . MET D 1 297 ? -41.702 55.754 10.85 1 26.215 297 MET D O 1
ATOM 10649 N N . ASN D 1 298 ? -43.609 55.413 12.051 1 22.956 298 ASN D N 1
ATOM 10650 C CA . ASN D 1 298 ? -43.655 56.757 12.612 1 26.321 298 ASN D CA 1
ATOM 10651 C C . ASN D 1 298 ? -42.738 56.867 13.818 1 28.556 298 ASN D C 1
ATOM 10652 O O . ASN D 1 298 ? -42.75 57.895 14.495 1 29.52 298 ASN D O 1
ATOM 10657 N N . ASN D 1 299 ? -41.91 55.84 14.078 1 27.933 299 ASN D N 1
ATOM 10658 C CA . ASN D 1 299 ? -40.855 55.965 15.088 1 25.867 299 ASN D CA 1
ATOM 10659 C C . ASN D 1 299 ? -39.492 55.67 14.444 1 30.644 299 ASN D C 1
ATOM 10660 O O . ASN D 1 299 ? -38.513 55.551 15.152 1 30.519 299 ASN D O 1
ATOM 10665 N N . SER D 1 300 ? -39.436 55.53 13.12 1 27.343 300 SER D N 1
ATOM 10666 C CA . SER D 1 300 ? -38.199 55.177 12.433 1 31.025 300 SER D CA 1
ATOM 10667 C C . SER D 1 300 ? -37.205 56.342 12.448 1 33.17 300 SER D C 1
ATOM 10668 O O . SER D 1 300 ? -37.595 57.458 12.124 1 31.591 300 SER D O 1
ATOM 10671 N N . PRO D 1 301 ? -35.892 56.109 12.722 1 31.988 301 PRO D N 1
ATOM 10672 C CA . PRO D 1 301 ? -34.885 57.161 12.556 1 30.077 301 PRO D CA 1
ATOM 10673 C C . PRO D 1 301 ? -34.44 57.343 11.089 1 30.363 301 PRO D C 1
ATOM 10674 O O . PRO D 1 301 ? -33.608 58.197 10.842 1 33.402 301 PRO D O 1
ATOM 10678 N N . LEU D 1 302 ? -34.932 56.553 10.1 1 26.962 302 LEU D N 1
ATOM 10679 C CA . LEU D 1 302 ? -34.487 56.697 8.71 1 26.05 302 LEU D CA 1
ATOM 10680 C C . LEU D 1 302 ? -35.168 57.936 8.061 1 29.084 302 LEU D C 1
ATOM 10681 O O . LEU D 1 302 ? -36.14 58.505 8.597 1 27.426 302 LEU D O 1
ATOM 10686 N N . PRO D 1 303 ? -34.644 58.457 6.932 1 30.48 303 PRO D N 1
ATOM 10687 C CA . PRO D 1 303 ? -35.226 59.648 6.286 1 27.016 303 PRO D CA 1
ATOM 10688 C C . PRO D 1 303 ? -36.636 59.279 5.843 1 27.961 303 PRO D C 1
ATOM 10689 O O . PRO D 1 303 ? -36.856 58.257 5.138 1 29.229 303 PRO D O 1
ATOM 10693 N N . ARG D 1 304 ? -37.594 60.147 6.224 1 26.957 304 ARG D N 1
ATOM 10694 C CA . ARG D 1 304 ? -38.97 59.919 5.796 1 26.011 304 ARG D CA 1
ATOM 10695 C C . ARG D 1 304 ? -39.628 61.288 5.659 1 26.476 304 ARG D C 1
ATOM 10696 O O . ARG D 1 304 ? -40.426 61.689 6.473 1 25.648 304 ARG D O 1
ATOM 10704 N N . PRO D 1 305 ? -39.3 62.054 4.595 1 25.722 305 PRO D N 1
ATOM 10705 C CA . PRO D 1 305 ? -39.803 63.423 4.486 1 24.343 305 PRO D CA 1
ATOM 10706 C C . PRO D 1 305 ? -41.312 63.461 4.209 1 25.246 305 PRO D C 1
ATOM 10707 O O . PRO D 1 305 ? -41.938 64.438 4.499 1 28.708 305 PRO D O 1
ATOM 10711 N N . TRP D 1 306 ? -41.898 62.431 3.605 1 23.326 306 TRP D N 1
ATOM 10712 C CA . TRP D 1 306 ? -43.324 62.408 3.277 1 21.719 306 TRP D CA 1
ATOM 10713 C C . TRP D 1 306 ? -44.072 61.967 4.54 1 25.753 306 TRP D C 1
ATOM 10714 O O . TRP D 1 306 ? -43.501 61.222 5.366 1 25.708 306 TRP D O 1
ATOM 10725 N N . LYS D 1 307 ? -45.349 62.363 4.654 1 22.546 307 LYS D N 1
ATOM 10726 C CA . LYS D 1 307 ? -46.184 61.83 5.739 1 22.934 307 LYS D CA 1
ATOM 10727 C C . LYS D 1 307 ? -46.387 60.328 5.505 1 23.105 307 LYS D C 1
ATOM 10728 O O . LYS D 1 307 ? -46.597 59.879 4.376 1 21.329 307 LYS D O 1
ATOM 10734 N N . LEU D 1 308 ? -46.35 59.562 6.589 1 24.126 308 LEU D N 1
ATOM 10735 C CA . LEU D 1 308 ? -46.593 58.121 6.515 1 23.154 308 LEU D CA 1
ATOM 10736 C C . LEU D 1 308 ? -47.899 57.844 7.25 1 20.981 308 LEU D C 1
ATOM 10737 O O . LEU D 1 308 ? -47.973 58.037 8.468 1 21.675 308 LEU D O 1
ATOM 10742 N N . THR D 1 309 ? -48.943 57.413 6.522 1 19.483 309 THR D N 1
ATOM 10743 C CA . THR D 1 309 ? -50.234 57.21 7.181 1 21.275 309 THR D CA 1
ATOM 10744 C C . THR D 1 309 ? -50.872 55.97 6.561 1 20.89 309 THR D C 1
ATOM 10745 O O . THR D 1 309 ? -50.151 55.173 5.957 1 20.773 309 THR D O 1
ATOM 10749 N N . PHE D 1 310 ? -52.189 55.804 6.751 1 22.024 310 PHE D N 1
ATOM 10750 C CA . PHE D 1 310 ? -52.889 54.604 6.344 1 22.394 310 PHE D CA 1
ATOM 10751 C C . PHE D 1 310 ? -53.959 54.949 5.305 1 23.094 310 PHE D C 1
ATOM 10752 O O . PHE D 1 310 ? -54.467 56.071 5.258 1 20.828 310 PHE D O 1
ATOM 10760 N N . SER D 1 311 ? -54.229 53.965 4.433 1 20.476 311 SER D N 1
ATOM 10761 C CA . SER D 1 311 ? -55.427 53.937 3.628 1 22.465 311 SER D CA 1
ATOM 10762 C C . SER D 1 311 ? -55.949 52.49 3.729 1 23.581 311 SER D C 1
ATOM 10763 O O . SER D 1 311 ? -55.565 51.606 2.939 1 23.055 311 SER D O 1
ATOM 10766 N N . TYR D 1 312 ? -56.743 52.243 4.781 1 21.266 312 TYR D N 1
ATOM 10767 C CA . TYR D 1 312 ? -57.064 50.882 5.195 1 23.629 312 TYR D CA 1
ATOM 10768 C C . TYR D 1 312 ? -58.504 50.522 4.844 1 24.15 312 TYR D C 1
ATOM 10769 O O . TYR D 1 312 ? -59.431 51.361 4.952 1 24.599 312 TYR D O 1
ATOM 10778 N N . ALA D 1 313 ? -58.667 49.273 4.402 1 23.378 313 ALA D N 1
ATOM 10779 C CA . ALA D 1 313 ? -59.982 48.7 4.158 1 25.332 313 ALA D CA 1
ATOM 10780 C C . ALA D 1 313 ? -60.261 47.676 5.265 1 27.462 313 ALA D C 1
ATOM 10781 O O . ALA D 1 313 ? -60.814 48.031 6.312 1 26.151 313 ALA D O 1
ATOM 10783 N N . ARG D 1 314 ? -59.836 46.405 5.09 1 25.39 314 ARG D N 1
ATOM 10784 C CA . ARG D 1 314 ? -60.177 45.398 6.095 1 27.523 314 ARG D CA 1
ATOM 10785 C C . ARG D 1 314 ? -59.564 45.748 7.444 1 24.691 314 ARG D C 1
ATOM 10786 O O . ARG D 1 314 ? -60.091 45.354 8.455 1 25.467 314 ARG D O 1
ATOM 10794 N N . ALA D 1 315 ? -58.423 46.435 7.476 1 25.405 315 ALA D N 1
ATOM 10795 C CA . ALA D 1 315 ? -57.792 46.694 8.769 1 23.828 315 ALA D CA 1
ATOM 10796 C C . ALA D 1 315 ? -58.597 47.701 9.584 1 25.036 315 ALA D C 1
ATOM 10797 O O . ALA D 1 315 ? -58.338 47.869 10.766 1 27.264 315 ALA D O 1
ATOM 10799 N N . LEU D 1 316 ? -59.56 48.386 8.941 1 25.714 316 LEU D N 1
ATOM 10800 C CA . LEU D 1 316 ? -60.473 49.284 9.663 1 25.87 316 LEU D CA 1
ATOM 10801 C C . LEU D 1 316 ? -61.834 48.616 9.834 1 27.263 316 LEU D C 1
ATOM 10802 O O . LEU D 1 316 ? -62.547 48.976 10.742 1 28.319 316 LEU D O 1
ATOM 10807 N N . GLN D 1 317 ? -62.208 47.642 8.985 1 27.56 317 GLN D N 1
ATOM 10808 C CA . GLN D 1 317 ? -63.593 47.203 8.913 1 28.566 317 GLN D CA 1
ATOM 10809 C C . GLN D 1 317 ? -63.829 45.77 9.396 1 25.518 317 GLN D C 1
ATOM 10810 O O . GLN D 1 317 ? -65.012 45.462 9.625 1 27.095 317 GLN D O 1
ATOM 10816 N N . SER D 1 318 ? -62.816 44.878 9.475 1 26.012 318 SER D N 1
ATOM 10817 C CA . SER D 1 318 ? -63.108 43.465 9.763 1 27.412 318 SER D CA 1
ATOM 10818 C C . SER D 1 318 ? -63.924 43.277 11.035 1 27.775 318 SER D C 1
ATOM 10819 O O . SER D 1 318 ? -64.949 42.602 10.989 1 27.472 318 SER D O 1
ATOM 10822 N N . SER D 1 319 ? -63.405 43.785 12.167 1 26.924 319 SER D N 1
ATOM 10823 C CA . SER D 1 319 ? -64.151 43.619 13.418 1 27.2 319 SER D CA 1
ATOM 10824 C C . SER D 1 319 ? -65.515 44.289 13.35 1 27.687 319 SER D C 1
ATOM 10825 O O . SER D 1 319 ? -66.472 43.788 13.953 1 30.209 319 SER D O 1
ATOM 10828 N N . ALA D 1 320 ? -65.561 45.447 12.664 1 25.755 320 ALA D N 1
ATOM 10829 C CA . ALA D 1 320 ? -66.795 46.208 12.618 1 24.583 320 ALA D CA 1
ATOM 10830 C C . ALA D 1 320 ? -67.897 45.405 11.898 1 24.232 320 ALA D C 1
ATOM 10831 O O . ALA D 1 320 ? -69.018 45.334 12.372 1 26.179 320 ALA D O 1
ATOM 10833 N N . ILE D 1 321 ? -67.558 44.779 10.749 1 24.577 321 ILE D N 1
ATOM 10834 C CA . ILE D 1 321 ? -68.529 44.035 9.979 1 23.927 321 ILE D CA 1
ATOM 10835 C C . ILE D 1 321 ? -69.004 42.855 10.819 1 24.102 321 ILE D C 1
ATOM 10836 O O . ILE D 1 321 ? -70.18 42.549 10.834 1 27.61 321 ILE D O 1
ATOM 10841 N N . LYS D 1 322 ? -68.071 42.188 11.503 1 24.856 322 LYS D N 1
ATOM 10842 C CA . LYS D 1 322 ? -68.426 41.021 12.31 1 28.344 322 LYS D CA 1
ATOM 10843 C C . LYS D 1 322 ? -69.435 41.425 13.4 1 26.921 322 LYS D C 1
ATOM 10844 O O . LYS D 1 322 ? -70.435 40.734 13.661 1 26.882 322 LYS D O 1
ATOM 10850 N N . ALA D 1 323 ? -69.149 42.536 14.109 1 28.741 323 ALA D N 1
ATOM 10851 C CA . ALA D 1 323 ? -70.023 42.987 15.205 1 25.963 323 ALA D CA 1
ATOM 10852 C C . ALA D 1 323 ? -71.367 43.483 14.652 1 26.237 323 ALA D C 1
ATOM 10853 O O . ALA D 1 323 ? -72.416 43.31 15.268 1 26.098 323 ALA D O 1
ATOM 10855 N N . TRP D 1 324 ? -71.347 44.11 13.475 1 25.918 324 TRP D N 1
ATOM 10856 C CA . TRP D 1 324 ? -72.579 44.586 12.854 1 27.279 324 TRP D CA 1
ATOM 10857 C C . TRP D 1 324 ? -73.475 43.406 12.481 1 27.683 324 TRP D C 1
ATOM 10858 O O . TRP D 1 324 ? -74.682 43.414 12.74 1 26.12 324 TRP D O 1
ATOM 10869 N N . GLY D 1 325 ? -72.88 42.424 11.787 1 27.942 325 GLY D N 1
ATOM 10870 C CA . GLY D 1 325 ? -73.65 41.226 11.44 1 29.762 325 GLY D CA 1
ATOM 10871 C C . GLY D 1 325 ? -74.673 41.515 10.331 1 29.914 325 GLY D C 1
ATOM 10872 O O . GLY D 1 325 ? -75.583 40.739 10.145 1 32.042 325 GLY D O 1
ATOM 10873 N N . GLY D 1 326 ? -74.622 42.689 9.693 1 30.327 326 GLY D N 1
ATOM 10874 C CA . GLY D 1 326 ? -75.606 43.072 8.678 1 30.877 326 GLY D CA 1
ATOM 10875 C C . GLY D 1 326 ? -76.986 43.449 9.224 1 33.935 326 GLY D C 1
ATOM 10876 O O . GLY D 1 326 ? -77.935 43.607 8.458 1 35.02 326 GLY D O 1
ATOM 10877 N N . LYS D 1 327 ? -77.086 43.699 10.532 1 31.148 327 LYS D N 1
ATOM 10878 C CA . LYS D 1 327 ? -78.379 43.897 11.166 1 36.116 327 LYS D CA 1
ATOM 10879 C C . LYS D 1 327 ? -78.417 45.273 11.832 1 36.708 327 LYS D C 1
ATOM 10880 O O . LYS D 1 327 ? -77.394 45.746 12.338 1 31.776 327 LYS D O 1
ATOM 10886 N N . SER D 1 328 ? -79.611 45.886 11.875 1 32.475 328 SER D N 1
ATOM 10887 C CA . SER D 1 328 ? -79.628 47.217 12.468 1 36.093 328 SER D CA 1
ATOM 10888 C C . SER D 1 328 ? -79.323 47.151 13.971 1 32.237 328 SER D C 1
ATOM 10889 O O . SER D 1 328 ? -78.701 48.056 14.531 1 35.814 328 SER D O 1
ATOM 10892 N N . SER D 1 329 ? -79.629 46.042 14.623 1 28.724 329 SER D N 1
ATOM 10893 C CA . SER D 1 329 ? -79.289 45.898 16.025 1 30.785 329 SER D CA 1
ATOM 10894 C C . SER D 1 329 ? -77.776 45.748 16.261 1 31.211 329 SER D C 1
ATOM 10895 O O . SER D 1 329 ? -77.341 45.795 17.415 1 30.955 329 SER D O 1
ATOM 10898 N N . GLY D 1 330 ? -76.955 45.543 15.22 1 27.458 330 GLY D N 1
ATOM 10899 C CA . GLY D 1 330 ? -75.531 45.433 15.459 1 26.254 330 GLY D CA 1
ATOM 10900 C C . GLY D 1 330 ? -74.8 46.744 15.121 1 26.532 330 GLY D C 1
ATOM 10901 O O . GLY D 1 330 ? -73.573 46.803 15.176 1 27.739 330 GLY D O 1
ATOM 10902 N N . VAL D 1 331 ? -75.541 47.766 14.716 1 24.109 331 VAL D N 1
ATOM 10903 C CA . VAL D 1 331 ? -74.916 48.981 14.2 1 25.473 331 VAL D CA 1
ATOM 10904 C C . VAL D 1 331 ? -74.01 49.631 15.268 1 27.454 331 VAL D C 1
ATOM 10905 O O . VAL D 1 331 ? -72.86 49.985 14.99 1 24.966 331 VAL D O 1
ATOM 10909 N N . ALA D 1 332 ? -74.512 49.693 16.506 1 26.643 332 ALA D N 1
ATOM 10910 C CA . ALA D 1 332 ? -73.723 50.375 17.522 1 26.962 332 ALA D CA 1
ATOM 10911 C C . ALA D 1 332 ? -72.447 49.578 17.835 1 27.033 332 ALA D C 1
ATOM 10912 O O . ALA D 1 332 ? -71.381 50.177 17.952 1 26.108 332 ALA D O 1
ATOM 10914 N N . ALA D 1 333 ? -72.536 48.246 18.025 1 25.455 333 ALA D N 1
ATOM 10915 C CA . ALA D 1 333 ? -71.343 47.441 18.268 1 26.058 333 ALA D CA 1
ATOM 10916 C C . ALA D 1 333 ? -70.368 47.531 17.092 1 24.008 333 ALA D C 1
ATOM 10917 O O . ALA D 1 333 ? -69.141 47.602 17.284 1 23.85 333 ALA D O 1
ATOM 10919 N N . GLY D 1 334 ? -70.889 47.529 15.852 1 25.021 334 GLY D N 1
ATOM 10920 C CA . GLY D 1 334 ? -70.006 47.648 14.69 1 24.018 334 GLY D CA 1
ATOM 10921 C C . GLY D 1 334 ? -69.235 48.989 14.702 1 24.552 334 GLY D C 1
ATOM 10922 O O . GLY D 1 334 ? -68.034 49.041 14.47 1 23.96 334 GLY D O 1
ATOM 10923 N N . ARG D 1 335 ? -69.944 50.069 15.054 1 23.381 335 ARG D N 1
ATOM 10924 C CA . ARG D 1 335 ? -69.337 51.401 15.101 1 25.786 335 ARG D CA 1
ATOM 10925 C C . ARG D 1 335 ? -68.298 51.482 16.223 1 24.786 335 ARG D C 1
ATOM 10926 O O . ARG D 1 335 ? -67.251 52.077 16.025 1 24.815 335 ARG D O 1
ATOM 10934 N N . ARG D 1 336 ? -68.568 50.857 17.365 1 23.594 336 ARG D N 1
ATOM 10935 C CA . ARG D 1 336 ? -67.582 50.895 18.441 1 25.157 336 ARG D CA 1
ATOM 10936 C C . ARG D 1 336 ? -66.286 50.212 17.979 1 25.35 336 ARG D C 1
ATOM 10937 O O . ARG D 1 336 ? -65.18 50.708 18.257 1 25.188 336 ARG D O 1
ATOM 10945 N N . ALA D 1 337 ? -66.414 49.084 17.248 1 26.206 337 ALA D N 1
ATOM 10946 C CA . ALA D 1 337 ? -65.205 48.401 16.773 1 25.907 337 ALA D CA 1
ATOM 10947 C C . ALA D 1 337 ? -64.489 49.265 15.734 1 25.863 337 ALA D C 1
ATOM 10948 O O . ALA D 1 337 ? -63.262 49.373 15.728 1 24.821 337 ALA D O 1
ATOM 10950 N N . PHE D 1 338 ? -65.262 49.838 14.807 1 23.574 338 PHE D N 1
ATOM 10951 C CA . PHE D 1 338 ? -64.634 50.657 13.774 1 23.614 338 PHE D CA 1
ATOM 10952 C C . PHE D 1 338 ? -63.908 51.858 14.402 1 23.282 338 PHE D C 1
ATOM 10953 O O . PHE D 1 338 ? -62.786 52.207 14.017 1 23.34 338 PHE D O 1
ATOM 10961 N N . MET D 1 339 ? -64.57 52.535 15.345 1 23.323 339 MET D N 1
ATOM 10962 C CA . MET D 1 339 ? -63.991 53.715 15.98 1 23.682 339 MET D CA 1
ATOM 10963 C C . MET D 1 339 ? -62.734 53.342 16.762 1 24.189 339 MET D C 1
ATOM 10964 O O . MET D 1 339 ? -61.748 54.097 16.756 1 25.549 339 MET D O 1
ATOM 10969 N N . HIS D 1 340 ? -62.747 52.194 17.416 1 21.672 340 HIS D N 1
ATOM 10970 C CA . HIS D 1 340 ? -61.529 51.769 18.105 1 25.363 340 HIS D CA 1
ATOM 10971 C C . HIS D 1 340 ? -60.353 51.584 17.13 1 22.577 340 HIS D C 1
ATOM 10972 O O . HIS D 1 340 ? -59.251 52.093 17.372 1 22.441 340 HIS D O 1
ATOM 10979 N N . ARG D 1 341 ? -60.602 50.904 15.997 1 22.937 341 ARG D N 1
ATOM 10980 C CA . ARG D 1 341 ? -59.539 50.728 15.007 1 23.21 341 ARG D CA 1
ATOM 10981 C C . ARG D 1 341 ? -59.067 52.074 14.424 1 22.381 341 ARG D C 1
ATOM 10982 O O . ARG D 1 341 ? -57.879 52.29 14.18 1 21.273 341 ARG D O 1
ATOM 10990 N N . ALA D 1 342 ? -60.008 52.994 14.194 1 21.805 342 ALA D N 1
ATOM 10991 C CA . ALA D 1 342 ? -59.641 54.257 13.578 1 21.156 342 ALA D CA 1
ATOM 10992 C C . ALA D 1 342 ? -58.749 55.026 14.553 1 22.667 342 ALA D C 1
ATOM 10993 O O . ALA D 1 342 ? -57.739 55.649 14.152 1 21.927 342 ALA D O 1
ATOM 10995 N N . LYS D 1 343 ? -59.115 54.986 15.84 1 22.899 343 LYS D N 1
ATOM 10996 C CA . LYS D 1 343 ? -58.339 55.655 16.879 1 22.289 343 LYS D CA 1
ATOM 10997 C C . LYS D 1 343 ? -56.935 55.052 16.948 1 23.874 343 LYS D C 1
ATOM 10998 O O . LYS D 1 343 ? -55.947 55.797 17.044 1 22.12 343 LYS D O 1
ATOM 11004 N N . MET D 1 344 ? -56.852 53.698 16.965 1 22.844 344 MET D N 1
ATOM 11005 C CA . MET D 1 344 ? -55.527 53.078 17.035 1 24.06 344 MET D CA 1
ATOM 11006 C C . MET D 1 344 ? -54.641 53.533 15.86 1 23.834 344 MET D C 1
ATOM 11007 O O . MET D 1 344 ? -53.436 53.758 16.053 1 22.74 344 MET D O 1
ATOM 11012 N N . ASN D 1 345 ? -55.218 53.624 14.646 1 21.842 345 ASN D N 1
ATOM 11013 C CA . ASN D 1 345 ? -54.44 53.97 13.461 1 20.827 345 ASN D CA 1
ATOM 11014 C C . ASN D 1 345 ? -54.065 55.449 13.473 1 22.946 345 ASN D C 1
ATOM 11015 O O . ASN D 1 345 ? -52.984 55.81 13.014 1 21.653 345 ASN D O 1
ATOM 11020 N N . SER D 1 346 ? -54.978 56.302 13.996 1 21.429 346 SER D N 1
ATOM 11021 C CA . SER D 1 346 ? -54.679 57.703 14.209 1 23.724 346 SER D CA 1
ATOM 11022 C C . SER D 1 346 ? -53.447 57.848 15.115 1 22.988 346 SER D C 1
ATOM 11023 O O . SER D 1 346 ? -52.502 58.56 14.803 1 23.142 346 SER D O 1
ATOM 11026 N N . LEU D 1 347 ? -53.448 57.143 16.254 1 25.092 347 LEU D N 1
ATOM 11027 C CA . LEU D 1 347 ? -52.31 57.148 17.158 1 23.46 347 LEU D CA 1
ATOM 11028 C C . LEU D 1 347 ? -51.044 56.616 16.464 1 24.018 347 LEU D C 1
ATOM 11029 O O . LEU D 1 347 ? -49.95 57.151 16.659 1 26.99 347 LEU D O 1
ATOM 11034 N N . ALA D 1 348 ? -51.185 55.543 15.68 1 22.868 348 ALA D N 1
ATOM 11035 C CA . ALA D 1 348 ? -50.038 54.95 14.981 1 24.191 348 ALA D CA 1
ATOM 11036 C C . ALA D 1 348 ? -49.427 55.988 13.999 1 26.225 348 ALA D C 1
ATOM 11037 O O . ALA D 1 348 ? -48.191 56.079 13.878 1 24.762 348 ALA D O 1
ATOM 11039 N N . GLN D 1 349 ? -50.27 56.818 13.353 1 21.763 349 GLN D N 1
ATOM 11040 C CA . GLN D 1 349 ? -49.739 57.797 12.411 1 23.834 349 GLN D CA 1
ATOM 11041 C C . GLN D 1 349 ? -48.836 58.752 13.191 1 24.256 349 GLN D C 1
ATOM 11042 O O . GLN D 1 349 ? -47.818 59.234 12.673 1 23.766 349 GLN D O 1
ATOM 11048 N N . LEU D 1 350 ? -49.238 59.041 14.43 1 23.695 350 LEU D N 1
ATOM 11049 C CA . LEU D 1 350 ? -48.513 59.961 15.305 1 28.383 350 LEU D CA 1
ATOM 11050 C C . LEU D 1 350 ? -47.334 59.282 15.987 1 27.398 350 LEU D C 1
ATOM 11051 O O . LEU D 1 350 ? -46.639 59.954 16.736 1 27.94 350 LEU D O 1
ATOM 11056 N N . GLY D 1 351 ? -47.157 57.959 15.82 1 24.993 351 GLY D N 1
ATOM 11057 C CA . GLY D 1 351 ? -46.069 57.283 16.501 1 23.263 351 GLY D CA 1
ATOM 11058 C C . GLY D 1 351 ? -46.395 57.037 17.979 1 25.721 351 GLY D C 1
ATOM 11059 O O . GLY D 1 351 ? -45.521 56.658 18.767 1 27.36 351 GLY D O 1
ATOM 11060 N N . ARG D 1 352 ? -47.669 57.146 18.365 1 27.894 352 ARG D N 1
ATOM 11061 C CA . ARG D 1 352 ? -48.007 57.092 19.791 1 27.422 352 ARG D CA 1
ATOM 11062 C C . ARG D 1 352 ? -48.934 55.899 20.066 1 28.52 352 ARG D C 1
ATOM 11063 O O . ARG D 1 352 ? -49.633 55.869 21.048 1 28.115 352 ARG D O 1
ATOM 11071 N N . TYR D 1 353 ? -49.042 54.933 19.142 1 27.09 353 TYR D N 1
ATOM 11072 C CA . TYR D 1 353 ? -49.912 53.8 19.37 1 27.352 353 TYR D CA 1
ATOM 11073 C C . TYR D 1 353 ? -49.284 52.923 20.461 1 32.13 353 TYR D C 1
ATOM 11074 O O . TYR D 1 353 ? -48.045 52.805 20.557 1 29.019 353 TYR D O 1
ATOM 11083 N N . ASN D 1 354 ? -50.162 52.279 21.242 1 31.087 354 ASN D N 1
ATOM 11084 C CA . ASN D 1 354 ? -49.737 51.478 22.378 1 32.62 354 ASN D CA 1
ATOM 11085 C C . ASN D 1 354 ? -50.428 50.111 22.251 1 31.517 354 ASN D C 1
ATOM 11086 O O . ASN D 1 354 ? -51.664 49.99 22.385 1 30.133 354 ASN D O 1
ATOM 11091 N N . ARG D 1 355 ? -49.653 49.074 21.963 1 32.63 355 ARG D N 1
ATOM 11092 C CA . ARG D 1 355 ? -50.184 47.732 21.75 1 34.442 355 ARG D CA 1
ATOM 11093 C C . ARG D 1 355 ? -51.027 47.267 22.944 1 35.901 355 ARG D C 1
ATOM 11094 O O . ARG D 1 355 ? -52.033 46.58 22.747 1 35.767 355 ARG D O 1
ATOM 11102 N N . GLY D 1 356 ? -50.609 47.631 24.169 1 34.418 356 GLY D N 1
ATOM 11103 C CA . GLY D 1 356 ? -51.277 47.187 25.398 1 36.317 356 GLY D CA 1
ATOM 11104 C C . GLY D 1 356 ? -52.667 47.805 25.457 1 43.229 356 GLY D C 1
ATOM 11105 O O . GLY D 1 356 ? -53.608 47.191 25.921 1 41.452 356 GLY D O 1
ATOM 11106 N N . ASP D 1 357 ? -52.817 49.039 24.951 1 39.275 357 ASP D N 1
ATOM 11107 C CA . ASP D 1 357 ? -54.127 49.663 24.92 1 41.994 357 ASP D CA 1
ATOM 11108 C C . ASP D 1 357 ? -55.002 48.986 23.877 1 43.415 357 ASP D C 1
ATOM 11109 O O . ASP D 1 357 ? -56.201 48.924 24.014 1 49.157 357 ASP D O 1
ATOM 11114 N N . ASP D 1 358 ? -54.387 48.446 22.841 1 43.211 358 ASP D N 1
ATOM 11115 C CA . ASP D 1 358 ? -55.153 47.891 21.75 1 47.767 358 ASP D CA 1
ATOM 11116 C C . ASP D 1 358 ? -55.853 46.63 22.239 1 60.047 358 ASP D C 1
ATOM 11117 O O . ASP D 1 358 ? -57.074 46.512 22.096 1 76.51 358 ASP D O 1
ATOM 11122 N N . ASP D 1 359 ? -55.086 45.735 22.868 1 52.061 359 ASP D N 1
ATOM 11123 C CA . ASP D 1 359 ? -55.639 44.706 23.731 1 71.904 359 ASP D CA 1
ATOM 11124 C C . ASP D 1 359 ? -55.808 45.207 25.182 1 70.078 359 ASP D C 1
ATOM 11125 O O . ASP D 1 359 ? -56.972 45.336 25.673 1 62.985 359 ASP D O 1
ATOM 11130 N N . VAL E 2 2 ? -6.845 20.747 -56.383 1 58.891 2 VAL E N 1
ATOM 11131 C CA . VAL E 2 2 ? -6.717 21.677 -57.54 1 52.52 2 VAL E CA 1
ATOM 11132 C C . VAL E 2 2 ? -5.444 21.33 -58.322 1 46.58 2 VAL E C 1
ATOM 11133 O O . VAL E 2 2 ? -4.379 21.091 -57.736 1 42.244 2 VAL E O 1
ATOM 11137 N N . GLN E 2 3 ? -5.584 21.328 -59.651 1 37.653 3 GLN E N 1
ATOM 11138 C CA . GLN E 2 3 ? -4.471 21.239 -60.568 1 37.065 3 GLN E CA 1
ATOM 11139 C C . GLN E 2 3 ? -4.887 21.997 -61.826 1 33.985 3 GLN E C 1
ATOM 11140 O O . GLN E 2 3 ? -6.026 21.869 -62.27 1 34.575 3 GLN E O 1
ATOM 11146 N N . LEU E 2 4 ? -3.939 22.732 -62.405 1 31.769 4 LEU E N 1
ATOM 11147 C CA . LEU E 2 4 ? -4.066 23.315 -63.718 1 31.527 4 LEU E CA 1
ATOM 11148 C C . LEU E 2 4 ? -4.106 22.186 -64.737 1 34.747 4 LEU E C 1
ATOM 11149 O O . LEU E 2 4 ? -3.78 21.019 -64.413 1 33.273 4 LEU E O 1
ATOM 11154 N N . GLN E 2 5 ? -4.504 22.537 -65.967 1 32.671 5 GLN E N 1
ATOM 11155 C CA . GLN E 2 5 ? -4.56 21.541 -67.031 1 38.252 5 GLN E CA 1
ATOM 11156 C C . GLN E 2 5 ? -3.716 22.045 -68.205 1 34.6 5 GLN E C 1
ATOM 11157 O O . GLN E 2 5 ? -4.017 23.078 -68.768 1 32.14 5 GLN E O 1
ATOM 11163 N N . GLU E 2 6 ? -2.629 21.332 -68.511 1 30.469 6 GLU E N 1
ATOM 11164 C CA . GLU E 2 6 ? -1.805 21.676 -69.664 1 29.225 6 GLU E CA 1
ATOM 11165 C C . GLU E 2 6 ? -2.363 21.001 -70.919 1 30.181 6 GLU E C 1
ATOM 11166 O O . GLU E 2 6 ? -2.838 19.872 -70.884 1 28.999 6 GLU E O 1
ATOM 11172 N N . SER E 2 7 ? -2.219 21.639 -72.091 1 29.461 7 SER E N 1
ATOM 11173 C CA . SER E 2 7 ? -2.441 20.886 -73.315 1 29.66 7 SER E CA 1
ATOM 11174 C C . SER E 2 7 ? -1.554 21.492 -74.415 1 28.863 7 SER E C 1
ATOM 11175 O O . SER E 2 7 ? -0.873 22.497 -74.168 1 25.323 7 SER E O 1
ATOM 11178 N N . GLY E 2 8 ? -1.592 20.869 -75.601 1 27.552 8 GLY E N 1
ATOM 11179 C CA . GLY E 2 8 ? -0.971 21.443 -76.785 1 27.416 8 GLY E CA 1
ATOM 11180 C C . GLY E 2 8 ? 0.31 20.704 -77.145 1 33.515 8 GLY E C 1
ATOM 11181 O O . GLY E 2 8 ? 0.96 21.045 -78.143 1 31.339 8 GLY E O 1
ATOM 11182 N N . GLY E 2 9 ? 0.678 19.688 -76.338 1 29.741 9 GLY E N 1
ATOM 11183 C CA . GLY E 2 9 ? 1.892 18.927 -76.622 1 30.669 9 GLY E CA 1
ATOM 11184 C C . GLY E 2 9 ? 1.754 18.103 -77.912 1 29.497 9 GLY E C 1
ATOM 11185 O O . GLY E 2 9 ? 0.668 17.99 -78.483 1 29.42 9 GLY E O 1
ATOM 11186 N N . GLY E 2 10 ? 2.825 17.431 -78.306 1 27.616 10 GLY E N 1
ATOM 11187 C CA . GLY E 2 10 ? 2.767 16.531 -79.448 1 29.822 10 GLY E CA 1
ATOM 11188 C C . GLY E 2 10 ? 4.164 16.212 -79.959 1 31.914 10 GLY E C 1
ATOM 11189 O O . GLY E 2 10 ? 5.127 16.434 -79.236 1 31.251 10 GLY E O 1
ATOM 11190 N N . LEU E 2 11 ? 4.246 15.662 -81.18 1 31.676 11 LEU E N 1
ATOM 11191 C CA . LEU E 2 11 ? 5.474 15.182 -81.774 1 33.548 11 LEU E CA 1
ATOM 11192 C C . LEU E 2 11 ? 5.688 16.008 -83.047 1 33.485 11 LEU E C 1
ATOM 11193 O O . LEU E 2 11 ? 4.816 16.076 -83.906 1 32.644 11 LEU E O 1
ATOM 11198 N N . VAL E 2 12 ? 6.849 16.658 -83.152 1 32.785 12 VAL E N 1
ATOM 11199 C CA . VAL E 2 12 ? 7.144 17.558 -84.263 1 33.12 12 VAL E CA 1
ATOM 11200 C C . VAL E 2 12 ? 8.609 17.35 -84.635 1 35.067 12 VAL E C 1
ATOM 11201 O O . VAL E 2 12 ? 9.365 16.697 -83.883 1 33.424 12 VAL E O 1
ATOM 11205 N N . GLN E 2 13 ? 8.985 17.851 -85.834 1 35.704 13 GLN E N 1
ATOM 11206 C CA . GLN E 2 13 ? 10.386 17.759 -86.231 1 35.707 13 GLN E CA 1
ATOM 11207 C C . GLN E 2 13 ? 11.14 19.004 -85.798 1 33.333 13 GLN E C 1
ATOM 11208 O O . GLN E 2 13 ? 10.542 20.067 -85.585 1 33.537 13 GLN E O 1
ATOM 11214 N N . PRO E 2 14 ? 12.492 18.915 -85.721 1 35.743 14 PRO E N 1
ATOM 11215 C CA . PRO E 2 14 ? 13.318 20.099 -85.461 1 34.443 14 PRO E CA 1
ATOM 11216 C C . PRO E 2 14 ? 12.906 21.263 -86.366 1 33.604 14 PRO E C 1
ATOM 11217 O O . PRO E 2 14 ? 12.652 21.066 -87.547 1 34.751 14 PRO E O 1
ATOM 11221 N N . GLY E 2 15 ? 12.759 22.439 -85.768 1 32.354 15 GLY E N 1
ATOM 11222 C CA . GLY E 2 15 ? 12.399 23.627 -86.508 1 34.832 15 GLY E CA 1
ATOM 11223 C C . GLY E 2 15 ? 10.897 23.887 -86.427 1 35.106 15 GLY E C 1
ATOM 11224 O O . GLY E 2 15 ? 10.495 25.016 -86.654 1 35.046 15 GLY E O 1
ATOM 11225 N N . GLY E 2 16 ? 10.094 22.882 -86.002 1 31.639 16 GLY E N 1
ATOM 11226 C CA . GLY E 2 16 ? 8.658 23.069 -85.894 1 29.962 16 GLY E CA 1
ATOM 11227 C C . GLY E 2 16 ? 8.248 23.827 -84.615 1 31.694 16 GLY E C 1
ATOM 11228 O O . GLY E 2 16 ? 9.108 24.28 -83.847 1 33.238 16 GLY E O 1
ATOM 11229 N N . SER E 2 17 ? 6.937 24.024 -84.454 1 29.855 17 SER E N 1
ATOM 11230 C CA . SER E 2 17 ? 6.354 24.765 -83.34 1 32.772 17 SER E CA 1
ATOM 11231 C C . SER E 2 17 ? 5.214 23.974 -82.717 1 31.176 17 SER E C 1
ATOM 11232 O O . SER E 2 17 ? 4.53 23.199 -83.399 1 31.259 17 SER E O 1
ATOM 11235 N N . LEU E 2 18 ? 4.949 24.326 -81.462 1 28.788 18 LEU E N 1
ATOM 11236 C CA . LEU E 2 18 ? 3.812 23.894 -80.674 1 30.349 18 LEU E CA 1
ATOM 11237 C C . LEU E 2 18 ? 3.36 25.104 -79.836 1 30.554 18 LEU E C 1
ATOM 11238 O O . LEU E 2 18 ? 4.129 26.022 -79.542 1 30.503 18 LEU E O 1
ATOM 11243 N N . ARG E 2 19 ? 2.08 25.112 -79.487 1 25.923 19 ARG E N 1
ATOM 11244 C CA . ARG E 2 19 ? 1.533 26.109 -78.615 1 27.638 19 ARG E CA 1
ATOM 11245 C C . ARG E 2 19 ? 0.933 25.385 -77.396 1 29.223 19 ARG E C 1
ATOM 11246 O O . ARG E 2 19 ? -0.066 24.691 -77.529 1 29.286 19 ARG E O 1
ATOM 11254 N N . LEU E 2 20 ? 1.561 25.547 -76.235 1 25.876 20 LEU E N 1
ATOM 11255 C CA . LEU E 2 20 ? 1.059 24.96 -75.011 1 28.342 20 LEU E CA 1
ATOM 11256 C C . LEU E 2 20 ? 0.071 25.922 -74.369 1 30.718 20 LEU E C 1
ATOM 11257 O O . LEU E 2 20 ? 0.245 27.154 -74.436 1 28.475 20 LEU E O 1
ATOM 11262 N N . SER E 2 21 ? -0.967 25.317 -73.752 1 25.914 21 SER E N 1
ATOM 11263 C CA . SER E 2 21 ? -1.975 26.1 -73.089 1 25.454 21 SER E CA 1
ATOM 11264 C C . SER E 2 21 ? -2.111 25.578 -71.658 1 28.33 21 SER E C 1
ATOM 11265 O O . SER E 2 21 ? -2.065 24.363 -71.441 1 28.271 21 SER E O 1
ATOM 11268 N N . CYS E 2 22 ? -2.266 26.516 -70.725 1 25.527 22 CYS E N 1
ATOM 11269 C CA . CYS E 2 22 ? -2.449 26.198 -69.308 1 26.373 22 CYS E CA 1
ATOM 11270 C C . CYS E 2 22 ? -3.788 26.797 -68.889 1 29.041 22 CYS E C 1
ATOM 11271 O O . CYS E 2 22 ? -3.969 28.006 -69.019 1 29.813 22 CYS E O 1
ATOM 11274 N N . ALA E 2 23 ? -4.748 25.931 -68.494 1 31.226 23 ALA E N 1
ATOM 11275 C CA . ALA E 2 23 ? -6.117 26.35 -68.186 1 31.695 23 ALA E CA 1
ATOM 11276 C C . ALA E 2 23 ? -6.419 26.04 -66.72 1 33.715 23 ALA E C 1
ATOM 11277 O O . ALA E 2 23 ? -5.898 25.078 -66.138 1 32.577 23 ALA E O 1
ATOM 11279 N N . ALA E 2 24 ? -7.191 26.915 -66.071 1 33.808 24 ALA E N 1
ATOM 11280 C CA . ALA E 2 24 ? -7.668 26.658 -64.715 1 35.066 24 ALA E CA 1
ATOM 11281 C C . ALA E 2 24 ? -9.184 26.611 -64.767 1 38.765 24 ALA E C 1
ATOM 11282 O O . ALA E 2 24 ? -9.822 27.334 -65.529 1 45.025 24 ALA E O 1
ATOM 11284 N N . SER E 2 25 ? -9.781 25.742 -63.977 1 39.677 25 SER E N 1
ATOM 11285 C CA . SER E 2 25 ? -11.22 25.698 -64.031 1 45.969 25 SER E CA 1
ATOM 11286 C C . SER E 2 25 ? -11.842 26.465 -62.858 1 49.893 25 SER E C 1
ATOM 11287 O O . SER E 2 25 ? -13.009 26.851 -62.964 1 62.431 25 SER E O 1
ATOM 11290 N N . GLU E 2 26 ? -11.125 26.678 -61.748 1 36.704 26 GLU E N 1
ATOM 11291 C CA . GLU E 2 26 ? -11.826 27.418 -60.712 1 41.349 26 GLU E CA 1
ATOM 11292 C C . GLU E 2 26 ? -11.021 28.619 -60.209 1 38.228 26 GLU E C 1
ATOM 11293 O O . GLU E 2 26 ? -11.567 29.58 -59.681 1 42.656 26 GLU E O 1
ATOM 11299 N N . THR E 2 27 ? -9.738 28.567 -60.381 1 31.929 27 THR E N 1
ATOM 11300 C CA . THR E 2 27 ? -8.959 29.666 -59.867 1 31.87 27 THR E CA 1
ATOM 11301 C C . THR E 2 27 ? -8.892 30.794 -60.895 1 28.926 27 THR E C 1
ATOM 11302 O O . THR E 2 27 ? -8.819 30.553 -62.113 1 27.579 27 THR E O 1
ATOM 11306 N N . ALA E 2 28 ? -9.037 32.032 -60.425 1 28.307 28 ALA E N 1
ATOM 11307 C CA . ALA E 2 28 ? -8.812 33.223 -61.238 1 30.523 28 ALA E CA 1
ATOM 11308 C C . ALA E 2 28 ? -7.298 33.443 -61.374 1 30.297 28 ALA E C 1
ATOM 11309 O O . ALA E 2 28 ? -6.638 33.956 -60.46 1 26.679 28 ALA E O 1
ATOM 11311 N N . LEU E 2 29 ? -6.747 33.12 -62.549 1 26.517 29 LEU E N 1
ATOM 11312 C CA . LEU E 2 29 ? -5.312 33.153 -62.778 1 26.71 29 LEU E CA 1
ATOM 11313 C C . LEU E 2 29 ? -4.793 34.579 -62.691 1 26.214 29 LEU E C 1
ATOM 11314 O O . LEU E 2 29 ? -3.612 34.781 -62.456 1 26.549 29 LEU E O 1
ATOM 11319 N N . THR E 2 30 ? -5.663 35.563 -62.917 1 26.002 30 THR E N 1
ATOM 11320 C CA . THR E 2 30 ? -5.302 36.973 -62.899 1 27.467 30 THR E CA 1
ATOM 11321 C C . THR E 2 30 ? -4.463 37.345 -61.661 1 31.216 30 THR E C 1
ATOM 11322 O O . THR E 2 30 ? -3.584 38.22 -61.743 1 27.96 30 THR E O 1
ATOM 11326 N N . TYR E 2 31 ? -4.677 36.647 -60.523 1 25.507 31 TYR E N 1
ATOM 11327 C CA . TYR E 2 31 ? -4.03 37.063 -59.29 1 23.504 31 TYR E CA 1
ATOM 11328 C C . TYR E 2 31 ? -2.622 36.483 -59.16 1 23.055 31 TYR E C 1
ATOM 11329 O O . TYR E 2 31 ? -1.986 36.684 -58.122 1 24.629 31 TYR E O 1
ATOM 11338 N N . TYR E 2 32 ? -2.143 35.706 -60.136 1 20.637 32 TYR E N 1
ATOM 11339 C CA . TYR E 2 32 ? -0.933 34.923 -59.915 1 20.675 32 TYR E CA 1
ATOM 11340 C C . TYR E 2 32 ? 0.095 35.167 -61.025 1 22.251 32 TYR E C 1
ATOM 11341 O O . TYR E 2 32 ? -0.258 35.362 -62.183 1 26.141 32 TYR E O 1
ATOM 11350 N N . ALA E 2 33 ? 1.388 35.163 -60.672 1 23.731 33 ALA E N 1
ATOM 11351 C CA . ALA E 2 33 ? 2.438 34.841 -61.639 1 23.059 33 ALA E CA 1
ATOM 11352 C C . ALA E 2 33 ? 2.322 33.357 -61.997 1 24.692 33 ALA E C 1
ATOM 11353 O O . ALA E 2 33 ? 1.93 32.536 -61.178 1 24.204 33 ALA E O 1
ATOM 11355 N N . ILE E 2 34 ? 2.585 33.036 -63.28 1 24.41 34 ILE E N 1
ATOM 11356 C CA . ILE E 2 34 ? 2.382 31.686 -63.774 1 23.318 34 ILE E CA 1
ATOM 11357 C C . ILE E 2 34 ? 3.668 31.276 -64.504 1 25.906 34 ILE E C 1
ATOM 11358 O O . ILE E 2 34 ? 4.283 32.107 -65.186 1 23.785 34 ILE E O 1
ATOM 11363 N N . GLY E 2 35 ? 4.069 30.022 -64.331 1 21.656 35 GLY E N 1
ATOM 11364 C CA . GLY E 2 35 ? 5.296 29.529 -64.89 1 22.16 35 GLY E CA 1
ATOM 11365 C C . GLY E 2 35 ? 5.064 28.262 -65.721 1 26.324 35 GLY E C 1
ATOM 11366 O O . GLY E 2 35 ? 4.131 27.473 -65.447 1 25.974 35 GLY E O 1
ATOM 11367 N N . TRP E 2 36 ? 5.926 28.105 -66.753 1 22.679 36 TRP E N 1
ATOM 11368 C CA . TRP E 2 36 ? 6.019 26.859 -67.496 1 23.229 36 TRP E CA 1
ATOM 11369 C C . TRP E 2 36 ? 7.344 26.212 -67.141 1 23.131 36 TRP E C 1
ATOM 11370 O O . TRP E 2 36 ? 8.347 26.916 -67.049 1 24.866 36 TRP E O 1
ATOM 11381 N N . PHE E 2 37 ? 7.335 24.888 -66.946 1 24.2 37 PHE E N 1
ATOM 11382 C CA . PHE E 2 37 ? 8.484 24.128 -66.497 1 23.582 37 PHE E CA 1
ATOM 11383 C C . PHE E 2 37 ? 8.558 22.866 -67.371 1 24.875 37 PHE E C 1
ATOM 11384 O O . PHE E 2 37 ? 7.575 22.49 -67.985 1 27.189 37 PHE E O 1
ATOM 11392 N N . ARG E 2 38 ? 9.686 22.164 -67.363 1 24.43 38 ARG E N 1
ATOM 11393 C CA . ARG E 2 38 ? 9.736 20.982 -68.198 1 27.86 38 ARG E CA 1
ATOM 11394 C C . ARG E 2 38 ? 10.696 20.006 -67.551 1 28.866 38 ARG E C 1
ATOM 11395 O O . ARG E 2 38 ? 11.626 20.416 -66.808 1 26.99 38 ARG E O 1
ATOM 11403 N N . GLN E 2 39 ? 10.417 18.722 -67.804 1 28.106 39 GLN E N 1
ATOM 11404 C CA . GLN E 2 39 ? 11.233 17.676 -67.196 1 31.995 39 GLN E CA 1
ATOM 11405 C C . GLN E 2 39 ? 11.565 16.651 -68.259 1 33.091 39 GLN E C 1
ATOM 11406 O O . GLN E 2 39 ? 10.66 16.016 -68.781 1 31.722 39 GLN E O 1
ATOM 11412 N N . ALA E 2 40 ? 12.835 16.623 -68.644 1 39.828 40 ALA E N 1
ATOM 11413 C CA . ALA E 2 40 ? 13.378 15.771 -69.699 1 45.013 40 ALA E CA 1
ATOM 11414 C C . ALA E 2 40 ? 13.724 14.428 -69.069 1 48.767 40 ALA E C 1
ATOM 11415 O O . ALA E 2 40 ? 13.919 14.372 -67.854 1 47.559 40 ALA E O 1
ATOM 11417 N N . PRO E 2 41 ? 13.826 13.321 -69.859 1 52.55 41 PRO E N 1
ATOM 11418 C CA . PRO E 2 41 ? 14.106 11.999 -69.296 1 54.751 41 PRO E CA 1
ATOM 11419 C C . PRO E 2 41 ? 15.37 11.996 -68.429 1 54.878 41 PRO E C 1
ATOM 11420 O O . PRO E 2 41 ? 16.423 12.474 -68.861 1 52.476 41 PRO E O 1
ATOM 11424 N N . GLY E 2 42 ? 15.216 11.534 -67.179 1 53.77 42 GLY E N 1
ATOM 11425 C CA . GLY E 2 42 ? 16.304 11.388 -66.238 1 58.838 42 GLY E CA 1
ATOM 11426 C C . GLY E 2 42 ? 16.805 12.697 -65.623 1 65.907 42 GLY E C 1
ATOM 11427 O O . GLY E 2 42 ? 17.684 12.66 -64.78 1 75.351 42 GLY E O 1
ATOM 11428 N N . LYS E 2 43 ? 16.223 13.849 -65.984 1 55.897 43 LYS E N 1
ATOM 11429 C CA . LYS E 2 43 ? 16.708 15.122 -65.46 1 51.844 43 LYS E CA 1
ATOM 11430 C C . LYS E 2 43 ? 15.669 15.739 -64.525 1 47.88 43 LYS E C 1
ATOM 11431 O O . LYS E 2 43 ? 14.522 15.302 -64.474 1 56.034 43 LYS E O 1
ATOM 11437 N N . GLU E 2 44 ? 16.08 16.729 -63.744 1 43.749 44 GLU E N 1
ATOM 11438 C CA . GLU E 2 44 ? 15.167 17.418 -62.835 1 46.766 44 GLU E CA 1
ATOM 11439 C C . GLU E 2 44 ? 14.295 18.405 -63.624 1 47.526 44 GLU E C 1
ATOM 11440 O O . GLU E 2 44 ? 14.685 18.884 -64.705 1 45.264 44 GLU E O 1
ATOM 11446 N N . ARG E 2 45 ? 13.126 18.698 -63.055 1 40.195 45 ARG E N 1
ATOM 11447 C CA . ARG E 2 45 ? 12.211 19.684 -63.581 1 41.678 45 ARG E CA 1
ATOM 11448 C C . ARG E 2 45 ? 12.917 21.035 -63.547 1 44.043 45 ARG E C 1
ATOM 11449 O O . ARG E 2 45 ? 13.656 21.298 -62.605 1 46.865 45 ARG E O 1
ATOM 11457 N N . GLU E 2 46 ? 12.729 21.855 -64.583 1 36.385 46 GLU E N 1
ATOM 11458 C CA . GLU E 2 46 ? 13.448 23.121 -64.637 1 34.796 46 GLU E CA 1
ATOM 11459 C C . GLU E 2 46 ? 12.494 24.162 -65.222 1 30.685 46 GLU E C 1
ATOM 11460 O O . GLU E 2 46 ? 11.612 23.85 -66.045 1 27.111 46 GLU E O 1
ATOM 11466 N N . GLY E 2 47 ? 12.641 25.409 -64.773 1 27.996 47 GLY E N 1
ATOM 11467 C CA . GLY E 2 47 ? 11.82 26.51 -65.259 1 27.213 47 GLY E CA 1
ATOM 11468 C C . GLY E 2 47 ? 12.188 26.848 -66.717 1 28.516 47 GLY E C 1
ATOM 11469 O O . GLY E 2 47 ? 13.362 26.843 -67.104 1 29.837 47 GLY E O 1
ATOM 11470 N N . VAL E 2 48 ? 11.176 27.117 -67.527 1 25.293 48 VAL E N 1
ATOM 11471 C CA . VAL E 2 48 ? 11.394 27.498 -68.914 1 25.768 48 VAL E CA 1
ATOM 11472 C C . VAL E 2 48 ? 10.981 28.964 -69.091 1 24.566 48 VAL E C 1
ATOM 11473 O O . VAL E 2 48 ? 11.674 29.738 -69.761 1 27.294 48 VAL E O 1
ATOM 11477 N N . SER E 2 49 ? 9.831 29.353 -68.536 1 23.362 49 SER E N 1
ATOM 11478 C CA . SER E 2 49 ? 9.323 30.693 -68.772 1 23.762 49 SER E CA 1
ATOM 11479 C C . SER E 2 49 ? 8.368 31.093 -67.653 1 23.533 49 SER E C 1
ATOM 11480 O O . SER E 2 49 ? 7.702 30.214 -67.114 1 26.33 49 SER E O 1
ATOM 11483 N N . CYS E 2 50 ? 8.244 32.403 -67.378 1 20.98 50 CYS E N 1
ATOM 11484 C CA . CYS E 2 50 ? 7.233 32.816 -66.423 1 23.694 50 CYS E CA 1
ATOM 11485 C C . CYS E 2 50 ? 6.676 34.15 -66.864 1 25.237 50 CYS E C 1
ATOM 11486 O O . CYS E 2 50 ? 7.325 34.869 -67.634 1 23.481 50 CYS E O 1
ATOM 11489 N N . ILE E 2 51 ? 5.463 34.45 -66.368 1 23.215 51 ILE E N 1
ATOM 11490 C CA . ILE E 2 51 ? 4.803 35.709 -66.67 1 22.316 51 ILE E CA 1
ATOM 11491 C C . ILE E 2 51 ? 4.193 36.234 -65.354 1 23.638 51 ILE E C 1
ATOM 11492 O O . ILE E 2 51 ? 3.564 35.492 -64.616 1 25.402 51 ILE E O 1
ATOM 11497 N N . SER E 2 52 ? 4.373 37.521 -65.066 1 23.828 52 SER E N 1
ATOM 11498 C CA . SER E 2 52 ? 3.908 38.107 -63.82 1 23.74 52 SER E CA 1
ATOM 11499 C C . SER E 2 52 ? 2.418 38.42 -63.965 1 22.929 52 SER E C 1
ATOM 11500 O O . SER E 2 52 ? 1.882 38.358 -65.076 1 24.168 52 SER E O 1
ATOM 11503 N N . ALA E 2 53 ? 1.74 38.727 -62.851 1 22.209 53 ALA E N 1
ATOM 11504 C CA . ALA E 2 53 ? 0.444 39.404 -62.919 1 24.181 53 ALA E CA 1
ATOM 11505 C C . ALA E 2 53 ? 0.603 40.672 -63.773 1 26.786 53 ALA E C 1
ATOM 11506 O O . ALA E 2 53 ? 1.704 41.259 -63.865 1 29.862 53 ALA E O 1
ATOM 11508 N N . ILE E 2 54 ? -0.487 41.119 -64.4 1 26.334 54 ILE E N 1
ATOM 11509 C CA . ILE E 2 54 ? -0.452 42.266 -65.307 1 30.327 54 ILE E CA 1
ATOM 11510 C C . ILE E 2 54 ? -0.159 43.551 -64.519 1 33.286 54 ILE E C 1
ATOM 11511 O O . ILE E 2 54 ? -0.778 43.793 -63.482 1 32.592 54 ILE E O 1
ATOM 11516 N N . ASN E 2 55 ? 0.8 44.352 -64.985 1 30.566 55 ASN E N 1
ATOM 11517 C CA . ASN E 2 55 ? 1.017 45.705 -64.497 1 33.87 55 ASN E CA 1
ATOM 11518 C C . ASN E 2 55 ? 0.251 46.706 -65.368 1 38.043 55 ASN E C 1
ATOM 11519 O O . ASN E 2 55 ? 0.406 46.718 -66.59 1 39.779 55 ASN E O 1
ATOM 11524 N N . SER E 2 56 ? -0.549 47.568 -64.732 1 43.635 56 SER E N 1
ATOM 11525 C CA . SER E 2 56 ? -1.225 48.694 -65.396 1 52.964 56 SER E CA 1
ATOM 11526 C C . SER E 2 56 ? -0.29 49.449 -66.33 1 57.787 56 SER E C 1
ATOM 11527 O O . SER E 2 56 ? 0.811 49.82 -65.924 1 53.752 56 SER E O 1
ATOM 11530 N N . GLY E 2 57 ? -0.731 49.687 -67.573 1 58.721 57 GLY E N 1
ATOM 11531 C CA . GLY E 2 57 ? 0.045 50.542 -68.453 1 61.512 57 GLY E CA 1
ATOM 11532 C C . GLY E 2 57 ? 1.197 49.798 -69.126 1 69.354 57 GLY E C 1
ATOM 11533 O O . GLY E 2 57 ? 1.337 49.859 -70.342 1 78.783 57 GLY E O 1
ATOM 11534 N N . SER E 2 58 ? 2.003 49.056 -68.354 1 60.749 58 SER E N 1
ATOM 11535 C CA . SER E 2 58 ? 3.206 48.463 -68.915 1 58.263 58 SER E CA 1
ATOM 11536 C C . SER E 2 58 ? 3.073 46.949 -69.156 1 53.332 58 SER E C 1
ATOM 11537 O O . SER E 2 58 ? 3.966 46.366 -69.76 1 52.766 58 SER E O 1
ATOM 11540 N N . GLY E 2 59 ? 1.974 46.309 -68.718 1 42.764 59 GLY E N 1
ATOM 11541 C CA . GLY E 2 59 ? 1.73 44.927 -69.097 1 39.985 59 GLY E CA 1
ATOM 11542 C C . GLY E 2 59 ? 2.496 43.963 -68.185 1 37.833 59 GLY E C 1
ATOM 11543 O O . GLY E 2 59 ? 3.326 44.378 -67.361 1 38.847 59 GLY E O 1
ATOM 11544 N N . ALA E 2 60 ? 2.303 42.659 -68.413 1 34.376 60 ALA E N 1
ATOM 11545 C CA . ALA E 2 60 ? 2.967 41.656 -67.579 1 33.378 60 ALA E CA 1
ATOM 11546 C C . ALA E 2 60 ? 4.462 41.655 -67.857 1 31.424 60 ALA E C 1
ATOM 11547 O O . ALA E 2 60 ? 4.85 41.916 -68.979 1 34.13 60 ALA E O 1
ATOM 11549 N N . ARG E 2 61 ? 5.292 41.358 -66.864 1 27.778 61 ARG E N 1
ATOM 11550 C CA . ARG E 2 61 ? 6.693 41.108 -67.1 1 30.011 61 ARG E CA 1
ATOM 11551 C C . ARG E 2 61 ? 6.874 39.614 -67.354 1 28.889 61 ARG E C 1
ATOM 11552 O O . ARG E 2 61 ? 6.13 38.807 -66.828 1 27.49 61 ARG E O 1
ATOM 11560 N N . THR E 2 62 ? 7.852 39.253 -68.172 1 27.633 62 THR E N 1
ATOM 11561 C CA . THR E 2 62 ? 8.058 37.843 -68.5 1 32.709 62 THR E CA 1
ATOM 11562 C C . THR E 2 62 ? 9.539 37.522 -68.311 1 33.595 62 THR E C 1
ATOM 11563 O O . THR E 2 62 ? 10.362 38.42 -68.354 1 32.541 62 THR E O 1
ATOM 11567 N N . ASP E 2 63 ? 9.871 36.241 -68.11 1 32.753 63 ASP E N 1
ATOM 11568 C CA . ASP E 2 63 ? 11.272 35.868 -68.135 1 29.76 63 ASP E CA 1
ATOM 11569 C C . ASP E 2 63 ? 11.369 34.479 -68.781 1 31.938 63 ASP E C 1
ATOM 11570 O O . ASP E 2 63 ? 10.357 33.78 -68.938 1 25.825 63 ASP E O 1
ATOM 11575 N N . TYR E 2 64 ? 12.594 34.1 -69.195 1 27.17 64 TYR E N 1
ATOM 11576 C CA . TYR E 2 64 ? 12.804 32.853 -69.919 1 25.17 64 TYR E CA 1
ATOM 11577 C C . TYR E 2 64 ? 14.152 32.299 -69.498 1 27.08 64 TYR E C 1
ATOM 11578 O O . TYR E 2 64 ? 15.072 33.069 -69.267 1 25.814 64 TYR E O 1
ATOM 11587 N N . ALA E 2 65 ? 14.27 30.968 -69.451 1 28.01 65 ALA E N 1
ATOM 11588 C CA . ALA E 2 65 ? 15.603 30.354 -69.336 1 27.91 65 ALA E CA 1
ATOM 11589 C C . ALA E 2 65 ? 16.424 30.743 -70.562 1 28.181 65 ALA E C 1
ATOM 11590 O O . ALA E 2 65 ? 15.863 30.853 -71.651 1 27.991 65 ALA E O 1
ATOM 11592 N N . ASP E 2 66 ? 17.735 30.977 -70.405 1 28.588 66 ASP E N 1
ATOM 11593 C CA . ASP E 2 66 ? 18.536 31.329 -71.57 1 30.88 66 ASP E CA 1
ATOM 11594 C C . ASP E 2 66 ? 18.434 30.272 -72.663 1 33.46 66 ASP E C 1
ATOM 11595 O O . ASP E 2 66 ? 18.527 30.609 -73.831 1 32.713 66 ASP E O 1
ATOM 11600 N N . SER E 2 67 ? 18.153 29.009 -72.329 1 31.74 67 SER E N 1
ATOM 11601 C CA . SER E 2 67 ? 18.133 27.966 -73.34 1 32.488 67 SER E CA 1
ATOM 11602 C C . SER E 2 67 ? 16.984 28.202 -74.324 1 29.642 67 SER E C 1
ATOM 11603 O O . SER E 2 67 ? 16.985 27.578 -75.377 1 29.151 67 SER E O 1
ATOM 11606 N N . VAL E 2 68 ? 15.99 29.022 -73.971 1 27.541 68 VAL E N 1
ATOM 11607 C CA . VAL E 2 68 ? 14.793 29.094 -74.808 1 27.598 68 VAL E CA 1
ATOM 11608 C C . VAL E 2 68 ? 14.569 30.523 -75.292 1 27.045 68 VAL E C 1
ATOM 11609 O O . VAL E 2 68 ? 13.635 30.757 -76.035 1 30.552 68 VAL E O 1
ATOM 11613 N N . LYS E 2 69 ? 15.342 31.496 -74.785 1 29.59 69 LYS E N 1
ATOM 11614 C CA . LYS E 2 69 ? 15.142 32.896 -75.128 1 33.399 69 LYS E CA 1
ATOM 11615 C C . LYS E 2 69 ? 15.247 33.078 -76.648 1 35.949 69 LYS E C 1
ATOM 11616 O O . LYS E 2 69 ? 16.138 32.518 -77.31 1 38.078 69 LYS E O 1
ATOM 11622 N N . GLY E 2 70 ? 14.278 33.845 -77.19 1 34.497 70 GLY E N 1
ATOM 11623 C CA . GLY E 2 70 ? 14.272 34.155 -78.606 1 32.584 70 GLY E CA 1
ATOM 11624 C C . GLY E 2 70 ? 13.462 33.124 -79.371 1 35.684 70 GLY E C 1
ATOM 11625 O O . GLY E 2 70 ? 13.197 33.352 -80.532 1 41.566 70 GLY E O 1
ATOM 11626 N N . ARG E 2 71 ? 13.12 31.976 -78.78 1 31.919 71 ARG E N 1
ATOM 11627 C CA . ARG E 2 71 ? 12.416 30.925 -79.494 1 32.077 71 ARG E CA 1
ATOM 11628 C C . ARG E 2 71 ? 10.993 30.781 -78.932 1 31.937 71 ARG E C 1
ATOM 11629 O O . ARG E 2 71 ? 10.084 30.372 -79.666 1 30.522 71 ARG E O 1
ATOM 11637 N N . PHE E 2 72 ? 10.821 30.959 -77.604 1 29.356 72 PHE E N 1
ATOM 11638 C CA . PHE E 2 72 ? 9.528 30.758 -76.961 1 28.486 72 PHE E CA 1
ATOM 11639 C C . PHE E 2 72 ? 8.946 32.117 -76.537 1 31.629 72 PHE E C 1
ATOM 11640 O O . PHE E 2 72 ? 9.702 33.037 -76.221 1 32.068 72 PHE E O 1
ATOM 11648 N N . THR E 2 73 ? 7.602 32.232 -76.53 1 25.969 73 THR E N 1
ATOM 11649 C CA . THR E 2 73 ? 6.938 33.467 -76.084 1 27.225 73 THR E CA 1
ATOM 11650 C C . THR E 2 73 ? 5.85 33.013 -75.113 1 25.882 73 THR E C 1
ATOM 11651 O O . THR E 2 73 ? 4.97 32.239 -75.506 1 25.745 73 THR E O 1
ATOM 11655 N N . ILE E 2 74 ? 5.866 33.521 -73.888 1 25.425 74 ILE E N 1
ATOM 11656 C CA . ILE E 2 74 ? 4.776 33.212 -72.965 1 23.316 74 ILE E CA 1
ATOM 11657 C C . ILE E 2 74 ? 3.78 34.382 -73.048 1 24.997 74 ILE E C 1
ATOM 11658 O O . ILE E 2 74 ? 4.198 35.539 -73.174 1 25.411 74 ILE E O 1
ATOM 11663 N N . SER E 2 75 ? 2.472 34.133 -72.947 1 24.338 75 SER E N 1
ATOM 11664 C CA . SER E 2 75 ? 1.533 35.252 -72.845 1 26.861 75 SER E CA 1
ATOM 11665 C C . SER E 2 75 ? 0.367 34.829 -71.937 1 27.144 75 SER E C 1
ATOM 11666 O O . SER E 2 75 ? 0.244 33.66 -71.597 1 26.062 75 SER E O 1
ATOM 11669 N N . ARG E 2 76 ? -0.504 35.764 -71.557 1 25.771 76 ARG E N 1
ATOM 11670 C CA . ARG E 2 76 ? -1.615 35.345 -70.712 1 25.516 76 ARG E CA 1
ATOM 11671 C C . ARG E 2 76 ? -2.894 36.001 -71.201 1 27.661 76 ARG E C 1
ATOM 11672 O O . ARG E 2 76 ? -2.854 37.089 -71.77 1 27.564 76 ARG E O 1
ATOM 11680 N N . ASP E 2 77 ? -4.021 35.332 -70.975 1 29.209 77 ASP E N 1
ATOM 11681 C CA . ASP E 2 77 ? -5.308 35.967 -71.248 1 29.35 77 ASP E CA 1
ATOM 11682 C C . ASP E 2 77 ? -6.185 35.864 -70.005 1 30.276 77 ASP E C 1
ATOM 11683 O O . ASP E 2 77 ? -6.695 34.773 -69.704 1 31.529 77 ASP E O 1
ATOM 11688 N N . ASP E 2 78 ? -6.315 36.987 -69.274 1 29.508 78 ASP E N 1
ATOM 11689 C CA . ASP E 2 78 ? -6.966 36.929 -67.973 1 35.747 78 ASP E CA 1
ATOM 11690 C C . ASP E 2 78 ? -8.478 36.733 -68.136 1 36.345 78 ASP E C 1
ATOM 11691 O O . ASP E 2 78 ? -9.111 36.16 -67.266 1 40.303 78 ASP E O 1
ATOM 11696 N N . ALA E 2 79 ? -9.041 37.151 -69.266 1 38.671 79 ALA E N 1
ATOM 11697 C CA . ALA E 2 79 ? -10.465 37.008 -69.526 1 40.683 79 ALA E CA 1
ATOM 11698 C C . ALA E 2 79 ? -10.778 35.54 -69.806 1 42.402 79 ALA E C 1
ATOM 11699 O O . ALA E 2 79 ? -11.82 35.067 -69.394 1 48.558 79 ALA E O 1
ATOM 11701 N N . LYS E 2 80 ? -9.897 34.816 -70.501 1 35.795 80 LYS E N 1
ATOM 11702 C CA . LYS E 2 80 ? -10.165 33.421 -70.788 1 39.187 80 LYS E CA 1
ATOM 11703 C C . LYS E 2 80 ? -9.573 32.526 -69.706 1 38.48 80 LYS E C 1
ATOM 11704 O O . LYS E 2 80 ? -9.854 31.32 -69.679 1 40.913 80 LYS E O 1
ATOM 11710 N N . ASN E 2 81 ? -8.763 33.118 -68.815 1 38.027 81 ASN E N 1
ATOM 11711 C CA . ASN E 2 81 ? -8.199 32.409 -67.681 1 32.021 81 ASN E CA 1
ATOM 11712 C C . ASN E 2 81 ? -7.199 31.366 -68.179 1 28.665 81 ASN E C 1
ATOM 11713 O O . ASN E 2 81 ? -7.249 30.192 -67.79 1 28.267 81 ASN E O 1
ATOM 11718 N N . THR E 2 82 ? -6.316 31.779 -69.108 1 28.731 82 THR E N 1
ATOM 11719 C CA . THR E 2 82 ? -5.312 30.902 -69.729 1 27.454 82 THR E CA 1
ATOM 11720 C C . THR E 2 82 ? -3.947 31.564 -69.714 1 26.821 82 THR E C 1
ATOM 11721 O O . THR E 2 82 ? -3.833 32.794 -69.611 1 30.356 82 THR E O 1
ATOM 11725 N N . VAL E 2 83 ? -2.917 30.735 -69.783 1 23.968 83 VAL E N 1
ATOM 11726 C CA . VAL E 2 83 ? -1.564 31.187 -70.059 1 25.618 83 VAL E CA 1
ATOM 11727 C C . VAL E 2 83 ? -1.025 30.305 -71.198 1 29.302 83 VAL E C 1
ATOM 11728 O O . VAL E 2 83 ? -1.282 29.104 -71.223 1 31.54 83 VAL E O 1
ATOM 11732 N N . THR E 2 84 ? -0.341 30.917 -72.175 1 28.042 84 THR E N 1
ATOM 11733 C CA . THR E 2 84 ? 0.037 30.214 -73.401 1 28.657 84 THR E CA 1
ATOM 11734 C C . THR E 2 84 ? 1.552 30.245 -73.541 1 27.402 84 THR E C 1
ATOM 11735 O O . THR E 2 84 ? 2.166 31.284 -73.302 1 29.515 84 THR E O 1
ATOM 11739 N N . LEU E 2 85 ? 2.142 29.148 -74.034 1 27.594 85 LEU E N 1
ATOM 11740 C CA . LEU E 2 85 ? 3.557 29.161 -74.371 1 25.87 85 LEU E CA 1
ATOM 11741 C C . LEU E 2 85 ? 3.676 28.794 -75.86 1 26.756 85 LEU E C 1
ATOM 11742 O O . LEU E 2 85 ? 3.436 27.63 -76.233 1 26.482 85 LEU E O 1
ATOM 11747 N N . GLN E 2 86 ? 4.018 29.807 -76.686 1 24.356 86 GLN E N 1
ATOM 11748 C CA . GLN E 2 86 ? 4.278 29.585 -78.119 1 26.333 86 GLN E CA 1
ATOM 11749 C C . GLN E 2 86 ? 5.74 29.13 -78.217 1 26.968 86 GLN E C 1
ATOM 11750 O O . GLN E 2 86 ? 6.66 29.873 -77.857 1 27.339 86 GLN E O 1
ATOM 11756 N N . MET E 2 87 ? 5.97 27.906 -78.715 1 26.789 87 MET E N 1
ATOM 11757 C CA . MET E 2 87 ? 7.342 27.407 -78.796 1 26.452 87 MET E CA 1
ATOM 11758 C C . MET E 2 87 ? 7.728 27.307 -80.28 1 27.591 87 MET E C 1
ATOM 11759 O O . MET E 2 87 ? 7.168 26.473 -80.977 1 29.82 87 MET E O 1
ATOM 11764 N N . ASN E 2 88 ? 8.649 28.154 -80.744 1 28.165 88 ASN E N 1
ATOM 11765 C CA . ASN E 2 88 ? 9.1 28.054 -82.143 1 30.07 88 ASN E CA 1
ATOM 11766 C C . ASN E 2 88 ? 10.53 27.469 -82.205 1 32.032 88 ASN E C 1
ATOM 11767 O O . ASN E 2 88 ? 11.223 27.353 -81.181 1 27.5 88 ASN E O 1
ATOM 11772 N N . SER E 2 89 ? 10.958 27.091 -83.419 1 29.883 89 SER E N 1
ATOM 11773 C CA . SER E 2 89 ? 12.283 26.563 -83.684 1 33.812 89 SER E CA 1
ATOM 11774 C C . SER E 2 89 ? 12.655 25.458 -82.707 1 30.884 89 SER E C 1
ATOM 11775 O O . SER E 2 89 ? 13.737 25.487 -82.135 1 32.033 89 SER E O 1
ATOM 11778 N N . LEU E 2 90 ? 11.761 24.497 -82.493 1 32.271 90 LEU E N 1
ATOM 11779 C CA . LEU E 2 90 ? 11.999 23.439 -81.509 1 31.524 90 LEU E CA 1
ATOM 11780 C C . LEU E 2 90 ? 13.212 22.589 -81.913 1 33.795 90 LEU E C 1
ATOM 11781 O O . LEU E 2 90 ? 13.477 22.384 -83.099 1 31.462 90 LEU E O 1
ATOM 11786 N N . GLU E 2 91 ? 13.947 22.096 -80.919 1 30.983 91 GLU E N 1
ATOM 11787 C CA . GLU E 2 91 ? 15.127 21.275 -81.155 1 35.373 91 GLU E CA 1
ATOM 11788 C C . GLU E 2 91 ? 14.953 19.984 -80.353 1 33.852 91 GLU E C 1
ATOM 11789 O O . GLU E 2 91 ? 14.151 19.933 -79.408 1 31.356 91 GLU E O 1
ATOM 11795 N N . PRO E 2 92 ? 15.678 18.888 -80.7 1 36.946 92 PRO E N 1
ATOM 11796 C CA . PRO E 2 92 ? 15.552 17.622 -79.962 1 34.311 92 PRO E CA 1
ATOM 11797 C C . PRO E 2 92 ? 15.674 17.79 -78.451 1 33.641 92 PRO E C 1
ATOM 11798 O O . PRO E 2 92 ? 14.946 17.164 -77.698 1 34.333 92 PRO E O 1
ATOM 11802 N N . GLU E 2 93 ? 16.541 18.702 -78.011 1 34.963 93 GLU E N 1
ATOM 11803 C CA . GLU E 2 93 ? 16.826 18.938 -76.604 1 35.393 93 GLU E CA 1
ATOM 11804 C C . GLU E 2 93 ? 15.635 19.581 -75.909 1 34.45 93 GLU E C 1
ATOM 11805 O O . GLU E 2 93 ? 15.712 19.707 -74.702 1 32.149 93 GLU E O 1
ATOM 11811 N N . ASP E 2 94 ? 14.598 20.057 -76.63 1 29.804 94 ASP E N 1
ATOM 11812 C CA . ASP E 2 94 ? 13.395 20.556 -75.99 1 27.033 94 ASP E CA 1
ATOM 11813 C C . ASP E 2 94 ? 12.422 19.411 -75.67 1 28.193 94 ASP E C 1
ATOM 11814 O O . ASP E 2 94 ? 11.358 19.668 -75.125 1 26.467 94 ASP E O 1
ATOM 11819 N N . THR E 2 95 ? 12.756 18.146 -76.019 1 27.526 95 THR E N 1
ATOM 11820 C CA . THR E 2 95 ? 11.895 17.006 -75.687 1 29.105 95 THR E CA 1
ATOM 11821 C C . THR E 2 95 ? 11.786 16.906 -74.153 1 28.076 95 THR E C 1
ATOM 11822 O O . THR E 2 95 ? 12.796 16.891 -73.467 1 28.388 95 THR E O 1
ATOM 11826 N N . ALA E 2 96 ? 10.558 16.868 -73.618 1 29.309 96 ALA E N 1
ATOM 11827 C CA . ALA E 2 96 ? 10.329 16.834 -72.169 1 28.598 96 ALA E CA 1
ATOM 11828 C C . ALA E 2 96 ? 8.825 16.792 -71.947 1 27.959 96 ALA E C 1
ATOM 11829 O O . ALA E 2 96 ? 8.04 17.071 -72.869 1 27.57 96 ALA E O 1
ATOM 11831 N N . ARG E 2 97 ? 8.436 16.48 -70.714 1 27.687 97 ARG E N 1
ATOM 11832 C CA . ARG E 2 97 ? 7.069 16.733 -70.272 1 29.364 97 ARG E CA 1
ATOM 11833 C C . ARG E 2 97 ? 7.03 18.164 -69.726 1 26.459 97 ARG E C 1
ATOM 11834 O O . ARG E 2 97 ? 7.905 18.546 -68.93 1 26.742 97 ARG E O 1
ATOM 11842 N N . TYR E 2 98 ? 6.057 18.953 -70.213 1 25.672 98 TYR E N 1
ATOM 11843 C CA . TYR E 2 98 ? 5.954 20.372 -69.839 1 24.478 98 TYR E CA 1
ATOM 11844 C C . TYR E 2 98 ? 4.774 20.547 -68.885 1 26.481 98 TYR E C 1
ATOM 11845 O O . TYR E 2 98 ? 3.685 19.956 -69.099 1 25.583 98 TYR E O 1
ATOM 11854 N N . TYR E 2 99 ? 4.996 21.381 -67.852 1 25.323 99 TYR E N 1
ATOM 11855 C CA . TYR E 2 99 ? 4.003 21.561 -66.791 1 26.557 99 TYR E CA 1
ATOM 11856 C C . TYR E 2 99 ? 3.79 23.06 -66.565 1 27.989 99 TYR E C 1
ATOM 11857 O O . TYR E 2 99 ? 4.728 23.885 -66.72 1 23.404 99 TYR E O 1
ATOM 11866 N N . CYS E 2 100 ? 2.534 23.429 -66.229 1 27.453 100 CYS E N 1
ATOM 11867 C CA . CYS E 2 100 ? 2.39 24.793 -65.763 1 27.957 100 CYS E CA 1
ATOM 11868 C C . CYS E 2 100 ? 2.048 24.781 -64.272 1 27.104 100 CYS E C 1
ATOM 11869 O O . CYS E 2 100 ? 1.577 23.759 -63.749 1 26.461 100 CYS E O 1
ATOM 11872 N N . ALA E 2 101 ? 2.304 25.921 -63.602 1 24.465 101 ALA E N 1
ATOM 11873 C CA . ALA E 2 101 ? 2.085 26.022 -62.171 1 24.323 101 ALA E CA 1
ATOM 11874 C C . ALA E 2 101 ? 1.856 27.5 -61.799 1 23.222 101 ALA E C 1
ATOM 11875 O O . ALA E 2 101 ? 2.233 28.38 -62.569 1 23.958 101 ALA E O 1
ATOM 11877 N N . LEU E 2 102 ? 1.21 27.735 -60.644 1 24.793 102 LEU E N 1
ATOM 11878 C CA . LEU E 2 102 ? 0.965 29.073 -60.1 1 25.151 102 LEU E CA 1
ATOM 11879 C C . LEU E 2 102 ? 2.05 29.362 -59.056 1 25.193 102 LEU E C 1
ATOM 11880 O O . LEU E 2 102 ? 2.373 28.503 -58.225 1 22.638 102 LEU E O 1
ATOM 11885 N N . ASP E 2 103 ? 2.506 30.618 -59.043 1 23.552 103 ASP E N 1
ATOM 11886 C CA . ASP E 2 103 ? 3.386 31.003 -57.96 1 23.171 103 ASP E CA 1
ATOM 11887 C C . ASP E 2 103 ? 2.464 31.387 -56.782 1 23.912 103 ASP E C 1
ATOM 11888 O O . ASP E 2 103 ? 1.543 32.215 -56.931 1 25.264 103 ASP E O 1
ATOM 11893 N N . THR E 2 104 ? 2.7 30.772 -55.633 1 23.869 104 THR E N 1
ATOM 11894 C CA . THR E 2 104 ? 1.828 31 -54.475 1 24.304 104 THR E CA 1
ATOM 11895 C C . THR E 2 104 ? 2.307 32.228 -53.69 1 23.933 104 THR E C 1
ATOM 11896 O O . THR E 2 104 ? 1.644 32.611 -52.732 1 27.459 104 THR E O 1
ATOM 11900 N N . THR E 2 105 ? 3.47 32.799 -54.039 1 23.62 105 THR E N 1
ATOM 11901 C CA . THR E 2 105 ? 3.987 34.014 -53.4 1 25.479 105 THR E CA 1
ATOM 11902 C C . THR E 2 105 ? 3.431 35.234 -54.16 1 26.735 105 THR E C 1
ATOM 11903 O O . THR E 2 105 ? 3.404 35.237 -55.389 1 24.997 105 THR E O 1
ATOM 11907 N N . ASP E 2 106 ? 2.993 36.264 -53.409 1 24.896 106 ASP E N 1
ATOM 11908 C CA . ASP E 2 106 ? 2.65 37.552 -53.986 1 26.491 106 ASP E CA 1
ATOM 11909 C C . ASP E 2 106 ? 3.939 38.212 -54.535 1 27.958 106 ASP E C 1
ATOM 11910 O O . ASP E 2 106 ? 4.738 38.756 -53.771 1 26.789 106 ASP E O 1
ATOM 11915 N N . ARG E 2 107 ? 4.141 38.175 -55.854 1 26.429 107 ARG E N 1
ATOM 11916 C CA . ARG E 2 107 ? 5.426 38.608 -56.412 1 25.363 107 ARG E CA 1
ATOM 11917 C C . ARG E 2 107 ? 5.316 40.066 -56.829 1 28.36 107 ARG E C 1
ATOM 11918 O O . ARG E 2 107 ? 5.097 40.391 -57.991 1 24.723 107 ARG E O 1
ATOM 11926 N N . TYR E 2 108 ? 5.429 40.952 -55.853 1 27.268 108 TYR E N 1
ATOM 11927 C CA . TYR E 2 108 ? 5.339 42.363 -56.123 1 26.743 108 TYR E CA 1
ATOM 11928 C C . TYR E 2 108 ? 6.634 42.988 -55.606 1 31.131 108 TYR E C 1
ATOM 11929 O O . TYR E 2 108 ? 7.105 42.72 -54.492 1 29.545 108 TYR E O 1
ATOM 11938 N N . ASP E 2 109 ? 7.205 43.85 -56.434 1 31.891 109 ASP E N 1
ATOM 11939 C CA . ASP E 2 109 ? 8.429 44.54 -56.058 1 37.698 109 ASP E CA 1
ATOM 11940 C C . ASP E 2 109 ? 8.09 46.014 -55.857 1 34.369 109 ASP E C 1
ATOM 11941 O O . ASP E 2 109 ? 7.878 46.726 -56.85 1 35.673 109 ASP E O 1
ATOM 11946 N N . SER E 2 110 ? 7.934 46.446 -54.589 1 34.757 110 SER E N 1
ATOM 11947 C CA . SER E 2 110 ? 7.429 47.786 -54.408 1 36.956 110 SER E CA 1
ATOM 11948 C C . SER E 2 110 ? 8.507 48.819 -54.724 1 38.579 110 SER E C 1
ATOM 11949 O O . SER E 2 110 ? 8.167 49.937 -55.065 1 42.046 110 SER E O 1
ATOM 11952 N N . ALA E 2 111 ? 9.788 48.474 -54.587 1 40.256 111 ALA E N 1
ATOM 11953 C CA . ALA E 2 111 ? 10.802 49.467 -54.908 1 45.794 111 ALA E CA 1
ATOM 11954 C C . ALA E 2 111 ? 10.698 49.838 -56.386 1 45.563 111 ALA E C 1
ATOM 11955 O O . ALA E 2 111 ? 10.794 51.008 -56.733 1 47.432 111 ALA E O 1
ATOM 11957 N N . ASN E 2 112 ? 10.376 48.877 -57.253 1 44.064 112 ASN E N 1
ATOM 11958 C CA . ASN E 2 112 ? 10.196 49.203 -58.668 1 43.376 112 ASN E CA 1
ATOM 11959 C C . ASN E 2 112 ? 8.733 49.352 -59.086 1 41.374 112 ASN E C 1
ATOM 11960 O O . ASN E 2 112 ? 8.459 49.522 -60.249 1 41.295 112 ASN E O 1
ATOM 11965 N N . GLY E 2 113 ? 7.78 49.211 -58.165 1 38.877 113 GLY E N 1
ATOM 11966 C CA . GLY E 2 113 ? 6.367 49.452 -58.457 1 37.027 113 GLY E CA 1
ATOM 11967 C C . GLY E 2 113 ? 5.765 48.456 -59.446 1 34.764 113 GLY E C 1
ATOM 11968 O O . GLY E 2 113 ? 4.95 48.822 -60.282 1 35.648 113 GLY E O 1
ATOM 11969 N N . ARG E 2 114 ? 6.128 47.171 -59.384 1 31.819 114 ARG E N 1
ATOM 11970 C CA . ARG E 2 114 ? 5.594 46.291 -60.409 1 30.862 114 ARG E CA 1
ATOM 11971 C C . ARG E 2 114 ? 5.567 44.839 -59.912 1 28.753 114 ARG E C 1
ATOM 11972 O O . ARG E 2 114 ? 6.38 44.433 -59.054 1 28.891 114 ARG E O 1
ATOM 11980 N N . TYR E 2 115 ? 4.652 44.061 -60.523 1 25.905 115 TYR E N 1
ATOM 11981 C CA . TYR E 2 115 ? 4.633 42.611 -60.35 1 26.311 115 TYR E CA 1
ATOM 11982 C C . TYR E 2 115 ? 5.799 42.053 -61.151 1 27.766 115 TYR E C 1
ATOM 11983 O O . TYR E 2 115 ? 6.159 42.616 -62.204 1 27.684 115 TYR E O 1
ATOM 11992 N N . TYR E 2 116 ? 6.39 40.957 -60.666 1 25.415 116 TYR E N 1
ATOM 11993 C CA . TYR E 2 116 ? 7.439 40.297 -61.419 1 24.27 116 TYR E CA 1
ATOM 11994 C C . TYR E 2 116 ? 7.149 38.788 -61.355 1 26.425 116 TYR E C 1
ATOM 11995 O O . TYR E 2 116 ? 6.131 38.375 -60.837 1 25.013 116 TYR E O 1
ATOM 12004 N N . CYS E 2 117 ? 8.045 37.964 -61.92 1 26.851 117 CYS E N 1
ATOM 12005 C CA . CYS E 2 117 ? 7.889 36.538 -61.848 1 26.596 117 CYS E CA 1
ATOM 12006 C C . CYS E 2 117 ? 9.28 35.932 -61.803 1 28.913 117 CYS E C 1
ATOM 12007 O O . CYS E 2 117 ? 10.254 36.607 -62.125 1 28.114 117 CYS E O 1
ATOM 12010 N N . THR E 2 118 ? 9.377 34.683 -61.333 1 25.657 118 THR E N 1
ATOM 12011 C CA . THR E 2 118 ? 10.648 33.975 -61.304 1 26.328 118 THR E CA 1
ATOM 12012 C C . THR E 2 118 ? 10.443 32.635 -62.006 1 29.755 118 THR E C 1
ATOM 12013 O O . THR E 2 118 ? 9.337 32.084 -62 1 28.856 118 THR E O 1
ATOM 12017 N N . ILE E 2 119 ? 11.518 32.098 -62.615 1 26.951 119 ILE E N 1
ATOM 12018 C CA A ILE E 2 119 ? 11.599 30.783 -63.229 0.5 30.829 119 ILE E CA 1
ATOM 12019 C CA B ILE E 2 119 ? 11.433 30.752 -63.182 0.5 25.06 119 ILE E CA 1
ATOM 12020 C C . ILE E 2 119 ? 11.948 29.731 -62.172 1 29.744 119 ILE E C 1
ATOM 12021 O O . ILE E 2 119 ? 12.026 28.524 -62.463 1 32.577 119 ILE E O 1
ATOM 12030 N N . SER E 2 120 ? 12.326 30.178 -60.976 1 28.151 120 SER E N 1
ATOM 12031 C CA . SER E 2 120 ? 12.676 29.213 -59.939 1 30.139 120 SER E CA 1
ATOM 12032 C C . SER E 2 120 ? 11.37 28.512 -59.485 1 30.017 120 SER E C 1
ATOM 12033 O O . SER E 2 120 ? 10.317 29.145 -59.33 1 30.03 120 SER E O 1
ATOM 12036 N N . SER E 2 121 ? 11.403 27.187 -59.303 1 28.941 121 SER E N 1
ATOM 12037 C CA . SER E 2 121 ? 10.194 26.429 -58.999 1 28.903 121 SER E CA 1
ATOM 12038 C C . SER E 2 121 ? 9.818 26.434 -57.496 1 28.415 121 SER E C 1
ATOM 12039 O O . SER E 2 121 ? 8.753 25.918 -57.171 1 28.176 121 SER E O 1
ATOM 12042 N N . ASP E 2 122 ? 10.619 27.03 -56.587 1 30.545 122 ASP E N 1
ATOM 12043 C CA . ASP E 2 122 ? 10.469 26.891 -55.142 1 35.336 122 ASP E CA 1
ATOM 12044 C C . ASP E 2 122 ? 9.045 27.156 -54.638 1 37.23 122 ASP E C 1
ATOM 12045 O O . ASP E 2 122 ? 8.558 26.442 -53.782 1 38.034 122 ASP E O 1
ATOM 12050 N N . THR E 2 123 ? 8.396 28.24 -55.102 1 34.205 123 THR E N 1
ATOM 12051 C CA . THR E 2 123 ? 7.145 28.67 -54.493 1 30 123 THR E CA 1
ATOM 12052 C C . THR E 2 123 ? 5.974 28.371 -55.45 1 29.936 123 THR E C 1
ATOM 12053 O O . THR E 2 123 ? 4.869 28.874 -55.268 1 31.277 123 THR E O 1
ATOM 12057 N N . TYR E 2 124 ? 6.2 27.53 -56.473 1 25.109 124 TYR E N 1
ATOM 12058 C CA . TYR E 2 124 ? 5.134 27.187 -57.4 1 26.872 124 TYR E CA 1
ATOM 12059 C C . TYR E 2 124 ? 4.347 25.964 -56.914 1 30.579 124 TYR E C 1
ATOM 12060 O O . TYR E 2 124 ? 4.923 25.094 -56.256 1 30.845 124 TYR E O 1
ATOM 12069 N N . ALA E 2 125 ? 3.055 25.867 -57.287 1 26.847 125 ALA E N 1
ATOM 12070 C CA . ALA E 2 125 ? 2.242 24.747 -56.844 1 27.928 125 ALA E CA 1
ATOM 12071 C C . ALA E 2 125 ? 1.118 24.567 -57.861 1 31.384 125 ALA E C 1
ATOM 12072 O O . ALA E 2 125 ? 0.978 25.368 -58.789 1 28.449 125 ALA E O 1
ATOM 12074 N N . TYR E 2 126 ? 0.305 23.512 -57.637 1 32.374 126 TYR E N 1
ATOM 12075 C CA . TYR E 2 126 ? -0.882 23.227 -58.427 1 30.541 126 TYR E CA 1
ATOM 12076 C C . TYR E 2 126 ? -0.476 22.743 -59.829 1 30.984 126 TYR E C 1
ATOM 12077 O O . TYR E 2 126 ? -1.261 22.866 -60.761 1 30.126 126 TYR E O 1
ATOM 12086 N N . TRP E 2 127 ? 0.701 22.113 -59.923 1 31.685 127 TRP E N 1
ATOM 12087 C CA . TRP E 2 127 ? 1.247 21.485 -61.133 1 31.765 127 TRP E CA 1
ATOM 12088 C C . TRP E 2 127 ? 0.169 20.617 -61.764 1 33.122 127 TRP E C 1
ATOM 12089 O O . TRP E 2 127 ? -0.425 19.808 -61.075 1 34.279 127 TRP E O 1
ATOM 12100 N N . GLY E 2 128 ? -0.07 20.748 -63.066 1 31.811 128 GLY E N 1
ATOM 12101 C CA . GLY E 2 128 ? -0.952 19.773 -63.705 1 32.886 128 GLY E CA 1
ATOM 12102 C C . GLY E 2 128 ? -0.241 18.442 -64.007 1 33.535 128 GLY E C 1
ATOM 12103 O O . GLY E 2 128 ? 0.893 18.219 -63.6 1 33.211 128 GLY E O 1
ATOM 12104 N N . GLN E 2 129 ? -0.925 17.538 -64.711 1 33.847 129 GLN E N 1
ATOM 12105 C CA . GLN E 2 129 ? -0.375 16.272 -65.188 1 36.985 129 GLN E CA 1
ATOM 12106 C C . GLN E 2 129 ? 0.646 16.499 -66.315 1 34.75 129 GLN E C 1
ATOM 12107 O O . GLN E 2 129 ? 1.34 15.574 -66.696 1 33.68 129 GLN E O 1
ATOM 12113 N N . GLY E 2 130 ? 0.73 17.732 -66.861 1 30.573 130 GLY E N 1
ATOM 12114 C CA . GLY E 2 130 ? 1.76 18.024 -67.846 1 28.821 130 GLY E CA 1
ATOM 12115 C C . GLY E 2 130 ? 1.356 17.567 -69.238 1 28.677 130 GLY E C 1
ATOM 12116 O O . GLY E 2 130 ? 0.386 16.853 -69.388 1 29.652 130 GLY E O 1
ATOM 12117 N N . THR E 2 131 ? 2.105 17.988 -70.26 1 29.846 131 THR E N 1
ATOM 12118 C CA . THR E 2 131 ? 1.816 17.623 -71.636 1 27.323 131 THR E CA 1
ATOM 12119 C C . THR E 2 131 ? 3.159 17.273 -72.289 1 27.615 131 THR E C 1
ATOM 12120 O O . THR E 2 131 ? 4.147 17.983 -72.094 1 27.628 131 THR E O 1
ATOM 12124 N N . GLN E 2 132 ? 3.191 16.146 -73.014 1 28.503 132 GLN E N 1
ATOM 12125 C CA . GLN E 2 132 ? 4.443 15.623 -73.579 1 29.24 132 GLN E CA 1
ATOM 12126 C C . GLN E 2 132 ? 4.804 16.368 -74.881 1 29.56 132 GLN E C 1
ATOM 12127 O O . GLN E 2 132 ? 3.959 16.532 -75.756 1 27.533 132 GLN E O 1
ATOM 12133 N N . VAL E 2 133 ? 6.072 16.806 -74.985 1 29.018 133 VAL E N 1
ATOM 12134 C CA . VAL E 2 133 ? 6.583 17.438 -76.201 1 29.208 133 VAL E CA 1
ATOM 12135 C C . VAL E 2 133 ? 7.77 16.638 -76.668 1 28.628 133 VAL E C 1
ATOM 12136 O O . VAL E 2 133 ? 8.724 16.505 -75.889 1 31.295 133 VAL E O 1
ATOM 12140 N N . THR E 2 134 ? 7.689 16.092 -77.905 1 28.554 134 THR E N 1
ATOM 12141 C CA . THR E 2 134 ? 8.781 15.295 -78.461 1 29.978 134 THR E CA 1
ATOM 12142 C C . THR E 2 134 ? 9.196 15.938 -79.783 1 31.466 134 THR E C 1
ATOM 12143 O O . THR E 2 134 ? 8.371 16.108 -80.684 1 31.69 134 THR E O 1
ATOM 12147 N N . VAL E 2 135 ? 10.491 16.265 -79.88 1 32.246 135 VAL E N 1
ATOM 12148 C CA . VAL E 2 135 ? 11.042 16.822 -81.105 1 33.34 135 VAL E CA 1
ATOM 12149 C C . VAL E 2 135 ? 12.059 15.829 -81.657 1 35.32 135 VAL E C 1
ATOM 12150 O O . VAL E 2 135 ? 13.084 15.616 -81.027 1 36.566 135 VAL E O 1
ATOM 12154 N N . SER E 2 136 ? 11.779 15.194 -82.798 1 38.489 136 SER E N 1
ATOM 12155 C CA . SER E 2 136 ? 12.844 14.441 -83.465 1 45.725 136 SER E CA 1
ATOM 12156 C C . SER E 2 136 ? 12.57 14.241 -84.957 1 47.149 136 SER E C 1
ATOM 12157 O O . SER E 2 136 ? 11.43 14.4 -85.412 1 42.838 136 SER E O 1
ATOM 12160 N N . SER E 2 137 ? 13.636 13.829 -85.673 1 57.669 137 SER E N 1
ATOM 12161 C CA . SER E 2 137 ? 13.586 13.435 -87.083 1 68.251 137 SER E CA 1
ATOM 12162 C C . SER E 2 137 ? 13.107 11.985 -87.213 1 78.767 137 SER E C 1
ATOM 12163 O O . SER E 2 137 ? 13.327 11.151 -86.322 1 72.085 137 SER E O 1
ATOM 12166 N N . HIS E 2 138 ? 12.46 11.693 -88.351 1 94.453 138 HIS E N 1
ATOM 12167 C CA . HIS E 2 138 ? 11.995 10.351 -88.666 1 127.445 138 HIS E CA 1
ATOM 12168 C C . HIS E 2 138 ? 12.39 10.031 -90.118 1 128.569 138 HIS E C 1
ATOM 12169 O O . HIS E 2 138 ? 13.36 9.294 -90.389 1 110.343 138 HIS E O 1
ATOM 12176 N N . VAL F 2 2 ? -60.963 47.539 -70.428 1 67.418 2 VAL F N 1
ATOM 12177 C CA . VAL F 2 2 ? -61.119 46.19 -71.055 1 75.507 2 VAL F CA 1
ATOM 12178 C C . VAL F 2 2 ? -62.332 46.221 -71.991 1 71.974 2 VAL F C 1
ATOM 12179 O O . VAL F 2 2 ? -63.299 46.959 -71.781 1 63.279 2 VAL F O 1
ATOM 12183 N N . GLN F 2 3 ? -62.249 45.421 -73.056 1 70.728 3 GLN F N 1
ATOM 12184 C CA . GLN F 2 3 ? -63.408 44.997 -73.824 1 65.663 3 GLN F CA 1
ATOM 12185 C C . GLN F 2 3 ? -63.244 43.509 -74.104 1 58.859 3 GLN F C 1
ATOM 12186 O O . GLN F 2 3 ? -62.138 42.944 -74.083 1 56.506 3 GLN F O 1
ATOM 12192 N N . LEU F 2 4 ? -64.392 42.864 -74.204 1 55.651 4 LEU F N 1
ATOM 12193 C CA . LEU F 2 4 ? -64.447 41.539 -74.78 1 47.311 4 LEU F CA 1
ATOM 12194 C C . LEU F 2 4 ? -64.467 41.693 -76.294 1 49.264 4 LEU F C 1
ATOM 12195 O O . LEU F 2 4 ? -64.7 42.803 -76.813 1 46.661 4 LEU F O 1
ATOM 12200 N N . GLN F 2 5 ? -64.276 40.57 -76.998 1 49.048 5 GLN F N 1
ATOM 12201 C CA . GLN F 2 5 ? -64.184 40.599 -78.454 1 51.681 5 GLN F CA 1
ATOM 12202 C C . GLN F 2 5 ? -65.123 39.531 -79.01 1 49.394 5 GLN F C 1
ATOM 12203 O O . GLN F 2 5 ? -64.865 38.336 -78.835 1 53.807 5 GLN F O 1
ATOM 12209 N N . GLU F 2 6 ? -66.22 39.955 -79.648 1 42.402 6 GLU F N 1
ATOM 12210 C CA . GLU F 2 6 ? -67.178 39.034 -80.225 1 44.179 6 GLU F CA 1
ATOM 12211 C C . GLU F 2 6 ? -66.774 38.659 -81.653 1 46.378 6 GLU F C 1
ATOM 12212 O O . GLU F 2 6 ? -66.303 39.504 -82.405 1 42.298 6 GLU F O 1
ATOM 12218 N N . SER F 2 7 ? -67.03 37.414 -82.067 1 44.202 7 SER F N 1
ATOM 12219 C CA . SER F 2 7 ? -66.836 37.07 -83.47 1 46.106 7 SER F CA 1
ATOM 12220 C C . SER F 2 7 ? -67.813 35.956 -83.836 1 46.984 7 SER F C 1
ATOM 12221 O O . SER F 2 7 ? -68.513 35.432 -82.968 1 47.029 7 SER F O 1
ATOM 12224 N N . GLY F 2 8 ? -67.838 35.598 -85.132 1 49.625 8 GLY F N 1
ATOM 12225 C CA . GLY F 2 8 ? -68.62 34.468 -85.6 1 46.855 8 GLY F CA 1
ATOM 12226 C C . GLY F 2 8 ? -69.876 34.94 -86.315 1 49.099 8 GLY F C 1
ATOM 12227 O O . GLY F 2 8 ? -70.657 34.102 -86.776 1 53.689 8 GLY F O 1
ATOM 12228 N N . GLY F 2 9 ? -70.062 36.279 -86.396 1 44.706 9 GLY F N 1
ATOM 12229 C CA . GLY F 2 9 ? -71.235 36.807 -87.075 1 46.788 9 GLY F CA 1
ATOM 12230 C C . GLY F 2 9 ? -71.189 36.542 -88.581 1 51.118 9 GLY F C 1
ATOM 12231 O O . GLY F 2 9 ? -70.138 36.155 -89.111 1 51.459 9 GLY F O 1
ATOM 12232 N N . GLY F 2 10 ? -72.318 36.796 -89.263 1 49.871 10 GLY F N 1
ATOM 12233 C CA . GLY F 2 10 ? -72.337 36.71 -90.715 1 52.402 10 GLY F CA 1
ATOM 12234 C C . GLY F 2 10 ? -73.779 36.789 -91.219 1 57.699 10 GLY F C 1
ATOM 12235 O O . GLY F 2 10 ? -74.71 37.1 -90.464 1 48.02 10 GLY F O 1
ATOM 12236 N N . LEU F 2 11 ? -73.967 36.43 -92.496 1 53.842 11 LEU F N 1
ATOM 12237 C CA . LEU F 2 11 ? -75.27 36.34 -93.136 1 56.152 11 LEU F CA 1
ATOM 12238 C C . LEU F 2 11 ? -75.66 34.864 -93.311 1 56.974 11 LEU F C 1
ATOM 12239 O O . LEU F 2 11 ? -74.853 34.067 -93.766 1 60.955 11 LEU F O 1
ATOM 12244 N N . VAL F 2 12 ? -76.88 34.495 -92.925 1 53.279 12 VAL F N 1
ATOM 12245 C CA . VAL F 2 12 ? -77.374 33.143 -93.15 1 57.834 12 VAL F CA 1
ATOM 12246 C C . VAL F 2 12 ? -78.826 33.243 -93.608 1 55.554 12 VAL F C 1
ATOM 12247 O O . VAL F 2 12 ? -79.452 34.309 -93.491 1 51.355 12 VAL F O 1
ATOM 12251 N N . GLN F 2 13 ? -79.353 32.117 -94.131 1 56.363 13 GLN F N 1
ATOM 12252 C CA . GLN F 2 13 ? -80.745 32.08 -94.567 1 60.277 13 GLN F CA 1
ATOM 12253 C C . GLN F 2 13 ? -81.625 31.575 -93.438 1 62.916 13 GLN F C 1
ATOM 12254 O O . GLN F 2 13 ? -81.124 30.904 -92.533 1 57.606 13 GLN F O 1
ATOM 12260 N N . PRO F 2 14 ? -82.941 31.893 -93.44 1 66.44 14 PRO F N 1
ATOM 12261 C CA . PRO F 2 14 ? -83.843 31.369 -92.4 1 65.996 14 PRO F CA 1
ATOM 12262 C C . PRO F 2 14 ? -83.648 29.859 -92.242 1 61.228 14 PRO F C 1
ATOM 12263 O O . PRO F 2 14 ? -83.515 29.15 -93.243 1 59.18 14 PRO F O 1
ATOM 12267 N N . GLY F 2 15 ? -83.56 29.382 -90.991 1 54.462 15 GLY F N 1
ATOM 12268 C CA . GLY F 2 15 ? -83.355 27.966 -90.746 1 52.199 15 GLY F CA 1
ATOM 12269 C C . GLY F 2 15 ? -81.878 27.657 -90.545 1 51.666 15 GLY F C 1
ATOM 12270 O O . GLY F 2 15 ? -81.586 26.627 -89.975 1 58.752 15 GLY F O 1
ATOM 12271 N N . GLY F 2 16 ? -80.968 28.578 -90.909 1 51.096 16 GLY F N 1
ATOM 12272 C CA . GLY F 2 16 ? -79.53 28.339 -90.764 1 52.996 16 GLY F CA 1
ATOM 12273 C C . GLY F 2 16 ? -79.027 28.495 -89.315 1 50.739 16 GLY F C 1
ATOM 12274 O O . GLY F 2 16 ? -79.81 28.75 -88.408 1 45.877 16 GLY F O 1
ATOM 12275 N N . SER F 2 17 ? -77.719 28.261 -89.096 1 54.045 17 SER F N 1
ATOM 12276 C CA . SER F 2 17 ? -77.048 28.274 -87.808 1 50.802 17 SER F CA 1
ATOM 12277 C C . SER F 2 17 ? -75.779 29.133 -87.866 1 52.203 17 SER F C 1
ATOM 12278 O O . SER F 2 17 ? -75.13 29.197 -88.898 1 46.964 17 SER F O 1
ATOM 12281 N N . LEU F 2 18 ? -75.385 29.668 -86.704 1 47.094 18 LEU F N 1
ATOM 12282 C CA . LEU F 2 18 ? -74.145 30.397 -86.473 1 49.292 18 LEU F CA 1
ATOM 12283 C C . LEU F 2 18 ? -73.629 30.072 -85.077 1 44.796 18 LEU F C 1
ATOM 12284 O O . LEU F 2 18 ? -74.427 29.849 -84.177 1 42.893 18 LEU F O 1
ATOM 12289 N N . ARG F 2 19 ? -72.314 30.143 -84.887 1 43.633 19 ARG F N 1
ATOM 12290 C CA . ARG F 2 19 ? -71.737 29.977 -83.567 1 43.3 19 ARG F CA 1
ATOM 12291 C C . ARG F 2 19 ? -70.941 31.244 -83.231 1 46.512 19 ARG F C 1
ATOM 12292 O O . ARG F 2 19 ? -69.932 31.538 -83.87 1 46.071 19 ARG F O 1
ATOM 12300 N N . LEU F 2 20 ? -71.438 32.028 -82.262 1 40.753 20 LEU F N 1
ATOM 12301 C CA . LEU F 2 20 ? -70.735 33.226 -81.828 1 39.308 20 LEU F CA 1
ATOM 12302 C C . LEU F 2 20 ? -69.753 32.875 -80.728 1 41.911 20 LEU F C 1
ATOM 12303 O O . LEU F 2 20 ? -70.01 31.997 -79.895 1 47.248 20 LEU F O 1
ATOM 12308 N N . SER F 2 21 ? -68.636 33.599 -80.743 1 41.846 21 SER F N 1
ATOM 12309 C CA . SER F 2 21 ? -67.594 33.412 -79.764 1 39.665 21 SER F CA 1
ATOM 12310 C C . SER F 2 21 ? -67.266 34.754 -79.105 1 40.736 21 SER F C 1
ATOM 12311 O O . SER F 2 21 ? -67.232 35.8 -79.77 1 45.139 21 SER F O 1
ATOM 12314 N N . CYS F 2 22 ? -67.016 34.714 -77.801 1 43.674 22 CYS F N 1
ATOM 12315 C CA . CYS F 2 22 ? -66.69 35.9 -77.015 1 45.35 22 CYS F CA 1
ATOM 12316 C C . CYS F 2 22 ? -65.357 35.595 -76.343 1 46.874 22 CYS F C 1
ATOM 12317 O O . CYS F 2 22 ? -65.278 34.631 -75.583 1 50.978 22 CYS F O 1
ATOM 12320 N N . ALA F 2 23 ? -64.3 36.347 -76.698 1 52.571 23 ALA F N 1
ATOM 12321 C CA . ALA F 2 23 ? -62.961 36.137 -76.158 1 56.454 23 ALA F CA 1
ATOM 12322 C C . ALA F 2 23 ? -62.57 37.305 -75.239 1 58.303 23 ALA F C 1
ATOM 12323 O O . ALA F 2 23 ? -62.956 38.465 -75.45 1 58.102 23 ALA F O 1
ATOM 12325 N N . ALA F 2 24 ? -61.903 36.97 -74.131 1 56.609 24 ALA F N 1
ATOM 12326 C CA . ALA F 2 24 ? -61.271 37.987 -73.312 1 60.915 24 ALA F CA 1
ATOM 12327 C C . ALA F 2 24 ? -59.773 37.761 -73.411 1 68.04 24 ALA F C 1
ATOM 12328 O O . ALA F 2 24 ? -59.298 36.635 -73.323 1 75.923 24 ALA F O 1
ATOM 12330 N N . SER F 2 25 ? -59.04 38.826 -73.694 1 72.886 25 SER F N 1
ATOM 12331 C CA . SER F 2 25 ? -57.617 38.617 -73.842 1 76.997 25 SER F CA 1
ATOM 12332 C C . SER F 2 25 ? -56.883 39.039 -72.57 1 76.144 25 SER F C 1
ATOM 12333 O O . SER F 2 25 ? -55.803 38.541 -72.292 1 82.193 25 SER F O 1
ATOM 12336 N N . GLU F 2 26 ? -57.471 39.917 -71.758 1 69.036 26 GLU F N 1
ATOM 12337 C CA . GLU F 2 26 ? -56.707 40.333 -70.597 1 70.576 26 GLU F CA 1
ATOM 12338 C C . GLU F 2 26 ? -57.558 40.259 -69.343 1 67.2 26 GLU F C 1
ATOM 12339 O O . GLU F 2 26 ? -57.379 41.023 -68.396 1 61.954 26 GLU F O 1
ATOM 12345 N N . THR F 2 27 ? -58.507 39.335 -69.33 1 60.731 27 THR F N 1
ATOM 12346 C CA . THR F 2 27 ? -59.319 39.218 -68.128 1 70.637 27 THR F CA 1
ATOM 12347 C C . THR F 2 27 ? -59.645 37.727 -67.909 1 64.006 27 THR F C 1
ATOM 12348 O O . THR F 2 27 ? -59.845 37.002 -68.884 1 65.302 27 THR F O 1
ATOM 12352 N N . ALA F 2 28 ? -59.587 37.263 -66.659 1 56.075 28 ALA F N 1
ATOM 12353 C CA . ALA F 2 28 ? -59.907 35.878 -66.312 1 51.415 28 ALA F CA 1
ATOM 12354 C C . ALA F 2 28 ? -61.439 35.727 -66.203 1 43.238 28 ALA F C 1
ATOM 12355 O O . ALA F 2 28 ? -62.057 36.141 -65.207 1 45.103 28 ALA F O 1
ATOM 12357 N N . LEU F 2 29 ? -62.063 35.124 -67.223 1 40.761 29 LEU F N 1
ATOM 12358 C CA . LEU F 2 29 ? -63.522 35.057 -67.28 1 41.402 29 LEU F CA 1
ATOM 12359 C C . LEU F 2 29 ? -64.098 34.233 -66.125 1 39.045 29 LEU F C 1
ATOM 12360 O O . LEU F 2 29 ? -65.256 34.383 -65.769 1 38.15 29 LEU F O 1
ATOM 12365 N N . THR F 2 30 ? -63.27 33.336 -65.587 1 40.669 30 THR F N 1
ATOM 12366 C CA . THR F 2 30 ? -63.682 32.385 -64.579 1 39.396 30 THR F CA 1
ATOM 12367 C C . THR F 2 30 ? -64.439 33.046 -63.414 1 37.201 30 THR F C 1
ATOM 12368 O O . THR F 2 30 ? -65.358 32.448 -62.852 1 35.893 30 THR F O 1
ATOM 12372 N N . TYR F 2 31 ? -64.129 34.305 -63.102 1 33.727 31 TYR F N 1
ATOM 12373 C CA . TYR F 2 31 ? -64.731 34.958 -61.943 1 32.532 31 TYR F CA 1
ATOM 12374 C C . TYR F 2 31 ? -66.112 35.535 -62.236 1 33.994 31 TYR F C 1
ATOM 12375 O O . TYR F 2 31 ? -66.69 36.168 -61.335 1 36.133 31 TYR F O 1
ATOM 12384 N N . TYR F 2 32 ? -66.612 35.441 -63.486 1 32.685 32 TYR F N 1
ATOM 12385 C CA . TYR F 2 32 ? -67.775 36.251 -63.829 1 29.957 32 TYR F CA 1
ATOM 12386 C C . TYR F 2 32 ? -68.919 35.405 -64.404 1 29.74 32 TYR F C 1
ATOM 12387 O O . TYR F 2 32 ? -68.68 34.408 -65.092 1 34.606 32 TYR F O 1
ATOM 12396 N N . ALA F 2 33 ? -70.174 35.837 -64.163 1 28.085 33 ALA F N 1
ATOM 12397 C CA . ALA F 2 33 ? -71.253 35.439 -65.061 1 26.318 33 ALA F CA 1
ATOM 12398 C C . ALA F 2 33 ? -71.086 36.245 -66.356 1 26.958 33 ALA F C 1
ATOM 12399 O O . ALA F 2 33 ? -70.572 37.371 -66.334 1 27.75 33 ALA F O 1
ATOM 12401 N N . ILE F 2 34 ? -71.45 35.631 -67.495 1 26.611 34 ILE F N 1
ATOM 12402 C CA . ILE F 2 34 ? -71.237 36.229 -68.801 1 27.499 34 ILE F CA 1
ATOM 12403 C C . ILE F 2 34 ? -72.571 36.185 -69.539 1 26.049 34 ILE F C 1
ATOM 12404 O O . ILE F 2 34 ? -73.304 35.183 -69.452 1 25.778 34 ILE F O 1
ATOM 12409 N N . GLY F 2 35 ? -72.873 37.262 -70.27 1 23.379 35 GLY F N 1
ATOM 12410 C CA . GLY F 2 35 ? -74.126 37.334 -70.999 1 22.583 35 GLY F CA 1
ATOM 12411 C C . GLY F 2 35 ? -73.866 37.624 -72.483 1 23.891 35 GLY F C 1
ATOM 12412 O O . GLY F 2 35 ? -72.901 38.32 -72.856 1 24.137 35 GLY F O 1
ATOM 12413 N N . TRP F 2 36 ? -74.775 37.112 -73.314 1 26.335 36 TRP F N 1
ATOM 12414 C CA . TRP F 2 36 ? -74.922 37.533 -74.72 1 28.653 36 TRP F CA 1
ATOM 12415 C C . TRP F 2 36 ? -76.159 38.399 -74.849 1 27.171 36 TRP F C 1
ATOM 12416 O O . TRP F 2 36 ? -77.181 38.076 -74.243 1 26.037 36 TRP F O 1
ATOM 12427 N N . PHE F 2 37 ? -76.06 39.481 -75.64 1 26.34 37 PHE F N 1
ATOM 12428 C CA . PHE F 2 37 ? -77.126 40.464 -75.795 1 22.839 37 PHE F CA 1
ATOM 12429 C C . PHE F 2 37 ? -77.227 40.772 -77.284 1 24.6 37 PHE F C 1
ATOM 12430 O O . PHE F 2 37 ? -76.311 40.474 -78.041 1 25.781 37 PHE F O 1
ATOM 12438 N N . ARG F 2 38 ? -78.304 41.416 -77.716 1 26.267 38 ARG F N 1
ATOM 12439 C CA . ARG F 2 38 ? -78.36 41.736 -79.133 1 28.241 38 ARG F CA 1
ATOM 12440 C C . ARG F 2 38 ? -79.138 43.029 -79.252 1 29.883 38 ARG F C 1
ATOM 12441 O O . ARG F 2 38 ? -80.003 43.342 -78.431 1 29.967 38 ARG F O 1
ATOM 12449 N N . GLN F 2 39 ? -78.865 43.75 -80.34 1 28.468 39 GLN F N 1
ATOM 12450 C CA . GLN F 2 39 ? -79.614 44.973 -80.594 1 26.986 39 GLN F CA 1
ATOM 12451 C C . GLN F 2 39 ? -80.064 44.921 -82.051 1 28.377 39 GLN F C 1
ATOM 12452 O O . GLN F 2 39 ? -79.227 44.877 -82.946 1 28.492 39 GLN F O 1
ATOM 12458 N N . ALA F 2 40 ? -81.377 44.756 -82.241 1 27.772 40 ALA F N 1
ATOM 12459 C CA . ALA F 2 40 ? -81.975 44.694 -83.557 1 30.022 40 ALA F CA 1
ATOM 12460 C C . ALA F 2 40 ? -82.216 46.136 -84.003 1 32.031 40 ALA F C 1
ATOM 12461 O O . ALA F 2 40 ? -82.367 47.02 -83.154 1 28.903 40 ALA F O 1
ATOM 12463 N N . PRO F 2 41 ? -82.345 46.399 -85.334 1 34.889 41 PRO F N 1
ATOM 12464 C CA . PRO F 2 41 ? -82.635 47.756 -85.81 1 34.258 41 PRO F CA 1
ATOM 12465 C C . PRO F 2 41 ? -83.879 48.35 -85.158 1 35.18 41 PRO F C 1
ATOM 12466 O O . PRO F 2 41 ? -84.932 47.721 -85.111 1 36.218 41 PRO F O 1
ATOM 12470 N N . GLY F 2 42 ? -83.725 49.556 -84.577 1 33.637 42 GLY F N 1
ATOM 12471 C CA . GLY F 2 42 ? -84.851 50.293 -84.037 1 32.089 42 GLY F CA 1
ATOM 12472 C C . GLY F 2 42 ? -85.137 49.895 -82.594 1 33.232 42 GLY F C 1
ATOM 12473 O O . GLY F 2 42 ? -85.995 50.51 -81.969 1 34.557 42 GLY F O 1
ATOM 12474 N N . LYS F 2 43 ? -84.441 48.898 -82.064 1 32.063 43 LYS F N 1
ATOM 12475 C CA . LYS F 2 43 ? -84.773 48.447 -80.703 1 37.02 43 LYS F CA 1
ATOM 12476 C C . LYS F 2 43 ? -83.606 48.739 -79.774 1 38.677 43 LYS F C 1
ATOM 12477 O O . LYS F 2 43 ? -82.475 48.958 -80.229 1 38.145 43 LYS F O 1
ATOM 12483 N N . GLU F 2 44 ? -83.887 48.685 -78.465 1 37.065 44 GLU F N 1
ATOM 12484 C CA . GLU F 2 44 ? -82.844 48.722 -77.465 1 37.105 44 GLU F CA 1
ATOM 12485 C C . GLU F 2 44 ? -82.143 47.369 -77.399 1 35.881 44 GLU F C 1
ATOM 12486 O O . GLU F 2 44 ? -82.645 46.363 -77.856 1 37.32 44 GLU F O 1
ATOM 12492 N N . ARG F 2 45 ? -80.928 47.367 -76.864 1 34.495 45 ARG F N 1
ATOM 12493 C CA . ARG F 2 45 ? -80.174 46.157 -76.605 1 35.717 45 ARG F CA 1
ATOM 12494 C C . ARG F 2 45 ? -80.95 45.298 -75.605 1 36.832 45 ARG F C 1
ATOM 12495 O O . ARG F 2 45 ? -81.565 45.842 -74.714 1 36.787 45 ARG F O 1
ATOM 12503 N N . GLU F 2 46 ? -80.982 43.974 -75.814 1 32.108 46 GLU F N 1
ATOM 12504 C CA . GLU F 2 46 ? -81.792 43.117 -74.969 1 32.456 46 GLU F CA 1
ATOM 12505 C C . GLU F 2 46 ? -80.981 41.843 -74.721 1 28.143 46 GLU F C 1
ATOM 12506 O O . GLU F 2 46 ? -80.166 41.429 -75.551 1 26.844 46 GLU F O 1
ATOM 12512 N N . GLY F 2 47 ? -81.221 41.202 -73.561 1 30.799 47 GLY F N 1
ATOM 12513 C CA . GLY F 2 47 ? -80.492 39.996 -73.205 1 26.903 47 GLY F CA 1
ATOM 12514 C C . GLY F 2 47 ? -80.986 38.814 -74.036 1 26.694 47 GLY F C 1
ATOM 12515 O O . GLY F 2 47 ? -82.165 38.702 -74.341 1 32.787 47 GLY F O 1
ATOM 12516 N N . VAL F 2 48 ? -80.077 37.948 -74.429 1 24.047 48 VAL F N 1
ATOM 12517 C CA . VAL F 2 48 ? -80.419 36.744 -75.164 1 26.704 48 VAL F CA 1
ATOM 12518 C C . VAL F 2 48 ? -80.132 35.532 -74.281 1 26.233 48 VAL F C 1
ATOM 12519 O O . VAL F 2 48 ? -80.949 34.638 -74.186 1 28.835 48 VAL F O 1
ATOM 12523 N N . SER F 2 49 ? -78.953 35.488 -73.669 1 24.458 49 SER F N 1
ATOM 12524 C CA . SER F 2 49 ? -78.548 34.295 -72.931 1 26.211 49 SER F CA 1
ATOM 12525 C C . SER F 2 49 ? -77.517 34.673 -71.867 1 26.759 49 SER F C 1
ATOM 12526 O O . SER F 2 49 ? -76.757 35.613 -72.07 1 27.626 49 SER F O 1
ATOM 12529 N N . CYS F 2 50 ? -77.47 33.946 -70.747 1 24.438 50 CYS F N 1
ATOM 12530 C CA . CYS F 2 50 ? -76.414 34.161 -69.783 1 25.064 50 CYS F CA 1
ATOM 12531 C C . CYS F 2 50 ? -75.954 32.83 -69.209 1 27.547 50 CYS F C 1
ATOM 12532 O O . CYS F 2 50 ? -76.7 31.847 -69.293 1 26.96 50 CYS F O 1
ATOM 12535 N N . ILE F 2 51 ? -74.722 32.82 -68.668 1 25.809 51 ILE F N 1
ATOM 12536 C CA . ILE F 2 51 ? -74.168 31.616 -68.071 1 26.965 51 ILE F CA 1
ATOM 12537 C C . ILE F 2 51 ? -73.449 32.054 -66.786 1 28.747 51 ILE F C 1
ATOM 12538 O O . ILE F 2 51 ? -72.681 33.027 -66.793 1 27.686 51 ILE F O 1
ATOM 12543 N N . SER F 2 52 ? -73.702 31.325 -65.682 1 26.976 52 SER F N 1
ATOM 12544 C CA . SER F 2 52 ? -73.171 31.729 -64.388 1 27.753 52 SER F CA 1
ATOM 12545 C C . SER F 2 52 ? -71.704 31.299 -64.296 1 27.233 52 SER F C 1
ATOM 12546 O O . SER F 2 52 ? -71.242 30.522 -65.151 1 29.486 52 SER F O 1
ATOM 12549 N N . ALA F 2 53 ? -70.998 31.771 -63.248 1 28.809 53 ALA F N 1
ATOM 12550 C CA . ALA F 2 53 ? -69.756 31.118 -62.835 1 31.2 53 ALA F CA 1
ATOM 12551 C C . ALA F 2 53 ? -70.018 29.617 -62.62 1 37.425 53 ALA F C 1
ATOM 12552 O O . ALA F 2 53 ? -71.137 29.207 -62.289 1 38.687 53 ALA F O 1
ATOM 12554 N N . ILE F 2 54 ? -68.987 28.774 -62.797 1 41.972 54 ILE F N 1
ATOM 12555 C CA . ILE F 2 54 ? -69.129 27.336 -62.68 1 39.721 54 ILE F CA 1
ATOM 12556 C C . ILE F 2 54 ? -69.401 26.953 -61.224 1 42.976 54 ILE F C 1
ATOM 12557 O O . ILE F 2 54 ? -68.675 27.379 -60.336 1 41.859 54 ILE F O 1
ATOM 12562 N N . ASN F 2 55 ? -70.444 26.131 -60.985 1 39.587 55 ASN F N 1
ATOM 12563 C CA . ASN F 2 55 ? -70.675 25.51 -59.692 1 40.22 55 ASN F CA 1
ATOM 12564 C C . ASN F 2 55 ? -69.966 24.15 -59.655 1 44.364 55 ASN F C 1
ATOM 12565 O O . ASN F 2 55 ? -70.217 23.307 -60.525 1 48.543 55 ASN F O 1
ATOM 12570 N N . SER F 2 56 ? -69.104 23.933 -58.648 1 45.432 56 SER F N 1
ATOM 12571 C CA . SER F 2 56 ? -68.519 22.62 -58.358 1 55.318 56 SER F CA 1
ATOM 12572 C C . SER F 2 56 ? -69.563 21.51 -58.455 1 57.77 56 SER F C 1
ATOM 12573 O O . SER F 2 56 ? -70.658 21.618 -57.895 1 63.194 56 SER F O 1
ATOM 12576 N N . GLY F 2 57 ? -69.219 20.424 -59.141 1 59.81 57 GLY F N 1
ATOM 12577 C CA . GLY F 2 57 ? -70.09 19.259 -59.153 1 62.541 57 GLY F CA 1
ATOM 12578 C C . GLY F 2 57 ? -71.238 19.403 -60.149 1 67.362 57 GLY F C 1
ATOM 12579 O O . GLY F 2 57 ? -71.448 18.501 -60.942 1 70.403 57 GLY F O 1
ATOM 12580 N N . SER F 2 58 ? -71.966 20.535 -60.129 1 63.362 58 SER F N 1
ATOM 12581 C CA . SER F 2 58 ? -73.171 20.645 -60.946 1 64.379 58 SER F CA 1
ATOM 12582 C C . SER F 2 58 ? -72.99 21.565 -62.166 1 63.717 58 SER F C 1
ATOM 12583 O O . SER F 2 58 ? -73.875 21.636 -63.009 1 66.054 58 SER F O 1
ATOM 12586 N N . GLY F 2 59 ? -71.872 22.276 -62.301 1 52.719 59 GLY F N 1
ATOM 12587 C CA . GLY F 2 59 ? -71.665 23.027 -63.539 1 52.14 59 GLY F CA 1
ATOM 12588 C C . GLY F 2 59 ? -72.388 24.385 -63.539 1 43.389 59 GLY F C 1
ATOM 12589 O O . GLY F 2 59 ? -73.18 24.704 -62.65 1 41.062 59 GLY F O 1
ATOM 12590 N N . ALA F 2 60 ? -72.175 25.154 -64.585 1 42.77 60 ALA F N 1
ATOM 12591 C CA . ALA F 2 60 ? -72.755 26.497 -64.689 1 39.417 60 ALA F CA 1
ATOM 12592 C C . ALA F 2 60 ? -74.26 26.416 -64.881 1 37.336 60 ALA F C 1
ATOM 12593 O O . ALA F 2 60 ? -74.728 25.517 -65.54 1 40.468 60 ALA F O 1
ATOM 12595 N N . ARG F 2 61 ? -75.003 27.365 -64.319 1 33.702 61 ARG F N 1
ATOM 12596 C CA . ARG F 2 61 ? -76.401 27.52 -64.648 1 32.082 61 ARG F CA 1
ATOM 12597 C C . ARG F 2 61 ? -76.526 28.508 -65.822 1 33.047 61 ARG F C 1
ATOM 12598 O O . ARG F 2 61 ? -75.667 29.379 -66.005 1 31.596 61 ARG F O 1
ATOM 12606 N N . THR F 2 62 ? -77.577 28.366 -66.63 1 29.648 62 THR F N 1
ATOM 12607 C CA . THR F 2 62 ? -77.72 29.226 -67.802 1 29.596 62 THR F CA 1
ATOM 12608 C C . THR F 2 62 ? -79.135 29.761 -67.836 1 32.053 62 THR F C 1
ATOM 12609 O O . THR F 2 62 ? -80.018 29.166 -67.254 1 33.195 62 THR F O 1
ATOM 12613 N N . ASP F 2 63 ? -79.371 30.858 -68.57 1 30.836 63 ASP F N 1
ATOM 12614 C CA . ASP F 2 63 ? -80.738 31.29 -68.801 1 31.361 63 ASP F CA 1
ATOM 12615 C C . ASP F 2 63 ? -80.841 31.862 -70.232 1 30.408 63 ASP F C 1
ATOM 12616 O O . ASP F 2 63 ? -79.811 32.135 -70.851 1 27.362 63 ASP F O 1
ATOM 12621 N N . TYR F 2 64 ? -82.061 32.029 -70.73 1 26.946 64 TYR F N 1
ATOM 12622 C CA . TYR F 2 64 ? -82.31 32.439 -72.12 1 29.842 64 TYR F CA 1
ATOM 12623 C C . TYR F 2 64 ? -83.556 33.306 -72.18 1 30.579 64 TYR F C 1
ATOM 12624 O O . TYR F 2 64 ? -84.491 33.08 -71.431 1 33.32 64 TYR F O 1
ATOM 12633 N N . ALA F 2 65 ? -83.572 34.297 -73.079 1 30.118 65 ALA F N 1
ATOM 12634 C CA . ALA F 2 65 ? -84.794 35.041 -73.36 1 31.67 65 ALA F CA 1
ATOM 12635 C C . ALA F 2 65 ? -85.802 34.053 -73.938 1 33.577 65 ALA F C 1
ATOM 12636 O O . ALA F 2 65 ? -85.427 33.128 -74.641 1 29.582 65 ALA F O 1
ATOM 12638 N N . ASP F 2 66 ? -87.083 34.265 -73.625 1 36.074 66 ASP F N 1
ATOM 12639 C CA . ASP F 2 66 ? -88.149 33.412 -74.147 1 37.586 66 ASP F CA 1
ATOM 12640 C C . ASP F 2 66 ? -88.068 33.28 -75.662 1 38.657 66 ASP F C 1
ATOM 12641 O O . ASP F 2 66 ? -88.328 32.215 -76.166 1 38.161 66 ASP F O 1
ATOM 12646 N N . SER F 2 67 ? -87.694 34.348 -76.371 1 37.933 67 SER F N 1
ATOM 12647 C CA . SER F 2 67 ? -87.715 34.29 -77.829 1 42.687 67 SER F CA 1
ATOM 12648 C C . SER F 2 67 ? -86.671 33.311 -78.365 1 39.114 67 SER F C 1
ATOM 12649 O O . SER F 2 67 ? -86.76 32.963 -79.525 1 40.483 67 SER F O 1
ATOM 12652 N N . VAL F 2 68 ? -85.677 32.878 -77.574 1 33.273 68 VAL F N 1
ATOM 12653 C CA . VAL F 2 68 ? -84.605 32.079 -78.178 1 30.914 68 VAL F CA 1
ATOM 12654 C C . VAL F 2 68 ? -84.517 30.702 -77.52 1 34.556 68 VAL F C 1
ATOM 12655 O O . VAL F 2 68 ? -83.665 29.884 -77.902 1 34.349 68 VAL F O 1
ATOM 12659 N N . LYS F 2 69 ? -85.349 30.463 -76.482 1 40.588 69 LYS F N 1
ATOM 12660 C CA . LYS F 2 69 ? -85.291 29.187 -75.763 1 44.96 69 LYS F CA 1
ATOM 12661 C C . LYS F 2 69 ? -85.495 28.028 -76.734 1 44.072 69 LYS F C 1
ATOM 12662 O O . LYS F 2 69 ? -86.388 28.076 -77.581 1 44.71 69 LYS F O 1
ATOM 12668 N N . GLY F 2 70 ? -84.616 27.021 -76.624 1 41.247 70 GLY F N 1
ATOM 12669 C CA . GLY F 2 70 ? -84.73 25.817 -77.419 1 42.037 70 GLY F CA 1
ATOM 12670 C C . GLY F 2 70 ? -83.971 25.933 -78.729 1 45.313 70 GLY F C 1
ATOM 12671 O O . GLY F 2 70 ? -83.744 24.925 -79.352 1 47.188 70 GLY F O 1
ATOM 12672 N N . ARG F 2 71 ? -83.575 27.148 -79.147 1 40.511 71 ARG F N 1
ATOM 12673 C CA . ARG F 2 71 ? -82.857 27.328 -80.401 1 43.331 71 ARG F CA 1
ATOM 12674 C C . ARG F 2 71 ? -81.378 27.657 -80.157 1 39.622 71 ARG F C 1
ATOM 12675 O O . ARG F 2 71 ? -80.569 27.334 -81.015 1 38.316 71 ARG F O 1
ATOM 12683 N N . PHE F 2 72 ? -81.061 28.385 -79.055 1 37.991 72 PHE F N 1
ATOM 12684 C CA . PHE F 2 72 ? -79.691 28.811 -78.785 1 37.398 72 PHE F CA 1
ATOM 12685 C C . PHE F 2 72 ? -79.126 28.068 -77.575 1 37.977 72 PHE F C 1
ATOM 12686 O O . PHE F 2 72 ? -79.869 27.767 -76.666 1 38.792 72 PHE F O 1
ATOM 12694 N N . THR F 2 73 ? -77.811 27.817 -77.54 1 34.756 73 THR F N 1
ATOM 12695 C CA . THR F 2 73 ? -77.145 27.213 -76.397 1 36.653 73 THR F CA 1
ATOM 12696 C C . THR F 2 73 ? -75.934 28.061 -76.043 1 35.853 73 THR F C 1
ATOM 12697 O O . THR F 2 73 ? -75.074 28.258 -76.9 1 38.997 73 THR F O 1
ATOM 12701 N N . ILE F 2 74 ? -75.843 28.496 -74.792 1 34.202 74 ILE F N 1
ATOM 12702 C CA . ILE F 2 74 ? -74.662 29.205 -74.348 1 32.961 74 ILE F CA 1
ATOM 12703 C C . ILE F 2 74 ? -73.732 28.209 -73.667 1 35.078 74 ILE F C 1
ATOM 12704 O O . ILE F 2 74 ? -74.211 27.309 -72.988 1 33.833 74 ILE F O 1
ATOM 12709 N N . SER F 2 75 ? -72.404 28.354 -73.813 1 35.372 75 SER F N 1
ATOM 12710 C CA . SER F 2 75 ? -71.519 27.505 -72.997 1 40.894 75 SER F CA 1
ATOM 12711 C C . SER F 2 75 ? -70.238 28.265 -72.689 1 39.325 75 SER F C 1
ATOM 12712 O O . SER F 2 75 ? -69.991 29.301 -73.291 1 37.288 75 SER F O 1
ATOM 12715 N N . ARG F 2 76 ? -69.423 27.77 -71.752 1 41.388 76 ARG F N 1
ATOM 12716 C CA . ARG F 2 76 ? -68.224 28.548 -71.449 1 40.737 76 ARG F CA 1
ATOM 12717 C C . ARG F 2 76 ? -67.025 27.613 -71.355 1 43.79 76 ARG F C 1
ATOM 12718 O O . ARG F 2 76 ? -67.185 26.463 -71.006 1 40.619 76 ARG F O 1
ATOM 12726 N N . ASP F 2 77 ? -65.842 28.126 -71.694 1 47.771 77 ASP F N 1
ATOM 12727 C CA . ASP F 2 77 ? -64.624 27.356 -71.522 1 55.127 77 ASP F CA 1
ATOM 12728 C C . ASP F 2 77 ? -63.625 28.198 -70.733 1 52.254 77 ASP F C 1
ATOM 12729 O O . ASP F 2 77 ? -63 29.097 -71.303 1 52.371 77 ASP F O 1
ATOM 12734 N N . ASP F 2 78 ? -63.486 27.921 -69.431 1 53.637 78 ASP F N 1
ATOM 12735 C CA . ASP F 2 78 ? -62.67 28.783 -68.572 1 54.225 78 ASP F CA 1
ATOM 12736 C C . ASP F 2 78 ? -61.187 28.57 -68.875 1 61.206 78 ASP F C 1
ATOM 12737 O O . ASP F 2 78 ? -60.4 29.481 -68.662 1 60.907 78 ASP F O 1
ATOM 12742 N N . ALA F 2 79 ? -60.808 27.392 -69.401 1 61.166 79 ALA F N 1
ATOM 12743 C CA . ALA F 2 79 ? -59.415 27.138 -69.755 1 67.991 79 ALA F CA 1
ATOM 12744 C C . ALA F 2 79 ? -59.001 27.966 -70.976 1 65.517 79 ALA F C 1
ATOM 12745 O O . ALA F 2 79 ? -57.903 28.497 -71.014 1 68.067 79 ALA F O 1
ATOM 12747 N N . LYS F 2 80 ? -59.887 28.101 -71.963 1 65.917 80 LYS F N 1
ATOM 12748 C CA . LYS F 2 80 ? -59.548 28.864 -73.161 1 67.094 80 LYS F CA 1
ATOM 12749 C C . LYS F 2 80 ? -60.029 30.305 -73.024 1 64.361 80 LYS F C 1
ATOM 12750 O O . LYS F 2 80 ? -59.781 31.13 -73.9 1 60.867 80 LYS F O 1
ATOM 12756 N N . ASN F 2 81 ? -60.761 30.587 -71.935 1 64.962 81 ASN F N 1
ATOM 12757 C CA . ASN F 2 81 ? -61.165 31.934 -71.58 1 59.103 81 ASN F CA 1
ATOM 12758 C C . ASN F 2 81 ? -62.14 32.479 -72.634 1 55.095 81 ASN F C 1
ATOM 12759 O O . ASN F 2 81 ? -61.991 33.591 -73.107 1 60.013 81 ASN F O 1
ATOM 12764 N N . THR F 2 82 ? -63.146 31.669 -72.992 1 52.444 82 THR F N 1
ATOM 12765 C CA . THR F 2 82 ? -64.1 31.938 -74.054 1 48.943 82 THR F CA 1
ATOM 12766 C C . THR F 2 82 ? -65.526 31.634 -73.567 1 45.577 82 THR F C 1
ATOM 12767 O O . THR F 2 82 ? -65.714 30.864 -72.616 1 43.204 82 THR F O 1
ATOM 12771 N N . VAL F 2 83 ? -66.525 32.292 -74.182 1 42.306 83 VAL F N 1
ATOM 12772 C CA . VAL F 2 83 ? -67.924 31.934 -74.013 1 38.769 83 VAL F CA 1
ATOM 12773 C C . VAL F 2 83 ? -68.526 31.83 -75.417 1 43.839 83 VAL F C 1
ATOM 12774 O O . VAL F 2 83 ? -68.165 32.604 -76.306 1 43.974 83 VAL F O 1
ATOM 12778 N N . THR F 2 84 ? -69.408 30.841 -75.642 1 41.388 84 THR F N 1
ATOM 12779 C CA . THR F 2 84 ? -69.876 30.498 -76.987 1 40.219 84 THR F CA 1
ATOM 12780 C C . THR F 2 84 ? -71.4 30.565 -77.031 1 35.83 84 THR F C 1
ATOM 12781 O O . THR F 2 84 ? -72.056 30.144 -76.08 1 35.198 84 THR F O 1
ATOM 12785 N N . LEU F 2 85 ? -71.956 31.071 -78.149 1 36.294 85 LEU F N 1
ATOM 12786 C CA . LEU F 2 85 ? -73.39 31.047 -78.353 1 33.004 85 LEU F CA 1
ATOM 12787 C C . LEU F 2 85 ? -73.69 30.306 -79.653 1 35.527 85 LEU F C 1
ATOM 12788 O O . LEU F 2 85 ? -73.442 30.85 -80.734 1 37.777 85 LEU F O 1
ATOM 12793 N N . GLN F 2 86 ? -74.225 29.085 -79.542 1 36.968 86 GLN F N 1
ATOM 12794 C CA . GLN F 2 86 ? -74.661 28.3 -80.692 1 38.332 86 GLN F CA 1
ATOM 12795 C C . GLN F 2 86 ? -76.089 28.727 -81.021 1 39.887 86 GLN F C 1
ATOM 12796 O O . GLN F 2 86 ? -76.98 28.631 -80.169 1 37.546 86 GLN F O 1
ATOM 12802 N N . MET F 2 87 ? -76.304 29.237 -82.234 1 37.935 87 MET F N 1
ATOM 12803 C CA . MET F 2 87 ? -77.621 29.71 -82.617 1 43.133 87 MET F CA 1
ATOM 12804 C C . MET F 2 87 ? -78.168 28.797 -83.722 1 46.321 87 MET F C 1
ATOM 12805 O O . MET F 2 87 ? -77.65 28.784 -84.83 1 46.457 87 MET F O 1
ATOM 12810 N N . ASN F 2 88 ? -79.222 28.03 -83.431 1 48.85 88 ASN F N 1
ATOM 12811 C CA . ASN F 2 88 ? -79.864 27.209 -84.462 1 49.402 88 ASN F CA 1
ATOM 12812 C C . ASN F 2 88 ? -81.216 27.798 -84.883 1 46.626 88 ASN F C 1
ATOM 12813 O O . ASN F 2 88 ? -81.77 28.651 -84.198 1 42.444 88 ASN F O 1
ATOM 12818 N N . SER F 2 89 ? -81.738 27.319 -86.025 1 48.25 89 SER F N 1
ATOM 12819 C CA . SER F 2 89 ? -83.056 27.664 -86.534 1 47.733 89 SER F CA 1
ATOM 12820 C C . SER F 2 89 ? -83.25 29.173 -86.557 1 46.372 89 SER F C 1
ATOM 12821 O O . SER F 2 89 ? -84.261 29.689 -86.064 1 43.529 89 SER F O 1
ATOM 12824 N N . LEU F 2 90 ? -82.304 29.878 -87.163 1 45.021 90 LEU F N 1
ATOM 12825 C CA . LEU F 2 90 ? -82.356 31.334 -87.169 1 45.441 90 LEU F CA 1
ATOM 12826 C C . LEU F 2 90 ? -83.543 31.836 -87.989 1 49.604 90 LEU F C 1
ATOM 12827 O O . LEU F 2 90 ? -83.918 31.243 -88.991 1 50.309 90 LEU F O 1
ATOM 12832 N N . GLU F 2 91 ? -84.141 32.951 -87.569 1 53.718 91 GLU F N 1
ATOM 12833 C CA . GLU F 2 91 ? -85.273 33.555 -88.271 1 58.47 91 GLU F CA 1
ATOM 12834 C C . GLU F 2 91 ? -84.911 35.008 -88.582 1 56.649 91 GLU F C 1
ATOM 12835 O O . GLU F 2 91 ? -84.021 35.575 -87.94 1 49.909 91 GLU F O 1
ATOM 12841 N N . PRO F 2 92 ? -85.579 35.677 -89.556 1 55.259 92 PRO F N 1
ATOM 12842 C CA . PRO F 2 92 ? -85.3 37.097 -89.839 1 54.476 92 PRO F CA 1
ATOM 12843 C C . PRO F 2 92 ? -85.255 37.978 -88.595 1 46.963 92 PRO F C 1
ATOM 12844 O O . PRO F 2 92 ? -84.389 38.828 -88.492 1 48.496 92 PRO F O 1
ATOM 12848 N N . GLU F 2 93 ? -86.156 37.718 -87.636 1 47.039 93 GLU F N 1
ATOM 12849 C CA . GLU F 2 93 ? -86.275 38.479 -86.403 1 48.559 93 GLU F CA 1
ATOM 12850 C C . GLU F 2 93 ? -85.021 38.332 -85.52 1 43.94 93 GLU F C 1
ATOM 12851 O O . GLU F 2 93 ? -84.937 39.053 -84.553 1 40.769 93 GLU F O 1
ATOM 12857 N N . ASP F 2 94 ? -84.106 37.369 -85.799 1 36.704 94 ASP F N 1
ATOM 12858 C CA . ASP F 2 94 ? -82.873 37.262 -85.052 1 37.001 94 ASP F CA 1
ATOM 12859 C C . ASP F 2 94 ? -81.791 38.206 -85.59 1 38.053 94 ASP F C 1
ATOM 12860 O O . ASP F 2 94 ? -80.678 38.225 -85.034 1 35.57 94 ASP F O 1
ATOM 12865 N N . THR F 2 95 ? -82.071 38.945 -86.683 1 36.517 95 THR F N 1
ATOM 12866 C CA . THR F 2 95 ? -81.09 39.871 -87.251 1 35.396 95 THR F CA 1
ATOM 12867 C C . THR F 2 95 ? -80.788 40.948 -86.192 1 33.732 95 THR F C 1
ATOM 12868 O O . THR F 2 95 ? -81.709 41.602 -85.704 1 35.795 95 THR F O 1
ATOM 12872 N N . ALA F 2 96 ? -79.502 41.169 -85.861 1 31.754 96 ALA F N 1
ATOM 12873 C CA . ALA F 2 96 ? -79.124 42.135 -84.855 1 29.498 96 ALA F CA 1
ATOM 12874 C C . ALA F 2 96 ? -77.605 42.145 -84.763 1 30.433 96 ALA F C 1
ATOM 12875 O O . ALA F 2 96 ? -76.939 41.242 -85.276 1 30.827 96 ALA F O 1
ATOM 12877 N N . ARG F 2 97 ? -77.096 43.172 -84.067 1 30.927 97 ARG F N 1
ATOM 12878 C CA . ARG F 2 97 ? -75.697 43.15 -83.633 1 29.515 97 ARG F CA 1
ATOM 12879 C C . ARG F 2 97 ? -75.681 42.463 -82.25 1 28.1 97 ARG F C 1
ATOM 12880 O O . ARG F 2 97 ? -76.474 42.813 -81.369 1 26.168 97 ARG F O 1
ATOM 12888 N N . TYR F 2 98 ? -74.822 41.438 -82.12 1 28.925 98 TYR F N 1
ATOM 12889 C CA . TYR F 2 98 ? -74.738 40.635 -80.906 1 27.391 98 TYR F CA 1
ATOM 12890 C C . TYR F 2 98 ? -73.497 41.04 -80.114 1 27.48 98 TYR F C 1
ATOM 12891 O O . TYR F 2 98 ? -72.404 41.219 -80.682 1 29.134 98 TYR F O 1
ATOM 12900 N N . TYR F 2 99 ? -73.677 41.174 -78.781 1 24.933 99 TYR F N 1
ATOM 12901 C CA . TYR F 2 99 ? -72.614 41.645 -77.908 1 25.923 99 TYR F CA 1
ATOM 12902 C C . TYR F 2 99 ? -72.465 40.686 -76.736 1 27.112 99 TYR F C 1
ATOM 12903 O O . TYR F 2 99 ? -73.445 40.088 -76.282 1 24.634 99 TYR F O 1
ATOM 12912 N N . CYS F 2 100 ? -71.229 40.482 -76.279 1 27.766 100 CYS F N 1
ATOM 12913 C CA . CYS F 2 100 ? -71.096 39.817 -74.994 1 26.444 100 CYS F CA 1
ATOM 12914 C C . CYS F 2 100 ? -70.643 40.852 -73.937 1 27.601 100 CYS F C 1
ATOM 12915 O O . CYS F 2 100 ? -70.104 41.933 -74.252 1 27.801 100 CYS F O 1
ATOM 12918 N N . ALA F 2 101 ? -70.881 40.521 -72.658 1 26.246 101 ALA F N 1
ATOM 12919 C CA . ALA F 2 101 ? -70.55 41.43 -71.566 1 24.814 101 ALA F CA 1
ATOM 12920 C C . ALA F 2 101 ? -70.402 40.597 -70.289 1 27.268 101 ALA F C 1
ATOM 12921 O O . ALA F 2 101 ? -70.879 39.442 -70.237 1 25.603 101 ALA F O 1
ATOM 12923 N N . LEU F 2 102 ? -69.651 41.152 -69.307 1 27.101 102 LEU F N 1
ATOM 12924 C CA . LEU F 2 102 ? -69.429 40.5 -68.016 1 27.486 102 LEU F CA 1
ATOM 12925 C C . LEU F 2 102 ? -70.413 41.11 -67.018 1 25.133 102 LEU F C 1
ATOM 12926 O O . LEU F 2 102 ? -70.591 42.324 -67.001 1 23.714 102 LEU F O 1
ATOM 12931 N N . ASP F 2 103 ? -70.953 40.263 -66.134 1 24.531 103 ASP F N 1
ATOM 12932 C CA . ASP F 2 103 ? -71.765 40.833 -65.07 1 24.594 103 ASP F CA 1
ATOM 12933 C C . ASP F 2 103 ? -70.799 41.336 -63.99 1 24.902 103 ASP F C 1
ATOM 12934 O O . ASP F 2 103 ? -69.957 40.553 -63.511 1 27.932 103 ASP F O 1
ATOM 12939 N N . THR F 2 104 ? -70.948 42.587 -63.574 1 25.365 104 THR F N 1
ATOM 12940 C CA . THR F 2 104 ? -70.067 43.105 -62.504 1 26.348 104 THR F CA 1
ATOM 12941 C C . THR F 2 104 ? -70.516 42.664 -61.114 1 27.39 104 THR F C 1
ATOM 12942 O O . THR F 2 104 ? -69.771 42.888 -60.157 1 27.761 104 THR F O 1
ATOM 12946 N N . THR F 2 105 ? -71.689 42.013 -61.018 1 28.499 105 THR F N 1
ATOM 12947 C CA . THR F 2 105 ? -72.209 41.53 -59.743 1 28.139 105 THR F CA 1
ATOM 12948 C C . THR F 2 105 ? -71.722 40.113 -59.524 1 29.331 105 THR F C 1
ATOM 12949 O O . THR F 2 105 ? -71.805 39.287 -60.426 1 26.433 105 THR F O 1
ATOM 12953 N N . ASP F 2 106 ? -71.237 39.842 -58.296 1 28.479 106 ASP F N 1
ATOM 12954 C CA . ASP F 2 106 ? -70.984 38.501 -57.781 1 31.73 106 ASP F CA 1
ATOM 12955 C C . ASP F 2 106 ? -72.352 37.814 -57.652 1 31.338 106 ASP F C 1
ATOM 12956 O O . ASP F 2 106 ? -73.113 38.048 -56.679 1 32.018 106 ASP F O 1
ATOM 12961 N N . ARG F 2 107 ? -72.713 36.977 -58.626 1 30.848 107 ARG F N 1
ATOM 12962 C CA . ARG F 2 107 ? -74.09 36.466 -58.649 1 28.725 107 ARG F CA 1
ATOM 12963 C C . ARG F 2 107 ? -74.072 35.131 -57.923 1 28.676 107 ARG F C 1
ATOM 12964 O O . ARG F 2 107 ? -73.984 34.077 -58.544 1 27.634 107 ARG F O 1
ATOM 12972 N N . TYR F 2 108 ? -74.106 35.21 -56.588 1 28.124 108 TYR F N 1
ATOM 12973 C CA . TYR F 2 108 ? -74.13 33.996 -55.788 1 27.556 108 TYR F CA 1
ATOM 12974 C C . TYR F 2 108 ? -75.407 34.018 -54.966 1 28.206 108 TYR F C 1
ATOM 12975 O O . TYR F 2 108 ? -75.785 35.045 -54.412 1 26.115 108 TYR F O 1
ATOM 12984 N N . ASP F 2 109 ? -76.1 32.869 -54.921 1 30.285 109 ASP F N 1
ATOM 12985 C CA . ASP F 2 109 ? -77.326 32.784 -54.152 1 30.502 109 ASP F CA 1
ATOM 12986 C C . ASP F 2 109 ? -77.055 31.832 -52.991 1 31.298 109 ASP F C 1
ATOM 12987 O O . ASP F 2 109 ? -77.002 30.595 -53.207 1 30.798 109 ASP F O 1
ATOM 12992 N N . SER F 2 110 ? -76.791 32.387 -51.796 1 29.659 110 SER F N 1
ATOM 12993 C CA . SER F 2 110 ? -76.344 31.469 -50.743 1 33.062 110 SER F CA 1
ATOM 12994 C C . SER F 2 110 ? -77.501 30.634 -50.212 1 30.285 110 SER F C 1
ATOM 12995 O O . SER F 2 110 ? -77.273 29.563 -49.703 1 32.946 110 SER F O 1
ATOM 12998 N N . ALA F 2 111 ? -78.744 31.127 -50.301 1 31.817 111 ALA F N 1
ATOM 12999 C CA . ALA F 2 111 ? -79.838 30.284 -49.807 1 32.894 111 ALA F CA 1
ATOM 13000 C C . ALA F 2 111 ? -79.906 28.996 -50.631 1 32.737 111 ALA F C 1
ATOM 13001 O O . ALA F 2 111 ? -80.155 27.927 -50.078 1 35.076 111 ALA F O 1
ATOM 13003 N N . ASN F 2 112 ? -79.626 29.045 -51.936 1 32.184 112 ASN F N 1
ATOM 13004 C CA . ASN F 2 112 ? -79.64 27.818 -52.738 1 31.725 112 ASN F CA 1
ATOM 13005 C C . ASN F 2 112 ? -78.237 27.221 -52.92 1 34.749 112 ASN F C 1
ATOM 13006 O O . ASN F 2 112 ? -78.098 26.278 -53.678 1 40.948 112 ASN F O 1
ATOM 13011 N N . GLY F 2 113 ? -77.189 27.874 -52.404 1 33.689 113 GLY F N 1
ATOM 13012 C CA . GLY F 2 113 ? -75.821 27.378 -52.516 1 37.01 113 GLY F CA 1
ATOM 13013 C C . GLY F 2 113 ? -75.289 27.349 -53.952 1 35.58 113 GLY F C 1
ATOM 13014 O O . GLY F 2 113 ? -74.593 26.403 -54.307 1 34.83 113 GLY F O 1
ATOM 13015 N N . ARG F 2 114 ? -75.574 28.367 -54.782 1 32.312 114 ARG F N 1
ATOM 13016 C CA . ARG F 2 114 ? -75.091 28.251 -56.165 1 31.077 114 ARG F CA 1
ATOM 13017 C C . ARG F 2 114 ? -74.916 29.61 -56.825 1 28.335 114 ARG F C 1
ATOM 13018 O O . ARG F 2 114 ? -75.591 30.582 -56.461 1 29.066 114 ARG F O 1
ATOM 13026 N N . TYR F 2 115 ? -74.002 29.665 -57.808 1 31.538 115 TYR F N 1
ATOM 13027 C CA . TYR F 2 115 ? -73.84 30.823 -58.686 1 27.88 115 TYR F CA 1
ATOM 13028 C C . TYR F 2 115 ? -75.005 30.797 -59.679 1 28.486 115 TYR F C 1
ATOM 13029 O O . TYR F 2 115 ? -75.481 29.708 -60.024 1 28.897 115 TYR F O 1
ATOM 13038 N N . TYR F 2 116 ? -75.492 31.97 -60.095 1 25.418 116 TYR F N 1
ATOM 13039 C CA . TYR F 2 116 ? -76.582 32.022 -61.063 1 27.001 116 TYR F CA 1
ATOM 13040 C C . TYR F 2 116 ? -76.232 33.138 -62.048 1 30.183 116 TYR F C 1
ATOM 13041 O O . TYR F 2 116 ? -75.127 33.72 -61.975 1 26.911 116 TYR F O 1
ATOM 13050 N N . CYS F 2 117 ? -77.149 33.465 -62.977 1 28.932 117 CYS F N 1
ATOM 13051 C CA . CYS F 2 117 ? -76.858 34.588 -63.869 1 26.465 117 CYS F CA 1
ATOM 13052 C C . CYS F 2 117 ? -78.198 35.243 -64.191 1 28.123 117 CYS F C 1
ATOM 13053 O O . CYS F 2 117 ? -79.226 34.612 -63.99 1 26.855 117 CYS F O 1
ATOM 13056 N N . THR F 2 118 ? -78.196 36.472 -64.706 1 27.041 118 THR F N 1
ATOM 13057 C CA . THR F 2 118 ? -79.422 37.117 -65.165 1 27.169 118 THR F CA 1
ATOM 13058 C C . THR F 2 118 ? -79.173 37.609 -66.608 1 28.411 118 THR F C 1
ATOM 13059 O O . THR F 2 118 ? -78.031 37.933 -66.988 1 26.318 118 THR F O 1
ATOM 13063 N N . ILE F 2 119 ? -80.256 37.66 -67.402 1 31.032 119 ILE F N 1
ATOM 13064 C CA A ILE F 2 119 ? -80.333 38.189 -68.752 0.5 32.781 119 ILE F CA 1
ATOM 13065 C CA B ILE F 2 119 ? -80.151 38.226 -68.742 0.5 27.881 119 ILE F CA 1
ATOM 13066 C C . ILE F 2 119 ? -80.486 39.711 -68.724 1 30.251 119 ILE F C 1
ATOM 13067 O O . ILE F 2 119 ? -80.448 40.349 -69.778 1 33.302 119 ILE F O 1
ATOM 13076 N N . SER F 2 120 ? -80.821 40.26 -67.552 1 29.275 120 SER F N 1
ATOM 13077 C CA . SER F 2 120 ? -81.017 41.701 -67.49 1 32.928 120 SER F CA 1
ATOM 13078 C C . SER F 2 120 ? -79.652 42.396 -67.679 1 34.597 120 SER F C 1
ATOM 13079 O O . SER F 2 120 ? -78.633 41.951 -67.124 1 31.429 120 SER F O 1
ATOM 13082 N N . SER F 2 121 ? -79.584 43.464 -68.486 1 32.666 121 SER F N 1
ATOM 13083 C CA . SER F 2 121 ? -78.299 44.107 -68.783 1 33.702 121 SER F CA 1
ATOM 13084 C C . SER F 2 121 ? -77.811 45.093 -67.698 1 37.718 121 SER F C 1
ATOM 13085 O O . SER F 2 121 ? -76.689 45.576 -67.813 1 32.275 121 SER F O 1
ATOM 13088 N N . ASP F 2 122 ? -78.612 45.389 -66.65 1 38.749 122 ASP F N 1
ATOM 13089 C CA . ASP F 2 122 ? -78.346 46.492 -65.725 1 38.533 122 ASP F CA 1
ATOM 13090 C C . ASP F 2 122 ? -76.941 46.455 -65.093 1 33.864 122 ASP F C 1
ATOM 13091 O O . ASP F 2 122 ? -76.283 47.495 -64.975 1 31.113 122 ASP F O 1
ATOM 13096 N N . THR F 2 123 ? -76.449 45.274 -64.687 1 28.322 123 THR F N 1
ATOM 13097 C CA . THR F 2 123 ? -75.203 45.233 -63.96 1 28.494 123 THR F CA 1
ATOM 13098 C C . THR F 2 123 ? -74.055 44.775 -64.859 1 29.108 123 THR F C 1
ATOM 13099 O O . THR F 2 123 ? -72.965 44.52 -64.343 1 30.397 123 THR F O 1
ATOM 13103 N N . TYR F 2 124 ? -74.221 44.721 -66.196 1 23.454 124 TYR F N 1
ATOM 13104 C CA . TYR F 2 124 ? -73.173 44.189 -67.068 1 23.264 124 TYR F CA 1
ATOM 13105 C C . TYR F 2 124 ? -72.255 45.318 -67.528 1 25.581 124 TYR F C 1
ATOM 13106 O O . TYR F 2 124 ? -72.647 46.474 -67.557 1 25.076 124 TYR F O 1
ATOM 13115 N N . ALA F 2 125 ? -71.024 44.996 -67.971 1 26.472 125 ALA F N 1
ATOM 13116 C CA . ALA F 2 125 ? -70.104 46.016 -68.472 1 26.342 125 ALA F CA 1
ATOM 13117 C C . ALA F 2 125 ? -69.125 45.324 -69.421 1 26.479 125 ALA F C 1
ATOM 13118 O O . ALA F 2 125 ? -69.2 44.103 -69.569 1 25.934 125 ALA F O 1
ATOM 13120 N N . TYR F 2 126 ? -68.212 46.087 -70.015 1 27.315 126 TYR F N 1
ATOM 13121 C CA . TYR F 2 126 ? -67.11 45.559 -70.826 1 31.624 126 TYR F CA 1
ATOM 13122 C C . TYR F 2 126 ? -67.602 45.081 -72.192 1 31.149 126 TYR F C 1
ATOM 13123 O O . TYR F 2 126 ? -66.889 44.308 -72.842 1 30.205 126 TYR F O 1
ATOM 13132 N N . TRP F 2 127 ? -68.735 45.647 -72.647 1 31.271 127 TRP F N 1
ATOM 13133 C CA . TRP F 2 127 ? -69.387 45.362 -73.926 1 31.467 127 TRP F CA 1
ATOM 13134 C C . TRP F 2 127 ? -68.337 45.405 -75.018 1 34.833 127 TRP F C 1
ATOM 13135 O O . TRP F 2 127 ? -67.593 46.399 -75.063 1 35.004 127 TRP F O 1
ATOM 13146 N N . GLY F 2 128 ? -68.266 44.367 -75.879 1 33.622 128 GLY F N 1
ATOM 13147 C CA . GLY F 2 128 ? -67.361 44.533 -77.007 1 38.145 128 GLY F CA 1
ATOM 13148 C C . GLY F 2 128 ? -67.964 45.394 -78.135 1 39.386 128 GLY F C 1
ATOM 13149 O O . GLY F 2 128 ? -69.027 45.992 -77.973 1 32.919 128 GLY F O 1
ATOM 13150 N N . GLN F 2 129 ? -67.28 45.47 -79.296 1 38.457 129 GLN F N 1
ATOM 13151 C CA . GLN F 2 129 ? -67.808 46.157 -80.47 1 38.257 129 GLN F CA 1
ATOM 13152 C C . GLN F 2 129 ? -68.946 45.365 -81.122 1 36.397 129 GLN F C 1
ATOM 13153 O O . GLN F 2 129 ? -69.603 45.891 -82.013 1 38.673 129 GLN F O 1
ATOM 13159 N N . GLY F 2 130 ? -69.151 44.097 -80.71 1 34.375 130 GLY F N 1
ATOM 13160 C CA . GLY F 2 130 ? -70.273 43.307 -81.189 1 33.051 130 GLY F CA 1
ATOM 13161 C C . GLY F 2 130 ? -69.992 42.668 -82.553 1 36.314 130 GLY F C 1
ATOM 13162 O O . GLY F 2 130 ? -68.993 42.984 -83.194 1 35.49 130 GLY F O 1
ATOM 13163 N N . THR F 2 131 ? -70.867 41.739 -82.976 1 35.106 131 THR F N 1
ATOM 13164 C CA . THR F 2 131 ? -70.703 41.031 -84.239 1 35.796 131 THR F CA 1
ATOM 13165 C C . THR F 2 131 ? -72.084 40.979 -84.896 1 35.717 131 THR F C 1
ATOM 13166 O O . THR F 2 131 ? -73.083 40.711 -84.227 1 30.935 131 THR F O 1
ATOM 13170 N N . GLN F 2 132 ? -72.138 41.347 -86.181 1 36.24 132 GLN F N 1
ATOM 13171 C CA . GLN F 2 132 ? -73.387 41.459 -86.93 1 38.222 132 GLN F CA 1
ATOM 13172 C C . GLN F 2 132 ? -73.907 40.073 -87.364 1 37.343 132 GLN F C 1
ATOM 13173 O O . GLN F 2 132 ? -73.167 39.269 -87.925 1 36.083 132 GLN F O 1
ATOM 13179 N N . VAL F 2 133 ? -75.2 39.821 -87.111 1 36.448 133 VAL F N 1
ATOM 13180 C CA . VAL F 2 133 ? -75.877 38.615 -87.587 1 36.984 133 VAL F CA 1
ATOM 13181 C C . VAL F 2 133 ? -77.056 39.06 -88.413 1 39.78 133 VAL F C 1
ATOM 13182 O O . VAL F 2 133 ? -77.908 39.782 -87.903 1 39.72 133 VAL F O 1
ATOM 13186 N N . THR F 2 134 ? -77.094 38.627 -89.685 1 40.566 134 THR F N 1
ATOM 13187 C CA . THR F 2 134 ? -78.179 38.953 -90.6 1 44.606 134 THR F CA 1
ATOM 13188 C C . THR F 2 134 ? -78.803 37.649 -91.094 1 46.289 134 THR F C 1
ATOM 13189 O O . THR F 2 134 ? -78.1 36.795 -91.626 1 44.508 134 THR F O 1
ATOM 13193 N N . VAL F 2 135 ? -80.121 37.522 -90.908 1 48.434 135 VAL F N 1
ATOM 13194 C CA . VAL F 2 135 ? -80.855 36.366 -91.402 1 49.753 135 VAL F CA 1
ATOM 13195 C C . VAL F 2 135 ? -81.831 36.853 -92.474 1 51.856 135 VAL F C 1
ATOM 13196 O O . VAL F 2 135 ? -82.792 37.566 -92.132 1 50.427 135 VAL F O 1
ATOM 13200 N N . SER F 2 136 ? -81.593 36.483 -93.748 1 57.558 136 SER F N 1
ATOM 13201 C CA . SER F 2 136 ? -82.625 36.697 -94.76 1 67.183 136 SER F CA 1
ATOM 13202 C C . SER F 2 136 ? -82.378 35.849 -96.011 1 73.067 136 SER F C 1
ATOM 13203 O O . SER F 2 136 ? -81.285 35.292 -96.19 1 65.985 136 SER F O 1
ATOM 13206 N N . SER F 2 137 ? -83.408 35.789 -96.884 1 82.785 137 SER F N 1
ATOM 13207 C CA . SER F 2 137 ? -83.336 35.171 -98.213 1 84.022 137 SER F CA 1
ATOM 13208 C C . SER F 2 137 ? -82.682 36.122 -99.217 1 87.616 137 SER F C 1
ATOM 13209 O O . SER F 2 137 ? -82.82 37.345 -99.105 1 82.914 137 SER F O 1
ATOM 13212 N N . HIS F 2 138 ? -81.95 35.554 -100.19 1 94.588 138 HIS F N 1
ATOM 13213 C CA . HIS F 2 138 ? -81.232 36.317 -101.207 1 104.096 138 HIS F CA 1
ATOM 13214 C C . HIS F 2 138 ? -80.982 37.766 -100.75 1 96.651 138 HIS F C 1
ATOM 13215 O O . HIS F 2 138 ? -79.952 38.11 -100.116 1 76.513 138 HIS F O 1
ATOM 13222 N N . VAL G 2 2 ? -12.7 89.403 13.637 1 63.197 2 VAL G N 1
ATOM 13223 C CA . VAL G 2 2 ? -12.329 88.299 14.563 1 62.902 2 VAL G CA 1
ATOM 13224 C C . VAL G 2 2 ? -11.071 88.712 15.336 1 56.614 2 VAL G C 1
ATOM 13225 O O . VAL G 2 2 ? -10.055 89.136 14.744 1 48.445 2 VAL G O 1
ATOM 13229 N N . GLN G 2 3 ? -11.186 88.562 16.658 1 48.733 3 GLN G N 1
ATOM 13230 C CA . GLN G 2 3 ? -10.121 88.861 17.594 1 45.57 3 GLN G CA 1
ATOM 13231 C C . GLN G 2 3 ? -10.402 88.007 18.833 1 39.953 3 GLN G C 1
ATOM 13232 O O . GLN G 2 3 ? -11.533 87.915 19.282 1 39.436 3 GLN G O 1
ATOM 13238 N N . LEU G 2 4 ? -9.353 87.424 19.396 1 36.56 4 LEU G N 1
ATOM 13239 C CA . LEU G 2 4 ? -9.368 86.849 20.731 1 34.727 4 LEU G CA 1
ATOM 13240 C C . LEU G 2 4 ? -9.558 87.984 21.738 1 35.963 4 LEU G C 1
ATOM 13241 O O . LEU G 2 4 ? -9.42 89.176 21.383 1 35.744 4 LEU G O 1
ATOM 13246 N N . GLN G 2 5 ? -9.912 87.613 22.983 1 35.32 5 GLN G N 1
ATOM 13247 C CA . GLN G 2 5 ? -10.087 88.607 24.031 1 36.578 5 GLN G CA 1
ATOM 13248 C C . GLN G 2 5 ? -9.163 88.235 25.199 1 35.565 5 GLN G C 1
ATOM 13249 O O . GLN G 2 5 ? -9.326 87.169 25.804 1 31.881 5 GLN G O 1
ATOM 13255 N N . GLU G 2 6 ? -8.192 89.109 25.489 1 33.07 6 GLU G N 1
ATOM 13256 C CA . GLU G 2 6 ? -7.314 88.922 26.626 1 32.847 6 GLU G CA 1
ATOM 13257 C C . GLU G 2 6 ? -7.957 89.493 27.896 1 31.73 6 GLU G C 1
ATOM 13258 O O . GLU G 2 6 ? -8.562 90.549 27.86 1 29.304 6 GLU G O 1
ATOM 13264 N N . SER G 2 7 ? -7.727 88.861 29.049 1 29.814 7 SER G N 1
ATOM 13265 C CA . SER G 2 7 ? -8.051 89.535 30.301 1 29.224 7 SER G CA 1
ATOM 13266 C C . SER G 2 7 ? -7.081 89.062 31.383 1 28.162 7 SER G C 1
ATOM 13267 O O . SER G 2 7 ? -6.229 88.21 31.117 1 30.595 7 SER G O 1
ATOM 13270 N N . GLY G 2 8 ? -7.185 89.655 32.578 1 29.742 8 GLY G N 1
ATOM 13271 C CA . GLY G 2 8 ? -6.438 89.177 33.742 1 27.665 8 GLY G CA 1
ATOM 13272 C C . GLY G 2 8 ? -5.288 90.1 34.098 1 29.085 8 GLY G C 1
ATOM 13273 O O . GLY G 2 8 ? -4.603 89.888 35.106 1 28.657 8 GLY G O 1
ATOM 13274 N N . GLY G 2 9 ? -5.113 91.161 33.299 1 30.686 9 GLY G N 1
ATOM 13275 C CA . GLY G 2 9 ? -4.083 92.166 33.565 1 32.903 9 GLY G CA 1
ATOM 13276 C C . GLY G 2 9 ? -4.337 92.933 34.862 1 31.854 9 GLY G C 1
ATOM 13277 O O . GLY G 2 9 ? -5.384 92.803 35.473 1 34.694 9 GLY G O 1
ATOM 13278 N N . GLY G 2 10 ? -3.362 93.725 35.298 1 32.637 10 GLY G N 1
ATOM 13279 C CA . GLY G 2 10 ? -3.552 94.514 36.507 1 33.924 10 GLY G CA 1
ATOM 13280 C C . GLY G 2 10 ? -2.244 95.109 37.002 1 32.418 10 GLY G C 1
ATOM 13281 O O . GLY G 2 10 ? -1.253 95.052 36.271 1 33.217 10 GLY G O 1
ATOM 13282 N N . LEU G 2 11 ? -2.272 95.707 38.216 1 33.029 11 LEU G N 1
ATOM 13283 C CA . LEU G 2 11 ? -1.104 96.35 38.799 1 35.347 11 LEU G CA 1
ATOM 13284 C C . LEU G 2 11 ? -0.692 95.544 40.043 1 36.234 11 LEU G C 1
ATOM 13285 O O . LEU G 2 11 ? -1.504 95.325 40.954 1 35.93 11 LEU G O 1
ATOM 13290 N N . VAL G 2 12 ? 0.565 95.119 40.118 1 36.813 12 VAL G N 1
ATOM 13291 C CA . VAL G 2 12 ? 1.046 94.327 41.259 1 37.482 12 VAL G CA 1
ATOM 13292 C C . VAL G 2 12 ? 2.452 94.799 41.601 1 40.018 12 VAL G C 1
ATOM 13293 O O . VAL G 2 12 ? 3.075 95.541 40.824 1 38.288 12 VAL G O 1
ATOM 13297 N N . GLN G 2 13 ? 2.935 94.391 42.791 1 39.987 13 GLN G N 1
ATOM 13298 C CA . GLN G 2 13 ? 4.298 94.708 43.194 1 39.205 13 GLN G CA 1
ATOM 13299 C C . GLN G 2 13 ? 5.233 93.586 42.759 1 38.466 13 GLN G C 1
ATOM 13300 O O . GLN G 2 13 ? 4.81 92.444 42.541 1 35.94 13 GLN G O 1
ATOM 13306 N N . PRO G 2 14 ? 6.55 93.881 42.651 1 39.883 14 PRO G N 1
ATOM 13307 C CA . PRO G 2 14 ? 7.524 92.824 42.36 1 41.833 14 PRO G CA 1
ATOM 13308 C C . PRO G 2 14 ? 7.281 91.603 43.257 1 43.216 14 PRO G C 1
ATOM 13309 O O . PRO G 2 14 ? 7.016 91.752 44.45 1 40.898 14 PRO G O 1
ATOM 13313 N N . GLY G 2 15 ? 7.334 90.397 42.667 1 38.022 15 GLY G N 1
ATOM 13314 C CA . GLY G 2 15 ? 7.154 89.183 43.44 1 36.741 15 GLY G CA 1
ATOM 13315 C C . GLY G 2 15 ? 5.703 88.696 43.35 1 36.718 15 GLY G C 1
ATOM 13316 O O . GLY G 2 15 ? 5.449 87.524 43.617 1 34.651 15 GLY G O 1
ATOM 13317 N N . GLY G 2 16 ? 4.778 89.548 42.892 1 35.346 16 GLY G N 1
ATOM 13318 C CA . GLY G 2 16 ? 3.37 89.174 42.797 1 35.468 16 GLY G CA 1
ATOM 13319 C C . GLY G 2 16 ? 3.042 88.296 41.577 1 35.42 16 GLY G C 1
ATOM 13320 O O . GLY G 2 16 ? 3.945 87.991 40.805 1 35.396 16 GLY G O 1
ATOM 13321 N N . SER G 2 17 ? 1.77 87.857 41.462 1 33.602 17 SER G N 1
ATOM 13322 C CA . SER G 2 17 ? 1.272 87.044 40.362 1 32.267 17 SER G CA 1
ATOM 13323 C C . SER G 2 17 ? 0.031 87.66 39.746 1 31.761 17 SER G C 1
ATOM 13324 O O . SER G 2 17 ? -0.769 88.316 40.428 1 30.677 17 SER G O 1
ATOM 13327 N N . LEU G 2 18 ? -0.166 87.318 38.46 1 30.562 18 LEU G N 1
ATOM 13328 C CA . LEU G 2 18 ? -1.384 87.551 37.703 1 28.073 18 LEU G CA 1
ATOM 13329 C C . LEU G 2 18 ? -1.623 86.309 36.83 1 30.049 18 LEU G C 1
ATOM 13330 O O . LEU G 2 18 ? -0.701 85.529 36.506 1 30.058 18 LEU G O 1
ATOM 13335 N N . ARG G 2 19 ? -2.885 86.107 36.465 1 29.676 19 ARG G N 1
ATOM 13336 C CA . ARG G 2 19 ? -3.231 85.019 35.56 1 29.595 19 ARG G CA 1
ATOM 13337 C C . ARG G 2 19 ? -3.935 85.653 34.352 1 29.264 19 ARG G C 1
ATOM 13338 O O . ARG G 2 19 ? -5.057 86.173 34.465 1 27.577 19 ARG G O 1
ATOM 13346 N N . LEU G 2 20 ? -3.264 85.62 33.191 1 27.625 20 LEU G N 1
ATOM 13347 C CA . LEU G 2 20 ? -3.89 86.096 31.959 1 29.509 20 LEU G CA 1
ATOM 13348 C C . LEU G 2 20 ? -4.714 84.968 31.346 1 32.216 20 LEU G C 1
ATOM 13349 O O . LEU G 2 20 ? -4.329 83.791 31.414 1 28.279 20 LEU G O 1
ATOM 13354 N N . SER G 2 21 ? -5.844 85.381 30.752 1 31.154 21 SER G N 1
ATOM 13355 C CA . SER G 2 21 ? -6.737 84.469 30.079 1 30.546 21 SER G CA 1
ATOM 13356 C C . SER G 2 21 ? -6.981 84.977 28.659 1 29.823 21 SER G C 1
ATOM 13357 O O . SER G 2 21 ? -7.096 86.189 28.409 1 28.882 21 SER G O 1
ATOM 13360 N N . CYS G 2 22 ? -7.022 84.028 27.728 1 29.836 22 CYS G N 1
ATOM 13361 C CA . CYS G 2 22 ? -7.242 84.311 26.317 1 30.644 22 CYS G CA 1
ATOM 13362 C C . CYS G 2 22 ? -8.48 83.507 25.932 1 33.37 22 CYS G C 1
ATOM 13363 O O . CYS G 2 22 ? -8.469 82.267 26.066 1 33.423 22 CYS G O 1
ATOM 13366 N N . ALA G 2 23 ? -9.555 84.207 25.529 1 31.924 23 ALA G N 1
ATOM 13367 C CA . ALA G 2 23 ? -10.825 83.546 25.226 1 35.142 23 ALA G CA 1
ATOM 13368 C C . ALA G 2 23 ? -11.155 83.774 23.74 1 36.354 23 ALA G C 1
ATOM 13369 O O . ALA G 2 23 ? -10.86 84.836 23.154 1 34.502 23 ALA G O 1
ATOM 13371 N N . ALA G 2 24 ? -11.788 82.778 23.127 1 35.816 24 ALA G N 1
ATOM 13372 C CA . ALA G 2 24 ? -12.347 82.955 21.781 1 36.989 24 ALA G CA 1
ATOM 13373 C C . ALA G 2 24 ? -13.851 82.764 21.881 1 39.922 24 ALA G C 1
ATOM 13374 O O . ALA G 2 24 ? -14.342 81.949 22.65 1 47.602 24 ALA G O 1
ATOM 13376 N N . SER G 2 25 ? -14.602 83.524 21.11 1 40.872 25 SER G N 1
ATOM 13377 C CA . SER G 2 25 ? -16.036 83.354 21.184 1 47.248 25 SER G CA 1
ATOM 13378 C C . SER G 2 25 ? -16.534 82.466 20.038 1 50.158 25 SER G C 1
ATOM 13379 O O . SER G 2 25 ? -17.596 81.893 20.155 1 58.234 25 SER G O 1
ATOM 13382 N N . GLU G 2 26 ? -15.817 82.356 18.916 1 45.522 26 GLU G N 1
ATOM 13383 C CA . GLU G 2 26 ? -16.401 81.553 17.85 1 48.735 26 GLU G CA 1
ATOM 13384 C C . GLU G 2 26 ? -15.403 80.525 17.335 1 43.14 26 GLU G C 1
ATOM 13385 O O . GLU G 2 26 ? -15.804 79.503 16.765 1 42.948 26 GLU G O 1
ATOM 13391 N N . THR G 2 27 ? -14.116 80.786 17.561 1 38.927 27 THR G N 1
ATOM 13392 C CA . THR G 2 27 ? -13.189 79.848 17.001 1 37.152 27 THR G CA 1
ATOM 13393 C C . THR G 2 27 ? -12.942 78.721 17.992 1 35.937 27 THR G C 1
ATOM 13394 O O . THR G 2 27 ? -12.885 78.97 19.197 1 33.039 27 THR G O 1
ATOM 13398 N N . ALA G 2 28 ? -12.88 77.466 17.487 1 33.549 28 ALA G N 1
ATOM 13399 C CA . ALA G 2 28 ? -12.437 76.333 18.287 1 33.735 28 ALA G CA 1
ATOM 13400 C C . ALA G 2 28 ? -10.906 76.37 18.444 1 33.276 28 ALA G C 1
ATOM 13401 O O . ALA G 2 28 ? -10.175 75.991 17.538 1 32.017 28 ALA G O 1
ATOM 13403 N N . LEU G 2 29 ? -10.42 76.785 19.635 1 32.089 29 LEU G N 1
ATOM 13404 C CA . LEU G 2 29 ? -8.997 77.008 19.86 1 31.028 29 LEU G CA 1
ATOM 13405 C C . LEU G 2 29 ? -8.238 75.7 19.766 1 32.536 29 LEU G C 1
ATOM 13406 O O . LEU G 2 29 ? -7.052 75.707 19.514 1 33.482 29 LEU G O 1
ATOM 13411 N N . THR G 2 30 ? -8.927 74.59 20.009 1 34.086 30 THR G N 1
ATOM 13412 C CA . THR G 2 30 ? -8.342 73.257 20.011 1 33.209 30 THR G CA 1
ATOM 13413 C C . THR G 2 30 ? -7.5 73.025 18.737 1 35.281 30 THR G C 1
ATOM 13414 O O . THR G 2 30 ? -6.519 72.292 18.759 1 35.577 30 THR G O 1
ATOM 13418 N N . TYR G 2 31 ? -7.843 73.674 17.61 1 32.715 31 TYR G N 1
ATOM 13419 C CA . TYR G 2 31 ? -7.184 73.405 16.356 1 31.461 31 TYR G CA 1
ATOM 13420 C C . TYR G 2 31 ? -5.876 74.151 16.211 1 31.542 31 TYR G C 1
ATOM 13421 O O . TYR G 2 31 ? -5.193 73.958 15.202 1 28.096 31 TYR G O 1
ATOM 13430 N N . TYR G 2 32 ? -5.5 74.986 17.197 1 29.278 32 TYR G N 1
ATOM 13431 C CA . TYR G 2 32 ? -4.415 75.935 16.944 1 31.451 32 TYR G CA 1
ATOM 13432 C C . TYR G 2 32 ? -3.35 75.869 18.042 1 31.711 32 TYR G C 1
ATOM 13433 O O . TYR G 2 32 ? -3.671 75.636 19.212 1 32.236 32 TYR G O 1
ATOM 13442 N N . ALA G 2 33 ? -2.087 76.12 17.657 1 34.352 33 ALA G N 1
ATOM 13443 C CA . ALA G 2 33 ? -1.108 76.612 18.626 1 32.847 33 ALA G CA 1
ATOM 13444 C C . ALA G 2 33 ? -1.482 78.06 18.985 1 33.002 33 ALA G C 1
ATOM 13445 O O . ALA G 2 33 ? -2.019 78.804 18.152 1 33.259 33 ALA G O 1
ATOM 13447 N N . ILE G 2 34 ? -1.265 78.426 20.256 1 34.706 34 ILE G N 1
ATOM 13448 C CA . ILE G 2 34 ? -1.66 79.729 20.75 1 32.948 34 ILE G CA 1
ATOM 13449 C C . ILE G 2 34 ? -0.432 80.335 21.442 1 29.442 34 ILE G C 1
ATOM 13450 O O . ILE G 2 34 ? 0.286 79.625 22.145 1 29.517 34 ILE G O 1
ATOM 13455 N N . GLY G 2 35 ? -0.221 81.63 21.233 1 31.174 35 GLY G N 1
ATOM 13456 C CA . GLY G 2 35 ? 0.946 82.315 21.774 1 30.341 35 GLY G CA 1
ATOM 13457 C C . GLY G 2 35 ? 0.546 83.574 22.548 1 29.695 35 GLY G C 1
ATOM 13458 O O . GLY G 2 35 ? -0.465 84.204 22.271 1 30.959 35 GLY G O 1
ATOM 13459 N N . TRP G 2 36 ? 1.318 83.871 23.62 1 32.683 36 TRP G N 1
ATOM 13460 C CA . TRP G 2 36 ? 1.237 85.111 24.358 1 30.416 36 TRP G CA 1
ATOM 13461 C C . TRP G 2 36 ? 2.433 85.975 23.966 1 32.213 36 TRP G C 1
ATOM 13462 O O . TRP G 2 36 ? 3.543 85.441 23.867 1 29.573 36 TRP G O 1
ATOM 13473 N N . PHE G 2 37 ? 2.189 87.279 23.738 1 30.964 37 PHE G N 1
ATOM 13474 C CA . PHE G 2 37 ? 3.232 88.215 23.361 1 33.404 37 PHE G CA 1
ATOM 13475 C C . PHE G 2 37 ? 3.103 89.459 24.24 1 35.984 37 PHE G C 1
ATOM 13476 O O . PHE G 2 37 ? 2.032 89.696 24.784 1 37.657 37 PHE G O 1
ATOM 13484 N N . ARG G 2 38 ? 4.152 90.281 24.327 1 32.921 38 ARG G N 1
ATOM 13485 C CA . ARG G 2 38 ? 3.946 91.5 25.089 1 37.605 38 ARG G CA 1
ATOM 13486 C C . ARG G 2 38 ? 4.708 92.633 24.427 1 39.889 38 ARG G C 1
ATOM 13487 O O . ARG G 2 38 ? 5.706 92.389 23.715 1 43.203 38 ARG G O 1
ATOM 13495 N N . GLN G 2 39 ? 4.197 93.841 24.663 1 40.65 39 GLN G N 1
ATOM 13496 C CA . GLN G 2 39 ? 4.799 95.001 24.049 1 45.2 39 GLN G CA 1
ATOM 13497 C C . GLN G 2 39 ? 4.945 96.085 25.115 1 50.119 39 GLN G C 1
ATOM 13498 O O . GLN G 2 39 ? 3.929 96.59 25.602 1 43.868 39 GLN G O 1
ATOM 13504 N N . ALA G 2 40 ? 6.214 96.387 25.463 1 49.546 40 ALA G N 1
ATOM 13505 C CA . ALA G 2 40 ? 6.501 97.405 26.459 1 58.437 40 ALA G CA 1
ATOM 13506 C C . ALA G 2 40 ? 6.547 98.752 25.731 1 67.825 40 ALA G C 1
ATOM 13507 O O . ALA G 2 40 ? 6.841 98.781 24.527 1 66.25 40 ALA G O 1
ATOM 13509 N N . PRO G 2 41 ? 6.251 99.889 26.418 1 74.208 41 PRO G N 1
ATOM 13510 C CA . PRO G 2 41 ? 6.296 101.212 25.78 1 78.895 41 PRO G CA 1
ATOM 13511 C C . PRO G 2 41 ? 7.639 101.462 25.074 1 82.195 41 PRO G C 1
ATOM 13512 O O . PRO G 2 41 ? 8.721 101.228 25.64 1 72.056 41 PRO G O 1
ATOM 13516 N N . GLY G 2 42 ? 7.541 101.843 23.792 1 80.309 42 GLY G N 1
ATOM 13517 C CA . GLY G 2 42 ? 8.703 102.231 23.013 1 85.902 42 GLY G CA 1
ATOM 13518 C C . GLY G 2 42 ? 9.49 101.043 22.462 1 89.823 42 GLY G C 1
ATOM 13519 O O . GLY G 2 42 ? 10.424 101.258 21.704 1 97.122 42 GLY G O 1
ATOM 13520 N N . LYS G 2 43 ? 9.115 99.799 22.804 1 79.355 43 LYS G N 1
ATOM 13521 C CA . LYS G 2 43 ? 9.894 98.648 22.367 1 69.587 43 LYS G CA 1
ATOM 13522 C C . LYS G 2 43 ? 9.093 97.795 21.4 1 64.154 43 LYS G C 1
ATOM 13523 O O . LYS G 2 43 ? 7.898 98.008 21.23 1 64.89 43 LYS G O 1
ATOM 13529 N N . GLU G 2 44 ? 9.757 96.821 20.772 1 65.769 44 GLU G N 1
ATOM 13530 C CA . GLU G 2 44 ? 9.079 95.938 19.834 1 68.905 44 GLU G CA 1
ATOM 13531 C C . GLU G 2 44 ? 8.335 94.851 20.599 1 64.451 44 GLU G C 1
ATOM 13532 O O . GLU G 2 44 ? 8.708 94.498 21.709 1 70.415 44 GLU G O 1
ATOM 13538 N N . ARG G 2 45 ? 7.261 94.339 19.999 1 58.784 45 ARG G N 1
ATOM 13539 C CA . ARG G 2 45 ? 6.495 93.243 20.554 1 61.602 45 ARG G CA 1
ATOM 13540 C C . ARG G 2 45 ? 7.417 92.026 20.593 1 58.307 45 ARG G C 1
ATOM 13541 O O . ARG G 2 45 ? 8.254 91.859 19.71 1 61.531 45 ARG G O 1
ATOM 13549 N N . GLU G 2 46 ? 7.296 91.205 21.64 1 50.913 46 GLU G N 1
ATOM 13550 C CA . GLU G 2 46 ? 8.158 90.044 21.752 1 49.448 46 GLU G CA 1
ATOM 13551 C C . GLU G 2 46 ? 7.322 88.862 22.233 1 43.05 46 GLU G C 1
ATOM 13552 O O . GLU G 2 46 ? 6.341 89.031 22.968 1 44.064 46 GLU G O 1
ATOM 13558 N N . GLY G 2 47 ? 7.746 87.654 21.853 1 38.566 47 GLY G N 1
ATOM 13559 C CA . GLY G 2 47 ? 6.998 86.47 22.262 1 39.023 47 GLY G CA 1
ATOM 13560 C C . GLY G 2 47 ? 7.328 86.161 23.721 1 40.281 47 GLY G C 1
ATOM 13561 O O . GLY G 2 47 ? 8.459 86.32 24.171 1 43.148 47 GLY G O 1
ATOM 13562 N N . VAL G 2 48 ? 6.331 85.695 24.466 1 38.725 48 VAL G N 1
ATOM 13563 C CA . VAL G 2 48 ? 6.538 85.363 25.869 1 40.933 48 VAL G CA 1
ATOM 13564 C C . VAL G 2 48 ? 6.42 83.853 26.048 1 40.015 48 VAL G C 1
ATOM 13565 O O . VAL G 2 48 ? 7.268 83.243 26.695 1 40.348 48 VAL G O 1
ATOM 13569 N N . SER G 2 49 ? 5.371 83.255 25.452 1 36.823 49 SER G N 1
ATOM 13570 C CA . SER G 2 49 ? 5.115 81.842 25.704 1 34.715 49 SER G CA 1
ATOM 13571 C C . SER G 2 49 ? 4.208 81.307 24.609 1 33.839 49 SER G C 1
ATOM 13572 O O . SER G 2 49 ? 3.412 82.073 24.052 1 34.749 49 SER G O 1
ATOM 13575 N N . CYS G 2 50 ? 4.288 79.995 24.328 1 33.004 50 CYS G N 1
ATOM 13576 C CA . CYS G 2 50 ? 3.368 79.421 23.351 1 34.342 50 CYS G CA 1
ATOM 13577 C C . CYS G 2 50 ? 3.044 78.012 23.806 1 34.602 50 CYS G C 1
ATOM 13578 O O . CYS G 2 50 ? 3.821 77.428 24.576 1 35.704 50 CYS G O 1
ATOM 13581 N N . ILE G 2 51 ? 1.899 77.496 23.329 1 30.027 51 ILE G N 1
ATOM 13582 C CA . ILE G 2 51 ? 1.477 76.149 23.634 1 31.007 51 ILE G CA 1
ATOM 13583 C C . ILE G 2 51 ? 0.931 75.541 22.331 1 34.429 51 ILE G C 1
ATOM 13584 O O . ILE G 2 51 ? 0.176 76.188 21.589 1 33.629 51 ILE G O 1
ATOM 13589 N N . SER G 2 52 ? 1.314 74.281 22.061 1 34.959 52 SER G N 1
ATOM 13590 C CA . SER G 2 52 ? 0.952 73.623 20.809 1 32.823 52 SER G CA 1
ATOM 13591 C C . SER G 2 52 ? -0.458 73.084 20.994 1 32.901 52 SER G C 1
ATOM 13592 O O . SER G 2 52 ? -0.97 73.057 22.112 1 33.488 52 SER G O 1
ATOM 13595 N N . ALA G 2 53 ? -1.095 72.661 19.888 1 33.122 53 ALA G N 1
ATOM 13596 C CA . ALA G 2 53 ? -2.263 71.79 19.982 1 36.551 53 ALA G CA 1
ATOM 13597 C C . ALA G 2 53 ? -1.911 70.572 20.852 1 34.712 53 ALA G C 1
ATOM 13598 O O . ALA G 2 53 ? -0.738 70.171 20.925 1 36.661 53 ALA G O 1
ATOM 13600 N N . ILE G 2 54 ? -2.919 69.961 21.481 1 36.776 54 ILE G N 1
ATOM 13601 C CA . ILE G 2 54 ? -2.693 68.861 22.41 1 43.455 54 ILE G CA 1
ATOM 13602 C C . ILE G 2 54 ? -2.214 67.619 21.657 1 48.423 54 ILE G C 1
ATOM 13603 O O . ILE G 2 54 ? -2.815 67.234 20.663 1 49.208 54 ILE G O 1
ATOM 13608 N N . ASN G 2 55 ? -1.128 66.985 22.137 1 50.649 55 ASN G N 1
ATOM 13609 C CA . ASN G 2 55 ? -0.702 65.671 21.666 1 49.942 55 ASN G CA 1
ATOM 13610 C C . ASN G 2 55 ? -1.33 64.591 22.542 1 56.005 55 ASN G C 1
ATOM 13611 O O . ASN G 2 55 ? -1.171 64.629 23.762 1 56.21 55 ASN G O 1
ATOM 13616 N N . SER G 2 56 ? -2.082 63.659 21.945 1 56.166 56 SER G N 1
ATOM 13617 C CA . SER G 2 56 ? -2.712 62.61 22.747 1 68.888 56 SER G CA 1
ATOM 13618 C C . SER G 2 56 ? -1.64 61.815 23.515 1 71.988 56 SER G C 1
ATOM 13619 O O . SER G 2 56 ? -0.511 61.575 23.059 1 69.684 56 SER G O 1
ATOM 13622 N N . GLY G 2 57 ? -1.966 61.498 24.767 1 72.824 57 GLY G N 1
ATOM 13623 C CA . GLY G 2 57 ? -1.055 60.73 25.595 1 77.32 57 GLY G CA 1
ATOM 13624 C C . GLY G 2 57 ? -0.008 61.631 26.25 1 85.444 57 GLY G C 1
ATOM 13625 O O . GLY G 2 57 ? 0.168 61.581 27.464 1 98.162 57 GLY G O 1
ATOM 13626 N N . SER G 2 58 ? 0.678 62.471 25.465 1 81.847 58 SER G N 1
ATOM 13627 C CA . SER G 2 58 ? 1.804 63.226 26.004 1 77.556 58 SER G CA 1
ATOM 13628 C C . SER G 2 58 ? 1.494 64.708 26.275 1 73.376 58 SER G C 1
ATOM 13629 O O . SER G 2 58 ? 2.306 65.395 26.876 1 66.772 58 SER G O 1
ATOM 13632 N N . GLY G 2 59 ? 0.333 65.225 25.85 1 64.86 59 GLY G N 1
ATOM 13633 C CA . GLY G 2 59 ? -0.056 66.577 26.231 1 48.935 59 GLY G CA 1
ATOM 13634 C C . GLY G 2 59 ? 0.579 67.627 25.317 1 50.344 59 GLY G C 1
ATOM 13635 O O . GLY G 2 59 ? 1.47 67.325 24.507 1 54.603 59 GLY G O 1
ATOM 13636 N N . ALA G 2 60 ? 0.153 68.888 25.472 1 40.825 60 ALA G N 1
ATOM 13637 C CA . ALA G 2 60 ? 0.644 69.951 24.606 1 42.215 60 ALA G CA 1
ATOM 13638 C C . ALA G 2 60 ? 2.111 70.224 24.888 1 42.738 60 ALA G C 1
ATOM 13639 O O . ALA G 2 60 ? 2.521 70.099 26.018 1 42.652 60 ALA G O 1
ATOM 13641 N N . ARG G 2 61 ? 2.886 70.638 23.894 1 41.682 61 ARG G N 1
ATOM 13642 C CA . ARG G 2 61 ? 4.234 71.111 24.124 1 40.121 61 ARG G CA 1
ATOM 13643 C C . ARG G 2 61 ? 4.19 72.628 24.302 1 41.699 61 ARG G C 1
ATOM 13644 O O . ARG G 2 61 ? 3.301 73.3 23.775 1 41.312 61 ARG G O 1
ATOM 13652 N N . THR G 2 62 ? 5.144 73.181 25.062 1 37.261 62 THR G N 1
ATOM 13653 C CA . THR G 2 62 ? 5.105 74.617 25.362 1 37.832 62 THR G CA 1
ATOM 13654 C C . THR G 2 62 ? 6.498 75.203 25.165 1 37.739 62 THR G C 1
ATOM 13655 O O . THR G 2 62 ? 7.479 74.5 25.233 1 40.233 62 THR G O 1
ATOM 13659 N N . ASP G 2 63 ? 6.611 76.507 24.964 1 41.538 63 ASP G N 1
ATOM 13660 C CA . ASP G 2 63 ? 7.912 77.145 24.975 1 42.661 63 ASP G CA 1
ATOM 13661 C C . ASP G 2 63 ? 7.773 78.511 25.647 1 42.168 63 ASP G C 1
ATOM 13662 O O . ASP G 2 63 ? 6.664 79.009 25.814 1 42.456 63 ASP G O 1
ATOM 13667 N N . TYR G 2 64 ? 8.896 79.117 26.033 1 43.992 64 TYR G N 1
ATOM 13668 C CA . TYR G 2 64 ? 8.925 80.359 26.81 1 41.441 64 TYR G CA 1
ATOM 13669 C C . TYR G 2 64 ? 10.15 81.151 26.369 1 41.619 64 TYR G C 1
ATOM 13670 O O . TYR G 2 64 ? 11.182 80.55 26.077 1 41.31 64 TYR G O 1
ATOM 13679 N N . ALA G 2 65 ? 10.046 82.485 26.341 1 42.509 65 ALA G N 1
ATOM 13680 C CA . ALA G 2 65 ? 11.236 83.336 26.286 1 44.933 65 ALA G CA 1
ATOM 13681 C C . ALA G 2 65 ? 12.146 82.998 27.471 1 47.862 65 ALA G C 1
ATOM 13682 O O . ALA G 2 65 ? 11.674 82.686 28.586 1 45.065 65 ALA G O 1
ATOM 13684 N N . ASP G 2 66 ? 13.466 83.064 27.242 1 49.672 66 ASP G N 1
ATOM 13685 C CA . ASP G 2 66 ? 14.416 82.797 28.319 1 52.471 66 ASP G CA 1
ATOM 13686 C C . ASP G 2 66 ? 14.131 83.68 29.527 1 49.389 66 ASP G C 1
ATOM 13687 O O . ASP G 2 66 ? 14.314 83.24 30.642 1 48.169 66 ASP G O 1
ATOM 13692 N N . SER G 2 67 ? 13.653 84.911 29.306 1 50.951 67 SER G N 1
ATOM 13693 C CA . SER G 2 67 ? 13.54 85.839 30.408 1 49.142 67 SER G CA 1
ATOM 13694 C C . SER G 2 67 ? 12.422 85.403 31.35 1 53.575 67 SER G C 1
ATOM 13695 O O . SER G 2 67 ? 12.337 85.932 32.453 1 51.662 67 SER G O 1
ATOM 13698 N N . VAL G 2 68 ? 11.537 84.482 30.941 1 49.232 68 VAL G N 1
ATOM 13699 C CA . VAL G 2 68 ? 10.373 84.21 31.777 1 42.697 68 VAL G CA 1
ATOM 13700 C C . VAL G 2 68 ? 10.352 82.751 32.222 1 44.391 68 VAL G C 1
ATOM 13701 O O . VAL G 2 68 ? 9.465 82.364 32.984 1 40.052 68 VAL G O 1
ATOM 13705 N N . LYS G 2 69 ? 11.326 81.958 31.743 1 45.611 69 LYS G N 1
ATOM 13706 C CA . LYS G 2 69 ? 11.394 80.541 32.104 1 46.421 69 LYS G CA 1
ATOM 13707 C C . LYS G 2 69 ? 11.472 80.382 33.614 1 46.575 69 LYS G C 1
ATOM 13708 O O . LYS G 2 69 ? 12.206 81.103 34.286 1 44.985 69 LYS G O 1
ATOM 13714 N N . GLY G 2 70 ? 10.662 79.447 34.125 1 46.291 70 GLY G N 1
ATOM 13715 C CA . GLY G 2 70 ? 10.609 79.122 35.533 1 43.348 70 GLY G CA 1
ATOM 13716 C C . GLY G 2 70 ? 9.609 79.996 36.287 1 45.87 70 GLY G C 1
ATOM 13717 O O . GLY G 2 70 ? 9.316 79.701 37.434 1 49.36 70 GLY G O 1
ATOM 13718 N N . ARG G 2 71 ? 9.126 81.1 35.696 1 44.847 71 ARG G N 1
ATOM 13719 C CA . ARG G 2 71 ? 8.247 82.012 36.414 1 41.37 71 ARG G CA 1
ATOM 13720 C C . ARG G 2 71 ? 6.83 81.985 35.833 1 39.277 71 ARG G C 1
ATOM 13721 O O . ARG G 2 71 ? 5.87 82.221 36.559 1 40.336 71 ARG G O 1
ATOM 13729 N N . PHE G 2 72 ? 6.681 81.778 34.523 1 36.404 72 PHE G N 1
ATOM 13730 C CA . PHE G 2 72 ? 5.377 81.767 33.869 1 36.089 72 PHE G CA 1
ATOM 13731 C C . PHE G 2 72 ? 5.026 80.346 33.438 1 39.638 72 PHE G C 1
ATOM 13732 O O . PHE G 2 72 ? 5.914 79.577 33.093 1 41.816 72 PHE G O 1
ATOM 13740 N N . THR G 2 73 ? 3.731 80 33.459 1 36.055 73 THR G N 1
ATOM 13741 C CA . THR G 2 73 ? 3.275 78.691 32.994 1 38.989 73 THR G CA 1
ATOM 13742 C C . THR G 2 73 ? 2.125 78.971 32.035 1 38.09 73 THR G C 1
ATOM 13743 O O . THR G 2 73 ? 1.121 79.558 32.454 1 36.978 73 THR G O 1
ATOM 13747 N N . ILE G 2 74 ? 2.237 78.465 30.798 1 34.646 74 ILE G N 1
ATOM 13748 C CA . ILE G 2 74 ? 1.097 78.543 29.9 1 31.379 74 ILE G CA 1
ATOM 13749 C C . ILE G 2 74 ? 0.313 77.242 29.999 1 32.885 74 ILE G C 1
ATOM 13750 O O . ILE G 2 74 ? 0.911 76.198 30.156 1 35.238 74 ILE G O 1
ATOM 13755 N N . SER G 2 75 ? -1.016 77.256 29.907 1 31.763 75 SER G N 1
ATOM 13756 C CA . SER G 2 75 ? -1.769 76.011 29.83 1 33.083 75 SER G CA 1
ATOM 13757 C C . SER G 2 75 ? -2.995 76.232 28.936 1 34.305 75 SER G C 1
ATOM 13758 O O . SER G 2 75 ? -3.296 77.369 28.561 1 31.769 75 SER G O 1
ATOM 13761 N N . ARG G 2 76 ? -3.717 75.152 28.572 1 36.442 76 ARG G N 1
ATOM 13762 C CA . ARG G 2 76 ? -4.886 75.4 27.728 1 33.593 76 ARG G CA 1
ATOM 13763 C C . ARG G 2 76 ? -6.052 74.562 28.233 1 37.717 76 ARG G C 1
ATOM 13764 O O . ARG G 2 76 ? -5.832 73.535 28.867 1 35.573 76 ARG G O 1
ATOM 13772 N N . ASP G 2 77 ? -7.281 75.036 28.003 1 36.833 77 ASP G N 1
ATOM 13773 C CA . ASP G 2 77 ? -8.441 74.23 28.329 1 40.394 77 ASP G CA 1
ATOM 13774 C C . ASP G 2 77 ? -9.352 74.169 27.102 1 41.189 77 ASP G C 1
ATOM 13775 O O . ASP G 2 77 ? -10.047 75.147 26.792 1 38.979 77 ASP G O 1
ATOM 13780 N N . ASP G 2 78 ? -9.309 73.038 26.379 1 39.669 78 ASP G N 1
ATOM 13781 C CA . ASP G 2 78 ? -9.965 72.969 25.085 1 40.142 78 ASP G CA 1
ATOM 13782 C C . ASP G 2 78 ? -11.485 72.906 25.26 1 44.053 78 ASP G C 1
ATOM 13783 O O . ASP G 2 78 ? -12.206 73.319 24.358 1 41.99 78 ASP G O 1
ATOM 13788 N N . ALA G 2 79 ? -11.967 72.404 26.412 1 42.854 79 ALA G N 1
ATOM 13789 C CA . ALA G 2 79 ? -13.395 72.336 26.678 1 42.703 79 ALA G CA 1
ATOM 13790 C C . ALA G 2 79 ? -13.947 73.739 26.923 1 41.571 79 ALA G C 1
ATOM 13791 O O . ALA G 2 79 ? -15.051 74.039 26.477 1 41.308 79 ALA G O 1
ATOM 13793 N N . LYS G 2 80 ? -13.2 74.592 27.624 1 38.856 80 LYS G N 1
ATOM 13794 C CA . LYS G 2 80 ? -13.675 75.943 27.896 1 40.243 80 LYS G CA 1
ATOM 13795 C C . LYS G 2 80 ? -13.243 76.891 26.776 1 40.178 80 LYS G C 1
ATOM 13796 O O . LYS G 2 80 ? -13.679 78.04 26.749 1 37.333 80 LYS G O 1
ATOM 13802 N N . ASN G 2 81 ? -12.364 76.41 25.87 1 36.669 81 ASN G N 1
ATOM 13803 C CA . ASN G 2 81 ? -11.925 77.192 24.73 1 33.417 81 ASN G CA 1
ATOM 13804 C C . ASN G 2 81 ? -11.105 78.398 25.212 1 33.498 81 ASN G C 1
ATOM 13805 O O . ASN G 2 81 ? -11.337 79.552 24.797 1 34.048 81 ASN G O 1
ATOM 13810 N N . THR G 2 82 ? -10.157 78.126 26.132 1 32.855 82 THR G N 1
ATOM 13811 C CA . THR G 2 82 ? -9.356 79.153 26.764 1 36.171 82 THR G CA 1
ATOM 13812 C C . THR G 2 82 ? -7.87 78.751 26.743 1 32.299 82 THR G C 1
ATOM 13813 O O . THR G 2 82 ? -7.547 77.554 26.614 1 30.801 82 THR G O 1
ATOM 13817 N N . VAL G 2 83 ? -6.977 79.753 26.81 1 28.137 83 VAL G N 1
ATOM 13818 C CA . VAL G 2 83 ? -5.575 79.531 27.083 1 28.397 83 VAL G CA 1
ATOM 13819 C C . VAL G 2 83 ? -5.194 80.462 28.235 1 30.749 83 VAL G C 1
ATOM 13820 O O . VAL G 2 83 ? -5.627 81.61 28.25 1 34.235 83 VAL G O 1
ATOM 13824 N N . THR G 2 84 ? -4.385 79.971 29.184 1 31.29 84 THR G N 1
ATOM 13825 C CA . THR G 2 84 ? -4.077 80.722 30.399 1 29.698 84 THR G CA 1
ATOM 13826 C C . THR G 2 84 ? -2.567 80.948 30.491 1 32.648 84 THR G C 1
ATOM 13827 O O . THR G 2 84 ? -1.797 80.023 30.245 1 32.003 84 THR G O 1
ATOM 13831 N N . LEU G 2 85 ? -2.157 82.121 30.985 1 30.32 85 LEU G N 1
ATOM 13832 C CA . LEU G 2 85 ? -0.754 82.339 31.322 1 28.672 85 LEU G CA 1
ATOM 13833 C C . LEU G 2 85 ? -0.68 82.752 32.791 1 30.226 85 LEU G C 1
ATOM 13834 O O . LEU G 2 85 ? -1.088 83.861 33.15 1 29.609 85 LEU G O 1
ATOM 13839 N N . GLN G 2 86 ? -0.234 81.826 33.631 1 30.968 86 GLN G N 1
ATOM 13840 C CA . GLN G 2 86 ? 0.016 82.064 35.057 1 35.189 86 GLN G CA 1
ATOM 13841 C C . GLN G 2 86 ? 1.389 82.729 35.19 1 33.888 86 GLN G C 1
ATOM 13842 O O . GLN G 2 86 ? 2.412 82.165 34.789 1 37.346 86 GLN G O 1
ATOM 13848 N N . MET G 2 87 ? 1.426 83.945 35.714 1 31.876 87 MET G N 1
ATOM 13849 C CA . MET G 2 87 ? 2.688 84.684 35.762 1 31.078 87 MET G CA 1
ATOM 13850 C C . MET G 2 87 ? 3.062 84.859 37.23 1 33.558 87 MET G C 1
ATOM 13851 O O . MET G 2 87 ? 2.379 85.583 37.949 1 34.979 87 MET G O 1
ATOM 13856 N N . ASN G 2 88 ? 4.104 84.16 37.686 1 34.856 88 ASN G N 1
ATOM 13857 C CA . ASN G 2 88 ? 4.545 84.317 39.081 1 38.165 88 ASN G CA 1
ATOM 13858 C C . ASN G 2 88 ? 5.844 85.127 39.142 1 39.109 88 ASN G C 1
ATOM 13859 O O . ASN G 2 88 ? 6.506 85.339 38.105 1 36.734 88 ASN G O 1
ATOM 13864 N N . SER G 2 89 ? 6.221 85.559 40.362 1 40.188 89 SER G N 1
ATOM 13865 C CA . SER G 2 89 ? 7.459 86.293 40.592 1 39.484 89 SER G CA 1
ATOM 13866 C C . SER G 2 89 ? 7.634 87.405 39.572 1 37.002 89 SER G C 1
ATOM 13867 O O . SER G 2 89 ? 8.717 87.543 38.993 1 37.162 89 SER G O 1
ATOM 13870 N N . LEU G 2 90 ? 6.607 88.235 39.405 1 36.989 90 LEU G N 1
ATOM 13871 C CA . LEU G 2 90 ? 6.678 89.316 38.432 1 37.471 90 LEU G CA 1
ATOM 13872 C C . LEU G 2 90 ? 7.766 90.327 38.811 1 42.319 90 LEU G C 1
ATOM 13873 O O . LEU G 2 90 ? 8.026 90.569 39.994 1 42.086 90 LEU G O 1
ATOM 13878 N N . GLU G 2 91 ? 8.418 90.907 37.796 1 42.967 91 GLU G N 1
ATOM 13879 C CA . GLU G 2 91 ? 9.452 91.901 37.989 1 42.609 91 GLU G CA 1
ATOM 13880 C C . GLU G 2 91 ? 9.062 93.158 37.21 1 44.586 91 GLU G C 1
ATOM 13881 O O . GLU G 2 91 ? 8.253 93.075 36.271 1 44.017 91 GLU G O 1
ATOM 13887 N N . PRO G 2 92 ? 9.591 94.362 37.568 1 45.982 92 PRO G N 1
ATOM 13888 C CA . PRO G 2 92 ? 9.269 95.594 36.825 1 46.367 92 PRO G CA 1
ATOM 13889 C C . PRO G 2 92 ? 9.396 95.439 35.307 1 43.156 92 PRO G C 1
ATOM 13890 O O . PRO G 2 92 ? 8.566 95.943 34.564 1 39.88 92 PRO G O 1
ATOM 13894 N N . GLU G 2 93 ? 10.415 94.704 34.865 1 43.472 93 GLU G N 1
ATOM 13895 C CA . GLU G 2 93 ? 10.665 94.523 33.44 1 46.77 93 GLU G CA 1
ATOM 13896 C C . GLU G 2 93 ? 9.606 93.627 32.779 1 49.394 93 GLU G C 1
ATOM 13897 O O . GLU G 2 93 ? 9.682 93.46 31.574 1 50.058 93 GLU G O 1
ATOM 13903 N N . ASP G 2 94 ? 8.65 93.03 33.518 1 42.026 94 ASP G N 1
ATOM 13904 C 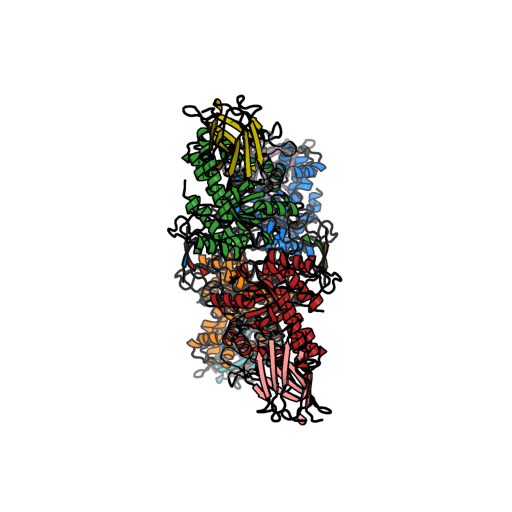CA . ASP G 2 94 ? 7.511 92.36 32.902 1 40.49 94 ASP G CA 1
ATOM 13905 C C . ASP G 2 94 ? 6.405 93.342 32.518 1 39.033 94 ASP G C 1
ATOM 13906 O O . ASP G 2 94 ? 5.43 92.933 31.905 1 41.156 94 ASP G O 1
ATOM 13911 N N . THR G 2 95 ? 6.536 94.63 32.877 1 39.28 95 THR G N 1
ATOM 13912 C CA . THR G 2 95 ? 5.511 95.636 32.575 1 39.059 95 THR G CA 1
ATOM 13913 C C . THR G 2 95 ? 5.344 95.752 31.044 1 40.725 95 THR G C 1
ATOM 13914 O O . THR G 2 95 ? 6.308 95.993 30.328 1 39.106 95 THR G O 1
ATOM 13918 N N . ALA G 2 96 ? 4.113 95.592 30.532 1 40.879 96 ALA G N 1
ATOM 13919 C CA . ALA G 2 96 ? 3.86 95.658 29.086 1 40.955 96 ALA G CA 1
ATOM 13920 C C . ALA G 2 96 ? 2.375 95.411 28.889 1 41.072 96 ALA G C 1
ATOM 13921 O O . ALA G 2 96 ? 1.666 94.974 29.823 1 40.752 96 ALA G O 1
ATOM 13923 N N . ARG G 2 97 ? 1.912 95.704 27.66 1 44.294 97 ARG G N 1
ATOM 13924 C CA . ARG G 2 97 ? 0.61 95.204 27.224 1 42.774 97 ARG G CA 1
ATOM 13925 C C . ARG G 2 97 ? 0.807 93.789 26.663 1 36.747 97 ARG G C 1
ATOM 13926 O O . ARG G 2 97 ? 1.703 93.557 25.848 1 38.914 97 ARG G O 1
ATOM 13934 N N . TYR G 2 98 ? 0 92.853 27.165 1 33.476 98 TYR G N 1
ATOM 13935 C CA . TYR G 2 98 ? 0.111 91.446 26.771 1 32.804 98 TYR G CA 1
ATOM 13936 C C . TYR G 2 98 ? -1.028 91.074 25.811 1 32.525 98 TYR G C 1
ATOM 13937 O O . TYR G 2 98 ? -2.175 91.481 26.023 1 32.725 98 TYR G O 1
ATOM 13946 N N . TYR G 2 99 ? -0.686 90.294 24.761 1 33.797 99 TYR G N 1
ATOM 13947 C CA . TYR G 2 99 ? -1.64 89.944 23.711 1 31.94 99 TYR G CA 1
ATOM 13948 C C . TYR G 2 99 ? -1.591 88.44 23.475 1 31.143 99 TYR G C 1
ATOM 13949 O O . TYR G 2 99 ? -0.527 87.828 23.563 1 32.938 99 TYR G O 1
ATOM 13958 N N . CYS G 2 100 ? -2.746 87.828 23.183 1 33.15 100 CYS G N 1
ATOM 13959 C CA . CYS G 2 100 ? -2.68 86.461 22.7 1 31.736 100 CYS G CA 1
ATOM 13960 C C . CYS G 2 100 ? -3.066 86.425 21.203 1 31.821 100 CYS G C 1
ATOM 13961 O O . CYS G 2 100 ? -3.695 87.354 20.665 1 32.936 100 CYS G O 1
ATOM 13964 N N . ALA G 2 101 ? -2.666 85.338 20.546 1 29.69 101 ALA G N 1
ATOM 13965 C CA . ALA G 2 101 ? -2.833 85.211 19.103 1 30.386 101 ALA G CA 1
ATOM 13966 C C . ALA G 2 101 ? -2.815 83.734 18.732 1 29.402 101 ALA G C 1
ATOM 13967 O O . ALA G 2 101 ? -2.323 82.927 19.49 1 29.791 101 ALA G O 1
ATOM 13969 N N . LEU G 2 102 ? -3.431 83.405 17.574 1 32.238 102 LEU G N 1
ATOM 13970 C CA . LEU G 2 102 ? -3.457 82.046 17.032 1 32.389 102 LEU G CA 1
ATOM 13971 C C . LEU G 2 102 ? -2.324 81.932 16.01 1 31.243 102 LEU G C 1
ATOM 13972 O O . LEU G 2 102 ? -2.123 82.841 15.192 1 33.235 102 LEU G O 1
ATOM 13977 N N . ASP G 2 103 ? -1.64 80.786 16.027 1 31.217 103 ASP G N 1
ATOM 13978 C CA . ASP G 2 103 ? -0.751 80.505 14.923 1 30.073 103 ASP G CA 1
ATOM 13979 C C . ASP G 2 103 ? -1.62 79.978 13.771 1 30.636 103 ASP G C 1
ATOM 13980 O O . ASP G 2 103 ? -2.371 79.008 13.924 1 28.253 103 ASP G O 1
ATOM 13985 N N . THR G 2 104 ? -1.497 80.609 12.604 1 32.251 104 THR G N 1
ATOM 13986 C CA . THR G 2 104 ? -2.308 80.241 11.455 1 32.8 104 THR G CA 1
ATOM 13987 C C . THR G 2 104 ? -1.643 79.109 10.672 1 31.767 104 THR G C 1
ATOM 13988 O O . THR G 2 104 ? -2.162 78.647 9.646 1 31.996 104 THR G O 1
ATOM 13992 N N . THR G 2 105 ? -0.454 78.687 11.108 1 33.129 105 THR G N 1
ATOM 13993 C CA . THR G 2 105 ? 0.268 77.565 10.51 1 36.887 105 THR G CA 1
ATOM 13994 C C . THR G 2 105 ? -0.131 76.298 11.244 1 35.283 105 THR G C 1
ATOM 13995 O O . THR G 2 105 ? -0.143 76.289 12.462 1 34.347 105 THR G O 1
ATOM 13999 N N . ASP G 2 106 ? -0.392 75.216 10.49 1 34.887 106 ASP G N 1
ATOM 14000 C CA . ASP G 2 106 ? -0.528 73.887 11.084 1 38.627 106 ASP G CA 1
ATOM 14001 C C . ASP G 2 106 ? 0.846 73.444 11.601 1 40.651 106 ASP G C 1
ATOM 14002 O O . ASP G 2 106 ? 1.691 73.05 10.809 1 42.404 106 ASP G O 1
ATOM 14007 N N . ARG G 2 107 ? 1.076 73.529 12.912 1 38.7 107 ARG G N 1
ATOM 14008 C CA . ARG G 2 107 ? 2.417 73.301 13.44 1 38.514 107 ARG G CA 1
ATOM 14009 C C . ARG G 2 107 ? 2.544 71.847 13.873 1 39.681 107 ARG G C 1
ATOM 14010 O O . ARG G 2 107 ? 2.431 71.512 15.037 1 41.47 107 ARG G O 1
ATOM 14018 N N . TYR G 2 108 ? 2.757 70.957 12.918 1 41.239 108 TYR G N 1
ATOM 14019 C CA . TYR G 2 108 ? 2.899 69.549 13.223 1 41.689 108 TYR G CA 1
ATOM 14020 C C . TYR G 2 108 ? 4.265 69.115 12.691 1 47.579 108 TYR G C 1
ATOM 14021 O O . TYR G 2 108 ? 4.703 69.507 11.606 1 45.187 108 TYR G O 1
ATOM 14030 N N . ASP G 2 109 ? 4.965 68.332 13.498 1 54.514 109 ASP G N 1
ATOM 14031 C CA . ASP G 2 109 ? 6.27 67.819 13.104 1 56.123 109 ASP G CA 1
ATOM 14032 C C . ASP G 2 109 ? 6.143 66.309 12.904 1 50.989 109 ASP G C 1
ATOM 14033 O O . ASP G 2 109 ? 6.066 65.562 13.886 1 52.405 109 ASP G O 1
ATOM 14038 N N . SER G 2 110 ? 6.024 65.865 11.649 1 51.513 110 SER G N 1
ATOM 14039 C CA . SER G 2 110 ? 5.72 64.452 11.457 1 52.885 110 SER G CA 1
ATOM 14040 C C . SER G 2 110 ? 6.957 63.6 11.736 1 56.038 110 SER G C 1
ATOM 14041 O O . SER G 2 110 ? 6.801 62.434 12.077 1 56.622 110 SER G O 1
ATOM 14044 N N . ALA G 2 111 ? 8.166 64.148 11.579 1 55.952 111 ALA G N 1
ATOM 14045 C CA . ALA G 2 111 ? 9.331 63.325 11.886 1 62.5 111 ALA G CA 1
ATOM 14046 C C . ALA G 2 111 ? 9.302 62.915 13.359 1 63.296 111 ALA G C 1
ATOM 14047 O O . ALA G 2 111 ? 9.584 61.772 13.687 1 63.169 111 ALA G O 1
ATOM 14049 N N . ASN G 2 112 ? 8.86 63.809 14.246 1 60.583 112 ASN G N 1
ATOM 14050 C CA . ASN G 2 112 ? 8.786 63.46 15.66 1 60.691 112 ASN G CA 1
ATOM 14051 C C . ASN G 2 112 ? 7.372 63.081 16.103 1 58.556 112 ASN G C 1
ATOM 14052 O O . ASN G 2 112 ? 7.156 62.85 17.283 1 59.866 112 ASN G O 1
ATOM 14057 N N . GLY G 2 113 ? 6.387 63.103 15.201 1 53.239 113 GLY G N 1
ATOM 14058 C CA . GLY G 2 113 ? 5.036 62.662 15.518 1 51.23 113 GLY G CA 1
ATOM 14059 C C . GLY G 2 113 ? 4.325 63.554 16.538 1 47.583 113 GLY G C 1
ATOM 14060 O O . GLY G 2 113 ? 3.598 63.043 17.389 1 50.804 113 GLY G O 1
ATOM 14061 N N . ARG G 2 114 ? 4.496 64.888 16.48 1 43.932 114 ARG G N 1
ATOM 14062 C CA . ARG G 2 114 ? 3.86 65.696 17.52 1 42.287 114 ARG G CA 1
ATOM 14063 C C . ARG G 2 114 ? 3.624 67.127 17.026 1 38.822 114 ARG G C 1
ATOM 14064 O O . ARG G 2 114 ? 4.333 67.637 16.151 1 41.023 114 ARG G O 1
ATOM 14072 N N . TYR G 2 115 ? 2.621 67.792 17.62 1 39.456 115 TYR G N 1
ATOM 14073 C CA . TYR G 2 115 ? 2.379 69.222 17.397 1 36.39 115 TYR G CA 1
ATOM 14074 C C . TYR G 2 115 ? 3.446 69.982 18.198 1 38.344 115 TYR G C 1
ATOM 14075 O O . TYR G 2 115 ? 3.9 69.486 19.235 1 41.35 115 TYR G O 1
ATOM 14084 N N . TYR G 2 116 ? 3.859 71.151 17.701 1 37.81 116 TYR G N 1
ATOM 14085 C CA . TYR G 2 116 ? 4.795 71.988 18.429 1 39.497 116 TYR G CA 1
ATOM 14086 C C . TYR G 2 116 ? 4.276 73.43 18.377 1 38.393 116 TYR G C 1
ATOM 14087 O O . TYR G 2 116 ? 3.195 73.691 17.846 1 33.637 116 TYR G O 1
ATOM 14096 N N . CYS G 2 117 ? 5.044 74.364 18.932 1 35.489 117 CYS G N 1
ATOM 14097 C CA . CYS G 2 117 ? 4.636 75.757 18.799 1 38.698 117 CYS G CA 1
ATOM 14098 C C . CYS G 2 117 ? 5.887 76.614 18.709 1 37.56 117 CYS G C 1
ATOM 14099 O O . CYS G 2 117 ? 6.942 76.142 19.052 1 42.083 117 CYS G O 1
ATOM 14102 N N . THR G 2 118 ? 5.764 77.854 18.261 1 38.853 118 THR G N 1
ATOM 14103 C CA . THR G 2 118 ? 6.897 78.762 18.19 1 42.963 118 THR G CA 1
ATOM 14104 C C . THR G 2 118 ? 6.489 80.079 18.864 1 44.182 118 THR G C 1
ATOM 14105 O O . THR G 2 118 ? 5.313 80.463 18.856 1 40.793 118 THR G O 1
ATOM 14109 N N . ILE G 2 119 ? 7.484 80.769 19.436 1 40.483 119 ILE G N 1
ATOM 14110 C CA . ILE G 2 119 ? 7.328 82.078 20.046 1 41.291 119 ILE G CA 1
ATOM 14111 C C . ILE G 2 119 ? 7.529 83.165 18.994 1 43.272 119 ILE G C 1
ATOM 14112 O O . ILE G 2 119 ? 7.381 84.351 19.299 1 45.82 119 ILE G O 1
ATOM 14117 N N . SER G 2 120 ? 7.984 82.792 17.789 1 43.533 120 SER G N 1
ATOM 14118 C CA . SER G 2 120 ? 8.124 83.769 16.719 1 44.653 120 SER G CA 1
ATOM 14119 C C . SER G 2 120 ? 6.739 84.3 16.311 1 42.378 120 SER G C 1
ATOM 14120 O O . SER G 2 120 ? 5.798 83.529 16.184 1 46.358 120 SER G O 1
ATOM 14123 N N . SER G 2 121 ? 6.572 85.616 16.142 1 46.304 121 SER G N 1
ATOM 14124 C CA . SER G 2 121 ? 5.264 86.201 15.847 1 47.691 121 SER G CA 1
ATOM 14125 C C . SER G 2 121 ? 4.834 86.123 14.358 1 47.096 121 SER G C 1
ATOM 14126 O O . SER G 2 121 ? 3.696 86.484 14.04 1 44.645 121 SER G O 1
ATOM 14129 N N . ASP G 2 122 ? 5.702 85.665 13.44 1 50.873 122 ASP G N 1
ATOM 14130 C CA . ASP G 2 122 ? 5.482 85.784 11.988 1 49.353 122 ASP G CA 1
ATOM 14131 C C . ASP G 2 122 ? 4.13 85.234 11.521 1 46.587 122 ASP G C 1
ATOM 14132 O O . ASP G 2 122 ? 3.463 85.849 10.709 1 46.876 122 ASP G O 1
ATOM 14137 N N . THR G 2 123 ? 3.721 84.06 12.016 1 42.525 123 THR G N 1
ATOM 14138 C CA . THR G 2 123 ? 2.535 83.415 11.453 1 40.898 123 THR G CA 1
ATOM 14139 C C . THR G 2 123 ? 1.328 83.553 12.391 1 39.051 123 THR G C 1
ATOM 14140 O O . THR G 2 123 ? 0.318 82.888 12.16 1 37.403 123 THR G O 1
ATOM 14144 N N . TYR G 2 124 ? 1.423 84.445 13.414 1 33.875 124 TYR G N 1
ATOM 14145 C CA . TYR G 2 124 ? 0.331 84.614 14.359 1 33.726 124 TYR G CA 1
ATOM 14146 C C . TYR G 2 124 ? -0.659 85.655 13.846 1 34.732 124 TYR G C 1
ATOM 14147 O O . TYR G 2 124 ? -0.266 86.571 13.144 1 37.449 124 TYR G O 1
ATOM 14156 N N . ALA G 2 125 ? -1.937 85.538 14.222 1 33.994 125 ALA G N 1
ATOM 14157 C CA . ALA G 2 125 ? -2.935 86.513 13.805 1 33.527 125 ALA G CA 1
ATOM 14158 C C . ALA G 2 125 ? -4.054 86.508 14.838 1 31.459 125 ALA G C 1
ATOM 14159 O O . ALA G 2 125 ? -4.071 85.672 15.738 1 30.96 125 ALA G O 1
ATOM 14161 N N . TYR G 2 126 ? -5.008 87.444 14.668 1 33.509 126 TYR G N 1
ATOM 14162 C CA . TYR G 2 126 ? -6.219 87.526 15.485 1 34.005 126 TYR G CA 1
ATOM 14163 C C . TYR G 2 126 ? -5.879 88.059 16.882 1 36.245 126 TYR G C 1
ATOM 14164 O O . TYR G 2 126 ? -6.651 87.833 17.817 1 35.943 126 TYR G O 1
ATOM 14173 N N . TRP G 2 127 ? -4.771 88.818 16.998 1 37.834 127 TRP G N 1
ATOM 14174 C CA . TRP G 2 127 ? -4.368 89.626 18.167 1 38.284 127 TRP G CA 1
ATOM 14175 C C . TRP G 2 127 ? -5.597 90.297 18.766 1 37.474 127 TRP G C 1
ATOM 14176 O O . TRP G 2 127 ? -6.319 90.959 18.058 1 35.989 127 TRP G O 1
ATOM 14187 N N . GLY G 2 128 ? -5.805 90.175 20.071 1 39.666 128 GLY G N 1
ATOM 14188 C CA . GLY G 2 128 ? -6.862 90.957 20.696 1 38.557 128 GLY G CA 1
ATOM 14189 C C . GLY G 2 128 ? -6.42 92.398 21.007 1 40.349 128 GLY G C 1
ATOM 14190 O O . GLY G 2 128 ? -5.369 92.859 20.553 1 36.484 128 GLY G O 1
ATOM 14191 N N . GLN G 2 129 ? -7.235 93.146 21.786 1 38.214 129 GLN G N 1
ATOM 14192 C CA . GLN G 2 129 ? -6.872 94.48 22.255 1 37.656 129 GLN G CA 1
ATOM 14193 C C . GLN G 2 129 ? -5.799 94.412 23.354 1 36.695 129 GLN G C 1
ATOM 14194 O O . GLN G 2 129 ? -5.246 95.43 23.72 1 38.376 129 GLN G O 1
ATOM 14200 N N . GLY G 2 130 ? -5.515 93.206 23.894 1 33.092 130 GLY G N 1
ATOM 14201 C CA . GLY G 2 130 ? -4.441 93.048 24.869 1 31.904 130 GLY G CA 1
ATOM 14202 C C . GLY G 2 130 ? -4.885 93.449 26.271 1 33.18 130 GLY G C 1
ATOM 14203 O O . GLY G 2 130 ? -5.971 93.981 26.456 1 32.641 130 GLY G O 1
ATOM 14204 N N . THR G 2 131 ? -4.055 93.147 27.266 1 34.578 131 THR G N 1
ATOM 14205 C CA . THR G 2 131 ? -4.365 93.426 28.665 1 35.23 131 THR G CA 1
ATOM 14206 C C . THR G 2 131 ? -3.103 94.011 29.308 1 34.673 131 THR G C 1
ATOM 14207 O O . THR G 2 131 ? -2.01 93.494 29.073 1 36.971 131 THR G O 1
ATOM 14211 N N . GLN G 2 132 ? -3.257 95.125 30.044 1 34.333 132 GLN G N 1
ATOM 14212 C CA . GLN G 2 132 ? -2.111 95.836 30.612 1 36.042 132 GLN G CA 1
ATOM 14213 C C . GLN G 2 132 ? -1.62 95.131 31.895 1 34.508 132 GLN G C 1
ATOM 14214 O O . GLN G 2 132 ? -2.404 94.847 32.782 1 31.725 132 GLN G O 1
ATOM 14220 N N . VAL G 2 133 ? -0.306 94.854 31.977 1 33.26 133 VAL G N 1
ATOM 14221 C CA . VAL G 2 133 ? 0.306 94.33 33.187 1 33.651 133 VAL G CA 1
ATOM 14222 C C . VAL G 2 133 ? 1.366 95.328 33.636 1 34.166 133 VAL G C 1
ATOM 14223 O O . VAL G 2 133 ? 2.282 95.61 32.851 1 32.033 133 VAL G O 1
ATOM 14227 N N . THR G 2 134 ? 1.215 95.826 34.883 1 33.677 134 THR G N 1
ATOM 14228 C CA . THR G 2 134 ? 2.162 96.792 35.427 1 35.744 134 THR G CA 1
ATOM 14229 C C . THR G 2 134 ? 2.712 96.225 36.737 1 36.791 134 THR G C 1
ATOM 14230 O O . THR G 2 134 ? 1.934 95.886 37.637 1 35.548 134 THR G O 1
ATOM 14234 N N . VAL G 2 135 ? 4.048 96.135 36.811 1 36.544 135 VAL G N 1
ATOM 14235 C CA . VAL G 2 135 ? 4.71 95.698 38.025 1 38.291 135 VAL G CA 1
ATOM 14236 C C . VAL G 2 135 ? 5.543 96.866 38.569 1 40.792 135 VAL G C 1
ATOM 14237 O O . VAL G 2 135 ? 6.53 97.245 37.94 1 40.14 135 VAL G O 1
ATOM 14241 N N . SER G 2 136 ? 5.166 97.429 39.728 1 43.047 136 SER G N 1
ATOM 14242 C CA . SER G 2 136 ? 6.076 98.37 40.379 1 53.426 136 SER G CA 1
ATOM 14243 C C . SER G 2 136 ? 5.786 98.548 41.872 1 51.187 136 SER G C 1
ATOM 14244 O O . SER G 2 136 ? 4.701 98.191 42.339 1 44.636 136 SER G O 1
ATOM 14247 N N . SER G 2 137 ? 6.776 99.145 42.553 1 58.338 137 SER G N 1
ATOM 14248 C CA . SER G 2 137 ? 6.744 99.548 43.964 1 68.052 137 SER G CA 1
ATOM 14249 C C . SER G 2 137 ? 5.874 100.776 44.242 1 76.139 137 SER G C 1
ATOM 14250 O O . SER G 2 137 ? 5.142 100.768 45.225 1 78.661 137 SER G O 1
ATOM 14253 N N . HIS G 2 138 ? 6.011 101.825 43.417 1 91.777 138 HIS G N 1
ATOM 14254 C CA . HIS G 2 138 ? 5.196 103.026 43.489 1 99.881 138 HIS G CA 1
ATOM 14255 C C . HIS G 2 138 ? 4.036 102.905 42.493 1 98.755 138 HIS G C 1
ATOM 14256 O O . HIS G 2 138 ? 2.971 102.358 42.861 1 99.921 138 HIS G O 1
ATOM 14263 N N . VAL H 2 2 ? -64.082 51.423 27.486 1 72.785 2 VAL H N 1
ATOM 14264 C CA . VAL H 2 2 ? -64.964 52.637 27.493 1 78.124 2 VAL H CA 1
ATOM 14265 C C . VAL H 2 2 ? -66.404 52.303 27.922 1 59.384 2 VAL H C 1
ATOM 14266 O O . VAL H 2 2 ? -67.173 51.587 27.284 1 52.048 2 VAL H O 1
ATOM 14270 N N . GLN H 2 3 ? -66.788 52.953 29.016 1 57.32 3 GLN H N 1
ATOM 14271 C CA . GLN H 2 3 ? -68.164 53.227 29.381 1 52.98 3 GLN H CA 1
ATOM 14272 C C . GLN H 2 3 ? -68.152 54.65 29.951 1 46.377 3 GLN H C 1
ATOM 14273 O O . GLN H 2 3 ? -67.193 55.078 30.602 1 46.234 3 GLN H O 1
ATOM 14279 N N . LEU H 2 4 ? -69.245 55.365 29.754 1 37.457 4 LEU H N 1
ATOM 14280 C CA . LEU H 2 4 ? -69.56 56.568 30.513 1 30.594 4 LEU H CA 1
ATOM 14281 C C . LEU H 2 4 ? -69.794 56.153 31.969 1 28.192 4 LEU H C 1
ATOM 14282 O O . LEU H 2 4 ? -69.985 54.936 32.247 1 26.467 4 LEU H O 1
ATOM 14287 N N . GLN H 2 5 ? -69.825 57.154 32.859 1 25.527 5 GLN H N 1
ATOM 14288 C CA . GLN H 2 5 ? -70.016 56.857 34.272 1 28.125 5 GLN H CA 1
ATOM 14289 C C . GLN H 2 5 ? -71.106 57.797 34.784 1 29.643 5 GLN H C 1
ATOM 14290 O O . GLN H 2 5 ? -70.887 59.017 34.795 1 28.184 5 GLN H O 1
ATOM 14296 N N . GLU H 2 6 ? -72.258 57.259 35.201 1 25.704 6 GLU H N 1
ATOM 14297 C CA . GLU H 2 6 ? -73.343 58.073 35.725 1 24.86 6 GLU H CA 1
ATOM 14298 C C . GLU H 2 6 ? -73.167 58.285 37.229 1 27.009 6 GLU H C 1
ATOM 14299 O O . GLU H 2 6 ? -72.724 57.392 37.938 1 27.269 6 GLU H O 1
ATOM 14305 N N . SER H 2 7 ? -73.623 59.417 37.779 1 26.155 7 SER H N 1
ATOM 14306 C CA . SER H 2 7 ? -73.679 59.577 39.227 1 26.99 7 SER H CA 1
ATOM 14307 C C . SER H 2 7 ? -74.786 60.565 39.558 1 29.207 7 SER H C 1
ATOM 14308 O O . SER H 2 7 ? -75.369 61.165 38.644 1 25.184 7 SER H O 1
ATOM 14311 N N . GLY H 2 8 ? -75.043 60.727 40.866 1 28.058 8 GLY H N 1
ATOM 14312 C CA . GLY H 2 8 ? -75.933 61.767 41.364 1 27.294 8 GLY H CA 1
ATOM 14313 C C . GLY H 2 8 ? -77.255 61.183 41.825 1 28.398 8 GLY H C 1
ATOM 14314 O O . GLY H 2 8 ? -78.106 61.92 42.275 1 30.188 8 GLY H O 1
ATOM 14315 N N . GLY H 2 9 ? -77.414 59.858 41.686 1 29.674 9 GLY H N 1
ATOM 14316 C CA . GLY H 2 9 ? -78.637 59.175 42.091 1 29.663 9 GLY H CA 1
ATOM 14317 C C . GLY H 2 9 ? -78.787 59.171 43.62 1 33.505 9 GLY H C 1
ATOM 14318 O O . GLY H 2 9 ? -77.824 59.441 44.338 1 33.564 9 GLY H O 1
ATOM 14319 N N . GLY H 2 10 ? -79.978 58.794 44.103 1 32.553 10 GLY H N 1
ATOM 14320 C CA . GLY H 2 10 ? -80.178 58.647 45.547 1 30.817 10 GLY H CA 1
ATOM 14321 C C . GLY H 2 10 ? -81.68 58.509 45.829 1 35.242 10 GLY H C 1
ATOM 14322 O O . GLY H 2 10 ? -82.48 58.26 44.91 1 32.092 10 GLY H O 1
ATOM 14323 N N . LEU H 2 11 ? -82.061 58.742 47.111 1 32.049 11 LEU H N 1
ATOM 14324 C CA . LEU H 2 11 ? -83.433 58.603 47.558 1 33.123 11 LEU H CA 1
ATOM 14325 C C . LEU H 2 11 ? -83.982 59.998 47.827 1 33.748 11 LEU H C 1
ATOM 14326 O O . LEU H 2 11 ? -83.348 60.764 48.51 1 37.219 11 LEU H O 1
ATOM 14331 N N . VAL H 2 12 ? -85.149 60.345 47.291 1 36.016 12 VAL H N 1
ATOM 14332 C CA . VAL H 2 12 ? -85.744 61.656 47.541 1 37.02 12 VAL H CA 1
ATOM 14333 C C . VAL H 2 12 ? -87.242 61.449 47.734 1 37.773 12 VAL H C 1
ATOM 14334 O O . VAL H 2 12 ? -87.765 60.394 47.382 1 41.381 12 VAL H O 1
ATOM 14338 N N . GLN H 2 13 ? -87.916 62.461 48.288 1 35.886 13 GLN H N 1
ATOM 14339 C CA . GLN H 2 13 ? -89.352 62.404 48.47 1 39.655 13 GLN H CA 1
ATOM 14340 C C . GLN H 2 13 ? -90.056 63.044 47.29 1 37.828 13 GLN H C 1
ATOM 14341 O O . GLN H 2 13 ? -89.451 63.842 46.578 1 35.276 13 GLN H O 1
ATOM 14347 N N . PRO H 2 14 ? -91.347 62.719 47.062 1 39.992 14 PRO H N 1
ATOM 14348 C CA . PRO H 2 14 ? -92.102 63.381 45.983 1 40.358 14 PRO H CA 1
ATOM 14349 C C . PRO H 2 14 ? -91.94 64.902 46.07 1 37.987 14 PRO H C 1
ATOM 14350 O O . PRO H 2 14 ? -91.982 65.49 47.162 1 35.471 14 PRO H O 1
ATOM 14354 N N . GLY H 2 15 ? -91.671 65.532 44.91 1 36.689 15 GLY H N 1
ATOM 14355 C CA . GLY H 2 15 ? -91.509 66.972 44.874 1 34.347 15 GLY H CA 1
ATOM 14356 C C . GLY H 2 15 ? -90.047 67.371 45.036 1 34.785 15 GLY H C 1
ATOM 14357 O O . GLY H 2 15 ? -89.703 68.53 44.834 1 33.589 15 GLY H O 1
ATOM 14358 N N . GLY H 2 16 ? -89.168 66.412 45.4 1 30.219 16 GLY H N 1
ATOM 14359 C CA . GLY H 2 16 ? -87.744 66.686 45.509 1 29.593 16 GLY H CA 1
ATOM 14360 C C . GLY H 2 16 ? -87.083 66.751 44.111 1 29.685 16 GLY H C 1
ATOM 14361 O O . GLY H 2 16 ? -87.744 66.652 43.057 1 29.981 16 GLY H O 1
ATOM 14362 N N . SER H 2 17 ? -85.755 66.964 44.126 1 27.979 17 SER H N 1
ATOM 14363 C CA . SER H 2 17 ? -84.975 67.158 42.904 1 30.379 17 SER H CA 1
ATOM 14364 C C . SER H 2 17 ? -83.655 66.424 43.082 1 28.777 17 SER H C 1
ATOM 14365 O O . SER H 2 17 ? -83.201 66.282 44.199 1 27.675 17 SER H O 1
ATOM 14368 N N . LEU H 2 18 ? -83.055 66.031 41.961 1 27.975 18 LEU H N 1
ATOM 14369 C CA . LEU H 2 18 ? -81.749 65.433 41.864 1 27.316 18 LEU H CA 1
ATOM 14370 C C . LEU H 2 18 ? -81.086 65.942 40.562 1 26.252 18 LEU H C 1
ATOM 14371 O O . LEU H 2 18 ? -81.754 66.289 39.596 1 30.062 18 LEU H O 1
ATOM 14376 N N . ARG H 2 19 ? -79.764 65.919 40.534 1 23.833 19 ARG H N 1
ATOM 14377 C CA . ARG H 2 19 ? -79.019 66.307 39.341 1 24.727 19 ARG H CA 1
ATOM 14378 C C . ARG H 2 19 ? -78.093 65.135 39.016 1 25.154 19 ARG H C 1
ATOM 14379 O O . ARG H 2 19 ? -77.169 64.838 39.788 1 25.01 19 ARG H O 1
ATOM 14387 N N . LEU H 2 20 ? -78.372 64.474 37.891 1 24.372 20 LEU H N 1
ATOM 14388 C CA . LEU H 2 20 ? -77.527 63.366 37.465 1 23.811 20 LEU H CA 1
ATOM 14389 C C . LEU H 2 20 ? -76.435 63.928 36.576 1 26.12 20 LEU H C 1
ATOM 14390 O O . LEU H 2 20 ? -76.664 64.872 35.819 1 26.143 20 LEU H O 1
ATOM 14395 N N . SER H 2 21 ? -75.282 63.27 36.647 1 24.419 21 SER H N 1
ATOM 14396 C CA . SER H 2 21 ? -74.123 63.648 35.88 1 25.634 21 SER H CA 1
ATOM 14397 C C . SER H 2 21 ? -73.611 62.4 35.165 1 26.8 21 SER H C 1
ATOM 14398 O O . SER H 2 21 ? -73.642 61.297 35.702 1 26.377 21 SER H O 1
ATOM 14401 N N . CYS H 2 22 ? -73.209 62.564 33.903 1 23.732 22 CYS H N 1
ATOM 14402 C CA . CYS H 2 22 ? -72.67 61.494 33.086 1 24.378 22 CYS H CA 1
ATOM 14403 C C . CYS H 2 22 ? -71.28 61.982 32.662 1 28.646 22 CYS H C 1
ATOM 14404 O O . CYS H 2 22 ? -71.201 62.994 31.995 1 29.606 22 CYS H O 1
ATOM 14407 N N . ALA H 2 23 ? -70.19 61.31 33.04 1 26.285 23 ALA H N 1
ATOM 14408 C CA . ALA H 2 23 ? -68.842 61.718 32.671 1 26.8 23 ALA H CA 1
ATOM 14409 C C . ALA H 2 23 ? -68.246 60.733 31.66 1 28.322 23 ALA H C 1
ATOM 14410 O O . ALA H 2 23 ? -68.403 59.52 31.824 1 27.541 23 ALA H O 1
ATOM 14412 N N . ALA H 2 24 ? -67.477 61.256 30.692 1 26.623 24 ALA H N 1
ATOM 14413 C CA . ALA H 2 24 ? -66.694 60.404 29.793 1 28.501 24 ALA H CA 1
ATOM 14414 C C . ALA H 2 24 ? -65.208 60.542 30.083 1 31.543 24 ALA H C 1
ATOM 14415 O O . ALA H 2 24 ? -64.73 61.626 30.435 1 33.185 24 ALA H O 1
ATOM 14417 N N . SER H 2 25 ? -64.476 59.432 29.988 1 29.177 25 SER H N 1
ATOM 14418 C CA . SER H 2 25 ? -63.117 59.543 30.437 1 33.751 25 SER H CA 1
ATOM 14419 C C . SER H 2 25 ? -62.173 59.538 29.241 1 39.311 25 SER H C 1
ATOM 14420 O O . SER H 2 25 ? -61.054 60.028 29.356 1 45.672 25 SER H O 1
ATOM 14423 N N . GLU H 2 26 ? -62.576 58.986 28.102 1 36.483 26 GLU H N 1
ATOM 14424 C CA . GLU H 2 26 ? -61.537 58.884 27.092 1 41.42 26 GLU H CA 1
ATOM 14425 C C . GLU H 2 26 ? -62.078 59.299 25.727 1 37.841 26 GLU H C 1
ATOM 14426 O O . GLU H 2 26 ? -61.576 58.854 24.7 1 41.421 26 GLU H O 1
ATOM 14432 N N . THR H 2 27 ? -63.12 60.106 25.702 1 34.124 27 THR H N 1
ATOM 14433 C CA . THR H 2 27 ? -63.751 60.406 24.435 1 36.977 27 THR H CA 1
ATOM 14434 C C . THR H 2 27 ? -64.168 61.886 24.428 1 37.011 27 THR H C 1
ATOM 14435 O O . THR H 2 27 ? -64.493 62.46 25.486 1 32.468 27 THR H O 1
ATOM 14439 N N . ALA H 2 28 ? -64.054 62.511 23.231 1 30.353 28 ALA H N 1
ATOM 14440 C CA . ALA H 2 28 ? -64.477 63.885 23.012 1 29.033 28 ALA H CA 1
ATOM 14441 C C . ALA H 2 28 ? -65.991 63.838 22.767 1 29.82 28 ALA H C 1
ATOM 14442 O O . ALA H 2 28 ? -66.434 63.518 21.62 1 32.146 28 ALA H O 1
ATOM 14444 N N . LEU H 2 29 ? -66.793 64.243 23.778 1 24.504 29 LEU H N 1
ATOM 14445 C CA . LEU H 2 29 ? -68.243 64.112 23.665 1 25.092 29 LEU H CA 1
ATOM 14446 C C . LEU H 2 29 ? -68.8 65.026 22.582 1 25.396 29 LEU H C 1
ATOM 14447 O O . LEU H 2 29 ? -69.911 64.819 22.1 1 25.873 29 LEU H O 1
ATOM 14452 N N . THR H 2 30 ? -68.031 66.034 22.225 1 25.726 30 THR H N 1
ATOM 14453 C CA . THR H 2 30 ? -68.529 67.088 21.344 1 27.651 30 THR H CA 1
ATOM 14454 C C . THR H 2 30 ? -69.05 66.531 20.017 1 29.526 30 THR H C 1
ATOM 14455 O O . THR H 2 30 ? -69.99 67.105 19.437 1 26.649 30 THR H O 1
ATOM 14459 N N . TYR H 2 31 ? -68.541 65.351 19.589 1 27.147 31 TYR H N 1
ATOM 14460 C CA . TYR H 2 31 ? -68.98 64.774 18.312 1 25.148 31 TYR H CA 1
ATOM 14461 C C . TYR H 2 31 ? -70.332 64.069 18.406 1 24.507 31 TYR H C 1
ATOM 14462 O O . TYR H 2 31 ? -70.846 63.673 17.372 1 24.611 31 TYR H O 1
ATOM 14471 N N . TYR H 2 32 ? -70.92 63.905 19.601 1 20.144 32 TYR H N 1
ATOM 14472 C CA . TYR H 2 32 ? -72.019 62.947 19.709 1 21.049 32 TYR H CA 1
ATOM 14473 C C . TYR H 2 32 ? -73.305 63.585 20.257 1 22.901 32 TYR H C 1
ATOM 14474 O O . TYR H 2 32 ? -73.237 64.452 21.128 1 24.759 32 TYR H O 1
ATOM 14483 N N . ALA H 2 33 ? -74.468 63.131 19.763 1 21.398 33 ALA H N 1
ATOM 14484 C CA . ALA H 2 33 ? -75.707 63.291 20.528 1 20.131 33 ALA H CA 1
ATOM 14485 C C . ALA H 2 33 ? -75.641 62.342 21.72 1 22.642 33 ALA H C 1
ATOM 14486 O O . ALA H 2 33 ? -75.032 61.281 21.646 1 21.197 33 ALA H O 1
ATOM 14488 N N . ILE H 2 34 ? -76.231 62.755 22.857 1 22.973 34 ILE H N 1
ATOM 14489 C CA . ILE H 2 34 ? -76.136 62.003 24.106 1 20.474 34 ILE H CA 1
ATOM 14490 C C . ILE H 2 34 ? -77.552 61.855 24.653 1 22.733 34 ILE H C 1
ATOM 14491 O O . ILE H 2 34 ? -78.37 62.775 24.538 1 21.389 34 ILE H O 1
ATOM 14496 N N . GLY H 2 35 ? -77.839 60.682 25.228 1 22.755 35 GLY H N 1
ATOM 14497 C CA . GLY H 2 35 ? -79.156 60.388 25.74 1 22.212 35 GLY H CA 1
ATOM 14498 C C . GLY H 2 35 ? -79.077 59.894 27.191 1 25.597 35 GLY H C 1
ATOM 14499 O O . GLY H 2 35 ? -78.078 59.285 27.615 1 21.111 35 GLY H O 1
ATOM 14500 N N . TRP H 2 36 ? -80.137 60.205 27.95 1 23.804 36 TRP H N 1
ATOM 14501 C CA . TRP H 2 36 ? -80.397 59.622 29.26 1 21.918 36 TRP H CA 1
ATOM 14502 C C . TRP H 2 36 ? -81.578 58.672 29.088 1 21.956 36 TRP H C 1
ATOM 14503 O O . TRP H 2 36 ? -82.542 58.985 28.352 1 21.389 36 TRP H O 1
ATOM 14514 N N . PHE H 2 37 ? -81.494 57.5 29.764 1 20.425 37 PHE H N 1
ATOM 14515 C CA . PHE H 2 37 ? -82.49 56.453 29.64 1 22.638 37 PHE H CA 1
ATOM 14516 C C . PHE H 2 37 ? -82.795 55.974 31.068 1 25.765 37 PHE H C 1
ATOM 14517 O O . PHE H 2 37 ? -82.002 56.23 31.969 1 25.713 37 PHE H O 1
ATOM 14525 N N . ARG H 2 38 ? -83.889 55.24 31.265 1 23.353 38 ARG H N 1
ATOM 14526 C CA . ARG H 2 38 ? -84.127 54.795 32.624 1 23.702 38 ARG H CA 1
ATOM 14527 C C . ARG H 2 38 ? -84.851 53.463 32.537 1 26.558 38 ARG H C 1
ATOM 14528 O O . ARG H 2 38 ? -85.53 53.157 31.54 1 27.088 38 ARG H O 1
ATOM 14536 N N . GLN H 2 39 ? -84.665 52.658 33.595 1 23.993 39 GLN H N 1
ATOM 14537 C CA . GLN H 2 39 ? -85.301 51.349 33.629 1 25.794 39 GLN H CA 1
ATOM 14538 C C . GLN H 2 39 ? -85.93 51.172 35 1 27.734 39 GLN H C 1
ATOM 14539 O O . GLN H 2 39 ? -85.202 51.139 35.99 1 29.249 39 GLN H O 1
ATOM 14545 N N . ALA H 2 40 ? -87.265 51.191 35.021 1 28.609 40 ALA H N 1
ATOM 14546 C CA . ALA H 2 40 ? -88.076 51.128 36.221 1 31.174 40 ALA H CA 1
ATOM 14547 C C . ALA H 2 40 ? -88.184 49.666 36.652 1 32.688 40 ALA H C 1
ATOM 14548 O O . ALA H 2 40 ? -87.985 48.784 35.792 1 32.147 40 ALA H O 1
ATOM 14550 N N . PRO H 2 41 ? -88.525 49.361 37.938 1 34.089 41 PRO H N 1
ATOM 14551 C CA . PRO H 2 41 ? -88.7 47.966 38.359 1 37.86 41 PRO H CA 1
ATOM 14552 C C . PRO H 2 41 ? -89.681 47.216 37.454 1 40.202 41 PRO H C 1
ATOM 14553 O O . PRO H 2 41 ? -90.774 47.7 37.187 1 41.231 41 PRO H O 1
ATOM 14557 N N . GLY H 2 42 ? -89.246 46.063 36.935 1 40.574 42 GLY H N 1
ATOM 14558 C CA . GLY H 2 42 ? -90.11 45.19 36.162 1 45.279 42 GLY H CA 1
ATOM 14559 C C . GLY H 2 42 ? -90.206 45.623 34.7 1 47.914 42 GLY H C 1
ATOM 14560 O O . GLY H 2 42 ? -90.726 44.866 33.922 1 55.741 42 GLY H O 1
ATOM 14561 N N . LYS H 2 43 ? -89.703 46.805 34.309 1 43.068 43 LYS H N 1
ATOM 14562 C CA . LYS H 2 43 ? -90.006 47.366 32.997 1 46.291 43 LYS H CA 1
ATOM 14563 C C . LYS H 2 43 ? -88.773 47.439 32.109 1 43.195 43 LYS H C 1
ATOM 14564 O O . LYS H 2 43 ? -87.653 47.255 32.558 1 48.835 43 LYS H O 1
ATOM 14570 N N . GLU H 2 44 ? -88.99 47.656 30.813 1 42.693 44 GLU H N 1
ATOM 14571 C CA . GLU H 2 44 ? -87.884 47.763 29.865 1 42.328 44 GLU H CA 1
ATOM 14572 C C . GLU H 2 44 ? -87.29 49.17 29.943 1 36.39 44 GLU H C 1
ATOM 14573 O O . GLU H 2 44 ? -87.957 50.122 30.374 1 36.833 44 GLU H O 1
ATOM 14579 N N . ARG H 2 45 ? -86.021 49.274 29.531 1 32.574 45 ARG H N 1
ATOM 14580 C CA . ARG H 2 45 ? -85.325 50.525 29.466 1 33.34 45 ARG H CA 1
ATOM 14581 C C . ARG H 2 45 ? -86.035 51.431 28.461 1 34.111 45 ARG H C 1
ATOM 14582 O O . ARG H 2 45 ? -86.512 50.949 27.462 1 34.506 45 ARG H O 1
ATOM 14590 N N . GLU H 2 46 ? -86.136 52.723 28.75 1 30.931 46 GLU H N 1
ATOM 14591 C CA . GLU H 2 46 ? -86.838 53.633 27.855 1 32.181 46 GLU H CA 1
ATOM 14592 C C . GLU H 2 46 ? -86.061 54.952 27.852 1 28.241 46 GLU H C 1
ATOM 14593 O O . GLU H 2 46 ? -85.395 55.32 28.844 1 26.306 46 GLU H O 1
ATOM 14599 N N . GLY H 2 47 ? -86.156 55.677 26.738 1 25.915 47 GLY H N 1
ATOM 14600 C CA . GLY H 2 47 ? -85.462 56.964 26.643 1 26.036 47 GLY H CA 1
ATOM 14601 C C . GLY H 2 47 ? -86.212 58.025 27.494 1 27.313 47 GLY H C 1
ATOM 14602 O O . GLY H 2 47 ? -87.455 58.029 27.616 1 26.784 47 GLY H O 1
ATOM 14603 N N . VAL H 2 48 ? -85.448 58.907 28.102 1 23.702 48 VAL H N 1
ATOM 14604 C CA . VAL H 2 48 ? -85.998 59.957 28.935 1 25.354 48 VAL H CA 1
ATOM 14605 C C . VAL H 2 48 ? -85.704 61.293 28.271 1 22.364 48 VAL H C 1
ATOM 14606 O O . VAL H 2 48 ? -86.566 62.143 28.23 1 23.165 48 VAL H O 1
ATOM 14610 N N . SER H 2 49 ? -84.459 61.516 27.856 1 22.259 49 SER H N 1
ATOM 14611 C CA . SER H 2 49 ? -84.082 62.809 27.303 1 21.656 49 SER H CA 1
ATOM 14612 C C . SER H 2 49 ? -82.879 62.628 26.381 1 22.136 49 SER H C 1
ATOM 14613 O O . SER H 2 49 ? -82.06 61.755 26.626 1 22.528 49 SER H O 1
ATOM 14616 N N . CYS H 2 50 ? -82.724 63.518 25.398 1 20.073 50 CYS H N 1
ATOM 14617 C CA . CYS H 2 50 ? -81.539 63.485 24.568 1 22.044 50 CYS H CA 1
ATOM 14618 C C . CYS H 2 50 ? -81.168 64.919 24.199 1 22.891 50 CYS H C 1
ATOM 14619 O O . CYS H 2 50 ? -82.021 65.792 24.235 1 21.804 50 CYS H O 1
ATOM 14622 N N . ILE H 2 51 ? -79.898 65.124 23.834 1 22.732 51 ILE H N 1
ATOM 14623 C CA . ILE H 2 51 ? -79.394 66.424 23.403 1 22.207 51 ILE H CA 1
ATOM 14624 C C . ILE H 2 51 ? -78.503 66.182 22.187 1 22.665 51 ILE H C 1
ATOM 14625 O O . ILE H 2 51 ? -77.66 65.273 22.217 1 22.504 51 ILE H O 1
ATOM 14630 N N . SER H 2 52 ? -78.667 67.022 21.151 1 21.05 52 SER H N 1
ATOM 14631 C CA . SER H 2 52 ? -77.905 66.875 19.922 1 23.418 52 SER H CA 1
ATOM 14632 C C . SER H 2 52 ? -76.48 67.388 20.151 1 25.347 52 SER H C 1
ATOM 14633 O O . SER H 2 52 ? -76.205 68.067 21.158 1 21.485 52 SER H O 1
ATOM 14636 N N . ALA H 2 53 ? -75.579 67.011 19.225 1 23.192 53 ALA H N 1
ATOM 14637 C CA . ALA H 2 53 ? -74.31 67.714 19.083 1 25.771 53 ALA H CA 1
ATOM 14638 C C . ALA H 2 53 ? -74.577 69.203 18.841 1 25.932 53 ALA H C 1
ATOM 14639 O O . ALA H 2 53 ? -75.645 69.593 18.348 1 28.51 53 ALA H O 1
ATOM 14641 N N . ILE H 2 54 ? -73.628 70.016 19.325 1 26.122 54 ILE H N 1
ATOM 14642 C CA . ILE H 2 54 ? -73.618 71.464 19.189 1 29.046 54 ILE H CA 1
ATOM 14643 C C . ILE H 2 54 ? -72.594 71.792 18.099 1 33.832 54 ILE H C 1
ATOM 14644 O O . ILE H 2 54 ? -71.41 71.488 18.222 1 31.733 54 ILE H O 1
ATOM 14649 N N . ASN H 2 55 ? -73.097 72.354 17.003 1 42.562 55 ASN H N 1
ATOM 14650 C CA . ASN H 2 55 ? -72.294 72.625 15.818 1 45.783 55 ASN H CA 1
ATOM 14651 C C . ASN H 2 55 ? -72.134 74.128 15.782 1 51.958 55 ASN H C 1
ATOM 14652 O O . ASN H 2 55 ? -73.105 74.812 16.116 1 57.27 55 ASN H O 1
ATOM 14657 N N . SER H 2 56 ? -70.953 74.649 15.412 1 54.236 56 SER H N 1
ATOM 14658 C CA . SER H 2 56 ? -70.674 76.091 15.453 1 64.912 56 SER H CA 1
ATOM 14659 C C . SER H 2 56 ? -71.869 76.993 15.118 1 64.35 56 SER H C 1
ATOM 14660 O O . SER H 2 56 ? -72.412 76.936 14.009 1 65.229 56 SER H O 1
ATOM 14663 N N . GLY H 2 57 ? -72.215 77.891 16.041 1 59.158 57 GLY H N 1
ATOM 14664 C CA . GLY H 2 57 ? -73.298 78.815 15.765 1 60.33 57 GLY H CA 1
ATOM 14665 C C . GLY H 2 57 ? -74.695 78.225 15.952 1 54.986 57 GLY H C 1
ATOM 14666 O O . GLY H 2 57 ? -75.623 78.998 15.91 1 60.426 57 GLY H O 1
ATOM 14667 N N . SER H 2 58 ? -74.882 76.909 16.127 1 47.257 58 SER H N 1
ATOM 14668 C CA . SER H 2 58 ? -76.233 76.355 16.021 1 42.576 58 SER H CA 1
ATOM 14669 C C . SER H 2 58 ? -76.837 75.976 17.372 1 38.048 58 SER H C 1
ATOM 14670 O O . SER H 2 58 ? -78.032 75.707 17.456 1 39.231 58 SER H O 1
ATOM 14673 N N . GLY H 2 59 ? -76.045 75.916 18.446 1 33.269 59 GLY H N 1
ATOM 14674 C CA . GLY H 2 59 ? -76.689 75.558 19.718 1 32.599 59 GLY H CA 1
ATOM 14675 C C . GLY H 2 59 ? -77.083 74.07 19.724 1 35.063 59 GLY H C 1
ATOM 14676 O O . GLY H 2 59 ? -76.553 73.283 18.925 1 32.706 59 GLY H O 1
ATOM 14677 N N . ALA H 2 60 ? -77.993 73.67 20.625 1 28.354 60 ALA H N 1
ATOM 14678 C CA . ALA H 2 60 ? -78.328 72.255 20.759 1 26.808 60 ALA H CA 1
ATOM 14679 C C . ALA H 2 60 ? -79.825 72.071 20.598 1 26.274 60 ALA H C 1
ATOM 14680 O O . ALA H 2 60 ? -80.573 73 20.863 1 30.705 60 ALA H O 1
ATOM 14682 N N . ARG H 2 61 ? -80.26 70.939 20.066 1 24.698 61 ARG H N 1
ATOM 14683 C CA . ARG H 2 61 ? -81.662 70.567 20.136 1 26.88 61 ARG H CA 1
ATOM 14684 C C . ARG H 2 61 ? -81.795 69.475 21.198 1 26.22 61 ARG H C 1
ATOM 14685 O O . ARG H 2 61 ? -80.899 68.678 21.396 1 27.488 61 ARG H O 1
ATOM 14693 N N . THR H 2 62 ? -82.924 69.431 21.883 1 24.777 62 THR H N 1
ATOM 14694 C CA . THR H 2 62 ? -83.127 68.435 22.928 1 22.685 62 THR H CA 1
ATOM 14695 C C . THR H 2 62 ? -84.487 67.791 22.72 1 27.536 62 THR H C 1
ATOM 14696 O O . THR H 2 62 ? -85.38 68.383 22.115 1 28.399 62 THR H O 1
ATOM 14700 N N . ASP H 2 63 ? -84.689 66.616 23.311 1 24.33 63 ASP H N 1
ATOM 14701 C CA . ASP H 2 63 ? -86.004 66.01 23.283 1 25.66 63 ASP H CA 1
ATOM 14702 C C . ASP H 2 63 ? -86.226 65.301 24.63 1 25.555 63 ASP H C 1
ATOM 14703 O O . ASP H 2 63 ? -85.27 65.03 25.335 1 25.973 63 ASP H O 1
ATOM 14708 N N . TYR H 2 64 ? -87.49 65.026 24.943 1 26.308 64 TYR H N 1
ATOM 14709 C CA . TYR H 2 64 ? -87.862 64.456 26.243 1 27.969 64 TYR H CA 1
ATOM 14710 C C . TYR H 2 64 ? -89.032 63.51 26.016 1 27.71 64 TYR H C 1
ATOM 14711 O O . TYR H 2 64 ? -89.881 63.748 25.133 1 28.457 64 TYR H O 1
ATOM 14720 N N . ALA H 2 65 ? -89.06 62.418 26.793 1 28.725 65 ALA H N 1
ATOM 14721 C CA . ALA H 2 65 ? -90.268 61.597 26.847 1 28.775 65 ALA H CA 1
ATOM 14722 C C . ALA H 2 65 ? -91.41 62.467 27.368 1 31.485 65 ALA H C 1
ATOM 14723 O O . ALA H 2 65 ? -91.208 63.343 28.218 1 29.304 65 ALA H O 1
ATOM 14725 N N . ASP H 2 66 ? -92.62 62.186 26.884 1 36.043 66 ASP H N 1
ATOM 14726 C CA . ASP H 2 66 ? -93.797 62.923 27.317 1 38.665 66 ASP H CA 1
ATOM 14727 C C . ASP H 2 66 ? -93.935 62.925 28.833 1 35.709 66 ASP H C 1
ATOM 14728 O O . ASP H 2 66 ? -94.351 63.92 29.389 1 32.488 66 ASP H O 1
ATOM 14733 N N . SER H 2 67 ? -93.582 61.825 29.491 1 32.595 67 SER H N 1
ATOM 14734 C CA . SER H 2 67 ? -93.825 61.76 30.929 1 33.904 67 SER H CA 1
ATOM 14735 C C . SER H 2 67 ? -92.928 62.736 31.689 1 35.598 67 SER H C 1
ATOM 14736 O O . SER H 2 67 ? -93.187 62.977 32.867 1 36.242 67 SER H O 1
ATOM 14739 N N . VAL H 2 68 ? -91.866 63.29 31.068 1 30.804 68 VAL H N 1
ATOM 14740 C CA . VAL H 2 68 ? -90.932 64.065 31.896 1 30.26 68 VAL H CA 1
ATOM 14741 C C . VAL H 2 68 ? -90.856 65.516 31.413 1 31.639 68 VAL H C 1
ATOM 14742 O O . VAL H 2 68 ? -90.089 66.314 31.98 1 31.144 68 VAL H O 1
ATOM 14746 N N . LYS H 2 69 ? -91.558 65.817 30.317 1 34.804 69 LYS H N 1
ATOM 14747 C CA . LYS H 2 69 ? -91.481 67.151 29.716 1 36.182 69 LYS H CA 1
ATOM 14748 C C . LYS H 2 69 ? -91.878 68.21 30.725 1 34.016 69 LYS H C 1
ATOM 14749 O O . LYS H 2 69 ? -92.897 68.058 31.43 1 35.85 69 LYS H O 1
ATOM 14755 N N . GLY H 2 70 ? -91.032 69.258 30.799 1 33.26 70 GLY H N 1
ATOM 14756 C CA . GLY H 2 70 ? -91.301 70.38 31.69 1 34.414 70 GLY H CA 1
ATOM 14757 C C . GLY H 2 70 ? -90.71 70.151 33.085 1 36.368 70 GLY H C 1
ATOM 14758 O O . GLY H 2 70 ? -90.634 71.091 33.834 1 40.765 70 GLY H O 1
ATOM 14759 N N . ARG H 2 71 ? -90.303 68.934 33.442 1 29.713 71 ARG H N 1
ATOM 14760 C CA . ARG H 2 71 ? -89.805 68.672 34.793 1 28.933 71 ARG H CA 1
ATOM 14761 C C . ARG H 2 71 ? -88.3 68.382 34.785 1 28.253 71 ARG H C 1
ATOM 14762 O O . ARG H 2 71 ? -87.642 68.691 35.767 1 27.94 71 ARG H O 1
ATOM 14770 N N . PHE H 2 72 ? -87.762 67.792 33.692 1 24.008 72 PHE H N 1
ATOM 14771 C CA . PHE H 2 72 ? -86.344 67.484 33.596 1 26.669 72 PHE H CA 1
ATOM 14772 C C . PHE H 2 72 ? -85.692 68.381 32.531 1 27.26 72 PHE H C 1
ATOM 14773 O O . PHE H 2 72 ? -86.349 68.763 31.55 1 25.613 72 PHE H O 1
ATOM 14781 N N . THR H 2 73 ? -84.402 68.685 32.693 1 24.895 73 THR H N 1
ATOM 14782 C CA . THR H 2 73 ? -83.662 69.5 31.729 1 23.476 73 THR H CA 1
ATOM 14783 C C . THR H 2 73 ? -82.34 68.762 31.498 1 22.204 73 THR H C 1
ATOM 14784 O O . THR H 2 73 ? -81.549 68.576 32.448 1 23.224 73 THR H O 1
ATOM 14788 N N . ILE H 2 74 ? -82.055 68.443 30.232 1 22.322 74 ILE H N 1
ATOM 14789 C CA . ILE H 2 74 ? -80.748 67.895 29.889 1 21.116 74 ILE H CA 1
ATOM 14790 C C . ILE H 2 74 ? -79.818 69.046 29.486 1 23.901 74 ILE H C 1
ATOM 14791 O O . ILE H 2 74 ? -80.271 69.974 28.834 1 24.029 74 ILE H O 1
ATOM 14796 N N . SER H 2 75 ? -78.521 68.985 29.785 1 20.955 75 SER H N 1
ATOM 14797 C CA . SER H 2 75 ? -77.599 69.98 29.217 1 20.06 75 SER H CA 1
ATOM 14798 C C . SER H 2 75 ? -76.23 69.315 29.077 1 21.662 75 SER H C 1
ATOM 14799 O O . SER H 2 75 ? -76.052 68.188 29.556 1 22.798 75 SER H O 1
ATOM 14802 N N . ARG H 2 76 ? -75.257 69.972 28.422 1 19.53 76 ARG H N 1
ATOM 14803 C CA . ARG H 2 76 ? -73.997 69.254 28.226 1 20.135 76 ARG H CA 1
ATOM 14804 C C . ARG H 2 76 ? -72.88 70.262 28.445 1 21.552 76 ARG H C 1
ATOM 14805 O O . ARG H 2 76 ? -73.038 71.486 28.221 1 21.783 76 ARG H O 1
ATOM 14813 N N . ASP H 2 77 ? -71.713 69.737 28.803 1 21.227 77 ASP H N 1
ATOM 14814 C CA . ASP H 2 77 ? -70.528 70.565 28.924 1 25.026 77 ASP H CA 1
ATOM 14815 C C . ASP H 2 77 ? -69.395 69.914 28.117 1 29.84 77 ASP H C 1
ATOM 14816 O O . ASP H 2 77 ? -68.769 68.941 28.564 1 27.644 77 ASP H O 1
ATOM 14821 N N . ASP H 2 78 ? -69.16 70.442 26.906 1 32.102 78 ASP H N 1
ATOM 14822 C CA . ASP H 2 78 ? -68.226 69.816 25.978 1 33.67 78 ASP H CA 1
ATOM 14823 C C . ASP H 2 78 ? -66.792 70.032 26.462 1 36.136 78 ASP H C 1
ATOM 14824 O O . ASP H 2 78 ? -65.939 69.232 26.153 1 40.264 78 ASP H O 1
ATOM 14829 N N . ALA H 2 79 ? -66.525 71.099 27.219 1 30.745 79 ALA H N 1
ATOM 14830 C CA . ALA H 2 79 ? -65.186 71.344 27.764 1 34.122 79 ALA H CA 1
ATOM 14831 C C . ALA H 2 79 ? -64.862 70.311 28.863 1 37.576 79 ALA H C 1
ATOM 14832 O O . ALA H 2 79 ? -63.723 69.93 29.012 1 36.055 79 ALA H O 1
ATOM 14834 N N . LYS H 2 80 ? -65.844 69.911 29.674 1 35.219 80 LYS H N 1
ATOM 14835 C CA . LYS H 2 80 ? -65.607 68.965 30.761 1 34.732 80 LYS H CA 1
ATOM 14836 C C . LYS H 2 80 ? -65.894 67.539 30.288 1 31.207 80 LYS H C 1
ATOM 14837 O O . LYS H 2 80 ? -65.656 66.604 31.038 1 33.813 80 LYS H O 1
ATOM 14843 N N . ASN H 2 81 ? -66.487 67.382 29.093 1 27.406 81 ASN H N 1
ATOM 14844 C CA . ASN H 2 81 ? -66.936 66.057 28.641 1 27.244 81 ASN H CA 1
ATOM 14845 C C . ASN H 2 81 ? -67.951 65.427 29.621 1 28.551 81 ASN H C 1
ATOM 14846 O O . ASN H 2 81 ? -67.816 64.239 29.991 1 26.956 81 ASN H O 1
ATOM 14851 N N . THR H 2 82 ? -69.005 66.204 29.99 1 23.737 82 THR H N 1
ATOM 14852 C CA . THR H 2 82 ? -70.103 65.689 30.791 1 22.307 82 THR H CA 1
ATOM 14853 C C . THR H 2 82 ? -71.439 66.034 30.163 1 22.874 82 THR H C 1
ATOM 14854 O O . THR H 2 82 ? -71.542 66.932 29.317 1 22.907 82 THR H O 1
ATOM 14858 N N . VAL H 2 83 ? -72.468 65.336 30.616 1 19.649 83 VAL H N 1
ATOM 14859 C CA . VAL H 2 83 ? -73.838 65.659 30.311 1 22.684 83 VAL H CA 1
ATOM 14860 C C . VAL H 2 83 ? -74.607 65.579 31.63 1 24.003 83 VAL H C 1
ATOM 14861 O O . VAL H 2 83 ? -74.295 64.751 32.48 1 25.312 83 VAL H O 1
ATOM 14865 N N . THR H 2 84 ? -75.594 66.451 31.821 1 23.613 84 THR H N 1
ATOM 14866 C CA . THR H 2 84 ? -76.273 66.566 33.104 1 23.148 84 THR H CA 1
ATOM 14867 C C . THR H 2 84 ? -77.778 66.377 32.854 1 29.137 84 THR H C 1
ATOM 14868 O O . THR H 2 84 ? -78.342 66.893 31.853 1 23.961 84 THR H O 1
ATOM 14872 N N . LEU H 2 85 ? -78.448 65.714 33.826 1 21.681 85 LEU H N 1
ATOM 14873 C CA . LEU H 2 85 ? -79.892 65.7 33.801 1 19.588 85 LEU H CA 1
ATOM 14874 C C . LEU H 2 85 ? -80.389 66.283 35.133 1 22.29 85 LEU H C 1
ATOM 14875 O O . LEU H 2 85 ? -80.25 65.628 36.192 1 22.294 85 LEU H O 1
ATOM 14880 N N . GLN H 2 86 ? -80.908 67.512 35.084 1 20.929 86 GLN H N 1
ATOM 14881 C CA . GLN H 2 86 ? -81.569 68.115 36.24 1 24.759 86 GLN H CA 1
ATOM 14882 C C . GLN H 2 86 ? -83.006 67.607 36.301 1 23.701 86 GLN H C 1
ATOM 14883 O O . GLN H 2 86 ? -83.805 67.802 35.374 1 25.269 86 GLN H O 1
ATOM 14889 N N . MET H 2 87 ? -83.347 66.955 37.426 1 25.132 87 MET H N 1
ATOM 14890 C CA . MET H 2 87 ? -84.682 66.371 37.541 1 25.104 87 MET H CA 1
ATOM 14891 C C . MET H 2 87 ? -85.441 67.125 38.637 1 27.353 87 MET H C 1
ATOM 14892 O O . MET H 2 87 ? -85.061 67.065 39.812 1 29.36 87 MET H O 1
ATOM 14897 N N . ASN H 2 88 ? -86.492 67.867 38.257 1 26.471 88 ASN H N 1
ATOM 14898 C CA . ASN H 2 88 ? -87.286 68.565 39.267 1 28.603 88 ASN H CA 1
ATOM 14899 C C . ASN H 2 88 ? -88.634 67.864 39.469 1 27.985 88 ASN H C 1
ATOM 14900 O O . ASN H 2 88 ? -89.053 67.053 38.632 1 27.243 88 ASN H O 1
ATOM 14905 N N . SER H 2 89 ? -89.341 68.226 40.544 1 31.932 89 SER H N 1
ATOM 14906 C CA . SER H 2 89 ? -90.708 67.779 40.804 1 37.877 89 SER H CA 1
ATOM 14907 C C . SER H 2 89 ? -90.809 66.256 40.65 1 36.171 89 SER H C 1
ATOM 14908 O O . SER H 2 89 ? -91.703 65.762 39.955 1 35.814 89 SER H O 1
ATOM 14911 N N . LEU H 2 90 ? -89.898 65.522 41.299 1 31.672 90 LEU H N 1
ATOM 14912 C CA . LEU H 2 90 ? -89.866 64.072 41.111 1 31.491 90 LEU H CA 1
ATOM 14913 C C . LEU H 2 90 ? -91.135 63.415 41.687 1 35.003 90 LEU H C 1
ATOM 14914 O O . LEU H 2 90 ? -91.682 63.872 42.699 1 34.136 90 LEU H O 1
ATOM 14919 N N . GLU H 2 91 ? -91.599 62.329 41.037 1 35.671 91 GLU H N 1
ATOM 14920 C CA . GLU H 2 91 ? -92.77 61.599 41.506 1 38.368 91 GLU H CA 1
ATOM 14921 C C . GLU H 2 91 ? -92.37 60.128 41.689 1 37.827 91 GLU H C 1
ATOM 14922 O O . GLU H 2 91 ? -91.378 59.683 41.086 1 31.057 91 GLU H O 1
ATOM 14928 N N . PRO H 2 92 ? -93.127 59.317 42.495 1 38.058 92 PRO H N 1
ATOM 14929 C CA . PRO H 2 92 ? -92.818 57.88 42.669 1 35.084 92 PRO H CA 1
ATOM 14930 C C . PRO H 2 92 ? -92.532 57.154 41.355 1 33.574 92 PRO H C 1
ATOM 14931 O O . PRO H 2 92 ? -91.605 56.361 41.264 1 34.473 92 PRO H O 1
ATOM 14935 N N . GLU H 2 93 ? -93.31 57.461 40.323 1 35.74 93 GLU H N 1
ATOM 14936 C CA . GLU H 2 93 ? -93.216 56.837 39.01 1 36.724 93 GLU H CA 1
ATOM 14937 C C . GLU H 2 93 ? -91.868 57.14 38.322 1 38.52 93 GLU H C 1
ATOM 14938 O O . GLU H 2 93 ? -91.629 56.563 37.264 1 32.669 93 GLU H O 1
ATOM 14944 N N . ASP H 2 94 ? -91.062 58.122 38.799 1 32.391 94 ASP H N 1
ATOM 14945 C CA . ASP H 2 94 ? -89.738 58.351 38.259 1 29.505 94 ASP H CA 1
ATOM 14946 C C . ASP H 2 94 ? -88.69 57.366 38.821 1 30.994 94 ASP H C 1
ATOM 14947 O O . ASP H 2 94 ? -87.517 57.459 38.449 1 27.809 94 ASP H O 1
ATOM 14952 N N . THR H 2 95 ? -89.042 56.543 39.82 1 29.281 95 THR H N 1
ATOM 14953 C CA . THR H 2 95 ? -88.118 55.561 40.413 1 28.536 95 THR H CA 1
ATOM 14954 C C . THR H 2 95 ? -87.57 54.63 39.308 1 27.85 95 THR H C 1
ATOM 14955 O O . THR H 2 95 ? -88.323 54.006 38.555 1 28.366 95 THR H O 1
ATOM 14959 N N . ALA H 2 96 ? -86.244 54.539 39.176 1 26.751 96 ALA H N 1
ATOM 14960 C CA . ALA H 2 96 ? -85.65 53.781 38.072 1 26.613 96 ALA H CA 1
ATOM 14961 C C . ALA H 2 96 ? -84.138 53.852 38.213 1 24.322 96 ALA H C 1
ATOM 14962 O O . ALA H 2 96 ? -83.63 54.717 38.932 1 23.732 96 ALA H O 1
ATOM 14964 N N . ARG H 2 97 ? -83.453 52.932 37.543 1 24.745 97 ARG H N 1
ATOM 14965 C CA . ARG H 2 97 ? -82.027 53.131 37.306 1 24.501 97 ARG H CA 1
ATOM 14966 C C . ARG H 2 97 ? -81.882 53.983 36.021 1 24.336 97 ARG H C 1
ATOM 14967 O O . ARG H 2 97 ? -82.518 53.671 34.98 1 22.294 97 ARG H O 1
ATOM 14975 N N . TYR H 2 98 ? -81.1 55.06 36.134 1 22.732 98 TYR H N 1
ATOM 14976 C CA . TYR H 2 98 ? -80.886 55.977 35.014 1 25.356 98 TYR H CA 1
ATOM 14977 C C . TYR H 2 98 ? -79.505 55.747 34.398 1 27.074 98 TYR H C 1
ATOM 14978 O O . TYR H 2 98 ? -78.506 55.559 35.111 1 25.085 98 TYR H O 1
ATOM 14987 N N . TYR H 2 99 ? -79.457 55.776 33.048 1 23.383 99 TYR H N 1
ATOM 14988 C CA . TYR H 2 99 ? -78.242 55.446 32.315 1 22.288 99 TYR H CA 1
ATOM 14989 C C . TYR H 2 99 ? -77.992 56.516 31.254 1 21.225 99 TYR H C 1
ATOM 14990 O O . TYR H 2 99 ? -78.93 57.084 30.722 1 23.369 99 TYR H O 1
ATOM 14999 N N . CYS H 2 100 ? -76.731 56.822 30.987 1 21.744 100 CYS H N 1
ATOM 15000 C CA . CYS H 2 100 ? -76.463 57.667 29.829 1 22.12 100 CYS H CA 1
ATOM 15001 C C . CYS H 2 100 ? -75.76 56.835 28.749 1 22.721 100 CYS H C 1
ATOM 15002 O O . CYS H 2 100 ? -75.15 55.784 29.028 1 23.113 100 CYS H O 1
ATOM 15005 N N . ALA H 2 101 ? -75.831 57.322 27.515 1 21.427 101 ALA H N 1
ATOM 15006 C CA . ALA H 2 101 ? -75.192 56.643 26.376 1 21.835 101 ALA H CA 1
ATOM 15007 C C . ALA H 2 101 ? -74.949 57.664 25.258 1 19.957 101 ALA H C 1
ATOM 15008 O O . ALA H 2 101 ? -75.566 58.737 25.249 1 19.4 101 ALA H O 1
ATOM 15010 N N . LEU H 2 102 ? -74.024 57.342 24.343 1 20.461 102 LEU H N 1
ATOM 15011 C CA . LEU H 2 102 ? -73.706 58.187 23.176 1 24.051 102 LEU H CA 1
ATOM 15012 C C . LEU H 2 102 ? -74.445 57.604 21.967 1 21.24 102 LEU H C 1
ATOM 15013 O O . LEU H 2 102 ? -74.408 56.4 21.768 1 20.897 102 LEU H O 1
ATOM 15018 N N . ASP H 2 103 ? -74.983 58.45 21.091 1 21.676 103 ASP H N 1
ATOM 15019 C CA . ASP H 2 103 ? -75.575 57.948 19.855 1 21.298 103 ASP H CA 1
ATOM 15020 C C . ASP H 2 103 ? -74.43 57.748 18.864 1 20.832 103 ASP H C 1
ATOM 15021 O O . ASP H 2 103 ? -73.645 58.668 18.608 1 19.719 103 ASP H O 1
ATOM 15026 N N . THR H 2 104 ? -74.321 56.555 18.316 1 21.116 104 THR H N 1
ATOM 15027 C CA . THR H 2 104 ? -73.252 56.299 17.346 1 21.778 104 THR H CA 1
ATOM 15028 C C . THR H 2 104 ? -73.573 56.879 15.97 1 23.454 104 THR H C 1
ATOM 15029 O O . THR H 2 104 ? -72.684 56.892 15.11 1 23.131 104 THR H O 1
ATOM 15033 N N . THR H 2 105 ? -74.825 57.33 15.776 1 21.871 105 THR H N 1
ATOM 15034 C CA . THR H 2 105 ? -75.215 57.907 14.496 1 24.539 105 THR H CA 1
ATOM 15035 C C . THR H 2 105 ? -74.925 59.406 14.507 1 24.686 105 THR H C 1
ATOM 15036 O O . THR H 2 105 ? -75.278 60.063 15.488 1 21.799 105 THR H O 1
ATOM 15040 N N . ASP H 2 106 ? -74.298 59.902 13.428 1 24.731 106 ASP H N 1
ATOM 15041 C CA A ASP H 2 106 ? -74.216 61.359 13.249 0.5 26.807 106 ASP H CA 1
ATOM 15042 C CA B ASP H 2 106 ? -74.183 61.314 13.029 0.5 26.838 106 ASP H CA 1
ATOM 15043 C C . ASP H 2 106 ? -75.612 61.838 12.834 1 26.354 106 ASP H C 1
ATOM 15044 O O . ASP H 2 106 ? -76.143 61.606 11.741 1 25.045 106 ASP H O 1
ATOM 15053 N N . ARG H 2 107 ? -76.267 62.505 13.794 1 24.068 107 ARG H N 1
ATOM 15054 C CA . ARG H 2 107 ? -77.688 62.783 13.638 1 22.033 107 ARG H CA 1
ATOM 15055 C C . ARG H 2 107 ? -77.837 64.164 13.016 1 22.809 107 ARG H C 1
ATOM 15056 O O . ARG H 2 107 ? -77.982 65.17 13.701 1 21.566 107 ARG H O 1
ATOM 15064 N N . TYR H 2 108 ? -77.785 64.213 11.704 1 23.616 108 TYR H N 1
ATOM 15065 C CA . TYR H 2 108 ? -77.962 65.469 10.993 1 25.882 108 TYR H CA 1
ATOM 15066 C C . TYR H 2 108 ? -79.178 65.345 10.074 1 27.002 108 TYR H C 1
ATOM 15067 O O . TYR H 2 108 ? -79.415 64.326 9.44 1 26.405 108 TYR H O 1
ATOM 15076 N N . ASP H 2 109 ? -79.991 66.396 10.073 1 27.901 109 ASP H N 1
ATOM 15077 C CA . ASP H 2 109 ? -81.18 66.429 9.235 1 28.541 109 ASP H CA 1
ATOM 15078 C C . ASP H 2 109 ? -80.943 67.495 8.172 1 30.639 109 ASP H C 1
ATOM 15079 O O . ASP H 2 109 ? -80.979 68.693 8.472 1 30.438 109 ASP H O 1
ATOM 15084 N N . SER H 2 110 ? -80.606 67.048 6.942 1 31.087 110 SER H N 1
ATOM 15085 C CA . SER H 2 110 ? -80.223 68.044 5.959 1 35.846 110 SER H CA 1
ATOM 15086 C C . SER H 2 110 ? -81.436 68.829 5.468 1 36.521 110 SER H C 1
ATOM 15087 O O . SER H 2 110 ? -81.267 69.958 5.017 1 38.191 110 SER H O 1
ATOM 15090 N N . ALA H 2 111 ? -82.637 68.241 5.511 1 35.064 111 ALA H N 1
ATOM 15091 C CA . ALA H 2 111 ? -83.767 69.02 4.988 1 40.114 111 ALA H CA 1
ATOM 15092 C C . ALA H 2 111 ? -83.989 70.243 5.879 1 37.415 111 ALA H C 1
ATOM 15093 O O . ALA H 2 111 ? -84.253 71.312 5.387 1 40.018 111 ALA H O 1
ATOM 15095 N N . ASN H 2 112 ? -83.731 70.128 7.171 1 35.662 112 ASN H N 1
ATOM 15096 C CA . ASN H 2 112 ? -83.871 71.272 8.067 1 39.936 112 ASN H CA 1
ATOM 15097 C C . ASN H 2 112 ? -82.536 71.932 8.381 1 38.829 112 ASN H C 1
ATOM 15098 O O . ASN H 2 112 ? -82.514 72.824 9.195 1 39.263 112 ASN H O 1
ATOM 15103 N N . GLY H 2 113 ? -81.415 71.433 7.848 1 39.31 113 GLY H N 1
ATOM 15104 C CA . GLY H 2 113 ? -80.121 72.051 8.074 1 35.181 113 GLY H CA 1
ATOM 15105 C C . GLY H 2 113 ? -79.67 72.03 9.54 1 35.311 113 GLY H C 1
ATOM 15106 O O . GLY H 2 113 ? -79.043 72.971 9.987 1 34.028 113 GLY H O 1
ATOM 15107 N N . ARG H 2 114 ? -79.922 70.948 10.306 1 31.469 114 ARG H N 1
ATOM 15108 C CA . ARG H 2 114 ? -79.549 71.016 11.705 1 29.252 114 ARG H CA 1
ATOM 15109 C C . ARG H 2 114 ? -79.3 69.634 12.305 1 25.786 114 ARG H C 1
ATOM 15110 O O . ARG H 2 114 ? -79.833 68.63 11.818 1 24.658 114 ARG H O 1
ATOM 15118 N N . TYR H 2 115 ? -78.517 69.624 13.402 1 25.683 115 TYR H N 1
ATOM 15119 C CA . TYR H 2 115 ? -78.298 68.402 14.18 1 25.113 115 TYR H CA 1
ATOM 15120 C C . TYR H 2 115 ? -79.515 68.145 15.051 1 27.374 115 TYR H C 1
ATOM 15121 O O . TYR H 2 115 ? -80.182 69.097 15.429 1 25.476 115 TYR H O 1
ATOM 15130 N N . TYR H 2 116 ? -79.825 66.872 15.343 1 22.196 116 TYR H N 1
ATOM 15131 C CA . TYR H 2 116 ? -80.971 66.553 16.191 1 23.83 116 TYR H CA 1
ATOM 15132 C C . TYR H 2 116 ? -80.551 65.417 17.117 1 23.498 116 TYR H C 1
ATOM 15133 O O . TYR H 2 116 ? -79.393 65.007 17.113 1 21.164 116 TYR H O 1
ATOM 15142 N N . CYS H 2 117 ? -81.492 64.863 17.879 1 22.802 117 CYS H N 1
ATOM 15143 C CA . CYS H 2 117 ? -81.189 63.668 18.666 1 24.976 117 CYS H CA 1
ATOM 15144 C C . CYS H 2 117 ? -82.468 62.847 18.77 1 22.505 117 CYS H C 1
ATOM 15145 O O . CYS H 2 117 ? -83.53 63.371 18.484 1 25.508 117 CYS H O 1
ATOM 15148 N N . THR H 2 118 ? -82.375 61.569 19.139 1 22.502 118 THR H N 1
ATOM 15149 C CA . THR H 2 118 ? -83.569 60.738 19.324 1 21.733 118 THR H CA 1
ATOM 15150 C C . THR H 2 118 ? -83.463 60.076 20.707 1 22.736 118 THR H C 1
ATOM 15151 O O . THR H 2 118 ? -82.363 59.844 21.242 1 21.532 118 THR H O 1
ATOM 15155 N N . ILE H 2 119 ? -84.619 59.818 21.334 1 24.172 119 ILE H N 1
ATOM 15156 C CA . ILE H 2 119 ? -84.622 59.08 22.607 1 25.345 119 ILE H CA 1
ATOM 15157 C C . ILE H 2 119 ? -84.817 57.593 22.336 1 26.982 119 ILE H C 1
ATOM 15158 O O . ILE H 2 119 ? -84.884 56.819 23.269 1 29.098 119 ILE H O 1
ATOM 15163 N N . SER H 2 120 ? -84.908 57.17 21.069 1 26.054 120 SER H N 1
ATOM 15164 C CA . SER H 2 120 ? -84.851 55.737 20.783 1 28.758 120 SER H CA 1
ATOM 15165 C C . SER H 2 120 ? -83.439 55.2 21.094 1 31.652 120 SER H C 1
ATOM 15166 O O . SER H 2 120 ? -82.43 55.824 20.747 1 32.95 120 SER H O 1
ATOM 15169 N N . SER H 2 121 ? -83.314 54.049 21.758 1 32.256 121 SER H N 1
ATOM 15170 C CA . SER H 2 121 ? -82.016 53.509 22.182 1 30.247 121 SER H CA 1
ATOM 15171 C C . SER H 2 121 ? -81.235 52.741 21.083 1 31.288 121 SER H C 1
ATOM 15172 O O . SER H 2 121 ? -80.083 52.371 21.305 1 25.48 121 SER H O 1
ATOM 15175 N N . ASP H 2 122 ? -81.827 52.505 19.903 1 31.119 122 ASP H N 1
ATOM 15176 C CA . ASP H 2 122 ? -81.306 51.542 18.916 1 36.311 122 ASP H CA 1
ATOM 15177 C C . ASP H 2 122 ? -79.841 51.797 18.522 1 32.12 122 ASP H C 1
ATOM 15178 O O . ASP H 2 122 ? -79.05 50.876 18.443 1 28.944 122 ASP H O 1
ATOM 15183 N N . THR H 2 123 ? -79.453 53.047 18.288 1 24.887 123 THR H N 1
ATOM 15184 C CA . THR H 2 123 ? -78.115 53.327 17.787 1 25.651 123 THR H CA 1
ATOM 15185 C C . THR H 2 123 ? -77.152 53.803 18.896 1 23.138 123 THR H C 1
ATOM 15186 O O . THR H 2 123 ? -76.061 54.23 18.578 1 23.784 123 THR H O 1
ATOM 15190 N N . TYR H 2 124 ? -77.521 53.739 20.185 1 21.478 124 TYR H N 1
ATOM 15191 C CA . TYR H 2 124 ? -76.693 54.246 21.268 1 21.356 124 TYR H CA 1
ATOM 15192 C C . TYR H 2 124 ? -75.697 53.194 21.76 1 23.452 124 TYR H C 1
ATOM 15193 O O . TYR H 2 124 ? -75.938 52.014 21.586 1 23.626 124 TYR H O 1
ATOM 15202 N N . ALA H 2 125 ? -74.555 53.611 22.351 1 22.137 125 ALA H N 1
ATOM 15203 C CA . ALA H 2 125 ? -73.527 52.682 22.82 1 23.006 125 ALA H CA 1
ATOM 15204 C C . ALA H 2 125 ? -72.78 53.359 23.976 1 22.985 125 ALA H C 1
ATOM 15205 O O . ALA H 2 125 ? -73.074 54.526 24.296 1 22.731 125 ALA H O 1
ATOM 15207 N N . TYR H 2 126 ? -71.816 52.645 24.582 1 23.662 126 TYR H N 1
ATOM 15208 C CA . TYR H 2 126 ? -71.004 53.147 25.697 1 24.475 126 TYR H CA 1
ATOM 15209 C C . TYR H 2 126 ? -71.836 53.307 26.989 1 25.824 126 TYR H C 1
ATOM 15210 O O . TYR H 2 126 ? -71.396 54.053 27.865 1 23.93 126 TYR H O 1
ATOM 15219 N N . TRP H 2 127 ? -72.983 52.588 27.124 1 24.669 127 TRP H N 1
ATOM 15220 C CA . TRP H 2 127 ? -73.86 52.62 28.316 1 25.036 127 TRP H CA 1
ATOM 15221 C C . TRP H 2 127 ? -73.048 52.544 29.611 1 24.065 127 TRP H C 1
ATOM 15222 O O . TRP H 2 127 ? -72.184 51.655 29.716 1 25.46 127 TRP H O 1
ATOM 15233 N N . GLY H 2 128 ? -73.277 53.468 30.557 1 24.404 128 GLY H N 1
ATOM 15234 C CA . GLY H 2 128 ? -72.66 53.214 31.852 1 27.004 128 GLY H CA 1
ATOM 15235 C C . GLY H 2 128 ? -73.438 52.188 32.699 1 29.117 128 GLY H C 1
ATOM 15236 O O . GLY H 2 128 ? -74.439 51.594 32.254 1 30.576 128 GLY H O 1
ATOM 15237 N N . GLN H 2 129 ? -72.978 51.971 33.925 1 27.562 129 GLN H N 1
ATOM 15238 C CA . GLN H 2 129 ? -73.634 51.038 34.859 1 30.598 129 GLN H CA 1
ATOM 15239 C C . GLN H 2 129 ? -74.865 51.676 35.486 1 30.318 129 GLN H C 1
ATOM 15240 O O . GLN H 2 129 ? -75.659 50.996 36.119 1 31.119 129 GLN H O 1
ATOM 15246 N N . GLY H 2 130 ? -75.062 52.973 35.274 1 26.262 130 GLY H N 1
ATOM 15247 C CA . GLY H 2 130 ? -76.312 53.602 35.685 1 23.454 130 GLY H CA 1
ATOM 15248 C C . GLY H 2 130 ? -76.265 54.093 37.13 1 24.539 130 GLY H C 1
ATOM 15249 O O . GLY H 2 130 ? -75.352 53.742 37.846 1 24.518 130 GLY H O 1
ATOM 15250 N N . THR H 2 131 ? -77.259 54.905 37.532 1 24.483 131 THR H N 1
ATOM 15251 C CA . THR H 2 131 ? -77.353 55.396 38.91 1 25.105 131 THR H CA 1
ATOM 15252 C C . THR H 2 131 ? -78.822 55.269 39.345 1 25.112 131 THR H C 1
ATOM 15253 O O . THR H 2 131 ? -79.732 55.612 38.563 1 26.18 131 THR H O 1
ATOM 15257 N N . GLN H 2 132 ? -79.053 54.678 40.533 1 27.014 132 GLN H N 1
ATOM 15258 C CA . GLN H 2 132 ? -80.393 54.387 41.061 1 26.344 132 GLN H CA 1
ATOM 15259 C C . GLN H 2 132 ? -81.04 55.667 41.611 1 26.822 132 GLN H C 1
ATOM 15260 O O . GLN H 2 132 ? -80.437 56.427 42.386 1 25.017 132 GLN H O 1
ATOM 15266 N N . VAL H 2 133 ? -82.3 55.914 41.194 1 26.617 133 VAL H N 1
ATOM 15267 C CA . VAL H 2 133 ? -83.087 57.03 41.709 1 25.552 133 VAL H CA 1
ATOM 15268 C C . VAL H 2 133 ? -84.355 56.445 42.29 1 25.503 133 VAL H C 1
ATOM 15269 O O . VAL H 2 133 ? -85.091 55.78 41.555 1 27.868 133 VAL H O 1
ATOM 15273 N N . THR H 2 134 ? -84.59 56.681 43.595 1 28.021 134 THR H N 1
ATOM 15274 C CA . THR H 2 134 ? -85.795 56.184 44.254 1 30.966 134 THR H CA 1
ATOM 15275 C C . THR H 2 134 ? -86.567 57.383 44.795 1 31.067 134 THR H C 1
ATOM 15276 O O . THR H 2 134 ? -86.014 58.145 45.584 1 31.373 134 THR H O 1
ATOM 15280 N N . VAL H 2 135 ? -87.851 57.471 44.394 1 31.144 135 VAL H N 1
ATOM 15281 C CA . VAL H 2 135 ? -88.706 58.549 44.884 1 34.203 135 VAL H CA 1
ATOM 15282 C C . VAL H 2 135 ? -89.809 57.916 45.733 1 36.312 135 VAL H C 1
ATOM 15283 O O . VAL H 2 135 ? -90.637 57.201 45.184 1 38.357 135 VAL H O 1
ATOM 15287 N N . SER H 2 136 ? -89.817 58.158 47.043 1 40.349 136 SER H N 1
ATOM 15288 C CA . SER H 2 136 ? -90.983 57.782 47.842 1 50.682 136 SER H CA 1
ATOM 15289 C C . SER H 2 136 ? -90.978 58.457 49.21 1 53.185 136 SER H C 1
ATOM 15290 O O . SER H 2 136 ? -89.961 58.996 49.662 1 50.274 136 SER H O 1
ATOM 15293 N N . SER H 2 137 ? -92.139 58.378 49.876 1 67.319 137 SER H N 1
ATOM 15294 C CA . SER H 2 137 ? -92.341 58.783 51.269 1 75.938 137 SER H CA 1
ATOM 15295 C C . SER H 2 137 ? -91.918 57.64 52.202 1 87.38 137 SER H C 1
ATOM 15296 O O . SER H 2 137 ? -92.018 56.46 51.854 1 87.45 137 SER H O 1
ATOM 15299 N N . HIS H 2 138 ? -91.514 57.98 53.432 1 109.698 138 HIS H N 1
ATOM 15300 C CA . HIS H 2 138 ? -91.57 57.045 54.565 1 137.058 138 HIS H CA 1
ATOM 15301 C C . HIS H 2 138 ? -91.411 55.592 54.085 1 125.717 138 HIS H C 1
ATOM 15302 O O . HIS H 2 138 ? -90.263 55.089 54.003 1 123.044 138 HIS H O 1
#

Radius of gyration: 46.57 Å; Cα contacts (8 Å, |Δi|>4): 4936; chains: 8; bounding box: 112×93×156 Å

B-factor: mean 32.24, std 14.19, range [14.57, 150.36]